Protein 5G5O (pdb70)

Radius of gyration: 40.33 Å; Cα contacts (8 Å, |Δi|>4): 7161; chains: 6; bounding box: 91×77×118 Å

B-factor: mean 22.21, std 8.03, range [7.34, 90.28]

Sequence (2049 aa):
GTLLPGQSPDEAFARNSVVFLVPGAEYNWKNVVIRKPVWIYGNGATVKTSGLGPIIHIMGDLDNPMDVRIQDLTFIGGDSPDRLVPFSAVLTNQMALWCIDPRITIRGCSFYNFGGAAIYLERSERDGQVMITDCRFRGCRIGIANGGSVEYGLASQNNFSDCQICFNVVGGNWTRSGNVASNCRCMYLHTQGMWYEGAAGNFNPAHGSFTSNTLNHCDYGGNLWPTEFQLPDRVINLAGFYFDNAAARLPNFSGNSQWYGDMKLINFLPDSTFVINGGALYGGPGDTGVIAVATALAAKVFVIGCQGNAGQQIVNVPAANIIPEVGTRKDDATQPAAGTLLPGQSPDEAFARNSVVFLVPGAEYNWKNVVIRKPVWIYGNGATVKTSGLGPIIHIMGDLDNPMDVRIQDLTFIGGDSPDRLVPFSAVLTNQMALWCIDPRITIRGCSFYNFGGAAIYLERSERDTGFRFGRGQVMITDCRFRGCRIGIANGGSVEYGLASQNNFSDCQICFNVVGGNWTRSGNVASNCRCMYLHTQGMWYEGAAGNFNPAHGSFTSNTLNHCDYGGNLWPTEFQLPDRVINLAGFYFDNAAARLPNFSGNSQWYGDMKLINFLPDSTFVINGGALYGGPGDTGVIAVATALAAKVFVIGCQGNAGQQIVNVPAANIIPEVGTRKDDATQPAASPPGTLLPGQSPDEAFARNSVVFLVPGAEYNWKNVVIRKPVWIYGNGATVKTSGLGPIIHIMGDLDNPMDVRIQDLTFIGGDSPDRLVPFSAVLTNQMALWCIDPRITIRGCSFYNFGGAAIYLERSERDRGQVMITDCRFRGCRIGIANGGSVEYGLASQNNFSDCQICFNVVGGNWTRSGNVASNCRCMYLHTQGMWYEGAAGNFNPAHGSFTSNTLNHCDYGGNLWPTEFQLPDRVINLAGFYFDNAAARLPNFSGNSQWYGDMKLINFLPDSTFVINGGALYGGPGDTGVIAVATALAAKVFVIGCQGNAGQQIVNVPAANIIPEVGTRKDDATQPAAGTLLPGQSPDEAFARNSVVFLVPGAEYNWKNVVIRKPVWIYGNGATVKTSGLGPIIHIMGDLDNPMDVRIQDLTFIGGDSPDRLVPFSAVLTNQMALWCIDPRITIRGCSFYNFGGAAIYLERSERDGQVMITDCRFRGCRIGIANGGSVEYGLASQNNFSDCQICFNVVGGNWTRSGNVASNCRCMYLHTQGMWYEGAAGNFNPAHGSFTSNTLNHCDYGGNLWPTEFQLPDRVINLAGFYFDNAAARLPNFSGNSQWYGDMKLINFLPDSTFVINGGALYGGPGDTGVIAVATALAAKVFVIGCQGNAGQQIVNVPAANIIPEVGTRKDDATQPAASPPGTLLPGQSPDEAFARNSVVFLVPGAEYNWKNVVIRKPVWIYGNGATVKTSGLGPIIHIMGDLDNPMDVRIQDLTFIGGDSPDRLVPFSAVLTNQMALWCIDPRITIRGCSFYNFGGAAIYLERSERDTGFRFGRGQVMITDCRFRGCRIGIANGGSVEYGLASQNNFSDCQICFNVVGGNWTRSGNVASNCRCMYLHTQGMWYEGAAGNFNPAHGSFTSNTLNHCDYGGNLWPTEEFQLPDRVINLAGFYFDNAAARLPNFSGNSQWYGDMKLINFLPDSTFVINGGALYGGPGDTGVIAVATALAAKVFVIGCQGNAGQQIVNVPAANIIPEVGTRKDDATQPAAGTLLPGQSPDEAFARNSVVFLVPGAEYNWKNVVIRKPVWIYGNGATVKTSGLGPIIHIMGDLDNPMDVRIQDLTFIGGDSPDRLVPFSAVLTNQMALWCIDPRITIRGCSFYNFGGAAIYLERSERDGQVMITDCRFRGCRIGIANGGSVEYGLASQNNFSDCQICFNVVGGNWTRSGNVASNCRCMYLHTQGMWYEGAAGNFNPAHGSFTSNTLNHCDYGGNLWPTEFQLPDRVINLAGFYFDNAAARLPNFSGNSQWYGDMKLINFLPDSTFVINGGALYGGPGDTGVIAVATALAAKVFVIGCQGNAGQQIVNVPAANIIPEVGTRKDDATQPAA

Solvent-accessible surface area: 57764 Å² total; per-residue (Å²): 64,84,0,85,57,85,84,57,17,58,86,7,7,64,186,41,42,6,0,53,3,46,53,27,18,99,2,104,6,97,74,1,46,2,181,99,20,0,10,1,33,0,19,10,0,37,0,74,28,68,28,93,13,8,0,0,35,2,75,25,70,51,132,45,68,46,6,8,7,0,16,16,2,19,0,35,29,9,51,50,18,35,20,53,16,78,4,35,63,84,42,24,42,43,7,0,0,66,0,29,24,5,8,1,10,0,22,2,1,6,0,29,25,4,26,0,0,0,0,16,0,16,30,55,116,126,144,38,16,5,6,0,4,2,0,8,0,59,2,0,7,0,0,4,0,2,0,0,6,6,39,33,0,1,0,4,11,0,4,0,22,30,0,0,0,0,2,1,0,0,0,0,8,3,1,6,14,5,0,0,1,4,10,0,15,0,0,0,0,0,0,92,30,8,32,17,37,25,73,3,18,43,75,65,14,2,18,7,1,1,2,5,1,4,0,2,20,1,46,101,9,12,23,35,8,28,43,108,4,61,1,61,129,90,86,2,51,1,0,0,0,0,0,30,6,50,69,5,45,6,1,6,1,6,4,0,2,0,29,39,0,14,0,33,2,24,53,1,49,81,60,9,26,0,3,0,2,0,0,1,0,4,3,3,130,50,110,25,1,17,2,3,1,20,89,98,18,7,73,64,0,27,0,1,1,1,2,4,19,67,29,0,22,0,0,8,1,41,70,85,14,15,46,12,144,5,21,68,80,78,100,40,96,107,47,17,62,52,60,88,1,82,57,90,88,55,16,53,86,18,3,62,176,40,41,6,0,53,2,48,52,26,21,110,2,110,10,102,65,2,38,3,180,99,17,0,12,1,31,0,18,8,0,33,0,76,32,73,47,96,9,10,0,0,38,4,81,23,71,9,50,48,68,56,11,9,3,0,20,18,1,22,0,29,25,32,151,82,28,97,55,144,60,100,5,40,64,103,44,23,49,46,8,0,0,64,0,30,20,4,16,1,0,0,7,8,1,5,0,17,28,5,24,0,0,0,0,16,0,15,11,56,84,120,36,90,24,37,66,39,9,47,0,6,1,0,0,0,14,0,3,0,47,4,0,10,0,0,3,0,2,0,0,3,1,18,4,0,0,0,1,7,0,4,0,16,26,0,0,0,0,2,0,0,0,1,0,10,2,0,5,14,6,0,1,1,16,51,1,13,0,1,0,0,0,0,93,28,7,30,19,37,26,73,2,17,45,56,62,13,2,17,8,2,0,2,5,0,6,0,3,48,1,44,97,55,28,28,121,12,39,55,118,2,60,1,56,132,88,79,1,54,1,0,0,0,0,0,28,6,46,72,2,43,5,1,5,3,5,3,1,2,0,25,36,0,14,0,34,0,25,51,0,54,77,66,7,26,0,3,0,2,0,1,1,0,5,2,10,97,51,111,18,0,18,1,4,0,21,87,97,18,5,76,62,0,26,0,2,1,0,2,4,17,67,28,0,22,0,0,11,0,42,68,85,15,14,46,11,142,6,23,69,83,73,100,41,93,113,50,18,62,53,125,88,128,12,36,2,79,63,86,64,51,16,55,87,14,4,61,177,27,46,6,0,62,2,54,55,29,19,112,3,104,7,93,60,2,45,2,179,107,18,0,9,1,32,0,17,8,0,32,0,73,36,64,51,92,14,7,0,0,42,3,72,26,74,18,112,48,63,54,9,9,9,0,16,9,2,24,0,30,28,33,151,84,27,95,56,146,62,98,4,34,65,84,39,24,48,40,8,0,0,64,0,26,22,8,8,1,11,0,19,4,1,9,0,15,30,5,23,0,0,0,0,16,0,15,18,53,119,136,125,134,11,6,3,5,0,4,10,0,4,0,57,2,0,7,0,0,4,0,2,0,0,7,6,45,34,0,0,0,3,10,0,6,0,30,28,0,0,0,0,2,1,0,0,1,0,9,3,1,7,14,6,0,0,1,17,49,0,12,0,0,0,0,0,1,91,40,8,32,18,36,25,73,3,17,44,68,66,14,2,16,7,1,0,2,5,0,5,0,2,47,1,43,94,49,32,28,119,10,36,45,109,4,66,1,58,144,88,83,0,49,1,0,0,0,0,0,28,6,48,70,3,44,6,1,5,2,5,2,0,2,0,27,37,1,13,1,32,0,27,53,1,52,78,64,9,26,0,3,0,2,0,1,1,0,5,2,12,96,57,106,19,1,18,0,2,0,22,81,97,19,5,74,64,0,24,0,2,1,0,2,4,18,69,27,1,22,0,0,9,0,41,67,89,17,15,44,11,143,6,25,68,82,76,101,44,91,110,46,20,64,52,53,91,6,80,61,85,84,52,16,44,106,16,4,59,203,43,40,5,0,52,2,44,55,29,20,100,2,98,8,104,68,1,29,2,161,107,23,0,9,1,32,0,19,10,0,30,0,68,31,64,29,94,11,13,1,0,38,4,75,25,75,53,133,48,58,52,7,10,5,0,16,17,1,23,0,32,30,9,53,50,17,34,21,56,16,78,5,35,66,85,42,23,48,48,12,0,0,66,0,26,18,6,14,1,8,0,18,2,1,6,0,26,28,5,28,0,0,0,0,19,0,21,27,61,112,133,121,40,15,2,3,0,4,2,0,6,0,62,2,0,7,0,0,5,0,2,0,0,6,6,40,33,0,0,0,4,7,0,4,0,22,28,0,0,0,0,2,1,0,0,1,0,10,3,1,7,14,5,0,1,2,4,11,2,14,0,0,1,0,0,0,86,32,8,32,16,36,22,76,3,16,45,76,65,14,2,17,8,1,1,1,5,0,5,0,4,24,1,48,99,11,11,26,33,6,34,55,120,3,62,1,78,112,79,76,1,50,1,0,0,0,0,0,28,4,48,69,4,44,4,2,4,1,5,2,0,3,0,26,39,0,15,1,33,0,26,53,2,52,80,65,8,25,0,2,0,2,0,1,1,0,5,3,5,122,54,113,27,1,20,1,3,0,20,86,101,15,7,77,61,0,26,0,1,1,0,2,3,18,66,28,1,22,0,0,8,0,41,70,87,15,16,44,10,145,5,28,63,84,83,100,38,94,111,50,20,61,52,89,90,128,8,33,1,76,60,87,67,46,15,52,122,2,4,64,155,16,44,5,0,62,3,52,56,27,20,103,2,103,8,115,74,1,44,2,183,107,16,0,14,1,33,0,17,8,0,32,0,74,36,60,48,96,11,9,0,0,40,4,72,24,67,11,55,47,70,56,9,9,3,0,20,19,2,21,0,27,26,37,152,85,27,96,53,143,61,100,3,34,67,87,42,25,47,48,9,0,0,70,0,27,20,4,15,1,0,0,6,9,2,6,0,16,31,4,24,0,0,0,0,17,0,15,14,59,88,120,36,89,22,37,67,40,8,47,0,6,1,0,0,0,16,0,4,0,75,4,0,9,0,0,4,0,2,0,0,1,2,18,4,0,0,0,2,10,0,4,0,25,25,0,1,0,0,2,2,0,0,1,0,10,1,0,6,14,6,0,0,0,16,50,0,11,0,0,1,0,0,0,90,34,9,34,17,35,24,72,1,17,44,56,61,13,2,17,5,2,1,2,5,0,6,0,2,50,0,45,99,54,30,28,120,10,33,42,111,4,63,1,55,135,89,88,1,53,1,0,0,0,0,0,30,5,48,69,4,41,6,0,5,2,5,3,1,1,1,26,38,1,13,0,35,0,28,53,1,52,79,63,8,27,0,2,0,2,0,0,0,0,3,2,8,104,52,104,19,0,20,0,3,0,20,88,96,18,6,75,62,0,26,0,1,1,1,2,3,17,64,29,1,22,0,0,10,0,41,66,88,17,13,46,12,144,5,23,71,87,72,95,40,93,114,42,18,62,51,55,88,1,83,61,84,86,55,15,54,89,16,3,61,180,50,48,6,0,50,1,45,52,26,21,107,2,109,10,112,70,2,41,1,178,110,18,0,9,1,32,0,19,7,0,32,0,67,24,82,46,95,10,11,0,0,37,4,73,28,72,48,139,49,61,52,7,9,8,0,18,12,1,22,0,28,22,30,133,85,28,99,52,145,66,100,4,37,65,86,44,25,47,41,8,0,0,66,1,28,22,8,10,2,13,0,19,2,2,6,0,13,35,5,28,0,0,0,0,16,0,15,29,51,120,131,119,41,14,2,4,0,5,7,0,2,0,71,2,0,12,0,0,4,0,2,0,0,7,6,42,34,0,0,0,3,9,0,4,0,27,30,0,1,0,0,2,1,0,0,0,0,10,3,1,6,13,6,0,1,0,16,50,0,13,0,0,1,0,0,1,90,37,8,30,18,37,23,72,2,17,44,67,62,15,2,19,6,1,0,2,4,0,6,0,1,49,1,43,100,55,33,27,120,9,31,52,121,3,63,1,59,143,92,83,1,60,0,0,0,0,0,0,30,5,49,69,4,43,6,1,6,2,5,3,0,2,1,27,37,1,12,0,34,1,24,51,1,53,78,63,7,27,0,3,0,2,0,1,1,0,4,4,8,104,54,108,19,0,17,2,4,0,19,84,99,16,5,76,63,0,26,0,1,1,1,1,5,16,68,29,1,24,0,0,10,0,43,66,86,15,14,47,10,141,6,23,71,82,77,99,39,90,112,51,20,63,54

Nearest PDB structures (foldseek):
  5g5o-assembly2_A  TM=1.002E+00  e=4.143E-56  Snake adenovirus 1
  5g5o-assembly2_C  TM=1.001E+00  e=8.813E-55  Snake adenovirus 1
  5g5o-assembly2_B  TM=1.001E+00  e=3.973E-54  Snake adenovirus 1
  5g5n-assembly1_C  TM=1.001E+00  e=7.877E-54  Snake adenovirus 1
  6qi5-assembly1_S  TM=9.792E-01  e=8.518E-36  Lizard adenovirus 2

Foldseek 3Di:
DEDEAPDQPLVVLVVAQEYEYDAQEEHEAFAREHEEHHEYHANQYEYEYDDFHDRYEYEDDLPDPHFREYENYEYELDDAEDFPPADDPSLQRQEDYEEEPHQYHYAHYEYHHGSHENEAYYYQEADYQAEHEHYEYAREQEDYEYAANHAAYEYEHYEYEQYAEDYNWQYEAYAYAHYEYALYQEDEDDEAQAPRNYNHGRPQTAQHHDAQYEQAHNPHDNRDHAQWHDGPPDIGGHFNAEDYYCDADHYAAENYEQALREYAAEHYHLPAAHENYHYEQEDDDPPGSEYEYALVCQQRYAYYNYEYDQNHEYENNDCVRYVPDYHHYYYDNPPPDD/DEDEAPDQPLVVLVVDQEYEYDAQEEHEAFAREHEEAHEYNANQYEYEYDDFHDRYEYEDDLVDQHFREYANYEYEQDDAEPQPPAQDPRLQRQEPYHYEQHLYHYAHYEYEQRSHEPEAYYYPAADPDPPPQRNQAEAEHYEYYRAQEYYEYAAPNEAHEHEHYEYEQYAEDYNWQYEAYHYAHYEYELYLEDEDDDAQAPRNHHHGRPQTYQYAHAQYEQAQNPHDHHPHAQWHDGHVDIGGTFHAEYYYCDYDHYAAENYEQHQREHAAEHYHQVAAHENYLYEQEADDPPTSEYEHALVCQCRYAYYNYEYDQNHEYENNDPVRYPPDYYHYDYDNPPDDD/DDAQEDEAPDQPQVNLVVYQEHEYDAQEEHEAFAREREDAHEYNANQYEYEYDDFHASYEYEDDLPDLHFREYANYEYEQDDAAPQPDAQDPSLQRQEPYEYEPHQYEYYHYEYYQGSHEPEAYYYLEADNSQYEAEHYEYEREQEHYEYAANNEAYEYEHYEYEQYAEDYNWQYEAYAYAHYEYELHQEDADDEAQAPRNHNHGRPQTYQYHHAQYEQEQNPHDHHDHAQWHDGPPDIDGTFHAEYYYCDADHYAAENYEQAQREYAAEHYDQPAAHENYQYEQEADDPCTREYEYQLVCLARYAYYNYEYDQHYEYENNDCVRYPPDYYHYYYDNPPDDD/DEDEAPDQVQVVLVVDQEYEYDAQEEHEAFAREHQDAHEYHANQYEYEYDDFDDRYEYEDDLPDPRFREYANYEYELDPAEDFPDADDPSLQRQEDYAAEPHQYEYANYEYYHTSHENEAYAYQAADHLYEAEHYEYEREQEHYEYAAPPEAYEHEHYEYEQYQEDYNWQYEAYHYAHYEYALHLEDEDDDAQAPRNHNHGRPQTAQYAHAQYEQAHNPHDNHDHALWHDGPVDTHGTFHAYDYYCDAAHYAAENYEQHLREYAAEHHHQPAAHENYHYEQEDDDPPGSEYEHALVCQQRYAYENYEYDQRHEYENNDPVRYPPDYHHYYYDNPPDDD/DPQQEDEAPDQPQVNLVVHQEHEYDAAEEHEAFAREHDEAHEYDANQYEYEYDDQDARYEYEDDLVDPHFREYANYEYEQDDAEPQPDAQDPSLQRQEDYHHEQHLYEYANYEYEQGSHENYAYYYPAADPDPPPQGNQYEAEHYEYERAQEHYEHAARNEQHEYEHYEYEQYQEDYNWQYEAYAYAHYEYEQHLADEDDEAQAPRNYHHGRPQTAQYADAQYEQAQNPHDHHDHAQWHDGPPDIDGTFNAEDYYCDYAHYAAENYEQAQREYAAEHYHQPAAHENYHYEQEDDDPPTSEYEYALVCLDRYAYYNYEYDQNHEYENNDCVRYPPDYYHYYYDNPPDDD/DEDEAPDQPQVVLVVDQEYEYDAQEEHEAFAREHEEAHEYHANQYEYEYDDFDDRYEYEDDLVDPHFREYENYEYELDDADPQPPAQDPSLQRQEDYHYEPHQYEYYLYEYEATSHEPYAYYYQEADHQAEAENYEYYREQEHYEYAARHEAYEYEHYEYEQYAEDYNWAHEAYAYAHYEYDLYQEDADDDAQAPRNHNHHRPQTAQHHDAQYEQAQNPHDHHDHAQWHDGPPDIGGHFNAYDYYQDADHYAAENYEQHQRAYAAEHYHLPAAHENYQYEQEDDDPCTSEYEYALVCLQRYAYENYEYDQNHEYENNDCVRYVPDYHHYYYDNPPDDD

Structure (mmCIF, N/CA/C/O backbone):
data_5G5O
#
_entry.id   5G5O
#
_cell.length_a   70.790
_cell.length_b   126.880
_cell.length_c   120.940
_cell.angle_alpha   90.00
_cell.angle_beta   106.15
_cell.angle_gamma   90.00
#
_symmetry.space_group_name_H-M   'P 1 21 1'
#
loop_
_entity.id
_entity.type
_entity.pdbx_description
1 polymer 'LH3 HEXON-INTERLACING CAPSID PROTEIN'
2 non-polymer 'ACETATE ION'
3 non-polymer GLYCEROL
4 non-polymer 'CHLORIDE ION'
5 water water
#
loop_
_atom_site.group_PDB
_atom_site.id
_atom_site.type_symbol
_atom_site.label_atom_id
_atom_site.label_alt_id
_atom_site.label_comp_id
_atom_site.label_asym_id
_atom_site.label_entity_id
_atom_site.label_seq_id
_atom_site.pdbx_PDB_ins_code
_atom_site.Cartn_x
_atom_site.Cartn_y
_atom_site.Cartn_z
_atom_site.occupancy
_atom_site.B_iso_or_equiv
_atom_site.auth_seq_id
_atom_site.auth_comp_id
_atom_site.auth_asym_id
_atom_site.auth_atom_id
_atom_site.pdbx_PDB_model_num
ATOM 1 N N . GLY A 1 29 ? 12.704 42.041 53.696 1.00 34.79 29 GLY A N 1
ATOM 2 C CA . GLY A 1 29 ? 13.785 41.628 52.738 1.00 35.45 29 GLY A CA 1
ATOM 3 C C . GLY A 1 29 ? 13.550 40.282 52.046 1.00 36.77 29 GLY A C 1
ATOM 4 O O . GLY A 1 29 ? 14.410 39.390 52.095 1.00 35.96 29 GLY A O 1
ATOM 5 N N . THR A 1 30 ? 12.386 40.133 51.406 1.00 36.89 30 THR A N 1
ATOM 6 C CA . THR A 1 30 ? 12.070 38.941 50.579 1.00 36.81 30 THR A CA 1
ATOM 7 C C . THR A 1 30 ? 12.533 39.163 49.130 1.00 36.35 30 THR A C 1
ATOM 8 O O . THR A 1 30 ? 12.451 40.291 48.609 1.00 37.59 30 THR A O 1
ATOM 12 N N . LEU A 1 31 ? 13.051 38.096 48.510 1.00 30.93 31 LEU A N 1
ATOM 13 C CA . LEU A 1 31 ? 13.471 38.104 47.121 1.00 28.48 31 LEU A CA 1
ATOM 14 C C . LEU A 1 31 ? 12.616 37.058 46.424 1.00 26.90 31 LEU A C 1
ATOM 15 O O . LEU A 1 31 ? 12.721 35.870 46.733 1.00 25.06 31 LEU A O 1
ATOM 20 N N . LEU A 1 32 ? 11.737 37.513 45.526 1.00 25.46 32 LEU A N 1
ATOM 21 C CA . LEU A 1 32 ? 10.819 36.635 44.787 1.00 24.02 32 LEU A CA 1
ATOM 22 C C . LEU A 1 32 ? 11.519 36.072 43.536 1.00 23.34 32 LEU A C 1
ATOM 23 O O . LEU A 1 32 ? 12.397 36.730 42.980 1.00 20.77 32 LEU A O 1
ATOM 28 N N . PRO A 1 33 ? 11.124 34.849 43.080 1.00 23.97 33 PRO A N 1
ATOM 29 C CA . PRO A 1 33 ? 11.702 34.295 41.852 1.00 23.92 33 PRO A CA 1
ATOM 30 C C . PRO A 1 33 ? 11.474 35.239 40.679 1.00 24.34 33 PRO A C 1
ATOM 31 O O . PRO A 1 33 ? 10.387 35.797 40.559 1.00 22.07 33 PRO A O 1
ATOM 35 N N . GLY A 1 34 ? 12.493 35.440 39.851 1.00 23.85 34 GLY A N 1
ATOM 36 C CA . GLY A 1 34 ? 12.370 36.336 38.713 1.00 26.82 34 GLY A CA 1
ATOM 37 C C . GLY A 1 34 ? 12.745 37.794 38.963 1.00 27.76 34 GLY A C 1
ATOM 38 O O . GLY A 1 34 ? 12.992 38.527 38.011 1.00 28.98 34 GLY A O 1
ATOM 39 N N . GLN A 1 35 ? 12.768 38.231 40.221 1.00 28.94 35 GLN A N 1
ATOM 40 C CA . GLN A 1 35 ? 13.360 39.536 40.579 1.00 28.36 35 GLN A CA 1
ATOM 41 C C . GLN A 1 35 ? 14.868 39.454 40.571 1.00 26.31 35 GLN A C 1
ATOM 42 O O . GLN A 1 35 ? 15.425 38.382 40.665 1.00 27.01 35 GLN A O 1
ATOM 48 N N . SER A 1 36 ? 15.525 40.597 40.519 1.00 25.57 36 SER A N 1
ATOM 49 C CA . SER A 1 36 ? 16.982 40.646 40.396 1.00 25.81 36 SER A CA 1
ATOM 50 C C . SER A 1 36 ? 17.634 40.272 41.711 1.00 27.10 36 SER A C 1
ATOM 51 O O . SER A 1 36 ? 17.450 40.992 42.691 1.00 25.69 36 SER A O 1
ATOM 54 N N . PRO A 1 37 ? 18.408 39.161 41.740 1.00 28.57 37 PRO A N 1
ATOM 55 C CA . PRO A 1 37 ? 19.110 38.841 42.983 1.00 28.41 37 PRO A CA 1
ATOM 56 C C . PRO A 1 37 ? 20.155 39.906 43.359 1.00 28.40 37 PRO A C 1
ATOM 57 O O . PRO A 1 37 ? 20.205 40.314 44.531 1.00 29.41 37 PRO A O 1
ATOM 61 N N . ASP A 1 38 ? 20.932 40.389 42.391 1.00 27.09 38 ASP A N 1
ATOM 62 C CA . ASP A 1 38 ? 21.952 41.422 42.667 1.00 28.06 38 ASP A CA 1
ATOM 63 C C . ASP A 1 38 ? 21.360 42.642 43.404 1.00 28.53 38 ASP A C 1
ATOM 64 O O . ASP A 1 38 ? 21.980 43.168 44.321 1.00 27.10 38 ASP A O 1
ATOM 69 N N . GLU A 1 39 ? 20.146 43.043 43.033 1.00 30.22 39 GLU A N 1
ATOM 70 C CA . GLU A 1 39 ? 19.473 44.205 43.631 1.00 32.30 39 GLU A CA 1
ATOM 71 C C . GLU A 1 39 ? 19.031 43.969 45.100 1.00 30.01 39 GLU A C 1
ATOM 72 O O . GLU A 1 39 ? 19.247 44.811 45.974 1.00 29.42 39 GLU A O 1
ATOM 78 N N . ALA A 1 40 ? 18.430 42.818 45.360 1.00 28.33 40 ALA A N 1
ATOM 79 C CA . ALA A 1 40 ? 17.999 42.456 46.697 1.00 26.70 40 ALA A CA 1
ATOM 80 C C . ALA A 1 40 ? 19.207 42.361 47.648 1.00 25.57 40 ALA A C 1
ATOM 81 O O . ALA A 1 40 ? 19.153 42.886 48.783 1.00 23.72 40 ALA A O 1
ATOM 83 N N . PHE A 1 41 ? 20.297 41.742 47.173 1.00 24.33 41 PHE A N 1
ATOM 84 C CA . PHE A 1 41 ? 21.531 41.618 47.974 1.00 24.54 41 PHE A CA 1
ATOM 85 C C . PHE A 1 41 ? 22.184 42.985 48.234 1.00 26.53 41 PHE A C 1
ATOM 86 O O . PHE A 1 41 ? 22.756 43.198 49.298 1.00 28.68 41 PHE A O 1
ATOM 94 N N . ALA A 1 42 ? 22.098 43.900 47.267 1.00 26.19 42 ALA A N 1
ATOM 95 C CA . ALA A 1 42 ? 22.600 45.276 47.430 1.00 25.71 42 ALA A CA 1
ATOM 96 C C . ALA A 1 42 ? 21.859 46.117 48.492 1.00 25.05 42 ALA A C 1
ATOM 97 O O . ALA A 1 42 ? 22.471 46.917 49.172 1.00 25.25 42 ALA A O 1
ATOM 99 N N . ARG A 1 43 ? 20.553 45.918 48.621 1.00 24.99 43 ARG A N 1
ATOM 100 C CA . ARG A 1 43 ? 19.692 46.656 49.549 1.00 24.84 43 ARG A CA 1
ATOM 101 C C . ARG A 1 43 ? 19.507 46.104 50.971 1.00 24.85 43 ARG A C 1
ATOM 102 O O . ARG A 1 43 ? 18.955 46.800 51.831 1.00 24.05 43 ARG A O 1
ATOM 110 N N . ASN A 1 44 ? 19.859 44.838 51.183 1.00 24.41 44 ASN A N 1
ATOM 111 C CA . ASN A 1 44 ? 19.608 44.141 52.433 1.00 23.40 44 ASN A CA 1
ATOM 112 C C . ASN A 1 44 ? 20.879 43.427 52.916 1.00 22.83 44 ASN A C 1
ATOM 113 O O . ASN A 1 44 ? 21.630 42.848 52.128 1.00 21.98 44 ASN A O 1
ATOM 118 N N . SER A 1 45 ? 21.111 43.459 54.220 1.00 22.69 45 SER A N 1
ATOM 119 C CA . SER A 1 45 ? 22.140 42.610 54.830 1.00 22.20 45 SER A CA 1
ATOM 120 C C . SER A 1 45 ? 21.628 41.173 54.997 1.00 21.50 45 SER A C 1
ATOM 121 O O . SER A 1 45 ? 22.440 40.245 55.028 1.00 21.00 45 SER A O 1
ATOM 124 N N . VAL A 1 46 ? 20.301 41.000 55.107 1.00 20.55 46 VAL A N 1
ATOM 125 C CA . VAL A 1 46 ? 19.678 39.692 55.197 1.00 21.42 46 VAL A CA 1
ATOM 126 C C . VAL A 1 46 ? 18.472 39.576 54.240 1.00 21.80 46 VAL A C 1
ATOM 127 O O . VAL A 1 46 ? 17.558 40.414 54.269 1.00 21.77 46 VAL A O 1
ATOM 131 N N . VAL A 1 47 ? 18.472 38.509 53.430 1.00 20.70 47 VAL A N 1
ATOM 132 C CA . VAL A 1 47 ? 17.444 38.221 52.433 1.00 20.84 47 VAL A CA 1
ATOM 133 C C . VAL A 1 47 ? 16.861 36.825 52.712 1.00 21.22 47 VAL A C 1
ATOM 134 O O . VAL A 1 47 ? 17.612 35.863 52.960 1.00 20.49 47 VAL A O 1
ATOM 138 N N . PHE A 1 48 ? 15.533 36.744 52.665 1.00 20.22 48 PHE A N 1
ATOM 139 C CA . PHE A 1 48 ? 14.764 35.511 52.847 1.00 20.62 48 PHE A CA 1
ATOM 140 C C . PHE A 1 48 ? 14.120 35.111 51.521 1.00 20.22 48 PHE A C 1
ATOM 141 O O . PHE A 1 48 ? 13.443 35.938 50.899 1.00 19.93 48 PHE A O 1
ATOM 149 N N . LEU A 1 49 ? 14.303 33.860 51.086 1.00 19.72 49 LEU A N 1
ATOM 150 C CA . LEU A 1 49 ? 13.709 33.411 49.816 1.00 17.82 49 LEU A CA 1
ATOM 151 C C . LEU A 1 49 ? 12.294 32.898 50.050 1.00 18.10 49 LEU A C 1
ATOM 152 O O . LEU A 1 49 ? 11.880 32.646 51.195 1.00 16.49 49 LEU A O 1
ATOM 157 N N . VAL A 1 50 ? 11.536 32.775 48.955 1.00 18.50 50 VAL A N 1
ATOM 158 C CA . VAL A 1 50 ? 10.179 32.213 49.032 1.00 18.32 50 VAL A CA 1
ATOM 159 C C . VAL A 1 50 ? 10.337 30.721 49.369 1.00 18.00 50 VAL A C 1
ATOM 160 O O . VAL A 1 50 ? 11.088 30.032 48.677 1.00 17.84 50 VAL A O 1
ATOM 164 N N . PRO A 1 51 ? 9.675 30.237 50.450 1.00 18.26 51 PRO A N 1
ATOM 165 C CA . PRO A 1 51 ? 9.897 28.842 50.865 1.00 18.89 51 PRO A CA 1
ATOM 166 C C . PRO A 1 51 ? 9.566 27.830 49.765 1.00 18.91 51 PRO A C 1
ATOM 167 O O . PRO A 1 51 ? 8.486 27.881 49.153 1.00 19.49 51 PRO A O 1
ATOM 171 N N . GLY A 1 52 ? 10.532 26.983 49.441 1.00 19.39 52 GLY A N 1
ATOM 172 C CA . GLY A 1 52 ? 10.329 25.947 48.419 1.00 20.45 52 GLY A CA 1
ATOM 173 C C . GLY A 1 52 ? 10.412 26.384 46.958 1.00 20.92 52 GLY A C 1
ATOM 174 O O . GLY A 1 52 ? 10.359 25.527 46.061 1.00 21.17 52 GLY A O 1
ATOM 175 N N . ALA A 1 53 ? 10.564 27.682 46.695 1.00 19.75 53 ALA A N 1
ATOM 176 C CA . ALA A 1 53 ? 10.459 28.182 45.319 1.00 20.06 53 ALA A CA 1
ATOM 177 C C . ALA A 1 53 ? 11.697 27.877 44.478 1.00 19.76 53 ALA A C 1
ATOM 178 O O . ALA A 1 53 ? 12.772 27.564 44.989 1.00 19.47 53 ALA A O 1
ATOM 180 N N . GLU A 1 54 ? 11.521 28.011 43.174 1.00 20.74 54 GLU A N 1
ATOM 181 C CA . GLU A 1 54 ? 12.545 27.727 42.193 1.00 21.36 54 GLU A CA 1
ATOM 182 C C . GLU A 1 54 ? 12.993 29.028 41.594 1.00 20.84 54 GLU A C 1
ATOM 183 O O . GLU A 1 54 ? 12.170 29.798 41.119 1.00 22.23 54 GLU A O 1
ATOM 189 N N . TYR A 1 55 ? 14.298 29.259 41.617 1.00 19.12 55 TYR A N 1
ATOM 190 C CA . TYR A 1 55 ? 14.918 30.456 41.123 1.00 18.81 55 TYR A CA 1
ATOM 191 C C . TYR A 1 55 ? 15.819 30.084 39.964 1.00 19.81 55 TYR A C 1
ATOM 192 O O . TYR A 1 55 ? 16.246 28.935 39.839 1.00 20.07 55 TYR A O 1
ATOM 201 N N . ASN A 1 56 ? 16.094 31.051 39.103 1.00 21.17 56 ASN A N 1
ATOM 202 C CA . ASN A 1 56 ? 17.078 30.893 38.035 1.00 23.17 56 ASN A CA 1
ATOM 203 C C . ASN A 1 56 ? 18.012 32.105 38.065 1.00 22.96 56 ASN A C 1
ATOM 204 O O . ASN A 1 56 ? 17.572 33.237 37.806 1.00 22.07 56 ASN A O 1
ATOM 209 N N . TRP A 1 57 ? 19.279 31.865 38.414 1.00 22.74 57 TRP A N 1
ATOM 210 C CA . TRP A 1 57 ? 20.271 32.917 38.637 1.00 22.39 57 TRP A CA 1
ATOM 211 C C . TRP A 1 57 ? 21.522 32.589 37.825 1.00 22.54 57 TRP A C 1
ATOM 212 O O . TRP A 1 57 ? 21.894 31.430 37.684 1.00 21.04 57 TRP A O 1
ATOM 223 N N . LYS A 1 58 ? 22.177 33.619 37.321 1.00 23.75 58 LYS A N 1
ATOM 224 C CA . LYS A 1 58 ? 23.392 33.448 36.551 1.00 26.53 58 LYS A CA 1
ATOM 225 C C . LYS A 1 58 ? 24.309 34.650 36.763 1.00 26.49 58 LYS A C 1
ATOM 226 O O . LYS A 1 58 ? 23.870 35.792 36.648 1.00 25.88 58 LYS A O 1
ATOM 232 N N . ASN A 1 59 ? 25.578 34.386 37.043 1.00 27.39 59 ASN A N 1
ATOM 233 C CA . ASN A 1 59 ? 26.592 35.435 37.217 1.00 29.26 59 ASN A CA 1
ATOM 234 C C . ASN A 1 59 ? 26.189 36.518 38.209 1.00 27.89 59 ASN A C 1
ATOM 235 O O . ASN A 1 59 ? 26.435 37.700 37.974 1.00 27.07 59 ASN A O 1
ATOM 240 N N . VAL A 1 60 ? 25.576 36.102 39.318 1.00 27.28 60 VAL A N 1
ATOM 241 C CA . VAL A 1 60 ? 25.180 37.020 40.396 1.00 27.11 60 VAL A CA 1
ATOM 242 C C . VAL A 1 60 ? 26.463 37.491 41.104 1.00 27.51 60 VAL A C 1
ATOM 243 O O . VAL A 1 60 ? 27.413 36.721 41.238 1.00 27.16 60 VAL A O 1
ATOM 247 N N . VAL A 1 61 ? 26.496 38.759 41.510 1.00 27.74 61 VAL A N 1
ATOM 248 C CA . VAL A 1 61 ? 27.692 39.350 42.078 1.00 30.07 61 VAL A CA 1
ATOM 249 C C . VAL A 1 61 ? 27.379 39.909 43.470 1.00 31.27 61 VAL A C 1
ATOM 250 O O . VAL A 1 61 ? 26.491 40.771 43.624 1.00 32.80 61 VAL A O 1
ATOM 254 N N . ILE A 1 62 ? 28.112 39.394 44.467 1.00 29.49 62 ILE A N 1
ATOM 255 C CA . ILE A 1 62 ? 27.978 39.807 45.862 1.00 28.96 62 ILE A CA 1
ATOM 256 C C . ILE A 1 62 ? 29.206 40.622 46.229 1.00 28.08 62 ILE A C 1
ATOM 257 O O . ILE A 1 62 ? 30.325 40.132 46.131 1.00 27.37 62 ILE A O 1
ATOM 262 N N . ARG A 1 63 ? 28.964 41.881 46.607 1.00 29.42 63 ARG A N 1
ATOM 263 C CA . ARG A 1 63 ? 30.025 42.876 46.869 1.00 31.11 63 ARG A CA 1
ATOM 264 C C . ARG A 1 63 ? 30.202 43.228 48.337 1.00 28.08 63 ARG A C 1
ATOM 265 O O . ARG A 1 63 ? 31.241 43.744 48.719 1.00 27.15 63 ARG A O 1
ATOM 273 N N . LYS A 1 64 ? 29.177 43.003 49.145 1.00 27.46 64 LYS A N 1
ATOM 274 C CA . LYS A 1 64 ? 29.306 43.207 50.569 1.00 26.07 64 LYS A CA 1
ATOM 275 C C . LYS A 1 64 ? 28.582 42.098 51.332 1.00 24.76 64 LYS A C 1
ATOM 276 O O . LYS A 1 64 ? 27.731 41.418 50.768 1.00 24.20 64 LYS A O 1
ATOM 282 N N . PRO A 1 65 ? 28.944 41.887 52.612 1.00 23.30 65 PRO A N 1
ATOM 283 C CA . PRO A 1 65 ? 28.331 40.791 53.357 1.00 22.33 65 PRO A CA 1
ATOM 284 C C . PRO A 1 65 ? 26.816 40.779 53.260 1.00 21.61 65 PRO A C 1
ATOM 285 O O . PRO A 1 65 ? 26.193 41.839 53.290 1.00 20.86 65 PRO A O 1
ATOM 289 N N . VAL A 1 66 ? 26.251 39.581 53.093 1.00 21.48 66 VAL A N 1
ATOM 290 C CA . VAL A 1 66 ? 24.790 39.359 53.086 1.00 20.75 66 VAL A CA 1
ATOM 291 C C . VAL A 1 66 ? 24.502 37.958 53.627 1.00 20.17 66 VAL A C 1
ATOM 292 O O . VAL A 1 66 ? 25.332 37.066 53.471 1.00 20.77 66 VAL A O 1
ATOM 296 N N . TRP A 1 67 ? 23.355 37.768 54.276 1.00 19.42 67 TRP A N 1
ATOM 297 C CA . TRP A 1 67 ? 22.922 36.443 54.687 1.00 19.39 67 TRP A CA 1
ATOM 298 C C . TRP A 1 67 ? 21.732 36.024 53.825 1.00 19.50 67 TRP A C 1
ATOM 299 O O . TRP A 1 67 ? 20.831 36.823 53.581 1.00 20.03 67 TRP A O 1
ATOM 310 N N . ILE A 1 68 ? 21.740 34.771 53.367 1.00 18.94 68 ILE A N 1
ATOM 311 C CA . ILE A 1 68 ? 20.625 34.205 52.617 1.00 18.95 68 ILE A CA 1
ATOM 312 C C . ILE A 1 68 ? 19.993 33.050 53.394 1.00 18.93 68 ILE A C 1
ATOM 313 O O . ILE A 1 68 ? 20.629 32.022 53.663 1.00 17.98 68 ILE A O 1
ATOM 318 N N . TYR A 1 69 ? 18.739 33.247 53.769 1.00 18.31 69 TYR A N 1
ATOM 319 C CA . TYR A 1 69 ? 17.923 32.189 54.332 1.00 18.53 69 TYR A CA 1
ATOM 320 C C . TYR A 1 69 ? 17.140 31.555 53.171 1.00 18.64 69 TYR A C 1
ATOM 321 O O . TYR A 1 69 ? 16.142 32.094 52.712 1.00 17.26 69 TYR A O 1
ATOM 330 N N . GLY A 1 70 ? 17.641 30.408 52.713 1.00 19.33 70 GLY A N 1
ATOM 331 C CA . GLY A 1 70 ? 17.123 29.697 51.552 1.00 18.12 70 GLY A CA 1
ATOM 332 C C . GLY A 1 70 ? 15.704 29.212 51.715 1.00 18.42 70 GLY A C 1
ATOM 333 O O . GLY A 1 70 ? 14.979 29.130 50.725 1.00 19.34 70 GLY A O 1
ATOM 334 N N . ASN A 1 71 ? 15.295 28.890 52.944 1.00 17.04 71 ASN A N 1
ATOM 335 C CA . ASN A 1 71 ? 13.967 28.339 53.197 1.00 16.98 71 ASN A CA 1
ATOM 336 C C . ASN A 1 71 ? 13.590 27.172 52.283 1.00 16.85 71 ASN A C 1
ATOM 337 O O . ASN A 1 71 ? 12.423 26.991 51.942 1.00 16.17 71 ASN A O 1
ATOM 342 N N . GLY A 1 72 ? 14.576 26.374 51.892 1.00 16.46 72 GLY A N 1
ATOM 343 C CA . GLY A 1 72 ? 14.310 25.185 51.082 1.00 17.51 72 GLY A CA 1
ATOM 344 C C . GLY A 1 72 ? 13.992 25.445 49.616 1.00 17.28 72 GLY A C 1
ATOM 345 O O . GLY A 1 72 ? 13.394 24.591 48.953 1.00 17.64 72 GLY A O 1
ATOM 346 N N . ALA A 1 73 ? 14.369 26.627 49.131 1.00 16.59 73 ALA A N 1
ATOM 347 C CA . ALA A 1 73 ? 14.300 26.961 47.718 1.00 16.62 73 ALA A CA 1
ATOM 348 C C . ALA A 1 73 ? 15.332 26.163 46.923 1.00 16.40 73 ALA A C 1
ATOM 349 O O . ALA A 1 73 ? 16.189 25.486 47.507 1.00 16.78 73 ALA A O 1
ATOM 351 N N . THR A 1 74 ? 15.237 26.259 45.598 1.00 16.46 74 THR A N 1
ATOM 352 C CA . THR A 1 74 ? 16.245 25.731 44.683 1.00 17.54 74 THR A CA 1
ATOM 353 C C . THR A 1 74 ? 16.605 26.787 43.677 1.00 16.85 74 THR A C 1
ATOM 354 O O . THR A 1 74 ? 15.762 27.590 43.292 1.00 17.09 74 THR A O 1
ATOM 358 N N . VAL A 1 75 ? 17.855 26.764 43.246 1.00 17.07 75 VAL A N 1
ATOM 359 C CA . VAL A 1 75 ? 18.379 27.742 42.321 1.00 17.86 75 VAL A CA 1
ATOM 360 C C . VAL A 1 75 ? 19.017 27.002 41.165 1.00 18.73 75 VAL A C 1
ATOM 361 O O . VAL A 1 75 ? 20.012 26.341 41.367 1.00 18.15 75 VAL A O 1
ATOM 365 N N . LYS A 1 76 ? 18.429 27.136 39.974 1.00 21.04 76 LYS A N 1
ATOM 366 C CA . LYS A 1 76 ? 18.996 26.667 38.699 1.00 22.45 76 LYS A CA 1
ATOM 367 C C . LYS A 1 76 ? 19.777 27.783 38.037 1.00 21.98 76 LYS A C 1
ATOM 368 O O . LYS A 1 76 ? 19.772 28.917 38.510 1.00 20.23 76 LYS A O 1
ATOM 374 N N . THR A 1 77 ? 20.459 27.445 36.947 1.00 21.99 77 THR A N 1
ATOM 375 C CA . THR A 1 77 ? 21.253 28.407 36.193 1.00 23.93 77 THR A CA 1
ATOM 376 C C . THR A 1 77 ? 21.302 28.005 34.709 1.00 25.44 77 THR A C 1
ATOM 377 O O . THR A 1 77 ? 20.677 27.035 34.325 1.00 27.58 77 THR A O 1
ATOM 381 N N . SER A 1 78 ? 22.047 28.762 33.903 1.00 27.75 78 SER A N 1
ATOM 382 C CA . SER A 1 78 ? 22.366 28.418 32.512 1.00 28.09 78 SER A CA 1
ATOM 383 C C . SER A 1 78 ? 23.674 29.110 32.103 1.00 29.01 78 SER A C 1
ATOM 384 O O . SER A 1 78 ? 24.116 30.013 32.787 1.00 30.54 78 SER A O 1
ATOM 387 N N . GLY A 1 79 ? 24.289 28.665 31.009 1.00 30.59 79 GLY A N 1
ATOM 388 C CA . GLY A 1 79 ? 25.508 29.294 30.448 1.00 32.01 79 GLY A CA 1
ATOM 389 C C . GLY A 1 79 ? 26.749 29.084 31.290 1.00 34.01 79 GLY A C 1
ATOM 390 O O . GLY A 1 79 ? 26.727 28.258 32.203 1.00 34.97 79 GLY A O 1
ATOM 391 N N . LEU A 1 80 ? 27.824 29.836 31.011 1.00 36.29 80 LEU A N 1
ATOM 392 C CA . LEU A 1 80 ? 29.034 29.793 31.861 1.00 37.27 80 LEU A CA 1
ATOM 393 C C . LEU A 1 80 ? 28.715 30.357 33.242 1.00 35.56 80 LEU A C 1
ATOM 394 O O . LEU A 1 80 ? 27.939 31.311 33.360 1.00 36.75 80 LEU A O 1
ATOM 399 N N . GLY A 1 81 ? 29.311 29.763 34.276 1.00 34.53 81 GLY A N 1
ATOM 400 C CA . GLY A 1 81 ? 29.046 30.127 35.681 1.00 32.77 81 GLY A CA 1
ATOM 401 C C . GLY A 1 81 ? 30.087 31.134 36.158 1.00 33.63 81 GLY A C 1
ATOM 402 O O . GLY A 1 81 ? 30.924 31.588 35.360 1.00 34.35 81 GLY A O 1
ATOM 403 N N . PRO A 1 82 ? 30.114 31.458 37.452 1.00 31.38 82 PRO A N 1
ATOM 404 C CA . PRO A 1 82 ? 29.410 30.752 38.510 1.00 29.21 82 PRO A CA 1
ATOM 405 C C . PRO A 1 82 ? 27.972 31.209 38.657 1.00 26.10 82 PRO A C 1
ATOM 406 O O . PRO A 1 82 ? 27.579 32.191 38.011 1.00 25.46 82 PRO A O 1
ATOM 410 N N . ILE A 1 83 ? 27.212 30.554 39.537 1.00 22.70 83 ILE A N 1
ATOM 411 C CA . ILE A 1 83 ? 25.898 31.078 39.901 1.00 21.35 83 ILE A CA 1
ATOM 412 C C . ILE A 1 83 ? 26.077 32.379 40.711 1.00 20.55 83 ILE A C 1
ATOM 413 O O . ILE A 1 83 ? 25.381 33.365 40.452 1.00 19.45 83 ILE A O 1
ATOM 418 N N . ILE A 1 84 ? 27.005 32.380 41.671 1.00 20.72 84 ILE A N 1
ATOM 419 C CA . ILE A 1 84 ? 27.263 33.561 42.501 1.00 21.50 84 ILE A CA 1
ATOM 420 C C . ILE A 1 84 ? 28.761 33.804 42.596 1.00 22.77 84 ILE A C 1
ATOM 421 O O . ILE A 1 84 ? 29.517 32.901 42.938 1.00 22.39 84 ILE A O 1
ATOM 426 N N . HIS A 1 85 ? 29.174 35.023 42.242 1.00 25.89 85 HIS A N 1
ATOM 427 C CA . HIS A 1 85 ? 30.533 35.527 42.464 1.00 28.26 85 HIS A CA 1
ATOM 428 C C . HIS A 1 85 ? 30.542 36.402 43.752 1.00 28.55 85 HIS A C 1
ATOM 429 O O . HIS A 1 85 ? 29.887 37.456 43.808 1.00 28.83 85 HIS A O 1
ATOM 436 N N . ILE A 1 86 ? 31.286 35.961 44.772 1.00 27.59 86 ILE A N 1
ATOM 437 C CA . ILE A 1 86 ? 31.319 36.626 46.082 1.00 26.71 86 ILE A CA 1
ATOM 438 C C . ILE A 1 86 ? 32.694 37.287 46.264 1.00 27.49 86 ILE A C 1
ATOM 439 O O . ILE A 1 86 ? 33.720 36.600 46.292 1.00 26.38 86 ILE A O 1
ATOM 444 N N . MET A 1 87 ? 32.700 38.621 46.340 1.00 30.13 87 MET A N 1
ATOM 445 C CA . MET A 1 87 ? 33.915 39.419 46.566 1.00 31.37 87 MET A CA 1
ATOM 446 C C . MET A 1 87 ? 33.976 39.666 48.060 1.00 29.89 87 MET A C 1
ATOM 447 O O . MET A 1 87 ? 33.183 40.445 48.588 1.00 29.56 87 MET A O 1
ATOM 452 N N . GLY A 1 88 ? 34.895 39.000 48.749 1.00 30.25 88 GLY A N 1
ATOM 453 C CA . GLY A 1 88 ? 34.904 39.009 50.211 1.00 31.90 88 GLY A CA 1
ATOM 454 C C . GLY A 1 88 ? 35.609 40.204 50.824 1.00 32.91 88 GLY A C 1
ATOM 455 O O . GLY A 1 88 ? 36.402 40.854 50.156 1.00 29.84 88 GLY A O 1
ATOM 456 N N . ASP A 1 89 ? 35.302 40.489 52.098 1.00 37.79 89 ASP A N 1
ATOM 457 C CA . ASP A 1 89 ? 36.038 41.510 52.914 1.00 41.13 89 ASP A CA 1
ATOM 458 C C . ASP A 1 89 ? 36.470 40.840 54.223 1.00 38.40 89 ASP A C 1
ATOM 459 O O . ASP A 1 89 ? 35.632 40.560 55.092 1.00 37.87 89 ASP A O 1
ATOM 464 N N . LEU A 1 90 ? 37.768 40.553 54.350 1.00 37.84 90 LEU A N 1
ATOM 465 C CA . LEU A 1 90 ? 38.301 39.884 55.553 1.00 37.29 90 LEU A CA 1
ATOM 466 C C . LEU A 1 90 ? 38.302 40.813 56.793 1.00 38.86 90 LEU A C 1
ATOM 467 O O . LEU A 1 90 ? 38.266 40.335 57.938 1.00 37.88 90 LEU A O 1
ATOM 472 N N . ASP A 1 91 ? 38.299 42.123 56.541 1.00 39.47 91 ASP A N 1
ATOM 473 C CA . ASP A 1 91 ? 38.226 43.134 57.585 1.00 42.89 91 ASP A CA 1
ATOM 474 C C . ASP A 1 91 ? 36.796 43.550 57.954 1.00 42.80 91 ASP A C 1
ATOM 475 O O . ASP A 1 91 ? 36.615 44.456 58.772 1.00 45.41 91 ASP A O 1
ATOM 480 N N . ASN A 1 92 ? 35.784 42.927 57.351 1.00 37.02 92 ASN A N 1
ATOM 481 C CA . ASN A 1 92 ? 34.426 43.114 57.805 1.00 33.00 92 ASN A CA 1
ATOM 482 C C . ASN A 1 92 ? 34.087 41.923 58.682 1.00 34.55 92 ASN A C 1
ATOM 483 O O . ASN A 1 92 ? 34.203 40.785 58.241 1.00 38.08 92 ASN A O 1
ATOM 488 N N . PRO A 1 93 ? 33.652 42.166 59.927 1.00 35.44 93 PRO A N 1
ATOM 489 C CA . PRO A 1 93 ? 33.285 41.038 60.800 1.00 35.11 93 PRO A CA 1
ATOM 490 C C . PRO A 1 93 ? 31.978 40.270 60.467 1.00 35.32 93 PRO A C 1
ATOM 491 O O . PRO A 1 93 ? 31.668 39.299 61.173 1.00 37.24 93 PRO A O 1
ATOM 495 N N . MET A 1 94 ? 31.186 40.713 59.484 1.00 31.45 94 MET A N 1
ATOM 496 C CA . MET A 1 94 ? 29.976 39.981 59.104 1.00 29.39 94 MET A CA 1
ATOM 497 C C . MET A 1 94 ? 30.388 39.026 57.991 1.00 27.28 94 MET A C 1
ATOM 498 O O . MET A 1 94 ? 31.042 39.436 57.031 1.00 26.26 94 MET A O 1
ATOM 503 N N . ASP A 1 95 ? 30.078 37.740 58.162 1.00 24.34 95 ASP A N 1
ATOM 504 C CA . ASP A 1 95 ? 30.309 36.750 57.116 1.00 22.88 95 ASP A CA 1
ATOM 505 C C . ASP A 1 95 ? 29.193 36.822 56.093 1.00 21.78 95 ASP A C 1
ATOM 506 O O . ASP A 1 95 ? 28.111 37.358 56.361 1.00 20.75 95 ASP A O 1
ATOM 511 N N . VAL A 1 96 ? 29.470 36.287 54.914 1.00 20.80 96 VAL A N 1
ATOM 512 C CA . VAL A 1 96 ? 28.422 35.927 53.990 1.00 20.10 96 VAL A CA 1
ATOM 513 C C . VAL A 1 96 ? 27.984 34.543 54.381 1.00 19.73 96 VAL A C 1
ATOM 514 O O . VAL A 1 96 ? 28.808 33.630 54.447 1.00 19.91 96 VAL A O 1
ATOM 518 N N . ARG A 1 97 ? 26.691 34.385 54.629 1.00 18.49 97 ARG A N 1
ATOM 519 C CA . ARG A 1 97 ? 26.166 33.137 55.131 1.00 18.20 97 ARG A CA 1
ATOM 520 C C . ARG A 1 97 ? 25.017 32.708 54.233 1.00 17.85 97 ARG A C 1
ATOM 521 O O . ARG A 1 97 ? 24.149 33.520 53.892 1.00 17.86 97 ARG A O 1
ATOM 529 N N . ILE A 1 98 ? 25.039 31.443 53.838 1.00 16.84 98 ILE A N 1
ATOM 530 C CA . ILE A 1 98 ? 23.994 30.878 53.015 1.00 17.12 98 ILE A CA 1
ATOM 531 C C . ILE A 1 98 ? 23.533 29.584 53.682 1.00 16.53 98 ILE A C 1
ATOM 532 O O . ILE A 1 98 ? 24.332 28.678 53.882 1.00 16.16 98 ILE A O 1
ATOM 537 N N . GLN A 1 99 ? 22.238 29.491 53.958 1.00 16.65 99 GLN A N 1
ATOM 538 C CA . GLN A 1 99 ? 21.653 28.344 54.655 1.00 17.59 99 GLN A CA 1
ATOM 539 C C . GLN A 1 99 ? 20.428 27.808 53.904 1.00 17.22 99 GLN A C 1
ATOM 540 O O . GLN A 1 99 ? 19.695 28.571 53.285 1.00 17.19 99 GLN A O 1
ATOM 546 N N . ASP A 1 100 ? 20.208 26.495 53.982 1.00 17.31 100 ASP A N 1
ATOM 547 C CA . ASP A 1 100 ? 18.953 25.871 53.557 1.00 17.25 100 ASP A CA 1
ATOM 548 C C . ASP A 1 100 ? 18.573 26.112 52.100 1.00 16.88 100 ASP A C 1
ATOM 549 O O . ASP A 1 100 ? 17.394 26.286 51.776 1.00 17.26 100 ASP A O 1
ATOM 554 N N . LEU A 1 101 ? 19.571 26.062 51.222 1.00 16.34 101 LEU A N 1
ATOM 555 C CA . LEU A 1 101 ? 19.413 26.385 49.811 1.00 16.89 101 LEU A CA 1
ATOM 556 C C . LEU A 1 101 ? 20.038 25.329 48.877 1.00 17.02 101 LEU A C 1
ATOM 557 O O . LEU A 1 101 ? 21.161 24.873 49.099 1.00 15.87 101 LEU A O 1
ATOM 562 N N . THR A 1 102 ? 19.325 24.981 47.810 1.00 17.41 102 THR A N 1
ATOM 563 C CA . THR A 1 102 ? 19.837 24.014 46.820 1.00 17.98 102 THR A CA 1
ATOM 564 C C . THR A 1 102 ? 20.296 24.706 45.544 1.00 17.79 102 THR A C 1
ATOM 565 O O . THR A 1 102 ? 19.596 25.562 45.023 1.00 19.12 102 THR A O 1
ATOM 569 N N . PHE A 1 103 ? 21.477 24.334 45.059 1.00 17.25 103 PHE A N 1
ATOM 570 C CA . PHE A 1 103 ? 22.021 24.835 43.804 1.00 17.65 103 PHE A CA 1
ATOM 571 C C . PHE A 1 103 ? 22.106 23.676 42.794 1.00 18.31 103 PHE A C 1
ATOM 572 O O . PHE A 1 103 ? 22.596 22.574 43.130 1.00 18.15 103 PHE A O 1
ATOM 580 N N . ILE A 1 104 ? 21.593 23.914 41.584 1.00 17.99 104 ILE A N 1
ATOM 581 C CA . ILE A 1 104 ? 21.491 22.893 40.540 1.00 18.38 104 ILE A CA 1
ATOM 582 C C . ILE A 1 104 ? 22.242 23.399 39.314 1.00 17.84 104 ILE A C 1
ATOM 583 O O . ILE A 1 104 ? 21.843 24.397 38.720 1.00 18.43 104 ILE A O 1
ATOM 588 N N . GLY A 1 105 ? 23.328 22.714 38.970 1.00 18.00 105 GLY A N 1
ATOM 589 C CA . GLY A 1 105 ? 24.157 23.018 37.809 1.00 19.09 105 GLY A CA 1
ATOM 590 C C . GLY A 1 105 ? 23.842 22.251 36.520 1.00 20.44 105 GLY A C 1
ATOM 591 O O . GLY A 1 105 ? 24.567 22.389 35.542 1.00 21.43 105 GLY A O 1
ATOM 592 N N . GLY A 1 106 ? 22.766 21.470 36.505 1.00 20.19 106 GLY A N 1
ATOM 593 C CA . GLY A 1 106 ? 22.458 20.597 35.378 1.00 20.34 106 GLY A CA 1
ATOM 594 C C . GLY A 1 106 ? 21.515 19.483 35.773 1.00 20.60 106 GLY A C 1
ATOM 595 O O . GLY A 1 106 ? 21.207 19.315 36.940 1.00 21.78 106 GLY A O 1
ATOM 596 N N . ASP A 1 107 ? 21.058 18.724 34.791 1.00 21.09 107 ASP A N 1
ATOM 597 C CA . ASP A 1 107 ? 20.113 17.638 35.006 1.00 21.58 107 ASP A CA 1
ATOM 598 C C . ASP A 1 107 ? 20.814 16.366 35.472 1.00 20.70 107 ASP A C 1
ATOM 599 O O . ASP A 1 107 ? 20.252 15.593 36.231 1.00 18.78 107 ASP A O 1
ATOM 604 N N . SER A 1 108 ? 22.023 16.149 34.978 1.00 19.40 108 SER A N 1
ATOM 605 C CA . SER A 1 108 ? 22.852 15.060 35.435 1.00 20.81 108 SER A CA 1
ATOM 606 C C . SER A 1 108 ? 24.234 15.347 34.896 1.00 19.96 108 SER A C 1
ATOM 607 O O . SER A 1 108 ? 24.365 16.129 33.970 1.00 20.23 108 SER A O 1
ATOM 610 N N . PRO A 1 109 ? 25.265 14.710 35.452 1.00 19.11 109 PRO A N 1
ATOM 611 C CA . PRO A 1 109 ? 26.622 15.082 35.034 1.00 18.06 109 PRO A CA 1
ATOM 612 C C . PRO A 1 109 ? 27.100 14.499 33.708 1.00 17.16 109 PRO A C 1
ATOM 613 O O . PRO A 1 109 ? 26.655 13.422 33.295 1.00 17.18 109 PRO A O 1
ATOM 617 N N . ASP A 1 110 ? 28.061 15.197 33.103 1.00 15.74 110 ASP A N 1
ATOM 618 C CA . ASP A 1 110 ? 28.780 14.753 31.925 1.00 15.51 110 ASP A CA 1
ATOM 619 C C . ASP A 1 110 ? 30.157 14.337 32.450 1.00 15.78 110 ASP A C 1
ATOM 620 O O . ASP A 1 110 ? 31.055 15.165 32.574 1.00 15.70 110 ASP A O 1
ATOM 625 N N . ARG A 1 111 ? 30.312 13.053 32.757 1.00 15.33 111 ARG A N 1
ATOM 626 C CA . ARG A 1 111 ? 31.455 12.576 33.508 1.00 16.06 111 ARG A CA 1
ATOM 627 C C . ARG A 1 111 ? 32.690 12.242 32.694 1.00 16.85 111 ARG A C 1
ATOM 628 O O . ARG A 1 111 ? 33.788 12.280 33.225 1.00 16.84 111 ARG A O 1
ATOM 636 N N . LEU A 1 112 ? 32.511 11.878 31.430 1.00 17.89 112 LEU A N 1
ATOM 637 C CA . LEU A 1 112 ? 33.607 11.358 30.634 1.00 18.91 112 LEU A CA 1
ATOM 638 C C . LEU A 1 112 ? 34.296 12.420 29.797 1.00 18.74 112 LEU A C 1
ATOM 639 O O . LEU A 1 112 ? 35.418 12.175 29.335 1.00 19.36 112 LEU A O 1
ATOM 644 N N . VAL A 1 113 ? 33.679 13.601 29.630 1.00 19.17 113 VAL A N 1
ATOM 645 C CA . VAL A 1 113 ? 34.366 14.712 28.948 1.00 19.64 113 VAL A CA 1
ATOM 646 C C . VAL A 1 113 ? 35.616 15.133 29.739 1.00 19.60 113 VAL A C 1
ATOM 647 O O . VAL A 1 113 ? 35.548 15.218 30.959 1.00 19.47 113 VAL A O 1
ATOM 651 N N . PRO A 1 114 ? 36.755 15.394 29.047 1.00 19.60 114 PRO A N 1
ATOM 652 C CA . PRO A 1 114 ? 37.946 15.832 29.775 1.00 19.14 114 PRO A CA 1
ATOM 653 C C . PRO A 1 114 ? 37.747 17.175 30.444 1.00 20.08 114 PRO A C 1
ATOM 654 O O . PRO A 1 114 ? 37.174 18.108 29.844 1.00 20.74 114 PRO A O 1
ATOM 658 N N . PHE A 1 115 ? 38.207 17.279 31.685 1.00 19.69 115 PHE A N 1
ATOM 659 C CA . PHE A 1 115 ? 38.074 18.518 32.427 1.00 19.15 115 PHE A CA 1
ATOM 660 C C . PHE A 1 115 ? 39.006 19.537 31.799 1.00 19.94 115 PHE A C 1
ATOM 661 O O . PHE A 1 115 ? 40.053 19.192 31.256 1.00 20.16 115 PHE A O 1
ATOM 669 N N . SER A 1 116 ? 38.620 20.797 31.878 1.00 20.70 116 SER A N 1
ATOM 670 C CA . SER A 1 116 ? 39.333 21.855 31.181 1.00 21.76 116 SER A CA 1
ATOM 671 C C . SER A 1 116 ? 39.105 23.182 31.881 1.00 22.28 116 SER A C 1
ATOM 672 O O . SER A 1 116 ? 38.167 23.330 32.719 1.00 20.72 116 SER A O 1
ATOM 675 N N . ALA A 1 117 ? 39.927 24.153 31.488 1.00 21.55 117 ALA A N 1
ATOM 676 C CA . ALA A 1 117 ? 39.802 25.516 31.973 1.00 21.85 117 ALA A CA 1
ATOM 677 C C . ALA A 1 117 ? 38.397 26.046 31.765 1.00 21.64 117 ALA A C 1
ATOM 678 O O . ALA A 1 117 ? 37.829 26.588 32.680 1.00 23.62 117 ALA A O 1
ATOM 680 N N . VAL A 1 118 ? 37.800 25.868 30.598 1.00 22.47 118 VAL A N 1
ATOM 681 C CA . VAL A 1 118 ? 36.423 26.370 30.415 1.00 23.06 118 VAL A CA 1
ATOM 682 C C . VAL A 1 118 ? 35.435 25.738 31.409 1.00 21.50 118 VAL A C 1
ATOM 683 O O . VAL A 1 118 ? 34.535 26.417 31.880 1.00 20.99 118 VAL A O 1
ATOM 687 N N . LEU A 1 119 ? 35.612 24.456 31.719 1.00 21.28 119 LEU A N 1
ATOM 688 C CA . LEU A 1 119 ? 34.749 23.765 32.691 1.00 21.21 119 LEU A CA 1
ATOM 689 C C . LEU A 1 119 ? 34.898 24.156 34.177 1.00 21.71 119 LEU A C 1
ATOM 690 O O . LEU A 1 119 ? 33.927 23.990 34.957 1.00 21.38 119 LEU A O 1
ATOM 695 N N . THR A 1 120 ? 36.068 24.701 34.560 1.00 21.14 120 THR A N 1
ATOM 696 C CA . THR A 1 120 ? 36.268 25.252 35.910 1.00 20.97 120 THR A CA 1
ATOM 697 C C . THR A 1 120 ? 35.298 26.382 36.261 1.00 21.30 120 THR A C 1
ATOM 698 O O . THR A 1 120 ? 35.016 26.605 37.429 1.00 20.90 120 THR A O 1
ATOM 702 N N . ASN A 1 121 ? 34.790 27.085 35.253 1.00 22.41 121 ASN A N 1
ATOM 703 C CA . ASN A 1 121 ? 33.768 28.117 35.448 1.00 22.53 121 ASN A CA 1
ATOM 704 C C . ASN A 1 121 ? 32.408 27.591 35.925 1.00 21.21 121 ASN A C 1
ATOM 705 O O . ASN A 1 121 ? 31.586 28.366 36.430 1.00 18.83 121 ASN A O 1
ATOM 710 N N . GLN A 1 122 ? 32.149 26.301 35.750 1.00 20.48 122 GLN A N 1
ATOM 711 C CA . GLN A 1 122 ? 30.821 25.753 36.083 1.00 21.03 122 GLN A CA 1
ATOM 712 C C . GLN A 1 122 ? 30.661 25.462 37.588 1.00 20.20 122 GLN A C 1
ATOM 713 O O . GLN A 1 122 ? 30.668 24.303 38.033 1.00 20.11 122 GLN A O 1
ATOM 719 N N . MET A 1 123 ? 30.480 26.548 38.337 1.00 19.32 123 MET A N 1
ATOM 720 C CA . MET A 1 123 ? 30.455 26.553 39.787 1.00 18.64 123 MET A CA 1
ATOM 721 C C . MET A 1 123 ? 29.142 27.100 40.312 1.00 17.90 123 MET A C 1
ATOM 722 O O . MET A 1 123 ? 28.484 27.877 39.633 1.00 16.22 123 MET A O 1
ATOM 727 N N . ALA A 1 124 ? 28.785 26.723 41.544 1.00 17.38 124 ALA A N 1
ATOM 728 C CA . ALA A 1 124 ? 27.688 27.366 42.261 1.00 17.91 124 ALA A CA 1
ATOM 729 C C . ALA A 1 124 ? 28.173 28.671 42.901 1.00 18.17 124 ALA A C 1
ATOM 730 O O . ALA A 1 124 ? 27.581 29.723 42.655 1.00 18.57 124 ALA A O 1
ATOM 732 N N . LEU A 1 125 ? 29.241 28.589 43.701 1.00 18.33 125 LEU A N 1
ATOM 733 C CA . LEU A 1 125 ? 29.722 29.720 44.526 1.00 19.68 125 LEU A CA 1
ATOM 734 C C . LEU A 1 125 ? 31.215 29.882 44.329 1.00 20.01 125 LEU A C 1
ATOM 735 O O . LEU A 1 125 ? 31.972 28.989 44.718 1.00 20.62 125 LEU A O 1
ATOM 740 N N . TRP A 1 126 ? 31.621 30.993 43.713 1.00 20.05 126 TRP A N 1
ATOM 741 C CA . TRP A 1 126 ? 33.040 31.396 43.576 1.00 22.09 126 TRP A CA 1
ATOM 742 C C . TRP A 1 126 ? 33.308 32.525 44.563 1.00 22.20 126 TRP A C 1
ATOM 743 O O . TRP A 1 126 ? 32.798 33.641 44.384 1.00 22.10 126 TRP A O 1
ATOM 754 N N . CYS A 1 127 ? 34.135 32.235 45.565 1.00 22.05 127 CYS A N 1
ATOM 755 C CA . CYS A 1 127 ? 34.373 33.120 46.697 1.00 22.14 127 CYS A CA 1
ATOM 756 C C . CYS A 1 127 ? 35.837 33.572 46.777 1.00 22.54 127 CYS A C 1
ATOM 757 O O . CYS A 1 127 ? 36.741 32.744 46.870 1.00 23.11 127 CYS A O 1
ATOM 760 N N . ILE A 1 128 ? 36.071 34.880 46.771 1.00 23.65 128 ILE A N 1
ATOM 761 C CA . ILE A 1 128 ? 37.426 35.405 46.915 1.00 25.50 128 ILE A CA 1
ATOM 762 C C . ILE A 1 128 ? 37.553 36.162 48.240 1.00 24.93 128 ILE A C 1
ATOM 763 O O . ILE A 1 128 ? 36.623 36.853 48.648 1.00 26.88 128 ILE A O 1
ATOM 768 N N . ASP A 1 129 ? 38.701 36.010 48.904 1.00 23.92 129 ASP A N 1
ATOM 769 C CA . ASP A 1 129 ? 38.951 36.543 50.265 1.00 22.93 129 ASP A CA 1
ATOM 770 C C . ASP A 1 129 ? 37.803 36.218 51.207 1.00 21.19 129 ASP A C 1
ATOM 771 O O . ASP A 1 129 ? 37.146 37.102 51.717 1.00 21.17 129 ASP A O 1
ATOM 776 N N . PRO A 1 130 ? 37.537 34.921 51.400 1.00 21.79 130 PRO A N 1
ATOM 777 C CA . PRO A 1 130 ? 36.249 34.519 51.962 1.00 21.55 130 PRO A CA 1
ATOM 778 C C . PRO A 1 130 ? 36.105 34.573 53.472 1.00 22.07 130 PRO A C 1
ATOM 779 O O . PRO A 1 130 ? 36.982 34.185 54.230 1.00 22.39 130 PRO A O 1
ATOM 783 N N . ARG A 1 131 ? 34.940 35.032 53.863 1.00 23.19 131 ARG A N 1
ATOM 784 C CA . ARG A 1 131 ? 34.476 35.008 55.193 1.00 24.98 131 ARG A CA 1
ATOM 785 C C . ARG A 1 131 ? 33.036 34.483 55.020 1.00 24.46 131 ARG A C 1
ATOM 786 O O . ARG A 1 131 ? 32.093 35.240 54.742 1.00 24.96 131 ARG A O 1
ATOM 794 N N . ILE A 1 132 ? 32.910 33.153 55.126 1.00 24.16 132 ILE A N 1
ATOM 795 C CA . ILE A 1 132 ? 31.814 32.384 54.535 1.00 22.81 132 ILE A CA 1
ATOM 796 C C . ILE A 1 132 ? 31.326 31.311 55.475 1.00 21.22 132 ILE A C 1
ATOM 797 O O . ILE A 1 132 ? 32.127 30.568 56.036 1.00 19.97 132 ILE A O 1
ATOM 802 N N . THR A 1 133 ? 30.004 31.202 55.562 1.00 20.47 133 THR A N 1
ATOM 803 C CA . THR A 1 133 ? 29.317 30.105 56.234 1.00 19.77 133 THR A CA 1
ATOM 804 C C . THR A 1 133 ? 28.247 29.503 55.313 1.00 19.01 133 THR A C 1
ATOM 805 O O . THR A 1 133 ? 27.355 30.199 54.834 1.00 18.10 133 THR A O 1
ATOM 809 N N . ILE A 1 134 ? 28.355 28.204 55.068 1.00 18.77 134 ILE A N 1
ATOM 810 C CA . ILE A 1 134 ? 27.408 27.473 54.239 1.00 18.55 134 ILE A CA 1
ATOM 811 C C . ILE A 1 134 ? 26.945 26.294 55.058 1.00 18.32 134 ILE A C 1
ATOM 812 O O . ILE A 1 134 ? 27.763 25.477 55.458 1.00 18.47 134 ILE A O 1
ATOM 817 N N . ARG A 1 135 ? 25.638 26.213 55.315 1.00 18.11 135 ARG A N 1
ATOM 818 C CA . ARG A 1 135 ? 25.083 25.196 56.188 1.00 18.31 135 ARG A CA 1
ATOM 819 C C . ARG A 1 135 ? 23.750 24.692 55.656 1.00 17.14 135 ARG A C 1
ATOM 820 O O . ARG A 1 135 ? 22.875 25.492 55.389 1.00 17.13 135 ARG A O 1
ATOM 828 N N . GLY A 1 136 ? 23.599 23.373 55.518 1.00 15.97 136 GLY A N 1
ATOM 829 C CA . GLY A 1 136 ? 22.326 22.778 55.142 1.00 16.37 136 GLY A CA 1
ATOM 830 C C . GLY A 1 136 ? 21.930 23.038 53.706 1.00 16.70 136 GLY A C 1
ATOM 831 O O . GLY A 1 136 ? 20.745 23.077 53.382 1.00 17.32 136 GLY A O 1
ATOM 832 N N . CYS A 1 137 ? 22.929 23.219 52.851 1.00 16.62 137 CYS A N 1
ATOM 833 C CA . CYS A 1 137 ? 22.729 23.494 51.447 1.00 16.12 137 CYS A CA 1
ATOM 834 C C . CYS A 1 137 ? 23.032 22.224 50.657 1.00 16.23 137 CYS A C 1
ATOM 835 O O . CYS A 1 137 ? 23.616 21.284 51.194 1.00 15.52 137 CYS A O 1
ATOM 838 N N . SER A 1 138 ? 22.629 22.212 49.384 1.00 16.47 138 SER A N 1
ATOM 839 C CA . SER A 1 138 ? 22.860 21.072 48.494 1.00 16.00 138 SER A CA 1
ATOM 840 C C . SER A 1 138 ? 23.343 21.575 47.151 1.00 16.05 138 SER A C 1
ATOM 841 O O . SER A 1 138 ? 23.005 22.679 46.737 1.00 16.69 138 SER A O 1
ATOM 844 N N . PHE A 1 139 ? 24.181 20.763 46.513 1.00 16.02 139 PHE A N 1
ATOM 845 C CA . PHE A 1 139 ? 24.852 21.102 45.285 1.00 15.26 139 PHE A CA 1
ATOM 846 C C . PHE A 1 139 ? 24.798 19.884 44.352 1.00 16.12 139 PHE A C 1
ATOM 847 O O . PHE A 1 139 ? 25.406 18.856 44.641 1.00 16.03 139 PHE A O 1
ATOM 855 N N . TYR A 1 140 ? 24.037 20.014 43.258 1.00 16.39 140 TYR A N 1
ATOM 856 C CA . TYR A 1 140 ? 23.847 18.953 42.261 1.00 16.74 140 TYR A CA 1
ATOM 857 C C . TYR A 1 140 ? 24.462 19.293 40.918 1.00 16.58 140 TYR A C 1
ATOM 858 O O . TYR A 1 140 ? 24.165 20.335 40.372 1.00 18.20 140 TYR A O 1
ATOM 867 N N . ASN A 1 141 ? 25.280 18.389 40.386 1.00 16.65 141 ASN A N 1
ATOM 868 C CA . ASN A 1 141 ? 25.593 18.314 38.948 1.00 16.61 141 ASN A CA 1
ATOM 869 C C . ASN A 1 141 ? 26.363 19.485 38.404 1.00 16.75 141 ASN A C 1
ATOM 870 O O . ASN A 1 141 ? 26.153 19.871 37.262 1.00 18.39 141 ASN A O 1
ATOM 875 N N . PHE A 1 142 ? 27.279 20.040 39.192 1.00 16.81 142 PHE A N 1
ATOM 876 C CA . PHE A 1 142 ? 28.160 21.065 38.682 1.00 16.63 142 PHE A CA 1
ATOM 877 C C . PHE A 1 142 ? 29.310 20.451 37.908 1.00 16.58 142 PHE A C 1
ATOM 878 O O . PHE A 1 142 ? 29.948 19.514 38.370 1.00 17.48 142 PHE A O 1
ATOM 886 N N . GLY A 1 143 ? 29.549 20.981 36.717 1.00 17.11 143 GLY A N 1
ATOM 887 C CA . GLY A 1 143 ? 30.653 20.555 35.865 1.00 17.60 143 GLY A CA 1
ATOM 888 C C . GLY A 1 143 ? 32.031 20.930 36.405 1.00 17.94 143 GLY A C 1
ATOM 889 O O . GLY A 1 143 ? 33.015 20.321 36.027 1.00 17.55 143 GLY A O 1
ATOM 890 N N . GLY A 1 144 ? 32.104 21.929 37.290 1.00 19.38 144 GLY A N 1
ATOM 891 C CA . GLY A 1 144 ? 33.366 22.270 37.983 1.00 19.76 144 GLY A CA 1
ATOM 892 C C . GLY A 1 144 ? 33.271 22.014 39.484 1.00 20.03 144 GLY A C 1
ATOM 893 O O . GLY A 1 144 ? 32.604 21.047 39.930 1.00 20.31 144 GLY A O 1
ATOM 894 N N . ALA A 1 145 ? 33.925 22.878 40.270 1.00 18.52 145 ALA A N 1
ATOM 895 C CA . ALA A 1 145 ? 33.758 22.858 41.718 1.00 17.51 145 ALA A CA 1
ATOM 896 C C . ALA A 1 145 ? 32.427 23.487 42.085 1.00 17.21 145 ALA A C 1
ATOM 897 O O . ALA A 1 145 ? 32.126 24.611 41.669 1.00 17.44 145 ALA A O 1
ATOM 899 N N . ALA A 1 146 ? 31.635 22.799 42.905 1.00 16.52 146 ALA A N 1
ATOM 900 C CA . ALA A 1 146 ? 30.406 23.397 43.414 1.00 16.11 146 ALA A CA 1
ATOM 901 C C . ALA A 1 146 ? 30.721 24.654 44.220 1.00 16.21 146 ALA A C 1
ATOM 902 O O . ALA A 1 146 ? 30.028 25.695 44.075 1.00 15.91 146 ALA A O 1
ATOM 904 N N . ILE A 1 147 ? 31.780 24.564 45.034 1.00 16.03 147 ILE A N 1
ATOM 905 C CA . ILE A 1 147 ? 32.248 25.674 45.858 1.00 16.06 147 ILE A CA 1
ATOM 906 C C . ILE A 1 147 ? 33.747 25.866 45.652 1.00 16.32 147 ILE A C 1
ATOM 907 O O . ILE A 1 147 ? 34.534 24.960 45.887 1.00 15.30 147 ILE A O 1
ATOM 912 N N . TYR A 1 148 ? 34.129 27.065 45.240 1.00 17.11 148 TYR A N 1
ATOM 913 C CA . TYR A 1 148 ? 35.521 27.374 45.019 1.00 19.22 148 TYR A CA 1
ATOM 914 C C . TYR A 1 148 ? 35.892 28.548 45.903 1.00 19.41 148 TYR A C 1
ATOM 915 O O . TYR A 1 148 ? 35.189 29.561 45.895 1.00 20.77 148 TYR A O 1
ATOM 924 N N . LEU A 1 149 ? 36.984 28.404 46.656 1.00 19.57 149 LEU A N 1
ATOM 925 C CA . LEU A 1 149 ? 37.448 29.461 47.564 1.00 21.02 149 LEU A CA 1
ATOM 926 C C . LEU A 1 149 ? 38.894 29.802 47.227 1.00 20.01 149 LEU A C 1
ATOM 927 O O . LEU A 1 149 ? 39.735 28.904 47.140 1.00 17.80 149 LEU A O 1
ATOM 932 N N . GLU A 1 150 ? 39.162 31.096 47.057 1.00 20.07 150 GLU A N 1
ATOM 933 C CA . GLU A 1 150 ? 40.498 31.567 46.739 1.00 20.78 150 GLU A CA 1
ATOM 934 C C . GLU A 1 150 ? 40.799 32.897 47.436 1.00 22.16 150 GLU A C 1
ATOM 935 O O . GLU A 1 150 ? 39.928 33.556 47.992 1.00 20.22 150 GLU A O 1
ATOM 941 N N . ARG A 1 151 ? 42.055 33.295 47.320 1.00 24.76 151 ARG A N 1
ATOM 942 C CA . ARG A 1 151 ? 42.595 34.429 48.018 1.00 27.94 151 ARG A CA 1
ATOM 943 C C . ARG A 1 151 ? 43.327 35.304 46.978 1.00 28.64 151 ARG A C 1
ATOM 944 O O . ARG A 1 151 ? 44.038 34.783 46.121 1.00 28.75 151 ARG A O 1
ATOM 952 N N . SER A 1 152 ? 43.115 36.615 47.022 1.00 30.30 152 SER A N 1
ATOM 953 C CA . SER A 1 152 ? 43.754 37.534 46.064 1.00 31.60 152 SER A CA 1
ATOM 954 C C . SER A 1 152 ? 45.270 37.711 46.289 1.00 34.93 152 SER A C 1
ATOM 955 O O . SER A 1 152 ? 45.985 38.130 45.383 1.00 38.52 152 SER A O 1
ATOM 958 N N . GLU A 1 153 ? 45.752 37.395 47.482 1.00 38.17 153 GLU A N 1
ATOM 959 C CA . GLU A 1 153 ? 47.186 37.392 47.770 1.00 41.83 153 GLU A CA 1
ATOM 960 C C . GLU A 1 153 ? 47.480 36.595 49.036 1.00 42.49 153 GLU A C 1
ATOM 961 O O . GLU A 1 153 ? 46.579 36.330 49.826 1.00 41.76 153 GLU A O 1
ATOM 967 N N . ARG A 1 154 ? 48.749 36.243 49.232 1.00 43.81 154 ARG A N 1
ATOM 968 C CA . ARG A 1 154 ? 49.184 35.484 50.415 1.00 44.25 154 ARG A CA 1
ATOM 969 C C . ARG A 1 154 ? 49.201 36.421 51.621 1.00 48.64 154 ARG A C 1
ATOM 970 O O . ARG A 1 154 ? 49.218 37.644 51.447 1.00 50.40 154 ARG A O 1
ATOM 978 N N . ASP A 1 155 ? 49.208 35.861 52.832 1.00 50.74 155 ASP A N 1
ATOM 979 C CA . ASP A 1 155 ? 49.052 36.674 54.054 1.00 53.59 155 ASP A CA 1
ATOM 980 C C . ASP A 1 155 ? 50.277 37.519 54.427 1.00 54.32 155 ASP A C 1
ATOM 981 O O . ASP A 1 155 ? 51.408 37.038 54.417 1.00 59.07 155 ASP A O 1
ATOM 986 N N . GLY A 1 163 ? 38.791 35.030 58.424 1.00 44.26 163 GLY A N 1
ATOM 987 C CA . GLY A 1 163 ? 38.358 34.087 57.398 1.00 43.69 163 GLY A CA 1
ATOM 988 C C . GLY A 1 163 ? 37.453 33.007 57.961 1.00 43.20 163 GLY A C 1
ATOM 989 O O . GLY A 1 163 ? 36.254 32.961 57.650 1.00 44.41 163 GLY A O 1
ATOM 990 N N . GLN A 1 164 ? 38.048 32.113 58.757 1.00 41.36 164 GLN A N 1
ATOM 991 C CA . GLN A 1 164 ? 37.305 31.110 59.511 1.00 40.67 164 GLN A CA 1
ATOM 992 C C . GLN A 1 164 ? 36.089 30.509 58.718 1.00 40.67 164 GLN A C 1
ATOM 993 O O . GLN A 1 164 ? 34.971 30.432 59.274 1.00 44.24 164 GLN A O 1
ATOM 999 N N . VAL A 1 165 ? 36.305 30.100 57.451 1.00 31.36 165 VAL A N 1
ATOM 1000 C CA . VAL A 1 165 ? 35.251 29.453 56.623 1.00 27.32 165 VAL A CA 1
ATOM 1001 C C . VAL A 1 165 ? 34.666 28.179 57.277 1.00 24.57 165 VAL A C 1
ATOM 1002 O O . VAL A 1 165 ? 35.406 27.340 57.785 1.00 23.58 165 VAL A O 1
ATOM 1006 N N . MET A 1 166 ? 33.338 28.038 57.252 1.00 21.10 166 MET A N 1
ATOM 1007 C CA . MET A 1 166 ? 32.674 26.830 57.756 1.00 19.24 166 MET A CA 1
ATOM 1008 C C . MET A 1 166 ? 31.678 26.323 56.718 1.00 18.21 166 MET A C 1
ATOM 1009 O O . MET A 1 166 ? 30.806 27.086 56.271 1.00 17.05 166 MET A O 1
ATOM 1014 N N . ILE A 1 167 ? 31.804 25.045 56.357 1.00 17.09 167 ILE A N 1
ATOM 1015 C CA . ILE A 1 167 ? 30.913 24.394 55.416 1.00 17.36 167 ILE A CA 1
ATOM 1016 C C . ILE A 1 167 ? 30.486 23.092 56.073 1.00 17.26 167 ILE A C 1
ATOM 1017 O O . ILE A 1 167 ? 31.266 22.161 56.130 1.00 17.22 167 ILE A O 1
ATOM 1022 N N . THR A 1 168 ? 29.263 23.042 56.608 1.00 17.01 168 THR A N 1
ATOM 1023 C CA . THR A 1 168 ? 28.788 21.860 57.315 1.00 16.87 168 THR A CA 1
ATOM 1024 C C . THR A 1 168 ? 27.368 21.476 56.891 1.00 17.08 168 THR A C 1
ATOM 1025 O O . THR A 1 168 ? 26.622 22.310 56.376 1.00 15.52 168 THR A O 1
ATOM 1029 N N . ASP A 1 169 ? 27.013 20.201 57.126 1.00 17.51 169 ASP A N 1
ATOM 1030 C CA . ASP A 1 169 ? 25.662 19.668 56.880 1.00 18.28 169 ASP A CA 1
ATOM 1031 C C . ASP A 1 169 ? 25.180 19.887 55.450 1.00 16.69 169 ASP A C 1
ATOM 1032 O O . ASP A 1 169 ? 23.984 20.045 55.221 1.00 15.82 169 ASP A O 1
ATOM 1037 N N . CYS A 1 170 ? 26.116 19.904 54.492 1.00 16.00 170 CYS A N 1
ATOM 1038 C CA . CYS A 1 170 ? 25.773 20.060 53.090 1.00 15.62 170 CYS A CA 1
ATOM 1039 C C . CYS A 1 170 ? 25.776 18.702 52.350 1.00 16.32 170 CYS A C 1
ATOM 1040 O O . CYS A 1 170 ? 26.374 17.698 52.802 1.00 14.90 170 CYS A O 1
ATOM 1043 N N . ARG A 1 171 ? 25.061 18.686 51.232 1.00 16.87 171 ARG A N 1
ATOM 1044 C CA . ARG A 1 171 ? 24.964 17.507 50.380 1.00 17.49 171 ARG A CA 1
ATOM 1045 C C . ARG A 1 171 ? 25.442 17.849 48.986 1.00 16.77 171 ARG A C 1
ATOM 1046 O O . ARG A 1 171 ? 25.148 18.935 48.428 1.00 16.13 171 ARG A O 1
ATOM 1054 N N . PHE A 1 172 ? 26.210 16.917 48.445 1.00 17.13 172 PHE A N 1
ATOM 1055 C CA . PHE A 1 172 ? 26.846 17.031 47.129 1.00 17.12 172 PHE A CA 1
ATOM 1056 C C . PHE A 1 172 ? 26.525 15.761 46.335 1.00 16.54 172 PHE A C 1
ATOM 1057 O O . PHE A 1 172 ? 26.918 14.667 46.765 1.00 16.32 172 PHE A O 1
ATOM 1065 N N . ARG A 1 173 ? 25.788 15.909 45.228 1.00 15.87 173 ARG A N 1
ATOM 1066 C CA . ARG A 1 173 ? 25.540 14.803 44.284 1.00 16.06 173 ARG A CA 1
ATOM 1067 C C . ARG A 1 173 ? 25.918 15.199 42.842 1.00 16.39 173 ARG A C 1
ATOM 1068 O O . ARG A 1 173 ? 25.500 16.240 42.364 1.00 15.39 173 ARG A O 1
ATOM 1076 N N . GLY A 1 174 ? 26.702 14.367 42.151 1.00 16.69 174 GLY A N 1
ATOM 1077 C CA . GLY A 1 174 ? 26.934 14.554 40.720 1.00 16.76 174 GLY A CA 1
ATOM 1078 C C . GLY A 1 174 ? 27.917 15.646 40.335 1.00 17.53 174 GLY A C 1
ATOM 1079 O O . GLY A 1 174 ? 27.992 16.022 39.153 1.00 18.01 174 GLY A O 1
ATOM 1080 N N . CYS A 1 175 ? 28.698 16.128 41.309 1.00 17.13 175 CYS A N 1
ATOM 1081 C CA . CYS A 1 175 ? 29.627 17.235 41.109 1.00 16.77 175 CYS A CA 1
ATOM 1082 C C . CYS A 1 175 ? 31.001 16.723 40.718 1.00 16.93 175 CYS A C 1
ATOM 1083 O O . CYS A 1 175 ? 31.448 15.720 41.207 1.00 17.98 175 CYS A O 1
ATOM 1086 N N . ARG A 1 176 ? 31.647 17.414 39.803 1.00 17.01 176 ARG A N 1
ATOM 1087 C CA . ARG A 1 176 ? 33.016 17.115 39.402 1.00 17.63 176 ARG A CA 1
ATOM 1088 C C . ARG A 1 176 ? 33.926 17.280 40.616 1.00 18.13 176 ARG A C 1
ATOM 1089 O O . ARG A 1 176 ? 34.665 16.360 40.985 1.00 17.45 176 ARG A O 1
ATOM 1097 N N . ILE A 1 177 ? 33.842 18.463 41.230 1.00 18.09 177 ILE A N 1
ATOM 1098 C CA . ILE A 1 177 ? 34.519 18.758 42.493 1.00 17.66 177 ILE A CA 1
ATOM 1099 C C . ILE A 1 177 ? 33.493 19.298 43.484 1.00 16.59 177 ILE A C 1
ATOM 1100 O O . ILE A 1 177 ? 32.673 20.121 43.109 1.00 16.42 177 ILE A O 1
ATOM 1105 N N . GLY A 1 178 ? 33.559 18.841 44.738 1.00 16.06 178 GLY A N 1
ATOM 1106 C CA . GLY A 1 178 ? 32.694 19.361 45.819 1.00 15.67 178 GLY A CA 1
ATOM 1107 C C . GLY A 1 178 ? 33.173 20.730 46.290 1.00 15.23 178 GLY A C 1
ATOM 1108 O O . GLY A 1 178 ? 32.503 21.740 46.077 1.00 14.34 178 GLY A O 1
ATOM 1109 N N . ILE A 1 179 ? 34.341 20.750 46.934 1.00 15.08 179 ILE A N 1
ATOM 1110 C CA . ILE A 1 179 ? 34.914 21.961 47.531 1.00 15.01 179 ILE A CA 1
ATOM 1111 C C . ILE A 1 179 ? 36.382 22.079 47.146 1.00 14.51 179 ILE A C 1
ATOM 1112 O O . ILE A 1 179 ? 37.148 21.153 47.382 1.00 14.47 179 ILE A O 1
ATOM 1117 N N . ALA A 1 180 ? 36.753 23.225 46.577 1.00 14.48 180 ALA A N 1
ATOM 1118 C CA . ALA A 1 180 ? 38.137 23.513 46.193 1.00 14.57 180 ALA A CA 1
ATOM 1119 C C . ALA A 1 180 ? 38.613 24.759 46.978 1.00 15.18 180 ALA A C 1
ATOM 1120 O O . ALA A 1 180 ? 38.058 25.872 46.837 1.00 15.11 180 ALA A O 1
ATOM 1122 N N . ASN A 1 181 ? 39.623 24.568 47.827 1.00 15.87 181 ASN A N 1
ATOM 1123 C CA . ASN A 1 181 ? 40.169 25.683 48.605 1.00 15.74 181 ASN A CA 1
ATOM 1124 C C . ASN A 1 181 ? 41.542 25.995 48.068 1.00 15.74 181 ASN A C 1
ATOM 1125 O O . ASN A 1 181 ? 42.413 25.155 48.103 1.00 15.77 181 ASN A O 1
ATOM 1130 N N . GLY A 1 182 ? 41.701 27.192 47.519 1.00 16.61 182 GLY A N 1
ATOM 1131 C CA . GLY A 1 182 ? 42.971 27.625 46.954 1.00 17.85 182 GLY A CA 1
ATOM 1132 C C . GLY A 1 182 ? 43.994 27.961 48.016 1.00 18.68 182 GLY A C 1
ATOM 1133 O O . GLY A 1 182 ? 43.672 27.974 49.205 1.00 20.07 182 GLY A O 1
ATOM 1134 N N . GLY A 1 183 ? 45.229 28.243 47.598 1.00 19.24 183 GLY A N 1
ATOM 1135 C CA . GLY A 1 183 ? 46.277 28.650 48.542 1.00 19.58 183 GLY A CA 1
ATOM 1136 C C . GLY A 1 183 ? 45.843 29.820 49.417 1.00 20.15 183 GLY A C 1
ATOM 1137 O O . GLY A 1 183 ? 45.076 30.685 48.965 1.00 21.52 183 GLY A O 1
ATOM 1138 N N . SER A 1 184 ? 46.301 29.820 50.672 1.00 19.97 184 SER A N 1
ATOM 1139 C CA . SER A 1 184 ? 46.007 30.878 51.650 1.00 20.07 184 SER A CA 1
ATOM 1140 C C . SER A 1 184 ? 44.540 31.023 52.058 1.00 19.73 184 SER A C 1
ATOM 1141 O O . SER A 1 184 ? 44.197 32.010 52.715 1.00 20.55 184 SER A O 1
ATOM 1144 N N . VAL A 1 185 ? 43.671 30.097 51.647 1.00 18.59 185 VAL A N 1
ATOM 1145 C CA . VAL A 1 185 ? 42.365 29.949 52.256 1.00 17.89 185 VAL A CA 1
ATOM 1146 C C . VAL A 1 185 ? 42.561 28.804 53.245 1.00 17.46 185 VAL A C 1
ATOM 1147 O O . VAL A 1 185 ? 42.542 27.633 52.863 1.00 16.05 185 VAL A O 1
ATOM 1151 N N . GLU A 1 186 ? 42.816 29.184 54.511 1.00 17.97 186 GLU A N 1
ATOM 1152 C CA . GLU A 1 186 ? 43.339 28.299 55.544 1.00 18.20 186 GLU A CA 1
ATOM 1153 C C . GLU A 1 186 ? 42.428 28.248 56.744 1.00 17.99 186 GLU A C 1
ATOM 1154 O O . GLU A 1 186 ? 41.667 29.152 56.963 1.00 18.82 186 GLU A O 1
ATOM 1160 N N . TYR A 1 187 ? 42.549 27.182 57.531 1.00 18.96 187 TYR A N 1
ATOM 1161 C CA . TYR A 1 187 ? 41.880 27.055 58.856 1.00 18.45 187 TYR A CA 1
ATOM 1162 C C . TYR A 1 187 ? 40.376 26.989 58.754 1.00 18.43 187 TYR A C 1
ATOM 1163 O O . TYR A 1 187 ? 39.649 27.312 59.687 1.00 17.44 187 TYR A O 1
ATOM 1172 N N . GLY A 1 188 ? 39.901 26.498 57.624 1.00 18.89 188 GLY A N 1
ATOM 1173 C CA . GLY A 1 188 ? 38.470 26.372 57.430 1.00 18.95 188 GLY A CA 1
ATOM 1174 C C . GLY A 1 188 ? 38.033 25.060 58.015 1.00 18.83 188 GLY A C 1
ATOM 1175 O O . GLY A 1 188 ? 38.844 24.238 58.403 1.00 20.29 188 GLY A O 1
ATOM 1176 N N . LEU A 1 189 ? 36.738 24.859 58.009 1.00 19.00 189 LEU A N 1
ATOM 1177 C CA . LEU A 1 189 ? 36.132 23.693 58.545 1.00 21.23 189 LEU A CA 1
ATOM 1178 C C . LEU A 1 189 ? 35.187 23.110 57.491 1.00 20.27 189 LEU A C 1
ATOM 1179 O O . LEU A 1 189 ? 34.363 23.850 56.946 1.00 20.31 189 LEU A O 1
ATOM 1184 N N . ALA A 1 190 ? 35.315 21.814 57.203 1.00 19.49 190 ALA A N 1
ATOM 1185 C CA . ALA A 1 190 ? 34.364 21.087 56.344 1.00 19.65 190 ALA A CA 1
ATOM 1186 C C . ALA A 1 190 ? 33.926 19.792 57.018 1.00 19.17 190 ALA A C 1
ATOM 1187 O O . ALA A 1 190 ? 34.624 18.780 56.942 1.00 19.71 190 ALA A O 1
ATOM 1189 N N . SER A 1 191 ? 32.750 19.821 57.641 1.00 18.80 191 SER A N 1
ATOM 1190 C CA . SER A 1 191 ? 32.290 18.730 58.503 1.00 18.31 191 SER A CA 1
ATOM 1191 C C . SER A 1 191 ? 30.835 18.339 58.334 1.00 17.42 191 SER A C 1
ATOM 1192 O O . SER A 1 191 ? 29.989 19.157 57.985 1.00 16.42 191 SER A O 1
ATOM 1195 N N . GLN A 1 192 ? 30.566 17.064 58.610 1.00 16.65 192 GLN A N 1
ATOM 1196 C CA . GLN A 1 192 ? 29.237 16.495 58.549 1.00 16.46 192 GLN A CA 1
ATOM 1197 C C . GLN A 1 192 ? 28.558 16.687 57.186 1.00 15.10 192 GLN A C 1
ATOM 1198 O O . GLN A 1 192 ? 27.345 16.852 57.098 1.00 15.14 192 GLN A O 1
ATOM 1204 N N . ASN A 1 193 ? 29.353 16.625 56.130 1.00 14.02 193 ASN A N 1
ATOM 1205 C CA . ASN A 1 193 ? 28.871 16.722 54.757 1.00 13.68 193 ASN A CA 1
ATOM 1206 C C . ASN A 1 193 ? 28.779 15.323 54.152 1.00 14.63 193 ASN A C 1
ATOM 1207 O O . ASN A 1 193 ? 29.431 14.412 54.653 1.00 15.83 193 ASN A O 1
ATOM 1212 N N . ASN A 1 194 ? 27.963 15.156 53.103 1.00 14.53 194 ASN A N 1
ATOM 1213 C CA . ASN A 1 194 ? 27.774 13.869 52.407 1.00 14.29 194 ASN A CA 1
ATOM 1214 C C . ASN A 1 194 ? 27.996 14.113 50.906 1.00 14.45 194 ASN A C 1
ATOM 1215 O O . ASN A 1 194 ? 27.326 14.988 50.302 1.00 13.26 194 ASN A O 1
ATOM 1220 N N . PHE A 1 195 ? 28.958 13.365 50.340 1.00 14.18 195 PHE A N 1
ATOM 1221 C CA . PHE A 1 195 ? 29.323 13.403 48.929 1.00 14.60 195 PHE A CA 1
ATOM 1222 C C . PHE A 1 195 ? 28.869 12.069 48.311 1.00 14.92 195 PHE A C 1
ATOM 1223 O O . PHE A 1 195 ? 29.239 11.005 48.799 1.00 14.48 195 PHE A O 1
ATOM 1231 N N . SER A 1 196 ? 28.030 12.124 47.276 1.00 14.89 196 SER A N 1
ATOM 1232 C CA . SER A 1 196 ? 27.709 10.937 46.450 1.00 14.58 196 SER A CA 1
ATOM 1233 C C . SER A 1 196 ? 27.990 11.286 45.015 1.00 14.24 196 SER A C 1
ATOM 1234 O O . SER A 1 196 ? 27.697 12.389 44.608 1.00 14.02 196 SER A O 1
ATOM 1237 N N . ASP A 1 197 ? 28.548 10.361 44.235 1.00 14.29 197 ASP A N 1
ATOM 1238 C CA . ASP A 1 197 ? 28.694 10.557 42.792 1.00 14.21 197 ASP A CA 1
ATOM 1239 C C . ASP A 1 197 ? 29.439 11.862 42.449 1.00 14.62 197 ASP A C 1
ATOM 1240 O O . ASP A 1 197 ? 28.968 12.627 41.596 1.00 15.45 197 ASP A O 1
ATOM 1245 N N . CYS A 1 198 ? 30.592 12.118 43.109 1.00 14.48 198 CYS A N 1
ATOM 1246 C CA . CYS A 1 198 ? 31.504 13.218 42.729 1.00 14.17 198 CYS A CA 1
ATOM 1247 C C . CYS A 1 198 ? 32.868 12.679 42.354 1.00 14.20 198 CYS A C 1
ATOM 1248 O O . CYS A 1 198 ? 33.261 11.668 42.885 1.00 15.77 198 CYS A O 1
ATOM 1251 N N . GLN A 1 199 ? 33.603 13.347 41.468 1.00 13.30 199 GLN A N 1
ATOM 1252 C CA . GLN A 1 199 ? 34.923 12.847 41.095 1.00 13.89 199 GLN A CA 1
ATOM 1253 C C . GLN A 1 199 ? 35.937 13.112 42.207 1.00 13.90 199 GLN A C 1
ATOM 1254 O O . GLN A 1 199 ? 36.698 12.230 42.558 1.00 13.85 199 GLN A O 1
ATOM 1260 N N . ILE A 1 200 ? 35.957 14.342 42.710 1.00 13.59 200 ILE A N 1
ATOM 1261 C CA . ILE A 1 200 ? 36.911 14.767 43.725 1.00 14.70 200 ILE A CA 1
ATOM 1262 C C . ILE A 1 200 ? 36.147 15.559 44.776 1.00 14.65 200 ILE A C 1
ATOM 1263 O O . ILE A 1 200 ? 35.743 16.678 44.503 1.00 14.72 200 ILE A O 1
ATOM 1268 N N . CYS A 1 201 ? 35.928 14.973 45.959 1.00 15.03 201 CYS A N 1
ATOM 1269 C CA . CYS A 1 201 ? 35.143 15.641 47.003 1.00 14.61 201 CYS A CA 1
ATOM 1270 C C . CYS A 1 201 ? 35.841 16.915 47.492 1.00 15.05 201 CYS A C 1
ATOM 1271 O O . CYS A 1 201 ? 35.245 18.009 47.450 1.00 14.35 201 CYS A O 1
ATOM 1274 N N . PHE A 1 202 ? 37.123 16.768 47.861 1.00 15.16 202 PHE A N 1
ATOM 1275 C CA . PHE A 1 202 ? 37.966 17.868 48.320 1.00 15.49 202 PHE A CA 1
ATOM 1276 C C . PHE A 1 202 ? 39.196 18.071 47.425 1.00 15.56 202 PHE A C 1
ATOM 1277 O O . PHE A 1 202 ? 40.113 17.253 47.427 1.00 14.91 202 PHE A O 1
ATOM 1285 N N . ASN A 1 203 ? 39.208 19.182 46.697 1.00 15.88 203 ASN A N 1
ATOM 1286 C CA . ASN A 1 203 ? 40.348 19.607 45.901 1.00 16.13 203 ASN A CA 1
ATOM 1287 C C . ASN A 1 203 ? 41.158 20.548 46.826 1.00 17.15 203 ASN A C 1
ATOM 1288 O O . ASN A 1 203 ? 40.884 21.755 46.940 1.00 16.18 203 ASN A O 1
ATOM 1293 N N . VAL A 1 204 ? 42.160 19.963 47.481 1.00 17.54 204 VAL A N 1
ATOM 1294 C CA . VAL A 1 204 ? 42.879 20.618 48.557 1.00 18.34 204 VAL A CA 1
ATOM 1295 C C . VAL A 1 204 ? 44.158 21.298 48.084 1.00 18.26 204 VAL A C 1
ATOM 1296 O O . VAL A 1 204 ? 45.083 20.604 47.626 1.00 18.10 204 VAL A O 1
ATOM 1300 N N . VAL A 1 205 ? 44.182 22.640 48.180 1.00 18.37 205 VAL A N 1
ATOM 1301 C CA . VAL A 1 205 ? 45.417 23.464 48.066 1.00 19.24 205 VAL A CA 1
ATOM 1302 C C . VAL A 1 205 ? 45.761 24.179 49.380 1.00 18.55 205 VAL A C 1
ATOM 1303 O O . VAL A 1 205 ? 46.803 23.935 49.952 1.00 18.62 205 VAL A O 1
ATOM 1307 N N . GLY A 1 206 ? 44.892 25.061 49.862 1.00 18.64 206 GLY A N 1
ATOM 1308 C CA . GLY A 1 206 ? 45.196 25.824 51.070 1.00 17.79 206 GLY A CA 1
ATOM 1309 C C . GLY A 1 206 ? 45.381 24.952 52.288 1.00 18.00 206 GLY A C 1
ATOM 1310 O O . GLY A 1 206 ? 44.680 23.936 52.447 1.00 19.43 206 GLY A O 1
ATOM 1311 N N . GLY A 1 207 ? 46.322 25.325 53.160 1.00 17.24 207 GLY A N 1
ATOM 1312 C CA . GLY A 1 207 ? 46.610 24.525 54.356 1.00 17.01 207 GLY A CA 1
ATOM 1313 C C . GLY A 1 207 ? 45.671 24.694 55.549 1.00 16.33 207 GLY A C 1
ATOM 1314 O O . GLY A 1 207 ? 44.850 25.610 55.595 1.00 16.06 207 GLY A O 1
ATOM 1315 N N . ASN A 1 208 ? 45.806 23.768 56.490 1.00 15.95 208 ASN A N 1
ATOM 1316 C CA . ASN A 1 208 ? 45.278 23.862 57.870 1.00 16.08 208 ASN A CA 1
ATOM 1317 C C . ASN A 1 208 ? 43.779 23.738 58.038 1.00 16.24 208 ASN A C 1
ATOM 1318 O O . ASN A 1 208 ? 43.242 24.169 59.071 1.00 17.29 208 ASN A O 1
ATOM 1323 N N . TRP A 1 209 ? 43.096 23.135 57.067 1.00 15.82 209 TRP A N 1
ATOM 1324 C CA . TRP A 1 209 ? 41.668 22.877 57.194 1.00 15.45 209 TRP A CA 1
ATOM 1325 C C . TRP A 1 209 ? 41.396 21.668 58.059 1.00 15.00 209 TRP A C 1
ATOM 1326 O O . TRP A 1 209 ? 42.109 20.688 57.998 1.00 15.48 209 TRP A O 1
ATOM 1337 N N . THR A 1 210 ? 40.304 21.736 58.797 1.00 14.70 210 THR A N 1
ATOM 1338 C CA . THR A 1 210 ? 39.738 20.568 59.457 1.00 14.46 210 THR A CA 1
ATOM 1339 C C . THR A 1 210 ? 38.588 19.988 58.616 1.00 14.02 210 THR A C 1
ATOM 1340 O O . THR A 1 210 ? 37.616 20.688 58.276 1.00 13.83 210 THR A O 1
ATOM 1344 N N . ARG A 1 211 ? 38.714 18.698 58.324 1.00 13.76 211 ARG A N 1
ATOM 1345 C CA . ARG A 1 211 ? 37.724 17.947 57.609 1.00 13.71 211 ARG A CA 1
ATOM 1346 C C . ARG A 1 211 ? 37.364 16.722 58.428 1.00 13.69 211 ARG A C 1
ATOM 1347 O O . ARG A 1 211 ? 38.091 15.725 58.455 1.00 12.90 211 ARG A O 1
ATOM 1355 N N . SER A 1 212 ? 36.213 16.794 59.099 1.00 14.70 212 SER A N 1
ATOM 1356 C CA . SER A 1 212 ? 35.827 15.762 60.050 1.00 14.38 212 SER A CA 1
ATOM 1357 C C . SER A 1 212 ? 34.389 15.250 59.861 1.00 14.51 212 SER A C 1
ATOM 1358 O O . SER A 1 212 ? 33.458 16.030 59.659 1.00 14.09 212 SER A O 1
ATOM 1361 N N . GLY A 1 213 ? 34.218 13.928 59.936 1.00 14.40 213 GLY A N 1
ATOM 1362 C CA . GLY A 1 213 ? 32.886 13.327 59.983 1.00 14.44 213 GLY A CA 1
ATOM 1363 C C . GLY A 1 213 ? 32.043 13.477 58.726 1.00 14.64 213 GLY A C 1
ATOM 1364 O O . GLY A 1 213 ? 30.809 13.564 58.826 1.00 14.11 213 GLY A O 1
ATOM 1365 N N . ASN A 1 214 ? 32.717 13.490 57.563 1.00 14.40 214 ASN A N 1
ATOM 1366 C CA . ASN A 1 214 ? 32.084 13.537 56.247 1.00 14.49 214 ASN A CA 1
ATOM 1367 C C . ASN A 1 214 ? 31.903 12.105 55.735 1.00 15.49 214 ASN A C 1
ATOM 1368 O O . ASN A 1 214 ? 32.704 11.226 56.063 1.00 14.71 214 ASN A O 1
ATOM 1373 N N . VAL A 1 215 ? 30.848 11.882 54.943 1.00 15.97 215 VAL A N 1
ATOM 1374 C CA . VAL A 1 215 ? 30.582 10.596 54.321 1.00 17.07 215 VAL A CA 1
ATOM 1375 C C . VAL A 1 215 ? 30.679 10.732 52.807 1.00 17.73 215 VAL A C 1
ATOM 1376 O O . VAL A 1 215 ? 29.995 11.566 52.212 1.00 17.46 215 VAL A O 1
ATOM 1380 N N . ALA A 1 216 ? 31.529 9.899 52.200 1.00 17.27 216 ALA A N 1
ATOM 1381 C CA . ALA A 1 216 ? 31.663 9.804 50.754 1.00 16.57 216 ALA A CA 1
ATOM 1382 C C . ALA A 1 216 ? 31.407 8.349 50.302 1.00 16.10 216 ALA A C 1
ATOM 1383 O O . ALA A 1 216 ? 31.999 7.406 50.840 1.00 15.42 216 ALA A O 1
ATOM 1385 N N . SER A 1 217 ? 30.489 8.182 49.347 1.00 15.80 217 SER A N 1
ATOM 1386 C CA . SER A 1 217 ? 30.321 6.923 48.622 1.00 15.93 217 SER A CA 1
ATOM 1387 C C . SER A 1 217 ? 30.208 7.166 47.104 1.00 16.03 217 SER A C 1
ATOM 1388 O O . SER A 1 217 ? 29.697 8.197 46.644 1.00 14.61 217 SER A O 1
ATOM 1391 N N . ASN A 1 218 ? 30.708 6.202 46.328 1.00 16.93 218 ASN A N 1
ATOM 1392 C CA . ASN A 1 218 ? 30.708 6.270 44.865 1.00 16.35 218 ASN A CA 1
ATOM 1393 C C . ASN A 1 218 ? 31.311 7.584 44.396 1.00 16.44 218 ASN A C 1
ATOM 1394 O O . ASN A 1 218 ? 30.778 8.197 43.473 1.00 16.24 218 ASN A O 1
ATOM 1399 N N . CYS A 1 219 ? 32.392 8.025 45.065 1.00 15.97 219 CYS A N 1
ATOM 1400 C CA . CYS A 1 219 ? 33.211 9.141 44.607 1.00 16.18 219 CYS A CA 1
ATOM 1401 C C . CYS A 1 219 ? 34.589 8.596 44.315 1.00 16.89 219 CYS A C 1
ATOM 1402 O O . CYS A 1 219 ? 35.144 7.877 45.149 1.00 17.82 219 CYS A O 1
ATOM 1405 N N . ARG A 1 220 ? 35.156 8.940 43.164 1.00 15.90 220 ARG A N 1
ATOM 1406 C CA . ARG A 1 220 ? 36.441 8.355 42.791 1.00 16.80 220 ARG A CA 1
ATOM 1407 C C . ARG A 1 220 ? 37.528 8.758 43.770 1.00 17.22 220 ARG A C 1
ATOM 1408 O O . ARG A 1 220 ? 38.354 7.932 44.170 1.00 18.13 220 ARG A O 1
ATOM 1416 N N . CYS A 1 221 ? 37.519 10.039 44.115 1.00 17.27 221 CYS A N 1
ATOM 1417 C CA . CYS A 1 221 ? 38.479 10.636 45.014 1.00 17.76 221 CYS A CA 1
ATOM 1418 C C . CYS A 1 221 ? 37.750 11.434 46.114 1.00 17.92 221 CYS A C 1
ATOM 1419 O O . CYS A 1 221 ? 36.853 12.238 45.840 1.00 19.08 221 CYS A O 1
ATOM 1422 N N . MET A 1 222 ? 38.115 11.190 47.364 1.00 17.83 222 MET A N 1
ATOM 1423 C CA . MET A 1 222 ? 37.621 12.007 48.447 1.00 17.29 222 MET A CA 1
ATOM 1424 C C . MET A 1 222 ? 38.603 13.126 48.724 1.00 16.08 222 MET A C 1
ATOM 1425 O O . MET A 1 222 ? 38.163 14.206 49.005 1.00 16.58 222 MET A O 1
ATOM 1430 N N . TYR A 1 223 ? 39.912 12.883 48.612 1.00 15.05 223 TYR A N 1
ATOM 1431 C CA . TYR A 1 223 ? 40.934 13.900 48.941 1.00 14.88 223 TYR A CA 1
ATOM 1432 C C . TYR A 1 223 ? 42.047 13.875 47.884 1.00 14.40 223 TYR A C 1
ATOM 1433 O O . TYR A 1 223 ? 42.686 12.836 47.673 1.00 12.91 223 TYR A O 1
ATOM 1442 N N . LEU A 1 224 ? 42.274 15.024 47.249 1.00 14.28 224 LEU A N 1
ATOM 1443 C CA . LEU A 1 224 ? 43.358 15.190 46.280 1.00 15.26 224 LEU A CA 1
ATOM 1444 C C . LEU A 1 224 ? 44.214 16.324 46.751 1.00 15.54 224 LEU A C 1
ATOM 1445 O O . LEU A 1 224 ? 43.700 17.438 46.989 1.00 15.82 224 LEU A O 1
ATOM 1450 N N . HIS A 1 225 ? 45.508 16.059 46.896 1.00 15.32 225 HIS A N 1
ATOM 1451 C CA . HIS A 1 225 ? 46.481 17.145 46.888 1.00 15.77 225 HIS A CA 1
ATOM 1452 C C . HIS A 1 225 ? 47.679 16.774 46.017 1.00 16.08 225 HIS A C 1
ATOM 1453 O O . HIS A 1 225 ? 48.220 15.681 46.151 1.00 16.52 225 HIS A O 1
ATOM 1460 N N . THR A 1 226 ? 48.090 17.706 45.160 1.00 17.00 226 THR A N 1
ATOM 1461 C CA . THR A 1 226 ? 49.329 17.567 44.400 1.00 18.48 226 THR A CA 1
ATOM 1462 C C . THR A 1 226 ? 49.809 18.927 43.894 1.00 19.89 226 THR A C 1
ATOM 1463 O O . THR A 1 226 ? 49.190 19.932 44.178 1.00 20.27 226 THR A O 1
ATOM 1467 N N . GLN A 1 227 ? 50.909 18.942 43.144 1.00 22.96 227 GLN A N 1
ATOM 1468 C CA . GLN A 1 227 ? 51.403 20.163 42.452 1.00 24.82 227 GLN A CA 1
ATOM 1469 C C . GLN A 1 227 ? 50.659 20.364 41.134 1.00 23.89 227 GLN A C 1
ATOM 1470 O O . GLN A 1 227 ? 50.273 19.401 40.492 1.00 23.24 227 GLN A O 1
ATOM 1476 N N . GLY A 1 228 ? 50.480 21.618 40.741 1.00 24.23 228 GLY A N 1
ATOM 1477 C CA . GLY A 1 228 ? 49.895 21.957 39.450 1.00 24.71 228 GLY A CA 1
ATOM 1478 C C . GLY A 1 228 ? 48.442 21.559 39.385 1.00 24.22 228 GLY A C 1
ATOM 1479 O O . GLY A 1 228 ? 48.030 20.782 38.514 1.00 23.56 228 GLY A O 1
ATOM 1480 N N . MET A 1 229 ? 47.675 22.077 40.336 1.00 23.69 229 MET A N 1
ATOM 1481 C CA . MET A 1 229 ? 46.255 21.764 40.454 1.00 22.89 229 MET A CA 1
ATOM 1482 C C . MET A 1 229 ? 45.361 22.821 39.800 1.00 22.16 229 MET A C 1
ATOM 1483 O O . MET A 1 229 ? 45.795 23.938 39.490 1.00 20.33 229 MET A O 1
ATOM 1488 N N . TRP A 1 230 ? 44.094 22.459 39.593 1.00 21.37 230 TRP A N 1
ATOM 1489 C CA . TRP A 1 230 ? 43.071 23.441 39.274 1.00 21.37 230 TRP A CA 1
ATOM 1490 C C . TRP A 1 230 ? 42.779 24.180 40.576 1.00 22.10 230 TRP A C 1
ATOM 1491 O O . TRP A 1 230 ? 43.080 23.686 41.661 1.00 23.05 230 TRP A O 1
ATOM 1502 N N . TYR A 1 231 ? 42.212 25.374 40.452 1.00 21.78 231 TYR A N 1
ATOM 1503 C CA . TYR A 1 231 ? 41.646 26.095 41.571 1.00 21.25 231 TYR A CA 1
ATOM 1504 C C . TYR A 1 231 ? 42.644 26.446 42.702 1.00 20.32 231 TYR A C 1
ATOM 1505 O O . TYR A 1 231 ? 42.297 26.460 43.885 1.00 17.83 231 TYR A O 1
ATOM 1514 N N . GLU A 1 232 ? 43.883 26.737 42.323 1.00 20.31 232 GLU A N 1
ATOM 1515 C CA . GLU A 1 232 ? 44.882 27.238 43.262 1.00 19.72 232 GLU A CA 1
ATOM 1516 C C . GLU A 1 232 ? 44.618 28.690 43.651 1.00 19.16 232 GLU A C 1
ATOM 1517 O O . GLU A 1 232 ? 44.923 29.079 44.776 1.00 19.30 232 GLU A O 1
ATOM 1523 N N . GLY A 1 233 ? 44.057 29.479 42.727 1.00 19.41 233 GLY A N 1
ATOM 1524 C CA . GLY A 1 233 ? 43.718 30.899 42.952 1.00 19.48 233 GLY A CA 1
ATOM 1525 C C . GLY A 1 233 ? 44.922 31.815 42.873 1.00 20.52 233 GLY A C 1
ATOM 1526 O O . GLY A 1 233 ? 46.003 31.368 42.543 1.00 21.31 233 GLY A O 1
ATOM 1527 N N . ALA A 1 234 ? 44.744 33.099 43.176 1.00 21.61 234 ALA A N 1
ATOM 1528 C CA . ALA A 1 234 ? 45.840 34.086 43.037 1.00 22.43 234 ALA A CA 1
ATOM 1529 C C . ALA A 1 234 ? 47.058 33.838 43.972 1.00 23.57 234 ALA A C 1
ATOM 1530 O O . ALA A 1 234 ? 48.193 34.081 43.591 1.00 25.86 234 ALA A O 1
ATOM 1532 N N . ALA A 1 235 ? 46.827 33.302 45.161 1.00 23.69 235 ALA A N 1
ATOM 1533 C CA . ALA A 1 235 ? 47.917 32.915 46.073 1.00 22.83 235 ALA A CA 1
ATOM 1534 C C . ALA A 1 235 ? 48.765 31.710 45.643 1.00 22.68 235 ALA A C 1
ATOM 1535 O O . ALA A 1 235 ? 49.850 31.515 46.194 1.00 22.10 235 ALA A O 1
ATOM 1537 N N . GLY A 1 236 ? 48.271 30.878 44.720 1.00 22.09 236 GLY A N 1
ATOM 1538 C CA . GLY A 1 236 ? 49.043 29.733 44.217 1.00 21.31 236 GLY A CA 1
ATOM 1539 C C . GLY A 1 236 ? 49.054 28.528 45.144 1.00 21.96 236 GLY A C 1
ATOM 1540 O O . GLY A 1 236 ? 48.249 28.443 46.076 1.00 20.64 236 GLY A O 1
ATOM 1541 N N . ASN A 1 237 ? 49.961 27.587 44.871 1.00 21.85 237 ASN A N 1
ATOM 1542 C CA . ASN A 1 237 ? 50.082 26.349 45.656 1.00 22.45 237 ASN A CA 1
ATOM 1543 C C . ASN A 1 237 ? 51.016 26.567 46.854 1.00 23.18 237 ASN A C 1
ATOM 1544 O O . ASN A 1 237 ? 52.124 26.035 46.907 1.00 22.64 237 ASN A O 1
ATOM 1549 N N . PHE A 1 238 ? 50.513 27.324 47.829 1.00 23.48 238 PHE A N 1
ATOM 1550 C CA . PHE A 1 238 ? 51.306 27.872 48.938 1.00 24.04 238 PHE A CA 1
ATOM 1551 C C . PHE A 1 238 ? 50.866 27.314 50.304 1.00 22.60 238 PHE A C 1
ATOM 1552 O O . PHE A 1 238 ? 49.669 27.206 50.586 1.00 21.59 238 PHE A O 1
ATOM 1560 N N . ASN A 1 239 ? 51.853 27.019 51.148 1.00 21.71 239 ASN A N 1
ATOM 1561 C CA . ASN A 1 239 ? 51.661 26.441 52.501 1.00 22.64 239 ASN A CA 1
ATOM 1562 C C . ASN A 1 239 ? 50.532 25.389 52.567 1.00 22.26 239 ASN A C 1
ATOM 1563 O O . ASN A 1 239 ? 49.608 25.492 53.386 1.00 21.31 239 ASN A O 1
ATOM 1568 N N . PRO A 1 240 ? 50.607 24.389 51.685 1.00 22.39 240 PRO A N 1
ATOM 1569 C CA . PRO A 1 240 ? 49.412 23.616 51.382 1.00 21.86 240 PRO A CA 1
ATOM 1570 C C . PRO A 1 240 ? 49.157 22.443 52.303 1.00 20.85 240 PRO A C 1
ATOM 1571 O O . PRO A 1 240 ? 50.083 21.956 52.946 1.00 22.19 240 PRO A O 1
ATOM 1575 N N . ALA A 1 241 ? 47.901 22.003 52.347 1.00 19.22 241 ALA A N 1
ATOM 1576 C CA . ALA A 1 241 ? 47.511 20.742 52.980 1.00 19.55 241 ALA A CA 1
ATOM 1577 C C . ALA A 1 241 ? 47.871 20.733 54.484 1.00 19.20 241 ALA A C 1
ATOM 1578 O O . ALA A 1 241 ? 47.594 21.716 55.149 1.00 19.19 241 ALA A O 1
ATOM 1580 N N . HIS A 1 242 ? 48.437 19.644 55.009 1.00 19.34 242 HIS A N 1
ATOM 1581 C CA . HIS A 1 242 ? 48.894 19.540 56.408 1.00 19.97 242 HIS A CA 1
ATOM 1582 C C . HIS A 1 242 ? 47.877 19.928 57.498 1.00 19.11 242 HIS A C 1
ATOM 1583 O O . HIS A 1 242 ? 48.263 20.342 58.595 1.00 18.40 242 HIS A O 1
ATOM 1590 N N . GLY A 1 243 ? 46.595 19.717 57.194 1.00 17.88 243 GLY A N 1
ATOM 1591 C CA . GLY A 1 243 ? 45.484 20.018 58.099 1.00 16.91 243 GLY A CA 1
ATOM 1592 C C . GLY A 1 243 ? 45.070 18.768 58.839 1.00 16.37 243 GLY A C 1
ATOM 1593 O O . GLY A 1 243 ? 45.943 17.995 59.240 1.00 16.57 243 GLY A O 1
ATOM 1594 N N . SER A 1 244 ? 43.757 18.581 59.033 1.00 15.44 244 SER A N 1
ATOM 1595 C CA . SER A 1 244 ? 43.186 17.455 59.795 1.00 15.36 244 SER A CA 1
ATOM 1596 C C . SER A 1 244 ? 42.087 16.690 58.993 1.00 15.54 244 SER A C 1
ATOM 1597 O O . SER A 1 244 ? 41.152 17.302 58.481 1.00 15.40 244 SER A O 1
ATOM 1600 N N . PHE A 1 245 ? 42.199 15.362 58.935 1.00 15.51 245 PHE A N 1
ATOM 1601 C CA . PHE A 1 245 ? 41.277 14.501 58.192 1.00 15.66 245 PHE A CA 1
ATOM 1602 C C . PHE A 1 245 ? 40.836 13.359 59.092 1.00 15.75 245 PHE A C 1
ATOM 1603 O O . PHE A 1 245 ? 41.508 12.327 59.162 1.00 16.20 245 PHE A O 1
ATOM 1611 N N . THR A 1 246 ? 39.731 13.555 59.812 1.00 15.62 246 THR A N 1
ATOM 1612 C CA . THR A 1 246 ? 39.348 12.642 60.891 1.00 14.98 246 THR A CA 1
ATOM 1613 C C . THR A 1 246 ? 37.923 12.158 60.715 1.00 15.81 246 THR A C 1
ATOM 1614 O O . THR A 1 246 ? 37.058 12.895 60.220 1.00 15.91 246 THR A O 1
ATOM 1618 N N . SER A 1 247 ? 37.672 10.918 61.142 1.00 15.83 247 SER A N 1
ATOM 1619 C CA . SER A 1 247 ? 36.308 10.412 61.283 1.00 15.84 247 SER A CA 1
ATOM 1620 C C . SER A 1 247 ? 35.510 10.401 59.970 1.00 15.15 247 SER A C 1
ATOM 1621 O O . SER A 1 247 ? 34.272 10.435 60.011 1.00 14.54 247 SER A O 1
ATOM 1624 N N . ASN A 1 248 ? 36.208 10.368 58.819 1.00 14.95 248 ASN A N 1
ATOM 1625 C CA . ASN A 1 248 ? 35.556 10.446 57.506 1.00 14.72 248 ASN A CA 1
ATOM 1626 C C . ASN A 1 248 ? 35.417 9.050 56.915 1.00 14.78 248 ASN A C 1
ATOM 1627 O O . ASN A 1 248 ? 36.225 8.186 57.213 1.00 13.97 248 ASN A O 1
ATOM 1632 N N . THR A 1 249 ? 34.391 8.844 56.082 1.00 15.02 249 THR A N 1
ATOM 1633 C CA . THR A 1 249 ? 34.176 7.579 55.369 1.00 14.66 249 THR A CA 1
ATOM 1634 C C . THR A 1 249 ? 34.433 7.828 53.872 1.00 15.17 249 THR A C 1
ATOM 1635 O O . THR A 1 249 ? 33.847 8.739 53.277 1.00 15.08 249 THR A O 1
ATOM 1639 N N . LEU A 1 250 ? 35.342 7.044 53.275 1.00 15.38 250 LEU A N 1
ATOM 1640 C CA . LEU A 1 250 ? 35.572 7.072 51.829 1.00 15.50 250 LEU A CA 1
ATOM 1641 C C . LEU A 1 250 ? 35.406 5.673 51.204 1.00 15.54 250 LEU A C 1
ATOM 1642 O O . LEU A 1 250 ? 36.382 4.986 50.908 1.00 15.17 250 LEU A O 1
ATOM 1647 N N . ASN A 1 251 ? 34.146 5.313 50.946 1.00 15.03 251 ASN A N 1
ATOM 1648 C CA . ASN A 1 251 ? 33.762 3.982 50.509 1.00 15.28 251 ASN A CA 1
ATOM 1649 C C . ASN A 1 251 ? 33.421 3.905 49.021 1.00 15.54 251 ASN A C 1
ATOM 1650 O O . ASN A 1 251 ? 32.935 4.858 48.441 1.00 15.63 251 ASN A O 1
ATOM 1655 N N . HIS A 1 252 ? 33.709 2.766 48.399 1.00 16.01 252 HIS A N 1
ATOM 1656 C CA . HIS A 1 252 ? 33.376 2.540 47.010 1.00 16.48 252 HIS A CA 1
ATOM 1657 C C . HIS A 1 252 ? 33.932 3.630 46.088 1.00 17.09 252 HIS A C 1
ATOM 1658 O O . HIS A 1 252 ? 33.233 4.223 45.268 1.00 17.47 252 HIS A O 1
ATOM 1665 N N . CYS A 1 253 ? 35.212 3.894 46.276 1.00 17.98 253 CYS A N 1
ATOM 1666 C CA . CYS A 1 253 ? 35.969 4.803 45.452 1.00 19.02 253 CYS A CA 1
ATOM 1667 C C . CYS A 1 253 ? 36.364 4.127 44.125 1.00 19.79 253 CYS A C 1
ATOM 1668 O O . CYS A 1 253 ? 36.089 4.656 43.039 1.00 18.65 253 CYS A O 1
ATOM 1671 N N . ASP A 1 254 ? 36.984 2.957 44.231 1.00 20.59 254 ASP A N 1
ATOM 1672 C CA . ASP A 1 254 ? 37.498 2.226 43.072 1.00 22.57 254 ASP A CA 1
ATOM 1673 C C . ASP A 1 254 ? 36.809 0.889 42.760 1.00 25.13 254 ASP A C 1
ATOM 1674 O O . ASP A 1 254 ? 37.208 0.223 41.808 1.00 30.59 254 ASP A O 1
ATOM 1679 N N . TYR A 1 255 ? 35.847 0.464 43.576 1.00 24.49 255 TYR A N 1
ATOM 1680 C CA . TYR A 1 255 ? 35.041 -0.730 43.317 1.00 25.07 255 TYR A CA 1
ATOM 1681 C C . TYR A 1 255 ? 33.649 -0.433 43.869 1.00 23.08 255 TYR A C 1
ATOM 1682 O O . TYR A 1 255 ? 33.507 -0.178 45.068 1.00 20.56 255 TYR A O 1
ATOM 1691 N N . GLY A 1 256 ? 32.644 -0.439 43.001 1.00 21.28 256 GLY A N 1
ATOM 1692 C CA . GLY A 1 256 ? 31.261 -0.154 43.388 1.00 21.42 256 GLY A CA 1
ATOM 1693 C C . GLY A 1 256 ? 30.548 0.584 42.272 1.00 21.25 256 GLY A C 1
ATOM 1694 O O . GLY A 1 256 ? 30.665 0.208 41.117 1.00 22.63 256 GLY A O 1
ATOM 1695 N N . GLY A 1 257 ? 29.835 1.653 42.614 1.00 21.34 257 GLY A N 1
ATOM 1696 C CA . GLY A 1 257 ? 29.011 2.388 41.662 1.00 20.11 257 GLY A CA 1
ATOM 1697 C C . GLY A 1 257 ? 29.598 3.673 41.109 1.00 19.34 257 GLY A C 1
ATOM 1698 O O . GLY A 1 257 ? 28.907 4.402 40.393 1.00 18.16 257 GLY A O 1
ATOM 1699 N N . ASN A 1 258 ? 30.853 3.970 41.431 1.00 18.47 258 ASN A N 1
ATOM 1700 C CA . ASN A 1 258 ? 31.469 5.174 40.896 1.00 18.54 258 ASN A CA 1
ATOM 1701 C C . ASN A 1 258 ? 31.548 5.141 39.357 1.00 18.79 258 ASN A C 1
ATOM 1702 O O . ASN A 1 258 ? 31.992 4.146 38.768 1.00 18.92 258 ASN A O 1
ATOM 1707 N N . LEU A 1 259 ? 31.111 6.234 38.742 1.00 18.55 259 LEU A N 1
ATOM 1708 C CA . LEU A 1 259 ? 31.066 6.387 37.293 1.00 19.45 259 LEU A CA 1
ATOM 1709 C C . LEU A 1 259 ? 32.142 7.305 36.749 1.00 18.31 259 LEU A C 1
ATOM 1710 O O . LEU A 1 259 ? 32.401 7.288 35.548 1.00 19.75 259 LEU A O 1
ATOM 1715 N N . TRP A 1 260 ? 32.753 8.122 37.614 1.00 17.87 260 TRP A N 1
ATOM 1716 C CA . TRP A 1 260 ? 33.721 9.118 37.179 1.00 17.75 260 TRP A CA 1
ATOM 1717 C C . TRP A 1 260 ? 35.040 8.429 36.834 1.00 17.85 260 TRP A C 1
ATOM 1718 O O . TRP A 1 260 ? 35.434 7.496 37.539 1.00 18.18 260 TRP A O 1
ATOM 1729 N N . PRO A 1 261 ? 35.714 8.867 35.753 1.00 17.68 261 PRO A N 1
ATOM 1730 C CA . PRO A 1 261 ? 36.976 8.246 35.384 1.00 18.49 261 PRO A CA 1
ATOM 1731 C C . PRO A 1 261 ? 38.086 8.406 36.426 1.00 19.01 261 PRO A C 1
ATOM 1732 O O . PRO A 1 261 ? 38.116 9.385 37.170 1.00 21.08 261 PRO A O 1
ATOM 1736 N N . THR A 1 262 ? 38.954 7.405 36.470 1.00 19.51 262 THR A N 1
ATOM 1737 C CA . THR A 1 262 ? 40.181 7.428 37.216 1.00 19.79 262 THR A CA 1
ATOM 1738 C C . THR A 1 262 ? 41.184 8.400 36.613 1.00 21.19 262 THR A C 1
ATOM 1739 O O . THR A 1 262 ? 41.897 9.077 37.349 1.00 24.14 262 THR A O 1
ATOM 1743 N N . GLU A 1 263 ? 41.229 8.490 35.290 1.00 21.58 263 GLU A N 1
ATOM 1744 C CA . GLU A 1 263 ? 42.172 9.364 34.593 1.00 23.18 263 GLU A CA 1
ATOM 1745 C C . GLU A 1 263 ? 41.606 10.789 34.671 1.00 22.44 263 GLU A C 1
ATOM 1746 O O . GLU A 1 263 ? 40.420 11.005 34.339 1.00 22.62 263 GLU A O 1
ATOM 1752 N N . PHE A 1 264 ? 42.421 11.756 35.129 1.00 21.14 264 PHE A N 1
ATOM 1753 C CA . PHE A 1 264 ? 41.953 13.141 35.394 1.00 20.12 264 PHE A CA 1
ATOM 1754 C C . PHE A 1 264 ? 42.930 14.152 34.824 1.00 21.14 264 PHE A C 1
ATOM 1755 O O . PHE A 1 264 ? 44.134 14.067 35.044 1.00 21.84 264 PHE A O 1
ATOM 1763 N N . GLN A 1 265 ? 42.411 15.116 34.085 1.00 21.12 265 GLN A N 1
ATOM 1764 C CA . GLN A 1 265 ? 43.256 16.108 33.442 1.00 21.75 265 GLN A CA 1
ATOM 1765 C C . GLN A 1 265 ? 43.508 17.272 34.394 1.00 21.70 265 GLN A C 1
ATOM 1766 O O . GLN A 1 265 ? 42.578 18.006 34.760 1.00 20.21 265 GLN A O 1
ATOM 1772 N N . LEU A 1 266 ? 44.772 17.426 34.795 1.00 21.71 266 LEU A N 1
ATOM 1773 C CA . LEU A 1 266 ? 45.248 18.661 35.421 1.00 23.24 266 LEU A CA 1
ATOM 1774 C C . LEU A 1 266 ? 45.652 19.651 34.317 1.00 24.36 266 LEU A C 1
ATOM 1775 O O . LEU A 1 266 ? 45.751 19.256 33.149 1.00 25.04 266 LEU A O 1
ATOM 1780 N N . PRO A 1 267 ? 45.892 20.935 34.674 1.00 26.69 267 PRO A N 1
ATOM 1781 C CA . PRO A 1 267 ? 46.303 21.926 33.676 1.00 27.82 267 PRO A CA 1
ATOM 1782 C C . PRO A 1 267 ? 47.409 21.499 32.714 1.00 28.86 267 PRO A C 1
ATOM 1783 O O . PRO A 1 267 ? 47.322 21.836 31.539 1.00 32.43 267 PRO A O 1
ATOM 1787 N N . ASP A 1 268 ? 48.408 20.771 33.202 1.00 29.76 268 ASP A N 1
ATOM 1788 C CA . ASP A 1 268 ? 49.577 20.365 32.402 1.00 31.04 268 ASP A CA 1
ATOM 1789 C C . ASP A 1 268 ? 49.850 18.868 32.344 1.00 28.00 268 ASP A C 1
ATOM 1790 O O . ASP A 1 268 ? 50.837 18.471 31.737 1.00 29.68 268 ASP A O 1
ATOM 1795 N N . ARG A 1 269 ? 49.032 18.028 32.965 1.00 26.11 269 ARG A N 1
ATOM 1796 C CA . ARG A 1 269 ? 49.273 16.568 32.914 1.00 25.57 269 ARG A CA 1
ATOM 1797 C C . ARG A 1 269 ? 48.056 15.790 33.363 1.00 23.50 269 ARG A C 1
ATOM 1798 O O . ARG A 1 269 ? 47.147 16.359 33.960 1.00 23.89 269 ARG A O 1
ATOM 1806 N N . VAL A 1 270 ? 48.071 14.491 33.082 1.00 21.72 270 VAL A N 1
ATOM 1807 C CA . VAL A 1 270 ? 47.011 13.576 33.452 1.00 21.85 270 VAL A CA 1
ATOM 1808 C C . VAL A 1 270 ? 47.506 12.731 34.624 1.00 21.51 270 VAL A C 1
ATOM 1809 O O . VAL A 1 270 ? 48.606 12.206 34.567 1.00 20.33 270 VAL A O 1
ATOM 1813 N N . ILE A 1 271 ? 46.666 12.606 35.668 1.00 21.75 271 ILE A N 1
ATOM 1814 C CA . ILE A 1 271 ? 46.909 11.726 36.825 1.00 21.28 271 ILE A CA 1
ATOM 1815 C C . ILE A 1 271 ? 45.827 10.659 36.931 1.00 21.23 271 ILE A C 1
ATOM 1816 O O . ILE A 1 271 ? 44.753 10.765 36.326 1.00 21.02 271 ILE A O 1
ATOM 1821 N N . ASN A 1 272 ? 46.149 9.619 37.686 1.00 21.07 272 ASN A N 1
ATOM 1822 C CA . ASN A 1 272 ? 45.235 8.544 38.006 1.00 21.53 272 ASN A CA 1
ATOM 1823 C C . ASN A 1 272 ? 44.782 8.617 39.469 1.00 20.60 272 ASN A C 1
ATOM 1824 O O . ASN A 1 272 ? 45.522 8.257 40.374 1.00 20.42 272 ASN A O 1
ATOM 1829 N N . LEU A 1 273 ? 43.544 9.068 39.663 1.00 19.22 273 LEU A N 1
ATOM 1830 C CA . LEU A 1 273 ? 43.005 9.369 40.979 1.00 18.70 273 LEU A CA 1
ATOM 1831 C C . LEU A 1 273 ? 42.884 8.114 41.833 1.00 18.31 273 LEU A C 1
ATOM 1832 O O . LEU A 1 273 ? 42.814 7.007 41.309 1.00 18.11 273 LEU A O 1
ATOM 1837 N N . ALA A 1 274 ? 42.899 8.307 43.153 1.00 17.74 274 ALA A N 1
ATOM 1838 C CA . ALA A 1 274 ? 42.455 7.293 44.117 1.00 17.19 274 ALA A CA 1
ATOM 1839 C C . ALA A 1 274 ? 41.594 8.009 45.141 1.00 16.28 274 ALA A C 1
ATOM 1840 O O . ALA A 1 274 ? 41.517 9.254 45.138 1.00 16.52 274 ALA A O 1
ATOM 1842 N N . GLY A 1 275 ? 40.948 7.213 45.989 1.00 15.07 275 GLY A N 1
ATOM 1843 C CA . GLY A 1 275 ? 40.202 7.695 47.157 1.00 15.51 275 GLY A CA 1
ATOM 1844 C C . GLY A 1 275 ? 40.983 8.748 47.926 1.00 15.63 275 GLY A C 1
ATOM 1845 O O . GLY A 1 275 ? 40.442 9.829 48.234 1.00 14.63 275 GLY A O 1
ATOM 1846 N N . PHE A 1 276 ? 42.251 8.438 48.206 1.00 16.18 276 PHE A N 1
ATOM 1847 C CA . PHE A 1 276 ? 43.173 9.399 48.828 1.00 18.27 276 PHE A CA 1
ATOM 1848 C C . PHE A 1 276 ? 44.444 9.480 47.986 1.00 18.73 276 PHE A C 1
ATOM 1849 O O . PHE A 1 276 ? 45.131 8.495 47.800 1.00 20.44 276 PHE A O 1
ATOM 1857 N N . TYR A 1 277 ? 44.753 10.664 47.493 1.00 18.78 277 TYR A N 1
ATOM 1858 C CA . TYR A 1 277 ? 45.830 10.839 46.556 1.00 19.05 277 TYR A CA 1
ATOM 1859 C C . TYR A 1 277 ? 46.650 12.032 47.031 1.00 18.46 277 TYR A C 1
ATOM 1860 O O . TYR A 1 277 ? 46.108 13.127 47.151 1.00 16.84 277 TYR A O 1
ATOM 1869 N N . PHE A 1 278 ? 47.952 11.809 47.234 1.00 18.29 278 PHE A N 1
ATOM 1870 C CA . PHE A 1 278 ? 48.856 12.850 47.704 1.00 18.64 278 PHE A CA 1
ATOM 1871 C C . PHE A 1 278 ? 50.188 12.717 46.993 1.00 18.63 278 PHE A C 1
ATOM 1872 O O . PHE A 1 278 ? 50.832 11.678 47.069 1.00 18.60 278 PHE A O 1
ATOM 1880 N N . ASP A 1 279 ? 50.589 13.784 46.315 1.00 19.00 279 ASP A N 1
ATOM 1881 C CA . ASP A 1 279 ? 51.843 13.813 45.585 1.00 19.74 279 ASP A CA 1
ATOM 1882 C C . ASP A 1 279 ? 52.390 15.231 45.547 1.00 19.55 279 ASP A C 1
ATOM 1883 O O . ASP A 1 279 ? 52.126 15.996 44.605 1.00 18.75 279 ASP A O 1
ATOM 1888 N N . ASN A 1 280 ? 53.142 15.572 46.592 1.00 18.92 280 ASN A N 1
ATOM 1889 C CA . ASN A 1 280 ? 53.846 16.839 46.639 1.00 19.65 280 ASN A CA 1
ATOM 1890 C C . ASN A 1 280 ? 55.043 16.722 47.587 1.00 21.13 280 ASN A C 1
ATOM 1891 O O . ASN A 1 280 ? 54.874 16.761 48.813 1.00 22.50 280 ASN A O 1
ATOM 1896 N N . ALA A 1 281 ? 56.238 16.582 47.010 1.00 21.46 281 ALA A N 1
ATOM 1897 C CA . ALA A 1 281 ? 57.510 16.525 47.768 1.00 21.83 281 ALA A CA 1
ATOM 1898 C C . ALA A 1 281 ? 57.778 17.739 48.642 1.00 20.82 281 ALA A C 1
ATOM 1899 O O . ALA A 1 281 ? 58.585 17.666 49.541 1.00 20.53 281 ALA A O 1
ATOM 1901 N N . ALA A 1 282 ? 57.108 18.850 48.361 1.00 21.19 282 ALA A N 1
ATOM 1902 C CA . ALA A 1 282 ? 57.282 20.084 49.105 1.00 21.14 282 ALA A CA 1
ATOM 1903 C C . ALA A 1 282 ? 56.144 20.374 50.113 1.00 21.23 282 ALA A C 1
ATOM 1904 O O . ALA A 1 282 ? 56.020 21.513 50.564 1.00 21.41 282 ALA A O 1
ATOM 1906 N N . ALA A 1 283 ? 55.318 19.370 50.453 1.00 21.03 283 ALA A N 1
ATOM 1907 C CA . ALA A 1 283 ? 54.226 19.550 51.433 1.00 20.55 283 ALA A CA 1
ATOM 1908 C C . ALA A 1 283 ? 53.974 18.350 52.333 1.00 19.81 283 ALA A C 1
ATOM 1909 O O . ALA A 1 283 ? 54.365 17.227 52.021 1.00 20.37 283 ALA A O 1
ATOM 1911 N N . ARG A 1 284 ? 53.293 18.606 53.448 1.00 18.94 284 ARG A N 1
ATOM 1912 C CA . ARG A 1 284 ? 52.995 17.550 54.416 1.00 19.21 284 ARG A CA 1
ATOM 1913 C C . ARG A 1 284 ? 51.530 17.139 54.370 1.00 18.15 284 ARG A C 1
ATOM 1914 O O . ARG A 1 284 ? 50.639 17.981 54.199 1.00 16.87 284 ARG A O 1
ATOM 1922 N N . LEU A 1 285 ? 51.328 15.829 54.511 1.00 17.57 285 LEU A N 1
ATOM 1923 C CA . LEU A 1 285 ? 50.019 15.199 54.630 1.00 17.94 285 LEU A CA 1
ATOM 1924 C C . LEU A 1 285 ? 49.326 15.713 55.873 1.00 18.82 285 LEU A C 1
ATOM 1925 O O . LEU A 1 285 ? 49.997 16.179 56.801 1.00 19.04 285 LEU A O 1
ATOM 1930 N N . PRO A 1 286 ? 47.981 15.628 55.915 1.00 18.46 286 PRO A N 1
ATOM 1931 C CA . PRO A 1 286 ? 47.276 16.018 57.125 1.00 17.81 286 PRO A CA 1
ATOM 1932 C C . PRO A 1 286 ? 47.340 14.897 58.130 1.00 18.20 286 PRO A C 1
ATOM 1933 O O . PRO A 1 286 ? 47.775 13.770 57.794 1.00 18.25 286 PRO A O 1
ATOM 1937 N N . ASN A 1 287 ? 46.897 15.192 59.349 1.00 17.75 287 ASN A N 1
ATOM 1938 C CA . ASN A 1 287 ? 46.709 14.166 60.355 1.00 17.92 287 ASN A CA 1
ATOM 1939 C C . ASN A 1 287 ? 45.520 13.294 59.956 1.00 18.73 287 ASN A C 1
ATOM 1940 O O . ASN A 1 287 ? 44.507 13.816 59.487 1.00 19.34 287 ASN A O 1
ATOM 1945 N N . PHE A 1 288 ? 45.624 11.984 60.189 1.00 17.96 288 PHE A N 1
ATOM 1946 C CA . PHE A 1 288 ? 44.740 11.019 59.566 1.00 16.90 288 PHE A CA 1
ATOM 1947 C C . PHE A 1 288 ? 44.371 9.933 60.581 1.00 16.42 288 PHE A C 1
ATOM 1948 O O . PHE A 1 288 ? 45.124 8.980 60.820 1.00 17.19 288 PHE A O 1
ATOM 1956 N N . SER A 1 289 ? 43.193 10.090 61.175 1.00 15.51 289 SER A N 1
ATOM 1957 C CA . SER A 1 289 ? 42.752 9.244 62.257 1.00 14.51 289 SER A CA 1
ATOM 1958 C C . SER A 1 289 ? 41.247 8.982 62.172 1.00 14.28 289 SER A C 1
ATOM 1959 O O . SER A 1 289 ? 40.448 9.879 61.864 1.00 14.34 289 SER A O 1
ATOM 1962 N N . GLY A 1 290 ? 40.853 7.740 62.439 1.00 14.70 290 GLY A N 1
ATOM 1963 C CA . GLY A 1 290 ? 39.435 7.390 62.583 1.00 14.67 290 GLY A CA 1
ATOM 1964 C C . GLY A 1 290 ? 38.637 7.343 61.303 1.00 14.19 290 GLY A C 1
ATOM 1965 O O . GLY A 1 290 ? 37.429 7.495 61.364 1.00 14.46 290 GLY A O 1
ATOM 1966 N N . ASN A 1 291 ? 39.314 7.121 60.160 1.00 14.67 291 ASN A N 1
ATOM 1967 C CA . ASN A 1 291 ? 38.701 7.150 58.814 1.00 14.57 291 ASN A CA 1
ATOM 1968 C C . ASN A 1 291 ? 38.364 5.719 58.340 1.00 15.41 291 ASN A C 1
ATOM 1969 O O . ASN A 1 291 ? 39.118 4.784 58.628 1.00 15.43 291 ASN A O 1
ATOM 1974 N N . SER A 1 292 ? 37.212 5.545 57.681 1.00 15.27 292 SER A N 1
ATOM 1975 C CA . SER A 1 292 ? 36.827 4.259 57.066 1.00 15.31 292 SER A CA 1
ATOM 1976 C C . SER A 1 292 ? 37.175 4.216 55.556 1.00 15.23 292 SER A C 1
ATOM 1977 O O . SER A 1 292 ? 36.912 5.181 54.815 1.00 14.77 292 SER A O 1
ATOM 1980 N N . GLN A 1 293 ? 37.742 3.089 55.125 1.00 14.70 293 GLN A N 1
ATOM 1981 C CA . GLN A 1 293 ? 38.243 2.876 53.756 1.00 14.91 293 GLN A CA 1
ATOM 1982 C C . GLN A 1 293 ? 37.812 1.484 53.304 1.00 14.86 293 GLN A C 1
ATOM 1983 O O . GLN A 1 293 ? 38.581 0.538 53.374 1.00 13.89 293 GLN A O 1
ATOM 1989 N N . TRP A 1 294 ? 36.546 1.366 52.908 1.00 15.01 294 TRP A N 1
ATOM 1990 C CA . TRP A 1 294 ? 36.026 0.138 52.310 1.00 15.16 294 TRP A CA 1
ATOM 1991 C C . TRP A 1 294 ? 36.055 0.409 50.836 1.00 15.75 294 TRP A C 1
ATOM 1992 O O . TRP A 1 294 ? 35.175 1.099 50.322 1.00 14.84 294 TRP A O 1
ATOM 2003 N N . TYR A 1 295 ? 37.084 -0.116 50.165 1.00 17.16 295 TYR A N 1
ATOM 2004 C CA . TYR A 1 295 ? 37.390 0.205 48.759 1.00 17.48 295 TYR A CA 1
ATOM 2005 C C . TYR A 1 295 ? 37.710 1.693 48.668 1.00 18.62 295 TYR A C 1
ATOM 2006 O O . TYR A 1 295 ? 37.193 2.428 47.804 1.00 19.03 295 TYR A O 1
ATOM 2015 N N . GLY A 1 296 ? 38.563 2.122 49.598 1.00 18.09 296 GLY A N 1
ATOM 2016 C CA . GLY A 1 296 ? 39.016 3.481 49.676 1.00 17.79 296 GLY A CA 1
ATOM 2017 C C . GLY A 1 296 ? 40.500 3.476 49.385 1.00 17.86 296 GLY A C 1
ATOM 2018 O O . GLY A 1 296 ? 41.334 3.674 50.281 1.00 16.41 296 GLY A O 1
ATOM 2019 N N . ASP A 1 297 ? 40.828 3.237 48.121 1.00 17.87 297 ASP A N 1
ATOM 2020 C CA . ASP A 1 297 ? 42.235 3.156 47.717 1.00 17.82 297 ASP A CA 1
ATOM 2021 C C . ASP A 1 297 ? 42.988 4.466 48.003 1.00 18.16 297 ASP A C 1
ATOM 2022 O O . ASP A 1 297 ? 42.392 5.558 48.021 1.00 16.62 297 ASP A O 1
ATOM 2027 N N . MET A 1 298 ? 44.297 4.330 48.235 1.00 18.64 298 MET A N 1
ATOM 2028 C CA . MET A 1 298 ? 45.144 5.428 48.730 1.00 19.07 298 MET A CA 1
ATOM 2029 C C . MET A 1 298 ? 46.513 5.324 48.113 1.00 19.55 298 MET A C 1
ATOM 2030 O O . MET A 1 298 ? 47.085 4.248 48.071 1.00 19.08 298 MET A O 1
ATOM 2035 N N . LYS A 1 299 ? 47.015 6.448 47.631 1.00 20.25 299 LYS A N 1
ATOM 2036 C CA . LYS A 1 299 ? 48.327 6.525 47.013 1.00 21.30 299 LYS A CA 1
ATOM 2037 C C . LYS A 1 299 ? 49.112 7.659 47.653 1.00 20.01 299 LYS A C 1
ATOM 2038 O O . LYS A 1 299 ? 48.814 8.834 47.430 1.00 18.74 299 LYS A O 1
ATOM 2044 N N . LEU A 1 300 ? 50.120 7.290 48.437 1.00 20.55 300 LEU A N 1
ATOM 2045 C CA . LEU A 1 300 ? 51.014 8.252 49.081 1.00 19.97 300 LEU A CA 1
ATOM 2046 C C . LEU A 1 300 ? 52.243 8.239 48.210 1.00 20.88 300 LEU A C 1
ATOM 2047 O O . LEU A 1 300 ? 53.108 7.385 48.361 1.00 22.99 300 LEU A O 1
ATOM 2052 N N . ILE A 1 301 ? 52.297 9.171 47.271 1.00 22.50 301 ILE A N 1
ATOM 2053 C CA . ILE A 1 301 ? 53.286 9.132 46.179 1.00 23.88 301 ILE A CA 1
ATOM 2054 C C . ILE A 1 301 ? 54.528 9.916 46.542 1.00 24.27 301 ILE A C 1
ATOM 2055 O O . ILE A 1 301 ? 55.645 9.439 46.330 1.00 24.81 301 ILE A O 1
ATOM 2060 N N . ASN A 1 302 ? 54.336 11.122 47.063 1.00 24.60 302 ASN A N 1
ATOM 2061 C CA . ASN A 1 302 ? 55.452 11.912 47.543 1.00 24.89 302 ASN A CA 1
ATOM 2062 C C . ASN A 1 302 ? 55.021 12.919 48.601 1.00 26.38 302 ASN A C 1
ATOM 2063 O O . ASN A 1 302 ? 53.925 13.492 48.510 1.00 28.53 302 ASN A O 1
ATOM 2068 N N . PHE A 1 303 ? 55.890 13.139 49.592 1.00 26.06 303 PHE A N 1
ATOM 2069 C CA . PHE A 1 303 ? 55.643 14.129 50.664 1.00 26.04 303 PHE A CA 1
ATOM 2070 C C . PHE A 1 303 ? 56.969 14.596 51.275 1.00 26.08 303 PHE A C 1
ATOM 2071 O O . PHE A 1 303 ? 57.988 13.921 51.099 1.00 28.64 303 PHE A O 1
ATOM 2079 N N . LEU A 1 304 ? 56.950 15.739 51.970 1.00 24.16 304 LEU A N 1
ATOM 2080 C CA . LEU A 1 304 ? 58.160 16.338 52.568 1.00 22.98 304 LEU A CA 1
ATOM 2081 C C . LEU A 1 304 ? 58.901 15.331 53.442 1.00 21.57 304 LEU A C 1
ATOM 2082 O O . LEU A 1 304 ? 58.288 14.710 54.306 1.00 19.01 304 LEU A O 1
ATOM 2087 N N . PRO A 1 305 ? 60.216 15.121 53.188 1.00 20.75 305 PRO A N 1
ATOM 2088 C CA . PRO A 1 305 ? 60.967 14.165 54.018 1.00 20.42 305 PRO A CA 1
ATOM 2089 C C . PRO A 1 305 ? 60.986 14.429 55.532 1.00 20.15 305 PRO A C 1
ATOM 2090 O O . PRO A 1 305 ? 61.083 13.473 56.298 1.00 21.21 305 PRO A O 1
ATOM 2094 N N . ASP A 1 306 ? 60.880 15.686 55.965 1.00 19.90 306 ASP A N 1
ATOM 2095 C CA . ASP A 1 306 ? 60.868 16.003 57.391 1.00 20.02 306 ASP A CA 1
ATOM 2096 C C . ASP A 1 306 ? 59.442 15.842 57.916 1.00 19.99 306 ASP A C 1
ATOM 2097 O O . ASP A 1 306 ? 58.774 16.828 58.305 1.00 17.84 306 ASP A O 1
ATOM 2102 N N . SER A 1 307 ? 58.997 14.583 57.901 1.00 18.87 307 SER A N 1
ATOM 2103 C CA . SER A 1 307 ? 57.701 14.194 58.436 1.00 19.15 307 SER A CA 1
ATOM 2104 C C . SER A 1 307 ? 57.612 12.685 58.600 1.00 19.71 307 SER A C 1
ATOM 2105 O O . SER A 1 307 ? 58.503 11.928 58.180 1.00 21.35 307 SER A O 1
ATOM 2108 N N . THR A 1 308 ? 56.543 12.266 59.251 1.00 19.07 308 THR A N 1
ATOM 2109 C CA . THR A 1 308 ? 56.070 10.895 59.197 1.00 19.04 308 THR A CA 1
ATOM 2110 C C . THR A 1 308 ? 54.567 10.985 58.917 1.00 18.60 308 THR A C 1
ATOM 2111 O O . THR A 1 308 ? 53.999 12.079 58.942 1.00 18.98 308 THR A O 1
ATOM 2115 N N . PHE A 1 309 ? 53.934 9.845 58.665 1.00 18.03 309 PHE A N 1
ATOM 2116 C CA . PHE A 1 309 ? 52.492 9.780 58.416 1.00 18.08 309 PHE A CA 1
ATOM 2117 C C . PHE A 1 309 ? 51.974 8.509 59.033 1.00 18.29 309 PHE A C 1
ATOM 2118 O O . PHE A 1 309 ? 52.642 7.475 58.996 1.00 19.18 309 PHE A O 1
ATOM 2126 N N . VAL A 1 310 ? 50.811 8.611 59.659 1.00 18.34 310 VAL A N 1
ATOM 2127 C CA . VAL A 1 310 ? 50.177 7.483 60.300 1.00 17.85 310 VAL A CA 1
ATOM 2128 C C . VAL A 1 310 ? 48.744 7.380 59.799 1.00 18.06 310 VAL A C 1
ATOM 2129 O O . VAL A 1 310 ? 47.970 8.336 59.879 1.00 18.08 310 VAL A O 1
ATOM 2133 N N . ILE A 1 311 ? 48.410 6.208 59.275 1.00 18.00 311 ILE A N 1
ATOM 2134 C CA . ILE A 1 311 ? 47.025 5.809 59.121 1.00 18.73 311 ILE A CA 1
ATOM 2135 C C . ILE A 1 311 ? 46.633 5.316 60.505 1.00 17.77 311 ILE A C 1
ATOM 2136 O O . ILE A 1 311 ? 46.963 4.194 60.872 1.00 17.53 311 ILE A O 1
ATOM 2141 N N . ASN A 1 312 ? 45.972 6.167 61.286 1.00 17.47 312 ASN A N 1
ATOM 2142 C CA . ASN A 1 312 ? 45.654 5.840 62.679 1.00 16.88 312 ASN A CA 1
ATOM 2143 C C . ASN A 1 312 ? 44.203 5.485 62.855 1.00 16.07 312 ASN A C 1
ATOM 2144 O O . ASN A 1 312 ? 43.369 6.170 62.330 1.00 16.07 312 ASN A O 1
ATOM 2149 N N . GLY A 1 313 ? 43.893 4.447 63.626 1.00 15.93 313 GLY A N 1
ATOM 2150 C CA . GLY A 1 313 ? 42.508 4.157 63.971 1.00 16.31 313 GLY A CA 1
ATOM 2151 C C . GLY A 1 313 ? 41.586 3.959 62.765 1.00 17.03 313 GLY A C 1
ATOM 2152 O O . GLY A 1 313 ? 40.415 4.368 62.790 1.00 16.51 313 GLY A O 1
ATOM 2153 N N . GLY A 1 314 ? 42.109 3.306 61.722 1.00 16.88 314 GLY A N 1
ATOM 2154 C CA . GLY A 1 314 ? 41.393 3.143 60.475 1.00 16.52 314 GLY A CA 1
ATOM 2155 C C . GLY A 1 314 ? 40.720 1.795 60.356 1.00 16.38 314 GLY A C 1
ATOM 2156 O O . GLY A 1 314 ? 41.117 0.830 61.022 1.00 16.07 314 GLY A O 1
ATOM 2157 N N . ALA A 1 315 ? 39.673 1.749 59.530 1.00 16.30 315 ALA A N 1
ATOM 2158 C CA . ALA A 1 315 ? 39.047 0.489 59.092 1.00 16.35 315 ALA A CA 1
ATOM 2159 C C . ALA A 1 315 ? 39.384 0.347 57.602 1.00 16.58 315 ALA A C 1
ATOM 2160 O O . ALA A 1 315 ? 38.966 1.199 56.801 1.00 16.67 315 ALA A O 1
ATOM 2162 N N . LEU A 1 316 ? 40.132 -0.705 57.250 1.00 15.89 316 LEU A N 1
ATOM 2163 C CA . LEU A 1 316 ? 40.760 -0.845 55.933 1.00 16.85 316 LEU A CA 1
ATOM 2164 C C . LEU A 1 316 ? 40.284 -2.173 55.325 1.00 17.71 316 LEU A C 1
ATOM 2165 O O . LEU A 1 316 ? 40.799 -3.233 55.673 1.00 17.80 316 LEU A O 1
ATOM 2170 N N . TYR A 1 317 ? 39.295 -2.093 54.432 1.00 17.69 317 TYR A N 1
ATOM 2171 C CA . TYR A 1 317 ? 38.605 -3.270 53.884 1.00 18.84 317 TYR A CA 1
ATOM 2172 C C . TYR A 1 317 ? 38.704 -3.282 52.360 1.00 19.47 317 TYR A C 1
ATOM 2173 O O . TYR A 1 317 ? 38.448 -2.278 51.698 1.00 20.22 317 TYR A O 1
ATOM 2182 N N . GLY A 1 318 ? 39.120 -4.414 51.811 1.00 20.09 318 GLY A N 1
ATOM 2183 C CA . GLY A 1 318 ? 39.384 -4.501 50.397 1.00 20.63 318 GLY A CA 1
ATOM 2184 C C . GLY A 1 318 ? 39.361 -5.894 49.852 1.00 21.47 318 GLY A C 1
ATOM 2185 O O . GLY A 1 318 ? 39.016 -6.839 50.544 1.00 22.16 318 GLY A O 1
ATOM 2186 N N . GLY A 1 319 ? 39.740 -6.000 48.582 1.00 23.98 319 GLY A N 1
ATOM 2187 C CA . GLY A 1 319 ? 39.662 -7.236 47.831 1.00 26.87 319 GLY A CA 1
ATOM 2188 C C . GLY A 1 319 ? 38.207 -7.626 47.593 1.00 30.50 319 GLY A C 1
ATOM 2189 O O . GLY A 1 319 ? 37.297 -6.946 48.085 1.00 31.89 319 GLY A O 1
ATOM 2190 N N . PRO A 1 320 ? 37.954 -8.704 46.846 1.00 34.87 320 PRO A N 1
ATOM 2191 C CA . PRO A 1 320 ? 38.976 -9.513 46.159 1.00 36.42 320 PRO A CA 1
ATOM 2192 C C . PRO A 1 320 ? 39.724 -8.757 45.076 1.00 36.76 320 PRO A C 1
ATOM 2193 O O . PRO A 1 320 ? 39.221 -7.764 44.546 1.00 37.22 320 PRO A O 1
ATOM 2197 N N . GLY A 1 321 ? 40.928 -9.225 44.775 1.00 38.50 321 GLY A N 1
ATOM 2198 C CA . GLY A 1 321 ? 41.780 -8.594 43.776 1.00 38.66 321 GLY A CA 1
ATOM 2199 C C . GLY A 1 321 ? 42.351 -7.279 44.254 1.00 39.85 321 GLY A C 1
ATOM 2200 O O . GLY A 1 321 ? 42.355 -6.986 45.465 1.00 42.62 321 GLY A O 1
ATOM 2201 N N . ASP A 1 322 ? 42.816 -6.473 43.304 1.00 37.92 322 ASP A N 1
ATOM 2202 C CA . ASP A 1 322 ? 43.440 -5.185 43.619 1.00 38.56 322 ASP A CA 1
ATOM 2203 C C . ASP A 1 322 ? 42.390 -4.087 43.781 1.00 35.24 322 ASP A C 1
ATOM 2204 O O . ASP A 1 322 ? 42.373 -3.113 43.018 1.00 37.65 322 ASP A O 1
ATOM 2209 N N . THR A 1 323 ? 41.517 -4.245 44.770 1.00 30.13 323 THR A N 1
ATOM 2210 C CA . THR A 1 323 ? 40.510 -3.256 45.050 1.00 27.67 323 THR A CA 1
ATOM 2211 C C . THR A 1 323 ? 40.768 -2.695 46.448 1.00 26.54 323 THR A C 1
ATOM 2212 O O . THR A 1 323 ? 40.950 -3.458 47.414 1.00 25.83 323 THR A O 1
ATOM 2216 N N . GLY A 1 324 ? 40.782 -1.365 46.546 1.00 25.24 324 GLY A N 1
ATOM 2217 C CA . GLY A 1 324 ? 40.912 -0.669 47.844 1.00 24.96 324 GLY A CA 1
ATOM 2218 C C . GLY A 1 324 ? 42.346 -0.586 48.350 1.00 23.68 324 GLY A C 1
ATOM 2219 O O . GLY A 1 324 ? 42.593 -0.255 49.511 1.00 24.30 324 GLY A O 1
ATOM 2220 N N . VAL A 1 325 ? 43.279 -0.827 47.440 1.00 21.98 325 VAL A N 1
ATOM 2221 C CA . VAL A 1 325 ? 44.704 -0.937 47.735 1.00 22.29 325 VAL A CA 1
ATOM 2222 C C . VAL A 1 325 ? 45.278 0.369 48.336 1.00 21.59 325 VAL A C 1
ATOM 2223 O O . VAL A 1 325 ? 44.951 1.473 47.896 1.00 19.96 325 VAL A O 1
ATOM 2227 N N . ILE A 1 326 ? 46.168 0.206 49.316 1.00 21.37 326 ILE A N 1
ATOM 2228 C CA . ILE A 1 326 ? 46.858 1.304 49.993 1.00 21.20 326 ILE A CA 1
ATOM 2229 C C . ILE A 1 326 ? 48.329 1.142 49.665 1.00 20.36 326 ILE A C 1
ATOM 2230 O O . ILE A 1 326 ? 48.887 0.122 49.968 1.00 20.28 326 ILE A O 1
ATOM 2235 N N . ALA A 1 327 ? 48.947 2.148 49.063 1.00 20.52 327 ALA A N 1
ATOM 2236 C CA . ALA A 1 327 ? 50.305 2.032 48.601 1.00 21.45 327 ALA A CA 1
ATOM 2237 C C . ALA A 1 327 ? 51.120 3.289 48.876 1.00 21.73 327 ALA A C 1
ATOM 2238 O O . ALA A 1 327 ? 50.658 4.418 48.637 1.00 21.77 327 ALA A O 1
ATOM 2240 N N . VAL A 1 328 ? 52.341 3.080 49.367 1.00 21.71 328 VAL A N 1
ATOM 2241 C CA . VAL A 1 328 ? 53.282 4.177 49.628 1.00 22.90 328 VAL A CA 1
ATOM 2242 C C . VAL A 1 328 ? 54.514 4.015 48.744 1.00 22.24 328 VAL A C 1
ATOM 2243 O O . VAL A 1 328 ? 54.934 2.892 48.473 1.00 21.79 328 VAL A O 1
ATOM 2247 N N . ALA A 1 329 ? 55.078 5.137 48.306 1.00 23.33 329 ALA A N 1
ATOM 2248 C CA . ALA A 1 329 ? 56.333 5.135 47.550 1.00 24.20 329 ALA A CA 1
ATOM 2249 C C . ALA A 1 329 ? 57.432 4.485 48.363 1.00 25.70 329 ALA A C 1
ATOM 2250 O O . ALA A 1 329 ? 57.622 4.826 49.529 1.00 26.95 329 ALA A O 1
ATOM 2252 N N . THR A 1 330 ? 58.137 3.540 47.749 1.00 26.78 330 THR A N 1
ATOM 2253 C CA . THR A 1 330 ? 59.213 2.790 48.410 1.00 27.34 330 THR A CA 1
ATOM 2254 C C . THR A 1 330 ? 60.227 3.673 49.143 1.00 25.87 330 THR A C 1
ATOM 2255 O O . THR A 1 330 ? 60.661 3.329 50.225 1.00 25.89 330 THR A O 1
ATOM 2259 N N . ALA A 1 331 ? 60.584 4.810 48.569 1.00 25.35 331 ALA A N 1
ATOM 2260 C CA . ALA A 1 331 ? 61.622 5.659 49.149 1.00 26.05 331 ALA A CA 1
ATOM 2261 C C . ALA A 1 331 ? 61.204 6.344 50.451 1.00 28.03 331 ALA A C 1
ATOM 2262 O O . ALA A 1 331 ? 62.071 6.785 51.226 1.00 28.43 331 ALA A O 1
ATOM 2264 N N . LEU A 1 332 ? 59.892 6.452 50.679 1.00 28.07 332 LEU A N 1
ATOM 2265 C CA . LEU A 1 332 ? 59.354 7.102 51.869 1.00 27.85 332 LEU A CA 1
ATOM 2266 C C . LEU A 1 332 ? 58.671 6.140 52.836 1.00 27.66 332 LEU A C 1
ATOM 2267 O O . LEU A 1 332 ? 58.170 6.564 53.883 1.00 26.86 332 LEU A O 1
ATOM 2272 N N . ALA A 1 333 ? 58.706 4.848 52.512 1.00 28.03 333 ALA A N 1
ATOM 2273 C CA . ALA A 1 333 ? 57.956 3.812 53.236 1.00 28.61 333 ALA A CA 1
ATOM 2274 C C . ALA A 1 333 ? 58.259 3.690 54.737 1.00 28.42 333 ALA A C 1
ATOM 2275 O O . ALA A 1 333 ? 57.368 3.387 55.546 1.00 27.26 333 ALA A O 1
ATOM 2277 N N . ALA A 1 334 ? 59.517 3.904 55.109 1.00 28.03 334 ALA A N 1
ATOM 2278 C CA . ALA A 1 334 ? 59.905 3.890 56.524 1.00 26.67 334 ALA A CA 1
ATOM 2279 C C . ALA A 1 334 ? 59.223 5.001 57.347 1.00 26.27 334 ALA A C 1
ATOM 2280 O O . ALA A 1 334 ? 59.003 4.843 58.543 1.00 27.12 334 ALA A O 1
ATOM 2282 N N . LYS A 1 335 ? 58.868 6.106 56.698 1.00 24.28 335 LYS A N 1
ATOM 2283 C CA . LYS A 1 335 ? 58.199 7.199 57.356 1.00 22.65 335 LYS A CA 1
ATOM 2284 C C . LYS A 1 335 ? 56.686 7.002 57.490 1.00 23.02 335 LYS A C 1
ATOM 2285 O O . LYS A 1 335 ? 55.996 7.879 58.051 1.00 21.80 335 LYS A O 1
ATOM 2291 N N . VAL A 1 336 ? 56.143 5.885 57.002 1.00 23.04 336 VAL A N 1
ATOM 2292 C CA . VAL A 1 336 ? 54.696 5.674 57.095 1.00 22.78 336 VAL A CA 1
ATOM 2293 C C . VAL A 1 336 ? 54.383 4.509 58.010 1.00 21.70 336 VAL A C 1
ATOM 2294 O O . VAL A 1 336 ? 54.978 3.457 57.886 1.00 21.81 336 VAL A O 1
ATOM 2298 N N . PHE A 1 337 ? 53.417 4.717 58.912 1.00 21.09 337 PHE A N 1
ATOM 2299 C CA . PHE A 1 337 ? 53.012 3.725 59.900 1.00 19.57 337 PHE A CA 1
ATOM 2300 C C . PHE A 1 337 ? 51.510 3.513 59.836 1.00 19.64 337 PHE A C 1
ATOM 2301 O O . PHE A 1 337 ? 50.746 4.433 59.479 1.00 19.68 337 PHE A O 1
ATOM 2309 N N . VAL A 1 338 ? 51.088 2.299 60.168 1.00 18.14 338 VAL A N 1
ATOM 2310 C CA . VAL A 1 338 ? 49.681 1.957 60.189 1.00 17.92 338 VAL A CA 1
ATOM 2311 C C . VAL A 1 338 ? 49.385 1.454 61.615 1.00 17.56 338 VAL A C 1
ATOM 2312 O O . VAL A 1 338 ? 49.705 0.317 61.970 1.00 17.17 338 VAL A O 1
ATOM 2316 N N . ILE A 1 339 ? 48.757 2.312 62.418 1.00 17.07 339 ILE A N 1
ATOM 2317 C CA . ILE A 1 339 ? 48.625 2.082 63.852 1.00 16.30 339 ILE A CA 1
ATOM 2318 C C . ILE A 1 339 ? 47.172 2.023 64.282 1.00 15.78 339 ILE A C 1
ATOM 2319 O O . ILE A 1 339 ? 46.370 2.932 63.978 1.00 15.23 339 ILE A O 1
ATOM 2324 N N . GLY A 1 340 ? 46.844 0.963 65.017 1.00 15.31 340 GLY A N 1
ATOM 2325 C CA . GLY A 1 340 ? 45.498 0.788 65.562 1.00 15.20 340 GLY A CA 1
ATOM 2326 C C . GLY A 1 340 ? 44.381 0.581 64.538 1.00 15.40 340 GLY A C 1
ATOM 2327 O O . GLY A 1 340 ? 43.216 0.945 64.812 1.00 14.34 340 GLY A O 1
ATOM 2328 N N . CYS A 1 341 ? 44.730 -0.019 63.385 1.00 15.85 341 CYS A N 1
ATOM 2329 C CA . CYS A 1 341 ? 43.763 -0.321 62.307 1.00 16.13 341 CYS A CA 1
ATOM 2330 C C . CYS A 1 341 ? 43.242 -1.760 62.274 1.00 15.82 341 CYS A C 1
ATOM 2331 O O . CYS A 1 341 ? 43.968 -2.730 62.555 1.00 14.44 341 CYS A O 1
ATOM 2334 N N . GLN A 1 342 ? 41.959 -1.855 61.916 1.00 16.81 342 GLN A N 1
ATOM 2335 C CA . GLN A 1 342 ? 41.256 -3.104 61.697 1.00 16.92 342 GLN A CA 1
ATOM 2336 C C . GLN A 1 342 ? 41.025 -3.292 60.203 1.00 17.87 342 GLN A C 1
ATOM 2337 O O . GLN A 1 342 ? 41.085 -2.322 59.442 1.00 17.55 342 GLN A O 1
ATOM 2343 N N . GLY A 1 343 ? 40.738 -4.530 59.791 1.00 18.58 343 GLY A N 1
ATOM 2344 C CA . GLY A 1 343 ? 40.627 -4.867 58.362 1.00 19.53 343 GLY A CA 1
ATOM 2345 C C . GLY A 1 343 ? 40.445 -6.355 58.074 1.00 20.50 343 GLY A C 1
ATOM 2346 O O . GLY A 1 343 ? 40.467 -7.194 58.980 1.00 20.61 343 GLY A O 1
ATOM 2347 N N . ASN A 1 344 ? 40.238 -6.664 56.795 1.00 22.55 344 ASN A N 1
ATOM 2348 C CA . ASN A 1 344 ? 40.097 -8.043 56.299 1.00 21.72 344 ASN A CA 1
ATOM 2349 C C . ASN A 1 344 ? 41.354 -8.471 55.578 1.00 21.77 344 ASN A C 1
ATOM 2350 O O . ASN A 1 344 ? 42.192 -7.641 55.245 1.00 19.71 344 ASN A O 1
ATOM 2355 N N . ALA A 1 345 ? 41.464 -9.770 55.313 1.00 22.02 345 ALA A N 1
ATOM 2356 C CA . ALA A 1 345 ? 42.640 -10.293 54.631 1.00 22.86 345 ALA A CA 1
ATOM 2357 C C . ALA A 1 345 ? 42.816 -9.688 53.227 1.00 22.53 345 ALA A C 1
ATOM 2358 O O . ALA A 1 345 ? 43.947 -9.474 52.786 1.00 23.31 345 ALA A O 1
ATOM 2360 N N . GLY A 1 346 ? 41.706 -9.389 52.548 1.00 22.11 346 GLY A N 1
ATOM 2361 C CA . GLY A 1 346 ? 41.750 -8.892 51.186 1.00 21.77 346 GLY A CA 1
ATOM 2362 C C . GLY A 1 346 ? 42.283 -7.488 51.025 1.00 22.73 346 GLY A C 1
ATOM 2363 O O . GLY A 1 346 ? 42.614 -7.079 49.902 1.00 22.04 346 GLY A O 1
ATOM 2364 N N . GLN A 1 347 ? 42.331 -6.724 52.126 1.00 23.44 347 GLN A N 1
ATOM 2365 C CA . GLN A 1 347 ? 42.942 -5.395 52.104 1.00 22.82 347 GLN A CA 1
ATOM 2366 C C . GLN A 1 347 ? 44.445 -5.508 51.915 1.00 23.03 347 GLN A C 1
ATOM 2367 O O . GLN A 1 347 ? 45.097 -6.184 52.682 1.00 22.82 347 GLN A O 1
ATOM 2373 N N . GLN A 1 348 ? 44.973 -4.833 50.900 1.00 23.97 348 GLN A N 1
ATOM 2374 C CA . GLN A 1 348 ? 46.400 -4.842 50.585 1.00 24.28 348 GLN A CA 1
ATOM 2375 C C . GLN A 1 348 ? 47.074 -3.565 51.061 1.00 23.38 348 GLN A C 1
ATOM 2376 O O . GLN A 1 348 ? 46.548 -2.472 50.849 1.00 21.11 348 GLN A O 1
ATOM 2382 N N . ILE A 1 349 ? 48.235 -3.730 51.694 1.00 23.22 349 ILE A N 1
ATOM 2383 C CA . ILE A 1 349 ? 49.063 -2.636 52.157 1.00 23.71 349 ILE A CA 1
ATOM 2384 C C . ILE A 1 349 ? 50.406 -2.855 51.500 1.00 23.21 349 ILE A C 1
ATOM 2385 O O . ILE A 1 349 ? 51.008 -3.898 51.696 1.00 21.97 349 ILE A O 1
ATOM 2390 N N . VAL A 1 350 ? 50.834 -1.881 50.701 1.00 22.38 350 VAL A N 1
ATOM 2391 C CA . VAL A 1 350 ? 51.909 -2.077 49.738 1.00 23.41 350 VAL A CA 1
ATOM 2392 C C . VAL A 1 350 ? 53.094 -1.172 50.067 1.00 23.94 350 VAL A C 1
ATOM 2393 O O . VAL A 1 350 ? 52.964 0.052 50.013 1.00 22.58 350 VAL A O 1
ATOM 2397 N N . ASN A 1 351 ? 54.232 -1.793 50.412 1.00 25.09 351 ASN A N 1
ATOM 2398 C CA . ASN A 1 351 ? 55.522 -1.115 50.684 1.00 25.59 351 ASN A CA 1
ATOM 2399 C C . ASN A 1 351 ? 55.784 -0.609 52.103 1.00 26.18 351 ASN A C 1
ATOM 2400 O O . ASN A 1 351 ? 56.945 -0.427 52.465 1.00 26.30 351 ASN A O 1
ATOM 2405 N N . VAL A 1 352 ? 54.733 -0.380 52.895 1.00 25.97 352 VAL A N 1
ATOM 2406 C CA . VAL A 1 352 ? 54.902 -0.020 54.308 1.00 25.29 352 VAL A CA 1
ATOM 2407 C C . VAL A 1 352 ? 55.605 -1.225 54.957 1.00 24.32 352 VAL A C 1
ATOM 2408 O O . VAL A 1 352 ? 55.166 -2.354 54.756 1.00 23.95 352 VAL A O 1
ATOM 2412 N N . PRO A 1 353 ? 56.709 -1.002 55.700 1.00 23.58 353 PRO A N 1
ATOM 2413 C CA . PRO A 1 353 ? 57.405 -2.141 56.319 1.00 23.93 353 PRO A CA 1
ATOM 2414 C C . PRO A 1 353 ? 56.553 -2.844 57.378 1.00 24.19 353 PRO A C 1
ATOM 2415 O O . PRO A 1 353 ? 55.745 -2.189 58.031 1.00 25.41 353 PRO A O 1
ATOM 2419 N N . ALA A 1 354 ? 56.712 -4.155 57.547 1.00 24.69 354 ALA A N 1
ATOM 2420 C CA . ALA A 1 354 ? 55.925 -4.887 58.548 1.00 25.20 354 ALA A CA 1
ATOM 2421 C C . ALA A 1 354 ? 56.107 -4.363 59.995 1.00 26.00 354 ALA A C 1
ATOM 2422 O O . ALA A 1 354 ? 55.170 -4.418 60.796 1.00 23.52 354 ALA A O 1
ATOM 2424 N N . ALA A 1 355 ? 57.305 -3.846 60.296 1.00 26.56 355 ALA A N 1
ATOM 2425 C CA . ALA A 1 355 ? 57.617 -3.192 61.577 1.00 27.44 355 ALA A CA 1
ATOM 2426 C C . ALA A 1 355 ? 56.750 -1.968 61.895 1.00 27.32 355 ALA A C 1
ATOM 2427 O O . ALA A 1 355 ? 56.529 -1.671 63.087 1.00 27.12 355 ALA A O 1
ATOM 2429 N N . ASN A 1 356 ? 56.273 -1.281 60.845 1.00 24.35 356 ASN A N 1
ATOM 2430 C CA . ASN A 1 356 ? 55.437 -0.087 60.962 1.00 22.95 356 ASN A CA 1
ATOM 2431 C C . ASN A 1 356 ? 53.941 -0.353 60.992 1.00 22.43 356 ASN A C 1
ATOM 2432 O O . ASN A 1 356 ? 53.147 0.599 61.000 1.00 21.73 356 ASN A O 1
ATOM 2437 N N . ILE A 1 357 ? 53.549 -1.621 61.050 1.00 22.38 357 ILE A N 1
ATOM 2438 C CA . ILE A 1 357 ? 52.140 -1.989 61.078 1.00 23.59 357 ILE A CA 1
ATOM 2439 C C . ILE A 1 357 ? 51.805 -2.655 62.402 1.00 23.87 357 ILE A C 1
ATOM 2440 O O . ILE A 1 357 ? 52.053 -3.845 62.604 1.00 25.88 357 ILE A O 1
ATOM 2445 N N . ILE A 1 358 ? 51.221 -1.878 63.312 1.00 23.04 358 ILE A N 1
ATOM 2446 C CA . ILE A 1 358 ? 50.936 -2.343 64.675 1.00 21.86 358 ILE A CA 1
ATOM 2447 C C . ILE A 1 358 ? 49.484 -1.994 65.009 1.00 21.23 358 ILE A C 1
ATOM 2448 O O . ILE A 1 358 ? 49.163 -0.800 65.064 1.00 21.02 358 ILE A O 1
ATOM 2453 N N . PRO A 1 359 ? 48.589 -2.981 65.175 1.00 20.87 359 PRO A N 1
ATOM 2454 C CA . PRO A 1 359 ? 48.817 -4.416 64.891 1.00 21.52 359 PRO A CA 1
ATOM 2455 C C . PRO A 1 359 ? 48.716 -4.759 63.390 1.00 23.42 359 PRO A C 1
ATOM 2456 O O . PRO A 1 359 ? 48.266 -3.934 62.569 1.00 22.76 359 PRO A O 1
ATOM 2460 N N . GLU A 1 360 ? 49.098 -5.993 63.067 1.00 24.72 360 GLU A N 1
ATOM 2461 C CA . GLU A 1 360 ? 48.954 -6.534 61.732 1.00 24.73 360 GLU A CA 1
ATOM 2462 C C . GLU A 1 360 ? 47.517 -6.301 61.236 1.00 22.63 360 GLU A C 1
ATOM 2463 O O . GLU A 1 360 ? 46.541 -6.490 61.969 1.00 20.79 360 GLU A O 1
ATOM 2469 N N . VAL A 1 361 ? 47.414 -5.824 60.000 1.00 21.96 361 VAL A N 1
ATOM 2470 C CA . VAL A 1 361 ? 46.125 -5.630 59.323 1.00 21.01 361 VAL A CA 1
ATOM 2471 C C . VAL A 1 361 ? 46.278 -5.942 57.816 1.00 20.76 361 VAL A C 1
ATOM 2472 O O . VAL A 1 361 ? 47.286 -5.588 57.182 1.00 18.38 361 VAL A O 1
ATOM 2476 N N . GLY A 1 362 ? 45.268 -6.599 57.258 1.00 20.75 362 GLY A N 1
ATOM 2477 C CA . GLY A 1 362 ? 45.243 -6.909 55.840 1.00 21.13 362 GLY A CA 1
ATOM 2478 C C . GLY A 1 362 ? 46.357 -7.832 55.408 1.00 21.51 362 GLY A C 1
ATOM 2479 O O . GLY A 1 362 ? 46.865 -8.605 56.217 1.00 21.88 362 GLY A O 1
ATOM 2480 N N . THR A 1 363 ? 46.752 -7.714 54.140 1.00 22.36 363 THR A N 1
ATOM 2481 C CA . THR A 1 363 ? 47.846 -8.479 53.582 1.00 24.25 363 THR A CA 1
ATOM 2482 C C . THR A 1 363 ? 48.866 -7.515 53.054 1.00 25.88 363 THR A C 1
ATOM 2483 O O . THR A 1 363 ? 48.542 -6.631 52.277 1.00 27.19 363 THR A O 1
ATOM 2487 N N . ARG A 1 364 ? 50.111 -7.750 53.430 1.00 26.87 364 ARG A N 1
ATOM 2488 C CA . ARG A 1 364 ? 51.180 -6.819 53.226 1.00 28.37 364 ARG A CA 1
ATOM 2489 C C . ARG A 1 364 ? 52.093 -7.343 52.149 1.00 29.25 364 ARG A C 1
ATOM 2490 O O . ARG A 1 364 ? 52.326 -8.553 52.090 1.00 28.48 364 ARG A O 1
ATOM 2498 N N . LYS A 1 365 ? 52.644 -6.442 51.328 1.00 30.18 365 LYS A N 1
ATOM 2499 C CA . LYS A 1 365 ? 53.592 -6.838 50.283 1.00 30.51 365 LYS A CA 1
ATOM 2500 C C . LYS A 1 365 ? 54.411 -5.677 49.767 1.00 29.22 365 LYS A C 1
ATOM 2501 O O . LYS A 1 365 ? 54.085 -4.514 49.994 1.00 28.22 365 LYS A O 1
ATOM 2507 N N . ASP A 1 366 ? 55.468 -6.018 49.045 1.00 28.87 366 ASP A N 1
ATOM 2508 C CA . ASP A 1 366 ? 56.317 -5.048 48.371 1.00 29.31 366 ASP A CA 1
ATOM 2509 C C . ASP A 1 366 ? 56.117 -5.106 46.859 1.00 29.97 366 ASP A C 1
ATOM 2510 O O . ASP A 1 366 ? 55.963 -6.187 46.289 1.00 31.24 366 ASP A O 1
ATOM 2515 N N . ASP A 1 367 ? 56.112 -3.929 46.236 1.00 29.92 367 ASP A N 1
ATOM 2516 C CA . ASP A 1 367 ? 55.822 -3.750 44.826 1.00 30.58 367 ASP A CA 1
ATOM 2517 C C . ASP A 1 367 ? 56.290 -2.357 44.404 1.00 32.35 367 ASP A C 1
ATOM 2518 O O . ASP A 1 367 ? 55.599 -1.339 44.630 1.00 31.40 367 ASP A O 1
ATOM 2523 N N . ALA A 1 368 ? 57.455 -2.325 43.765 1.00 33.53 368 ALA A N 1
ATOM 2524 C CA . ALA A 1 368 ? 58.079 -1.071 43.311 1.00 35.29 368 ALA A CA 1
ATOM 2525 C C . ALA A 1 368 ? 57.291 -0.290 42.259 1.00 33.87 368 ALA A C 1
ATOM 2526 O O . ALA A 1 368 ? 57.561 0.890 42.052 1.00 36.73 368 ALA A O 1
ATOM 2528 N N . THR A 1 369 ? 56.334 -0.926 41.592 1.00 35.37 369 THR A N 1
ATOM 2529 C CA . THR A 1 369 ? 55.514 -0.224 40.590 1.00 36.70 369 THR A CA 1
ATOM 2530 C C . THR A 1 369 ? 54.523 0.734 41.256 1.00 35.44 369 THR A C 1
ATOM 2531 O O . THR A 1 369 ? 54.247 1.815 40.736 1.00 41.54 369 THR A O 1
ATOM 2535 N N . GLN A 1 370 ? 54.024 0.355 42.426 1.00 32.21 370 GLN A N 1
ATOM 2536 C CA . GLN A 1 370 ? 53.042 1.153 43.130 1.00 30.21 370 GLN A CA 1
ATOM 2537 C C . GLN A 1 370 ? 53.660 2.128 44.133 1.00 30.18 370 GLN A C 1
ATOM 2538 O O . GLN A 1 370 ? 54.675 1.806 44.739 1.00 30.59 370 GLN A O 1
ATOM 2544 N N . PRO A 1 371 ? 53.052 3.301 44.344 1.00 28.93 371 PRO A N 1
ATOM 2545 C CA . PRO A 1 371 ? 51.874 3.762 43.624 1.00 28.18 371 PRO A CA 1
ATOM 2546 C C . PRO A 1 371 ? 52.291 4.535 42.367 1.00 28.67 371 PRO A C 1
ATOM 2547 O O . PRO A 1 371 ? 53.262 5.287 42.409 1.00 30.03 371 PRO A O 1
ATOM 2551 N N . ALA A 1 372 ? 51.573 4.340 41.265 1.00 28.21 372 ALA A N 1
ATOM 2552 C CA . ALA A 1 372 ? 51.758 5.146 40.059 1.00 27.21 372 ALA A CA 1
ATOM 2553 C C . ALA A 1 372 ? 50.956 6.419 40.177 1.00 26.43 372 ALA A C 1
ATOM 2554 O O . ALA A 1 372 ? 49.873 6.430 40.745 1.00 29.11 372 ALA A O 1
ATOM 2556 N N . ALA A 1 373 ? 51.474 7.490 39.615 1.00 24.48 373 ALA A N 1
ATOM 2557 C CA . ALA A 1 373 ? 50.827 8.782 39.715 1.00 25.78 373 ALA A CA 1
ATOM 2558 C C . ALA A 1 373 ? 49.540 8.854 38.879 1.00 27.86 373 ALA A C 1
ATOM 2559 O O . ALA A 1 373 ? 49.277 7.996 38.019 1.00 28.30 373 ALA A O 1
ATOM 2562 N N . GLY B 1 29 ? 2.032 29.088 54.115 1.00 35.13 29 GLY B N 1
ATOM 2563 C CA . GLY B 1 29 ? 2.486 27.806 54.762 1.00 33.35 29 GLY B CA 1
ATOM 2564 C C . GLY B 1 29 ? 2.651 27.804 56.290 1.00 31.46 29 GLY B C 1
ATOM 2565 O O . GLY B 1 29 ? 3.625 27.243 56.799 1.00 30.32 29 GLY B O 1
ATOM 2566 N N . THR B 1 30 ? 1.706 28.403 57.021 1.00 29.75 30 THR B N 1
ATOM 2567 C CA . THR B 1 30 ? 1.777 28.471 58.491 1.00 29.66 30 THR B CA 1
ATOM 2568 C C . THR B 1 30 ? 0.753 27.536 59.119 1.00 29.69 30 THR B C 1
ATOM 2569 O O . THR B 1 30 ? -0.437 27.745 58.957 1.00 35.39 30 THR B O 1
ATOM 2573 N N . LEU B 1 31 ? 1.224 26.518 59.842 1.00 26.76 31 LEU B N 1
ATOM 2574 C CA . LEU B 1 31 ? 0.350 25.512 60.452 1.00 23.66 31 LEU B CA 1
ATOM 2575 C C . LEU B 1 31 ? 0.061 25.818 61.937 1.00 22.94 31 LEU B C 1
ATOM 2576 O O . LEU B 1 31 ? 0.974 25.837 62.754 1.00 22.32 31 LEU B O 1
ATOM 2581 N N . LEU B 1 32 ? -1.209 26.062 62.269 1.00 22.00 32 LEU B N 1
ATOM 2582 C CA . LEU B 1 32 ? -1.625 26.426 63.627 1.00 22.14 32 LEU B CA 1
ATOM 2583 C C . LEU B 1 32 ? -1.995 25.173 64.429 1.00 21.45 32 LEU B C 1
ATOM 2584 O O . LEU B 1 32 ? -2.437 24.170 63.859 1.00 20.60 32 LEU B O 1
ATOM 2589 N N . PRO B 1 33 ? -1.818 25.228 65.759 1.00 20.74 33 PRO B N 1
ATOM 2590 C CA . PRO B 1 33 ? -2.361 24.157 66.596 1.00 21.02 33 PRO B CA 1
ATOM 2591 C C . PRO B 1 33 ? -3.885 24.009 66.371 1.00 21.77 33 PRO B C 1
ATOM 2592 O O . PRO B 1 33 ? -4.578 25.003 66.160 1.00 21.53 33 PRO B O 1
ATOM 2596 N N . GLY B 1 34 ? -4.375 22.775 66.377 1.00 22.36 34 GLY B N 1
ATOM 2597 C CA . GLY B 1 34 ? -5.768 22.493 66.099 1.00 23.91 34 GLY B CA 1
ATOM 2598 C C . GLY B 1 34 ? -6.127 22.426 64.620 1.00 25.87 34 GLY B C 1
ATOM 2599 O O . GLY B 1 34 ? -7.284 22.144 64.311 1.00 27.94 34 GLY B O 1
ATOM 2600 N N . GLN B 1 35 ? -5.187 22.703 63.701 1.00 26.43 35 GLN B N 1
ATOM 2601 C CA . GLN B 1 35 ? -5.415 22.486 62.251 1.00 25.48 35 GLN B CA 1
ATOM 2602 C C . GLN B 1 35 ? -4.906 21.109 61.837 1.00 26.16 35 GLN B C 1
ATOM 2603 O O . GLN B 1 35 ? -4.111 20.507 62.561 1.00 26.39 35 GLN B O 1
ATOM 2609 N N . SER B 1 36 ? -5.352 20.621 60.674 1.00 25.18 36 SER B N 1
ATOM 2610 C CA . SER B 1 36 ? -4.946 19.300 60.173 1.00 24.08 36 SER B CA 1
ATOM 2611 C C . SER B 1 36 ? -3.515 19.341 59.663 1.00 21.98 36 SER B C 1
ATOM 2612 O O . SER B 1 36 ? -3.261 20.014 58.670 1.00 20.99 36 SER B O 1
ATOM 2615 N N . PRO B 1 37 ? -2.596 18.604 60.310 1.00 21.07 37 PRO B N 1
ATOM 2616 C CA . PRO B 1 37 ? -1.222 18.624 59.827 1.00 21.81 37 PRO B CA 1
ATOM 2617 C C . PRO B 1 37 ? -1.075 17.956 58.470 1.00 21.32 37 PRO B C 1
ATOM 2618 O O . PRO B 1 37 ? -0.367 18.483 57.617 1.00 21.98 37 PRO B O 1
ATOM 2622 N N . ASP B 1 38 ? -1.754 16.829 58.280 1.00 22.53 38 ASP B N 1
ATOM 2623 C CA . ASP B 1 38 ? -1.806 16.135 56.982 1.00 23.59 38 ASP B CA 1
ATOM 2624 C C . ASP B 1 38 ? -2.160 17.077 55.819 1.00 23.25 38 ASP B C 1
ATOM 2625 O O . ASP B 1 38 ? -1.514 17.073 54.767 1.00 21.23 38 ASP B O 1
ATOM 2630 N N . GLU B 1 39 ? -3.185 17.894 56.028 1.00 23.82 39 GLU B N 1
ATOM 2631 C CA . GLU B 1 39 ? -3.643 18.826 55.004 1.00 25.49 39 GLU B CA 1
ATOM 2632 C C . GLU B 1 39 ? -2.547 19.864 54.719 1.00 25.17 39 GLU B C 1
ATOM 2633 O O . GLU B 1 39 ? -2.195 20.091 53.559 1.00 24.75 39 GLU B O 1
ATOM 2639 N N . ALA B 1 40 ? -1.981 20.468 55.770 1.00 25.01 40 ALA B N 1
ATOM 2640 C CA . ALA B 1 40 ? -0.903 21.449 55.594 1.00 24.40 40 ALA B CA 1
ATOM 2641 C C . ALA B 1 40 ? 0.317 20.849 54.885 1.00 23.61 40 ALA B C 1
ATOM 2642 O O . ALA B 1 40 ? 0.896 21.490 53.991 1.00 22.54 40 ALA B O 1
ATOM 2644 N N . PHE B 1 41 ? 0.681 19.616 55.235 1.00 22.76 41 PHE B N 1
ATOM 2645 C CA . PHE B 1 41 ? 1.850 18.963 54.590 1.00 23.99 41 PHE B CA 1
ATOM 2646 C C . PHE B 1 41 ? 1.578 18.569 53.124 1.00 23.89 41 PHE B C 1
ATOM 2647 O O . PHE B 1 41 ? 2.455 18.685 52.270 1.00 23.60 41 PHE B O 1
ATOM 2655 N N . ALA B 1 42 ? 0.357 18.134 52.844 1.00 24.17 42 ALA B N 1
ATOM 2656 C CA . ALA B 1 42 ? -0.068 17.828 51.484 1.00 24.60 42 ALA B CA 1
ATOM 2657 C C . ALA B 1 42 ? -0.054 19.030 50.558 1.00 25.70 42 ALA B C 1
ATOM 2658 O O . ALA B 1 42 ? 0.222 18.882 49.368 1.00 26.54 42 ALA B O 1
ATOM 2660 N N . ARG B 1 43 ? -0.361 20.208 51.093 1.00 27.65 43 ARG B N 1
ATOM 2661 C CA . ARG B 1 43 ? -0.520 21.416 50.290 1.00 31.28 43 ARG B CA 1
ATOM 2662 C C . ARG B 1 43 ? 0.729 22.290 50.214 1.00 29.85 43 ARG B C 1
ATOM 2663 O O . ARG B 1 43 ? 0.771 23.180 49.386 1.00 28.97 43 ARG B O 1
ATOM 2671 N N . ASN B 1 44 ? 1.749 22.030 51.032 1.00 27.13 44 ASN B N 1
ATOM 2672 C CA . ASN B 1 44 ? 2.951 22.868 51.033 1.00 26.39 44 ASN B CA 1
ATOM 2673 C C . ASN B 1 44 ? 4.247 22.101 50.893 1.00 23.91 44 ASN B C 1
ATOM 2674 O O . ASN B 1 44 ? 4.384 21.015 51.444 1.00 23.53 44 ASN B O 1
ATOM 2679 N N . SER B 1 45 ? 5.213 22.699 50.200 1.00 22.25 45 SER B N 1
ATOM 2680 C CA . SER B 1 45 ? 6.572 22.168 50.180 1.00 21.70 45 SER B CA 1
ATOM 2681 C C . SER B 1 45 ? 7.311 22.489 51.489 1.00 20.99 45 SER B C 1
ATOM 2682 O O . SER B 1 45 ? 8.236 21.767 51.848 1.00 19.92 45 SER B O 1
ATOM 2685 N N . VAL B 1 46 ? 6.932 23.584 52.164 1.00 19.67 46 VAL B N 1
ATOM 2686 C CA . VAL B 1 46 ? 7.595 24.032 53.401 1.00 19.63 46 VAL B CA 1
ATOM 2687 C C . VAL B 1 46 ? 6.555 24.636 54.370 1.00 20.17 46 VAL B C 1
ATOM 2688 O O . VAL B 1 46 ? 5.783 25.512 53.986 1.00 19.75 46 VAL B O 1
ATOM 2692 N N . VAL B 1 47 ? 6.549 24.153 55.613 1.00 20.17 47 VAL B N 1
ATOM 2693 C CA . VAL B 1 47 ? 5.600 24.577 56.636 1.00 20.69 47 VAL B CA 1
ATOM 2694 C C . VAL B 1 47 ? 6.357 25.181 57.819 1.00 21.69 47 VAL B C 1
ATOM 2695 O O . VAL B 1 47 ? 7.368 24.612 58.262 1.00 22.19 47 VAL B O 1
ATOM 2699 N N . PHE B 1 48 ? 5.849 26.312 58.330 1.00 21.32 48 PHE B N 1
ATOM 2700 C CA . PHE B 1 48 ? 6.334 26.958 59.563 1.00 20.11 48 PHE B CA 1
ATOM 2701 C C . PHE B 1 48 ? 5.307 26.792 60.677 1.00 20.19 48 PHE B C 1
ATOM 2702 O O . PHE B 1 48 ? 4.120 27.018 60.442 1.00 20.96 48 PHE B O 1
ATOM 2710 N N . LEU B 1 49 ? 5.751 26.405 61.877 1.00 18.22 49 LEU B N 1
ATOM 2711 C CA . LEU B 1 49 ? 4.866 26.306 63.033 1.00 18.92 49 LEU B CA 1
ATOM 2712 C C . LEU B 1 49 ? 4.804 27.637 63.794 1.00 18.68 49 LEU B C 1
ATOM 2713 O O . LEU B 1 49 ? 5.615 28.522 63.570 1.00 20.27 49 LEU B O 1
ATOM 2718 N N . VAL B 1 50 ? 3.824 27.771 64.675 1.00 18.82 50 VAL B N 1
ATOM 2719 C CA . VAL B 1 50 ? 3.704 28.960 65.522 1.00 18.53 50 VAL B CA 1
ATOM 2720 C C . VAL B 1 50 ? 4.815 28.846 66.569 1.00 18.30 50 VAL B C 1
ATOM 2721 O O . VAL B 1 50 ? 4.858 27.852 67.300 1.00 18.46 50 VAL B O 1
ATOM 2725 N N . PRO B 1 51 ? 5.715 29.848 66.644 1.00 17.82 51 PRO B N 1
ATOM 2726 C CA . PRO B 1 51 ? 6.878 29.747 67.543 1.00 17.65 51 PRO B CA 1
ATOM 2727 C C . PRO B 1 51 ? 6.515 29.453 68.987 1.00 17.60 51 PRO B C 1
ATOM 2728 O O . PRO B 1 51 ? 5.662 30.115 69.543 1.00 17.12 51 PRO B O 1
ATOM 2732 N N . GLY B 1 52 ? 7.099 28.400 69.548 1.00 17.94 52 GLY B N 1
ATOM 2733 C CA . GLY B 1 52 ? 6.862 28.042 70.931 1.00 18.48 52 GLY B CA 1
ATOM 2734 C C . GLY B 1 52 ? 5.491 27.495 71.295 1.00 18.74 52 GLY B C 1
ATOM 2735 O O . GLY B 1 52 ? 5.278 27.176 72.449 1.00 18.74 52 GLY B O 1
ATOM 2736 N N . ALA B 1 53 ? 4.584 27.333 70.328 1.00 20.75 53 ALA B N 1
ATOM 2737 C CA . ALA B 1 53 ? 3.234 26.795 70.596 1.00 20.78 53 ALA B CA 1
ATOM 2738 C C . ALA B 1 53 ? 3.230 25.297 70.826 1.00 21.05 53 ALA B C 1
ATOM 2739 O O . ALA B 1 53 ? 4.185 24.586 70.501 1.00 19.40 53 ALA B O 1
ATOM 2741 N N . GLU B 1 54 ? 2.125 24.835 71.392 1.00 22.99 54 GLU B N 1
ATOM 2742 C CA . GLU B 1 54 ? 1.916 23.431 71.737 1.00 24.62 54 GLU B CA 1
ATOM 2743 C C . GLU B 1 54 ? 0.927 22.796 70.751 1.00 23.10 54 GLU B C 1
ATOM 2744 O O . GLU B 1 54 ? -0.191 23.267 70.596 1.00 22.99 54 GLU B O 1
ATOM 2750 N N . TYR B 1 55 ? 1.366 21.738 70.085 1.00 22.01 55 TYR B N 1
ATOM 2751 C CA . TYR B 1 55 ? 0.550 20.984 69.154 1.00 21.01 55 TYR B CA 1
ATOM 2752 C C . TYR B 1 55 ? 0.293 19.617 69.760 1.00 21.50 55 TYR B C 1
ATOM 2753 O O . TYR B 1 55 ? 1.012 19.170 70.643 1.00 21.61 55 TYR B O 1
ATOM 2762 N N . ASN B 1 56 ? -0.728 18.944 69.265 1.00 23.28 56 ASN B N 1
ATOM 2763 C CA . ASN B 1 56 ? -1.063 17.600 69.703 1.00 24.15 56 ASN B CA 1
ATOM 2764 C C . ASN B 1 56 ? -1.432 16.786 68.447 1.00 23.56 56 ASN B C 1
ATOM 2765 O O . ASN B 1 56 ? -2.490 17.014 67.866 1.00 22.61 56 ASN B O 1
ATOM 2770 N N . TRP B 1 57 ? -0.519 15.906 68.002 1.00 22.09 57 TRP B N 1
ATOM 2771 C CA . TRP B 1 57 ? -0.631 15.196 66.717 1.00 21.95 57 TRP B CA 1
ATOM 2772 C C . TRP B 1 57 ? -0.627 13.685 66.933 1.00 23.65 57 TRP B C 1
ATOM 2773 O O . TRP B 1 57 ? 0.121 13.180 67.778 1.00 24.60 57 TRP B O 1
ATOM 2784 N N . LYS B 1 58 ? -1.411 12.972 66.122 1.00 24.55 58 LYS B N 1
ATOM 2785 C CA . LYS B 1 58 ? -1.488 11.506 66.166 1.00 27.11 58 LYS B CA 1
ATOM 2786 C C . LYS B 1 58 ? -1.615 10.936 64.756 1.00 26.25 58 LYS B C 1
ATOM 2787 O O . LYS B 1 58 ? -2.401 11.425 63.958 1.00 27.42 58 LYS B O 1
ATOM 2793 N N . ASN B 1 59 ? -0.813 9.929 64.443 1.00 26.41 59 ASN B N 1
ATOM 2794 C CA . ASN B 1 59 ? -0.867 9.231 63.131 1.00 27.87 59 ASN B CA 1
ATOM 2795 C C . ASN B 1 59 ? -0.892 10.146 61.884 1.00 25.83 59 ASN B C 1
ATOM 2796 O O . ASN B 1 59 ? -1.577 9.855 60.917 1.00 23.56 59 ASN B O 1
ATOM 2801 N N . VAL B 1 60 ? -0.143 11.245 61.924 1.00 25.66 60 VAL B N 1
ATOM 2802 C CA . VAL B 1 60 ? -0.012 12.155 60.779 1.00 26.35 60 VAL B CA 1
ATOM 2803 C C . VAL B 1 60 ? 0.737 11.417 59.667 1.00 26.76 60 VAL B C 1
ATOM 2804 O O . VAL B 1 60 ? 1.645 10.622 59.954 1.00 25.95 60 VAL B O 1
ATOM 2808 N N . VAL B 1 61 ? 0.333 11.654 58.414 1.00 25.68 61 VAL B N 1
ATOM 2809 C CA . VAL B 1 61 ? 0.938 10.995 57.260 1.00 26.07 61 VAL B CA 1
ATOM 2810 C C . VAL B 1 61 ? 1.493 12.024 56.276 1.00 25.70 61 VAL B C 1
ATOM 2811 O O . VAL B 1 61 ? 0.791 12.958 55.873 1.00 27.09 61 VAL B O 1
ATOM 2815 N N . ILE B 1 62 ? 2.768 11.850 55.932 1.00 24.07 62 ILE B N 1
ATOM 2816 C CA . ILE B 1 62 ? 3.461 12.649 54.933 1.00 23.63 62 ILE B CA 1
ATOM 2817 C C . ILE B 1 62 ? 3.701 11.728 53.737 1.00 23.61 62 ILE B C 1
ATOM 2818 O O . ILE B 1 62 ? 4.259 10.671 53.895 1.00 25.45 62 ILE B O 1
ATOM 2823 N N . ARG B 1 63 ? 3.208 12.098 52.563 1.00 24.87 63 ARG B N 1
ATOM 2824 C CA . ARG B 1 63 ? 3.327 11.281 51.337 1.00 25.68 63 ARG B CA 1
ATOM 2825 C C . ARG B 1 63 ? 4.258 11.871 50.295 1.00 25.54 63 ARG B C 1
ATOM 2826 O O . ARG B 1 63 ? 4.522 11.217 49.289 1.00 25.44 63 ARG B O 1
ATOM 2834 N N . LYS B 1 64 ? 4.705 13.109 50.499 1.00 24.75 64 LYS B N 1
ATOM 2835 C CA . LYS B 1 64 ? 5.694 13.738 49.618 1.00 25.27 64 LYS B CA 1
ATOM 2836 C C . LYS B 1 64 ? 6.620 14.643 50.436 1.00 21.45 64 LYS B C 1
ATOM 2837 O O . LYS B 1 64 ? 6.284 14.971 51.561 1.00 19.35 64 LYS B O 1
ATOM 2843 N N . PRO B 1 65 ? 7.798 15.012 49.881 1.00 19.73 65 PRO B N 1
ATOM 2844 C CA . PRO B 1 65 ? 8.743 15.778 50.694 1.00 19.72 65 PRO B CA 1
ATOM 2845 C C . PRO B 1 65 ? 8.182 17.117 51.196 1.00 19.69 65 PRO B C 1
ATOM 2846 O O . PRO B 1 65 ? 7.456 17.810 50.473 1.00 20.82 65 PRO B O 1
ATOM 2850 N N . VAL B 1 66 ? 8.501 17.428 52.447 1.00 19.10 66 VAL B N 1
ATOM 2851 C CA . VAL B 1 66 ? 8.110 18.674 53.105 1.00 18.27 66 VAL B CA 1
ATOM 2852 C C . VAL B 1 66 ? 9.168 19.080 54.118 1.00 17.02 66 VAL B C 1
ATOM 2853 O O . VAL B 1 66 ? 9.811 18.225 54.708 1.00 16.32 66 VAL B O 1
ATOM 2857 N N . TRP B 1 67 ? 9.340 20.380 54.312 1.00 15.93 67 TRP B N 1
ATOM 2858 C CA . TRP B 1 67 ? 10.212 20.892 55.373 1.00 15.96 67 TRP B CA 1
ATOM 2859 C C . TRP B 1 67 ? 9.352 21.449 56.503 1.00 15.61 67 TRP B C 1
ATOM 2860 O O . TRP B 1 67 ? 8.338 22.116 56.251 1.00 15.05 67 TRP B O 1
ATOM 2871 N N . ILE B 1 68 ? 9.733 21.152 57.737 1.00 15.80 68 ILE B N 1
ATOM 2872 C CA . ILE B 1 68 ? 9.044 21.704 58.919 1.00 16.21 68 ILE B CA 1
ATOM 2873 C C . ILE B 1 68 ? 10.028 22.574 59.728 1.00 15.73 68 ILE B C 1
ATOM 2874 O O . ILE B 1 68 ? 11.010 22.068 60.277 1.00 16.05 68 ILE B O 1
ATOM 2879 N N . TYR B 1 69 ? 9.779 23.886 59.748 1.00 14.89 69 TYR B N 1
ATOM 2880 C CA . TYR B 1 69 ? 10.510 24.820 60.610 1.00 14.41 69 TYR B CA 1
ATOM 2881 C C . TYR B 1 69 ? 9.715 24.848 61.905 1.00 14.80 69 TYR B C 1
ATOM 2882 O O . TYR B 1 69 ? 8.634 25.410 61.968 1.00 14.32 69 TYR B O 1
ATOM 2891 N N . GLY B 1 70 ? 10.240 24.186 62.929 1.00 16.18 70 GLY B N 1
ATOM 2892 C CA . GLY B 1 70 ? 9.488 23.953 64.152 1.00 17.20 70 GLY B CA 1
ATOM 2893 C C . GLY B 1 70 ? 9.393 25.168 65.037 1.00 17.79 70 GLY B C 1
ATOM 2894 O O . GLY B 1 70 ? 8.449 25.289 65.823 1.00 19.05 70 GLY B O 1
ATOM 2895 N N . ASN B 1 71 ? 10.350 26.081 64.912 1.00 18.46 71 ASN B N 1
ATOM 2896 C CA . ASN B 1 71 ? 10.279 27.372 65.643 1.00 19.16 71 ASN B CA 1
ATOM 2897 C C . ASN B 1 71 ? 10.128 27.192 67.167 1.00 19.04 71 ASN B C 1
ATOM 2898 O O . ASN B 1 71 ? 9.423 27.953 67.858 1.00 19.28 71 ASN B O 1
ATOM 2903 N N . GLY B 1 72 ? 10.805 26.185 67.702 1.00 18.76 72 GLY B N 1
ATOM 2904 C CA . GLY B 1 72 ? 10.769 25.954 69.142 1.00 18.88 72 GLY B CA 1
ATOM 2905 C C . GLY B 1 72 ? 9.428 25.484 69.695 1.00 18.25 72 GLY B C 1
ATOM 2906 O O . GLY B 1 72 ? 9.215 25.550 70.898 1.00 18.00 72 GLY B O 1
ATOM 2907 N N . ALA B 1 73 ? 8.546 24.981 68.831 1.00 17.94 73 ALA B N 1
ATOM 2908 C CA . ALA B 1 73 ? 7.279 24.385 69.265 1.00 18.25 73 ALA B CA 1
ATOM 2909 C C . ALA B 1 73 ? 7.499 22.999 69.845 1.00 18.17 73 ALA B C 1
ATOM 2910 O O . ALA B 1 73 ? 8.554 22.408 69.713 1.00 18.58 73 ALA B O 1
ATOM 2912 N N . THR B 1 74 ? 6.454 22.515 70.484 1.00 18.75 74 THR B N 1
ATOM 2913 C CA . THR B 1 74 ? 6.361 21.215 71.088 1.00 19.82 74 THR B CA 1
ATOM 2914 C C . THR B 1 74 ? 5.154 20.478 70.491 1.00 20.49 74 THR B C 1
ATOM 2915 O O . THR B 1 74 ? 4.053 21.052 70.352 1.00 20.52 74 THR B O 1
ATOM 2919 N N . VAL B 1 75 ? 5.360 19.198 70.175 1.00 20.62 75 VAL B N 1
ATOM 2920 C CA . VAL B 1 75 ? 4.302 18.321 69.710 1.00 20.42 75 VAL B CA 1
ATOM 2921 C C . VAL B 1 75 ? 4.104 17.217 70.746 1.00 21.36 75 VAL B C 1
ATOM 2922 O O . VAL B 1 75 ? 5.015 16.450 71.021 1.00 21.18 75 VAL B O 1
ATOM 2926 N N . LYS B 1 76 ? 2.917 17.171 71.339 1.00 22.61 76 LYS B N 1
ATOM 2927 C CA . LYS B 1 76 ? 2.512 16.069 72.192 1.00 24.51 76 LYS B CA 1
ATOM 2928 C C . LYS B 1 76 ? 1.639 15.101 71.399 1.00 23.12 76 LYS B C 1
ATOM 2929 O O . LYS B 1 76 ? 1.279 15.373 70.268 1.00 20.59 76 LYS B O 1
ATOM 2935 N N . THR B 1 77 ? 1.295 13.981 72.010 1.00 24.57 77 THR B N 1
ATOM 2936 C CA . THR B 1 77 ? 0.412 12.990 71.384 1.00 27.22 77 THR B CA 1
ATOM 2937 C C . THR B 1 77 ? -0.323 12.168 72.439 1.00 30.91 77 THR B C 1
ATOM 2938 O O . THR B 1 77 ? -0.017 12.281 73.618 1.00 32.55 77 THR B O 1
ATOM 2942 N N . SER B 1 78 ? -1.271 11.339 72.002 1.00 37.59 78 SER B N 1
ATOM 2943 C CA . SER B 1 78 ? -1.881 10.282 72.851 1.00 42.64 78 SER B CA 1
ATOM 2944 C C . SER B 1 78 ? -2.070 8.991 72.055 1.00 44.02 78 SER B C 1
ATOM 2945 O O . SER B 1 78 ? -1.970 8.984 70.819 1.00 47.76 78 SER B O 1
ATOM 2948 N N . GLY B 1 79 ? -2.348 7.903 72.769 1.00 45.40 79 GLY B N 1
ATOM 2949 C CA . GLY B 1 79 ? -2.657 6.611 72.140 1.00 44.08 79 GLY B CA 1
ATOM 2950 C C . GLY B 1 79 ? -1.532 6.041 71.300 1.00 40.26 79 GLY B C 1
ATOM 2951 O O . GLY B 1 79 ? -0.418 6.554 71.338 1.00 39.12 79 GLY B O 1
ATOM 2952 N N . LEU B 1 80 ? -1.830 4.982 70.546 1.00 39.45 80 LEU B N 1
ATOM 2953 C CA . LEU B 1 80 ? -0.834 4.322 69.679 1.00 38.68 80 LEU B CA 1
ATOM 2954 C C . LEU B 1 80 ? -0.242 5.310 68.684 1.00 34.55 80 LEU B C 1
ATOM 2955 O O . LEU B 1 80 ? -0.970 6.082 68.055 1.00 35.06 80 LEU B O 1
ATOM 2960 N N . GLY B 1 81 ? 1.077 5.290 68.561 1.00 32.27 81 GLY B N 1
ATOM 2961 C CA . GLY B 1 81 ? 1.792 6.170 67.643 1.00 30.32 81 GLY B CA 1
ATOM 2962 C C . GLY B 1 81 ? 1.921 5.451 66.320 1.00 30.89 81 GLY B C 1
ATOM 2963 O O . GLY B 1 81 ? 1.298 4.410 66.133 1.00 33.87 81 GLY B O 1
ATOM 2964 N N . PRO B 1 82 ? 2.751 5.940 65.402 1.00 29.79 82 PRO B N 1
ATOM 2965 C CA . PRO B 1 82 ? 3.660 7.080 65.618 1.00 27.01 82 PRO B CA 1
ATOM 2966 C C . PRO B 1 82 ? 2.947 8.426 65.582 1.00 24.66 82 PRO B C 1
ATOM 2967 O O . PRO B 1 82 ? 1.785 8.497 65.197 1.00 23.82 82 PRO B O 1
ATOM 2971 N N . ILE B 1 83 ? 3.660 9.481 65.965 1.00 22.67 83 ILE B N 1
ATOM 2972 C CA . ILE B 1 83 ? 3.166 10.837 65.808 1.00 21.26 83 ILE B CA 1
ATOM 2973 C C . ILE B 1 83 ? 3.119 11.138 64.310 1.00 21.33 83 ILE B C 1
ATOM 2974 O O . ILE B 1 83 ? 2.104 11.631 63.810 1.00 20.34 83 ILE B O 1
ATOM 2979 N N . ILE B 1 84 ? 4.207 10.835 63.593 1.00 21.18 84 ILE B N 1
ATOM 2980 C CA . ILE B 1 84 ? 4.277 11.079 62.143 1.00 20.55 84 ILE B CA 1
ATOM 2981 C C . ILE B 1 84 ? 4.854 9.872 61.385 1.00 20.69 84 ILE B C 1
ATOM 2982 O O . ILE B 1 84 ? 5.895 9.335 61.779 1.00 20.87 84 ILE B O 1
ATOM 2987 N N . HIS B 1 85 ? 4.154 9.468 60.319 1.00 20.70 85 HIS B N 1
ATOM 2988 C CA . HIS B 1 85 ? 4.511 8.352 59.428 1.00 22.55 85 HIS B CA 1
ATOM 2989 C C . HIS B 1 85 ? 4.880 8.928 58.067 1.00 21.77 85 HIS B C 1
ATOM 2990 O O . HIS B 1 85 ? 4.007 9.409 57.329 1.00 21.09 85 HIS B O 1
ATOM 2997 N N . ILE B 1 86 ? 6.167 8.876 57.740 1.00 21.18 86 ILE B N 1
ATOM 2998 C CA . ILE B 1 86 ? 6.710 9.525 56.543 1.00 21.64 86 ILE B CA 1
ATOM 2999 C C . ILE B 1 86 ? 6.933 8.458 55.484 1.00 22.13 86 ILE B C 1
ATOM 3000 O O . ILE B 1 86 ? 7.754 7.556 55.696 1.00 20.30 86 ILE B O 1
ATOM 3005 N N . MET B 1 87 ? 6.173 8.548 54.382 1.00 22.12 87 MET B N 1
ATOM 3006 C CA . MET B 1 87 ? 6.246 7.586 53.275 1.00 23.82 87 MET B CA 1
ATOM 3007 C C . MET B 1 87 ? 7.240 8.172 52.280 1.00 22.22 87 MET B C 1
ATOM 3008 O O . MET B 1 87 ? 6.877 9.035 51.492 1.00 22.17 87 MET B O 1
ATOM 3013 N N . GLY B 1 88 ? 8.486 7.718 52.316 1.00 20.28 88 GLY B N 1
ATOM 3014 C CA . GLY B 1 88 ? 9.548 8.353 51.549 1.00 20.30 88 GLY B CA 1
ATOM 3015 C C . GLY B 1 88 ? 9.596 7.941 50.084 1.00 20.00 88 GLY B C 1
ATOM 3016 O O . GLY B 1 88 ? 9.099 6.877 49.711 1.00 21.29 88 GLY B O 1
ATOM 3017 N N . ASP B 1 89 ? 10.167 8.805 49.254 1.00 19.54 89 ASP B N 1
ATOM 3018 C CA . ASP B 1 89 ? 10.440 8.507 47.850 1.00 19.92 89 ASP B CA 1
ATOM 3019 C C . ASP B 1 89 ? 11.866 8.929 47.530 1.00 18.75 89 ASP B C 1
ATOM 3020 O O . ASP B 1 89 ? 12.131 10.114 47.305 1.00 18.48 89 ASP B O 1
ATOM 3025 N N . LEU B 1 90 ? 12.764 7.955 47.478 1.00 17.81 90 LEU B N 1
ATOM 3026 C CA . LEU B 1 90 ? 14.184 8.211 47.271 1.00 18.26 90 LEU B CA 1
ATOM 3027 C C . LEU B 1 90 ? 14.513 8.709 45.865 1.00 19.25 90 LEU B C 1
ATOM 3028 O O . LEU B 1 90 ? 15.603 9.278 45.635 1.00 20.58 90 LEU B O 1
ATOM 3033 N N . ASP B 1 91 ? 13.589 8.508 44.917 1.00 18.90 91 ASP B N 1
ATOM 3034 C CA . ASP B 1 91 ? 13.752 9.042 43.573 1.00 18.98 91 ASP B CA 1
ATOM 3035 C C . ASP B 1 91 ? 13.576 10.562 43.552 1.00 19.10 91 ASP B C 1
ATOM 3036 O O . ASP B 1 91 ? 13.999 11.222 42.594 1.00 19.76 91 ASP B O 1
ATOM 3041 N N . ASN B 1 92 ? 12.956 11.111 44.594 1.00 18.43 92 ASN B N 1
ATOM 3042 C CA . ASN B 1 92 ? 12.765 12.542 44.710 1.00 19.15 92 ASN B CA 1
ATOM 3043 C C . ASN B 1 92 ? 13.947 13.170 45.462 1.00 19.18 92 ASN B C 1
ATOM 3044 O O . ASN B 1 92 ? 14.252 12.765 46.595 1.00 20.69 92 ASN B O 1
ATOM 3049 N N . PRO B 1 93 ? 14.626 14.155 44.844 1.00 19.24 93 PRO B N 1
ATOM 3050 C CA . PRO B 1 93 ? 15.873 14.636 45.463 1.00 19.33 93 PRO B CA 1
ATOM 3051 C C . PRO B 1 93 ? 15.633 15.562 46.664 1.00 19.53 93 PRO B C 1
ATOM 3052 O O . PRO B 1 93 ? 16.558 15.798 47.435 1.00 18.67 93 PRO B O 1
ATOM 3056 N N . MET B 1 94 ? 14.410 16.060 46.835 1.00 19.53 94 MET B N 1
ATOM 3057 C CA . MET B 1 94 ? 14.094 16.900 47.981 1.00 20.51 94 MET B CA 1
ATOM 3058 C C . MET B 1 94 ? 13.935 16.039 49.230 1.00 20.39 94 MET B C 1
ATOM 3059 O O . MET B 1 94 ? 13.109 15.101 49.264 1.00 19.39 94 MET B O 1
ATOM 3064 N N . ASP B 1 95 ? 14.710 16.383 50.263 1.00 19.17 95 ASP B N 1
ATOM 3065 C CA . ASP B 1 95 ? 14.603 15.734 51.559 1.00 18.90 95 ASP B CA 1
ATOM 3066 C C . ASP B 1 95 ? 13.380 16.207 52.336 1.00 17.56 95 ASP B C 1
ATOM 3067 O O . ASP B 1 95 ? 12.869 17.312 52.105 1.00 16.56 95 ASP B O 1
ATOM 3072 N N . VAL B 1 96 ? 12.893 15.341 53.219 1.00 16.50 96 VAL B N 1
ATOM 3073 C CA . VAL B 1 96 ? 12.025 15.765 54.315 1.00 17.35 96 VAL B CA 1
ATOM 3074 C C . VAL B 1 96 ? 12.997 16.337 55.358 1.00 17.41 96 VAL B C 1
ATOM 3075 O O . VAL B 1 96 ? 13.970 15.674 55.713 1.00 17.62 96 VAL B O 1
ATOM 3079 N N . ARG B 1 97 ? 12.77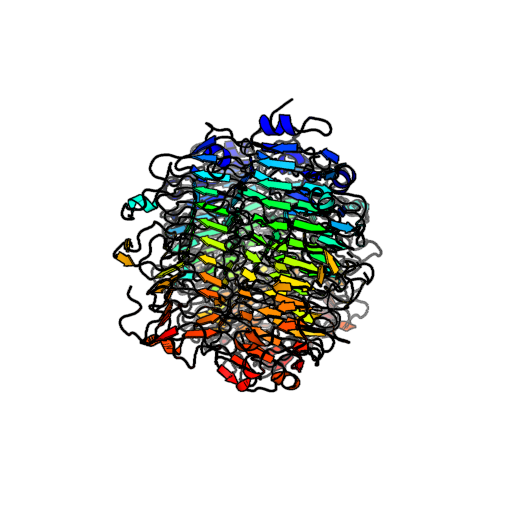4 17.575 55.782 1.00 17.17 97 ARG B N 1
ATOM 3080 C CA . ARG B 1 97 ? 13.633 18.233 56.765 1.00 18.01 97 ARG B CA 1
ATOM 3081 C C . ARG B 1 97 ? 12.784 18.690 57.958 1.00 17.81 97 ARG B C 1
ATOM 3082 O O . ARG B 1 97 ? 11.742 19.279 57.756 1.00 18.03 97 ARG B O 1
ATOM 3090 N N . ILE B 1 98 ? 13.214 18.367 59.177 1.00 17.20 98 ILE B N 1
ATOM 3091 C CA . ILE B 1 98 ? 12.537 18.776 60.389 1.00 17.63 98 ILE B CA 1
ATOM 3092 C C . ILE B 1 98 ? 13.573 19.419 61.327 1.00 17.53 98 ILE B C 1
ATOM 3093 O O . ILE B 1 98 ? 14.579 18.807 61.659 1.00 16.00 98 ILE B O 1
ATOM 3098 N N . GLN B 1 99 ? 13.296 20.650 61.752 1.00 17.77 99 GLN B N 1
ATOM 3099 C CA . GLN B 1 99 ? 14.253 21.449 62.511 1.00 18.14 99 GLN B CA 1
ATOM 3100 C C . GLN B 1 99 ? 13.591 22.108 63.701 1.00 17.68 99 GLN B C 1
ATOM 3101 O O . GLN B 1 99 ? 12.429 22.544 63.621 1.00 18.30 99 GLN B O 1
ATOM 3107 N N . ASP B 1 100 ? 14.345 22.227 64.791 1.00 16.90 100 ASP B N 1
ATOM 3108 C CA . ASP B 1 100 ? 13.943 23.079 65.907 1.00 17.24 100 ASP B CA 1
ATOM 3109 C C . ASP B 1 100 ? 12.584 22.709 66.478 1.00 16.67 100 ASP B C 1
ATOM 3110 O O . ASP B 1 100 ? 11.797 23.579 66.850 1.00 17.58 100 ASP B O 1
ATOM 3115 N N . LEU B 1 101 ? 12.332 21.408 66.580 1.00 16.90 101 LEU B N 1
ATOM 3116 C CA . LEU B 1 101 ? 11.036 20.908 67.044 1.00 17.11 101 LEU B CA 1
ATOM 3117 C C . LEU B 1 101 ? 11.176 19.882 68.148 1.00 17.68 101 LEU B C 1
ATOM 3118 O O . LEU B 1 101 ? 12.013 18.998 68.056 1.00 18.33 101 LEU B O 1
ATOM 3123 N N . THR B 1 102 ? 10.314 19.976 69.164 1.00 17.86 102 THR B N 1
ATOM 3124 C CA . THR B 1 102 ? 10.280 19.039 70.286 1.00 17.96 102 THR B CA 1
ATOM 3125 C C . THR B 1 102 ? 9.067 18.115 70.200 1.00 18.94 102 THR B C 1
ATOM 3126 O O . THR B 1 102 ? 7.954 18.557 69.925 1.00 19.46 102 THR B O 1
ATOM 3130 N N . PHE B 1 103 ? 9.315 16.826 70.412 1.00 18.85 103 PHE B N 1
ATOM 3131 C CA . PHE B 1 103 ? 8.296 15.798 70.400 1.00 18.58 103 PHE B CA 1
ATOM 3132 C C . PHE B 1 103 ? 8.253 15.162 71.791 1.00 19.59 103 PHE B C 1
ATOM 3133 O O . PHE B 1 103 ? 9.297 14.886 72.398 1.00 18.04 103 PHE B O 1
ATOM 3141 N N . ILE B 1 104 ? 7.043 14.955 72.307 1.00 20.76 104 ILE B N 1
ATOM 3142 C CA . ILE B 1 104 ? 6.864 14.389 73.634 1.00 22.19 104 ILE B CA 1
ATOM 3143 C C . ILE B 1 104 ? 5.922 13.187 73.550 1.00 22.24 104 ILE B C 1
ATOM 3144 O O . ILE B 1 104 ? 4.794 13.316 73.066 1.00 20.13 104 ILE B O 1
ATOM 3149 N N . GLY B 1 105 ? 6.390 12.039 74.040 1.00 23.50 105 GLY B N 1
ATOM 3150 C CA . GLY B 1 105 ? 5.637 10.784 73.968 1.00 25.90 105 GLY B CA 1
ATOM 3151 C C . GLY B 1 105 ? 4.960 10.360 75.260 1.00 27.68 105 GLY B C 1
ATOM 3152 O O . GLY B 1 105 ? 4.490 9.241 75.363 1.00 29.15 105 GLY B O 1
ATOM 3153 N N . GLY B 1 106 ? 4.893 11.238 76.247 1.00 29.17 106 GLY B N 1
ATOM 3154 C CA . GLY B 1 106 ? 4.484 10.836 77.602 1.00 31.66 106 GLY B CA 1
ATOM 3155 C C . GLY B 1 106 ? 5.093 11.700 78.693 1.00 32.65 106 GLY B C 1
ATOM 3156 O O . GLY B 1 106 ? 6.041 12.450 78.441 1.00 30.22 106 GLY B O 1
ATOM 3157 N N . ASP B 1 107 ? 4.536 11.579 79.900 1.00 36.58 107 ASP B N 1
ATOM 3158 C CA . ASP B 1 107 ? 4.925 12.406 81.058 1.00 39.92 107 ASP B CA 1
ATOM 3159 C C . ASP B 1 107 ? 6.267 12.038 81.650 1.00 40.75 107 ASP B C 1
ATOM 3160 O O . ASP B 1 107 ? 6.992 12.912 82.145 1.00 43.14 107 ASP B O 1
ATOM 3165 N N . SER B 1 108 ? 6.570 10.743 81.634 1.00 40.52 108 SER B N 1
ATOM 3166 C CA . SER B 1 108 ? 7.793 10.209 82.216 1.00 40.34 108 SER B CA 1
ATOM 3167 C C . SER B 1 108 ? 7.927 8.760 81.765 1.00 40.52 108 SER B C 1
ATOM 3168 O O . SER B 1 108 ? 6.958 8.211 81.238 1.00 42.96 108 SER B O 1
ATOM 3171 N N . PRO B 1 109 ? 9.111 8.134 81.942 1.00 38.74 109 PRO B N 1
ATOM 3172 C CA . PRO B 1 109 ? 9.241 6.741 81.491 1.00 38.86 109 PRO B CA 1
ATOM 3173 C C . PRO B 1 109 ? 8.889 5.717 82.560 1.00 40.05 109 PRO B C 1
ATOM 3174 O O . PRO B 1 109 ? 9.360 5.853 83.684 1.00 36.45 109 PRO B O 1
ATOM 3178 N N . ASP B 1 110 ? 8.069 4.713 82.216 1.00 42.71 110 ASP B N 1
ATOM 3179 C CA . ASP B 1 110 ? 7.985 3.490 83.024 1.00 45.55 110 ASP B CA 1
ATOM 3180 C C . ASP B 1 110 ? 9.053 2.559 82.477 1.00 42.23 110 ASP B C 1
ATOM 3181 O O . ASP B 1 110 ? 8.875 1.957 81.416 1.00 44.11 110 ASP B O 1
ATOM 3186 N N . ARG B 1 111 ? 10.168 2.477 83.194 1.00 35.59 111 ARG B N 1
ATOM 3187 C CA . ARG B 1 111 ? 11.361 1.792 82.714 1.00 33.73 111 ARG B CA 1
ATOM 3188 C C . ARG B 1 111 ? 11.341 0.296 82.974 1.00 32.89 111 ARG B C 1
ATOM 3189 O O . ARG B 1 111 ? 12.212 -0.426 82.488 1.00 31.35 111 ARG B O 1
ATOM 3197 N N . LEU B 1 112 ? 10.398 -0.149 83.794 1.00 33.97 112 LEU B N 1
ATOM 3198 C CA . LEU B 1 112 ? 10.357 -1.527 84.249 1.00 34.78 112 LEU B CA 1
ATOM 3199 C C . LEU B 1 112 ? 9.409 -2.368 83.423 1.00 33.64 112 LEU B C 1
ATOM 3200 O O . LEU B 1 112 ? 9.527 -3.587 83.450 1.00 35.54 112 LEU B O 1
ATOM 3205 N N . VAL B 1 113 ? 8.479 -1.738 82.697 1.00 33.35 113 VAL B N 1
ATOM 3206 C CA . VAL B 1 113 ? 7.563 -2.473 81.809 1.00 34.23 113 VAL B CA 1
ATOM 3207 C C . VAL B 1 113 ? 8.410 -3.245 80.792 1.00 32.22 113 VAL B C 1
ATOM 3208 O O . VAL B 1 113 ? 9.351 -2.684 80.231 1.00 30.82 113 VAL B O 1
ATOM 3212 N N . PRO B 1 114 ? 8.118 -4.542 80.585 1.00 31.42 114 PRO B N 1
ATOM 3213 C CA . PRO B 1 114 ? 8.881 -5.257 79.547 1.00 29.21 114 PRO B CA 1
ATOM 3214 C C . PRO B 1 114 ? 8.583 -4.658 78.187 1.00 27.93 114 PRO B C 1
ATOM 3215 O O . PRO B 1 114 ? 7.443 -4.247 77.944 1.00 26.09 114 PRO B O 1
ATOM 3219 N N . PHE B 1 115 ? 9.591 -4.581 77.317 1.00 27.78 115 PHE B N 1
ATOM 3220 C CA . PHE B 1 115 ? 9.376 -4.074 75.941 1.00 26.77 115 PHE B CA 1
ATOM 3221 C C . PHE B 1 115 ? 8.571 -5.096 75.124 1.00 25.98 115 PHE B C 1
ATOM 3222 O O . PHE B 1 115 ? 8.630 -6.294 75.399 1.00 23.95 115 PHE B O 1
ATOM 3230 N N . SER B 1 116 ? 7.809 -4.611 74.143 1.00 25.53 116 SER B N 1
ATOM 3231 C CA . SER B 1 116 ? 6.846 -5.445 73.428 1.00 26.06 116 SER B CA 1
ATOM 3232 C C . SER B 1 116 ? 6.520 -4.908 72.058 1.00 26.15 116 SER B C 1
ATOM 3233 O O . SER B 1 116 ? 6.747 -3.735 71.775 1.00 28.23 116 SER B O 1
ATOM 3236 N N . ALA B 1 117 ? 5.951 -5.774 71.220 1.00 26.75 117 ALA B N 1
ATOM 3237 C CA . ALA B 1 117 ? 5.519 -5.407 69.869 1.00 26.14 117 ALA B CA 1
ATOM 3238 C C . ALA B 1 117 ? 4.580 -4.225 69.890 1.00 25.32 117 ALA B C 1
ATOM 3239 O O . ALA B 1 117 ? 4.715 -3.330 69.083 1.00 25.66 117 ALA B O 1
ATOM 3241 N N . VAL B 1 118 ? 3.636 -4.217 70.825 1.00 26.25 118 VAL B N 1
ATOM 3242 C CA . VAL B 1 118 ? 2.717 -3.076 71.008 1.00 26.32 118 VAL B CA 1
ATOM 3243 C C . VAL B 1 118 ? 3.462 -1.769 71.318 1.00 24.36 118 VAL B C 1
ATOM 3244 O O . VAL B 1 118 ? 3.113 -0.717 70.795 1.00 22.93 118 VAL B O 1
ATOM 3248 N N . LEU B 1 119 ? 4.483 -1.839 72.166 1.00 23.19 119 LEU B N 1
ATOM 3249 C CA . LEU B 1 119 ? 5.208 -0.642 72.562 1.00 22.57 119 LEU B CA 1
ATOM 3250 C C . LEU B 1 119 ? 6.070 -0.073 71.444 1.00 22.11 119 LEU B C 1
ATOM 3251 O O . LEU B 1 119 ? 6.388 1.101 71.492 1.00 21.33 119 LEU B O 1
ATOM 3256 N N . THR B 1 120 ? 6.397 -0.876 70.423 1.00 21.76 120 THR B N 1
ATOM 3257 C CA . THR B 1 120 ? 7.237 -0.402 69.320 1.00 21.07 120 THR B CA 1
ATOM 3258 C C . THR B 1 120 ? 6.540 0.634 68.461 1.00 20.84 120 THR B C 1
ATOM 3259 O O . THR B 1 120 ? 7.200 1.348 67.728 1.00 21.08 120 THR B O 1
ATOM 3263 N N . ASN B 1 121 ? 5.207 0.671 68.517 1.00 21.76 121 ASN B N 1
ATOM 3264 C CA . ASN B 1 121 ? 4.398 1.731 67.892 1.00 22.09 121 ASN B CA 1
ATOM 3265 C C . ASN B 1 121 ? 4.601 3.144 68.471 1.00 21.36 121 ASN B C 1
ATOM 3266 O O . ASN B 1 121 ? 4.288 4.122 67.818 1.00 21.20 121 ASN B O 1
ATOM 3271 N N . GLN B 1 122 ? 5.091 3.265 69.694 1.00 21.42 122 GLN B N 1
ATOM 3272 C CA . GLN B 1 122 ? 5.134 4.563 70.358 1.00 22.20 122 GLN B CA 1
ATOM 3273 C C . GLN B 1 122 ? 6.387 5.316 69.907 1.00 21.46 122 GLN B C 1
ATOM 3274 O O . GLN B 1 122 ? 7.397 5.371 70.621 1.00 20.92 122 GLN B O 1
ATOM 3280 N N . MET B 1 123 ? 6.305 5.868 68.692 1.00 20.12 123 MET B N 1
ATOM 3281 C CA . MET B 1 123 ? 7.431 6.523 68.035 1.00 18.73 123 MET B CA 1
ATOM 3282 C C . MET B 1 123 ? 7.107 7.977 67.793 1.00 18.29 123 MET B C 1
ATOM 3283 O O . MET B 1 123 ? 5.949 8.330 67.691 1.00 17.74 123 MET B O 1
ATOM 3288 N N . ALA B 1 124 ? 8.124 8.821 67.661 1.00 18.36 124 ALA B N 1
ATOM 3289 C CA . ALA B 1 124 ? 7.910 10.177 67.130 1.00 18.49 124 ALA B CA 1
ATOM 3290 C C . ALA B 1 124 ? 7.811 10.105 65.597 1.00 18.02 124 ALA B C 1
ATOM 3291 O O . ALA B 1 124 ? 6.781 10.458 65.007 1.00 19.37 124 ALA B O 1
ATOM 3293 N N . LEU B 1 125 ? 8.867 9.598 64.969 1.00 17.11 125 LEU B N 1
ATOM 3294 C CA . LEU B 1 125 ? 8.991 9.590 63.505 1.00 16.58 125 LEU B CA 1
ATOM 3295 C C . LEU B 1 125 ? 9.240 8.184 62.999 1.00 17.35 125 LEU B C 1
ATOM 3296 O O . LEU B 1 125 ? 10.244 7.570 63.356 1.00 17.67 125 LEU B O 1
ATOM 3301 N N . TRP B 1 126 ? 8.306 7.686 62.187 1.00 18.42 126 TRP B N 1
ATOM 3302 C CA . TRP B 1 126 ? 8.438 6.409 61.503 1.00 18.97 126 TRP B CA 1
ATOM 3303 C C . TRP B 1 126 ? 8.601 6.709 60.021 1.00 18.48 126 TRP B C 1
ATOM 3304 O O . TRP B 1 126 ? 7.642 7.101 59.373 1.00 17.30 126 TRP B O 1
ATOM 3315 N N . CYS B 1 127 ? 9.818 6.491 59.502 1.00 18.07 127 CYS B N 1
ATOM 3316 C CA . CYS B 1 127 ? 10.210 6.901 58.146 1.00 18.51 127 CYS B CA 1
ATOM 3317 C C . CYS B 1 127 ? 10.579 5.682 57.315 1.00 18.39 127 CYS B C 1
ATOM 3318 O O . CYS B 1 127 ? 11.448 4.903 57.701 1.00 17.82 127 CYS B O 1
ATOM 3321 N N . ILE B 1 128 ? 9.902 5.497 56.192 1.00 18.24 128 ILE B N 1
ATOM 3322 C CA . ILE B 1 128 ? 10.244 4.431 55.260 1.00 19.18 128 ILE B CA 1
ATOM 3323 C C . ILE B 1 128 ? 10.882 5.044 54.013 1.00 18.47 128 ILE B C 1
ATOM 3324 O O . ILE B 1 128 ? 10.457 6.098 53.542 1.00 18.91 128 ILE B O 1
ATOM 3329 N N . ASP B 1 129 ? 11.920 4.393 53.509 1.00 17.25 129 ASP B N 1
ATOM 3330 C CA . ASP B 1 129 ? 12.688 4.891 52.366 1.00 17.53 129 ASP B CA 1
ATOM 3331 C C . ASP B 1 129 ? 13.059 6.354 52.574 1.00 17.97 129 ASP B C 1
ATOM 3332 O O . ASP B 1 129 ? 12.628 7.213 51.810 1.00 18.87 129 ASP B O 1
ATOM 3337 N N . PRO B 1 130 ? 13.846 6.638 53.629 1.00 18.22 130 PRO B N 1
ATOM 3338 C CA . PRO B 1 130 ? 14.059 8.016 54.042 1.00 18.33 130 PRO B CA 1
ATOM 3339 C C . PRO B 1 130 ? 15.139 8.760 53.263 1.00 18.29 130 PRO B C 1
ATOM 3340 O O . PRO B 1 130 ? 16.274 8.285 53.151 1.00 17.59 130 PRO B O 1
ATOM 3344 N N . ARG B 1 131 ? 14.751 9.910 52.714 1.00 18.23 131 ARG B N 1
ATOM 3345 C CA . ARG B 1 131 ? 15.677 10.990 52.401 1.00 18.15 131 ARG B CA 1
ATOM 3346 C C . ARG B 1 131 ? 15.331 12.082 53.417 1.00 18.97 131 ARG B C 1
ATOM 3347 O O . ARG B 1 131 ? 14.384 12.857 53.207 1.00 18.61 131 ARG B O 1
ATOM 3355 N N . ILE B 1 132 ? 16.083 12.134 54.522 1.00 18.48 132 ILE B N 1
ATOM 3356 C CA . ILE B 1 132 ? 15.649 12.925 55.662 1.00 18.92 132 ILE B CA 1
ATOM 3357 C C . ILE B 1 132 ? 16.783 13.658 56.399 1.00 18.53 132 ILE B C 1
ATOM 3358 O O . ILE B 1 132 ? 17.934 13.190 56.442 1.00 17.02 132 ILE B O 1
ATOM 3363 N N . THR B 1 133 ? 16.415 14.820 56.951 1.00 18.39 133 THR B N 1
ATOM 3364 C CA . THR B 1 133 ? 17.291 15.657 57.770 1.00 18.01 133 THR B CA 1
ATOM 3365 C C . THR B 1 133 ? 16.538 16.015 59.052 1.00 17.96 133 THR B C 1
ATOM 3366 O O . THR B 1 133 ? 15.434 16.558 58.999 1.00 18.25 133 THR B O 1
ATOM 3370 N N . ILE B 1 134 ? 17.131 15.694 60.193 1.00 16.67 134 ILE B N 1
ATOM 3371 C CA . ILE B 1 134 ? 16.542 15.991 61.473 1.00 16.97 134 ILE B CA 1
ATOM 3372 C C . ILE B 1 134 ? 17.647 16.694 62.265 1.00 17.10 134 ILE B C 1
ATOM 3373 O O . ILE B 1 134 ? 18.714 16.120 62.527 1.00 15.86 134 ILE B O 1
ATOM 3378 N N . ARG B 1 135 ? 17.379 17.948 62.625 1.00 17.39 135 ARG B N 1
ATOM 3379 C CA . ARG B 1 135 ? 18.374 18.809 63.230 1.00 17.49 135 ARG B CA 1
ATOM 3380 C C . ARG B 1 135 ? 17.780 19.714 64.272 1.00 16.12 135 ARG B C 1
ATOM 3381 O O . ARG B 1 135 ? 16.799 20.389 64.009 1.00 14.29 135 ARG B O 1
ATOM 3389 N N . GLY B 1 136 ? 18.436 19.784 65.433 1.00 15.97 136 GLY B N 1
ATOM 3390 C CA . GLY B 1 136 ? 18.024 20.700 66.497 1.00 15.72 136 GLY B CA 1
ATOM 3391 C C . GLY B 1 136 ? 16.735 20.317 67.186 1.00 15.37 136 GLY B C 1
ATOM 3392 O O . GLY B 1 136 ? 16.122 21.161 67.829 1.00 15.34 136 GLY B O 1
ATOM 3393 N N . CYS B 1 137 ? 16.335 19.052 67.073 1.00 15.43 137 CYS B N 1
ATOM 3394 C CA . CYS B 1 137 ? 15.088 18.567 67.666 1.00 15.60 137 CYS B CA 1
ATOM 3395 C C . CYS B 1 137 ? 15.304 17.902 69.026 1.00 15.59 137 CYS B C 1
ATOM 3396 O O . CYS B 1 137 ? 16.413 17.553 69.411 1.00 15.92 137 CYS B O 1
ATOM 3399 N N . SER B 1 138 ? 14.223 17.732 69.766 1.00 15.55 138 SER B N 1
ATOM 3400 C CA . SER B 1 138 ? 14.269 17.006 71.028 1.00 15.75 138 SER B CA 1
ATOM 3401 C C . SER B 1 138 ? 13.167 16.003 71.101 1.00 15.35 138 SER B C 1
ATOM 3402 O O . SER B 1 138 ? 12.078 16.227 70.591 1.00 15.77 138 SER B O 1
ATOM 3405 N N . PHE B 1 139 ? 13.468 14.880 71.735 1.00 15.61 139 PHE B N 1
ATOM 3406 C CA . PHE B 1 139 ? 12.539 13.761 71.856 1.00 15.81 139 PHE B CA 1
ATOM 3407 C C . PHE B 1 139 ? 12.491 13.275 73.299 1.00 15.46 139 PHE B C 1
ATOM 3408 O O . PHE B 1 139 ? 13.529 12.896 73.835 1.00 15.28 139 PHE B O 1
ATOM 3416 N N . TYR B 1 140 ? 11.295 13.275 73.903 1.00 16.00 140 TYR B N 1
ATOM 3417 C CA . TYR B 1 140 ? 11.114 12.923 75.327 1.00 17.53 140 TYR B CA 1
ATOM 3418 C C . TYR B 1 140 ? 10.144 11.781 75.594 1.00 17.09 140 TYR B C 1
ATOM 3419 O O . TYR B 1 140 ? 9.003 11.806 75.144 1.00 17.50 140 TYR B O 1
ATOM 3428 N N . ASN B 1 141 ? 10.600 10.796 76.351 1.00 17.28 141 ASN B N 1
ATOM 3429 C CA . ASN B 1 141 ? 9.723 9.758 76.929 1.00 18.18 141 ASN B CA 1
ATOM 3430 C C . ASN B 1 141 ? 8.912 8.914 75.912 1.00 17.67 141 ASN B C 1
ATOM 3431 O O . ASN B 1 141 ? 7.724 8.660 76.128 1.00 17.43 141 ASN B O 1
ATOM 3436 N N . PHE B 1 142 ? 9.549 8.500 74.814 1.00 16.79 142 PHE B N 1
ATOM 3437 C CA . PHE B 1 142 ? 8.903 7.570 73.858 1.00 16.64 142 PHE B CA 1
ATOM 3438 C C . PHE B 1 142 ? 8.990 6.137 74.372 1.00 16.32 142 PHE B C 1
ATOM 3439 O O . PHE B 1 142 ? 10.057 5.666 74.775 1.00 15.46 142 PHE B O 1
ATOM 3447 N N . GLY B 1 143 ? 7.841 5.463 74.388 1.00 16.72 143 GLY B N 1
ATOM 3448 C CA . GLY B 1 143 ? 7.752 4.052 74.726 1.00 17.29 143 GLY B CA 1
ATOM 3449 C C . GLY B 1 143 ? 8.515 3.106 73.794 1.00 18.79 143 GLY B C 1
ATOM 3450 O O . GLY B 1 143 ? 8.896 1.991 74.215 1.00 19.44 143 GLY B O 1
ATOM 3451 N N . GLY B 1 144 ? 8.736 3.526 72.542 1.00 18.50 144 GLY B N 1
ATOM 3452 C CA . GLY B 1 144 ? 9.565 2.770 71.583 1.00 18.31 144 GLY B CA 1
ATOM 3453 C C . GLY B 1 144 ? 10.701 3.660 71.090 1.00 18.70 144 GLY B C 1
ATOM 3454 O O . GLY B 1 144 ? 11.223 4.493 71.866 1.00 18.42 144 GLY B O 1
ATOM 3455 N N . ALA B 1 145 ? 11.068 3.495 69.814 1.00 17.16 145 ALA B N 1
ATOM 3456 C CA . ALA B 1 145 ? 12.055 4.364 69.168 1.00 17.49 145 ALA B CA 1
ATOM 3457 C C . ALA B 1 145 ? 11.531 5.773 68.862 1.00 17.10 145 ALA B C 1
ATOM 3458 O O . ALA B 1 145 ? 10.539 5.940 68.172 1.00 16.93 145 ALA B O 1
ATOM 3460 N N . ALA B 1 146 ? 12.231 6.790 69.339 1.00 16.78 146 ALA B N 1
ATOM 3461 C CA . ALA B 1 146 ? 11.909 8.162 68.968 1.00 16.60 146 ALA B CA 1
ATOM 3462 C C . ALA B 1 146 ? 11.891 8.314 67.446 1.00 16.24 146 ALA B C 1
ATOM 3463 O O . ALA B 1 146 ? 10.918 8.828 66.880 1.00 15.27 146 ALA B O 1
ATOM 3465 N N . ILE B 1 147 ? 12.977 7.855 66.812 1.00 15.87 147 ILE B N 1
ATOM 3466 C CA . ILE B 1 147 ? 13.127 7.881 65.354 1.00 15.26 147 ILE B CA 1
ATOM 3467 C C . ILE B 1 147 ? 13.365 6.452 64.848 1.00 14.72 147 ILE B C 1
ATOM 3468 O O . ILE B 1 147 ? 14.310 5.795 65.283 1.00 13.37 147 ILE B O 1
ATOM 3473 N N . TYR B 1 148 ? 12.505 6.001 63.936 1.00 14.82 148 TYR B N 1
ATOM 3474 C CA . TYR B 1 148 ? 12.642 4.693 63.274 1.00 15.71 148 TYR B CA 1
ATOM 3475 C C . TYR B 1 148 ? 12.703 4.855 61.749 1.00 16.03 148 TYR B C 1
ATOM 3476 O O . TYR B 1 148 ? 11.782 5.400 61.141 1.00 16.24 148 TYR B O 1
ATOM 3485 N N . LEU B 1 149 ? 13.801 4.391 61.159 1.00 16.12 149 LEU B N 1
ATOM 3486 C CA . LEU B 1 149 ? 14.028 4.438 59.719 1.00 16.64 149 LEU B CA 1
ATOM 3487 C C . LEU B 1 149 ? 14.034 3.007 59.185 1.00 16.50 149 LEU B C 1
ATOM 3488 O O . LEU B 1 149 ? 14.720 2.153 59.754 1.00 17.78 149 LEU B O 1
ATOM 3493 N N . GLU B 1 150 ? 13.270 2.729 58.135 1.00 16.41 150 GLU B N 1
ATOM 3494 C CA . GLU B 1 150 ? 13.341 1.425 57.421 1.00 16.86 150 GLU B CA 1
ATOM 3495 C C . GLU B 1 150 ? 13.312 1.598 55.907 1.00 17.24 150 GLU B C 1
ATOM 3496 O O . GLU B 1 150 ? 13.012 2.697 55.399 1.00 17.31 150 GLU B O 1
ATOM 3502 N N . ARG B 1 151 ? 13.638 0.514 55.202 1.00 17.54 151 ARG B N 1
ATOM 3503 C CA . ARG B 1 151 ? 13.461 0.419 53.767 1.00 18.10 151 ARG B CA 1
ATOM 3504 C C . ARG B 1 151 ? 12.279 -0.468 53.450 1.00 19.71 151 ARG B C 1
ATOM 3505 O O . ARG B 1 151 ? 11.924 -1.376 54.214 1.00 21.05 151 ARG B O 1
ATOM 3513 N N . SER B 1 152 ? 11.669 -0.188 52.304 1.00 21.15 152 SER B N 1
ATOM 3514 C CA . SER B 1 152 ? 10.549 -0.963 51.791 1.00 21.35 152 SER B CA 1
ATOM 3515 C C . SER B 1 152 ? 11.029 -2.242 51.087 1.00 22.54 152 SER B C 1
ATOM 3516 O O . SER B 1 152 ? 10.238 -3.173 50.872 1.00 21.13 152 SER B O 1
ATOM 3519 N N . GLU B 1 153 ? 12.313 -2.293 50.739 1.00 23.46 153 GLU B N 1
ATOM 3520 C CA . GLU B 1 153 ? 12.910 -3.511 50.216 1.00 25.78 153 GLU B CA 1
ATOM 3521 C C . GLU B 1 153 ? 14.401 -3.590 50.539 1.00 24.25 153 GLU B C 1
ATOM 3522 O O . GLU B 1 153 ? 15.037 -2.606 50.944 1.00 22.83 153 GLU B O 1
ATOM 3528 N N . ARG B 1 154 ? 14.947 -4.779 50.362 1.00 21.90 154 ARG B N 1
ATOM 3529 C CA . ARG B 1 154 ? 16.358 -4.994 50.500 1.00 21.30 154 ARG B CA 1
ATOM 3530 C C . ARG B 1 154 ? 17.115 -4.350 49.326 1.00 21.51 154 ARG B C 1
ATOM 3531 O O . ARG B 1 154 ? 16.770 -4.557 48.174 1.00 23.32 154 ARG B O 1
ATOM 3539 N N . ASP B 1 155 ? 18.151 -3.580 49.626 1.00 20.44 155 ASP B N 1
ATOM 3540 C CA . ASP B 1 155 ? 18.884 -2.832 48.620 1.00 20.20 155 ASP B CA 1
ATOM 3541 C C . ASP B 1 155 ? 20.165 -3.601 48.287 1.00 18.68 155 ASP B C 1
ATOM 3542 O O . ASP B 1 155 ? 21.106 -3.635 49.060 1.00 16.43 155 ASP B O 1
ATOM 3547 N N . THR B 1 156 ? 20.172 -4.251 47.135 1.00 18.31 156 THR B N 1
ATOM 3548 C CA . THR B 1 156 ? 21.360 -4.949 46.655 1.00 18.72 156 THR B CA 1
ATOM 3549 C C . THR B 1 156 ? 21.938 -4.203 45.443 1.00 18.99 156 THR B C 1
ATOM 3550 O O . THR B 1 156 ? 22.716 -4.756 44.688 1.00 19.64 156 THR B O 1
ATOM 3554 N N . GLY B 1 157 ? 21.575 -2.932 45.290 1.00 19.36 157 GLY B N 1
ATOM 3555 C CA . GLY B 1 157 ? 22.113 -2.096 44.249 1.00 19.40 157 GLY B CA 1
ATOM 3556 C C . GLY B 1 157 ? 23.512 -1.577 44.511 1.00 19.76 157 GLY B C 1
ATOM 3557 O O . GLY B 1 157 ? 24.081 -1.756 45.584 1.00 19.34 157 GLY B O 1
ATOM 3558 N N . PHE B 1 158 ? 24.069 -0.956 43.474 1.00 19.57 158 PHE B N 1
ATOM 3559 C CA . PHE B 1 158 ? 25.359 -0.282 43.550 1.00 19.99 158 PHE B CA 1
ATOM 3560 C C . PHE B 1 158 ? 25.216 1.246 43.649 1.00 18.95 158 PHE B C 1
ATOM 3561 O O . PHE B 1 158 ? 26.198 1.947 43.498 1.00 18.89 158 PHE B O 1
ATOM 3569 N N . ARG B 1 159 ? 24.018 1.757 43.923 1.00 18.82 159 ARG B N 1
ATOM 3570 C CA . ARG B 1 159 ? 23.847 3.182 44.273 1.00 19.93 159 ARG B CA 1
ATOM 3571 C C . ARG B 1 159 ? 23.772 3.235 45.778 1.00 18.01 159 ARG B C 1
ATOM 3572 O O . ARG B 1 159 ? 22.710 3.070 46.365 1.00 16.29 159 ARG B O 1
ATOM 3580 N N . PHE B 1 160 ? 24.944 3.403 46.379 1.00 17.47 160 PHE B N 1
ATOM 3581 C CA . PHE B 1 160 ? 25.128 3.260 47.810 1.00 17.72 160 PHE B CA 1
ATOM 3582 C C . PHE B 1 160 ? 24.609 4.458 48.596 1.00 17.63 160 PHE B C 1
ATOM 3583 O O . PHE B 1 160 ? 24.653 5.608 48.130 1.00 17.64 160 PHE B O 1
ATOM 3591 N N . GLY B 1 161 ? 24.092 4.178 49.787 1.00 17.81 161 GLY B N 1
ATOM 3592 C CA . GLY B 1 161 ? 23.729 5.238 50.727 1.00 17.65 161 GLY B CA 1
ATOM 3593 C C . GLY B 1 161 ? 22.602 6.122 50.272 1.00 17.46 161 GLY B C 1
ATOM 3594 O O . GLY B 1 161 ? 22.627 7.338 50.457 1.00 17.66 161 GLY B O 1
ATOM 3595 N N . ARG B 1 162 ? 21.591 5.509 49.686 1.00 17.94 162 ARG B N 1
ATOM 3596 C CA . ARG B 1 162 ? 20.445 6.266 49.232 1.00 18.57 162 ARG B CA 1
ATOM 3597 C C . ARG B 1 162 ? 19.778 6.986 50.427 1.00 17.45 162 ARG B C 1
ATOM 3598 O O . ARG B 1 162 ? 19.572 6.400 51.506 1.00 17.19 162 ARG B O 1
ATOM 3606 N N . GLY B 1 163 ? 19.516 8.275 50.227 1.00 16.46 163 GLY B N 1
ATOM 3607 C CA . GLY B 1 163 ? 18.850 9.101 51.221 1.00 16.33 163 GLY B CA 1
ATOM 3608 C C . GLY B 1 163 ? 19.742 10.153 51.851 1.00 15.88 163 GLY B C 1
ATOM 3609 O O . GLY B 1 163 ? 19.241 11.173 52.293 1.00 15.80 163 GLY B O 1
ATOM 3610 N N . GLN B 1 164 ? 21.052 9.900 51.889 1.00 16.40 164 GLN B N 1
ATOM 3611 C CA . GLN B 1 164 ? 22.028 10.741 52.590 1.00 16.41 164 GLN B CA 1
ATOM 3612 C C . GLN B 1 164 ? 21.480 11.254 53.920 1.00 16.32 164 GLN B C 1
ATOM 3613 O O . GLN B 1 164 ? 21.430 12.471 54.156 1.00 15.78 164 GLN B O 1
ATOM 3619 N N . VAL B 1 165 ? 21.047 10.336 54.782 1.00 15.88 165 VAL B N 1
ATOM 3620 C CA . VAL B 1 165 ? 20.319 10.724 55.998 1.00 15.80 165 VAL B CA 1
ATOM 3621 C C . VAL B 1 165 ? 21.225 11.490 56.962 1.00 15.87 165 VAL B C 1
ATOM 3622 O O . VAL B 1 165 ? 22.380 11.111 57.151 1.00 15.27 165 VAL B O 1
ATOM 3626 N N . MET B 1 166 ? 20.705 12.573 57.545 1.00 16.17 166 MET B N 1
ATOM 3627 C CA . MET B 1 166 ? 21.418 13.289 58.613 1.00 17.08 166 MET B CA 1
ATOM 3628 C C . MET B 1 166 ? 20.529 13.500 59.850 1.00 16.70 166 MET B C 1
ATOM 3629 O O . MET B 1 166 ? 19.389 13.962 59.727 1.00 14.86 166 MET B O 1
ATOM 3634 N N . ILE B 1 167 ? 21.062 13.137 61.016 1.00 15.56 167 ILE B N 1
ATOM 3635 C CA . ILE B 1 167 ? 20.415 13.396 62.288 1.00 16.13 167 ILE B CA 1
ATOM 3636 C C . ILE B 1 167 ? 21.474 13.984 63.193 1.00 15.55 167 ILE B C 1
ATOM 3637 O O . ILE B 1 167 ? 22.336 13.269 63.661 1.00 15.85 167 ILE B O 1
ATOM 3642 N N . THR B 1 168 ? 21.424 15.292 63.420 1.00 15.21 168 THR B N 1
ATOM 3643 C CA . THR B 1 168 ? 22.458 15.973 64.199 1.00 14.68 168 THR B CA 1
ATOM 3644 C C . THR B 1 168 ? 21.859 16.951 65.186 1.00 15.33 168 THR B C 1
ATOM 3645 O O . THR B 1 168 ? 20.700 17.330 65.061 1.00 15.11 168 THR B O 1
ATOM 3649 N N . ASP B 1 169 ? 22.658 17.344 66.169 1.00 16.42 169 ASP B N 1
ATOM 3650 C CA . ASP B 1 169 ? 22.267 18.351 67.193 1.00 17.57 169 ASP B CA 1
ATOM 3651 C C . ASP B 1 169 ? 20.911 18.102 67.880 1.00 16.78 169 ASP B C 1
ATOM 3652 O O . ASP B 1 169 ? 20.180 19.044 68.183 1.00 17.98 169 ASP B O 1
ATOM 3657 N N . CYS B 1 170 ? 20.591 16.848 68.142 1.00 16.05 170 CYS B N 1
ATOM 3658 C CA . CYS B 1 170 ? 19.343 16.494 68.814 1.00 16.66 170 CYS B CA 1
ATOM 3659 C C . CYS B 1 170 ? 19.549 15.999 70.247 1.00 17.84 170 CYS B C 1
ATOM 3660 O O . CYS B 1 170 ? 20.640 15.554 70.624 1.00 17.93 170 CYS B O 1
ATOM 3663 N N . ARG B 1 171 ? 18.488 16.106 71.051 1.00 18.08 171 ARG B N 1
ATOM 3664 C CA . ARG B 1 171 ? 18.502 15.653 72.431 1.00 17.90 171 ARG B CA 1
ATOM 3665 C C . ARG B 1 171 ? 17.467 14.575 72.588 1.00 16.76 171 ARG B C 1
ATOM 3666 O O . ARG B 1 171 ? 16.363 14.683 72.058 1.00 16.36 171 ARG B O 1
ATOM 3674 N N . PHE B 1 172 ? 17.832 13.530 73.318 1.00 16.23 172 PHE B N 1
ATOM 3675 C CA . PHE B 1 172 ? 16.944 12.425 73.620 1.00 15.91 172 PHE B CA 1
ATOM 3676 C C . PHE B 1 172 ? 16.997 12.207 75.117 1.00 16.68 172 PHE B C 1
ATOM 3677 O O . PHE B 1 172 ? 18.076 12.202 75.723 1.00 16.19 172 PHE B O 1
ATOM 3685 N N . ARG B 1 173 ? 15.837 11.957 75.690 1.00 18.63 173 ARG B N 1
ATOM 3686 C CA . ARG B 1 173 ? 15.670 11.956 77.118 1.00 21.20 173 ARG B CA 1
ATOM 3687 C C . ARG B 1 173 ? 14.511 11.049 77.484 1.00 18.97 173 ARG B C 1
ATOM 3688 O O . ARG B 1 173 ? 13.387 11.251 77.019 1.00 16.83 173 ARG B O 1
ATOM 3696 N N . GLY B 1 174 ? 14.796 10.027 78.291 1.00 18.77 174 GLY B N 1
ATOM 3697 C CA . GLY B 1 174 ? 13.754 9.112 78.763 1.00 18.17 174 GLY B CA 1
ATOM 3698 C C . GLY B 1 174 ? 13.159 8.192 77.722 1.00 18.09 174 GLY B C 1
ATOM 3699 O O . GLY B 1 174 ? 12.068 7.702 77.926 1.00 18.43 174 GLY B O 1
ATOM 3700 N N . CYS B 1 175 ? 13.862 7.934 76.616 1.00 17.99 175 CYS B N 1
ATOM 3701 C CA . CYS B 1 175 ? 13.286 7.150 75.509 1.00 18.17 175 CYS B CA 1
ATOM 3702 C C . CYS B 1 175 ? 13.690 5.698 75.612 1.00 17.86 175 CYS B C 1
ATOM 3703 O O . CYS B 1 175 ? 14.827 5.407 75.929 1.00 18.35 175 CYS B O 1
ATOM 3706 N N . ARG B 1 176 ? 12.774 4.772 75.330 1.00 18.30 176 ARG B N 1
ATOM 3707 C CA . ARG B 1 176 ? 13.154 3.349 75.220 1.00 17.42 176 ARG B CA 1
ATOM 3708 C C . ARG B 1 176 ? 14.314 3.181 74.226 1.00 16.66 176 ARG B C 1
ATOM 3709 O O . ARG B 1 176 ? 15.345 2.639 74.577 1.00 15.38 176 ARG B O 1
ATOM 3717 N N . ILE B 1 177 ? 14.115 3.661 72.999 1.00 16.45 177 ILE B N 1
ATOM 3718 C CA . ILE B 1 177 ? 15.153 3.661 71.935 1.00 16.48 177 ILE B CA 1
ATOM 3719 C C . ILE B 1 177 ? 15.277 5.068 71.359 1.00 16.27 177 ILE B C 1
ATOM 3720 O O . ILE B 1 177 ? 14.281 5.779 71.199 1.00 16.69 177 ILE B O 1
ATOM 3725 N N . GLY B 1 178 ? 16.502 5.486 71.070 1.00 16.04 178 GLY B N 1
ATOM 3726 C CA . GLY B 1 178 ? 16.716 6.779 70.428 1.00 15.82 178 GLY B CA 1
ATOM 3727 C C . GLY B 1 178 ? 16.455 6.715 68.934 1.00 15.43 178 GLY B C 1
ATOM 3728 O O . GLY B 1 178 ? 15.410 7.183 68.449 1.00 15.17 178 GLY B O 1
ATOM 3729 N N . ILE B 1 179 ? 17.418 6.145 68.214 1.00 14.77 179 ILE B N 1
ATOM 3730 C CA . ILE B 1 179 ? 17.363 6.056 66.772 1.00 14.78 179 ILE B CA 1
ATOM 3731 C C . ILE B 1 179 ? 17.518 4.598 66.360 1.00 15.01 179 ILE B C 1
ATOM 3732 O O . ILE B 1 179 ? 18.554 3.974 66.612 1.00 15.58 179 ILE B O 1
ATOM 3737 N N . ALA B 1 180 ? 16.472 4.078 65.719 1.00 14.80 180 ALA B N 1
ATOM 3738 C CA . ALA B 1 180 ? 16.425 2.733 65.170 1.00 14.15 180 ALA B CA 1
ATOM 3739 C C . ALA B 1 180 ? 16.588 2.815 63.661 1.00 14.21 180 ALA B C 1
ATOM 3740 O O . ALA B 1 180 ? 15.701 3.365 63.002 1.00 14.44 180 ALA B O 1
ATOM 3742 N N . ASN B 1 181 ? 17.707 2.333 63.112 1.00 13.48 181 ASN B N 1
ATOM 3743 C CA . ASN B 1 181 ? 17.863 2.269 61.650 1.00 13.92 181 ASN B CA 1
ATOM 3744 C C . ASN B 1 181 ? 17.819 0.848 61.137 1.00 13.18 181 ASN B C 1
ATOM 3745 O O . ASN B 1 181 ? 18.677 0.064 61.438 1.00 13.32 181 ASN B O 1
ATOM 3750 N N . GLY B 1 182 ? 16.793 0.546 60.352 1.00 13.21 182 GLY B N 1
ATOM 3751 C CA . GLY B 1 182 ? 16.552 -0.798 59.823 1.00 13.07 182 GLY B CA 1
ATOM 3752 C C . GLY B 1 182 ? 17.492 -1.195 58.702 1.00 13.04 182 GLY B C 1
ATOM 3753 O O . GLY B 1 182 ? 18.298 -0.389 58.227 1.00 12.45 182 GLY B O 1
ATOM 3754 N N . GLY B 1 183 ? 17.387 -2.456 58.275 1.00 13.03 183 GLY B N 1
ATOM 3755 C CA . GLY B 1 183 ? 18.212 -2.959 57.173 1.00 13.34 183 GLY B CA 1
ATOM 3756 C C . GLY B 1 183 ? 18.109 -2.122 55.914 1.00 13.42 183 GLY B C 1
ATOM 3757 O O . GLY B 1 183 ? 17.047 -1.595 55.593 1.00 12.48 183 GLY B O 1
ATOM 3758 N N . SER B 1 184 ? 19.230 -2.000 55.215 1.00 14.20 184 SER B N 1
ATOM 3759 C CA . SER B 1 184 ? 19.333 -1.213 53.977 1.00 15.09 184 SER B CA 1
ATOM 3760 C C . SER B 1 184 ? 19.096 0.311 54.102 1.00 15.34 184 SER B C 1
ATOM 3761 O O . SER B 1 184 ? 19.019 0.995 53.066 1.00 15.72 184 SER B O 1
ATOM 3764 N N . VAL B 1 185 ? 18.996 0.853 55.328 1.00 15.01 185 VAL B N 1
ATOM 3765 C CA . VAL B 1 185 ? 19.054 2.307 55.522 1.00 14.50 185 VAL B CA 1
ATOM 3766 C C . VAL B 1 185 ? 20.513 2.505 55.889 1.00 13.98 185 VAL B C 1
ATOM 3767 O O . VAL B 1 185 ? 20.912 2.234 57.021 1.00 14.43 185 VAL B O 1
ATOM 3771 N N . GLU B 1 186 ? 21.319 2.909 54.911 1.00 13.35 186 GLU B N 1
ATOM 3772 C CA . GLU B 1 186 ? 22.746 2.883 55.031 1.00 13.12 186 GLU B CA 1
ATOM 3773 C C . GLU B 1 186 ? 23.359 4.253 54.827 1.00 13.61 186 GLU B C 1
ATOM 3774 O O . GLU B 1 186 ? 22.752 5.126 54.214 1.00 13.35 186 GLU B O 1
ATOM 3780 N N . TYR B 1 187 ? 24.597 4.419 55.314 1.00 14.33 187 TYR B N 1
ATOM 3781 C CA . TYR B 1 187 ? 25.417 5.614 55.073 1.00 14.31 187 TYR B CA 1
ATOM 3782 C C . TYR B 1 187 ? 24.785 6.919 55.554 1.00 15.28 187 TYR B C 1
ATOM 3783 O O . TYR B 1 187 ? 25.026 8.003 54.986 1.00 14.96 187 TYR B O 1
ATOM 3792 N N . GLY B 1 188 ? 23.988 6.817 56.616 1.00 15.86 188 GLY B N 1
ATOM 3793 C CA . GLY B 1 188 ? 23.488 7.982 57.303 1.00 15.98 188 GLY B CA 1
ATOM 3794 C C . GLY B 1 188 ? 24.527 8.500 58.274 1.00 16.07 188 GLY B C 1
ATOM 3795 O O . GLY B 1 188 ? 25.523 7.837 58.538 1.00 15.10 188 GLY B O 1
ATOM 3796 N N . LEU B 1 189 ? 24.262 9.688 58.805 1.00 16.18 189 LEU B N 1
ATOM 3797 C CA . LEU B 1 189 ? 25.140 10.389 59.732 1.00 17.84 189 LEU B CA 1
ATOM 3798 C C . LEU B 1 189 ? 24.311 10.694 60.984 1.00 16.90 189 LEU B C 1
ATOM 3799 O O . LEU B 1 189 ? 23.212 11.232 60.876 1.00 15.62 189 LEU B O 1
ATOM 3804 N N . ALA B 1 190 ? 24.796 10.299 62.155 1.00 16.94 190 ALA B N 1
ATOM 3805 C CA . ALA B 1 190 ? 24.127 10.658 63.437 1.00 17.37 190 ALA B CA 1
ATOM 3806 C C . ALA B 1 190 ? 25.180 11.162 64.390 1.00 17.33 190 ALA B C 1
ATOM 3807 O O . ALA B 1 190 ? 25.880 10.365 64.975 1.00 17.70 190 ALA B O 1
ATOM 3809 N N . SER B 1 191 ? 25.281 12.484 64.526 1.00 17.39 191 SER B N 1
ATOM 3810 C CA . SER B 1 191 ? 26.416 13.132 65.171 1.00 17.04 191 SER B CA 1
ATOM 3811 C C . SER B 1 191 ? 26.005 14.359 66.004 1.00 16.56 191 SER B C 1
ATOM 3812 O O . SER B 1 191 ? 25.007 15.001 65.736 1.00 15.08 191 SER B O 1
ATOM 3815 N N . GLN B 1 192 ? 26.790 14.665 67.028 1.00 16.80 192 GLN B N 1
ATOM 3816 C CA . GLN B 1 192 ? 26.540 15.824 67.907 1.00 17.57 192 GLN B CA 1
ATOM 3817 C C . GLN B 1 192 ? 25.191 15.748 68.607 1.00 16.49 192 GLN B C 1
ATOM 3818 O O . GLN B 1 192 ? 24.550 16.763 68.823 1.00 16.10 192 GLN B O 1
ATOM 3824 N N . ASN B 1 193 ? 24.751 14.542 68.938 1.00 15.80 193 ASN B N 1
ATOM 3825 C CA . ASN B 1 193 ? 23.503 14.372 69.697 1.00 15.94 193 ASN B CA 1
ATOM 3826 C C . ASN B 1 193 ? 23.830 14.144 71.157 1.00 15.58 193 ASN B C 1
ATOM 3827 O O . ASN B 1 193 ? 24.963 13.804 71.516 1.00 15.00 193 ASN B O 1
ATOM 3832 N N . ASN B 1 194 ? 22.829 14.315 72.010 1.00 15.87 194 ASN B N 1
ATOM 3833 C CA . ASN B 1 194 ? 22.986 13.999 73.407 1.00 15.89 194 ASN B CA 1
ATOM 3834 C C . ASN B 1 194 ? 21.852 13.096 73.812 1.00 15.83 194 ASN B C 1
ATOM 3835 O O . ASN B 1 194 ? 20.682 13.412 73.569 1.00 15.93 194 ASN B O 1
ATOM 3840 N N . PHE B 1 195 ? 22.211 11.971 74.435 1.00 15.79 195 PHE B N 1
ATOM 3841 C CA . PHE B 1 195 ? 21.268 11.004 74.962 1.00 15.57 195 PHE B CA 1
ATOM 3842 C C . PHE B 1 195 ? 21.410 10.975 76.495 1.00 15.80 195 PHE B C 1
ATOM 3843 O O . PHE B 1 195 ? 22.531 10.870 77.035 1.00 14.94 195 PHE B O 1
ATOM 3851 N N . SER B 1 196 ? 20.278 11.041 77.188 1.00 15.96 196 SER B N 1
ATOM 3852 C CA . SER B 1 196 ? 20.243 10.936 78.657 1.00 16.38 196 SER B CA 1
ATOM 3853 C C . SER B 1 196 ? 19.057 10.097 79.088 1.00 15.76 196 SER B C 1
ATOM 3854 O O . SER B 1 196 ? 17.954 10.319 78.618 1.00 15.79 196 SER B O 1
ATOM 3857 N N . ASP B 1 197 ? 19.297 9.122 79.964 1.00 15.87 197 ASP B N 1
ATOM 3858 C CA . ASP B 1 197 ? 18.250 8.234 80.473 1.00 15.80 197 ASP B CA 1
ATOM 3859 C C . ASP B 1 197 ? 17.457 7.546 79.361 1.00 15.36 197 ASP B C 1
ATOM 3860 O O . ASP B 1 197 ? 16.247 7.542 79.361 1.00 14.99 197 ASP B O 1
ATOM 3865 N N . CYS B 1 198 ? 18.150 6.985 78.375 1.00 15.71 198 CYS B N 1
ATOM 3866 C CA . CYS B 1 198 ? 17.500 6.160 77.344 1.00 15.56 198 CYS B CA 1
ATOM 3867 C C . CYS B 1 198 ? 17.999 4.737 77.536 1.00 15.45 198 CYS B C 1
ATOM 3868 O O . CYS B 1 198 ? 19.115 4.554 77.957 1.00 15.05 198 CYS B O 1
ATOM 3871 N N . GLN B 1 199 ? 17.195 3.724 77.214 1.00 16.25 199 GLN B N 1
ATOM 3872 C CA . GLN B 1 199 ? 17.645 2.344 77.414 1.00 15.97 199 GLN B CA 1
ATOM 3873 C C . GLN B 1 199 ? 18.668 1.970 76.355 1.00 16.48 199 GLN B C 1
ATOM 3874 O O . GLN B 1 199 ? 19.729 1.428 76.694 1.00 17.03 199 GLN B O 1
ATOM 3880 N N . ILE B 1 200 ? 18.327 2.231 75.088 1.00 16.15 200 ILE B N 1
ATOM 3881 C CA . ILE B 1 200 ? 19.202 1.944 73.928 1.00 16.26 200 ILE B CA 1
ATOM 3882 C C . ILE B 1 200 ? 19.280 3.170 73.052 1.00 15.72 200 ILE B C 1
ATOM 3883 O O . ILE B 1 200 ? 18.272 3.588 72.506 1.00 15.62 200 ILE B O 1
ATOM 3888 N N . CYS B 1 201 ? 20.466 3.743 72.897 1.00 15.92 201 CYS B N 1
ATOM 3889 C CA . CYS B 1 201 ? 20.600 4.991 72.109 1.00 16.54 201 CYS B CA 1
ATOM 3890 C C . CYS B 1 201 ? 20.444 4.711 70.607 1.00 15.94 201 CYS B C 1
ATOM 3891 O O . CYS B 1 201 ? 19.547 5.264 69.974 1.00 15.20 201 CYS B O 1
ATOM 3894 N N . PHE B 1 202 ? 21.285 3.802 70.096 1.00 15.36 202 PHE B N 1
ATOM 3895 C CA . PHE B 1 202 ? 21.293 3.365 68.706 1.00 15.30 202 PHE B CA 1
ATOM 3896 C C . PHE B 1 202 ? 20.928 1.879 68.583 1.00 15.08 202 PHE B C 1
ATOM 3897 O O . PHE B 1 202 ? 21.697 1.006 68.965 1.00 15.04 202 PHE B O 1
ATOM 3905 N N . ASN B 1 203 ? 19.726 1.619 68.084 1.00 15.06 203 ASN B N 1
ATOM 3906 C CA . ASN B 1 203 ? 19.303 0.287 67.733 1.00 15.04 203 ASN B CA 1
ATOM 3907 C C . ASN B 1 203 ? 19.756 0.103 66.272 1.00 14.86 203 ASN B C 1
ATOM 3908 O O . ASN B 1 203 ? 19.089 0.547 65.350 1.00 14.74 203 ASN B O 1
ATOM 3913 N N . VAL B 1 204 ? 20.929 -0.508 66.090 1.00 15.06 204 VAL B N 1
ATOM 3914 C CA . VAL B 1 204 ? 21.655 -0.511 64.816 1.00 15.23 204 VAL B CA 1
ATOM 3915 C C . VAL B 1 204 ? 21.380 -1.821 64.031 1.00 15.29 204 VAL B C 1
ATOM 3916 O O . VAL B 1 204 ? 21.645 -2.914 64.525 1.00 14.88 204 VAL B O 1
ATOM 3920 N N . VAL B 1 205 ? 20.831 -1.687 62.825 1.00 14.97 205 VAL B N 1
ATOM 3921 C CA . VAL B 1 205 ? 20.702 -2.782 61.849 1.00 14.08 205 VAL B CA 1
ATOM 3922 C C . VAL B 1 205 ? 21.391 -2.342 60.576 1.00 13.95 205 VAL B C 1
ATOM 3923 O O . VAL B 1 205 ? 22.446 -2.839 60.272 1.00 14.46 205 VAL B O 1
ATOM 3927 N N . GLY B 1 206 ? 20.855 -1.345 59.887 1.00 14.48 206 GLY B N 1
ATOM 3928 C CA . GLY B 1 206 ? 21.386 -0.926 58.575 1.00 14.39 206 GLY B CA 1
ATOM 3929 C C . GLY B 1 206 ? 22.865 -0.589 58.623 1.00 14.32 206 GLY B C 1
ATOM 3930 O O . GLY B 1 206 ? 23.326 0.003 59.597 1.00 14.92 206 GLY B O 1
ATOM 3931 N N . GLY B 1 207 ? 23.613 -0.944 57.575 1.00 14.25 207 GLY B N 1
ATOM 3932 C CA . GLY B 1 207 ? 25.060 -0.721 57.571 1.00 13.56 207 GLY B CA 1
ATOM 3933 C C . GLY B 1 207 ? 25.590 0.676 57.254 1.00 13.43 207 GLY B C 1
ATOM 3934 O O . GLY B 1 207 ? 24.882 1.530 56.734 1.00 13.37 207 GLY B O 1
ATOM 3935 N N . ASN B 1 208 ? 26.872 0.884 57.552 1.00 13.26 208 ASN B N 1
ATOM 3936 C CA . ASN B 1 208 ? 27.666 1.994 57.003 1.00 13.10 208 ASN B CA 1
ATOM 3937 C C . ASN B 1 208 ? 27.405 3.377 57.562 1.00 12.78 208 ASN B C 1
ATOM 3938 O O . ASN B 1 208 ? 27.874 4.353 56.977 1.00 12.53 208 ASN B O 1
ATOM 3943 N N . TRP B 1 209 ? 26.695 3.497 58.686 1.00 13.24 209 TRP B N 1
ATOM 3944 C CA . TRP B 1 209 ? 26.460 4.823 59.281 1.00 13.26 209 TRP B CA 1
ATOM 3945 C C . TRP B 1 209 ? 27.717 5.377 59.951 1.00 13.97 209 TRP B C 1
ATOM 3946 O O . TRP B 1 209 ? 28.541 4.625 60.456 1.00 13.72 209 TRP B O 1
ATOM 3957 N N . THR B 1 210 ? 27.817 6.706 59.950 1.00 13.95 210 THR B N 1
ATOM 3958 C CA . THR B 1 210 ? 28.766 7.451 60.749 1.00 14.41 210 THR B CA 1
ATOM 3959 C C . THR B 1 210 ? 28.062 7.989 61.995 1.00 14.61 210 THR B C 1
ATOM 3960 O O . THR B 1 210 ? 27.008 8.647 61.893 1.00 14.91 210 THR B O 1
ATOM 3964 N N . ARG B 1 211 ? 28.618 7.665 63.167 1.00 14.13 211 ARG B N 1
ATOM 3965 C CA . ARG B 1 211 ? 28.076 8.141 64.449 1.00 14.16 211 ARG B CA 1
ATOM 3966 C C . ARG B 1 211 ? 29.236 8.736 65.243 1.00 14.06 211 ARG B C 1
ATOM 3967 O O . ARG B 1 211 ? 30.075 8.017 65.783 1.00 12.82 211 ARG B O 1
ATOM 3975 N N . SER B 1 212 ? 29.283 10.068 65.276 1.00 14.26 212 SER B N 1
ATOM 3976 C CA . SER B 1 212 ? 30.428 10.782 65.797 1.00 13.97 212 SER B CA 1
ATOM 3977 C C . SER B 1 212 ? 30.077 11.922 66.761 1.00 13.23 212 SER B C 1
ATOM 3978 O O . SER B 1 212 ? 29.154 12.688 66.503 1.00 12.56 212 SER B O 1
ATOM 3981 N N . GLY B 1 213 ? 30.871 12.067 67.829 1.00 13.06 213 GLY B N 1
ATOM 3982 C CA . GLY B 1 213 ? 30.744 13.198 68.759 1.00 12.99 213 GLY B CA 1
ATOM 3983 C C . GLY B 1 213 ? 29.431 13.241 69.513 1.00 13.15 213 GLY B C 1
ATOM 3984 O O . GLY B 1 213 ? 28.924 14.320 69.805 1.00 13.23 213 GLY B O 1
ATOM 3985 N N . ASN B 1 214 ? 28.868 12.081 69.806 1.00 13.18 214 ASN B N 1
ATOM 3986 C CA . ASN B 1 214 ? 27.616 11.996 70.557 1.00 14.05 214 ASN B CA 1
ATOM 3987 C C . ASN B 1 214 ? 27.976 11.800 72.024 1.00 14.80 214 ASN B C 1
ATOM 3988 O O . ASN B 1 214 ? 28.980 11.179 72.325 1.00 15.04 214 ASN B O 1
ATOM 3993 N N . VAL B 1 215 ? 27.161 12.326 72.926 1.00 16.50 215 VAL B N 1
ATOM 3994 C CA . VAL B 1 215 ? 27.338 12.130 74.367 1.00 17.28 215 VAL B CA 1
ATOM 3995 C C . VAL B 1 215 ? 26.162 11.322 74.875 1.00 18.16 215 VAL B C 1
ATOM 3996 O O . VAL B 1 215 ? 25.007 11.678 74.611 1.00 18.57 215 VAL B O 1
ATOM 4000 N N . ALA B 1 216 ? 26.462 10.237 75.593 1.00 18.22 216 ALA B N 1
ATOM 4001 C CA . ALA B 1 216 ? 25.451 9.439 76.276 1.00 17.67 216 ALA B CA 1
ATOM 4002 C C . ALA B 1 216 ? 25.825 9.307 77.754 1.00 17.45 216 ALA B C 1
ATOM 4003 O O . ALA B 1 216 ? 26.982 9.011 78.095 1.00 17.47 216 ALA B O 1
ATOM 4005 N N . SER B 1 217 ? 24.850 9.562 78.625 1.00 16.33 217 SER B N 1
ATOM 4006 C CA . SER B 1 217 ? 25.032 9.447 80.063 1.00 15.67 217 SER B CA 1
ATOM 4007 C C . SER B 1 217 ? 23.786 8.827 80.655 1.00 15.54 217 SER B C 1
ATOM 4008 O O . SER B 1 217 ? 22.656 9.161 80.259 1.00 14.81 217 SER B O 1
ATOM 4011 N N . ASN B 1 218 ? 24.003 7.898 81.577 1.00 16.13 218 ASN B N 1
ATOM 4012 C CA . ASN B 1 218 ? 22.922 7.156 82.226 1.00 17.15 218 ASN B CA 1
ATOM 4013 C C . ASN B 1 218 ? 22.006 6.462 81.255 1.00 16.30 218 ASN B C 1
ATOM 4014 O O . ASN B 1 218 ? 20.791 6.452 81.414 1.00 15.85 218 ASN B O 1
ATOM 4019 N N . CYS B 1 219 ? 22.602 5.871 80.239 1.00 16.64 219 CYS B N 1
ATOM 4020 C CA . CYS B 1 219 ? 21.850 5.067 79.286 1.00 16.67 219 CYS B CA 1
ATOM 4021 C C . CYS B 1 219 ? 22.403 3.641 79.403 1.00 16.38 219 CYS B C 1
ATOM 4022 O O . CYS B 1 219 ? 23.629 3.471 79.369 1.00 17.55 219 CYS B O 1
ATOM 4025 N N . ARG B 1 220 ? 21.534 2.632 79.505 1.00 16.20 220 ARG B N 1
ATOM 4026 C CA . ARG B 1 220 ? 22.024 1.246 79.675 1.00 16.83 220 ARG B CA 1
ATOM 4027 C C . ARG B 1 220 ? 22.903 0.826 78.489 1.00 17.18 220 ARG B C 1
ATOM 4028 O O . ARG B 1 220 ? 23.958 0.203 78.676 1.00 17.43 220 ARG B O 1
ATOM 4036 N N . CYS B 1 221 ? 22.438 1.175 77.285 1.00 17.19 221 CYS B N 1
ATOM 4037 C CA . CYS B 1 221 ? 23.088 0.825 76.045 1.00 16.92 221 CYS B CA 1
ATOM 4038 C C . CYS B 1 221 ? 23.182 2.026 75.087 1.00 16.41 221 CYS B C 1
ATOM 4039 O O . CYS B 1 221 ? 22.186 2.705 74.833 1.00 16.82 221 CYS B O 1
ATOM 4042 N N . MET B 1 222 ? 24.373 2.288 74.557 1.00 15.71 222 MET B N 1
ATOM 4043 C CA . MET B 1 222 ? 24.535 3.275 73.508 1.00 16.33 222 MET B CA 1
ATOM 4044 C C . MET B 1 222 ? 24.390 2.653 72.109 1.00 16.74 222 MET B C 1
ATOM 4045 O O . MET B 1 222 ? 23.793 3.251 71.225 1.00 16.83 222 MET B O 1
ATOM 4050 N N . TYR B 1 223 ? 24.945 1.457 71.924 1.00 17.12 223 TYR B N 1
ATOM 4051 C CA . TYR B 1 223 ? 24.998 0.769 70.635 1.00 16.50 223 TYR B CA 1
ATOM 4052 C C . TYR B 1 223 ? 24.583 -0.700 70.827 1.00 16.71 223 TYR B C 1
ATOM 4053 O O . TYR B 1 223 ? 25.264 -1.441 71.536 1.00 17.15 223 TYR B O 1
ATOM 4062 N N . LEU B 1 224 ? 23.465 -1.091 70.215 1.00 16.14 224 LEU B N 1
ATOM 4063 C CA . LEU B 1 224 ? 23.030 -2.478 70.146 1.00 16.41 224 LEU B CA 1
ATOM 4064 C C . LEU B 1 224 ? 23.081 -3.007 68.692 1.00 17.09 224 LEU B C 1
ATOM 4065 O O . LEU B 1 224 ? 22.441 -2.424 67.802 1.00 16.65 224 LEU B O 1
ATOM 4070 N N . HIS B 1 225 ? 23.829 -4.095 68.457 1.00 17.37 225 HIS B N 1
ATOM 4071 C CA . HIS B 1 225 ? 23.627 -4.928 67.266 1.00 16.90 225 HIS B CA 1
ATOM 4072 C C . HIS B 1 225 ? 23.686 -6.441 67.531 1.00 17.62 225 HIS B C 1
ATOM 4073 O O . HIS B 1 225 ? 24.629 -6.959 68.154 1.00 17.04 225 HIS B O 1
ATOM 4080 N N . THR B 1 226 ? 22.660 -7.133 67.023 1.00 18.50 226 THR B N 1
ATOM 4081 C CA . THR B 1 226 ? 22.550 -8.583 67.082 1.00 19.09 226 THR B CA 1
ATOM 4082 C C . THR B 1 226 ? 21.465 -9.095 66.095 1.00 20.71 226 THR B C 1
ATOM 4083 O O . THR B 1 226 ? 20.834 -8.301 65.355 1.00 18.48 226 THR B O 1
ATOM 4087 N N . GLN B 1 227 ? 21.259 -10.415 66.089 1.00 21.72 227 GLN B N 1
ATOM 4088 C CA . GLN B 1 227 ? 20.208 -11.036 65.283 1.00 23.20 227 GLN B CA 1
ATOM 4089 C C . GLN B 1 227 ? 18.888 -10.879 65.987 1.00 22.27 227 GLN B C 1
ATOM 4090 O O . GLN B 1 227 ? 18.858 -10.745 67.196 1.00 24.75 227 GLN B O 1
ATOM 4096 N N . GLY B 1 228 ? 17.798 -10.906 65.234 1.00 21.30 228 GLY B N 1
ATOM 4097 C CA . GLY B 1 228 ? 16.445 -10.900 65.815 1.00 20.89 228 GLY B CA 1
ATOM 4098 C C . GLY B 1 228 ? 16.113 -9.635 66.592 1.00 20.40 228 GLY B C 1
ATOM 4099 O O . GLY B 1 228 ? 15.569 -9.697 67.692 1.00 20.09 228 GLY B O 1
ATOM 4100 N N . MET B 1 229 ? 16.412 -8.485 66.001 1.00 19.71 229 MET B N 1
ATOM 4101 C CA . MET B 1 229 ? 16.152 -7.202 66.645 1.00 18.96 229 MET B CA 1
ATOM 4102 C C . MET B 1 229 ? 14.768 -6.676 66.367 1.00 19.40 229 MET B C 1
ATOM 4103 O O . MET B 1 229 ? 14.075 -7.132 65.460 1.00 19.62 229 MET B O 1
ATOM 4108 N N . TRP B 1 230 ? 14.346 -5.722 67.187 1.00 19.57 230 TRP B N 1
ATOM 4109 C CA . TRP B 1 230 ? 13.202 -4.890 66.835 1.00 18.89 230 TRP B CA 1
ATOM 4110 C C . TRP B 1 230 ? 13.671 -3.957 65.723 1.00 16.94 230 TRP B C 1
ATOM 4111 O O . TRP B 1 230 ? 14.854 -3.703 65.603 1.00 14.92 230 TRP B O 1
ATOM 4122 N N . TYR B 1 231 ? 12.744 -3.499 64.894 1.00 16.96 231 TYR B N 1
ATOM 4123 C CA . TYR B 1 231 ? 13.006 -2.425 63.932 1.00 17.77 231 TYR B CA 1
ATOM 4124 C C . TYR B 1 231 ? 13.960 -2.786 62.764 1.00 17.64 231 TYR B C 1
ATOM 4125 O O . TYR B 1 231 ? 14.714 -1.947 62.277 1.00 17.43 231 TYR B O 1
ATOM 4134 N N . GLU B 1 232 ? 13.922 -4.037 62.308 1.00 18.24 232 GLU B N 1
ATOM 4135 C CA . GLU B 1 232 ? 14.706 -4.447 61.121 1.00 17.99 232 GLU B CA 1
ATOM 4136 C C . GLU B 1 232 ? 14.088 -3.870 59.845 1.00 16.39 232 GLU B C 1
ATOM 4137 O O . GLU B 1 232 ? 14.799 -3.489 58.921 1.00 14.24 232 GLU B O 1
ATOM 4143 N N . GLY B 1 233 ? 12.757 -3.759 59.835 1.00 16.69 233 GLY B N 1
ATOM 4144 C CA . GLY B 1 233 ? 12.011 -3.258 58.665 1.00 17.65 233 GLY B CA 1
ATOM 4145 C C . GLY B 1 233 ? 11.944 -4.288 57.541 1.00 18.53 233 GLY B C 1
ATOM 4146 O O . GLY B 1 233 ? 12.392 -5.427 57.704 1.00 18.07 233 GLY B O 1
ATOM 4147 N N . ALA B 1 234 ? 11.407 -3.889 56.392 1.00 18.69 234 ALA B N 1
ATOM 4148 C CA . ALA B 1 234 ? 11.134 -4.852 55.319 1.00 18.56 234 ALA B CA 1
ATOM 4149 C C . ALA B 1 234 ? 12.379 -5.482 54.708 1.00 18.06 234 ALA B C 1
ATOM 4150 O O . ALA B 1 234 ? 12.322 -6.612 54.259 1.00 19.49 234 ALA B O 1
ATOM 4152 N N . ALA B 1 235 ? 13.509 -4.789 54.722 1.00 17.54 235 ALA B N 1
ATOM 4153 C CA . ALA B 1 235 ? 14.778 -5.384 54.247 1.00 16.72 235 ALA B CA 1
ATOM 4154 C C . ALA B 1 235 ? 15.375 -6.478 55.147 1.00 16.20 235 ALA B C 1
ATOM 4155 O O . ALA B 1 235 ? 16.255 -7.214 54.699 1.00 15.89 235 ALA B O 1
ATOM 4157 N N . GLY B 1 236 ? 14.944 -6.543 56.416 1.00 16.28 236 GLY B N 1
ATOM 4158 C CA . GLY B 1 236 ? 15.489 -7.487 57.406 1.00 15.73 236 GLY B CA 1
ATOM 4159 C C . GLY B 1 236 ? 16.887 -7.133 57.920 1.00 15.62 236 GLY B C 1
ATOM 4160 O O . GLY B 1 236 ? 17.382 -6.003 57.772 1.00 14.42 236 GLY B O 1
ATOM 4161 N N . ASN B 1 237 ? 17.536 -8.129 58.501 1.00 15.17 237 ASN B N 1
ATOM 4162 C CA . ASN B 1 237 ? 18.825 -7.932 59.130 1.00 15.72 237 ASN B CA 1
ATOM 4163 C C . ASN B 1 237 ? 19.862 -8.175 58.070 1.00 15.77 237 ASN B C 1
ATOM 4164 O O . ASN B 1 237 ? 20.355 -9.278 57.963 1.00 15.61 237 ASN B O 1
ATOM 4169 N N . PHE B 1 238 ? 20.168 -7.143 57.287 1.00 16.35 238 PHE B N 1
ATOM 4170 C CA . PHE B 1 238 ? 20.956 -7.299 56.061 1.00 16.83 238 PHE B CA 1
ATOM 4171 C C . PHE B 1 238 ? 22.111 -6.324 55.968 1.00 16.86 238 PHE B C 1
ATOM 4172 O O . PHE B 1 238 ? 21.977 -5.132 56.277 1.00 17.05 238 PHE B O 1
ATOM 4180 N N . ASN B 1 239 ? 23.251 -6.838 55.515 1.00 16.98 239 ASN B N 1
ATOM 4181 C CA . ASN B 1 239 ? 24.496 -6.071 55.419 1.00 16.97 239 ASN B CA 1
ATOM 4182 C C . ASN B 1 239 ? 24.703 -5.132 56.632 1.00 17.32 239 ASN B C 1
ATOM 4183 O O . ASN B 1 239 ? 24.934 -3.933 56.467 1.00 17.71 239 ASN B O 1
ATOM 4188 N N . PRO B 1 240 ? 24.632 -5.690 57.873 1.00 17.37 240 PRO B N 1
ATOM 4189 C CA . PRO B 1 240 ? 24.493 -4.822 59.051 1.00 16.36 240 PRO B CA 1
ATOM 4190 C C . PRO B 1 240 ? 25.749 -4.120 59.563 1.00 15.62 240 PRO B C 1
ATOM 4191 O O . PRO B 1 240 ? 26.892 -4.550 59.304 1.00 14.68 240 PRO B O 1
ATOM 4195 N N . ALA B 1 241 ? 25.500 -3.048 60.314 1.00 15.34 241 ALA B N 1
ATOM 4196 C CA . ALA B 1 241 ? 26.531 -2.342 61.098 1.00 15.08 241 ALA B CA 1
ATOM 4197 C C . ALA B 1 241 ? 27.773 -2.011 60.257 1.00 14.87 241 ALA B C 1
ATOM 4198 O O . ALA B 1 241 ? 27.619 -1.369 59.244 1.00 14.92 241 ALA B O 1
ATOM 4200 N N . HIS B 1 242 ? 28.974 -2.443 60.654 1.00 15.65 242 HIS B N 1
ATOM 4201 C CA . HIS B 1 242 ? 30.257 -2.125 59.981 1.00 15.88 242 HIS B CA 1
ATOM 4202 C C . HIS B 1 242 ? 30.482 -0.677 59.532 1.00 16.67 242 HIS B C 1
ATOM 4203 O O . HIS B 1 242 ? 31.181 -0.420 58.532 1.00 16.56 242 HIS B O 1
ATOM 4210 N N . GLY B 1 243 ? 29.955 0.263 60.313 1.00 15.76 243 GLY B N 1
ATOM 4211 C CA . GLY B 1 243 ? 30.137 1.676 60.018 1.00 16.47 243 GLY B CA 1
ATOM 4212 C C . GLY B 1 243 ? 31.284 2.303 60.788 1.00 16.45 243 GLY B C 1
ATOM 4213 O O . GLY B 1 243 ? 32.377 1.745 60.861 1.00 15.11 243 GLY B O 1
ATOM 4214 N N . SER B 1 244 ? 31.009 3.473 61.370 1.00 16.44 244 SER B N 1
ATOM 4215 C CA . SER B 1 244 ? 32.004 4.256 62.092 1.00 17.16 244 SER B CA 1
ATOM 4216 C C . SER B 1 244 ? 31.378 4.795 63.390 1.00 16.46 244 SER B C 1
ATOM 4217 O O . SER B 1 244 ? 30.242 5.285 63.395 1.00 16.32 244 SER B O 1
ATOM 4220 N N . PHE B 1 245 ? 32.104 4.619 64.487 1.00 15.42 245 PHE B N 1
ATOM 4221 C CA . PHE B 1 245 ? 31.661 5.015 65.825 1.00 14.64 245 PHE B CA 1
ATOM 4222 C C . PHE B 1 245 ? 32.863 5.694 66.449 1.00 14.54 245 PHE B C 1
ATOM 4223 O O . PHE B 1 245 ? 33.773 5.020 66.944 1.00 14.10 245 PHE B O 1
ATOM 4231 N N . THR B 1 246 ? 32.904 7.017 66.345 1.00 13.83 246 THR B N 1
ATOM 4232 C CA . THR B 1 246 ? 34.074 7.774 66.750 1.00 13.68 246 THR B CA 1
ATOM 4233 C C . THR B 1 246 ? 33.734 8.959 67.637 1.00 13.69 246 THR B C 1
ATOM 4234 O O . THR B 1 246 ? 32.680 9.546 67.492 1.00 13.31 246 THR B O 1
ATOM 4238 N N . SER B 1 247 ? 34.650 9.284 68.560 1.00 13.67 247 SER B N 1
ATOM 4239 C CA . SER B 1 247 ? 34.601 10.493 69.392 1.00 13.43 247 SER B CA 1
ATOM 4240 C C . SER B 1 247 ? 33.354 10.567 70.293 1.00 13.17 247 SER B C 1
ATOM 4241 O O . SER B 1 247 ? 32.935 11.648 70.653 1.00 11.86 247 SER B O 1
ATOM 4244 N N . ASN B 1 248 ? 32.753 9.420 70.599 1.00 13.59 248 ASN B N 1
ATOM 4245 C CA . ASN B 1 248 ? 31.536 9.359 71.440 1.00 14.12 248 ASN B CA 1
ATOM 4246 C C . ASN B 1 248 ? 31.865 9.076 72.902 1.00 14.22 248 ASN B C 1
ATOM 4247 O O . ASN B 1 248 ? 32.958 8.619 73.216 1.00 13.87 248 ASN B O 1
ATOM 4252 N N . THR B 1 249 ? 30.889 9.316 73.782 1.00 14.71 249 THR B N 1
ATOM 4253 C CA . THR B 1 249 ? 31.007 9.041 75.216 1.00 15.43 249 THR B CA 1
ATOM 4254 C C . THR B 1 249 ? 29.781 8.232 75.653 1.00 15.77 249 THR B C 1
ATOM 4255 O O . THR B 1 249 ? 28.627 8.620 75.361 1.00 16.52 249 THR B O 1
ATOM 4259 N N . LEU B 1 250 ? 30.038 7.113 76.341 1.00 15.53 250 LEU B N 1
ATOM 4260 C CA . LEU B 1 250 ? 28.993 6.259 76.907 1.00 15.68 250 LEU B CA 1
ATOM 4261 C C . LEU B 1 250 ? 29.325 6.034 78.382 1.00 16.27 250 LEU B C 1
ATOM 4262 O O . LEU B 1 250 ? 30.092 5.124 78.727 1.00 16.68 250 LEU B O 1
ATOM 4267 N N . ASN B 1 251 ? 28.774 6.888 79.238 1.00 16.70 251 ASN B N 1
ATOM 4268 C CA . ASN B 1 251 ? 29.168 6.955 80.649 1.00 17.36 251 ASN B CA 1
ATOM 4269 C C . ASN B 1 251 ? 28.035 6.531 81.539 1.00 17.92 251 ASN B C 1
ATOM 4270 O O . ASN B 1 251 ? 26.888 6.862 81.261 1.00 17.58 251 ASN B O 1
ATOM 4275 N N . HIS B 1 252 ? 28.367 5.789 82.590 1.00 19.31 252 HIS B N 1
ATOM 4276 C CA . HIS B 1 252 ? 27.402 5.304 83.597 1.00 21.01 252 HIS B CA 1
ATOM 4277 C C . HIS B 1 252 ? 26.321 4.447 83.005 1.00 20.87 252 HIS B C 1
ATOM 4278 O O . HIS B 1 252 ? 25.135 4.638 83.280 1.00 20.31 252 HIS B O 1
ATOM 4285 N N . CYS B 1 253 ? 26.762 3.500 82.177 1.00 20.77 253 CYS B N 1
ATOM 4286 C CA . CYS B 1 253 ? 25.866 2.582 81.507 1.00 21.42 253 CYS B CA 1
ATOM 4287 C C . CYS B 1 253 ? 25.381 1.517 82.479 1.00 21.59 253 CYS B C 1
ATOM 4288 O O . CYS B 1 253 ? 24.190 1.220 82.532 1.00 21.61 253 CYS B O 1
ATOM 4291 N N . ASP B 1 254 ? 26.301 0.950 83.253 1.00 22.95 254 ASP B N 1
ATOM 4292 C CA . ASP B 1 254 ? 25.962 -0.186 84.108 1.00 25.15 254 ASP B CA 1
ATOM 4293 C C . ASP B 1 254 ? 26.083 0.089 85.601 1.00 26.60 254 ASP B C 1
ATOM 4294 O O . ASP B 1 254 ? 25.792 -0.792 86.398 1.00 26.92 254 ASP B O 1
ATOM 4299 N N . TYR B 1 255 ? 26.448 1.321 85.961 1.00 28.38 255 TYR B N 1
ATOM 4300 C CA . TYR B 1 255 ? 26.843 1.661 87.323 1.00 29.22 255 TYR B CA 1
ATOM 4301 C C . TYR B 1 255 ? 26.757 3.175 87.490 1.00 29.36 255 TYR B C 1
ATOM 4302 O O . TYR B 1 255 ? 27.148 3.920 86.597 1.00 31.25 255 TYR B O 1
ATOM 4311 N N . GLY B 1 256 ? 26.234 3.625 88.623 1.00 29.45 256 GLY B N 1
ATOM 4312 C CA . GLY B 1 256 ? 26.294 5.038 88.999 1.00 27.57 256 GLY B CA 1
ATOM 4313 C C . GLY B 1 256 ? 25.401 6.008 88.240 1.00 27.54 256 GLY B C 1
ATOM 4314 O O . GLY B 1 256 ? 25.698 7.187 88.202 1.00 26.79 256 GLY B O 1
ATOM 4315 N N . GLY B 1 257 ? 24.295 5.548 87.654 1.00 26.85 257 GLY B N 1
ATOM 4316 C CA . GLY B 1 257 ? 23.362 6.500 87.039 1.00 24.85 257 GLY B CA 1
ATOM 4317 C C . GLY B 1 257 ? 22.197 5.912 86.271 1.00 23.49 257 GLY B C 1
ATOM 4318 O O . GLY B 1 257 ? 21.048 6.267 86.513 1.00 24.05 257 GLY B O 1
ATOM 4319 N N . ASN B 1 258 ? 22.488 5.013 85.339 1.00 22.52 258 ASN B N 1
ATOM 4320 C CA . ASN B 1 258 ? 21.442 4.422 84.522 1.00 21.48 258 ASN B CA 1
ATOM 4321 C C . ASN B 1 258 ? 20.426 3.761 85.438 1.00 21.02 258 ASN B C 1
ATOM 4322 O O . ASN B 1 258 ? 20.824 3.014 86.337 1.00 20.19 258 ASN B O 1
ATOM 4327 N N . LEU B 1 259 ? 19.144 4.032 85.186 1.00 19.96 259 LEU B N 1
ATOM 4328 C CA . LEU B 1 259 ? 18.021 3.390 85.873 1.00 20.98 259 LEU B CA 1
ATOM 4329 C C . LEU B 1 259 ? 17.276 2.302 85.048 1.00 21.09 259 LEU B C 1
ATOM 4330 O O . LEU B 1 259 ? 16.374 1.668 85.551 1.00 21.43 259 LEU B O 1
ATOM 4335 N N . TRP B 1 260 ? 17.610 2.119 83.771 1.00 22.50 260 TRP B N 1
ATOM 4336 C CA . TRP B 1 260 ? 16.909 1.125 82.932 1.00 20.89 260 TRP B CA 1
ATOM 4337 C C . TRP B 1 260 ? 17.416 -0.274 83.239 1.00 19.47 260 TRP B C 1
ATOM 4338 O O . TRP B 1 260 ? 18.593 -0.451 83.570 1.00 18.57 260 TRP B O 1
ATOM 4349 N N . PRO B 1 261 ? 16.528 -1.270 83.137 1.00 19.36 261 PRO B N 1
ATOM 4350 C CA . PRO B 1 261 ? 16.953 -2.649 83.401 1.00 19.86 261 PRO B CA 1
ATOM 4351 C C . PRO B 1 261 ? 17.985 -3.162 82.401 1.00 20.59 261 PRO B C 1
ATOM 4352 O O . PRO B 1 261 ? 18.035 -2.694 81.268 1.00 21.25 261 PRO B O 1
ATOM 4356 N N . THR B 1 262 ? 18.798 -4.115 82.836 1.00 21.65 262 THR B N 1
ATOM 4357 C CA . THR B 1 262 ? 19.778 -4.765 81.971 1.00 23.06 262 THR B CA 1
ATOM 4358 C C . THR B 1 262 ? 19.080 -5.750 81.019 1.00 25.01 262 THR B C 1
ATOM 4359 O O . THR B 1 262 ? 19.395 -5.785 79.820 1.00 25.28 262 THR B O 1
ATOM 4363 N N . GLU B 1 263 ? 18.125 -6.519 81.550 1.00 26.13 263 GLU B N 1
ATOM 4364 C CA . GLU B 1 263 ? 17.357 -7.475 80.760 1.00 27.58 263 GLU B CA 1
ATOM 4365 C C . GLU B 1 263 ? 16.474 -6.741 79.781 1.00 26.80 263 GLU B C 1
ATOM 4366 O O . GLU B 1 263 ? 15.630 -5.965 80.194 1.00 28.10 263 GLU B O 1
ATOM 4372 N N . PHE B 1 264 ? 16.660 -6.999 78.489 1.00 25.72 264 PHE B N 1
ATOM 4373 C CA . PHE B 1 264 ? 15.855 -6.400 77.440 1.00 24.10 264 PHE B CA 1
ATOM 4374 C C . PHE B 1 264 ? 15.205 -7.504 76.611 1.00 23.94 264 PHE B C 1
ATOM 4375 O O . PHE B 1 264 ? 15.882 -8.452 76.204 1.00 24.75 264 PHE B O 1
ATOM 4383 N N . GLN B 1 265 ? 13.906 -7.352 76.349 1.00 23.02 265 GLN B N 1
ATOM 4384 C CA . GLN B 1 265 ? 13.114 -8.320 75.591 1.00 23.03 265 GLN B CA 1
ATOM 4385 C C . GLN B 1 265 ? 13.192 -8.027 74.092 1.00 22.85 265 GLN B C 1
ATOM 4386 O O . GLN B 1 265 ? 12.628 -7.027 73.619 1.00 23.81 265 GLN B O 1
ATOM 4392 N N . LEU B 1 266 ? 13.870 -8.898 73.352 1.00 22.50 266 LEU B N 1
ATOM 4393 C CA . LEU B 1 266 ? 13.826 -8.906 71.864 1.00 22.55 266 LEU B CA 1
ATOM 4394 C C . LEU B 1 266 ? 12.532 -9.589 71.409 1.00 22.66 266 LEU B C 1
ATOM 4395 O O . LEU B 1 266 ? 11.803 -10.116 72.251 1.00 23.00 266 LEU B O 1
ATOM 4400 N N . PRO B 1 267 ? 12.208 -9.550 70.097 1.00 23.33 267 PRO B N 1
ATOM 4401 C CA . PRO B 1 267 ? 10.955 -10.181 69.660 1.00 23.96 267 PRO B CA 1
ATOM 4402 C C . PRO B 1 267 ? 10.755 -11.638 70.120 1.00 24.14 267 PRO B C 1
ATOM 4403 O O . PRO B 1 267 ? 9.617 -12.021 70.406 1.00 24.58 267 PRO B O 1
ATOM 4407 N N . ASP B 1 268 ? 11.842 -12.410 70.176 1.00 22.93 268 ASP B N 1
ATOM 4408 C CA . ASP B 1 268 ? 11.788 -13.856 70.426 1.00 24.55 268 ASP B CA 1
ATOM 4409 C C . ASP B 1 268 ? 12.634 -14.329 71.618 1.00 24.57 268 ASP B C 1
ATOM 4410 O O . ASP B 1 268 ? 12.551 -15.506 71.989 1.00 24.29 268 ASP B O 1
ATOM 4415 N N . ARG B 1 269 ? 13.462 -13.448 72.194 1.00 23.72 269 ARG B N 1
ATOM 4416 C CA . ARG B 1 269 ? 14.333 -13.809 73.325 1.00 23.25 269 ARG B CA 1
ATOM 4417 C C . ARG B 1 269 ? 14.678 -12.603 74.200 1.00 22.07 269 ARG B C 1
ATOM 4418 O O . ARG B 1 269 ? 14.396 -11.462 73.836 1.00 21.99 269 ARG B O 1
ATOM 4426 N N . VAL B 1 270 ? 15.286 -12.874 75.349 1.00 20.89 270 VAL B N 1
ATOM 4427 C CA . VAL B 1 270 ? 15.702 -11.850 76.299 1.00 21.12 270 VAL B CA 1
ATOM 4428 C C . VAL B 1 270 ? 17.226 -11.763 76.214 1.00 21.47 270 VAL B C 1
ATOM 4429 O O . VAL B 1 270 ? 17.887 -12.803 76.105 1.00 20.93 270 VAL B O 1
ATOM 4433 N N . ILE B 1 271 ? 17.785 -10.543 76.246 1.00 20.72 271 ILE B N 1
ATOM 4434 C CA . ILE B 1 271 ? 19.260 -10.370 76.346 1.00 20.11 271 ILE B CA 1
ATOM 4435 C C . ILE B 1 271 ? 19.614 -9.458 77.517 1.00 20.62 271 ILE B C 1
ATOM 4436 O O . ILE B 1 271 ? 18.754 -8.755 78.038 1.00 19.73 271 ILE B O 1
ATOM 4441 N N . ASN B 1 272 ? 20.889 -9.461 77.898 1.00 20.56 272 ASN B N 1
ATOM 4442 C CA . ASN B 1 272 ? 21.394 -8.605 78.961 1.00 21.28 272 ASN B CA 1
ATOM 4443 C C . ASN B 1 272 ? 22.250 -7.514 78.363 1.00 20.66 272 ASN B C 1
ATOM 4444 O O . ASN B 1 272 ? 23.397 -7.733 77.996 1.00 19.99 272 ASN B O 1
ATOM 4449 N N . LEU B 1 273 ? 21.675 -6.325 78.278 1.00 20.46 273 LEU B N 1
ATOM 4450 C CA . LEU B 1 273 ? 22.315 -5.217 77.580 1.00 20.41 273 LEU B CA 1
ATOM 4451 C C . LEU B 1 273 ? 23.653 -4.800 78.177 1.00 19.57 273 LEU B C 1
ATOM 4452 O O . LEU B 1 273 ? 23.873 -4.938 79.367 1.00 21.02 273 LEU B O 1
ATOM 4457 N N . ALA B 1 274 ? 24.546 -4.304 77.333 1.00 18.83 274 ALA B N 1
ATOM 4458 C CA . ALA B 1 274 ? 25.742 -3.606 77.772 1.00 18.08 274 ALA B CA 1
ATOM 4459 C C . ALA B 1 274 ? 25.792 -2.236 77.046 1.00 17.84 274 ALA B C 1
ATOM 4460 O O . ALA B 1 274 ? 25.019 -2.008 76.138 1.00 16.87 274 ALA B O 1
ATOM 4462 N N . GLY B 1 275 ? 26.685 -1.342 77.472 1.00 17.01 275 GLY B N 1
ATOM 4463 C CA . GLY B 1 275 ? 26.855 -0.036 76.839 1.00 17.33 275 GLY B CA 1
ATOM 4464 C C . GLY B 1 275 ? 27.149 -0.127 75.333 1.00 16.84 275 GLY B C 1
ATOM 4465 O O . GLY B 1 275 ? 26.680 0.709 74.534 1.00 15.13 275 GLY B O 1
ATOM 4466 N N . PHE B 1 276 ? 27.942 -1.142 74.989 1.00 16.52 276 PHE B N 1
ATOM 4467 C CA . PHE B 1 276 ? 28.239 -1.525 73.626 1.00 17.16 276 PHE B CA 1
ATOM 4468 C C . PHE B 1 276 ? 28.077 -3.055 73.522 1.00 16.66 276 PHE B C 1
ATOM 4469 O O . PHE B 1 276 ? 28.892 -3.797 74.052 1.00 15.87 276 PHE B O 1
ATOM 4477 N N . TYR B 1 277 ? 27.011 -3.488 72.849 1.00 17.04 277 TYR B N 1
ATOM 4478 C CA . TYR B 1 277 ? 26.626 -4.901 72.721 1.00 17.91 277 TYR B CA 1
ATOM 4479 C C . TYR B 1 277 ? 26.638 -5.330 71.243 1.00 18.20 277 TYR B C 1
ATOM 4480 O O . TYR B 1 277 ? 25.901 -4.773 70.417 1.00 17.47 277 TYR B O 1
ATOM 4489 N N . PHE B 1 278 ? 27.439 -6.340 70.922 1.00 18.22 278 PHE B N 1
ATOM 4490 C CA . PHE B 1 278 ? 27.507 -6.858 69.561 1.00 18.46 278 PHE B CA 1
ATOM 4491 C C . PHE B 1 278 ? 27.496 -8.389 69.549 1.00 18.36 278 PHE B C 1
ATOM 4492 O O . PHE B 1 278 ? 28.432 -9.008 70.052 1.00 18.86 278 PHE B O 1
ATOM 4500 N N . ASP B 1 279 ? 26.435 -8.984 68.985 1.00 18.45 279 ASP B N 1
ATOM 4501 C CA . ASP B 1 279 ? 26.318 -10.454 68.827 1.00 18.32 279 ASP B CA 1
ATOM 4502 C C . ASP B 1 279 ? 25.707 -10.859 67.482 1.00 18.51 279 ASP B C 1
ATOM 4503 O O . ASP B 1 279 ? 24.477 -11.099 67.365 1.00 17.08 279 ASP B O 1
ATOM 4508 N N . ASN B 1 280 ? 26.572 -10.919 66.464 1.00 17.68 280 ASN B N 1
ATOM 4509 C CA . ASN B 1 280 ? 26.164 -11.405 65.145 1.00 17.67 280 ASN B CA 1
ATOM 4510 C C . ASN B 1 280 ? 27.339 -11.985 64.373 1.00 18.36 280 ASN B C 1
ATOM 4511 O O . ASN B 1 280 ? 28.127 -11.247 63.804 1.00 18.57 280 ASN B O 1
ATOM 4516 N N . ALA B 1 281 ? 27.418 -13.321 64.327 1.00 19.02 281 ALA B N 1
ATOM 4517 C CA . ALA B 1 281 ? 28.433 -14.043 63.530 1.00 18.72 281 ALA B CA 1
ATOM 4518 C C . ALA B 1 281 ? 28.519 -13.670 62.039 1.00 18.33 281 ALA B C 1
ATOM 4519 O O . ALA B 1 281 ? 29.565 -13.883 61.428 1.00 17.49 281 ALA B O 1
ATOM 4521 N N . ALA B 1 282 ? 27.444 -13.133 61.464 1.00 17.98 282 ALA B N 1
ATOM 4522 C CA . ALA B 1 282 ? 27.434 -12.696 60.060 1.00 18.94 282 ALA B CA 1
ATOM 4523 C C . ALA B 1 282 ? 27.609 -11.186 59.836 1.00 19.79 282 ALA B C 1
ATOM 4524 O O . ALA B 1 282 ? 27.363 -10.733 58.721 1.00 21.53 282 ALA B O 1
ATOM 4526 N N . ALA B 1 283 ? 27.983 -10.415 60.862 1.00 19.88 283 ALA B N 1
ATOM 4527 C CA . ALA B 1 283 ? 28.179 -8.963 60.732 1.00 18.96 283 ALA B CA 1
ATOM 4528 C C . ALA B 1 283 ? 29.554 -8.562 61.232 1.00 18.94 283 ALA B C 1
ATOM 4529 O O . ALA B 1 283 ? 30.100 -9.220 62.104 1.00 19.54 283 ALA B O 1
ATOM 4531 N N . ARG B 1 284 ? 30.116 -7.494 60.663 1.00 18.62 284 ARG B N 1
ATOM 4532 C CA . ARG B 1 284 ? 31.349 -6.914 61.151 1.00 18.28 284 ARG B CA 1
ATOM 4533 C C . ARG B 1 284 ? 31.040 -5.662 62.000 1.00 18.04 284 ARG B C 1
ATOM 4534 O O . ARG B 1 284 ? 30.067 -4.917 61.736 1.00 17.85 284 ARG B O 1
ATOM 4542 N N . LEU B 1 285 ? 31.883 -5.456 63.006 1.00 16.78 285 LEU B N 1
ATOM 4543 C CA . LEU B 1 285 ? 31.802 -4.319 63.920 1.00 16.39 285 LEU B CA 1
ATOM 4544 C C . LEU B 1 285 ? 32.183 -3.022 63.216 1.00 16.35 285 LEU B C 1
ATOM 4545 O O . LEU B 1 285 ? 32.917 -3.051 62.207 1.00 16.87 285 LEU B O 1
ATOM 4550 N N . PRO B 1 286 ? 31.745 -1.876 63.777 1.00 15.27 286 PRO B N 1
ATOM 4551 C CA . PRO B 1 286 ? 32.176 -0.611 63.223 1.00 14.49 286 PRO B CA 1
ATOM 4552 C C . PRO B 1 286 ? 33.631 -0.349 63.522 1.00 13.96 286 PRO B C 1
ATOM 4553 O O . PRO B 1 286 ? 34.221 -1.001 64.377 1.00 13.91 286 PRO B O 1
ATOM 4557 N N . ASN B 1 287 ? 34.203 0.600 62.800 1.00 13.73 287 ASN B N 1
ATOM 4558 C CA . ASN B 1 287 ? 35.466 1.210 63.225 1.00 14.22 287 ASN B CA 1
ATOM 4559 C C . ASN B 1 287 ? 35.168 1.936 64.539 1.00 14.76 287 ASN B C 1
ATOM 4560 O O . ASN B 1 287 ? 34.101 2.523 64.676 1.00 15.69 287 ASN B O 1
ATOM 4565 N N . PHE B 1 288 ? 36.074 1.836 65.517 1.00 14.73 288 PHE B N 1
ATOM 4566 C CA . PHE B 1 288 ? 35.802 2.258 66.898 1.00 14.08 288 PHE B CA 1
ATOM 4567 C C . PHE B 1 288 ? 37.048 2.989 67.407 1.00 14.10 288 PHE B C 1
ATOM 4568 O O . PHE B 1 288 ? 38.033 2.366 67.772 1.00 14.13 288 PHE B O 1
ATOM 4576 N N . SER B 1 289 ? 37.006 4.320 67.375 1.00 14.94 289 SER B N 1
ATOM 4577 C CA . SER B 1 289 ? 38.158 5.159 67.693 1.00 15.08 289 SER B CA 1
ATOM 4578 C C . SER B 1 289 ? 37.799 6.473 68.407 1.00 15.72 289 SER B C 1
ATOM 4579 O O . SER B 1 289 ? 36.843 7.175 68.043 1.00 14.72 289 SER B O 1
ATOM 4582 N N . GLY B 1 290 ? 38.602 6.806 69.418 1.00 16.54 290 GLY B N 1
ATOM 4583 C CA . GLY B 1 290 ? 38.434 8.040 70.170 1.00 16.55 290 GLY B CA 1
ATOM 4584 C C . GLY B 1 290 ? 37.244 8.143 71.090 1.00 15.93 290 GLY B C 1
ATOM 4585 O O . GLY B 1 290 ? 36.811 9.260 71.373 1.00 16.17 290 GLY B O 1
ATOM 4586 N N . ASN B 1 291 ? 36.726 7.013 71.560 1.00 15.57 291 ASN B N 1
ATOM 4587 C CA . ASN B 1 291 ? 35.572 7.009 72.469 1.00 16.09 291 ASN B CA 1
ATOM 4588 C C . ASN B 1 291 ? 35.922 6.864 73.953 1.00 16.10 291 ASN B C 1
ATOM 4589 O O . ASN B 1 291 ? 36.925 6.231 74.313 1.00 15.36 291 ASN B O 1
ATOM 4594 N N . SER B 1 292 ? 35.026 7.376 74.802 1.00 15.56 292 SER B N 1
ATOM 4595 C CA . SER B 1 292 ? 35.163 7.325 76.250 1.00 15.74 292 SER B CA 1
ATOM 4596 C C . SER B 1 292 ? 34.141 6.376 76.863 1.00 15.83 292 SER B C 1
ATOM 4597 O O . SER B 1 292 ? 32.937 6.458 76.549 1.00 14.83 292 SER B O 1
ATOM 4600 N N . GLN B 1 293 ? 34.632 5.500 77.738 1.00 15.60 293 GLN B N 1
ATOM 4601 C CA . GLN B 1 293 ? 33.805 4.534 78.448 1.00 16.88 293 GLN B CA 1
ATOM 4602 C C . GLN B 1 293 ? 34.071 4.597 79.979 1.00 17.05 293 GLN B C 1
ATOM 4603 O O . GLN B 1 293 ? 34.940 3.879 80.494 1.00 17.94 293 GLN B O 1
ATOM 4609 N N . TRP B 1 294 ? 33.366 5.483 80.686 1.00 17.00 294 TRP B N 1
ATOM 4610 C CA . TRP B 1 294 ? 33.421 5.544 82.174 1.00 16.79 294 TRP B CA 1
ATOM 4611 C C . TRP B 1 294 ? 32.214 4.744 82.628 1.00 16.94 294 TRP B C 1
ATOM 4612 O O . TRP B 1 294 ? 31.106 5.232 82.561 1.00 16.39 294 TRP B O 1
ATOM 4623 N N . TYR B 1 295 ? 32.429 3.503 83.060 1.00 18.38 295 TYR B N 1
ATOM 4624 C CA . TYR B 1 295 ? 31.347 2.502 83.181 1.00 19.55 295 TYR B CA 1
ATOM 4625 C C . TYR B 1 295 ? 30.567 2.323 81.873 1.00 18.25 295 TYR B C 1
ATOM 4626 O O . TYR B 1 295 ? 29.336 2.365 81.852 1.00 18.10 295 TYR B O 1
ATOM 4635 N N . GLY B 1 296 ? 31.324 2.100 80.796 1.00 17.46 296 GLY B N 1
ATOM 4636 C CA . GLY B 1 296 ? 30.793 1.820 79.476 1.00 16.92 296 GLY B CA 1
ATOM 4637 C C . GLY B 1 296 ? 31.159 0.398 79.149 1.00 16.67 296 GLY B C 1
ATOM 4638 O O . GLY B 1 296 ? 32.129 0.162 78.398 1.00 16.00 296 GLY B O 1
ATOM 4639 N N . ASP B 1 297 ? 30.417 -0.539 79.758 1.00 16.54 297 ASP B N 1
ATOM 4640 C CA . ASP B 1 297 ? 30.648 -1.979 79.532 1.00 16.70 297 ASP B CA 1
ATOM 4641 C C . ASP B 1 297 ? 30.366 -2.375 78.081 1.00 17.29 297 ASP B C 1
ATOM 4642 O O . ASP B 1 297 ? 29.464 -1.832 77.408 1.00 16.59 297 ASP B O 1
ATOM 4647 N N . MET B 1 298 ? 31.201 -3.284 77.601 1.00 17.60 298 MET B N 1
ATOM 4648 C CA . MET B 1 298 ? 31.227 -3.704 76.226 1.00 18.50 298 MET B CA 1
ATOM 4649 C C . MET B 1 298 ? 31.228 -5.237 76.192 1.00 19.54 298 MET B C 1
ATOM 4650 O O . MET B 1 298 ? 32.038 -5.846 76.882 1.00 19.88 298 MET B O 1
ATOM 4655 N N . LYS B 1 299 ? 30.330 -5.836 75.406 1.00 19.06 299 LYS B N 1
ATOM 4656 C CA . LYS B 1 299 ? 30.302 -7.281 75.160 1.00 19.22 299 LYS B CA 1
ATOM 4657 C C . LYS B 1 299 ? 30.452 -7.578 73.660 1.00 18.59 299 LYS B C 1
ATOM 4658 O O . LYS B 1 299 ? 29.511 -7.373 72.888 1.00 17.97 299 LYS B O 1
ATOM 4664 N N . LEU B 1 300 ? 31.623 -8.061 73.260 1.00 18.13 300 LEU B N 1
ATOM 4665 C CA . LEU B 1 300 ? 31.861 -8.523 71.897 1.00 18.53 300 LEU B CA 1
ATOM 4666 C C . LEU B 1 300 ? 31.662 -10.048 71.904 1.00 19.33 300 LEU B C 1
ATOM 4667 O O . LEU B 1 300 ? 32.580 -10.820 72.160 1.00 19.17 300 LEU B O 1
ATOM 4672 N N . ILE B 1 301 ? 30.423 -10.454 71.644 1.00 19.59 301 ILE B N 1
ATOM 4673 C CA . ILE B 1 301 ? 29.983 -11.827 71.785 1.00 19.95 301 ILE B CA 1
ATOM 4674 C C . ILE B 1 301 ? 30.215 -12.643 70.518 1.00 20.74 301 ILE B C 1
ATOM 4675 O O . ILE B 1 301 ? 30.446 -13.847 70.604 1.00 20.55 301 ILE B O 1
ATOM 4680 N N . ASN B 1 302 ? 30.063 -12.018 69.350 1.00 21.48 302 ASN B N 1
ATOM 4681 C CA . ASN B 1 302 ? 30.234 -12.719 68.062 1.00 21.74 302 ASN B CA 1
ATOM 4682 C C . ASN B 1 302 ? 30.263 -11.742 66.898 1.00 21.33 302 ASN B C 1
ATOM 4683 O O . ASN B 1 302 ? 29.499 -10.776 66.872 1.00 20.92 302 ASN B O 1
ATOM 4688 N N . PHE B 1 303 ? 31.153 -12.013 65.952 1.00 20.81 303 PHE B N 1
ATOM 4689 C CA . PHE B 1 303 ? 31.271 -11.236 64.727 1.00 20.84 303 PHE B CA 1
ATOM 4690 C C . PHE B 1 303 ? 31.977 -12.040 63.621 1.00 21.77 303 PHE B C 1
ATOM 4691 O O . PHE B 1 303 ? 32.494 -13.141 63.859 1.00 22.04 303 PHE B O 1
ATOM 4699 N N . LEU B 1 304 ? 31.993 -11.483 62.419 1.00 22.38 304 LEU B N 1
ATOM 4700 C CA . LEU B 1 304 ? 32.438 -12.209 61.237 1.00 23.39 304 LEU B CA 1
ATOM 4701 C C . LEU B 1 304 ? 33.937 -12.468 61.368 1.00 23.13 304 LEU B C 1
ATOM 4702 O O . LEU B 1 304 ? 34.696 -11.533 61.651 1.00 21.15 304 LEU B O 1
ATOM 4707 N N . PRO B 1 305 ? 34.359 -13.745 61.216 1.00 23.64 305 PRO B N 1
ATOM 4708 C CA . PRO B 1 305 ? 35.765 -14.116 61.361 1.00 22.57 305 PRO B CA 1
ATOM 4709 C C . PRO B 1 305 ? 36.758 -13.415 60.449 1.00 23.21 305 PRO B C 1
ATOM 4710 O O . PRO B 1 305 ? 37.895 -13.193 60.880 1.00 22.33 305 PRO B O 1
ATOM 4714 N N . ASP B 1 306 ? 36.380 -13.074 59.214 1.00 23.43 306 ASP B N 1
ATOM 4715 C CA . ASP B 1 306 ? 37.313 -12.360 58.327 1.00 24.31 306 ASP B CA 1
ATOM 4716 C C . ASP B 1 306 ? 37.254 -10.868 58.664 1.00 25.73 306 ASP B C 1
ATOM 4717 O O . ASP B 1 306 ? 36.781 -10.042 57.872 1.00 28.62 306 ASP B O 1
ATOM 4722 N N . SER B 1 307 ? 37.734 -10.538 59.858 1.00 25.59 307 SER B N 1
ATOM 4723 C CA . SER B 1 307 ? 37.785 -9.163 60.351 1.00 25.84 307 SER B CA 1
ATOM 4724 C C . SER B 1 307 ? 38.686 -9.111 61.578 1.00 25.36 307 SER B C 1
ATOM 4725 O O . SER B 1 307 ? 38.875 -10.132 62.270 1.00 25.81 307 SER B O 1
ATOM 4728 N N . THR B 1 308 ? 39.252 -7.936 61.826 1.00 23.44 308 THR B N 1
ATOM 4729 C CA . THR B 1 308 ? 39.750 -7.585 63.164 1.00 22.86 308 THR B CA 1
ATOM 4730 C C . THR B 1 308 ? 38.911 -6.461 63.746 1.00 22.77 308 THR B C 1
ATOM 4731 O O . THR B 1 308 ? 38.106 -5.826 63.044 1.00 24.95 308 THR B O 1
ATOM 4735 N N . PHE B 1 309 ? 39.071 -6.244 65.044 1.00 22.46 309 PHE B N 1
ATOM 4736 C CA . PHE B 1 309 ? 38.418 -5.131 65.730 1.00 21.35 309 PHE B CA 1
ATOM 4737 C C . PHE B 1 309 ? 39.449 -4.463 66.649 1.00 21.18 309 PHE B C 1
ATOM 4738 O O . PHE B 1 309 ? 40.255 -5.152 67.274 1.00 21.02 309 PHE B O 1
ATOM 4746 N N . VAL B 1 310 ? 39.427 -3.130 66.719 1.00 19.92 310 VAL B N 1
ATOM 4747 C CA . VAL B 1 310 ? 40.349 -2.382 67.567 1.00 19.57 310 VAL B CA 1
ATOM 4748 C C . VAL B 1 310 ? 39.566 -1.435 68.470 1.00 19.47 310 VAL B C 1
ATOM 4749 O O . VAL B 1 310 ? 38.746 -0.674 67.989 1.00 19.05 310 VAL B O 1
ATOM 4753 N N . ILE B 1 311 ? 39.809 -1.493 69.779 1.00 19.09 311 ILE B N 1
ATOM 4754 C CA . ILE B 1 311 ? 39.410 -0.384 70.650 1.00 19.00 311 ILE B CA 1
ATOM 4755 C C . ILE B 1 311 ? 40.599 0.562 70.535 1.00 18.19 311 ILE B C 1
ATOM 4756 O O . ILE B 1 311 ? 41.679 0.274 71.080 1.00 17.30 311 ILE B O 1
ATOM 4761 N N . ASN B 1 312 ? 40.414 1.646 69.768 1.00 16.91 312 ASN B N 1
ATOM 4762 C CA . ASN B 1 312 ? 41.505 2.562 69.437 1.00 16.19 312 ASN B CA 1
ATOM 4763 C C . ASN B 1 312 ? 41.335 3.953 70.062 1.00 16.36 312 ASN B C 1
ATOM 4764 O O . ASN B 1 312 ? 40.258 4.547 69.980 1.00 15.58 312 ASN B O 1
ATOM 4769 N N . GLY B 1 313 ? 42.408 4.469 70.674 1.00 15.56 313 GLY B N 1
ATOM 4770 C CA . GLY B 1 313 ? 42.403 5.823 71.242 1.00 15.28 313 GLY B CA 1
ATOM 4771 C C . GLY B 1 313 ? 41.272 6.047 72.226 1.00 15.27 313 GLY B C 1
ATOM 4772 O O . GLY B 1 313 ? 40.636 7.091 72.202 1.00 15.42 313 GLY B O 1
ATOM 4773 N N . GLY B 1 314 ? 41.018 5.061 73.076 1.00 15.39 314 GLY B N 1
ATOM 4774 C CA . GLY B 1 314 ? 39.907 5.106 74.026 1.00 15.16 314 GLY B CA 1
ATOM 4775 C C . GLY B 1 314 ? 40.321 5.507 75.426 1.00 15.34 314 GLY B C 1
ATOM 4776 O O . GLY B 1 314 ? 41.502 5.511 75.783 1.00 14.28 314 GLY B O 1
ATOM 4777 N N . ALA B 1 315 ? 39.326 5.883 76.209 1.00 15.86 315 ALA B N 1
ATOM 4778 C CA . ALA B 1 315 ? 39.486 6.107 77.637 1.00 16.46 315 ALA B CA 1
ATOM 4779 C C . ALA B 1 315 ? 38.539 5.127 78.326 1.00 17.21 315 ALA B C 1
ATOM 4780 O O . ALA B 1 315 ? 37.311 5.181 78.119 1.00 17.22 315 ALA B O 1
ATOM 4782 N N . LEU B 1 316 ? 39.134 4.200 79.076 1.00 17.38 316 LEU B N 1
ATOM 4783 C CA . LEU B 1 316 ? 38.444 3.046 79.633 1.00 18.01 316 LEU B CA 1
ATOM 4784 C C . LEU B 1 316 ? 38.575 3.065 81.160 1.00 17.81 316 LEU B C 1
ATOM 4785 O O . LEU B 1 316 ? 39.614 2.677 81.702 1.00 17.88 316 LEU B O 1
ATOM 4790 N N . TYR B 1 317 ? 37.517 3.503 81.843 1.00 17.57 317 TYR B N 1
ATOM 4791 C CA . TYR B 1 317 ? 37.517 3.602 83.304 1.00 17.80 317 TYR B CA 1
ATOM 4792 C C . TYR B 1 317 ? 36.405 2.803 83.891 1.00 18.32 317 TYR B C 1
ATOM 4793 O O . TYR B 1 317 ? 35.258 2.902 83.439 1.00 18.25 317 TYR B O 1
ATOM 4802 N N . GLY B 1 318 ? 36.741 1.989 84.891 1.00 19.88 318 GLY B N 1
ATOM 4803 C CA . GLY B 1 318 ? 35.758 1.094 85.548 1.00 21.28 318 GLY B CA 1
ATOM 4804 C C . GLY B 1 318 ? 36.186 0.727 86.958 1.00 22.23 318 GLY B C 1
ATOM 4805 O O . GLY B 1 318 ? 37.124 1.312 87.489 1.00 22.81 318 GLY B O 1
ATOM 4806 N N . GLY B 1 319 ? 35.495 -0.234 87.561 1.00 24.69 319 GLY B N 1
ATOM 4807 C CA . GLY B 1 319 ? 35.701 -0.593 88.967 1.00 26.29 319 GLY B CA 1
ATOM 4808 C C . GLY B 1 319 ? 35.016 0.436 89.862 1.00 29.47 319 GLY B C 1
ATOM 4809 O O . GLY B 1 319 ? 34.806 1.566 89.422 1.00 29.47 319 GLY B O 1
ATOM 4810 N N . PRO B 1 320 ? 34.658 0.098 91.105 1.00 32.70 320 PRO B N 1
ATOM 4811 C CA . PRO B 1 320 ? 34.989 -1.167 91.762 1.00 34.04 320 PRO B CA 1
ATOM 4812 C C . PRO B 1 320 ? 34.168 -2.387 91.290 1.00 34.32 320 PRO B C 1
ATOM 4813 O O . PRO B 1 320 ? 32.987 -2.267 90.908 1.00 34.16 320 PRO B O 1
ATOM 4817 N N . GLY B 1 321 ? 34.819 -3.546 91.313 1.00 33.80 321 GLY B N 1
ATOM 4818 C CA . GLY B 1 321 ? 34.191 -4.804 90.942 1.00 34.63 321 GLY B CA 1
ATOM 4819 C C . GLY B 1 321 ? 33.982 -4.968 89.445 1.00 34.56 321 GLY B C 1
ATOM 4820 O O . GLY B 1 321 ? 34.744 -4.435 88.626 1.00 32.85 321 GLY B O 1
ATOM 4821 N N . ASP B 1 322 ? 32.928 -5.706 89.106 1.00 33.07 322 ASP B N 1
ATOM 4822 C CA . ASP B 1 322 ? 32.534 -5.954 87.722 1.00 32.02 322 ASP B CA 1
ATOM 4823 C C . ASP B 1 322 ? 31.632 -4.821 87.236 1.00 29.06 322 ASP B C 1
ATOM 4824 O O . ASP B 1 322 ? 30.435 -5.008 87.047 1.00 30.68 322 ASP B O 1
ATOM 4829 N N . THR B 1 323 ? 32.227 -3.636 87.075 1.00 25.82 323 THR B N 1
ATOM 4830 C CA . THR B 1 323 ? 31.546 -2.441 86.586 1.00 23.25 323 THR B CA 1
ATOM 4831 C C . THR B 1 323 ? 32.376 -1.848 85.414 1.00 21.59 323 THR B C 1
ATOM 4832 O O . THR B 1 323 ? 33.577 -1.651 85.544 1.00 19.91 323 THR B O 1
ATOM 4836 N N . GLY B 1 324 ? 31.733 -1.640 84.258 1.00 19.85 324 GLY B N 1
ATOM 4837 C CA . GLY B 1 324 ? 32.401 -1.100 83.073 1.00 19.56 324 GLY B CA 1
ATOM 4838 C C . GLY B 1 324 ? 33.213 -2.129 82.319 1.00 18.61 324 GLY B C 1
ATOM 4839 O O . GLY B 1 324 ? 34.067 -1.771 81.548 1.00 17.68 324 GLY B O 1
ATOM 4840 N N . VAL B 1 325 ? 32.940 -3.418 82.544 1.00 19.34 325 VAL B N 1
ATOM 4841 C CA . VAL B 1 325 ? 33.830 -4.499 82.073 1.00 18.60 325 VAL B CA 1
ATOM 4842 C C . VAL B 1 325 ? 33.787 -4.624 80.551 1.00 17.75 325 VAL B C 1
ATOM 4843 O O . VAL B 1 325 ? 32.708 -4.615 79.977 1.00 17.68 325 VAL B O 1
ATOM 4847 N N . ILE B 1 326 ? 34.962 -4.741 79.929 1.00 17.49 326 ILE B N 1
ATOM 4848 C CA . ILE B 1 326 ? 35.114 -5.069 78.506 1.00 17.72 326 ILE B CA 1
ATOM 4849 C C . ILE B 1 326 ? 35.465 -6.568 78.356 1.00 18.24 326 ILE B C 1
ATOM 4850 O O . ILE B 1 326 ? 36.535 -7.035 78.803 1.00 17.26 326 ILE B O 1
ATOM 4855 N N . ALA B 1 327 ? 34.544 -7.316 77.753 1.00 17.50 327 ALA B N 1
ATOM 4856 C CA . ALA B 1 327 ? 34.723 -8.740 77.493 1.00 19.02 327 ALA B CA 1
ATOM 4857 C C . ALA B 1 327 ? 34.556 -9.086 75.995 1.00 19.06 327 ALA B C 1
ATOM 4858 O O . ALA B 1 327 ? 33.653 -8.586 75.349 1.00 19.79 327 ALA B O 1
ATOM 4860 N N . VAL B 1 328 ? 35.409 -9.961 75.483 1.00 19.67 328 VAL B N 1
ATOM 4861 C CA . VAL B 1 328 ? 35.298 -10.514 74.125 1.00 21.30 328 VAL B CA 1
ATOM 4862 C C . VAL B 1 328 ? 35.259 -12.055 74.198 1.00 22.29 328 VAL B C 1
ATOM 4863 O O . VAL B 1 328 ? 35.895 -12.648 75.062 1.00 23.73 328 VAL B O 1
ATOM 4867 N N . ALA B 1 329 ? 34.525 -12.692 73.285 1.00 21.86 329 ALA B N 1
ATOM 4868 C CA . ALA B 1 329 ? 34.432 -14.141 73.244 1.00 21.53 329 ALA B CA 1
ATOM 4869 C C . ALA B 1 329 ? 35.819 -14.746 73.021 1.00 21.11 329 ALA B C 1
ATOM 4870 O O . ALA B 1 329 ? 36.611 -14.247 72.219 1.00 18.86 329 ALA B O 1
ATOM 4872 N N . THR B 1 330 ? 36.114 -15.808 73.766 1.00 22.42 330 THR B N 1
ATOM 4873 C CA . THR B 1 330 ? 37.434 -16.443 73.742 1.00 23.34 330 THR B CA 1
ATOM 4874 C C . THR B 1 330 ? 37.816 -16.867 72.333 1.00 23.03 330 THR B C 1
ATOM 4875 O O . THR B 1 330 ? 38.945 -16.645 71.881 1.00 22.32 330 THR B O 1
ATOM 4879 N N . ALA B 1 331 ? 36.838 -17.438 71.644 1.00 22.91 331 ALA B N 1
ATOM 4880 C CA . ALA B 1 331 ? 37.016 -17.936 70.292 1.00 24.27 331 ALA B CA 1
ATOM 4881 C C . ALA B 1 331 ? 37.495 -16.852 69.332 1.00 23.84 331 ALA B C 1
ATOM 4882 O O . ALA B 1 331 ? 38.216 -17.158 68.397 1.00 25.76 331 ALA B O 1
ATOM 4884 N N . LEU B 1 332 ? 37.105 -15.597 69.567 1.00 23.37 332 LEU B N 1
ATOM 4885 C CA . LEU B 1 332 ? 37.470 -14.475 68.675 1.00 22.95 332 LEU B CA 1
ATOM 4886 C C . LEU B 1 332 ? 38.512 -13.523 69.232 1.00 22.66 332 LEU B C 1
ATOM 4887 O O . LEU B 1 332 ? 38.880 -12.575 68.549 1.00 22.81 332 LEU B O 1
ATOM 4892 N N . ALA B 1 333 ? 39.034 -13.792 70.431 1.00 23.06 333 ALA B N 1
ATOM 4893 C CA . ALA B 1 333 ? 39.800 -12.776 71.169 1.00 23.35 333 ALA B CA 1
ATOM 4894 C C . ALA B 1 333 ? 41.118 -12.399 70.521 1.00 21.71 333 ALA B C 1
ATOM 4895 O O . ALA B 1 333 ? 41.518 -11.246 70.603 1.00 23.07 333 ALA B O 1
ATOM 4897 N N . ALA B 1 334 ? 41.774 -13.330 69.846 1.00 20.50 334 ALA B N 1
ATOM 4898 C CA . ALA B 1 334 ? 42.968 -12.985 69.051 1.00 20.36 334 ALA B CA 1
ATOM 4899 C C . ALA B 1 334 ? 42.699 -11.921 67.967 1.00 20.67 334 ALA B C 1
ATOM 4900 O O . ALA B 1 334 ? 43.632 -11.297 67.478 1.00 20.96 334 ALA B O 1
ATOM 4902 N N . LYS B 1 335 ? 41.437 -11.728 67.587 1.00 21.05 335 LYS B N 1
ATOM 4903 C CA . LYS B 1 335 ? 41.079 -10.727 66.584 1.00 22.74 335 LYS B CA 1
ATOM 4904 C C . LYS B 1 335 ? 40.837 -9.331 67.155 1.00 23.12 335 LYS B C 1
ATOM 4905 O O . LYS B 1 335 ? 40.645 -8.404 66.373 1.00 24.69 335 LYS B O 1
ATOM 4911 N N . VAL B 1 336 ? 40.805 -9.189 68.486 1.00 23.23 336 VAL B N 1
ATOM 4912 C CA . VAL B 1 336 ? 40.549 -7.906 69.158 1.00 22.75 336 VAL B CA 1
ATOM 4913 C C . VAL B 1 336 ? 41.830 -7.321 69.741 1.00 21.25 336 VAL B C 1
ATOM 4914 O O . VAL B 1 336 ? 42.601 -8.008 70.399 1.00 19.64 336 VAL B O 1
ATOM 4918 N N . PHE B 1 337 ? 42.033 -6.035 69.470 1.00 20.49 337 PHE B N 1
ATOM 4919 C CA . PHE B 1 337 ? 43.188 -5.290 69.940 1.00 19.61 337 PHE B CA 1
ATOM 4920 C C . PHE B 1 337 ? 42.691 -4.100 70.727 1.00 18.48 337 PHE B C 1
ATOM 4921 O O . PHE B 1 337 ? 41.540 -3.678 70.561 1.00 17.89 337 PHE B O 1
ATOM 4929 N N . VAL B 1 338 ? 43.536 -3.617 71.637 1.00 17.70 338 VAL B N 1
ATOM 4930 C CA . VAL B 1 338 ? 43.231 -2.454 72.459 1.00 16.42 338 VAL B CA 1
ATOM 4931 C C . VAL B 1 338 ? 44.445 -1.551 72.360 1.00 16.27 338 VAL B C 1
ATOM 4932 O O . VAL B 1 338 ? 45.481 -1.843 72.977 1.00 16.33 338 VAL B O 1
ATOM 4936 N N . ILE B 1 339 ? 44.303 -0.456 71.595 1.00 14.84 339 ILE B N 1
ATOM 4937 C CA . ILE B 1 339 ? 45.446 0.304 71.091 1.00 14.13 339 ILE B CA 1
ATOM 4938 C C . ILE B 1 339 ? 45.344 1.795 71.415 1.00 14.56 339 ILE B C 1
ATOM 4939 O O . ILE B 1 339 ? 44.368 2.468 71.063 1.00 14.99 339 ILE B O 1
ATOM 4944 N N . GLY B 1 340 ? 46.396 2.315 72.037 1.00 14.44 340 GLY B N 1
ATOM 4945 C CA . GLY B 1 340 ? 46.450 3.712 72.412 1.00 14.42 340 GLY B CA 1
ATOM 4946 C C . GLY B 1 340 ? 45.385 4.105 73.410 1.00 14.46 340 GLY B C 1
ATOM 4947 O O . GLY B 1 340 ? 44.910 5.235 73.378 1.00 13.92 340 GLY B O 1
ATOM 4948 N N . CYS B 1 341 ? 44.979 3.172 74.269 1.00 14.92 341 CYS B N 1
ATOM 4949 C CA . CYS B 1 341 ? 43.954 3.486 75.250 1.00 15.84 341 CYS B CA 1
ATOM 4950 C C . CYS B 1 341 ? 44.596 3.905 76.579 1.00 16.37 341 CYS B C 1
ATOM 4951 O O . CYS B 1 341 ? 45.723 3.493 76.894 1.00 16.90 341 CYS B O 1
ATOM 4954 N N . GLN B 1 342 ? 43.878 4.766 77.303 1.00 16.15 342 GLN B N 1
ATOM 4955 C CA . GLN B 1 342 ? 44.182 5.155 78.680 1.00 16.17 342 GLN B CA 1
ATOM 4956 C C . GLN B 1 342 ? 43.088 4.591 79.574 1.00 15.90 342 GLN B C 1
ATOM 4957 O O . GLN B 1 342 ? 42.003 4.261 79.094 1.00 14.59 342 GLN B O 1
ATOM 4963 N N . GLY B 1 343 ? 43.360 4.561 80.882 1.00 16.31 343 GLY B N 1
ATOM 4964 C CA . GLY B 1 343 ? 42.428 4.028 81.876 1.00 16.68 343 GLY B CA 1
ATOM 4965 C C . GLY B 1 343 ? 43.028 3.846 83.254 1.00 17.71 343 GLY B C 1
ATOM 4966 O O . GLY B 1 343 ? 44.221 4.145 83.491 1.00 18.55 343 GLY B O 1
ATOM 4967 N N . ASN B 1 344 ? 42.203 3.318 84.150 1.00 18.14 344 ASN B N 1
ATOM 4968 C CA . ASN B 1 344 ? 42.582 3.036 85.534 1.00 18.76 344 ASN B CA 1
ATOM 4969 C C . ASN B 1 344 ? 42.727 1.533 85.791 1.00 20.12 344 ASN B C 1
ATOM 4970 O O . ASN B 1 344 ? 42.310 0.705 84.990 1.00 19.68 344 ASN B O 1
ATOM 4975 N N . ALA B 1 345 ? 43.316 1.217 86.938 1.00 21.68 345 ALA B N 1
ATOM 4976 C CA . ALA B 1 345 ? 43.532 -0.160 87.384 1.00 22.34 345 ALA B CA 1
ATOM 4977 C C . ALA B 1 345 ? 42.241 -0.972 87.464 1.00 22.67 345 ALA B C 1
ATOM 4978 O O . ALA B 1 345 ? 42.238 -2.168 87.174 1.00 23.13 345 ALA B O 1
ATOM 4980 N N . GLY B 1 346 ? 41.149 -0.322 87.862 1.00 22.17 346 GLY B N 1
ATOM 4981 C CA . GLY B 1 346 ? 39.861 -0.992 88.008 1.00 21.75 346 GLY B CA 1
ATOM 4982 C C . GLY B 1 346 ? 39.134 -1.383 86.732 1.00 21.44 346 GLY B C 1
ATOM 4983 O O . GLY B 1 346 ? 38.118 -2.078 86.813 1.00 20.39 346 GLY B O 1
ATOM 4984 N N . GLN B 1 347 ? 39.616 -0.919 85.568 1.00 21.02 347 GLN B N 1
ATOM 4985 C CA . GLN B 1 347 ? 39.023 -1.300 84.287 1.00 21.08 347 GLN B CA 1
ATOM 4986 C C . GLN B 1 347 ? 39.447 -2.747 83.979 1.00 21.25 347 GLN B C 1
ATOM 4987 O O . GLN B 1 347 ? 40.638 -3.045 83.814 1.00 20.14 347 GLN B O 1
ATOM 4993 N N . GLN B 1 348 ? 38.461 -3.630 83.908 1.00 22.30 348 GLN B N 1
ATOM 4994 C CA . GLN B 1 348 ? 38.704 -5.020 83.549 1.00 23.09 348 GLN B CA 1
ATOM 4995 C C . GLN B 1 348 ? 38.589 -5.194 82.040 1.00 22.85 348 GLN B C 1
ATOM 4996 O O . GLN B 1 348 ? 37.627 -4.711 81.417 1.00 22.99 348 GLN B O 1
ATOM 5002 N N . ILE B 1 349 ? 39.587 -5.858 81.462 1.00 22.66 349 ILE B N 1
ATOM 5003 C CA . ILE B 1 349 ? 39.566 -6.288 80.062 1.00 22.79 349 ILE B CA 1
ATOM 5004 C C . ILE B 1 349 ? 39.685 -7.834 80.068 1.00 21.63 349 ILE B C 1
ATOM 5005 O O . ILE B 1 349 ? 40.712 -8.379 80.474 1.00 21.10 349 ILE B O 1
ATOM 5010 N N . VAL B 1 350 ? 38.626 -8.515 79.632 1.00 20.24 350 VAL B N 1
ATOM 5011 C CA . VAL B 1 350 ? 38.488 -9.971 79.753 1.00 20.38 350 VAL B CA 1
ATOM 5012 C C . VAL B 1 350 ? 38.696 -10.705 78.409 1.00 20.30 350 VAL B C 1
ATOM 5013 O O . VAL B 1 350 ? 37.982 -10.428 77.453 1.00 19.58 350 VAL B O 1
ATOM 5017 N N . ASN B 1 351 ? 39.679 -11.618 78.359 1.00 20.97 351 ASN B N 1
ATOM 5018 C CA . ASN B 1 351 ? 39.948 -12.556 77.227 1.00 21.24 351 ASN B CA 1
ATOM 5019 C C . ASN B 1 351 ? 40.815 -12.010 76.096 1.00 22.28 351 ASN B C 1
ATOM 5020 O O . ASN B 1 351 ? 41.415 -12.785 75.377 1.00 24.07 351 ASN B O 1
ATOM 5025 N N . VAL B 1 352 ? 40.922 -10.693 75.962 1.00 23.07 352 VAL B N 1
ATOM 5026 C CA . VAL B 1 352 ? 41.841 -10.098 75.002 1.00 23.69 352 VAL B CA 1
ATOM 5027 C C . VAL B 1 352 ? 43.284 -10.430 75.408 1.00 25.16 352 VAL B C 1
ATOM 5028 O O . VAL B 1 352 ? 43.696 -10.070 76.507 1.00 28.23 352 VAL B O 1
ATOM 5032 N N . PRO B 1 353 ? 44.070 -11.092 74.531 1.00 24.80 353 PRO B N 1
ATOM 5033 C CA . PRO B 1 353 ? 45.468 -11.394 74.923 1.00 24.06 353 PRO B CA 1
ATOM 5034 C C . PRO B 1 353 ? 46.280 -10.152 75.290 1.00 23.13 353 PRO B C 1
ATOM 5035 O O . PRO B 1 353 ? 46.085 -9.090 74.683 1.00 23.00 353 PRO B O 1
ATOM 5039 N N . ALA B 1 354 ? 47.189 -10.295 76.256 1.00 22.45 354 ALA B N 1
ATOM 5040 C CA . ALA B 1 354 ? 48.134 -9.231 76.637 1.00 21.54 354 ALA B CA 1
ATOM 5041 C C . ALA B 1 354 ? 48.932 -8.717 75.472 1.00 20.92 354 ALA B C 1
ATOM 5042 O O . ALA B 1 354 ? 49.216 -7.518 75.413 1.00 19.02 354 ALA B O 1
ATOM 5044 N N . ALA B 1 355 ? 49.318 -9.617 74.558 1.00 20.90 355 ALA B N 1
ATOM 5045 C CA . ALA B 1 355 ? 50.080 -9.198 73.372 1.00 20.94 355 ALA B CA 1
ATOM 5046 C C . ALA B 1 355 ? 49.310 -8.189 72.530 1.00 20.45 355 ALA B C 1
ATOM 5047 O O . ALA B 1 355 ? 49.918 -7.364 71.858 1.00 20.79 355 ALA B O 1
ATOM 5049 N N . ASN B 1 356 ? 47.978 -8.263 72.572 1.00 19.99 356 ASN B N 1
ATOM 5050 C CA . ASN B 1 356 ? 47.102 -7.357 71.824 1.00 20.59 356 ASN B CA 1
ATOM 5051 C C . ASN B 1 356 ? 46.702 -6.037 72.509 1.00 20.47 356 ASN B C 1
ATOM 5052 O O . ASN B 1 356 ? 45.816 -5.345 71.991 1.00 19.97 356 ASN B O 1
ATOM 5057 N N . ILE B 1 357 ? 47.316 -5.695 73.644 1.00 20.49 357 ILE B N 1
ATOM 5058 C CA . ILE B 1 357 ? 46.976 -4.473 74.407 1.00 20.00 357 ILE B CA 1
ATOM 5059 C C . ILE B 1 357 ? 48.213 -3.591 74.463 1.00 20.85 357 ILE B C 1
ATOM 5060 O O . ILE B 1 357 ? 49.157 -3.910 75.160 1.00 21.60 357 ILE B O 1
ATOM 5065 N N . ILE B 1 358 ? 48.235 -2.507 73.696 1.00 21.62 358 ILE B N 1
ATOM 5066 C CA . ILE B 1 358 ? 49.429 -1.655 73.590 1.00 21.82 358 ILE B CA 1
ATOM 5067 C C . ILE B 1 358 ? 49.016 -0.163 73.620 1.00 22.58 358 ILE B C 1
ATOM 5068 O O . ILE B 1 358 ? 48.361 0.312 72.698 1.00 22.05 358 ILE B O 1
ATOM 5073 N N . PRO B 1 359 ? 49.359 0.596 74.656 1.00 24.65 359 PRO B N 1
ATOM 5074 C CA . PRO B 1 359 ? 50.077 0.153 75.837 1.00 24.73 359 PRO B CA 1
ATOM 5075 C C . PRO B 1 359 ? 49.149 -0.559 76.803 1.00 23.94 359 PRO B C 1
ATOM 5076 O O . PRO B 1 359 ? 47.936 -0.631 76.591 1.00 22.87 359 PRO B O 1
ATOM 5080 N N . GLU B 1 360 ? 49.748 -1.081 77.863 1.00 24.26 360 GLU B N 1
ATOM 5081 C CA . GLU B 1 360 ? 49.018 -1.708 78.958 1.00 23.71 360 GLU B CA 1
ATOM 5082 C C . GLU B 1 360 ? 47.976 -0.728 79.496 1.00 21.63 360 GLU B C 1
ATOM 5083 O O . GLU B 1 360 ? 48.244 0.461 79.667 1.00 20.47 360 GLU B O 1
ATOM 5089 N N . VAL B 1 361 ? 46.780 -1.227 79.728 1.00 20.32 361 VAL B N 1
ATOM 5090 C CA . VAL B 1 361 ? 45.734 -0.408 80.306 1.00 19.84 361 VAL B CA 1
ATOM 5091 C C . VAL B 1 361 ? 44.821 -1.345 81.090 1.00 19.32 361 VAL B C 1
ATOM 5092 O O . VAL B 1 361 ? 44.569 -2.475 80.652 1.00 17.55 361 VAL B O 1
ATOM 5096 N N . GLY B 1 362 ? 44.374 -0.883 82.259 1.00 19.62 362 GLY B N 1
ATOM 5097 C CA . GLY B 1 362 ? 43.458 -1.644 83.092 1.00 20.68 362 GLY B CA 1
ATOM 5098 C C . GLY B 1 362 ? 44.054 -2.907 83.671 1.00 21.21 362 GLY B C 1
ATOM 5099 O O . GLY B 1 362 ? 45.283 -3.042 83.775 1.00 22.05 362 GLY B O 1
ATOM 5100 N N . THR B 1 363 ? 43.173 -3.833 84.032 1.00 20.37 363 THR B N 1
ATOM 5101 C CA . THR B 1 363 ? 43.559 -5.106 84.614 1.00 20.93 363 THR B CA 1
ATOM 5102 C C . THR B 1 363 ? 42.989 -6.212 83.742 1.00 22.01 363 THR B C 1
ATOM 5103 O O . THR B 1 363 ? 41.773 -6.352 83.592 1.00 21.37 363 THR B O 1
ATOM 5107 N N . ARG B 1 364 ? 43.896 -7.006 83.197 1.00 24.07 364 ARG B N 1
ATOM 5108 C CA . ARG B 1 364 ? 43.610 -8.030 82.215 1.00 26.42 364 ARG B CA 1
ATOM 5109 C C . ARG B 1 364 ? 43.367 -9.375 82.893 1.00 27.20 364 ARG B C 1
ATOM 5110 O O . ARG B 1 364 ? 44.068 -9.718 83.823 1.00 27.42 364 ARG B O 1
ATOM 5118 N N . LYS B 1 365 ? 42.386 -10.142 82.426 1.00 27.58 365 LYS B N 1
ATOM 5119 C CA . LYS B 1 365 ? 42.217 -11.501 82.906 1.00 27.30 365 LYS B CA 1
ATOM 5120 C C . LYS B 1 365 ? 41.526 -12.326 81.865 1.00 27.86 365 LYS B C 1
ATOM 5121 O O . LYS B 1 365 ? 41.016 -11.780 80.894 1.00 27.38 365 LYS B O 1
ATOM 5127 N N . ASP B 1 366 ? 41.519 -13.642 82.081 1.00 26.37 366 ASP B N 1
ATOM 5128 C CA . ASP B 1 366 ? 40.827 -14.585 81.223 1.00 25.99 366 ASP B CA 1
ATOM 5129 C C . ASP B 1 366 ? 39.615 -15.151 81.955 1.00 26.13 366 ASP B C 1
ATOM 5130 O O . ASP B 1 366 ? 39.693 -15.485 83.152 1.00 27.58 366 ASP B O 1
ATOM 5135 N N . ASP B 1 367 ? 38.492 -15.237 81.251 1.00 24.44 367 ASP B N 1
ATOM 5136 C CA . ASP B 1 367 ? 37.290 -15.826 81.804 1.00 25.06 367 ASP B CA 1
ATOM 5137 C C . ASP B 1 367 ? 36.348 -16.276 80.685 1.00 27.08 367 ASP B C 1
ATOM 5138 O O . ASP B 1 367 ? 35.627 -15.472 80.077 1.00 27.50 367 ASP B O 1
ATOM 5143 N N . ALA B 1 368 ? 36.344 -17.588 80.461 1.00 27.75 368 ALA B N 1
ATOM 5144 C CA . ALA B 1 368 ? 35.553 -18.216 79.403 1.00 28.10 368 ALA B CA 1
ATOM 5145 C C . ALA B 1 368 ? 34.044 -18.159 79.631 1.00 27.80 368 ALA B C 1
ATOM 5146 O O . ALA B 1 368 ? 33.288 -18.484 78.724 1.00 30.10 368 ALA B O 1
ATOM 5148 N N . THR B 1 369 ? 33.588 -17.772 80.818 1.00 26.76 369 THR B N 1
ATOM 5149 C CA . THR B 1 369 ? 32.162 -17.556 81.027 1.00 25.78 369 THR B CA 1
ATOM 5150 C C . THR B 1 369 ? 31.684 -16.220 80.445 1.00 24.57 369 THR B C 1
ATOM 5151 O O . THR B 1 369 ? 30.472 -15.998 80.357 1.00 23.70 369 THR B O 1
ATOM 5155 N N . GLN B 1 370 ? 32.624 -15.344 80.060 1.00 23.45 370 GLN B N 1
ATOM 5156 C CA . GLN B 1 370 ? 32.314 -13.988 79.588 1.00 23.73 370 GLN B CA 1
ATOM 5157 C C . GLN B 1 370 ? 32.754 -13.774 78.145 1.00 23.11 370 GLN B C 1
ATOM 5158 O O . GLN B 1 370 ? 33.820 -14.256 77.770 1.00 22.82 370 GLN B O 1
ATOM 5164 N N . PRO B 1 371 ? 31.991 -13.017 77.347 1.00 22.60 371 PRO B N 1
ATOM 5165 C CA . PRO B 1 371 ? 30.748 -12.359 77.753 1.00 22.21 371 PRO B CA 1
ATOM 5166 C C . PRO B 1 371 ? 29.571 -13.265 77.500 1.00 23.15 371 PRO B C 1
ATOM 5167 O O . PRO B 1 371 ? 29.590 -14.017 76.528 1.00 23.45 371 PRO B O 1
ATOM 5171 N N . ALA B 1 372 ? 28.561 -13.182 78.353 1.00 23.81 372 ALA B N 1
ATOM 5172 C CA . ALA B 1 372 ? 27.284 -13.855 78.124 1.00 24.53 372 ALA B CA 1
ATOM 5173 C C . ALA B 1 372 ? 26.310 -12.957 77.360 1.00 25.00 372 ALA B C 1
ATOM 5174 O O . ALA B 1 372 ? 26.381 -11.719 77.423 1.00 26.72 372 ALA B O 1
ATOM 5176 N N . ALA B 1 373 ? 25.368 -13.579 76.674 1.00 24.37 373 ALA B N 1
ATOM 5177 C CA . ALA B 1 373 ? 24.345 -12.854 75.921 1.00 23.72 373 ALA B CA 1
ATOM 5178 C C . ALA B 1 373 ? 23.426 -12.057 76.848 1.00 23.80 373 ALA B C 1
ATOM 5179 O O . ALA B 1 373 ? 22.781 -11.069 76.446 1.00 21.38 373 ALA B O 1
ATOM 5182 N N . SER C 1 26 ? 3.186 45.756 71.618 1.00 71.76 26 SER C N 1
ATOM 5183 C CA . SER C 1 26 ? 3.916 45.303 70.393 1.00 70.57 26 SER C CA 1
ATOM 5184 C C . SER C 1 26 ? 3.783 43.775 70.217 1.00 68.13 26 SER C C 1
ATOM 5185 O O . SER C 1 26 ? 3.735 43.048 71.215 1.00 62.97 26 SER C O 1
ATOM 5188 N N . PRO C 1 27 ? 3.749 43.288 68.951 1.00 67.89 27 PRO C N 1
ATOM 5189 C CA . PRO C 1 27 ? 3.263 41.921 68.666 1.00 66.40 27 PRO C CA 1
ATOM 5190 C C . PRO C 1 27 ? 4.169 40.763 69.144 1.00 62.09 27 PRO C C 1
ATOM 5191 O O . PRO C 1 27 ? 5.339 40.994 69.458 1.00 61.12 27 PRO C O 1
ATOM 5195 N N . PRO C 1 28 ? 3.624 39.526 69.206 1.00 59.26 28 PRO C N 1
ATOM 5196 C CA . PRO C 1 28 ? 4.433 38.356 69.591 1.00 57.12 28 PRO C CA 1
ATOM 5197 C C . PRO C 1 28 ? 5.745 38.187 68.793 1.00 52.02 28 PRO C C 1
ATOM 5198 O O . PRO C 1 28 ? 5.772 38.425 67.583 1.00 52.47 28 PRO C O 1
ATOM 5202 N N . GLY C 1 29 ? 6.819 37.824 69.492 1.00 45.22 29 GLY C N 1
ATOM 5203 C CA . GLY C 1 29 ? 8.112 37.544 68.880 1.00 41.50 29 GLY C CA 1
ATOM 5204 C C . GLY C 1 29 ? 8.954 38.709 68.415 1.00 36.31 29 GLY C C 1
ATOM 5205 O O . GLY C 1 29 ? 10.015 38.504 67.882 1.00 37.84 29 GLY C O 1
ATOM 5206 N N . THR C 1 30 ? 8.498 39.927 68.645 1.00 36.33 30 THR C N 1
ATOM 5207 C CA . THR C 1 30 ? 9.119 41.151 68.127 1.00 35.15 30 THR C CA 1
ATOM 5208 C C . THR C 1 30 ? 10.072 41.697 69.158 1.00 31.87 30 THR C C 1
ATOM 5209 O O . THR C 1 30 ? 9.681 41.833 70.309 1.00 33.48 30 THR C O 1
ATOM 5213 N N . LEU C 1 31 ? 11.301 42.016 68.777 1.00 27.86 31 LEU C N 1
ATOM 5214 C CA . LEU C 1 31 ? 12.151 42.851 69.648 1.00 26.09 31 LEU C CA 1
ATOM 5215 C C . LEU C 1 31 ? 12.993 43.782 68.789 1.00 25.41 31 LEU C C 1
ATOM 5216 O O . LEU C 1 31 ? 13.917 43.346 68.104 1.00 23.81 31 LEU C O 1
ATOM 5221 N N . LEU C 1 32 ? 12.642 45.062 68.832 1.00 25.78 32 LEU C N 1
ATOM 5222 C CA . LEU C 1 32 ? 13.277 46.078 68.015 1.00 26.79 32 LEU C CA 1
ATOM 5223 C C . LEU C 1 32 ? 14.436 46.676 68.802 1.00 25.30 32 LEU C C 1
ATOM 5224 O O . LEU C 1 32 ? 14.402 46.653 70.042 1.00 24.71 32 LEU C O 1
ATOM 5229 N N . PRO C 1 33 ? 15.446 47.232 68.099 1.00 23.14 33 PRO C N 1
ATOM 5230 C CA . PRO C 1 33 ? 16.502 47.973 68.803 1.00 23.51 33 PRO C CA 1
ATOM 5231 C C . PRO C 1 33 ? 15.876 49.040 69.702 1.00 23.88 33 PRO C C 1
ATOM 5232 O O . PRO C 1 33 ? 14.842 49.614 69.343 1.00 23.32 33 PRO C O 1
ATOM 5236 N N . GLY C 1 34 ? 16.431 49.229 70.894 1.00 23.83 34 GLY C N 1
ATOM 5237 C CA . GLY C 1 34 ? 15.900 50.215 71.837 1.00 24.34 34 GLY C CA 1
ATOM 5238 C C . GLY C 1 34 ? 14.670 49.825 72.644 1.00 24.90 34 GLY C C 1
ATOM 5239 O O . GLY C 1 34 ? 14.278 50.573 73.523 1.00 25.23 34 GLY C O 1
ATOM 5240 N N . GLN C 1 35 ? 14.047 48.678 72.384 1.00 24.00 35 GLN C N 1
ATOM 5241 C CA . GLN C 1 35 ? 13.046 48.162 73.326 1.00 24.15 35 GLN C CA 1
ATOM 5242 C C . GLN C 1 35 ? 13.748 47.375 74.427 1.00 22.97 35 GLN C C 1
ATOM 5243 O O . GLN C 1 35 ? 14.874 46.916 74.257 1.00 22.02 35 GLN C O 1
ATOM 5249 N N . SER C 1 36 ? 13.075 47.249 75.564 1.00 22.20 36 SER C N 1
ATOM 5250 C CA . SER C 1 36 ? 13.571 46.494 76.695 1.00 21.53 36 SER C CA 1
ATOM 5251 C C . SER C 1 36 ? 13.663 44.970 76.407 1.00 22.68 36 SER C C 1
ATOM 5252 O O . SER C 1 36 ? 12.629 44.304 76.333 1.00 22.20 36 SER C O 1
ATOM 5255 N N . PRO C 1 37 ? 14.896 44.413 76.293 1.00 23.11 37 PRO C N 1
ATOM 5256 C CA . PRO C 1 37 ? 15.001 42.959 76.134 1.00 22.60 37 PRO C CA 1
ATOM 5257 C C . PRO C 1 37 ? 14.395 42.218 77.316 1.00 21.88 37 PRO C C 1
ATOM 5258 O O . PRO C 1 37 ? 13.743 41.199 77.105 1.00 21.71 37 PRO C O 1
ATOM 5262 N N . ASP C 1 38 ? 14.600 42.716 78.541 1.00 20.93 38 ASP C N 1
ATOM 5263 C CA . ASP C 1 38 ? 14.116 42.005 79.731 1.00 20.85 38 ASP C CA 1
ATOM 5264 C C . ASP C 1 38 ? 12.602 41.730 79.600 1.00 20.50 38 ASP C C 1
ATOM 5265 O O . ASP C 1 38 ? 12.156 40.586 79.713 1.00 18.15 38 ASP C O 1
ATOM 5270 N N . GLU C 1 39 ? 11.833 42.780 79.299 1.00 20.95 39 GLU C N 1
ATOM 5271 C CA . GLU C 1 39 ? 10.371 42.653 79.143 1.00 22.15 39 GLU C CA 1
ATOM 5272 C C . GLU C 1 39 ? 9.967 41.712 77.987 1.00 22.52 39 GLU C C 1
ATOM 5273 O O . GLU C 1 39 ? 9.097 40.861 78.180 1.00 24.29 39 GLU C O 1
ATOM 5279 N N . ALA C 1 40 ? 10.608 41.863 76.818 1.00 22.34 40 ALA C N 1
ATOM 5280 C CA . ALA C 1 40 ? 10.381 40.987 75.654 1.00 21.47 40 ALA C CA 1
ATOM 5281 C C . ALA C 1 40 ? 10.555 39.507 76.011 1.00 20.68 40 ALA C C 1
ATOM 5282 O O . ALA C 1 40 ? 9.684 38.695 75.754 1.00 19.69 40 ALA C O 1
ATOM 5284 N N . PHE C 1 41 ? 11.661 39.198 76.671 1.00 20.20 41 PHE C N 1
ATOM 5285 C CA . PHE C 1 41 ? 11.991 37.841 77.046 1.00 20.28 41 PHE C CA 1
ATOM 5286 C C . PHE C 1 41 ? 11.056 37.275 78.100 1.00 20.66 41 PHE C C 1
ATOM 5287 O O . PHE C 1 41 ? 10.721 36.083 78.046 1.00 21.62 41 PHE C O 1
ATOM 5295 N N . ALA C 1 42 ? 10.620 38.102 79.039 1.00 20.67 42 ALA C N 1
ATOM 5296 C CA . ALA C 1 42 ? 9.622 37.665 80.009 1.00 22.54 42 ALA C CA 1
ATOM 5297 C C . ALA C 1 42 ? 8.236 37.406 79.404 1.00 23.32 42 ALA C C 1
ATOM 5298 O O . ALA C 1 42 ? 7.468 36.632 79.989 1.00 23.61 42 ALA C O 1
ATOM 5300 N N . ARG C 1 43 ? 7.906 38.065 78.284 1.00 25.06 43 ARG C N 1
ATOM 5301 C CA . ARG C 1 43 ? 6.567 37.942 77.642 1.00 26.35 43 ARG C CA 1
ATOM 5302 C C . ARG C 1 43 ? 6.496 37.015 76.407 1.00 25.46 43 ARG C C 1
ATOM 5303 O O . ARG C 1 43 ? 5.420 36.878 75.823 1.00 24.95 43 ARG C O 1
ATOM 5311 N N . ASN C 1 44 ? 7.611 36.386 76.020 1.00 23.85 44 ASN C N 1
ATOM 5312 C CA . ASN C 1 44 ? 7.657 35.511 74.846 1.00 24.21 44 ASN C CA 1
ATOM 5313 C C . ASN C 1 44 ? 8.430 34.238 75.088 1.00 23.04 44 ASN C C 1
ATOM 5314 O O . ASN C 1 44 ? 9.491 34.287 75.677 1.00 24.78 44 ASN C O 1
ATOM 5319 N N . SER C 1 45 ? 7.948 33.119 74.553 1.00 21.97 45 SER C N 1
ATOM 5320 C CA . SER C 1 45 ? 8.753 31.884 74.501 1.00 21.81 45 SER C CA 1
ATOM 5321 C C . SER C 1 45 ? 9.823 31.918 73.403 1.00 20.84 45 SER C C 1
ATOM 5322 O O . SER C 1 45 ? 10.880 31.266 73.547 1.00 18.51 45 SER C O 1
ATOM 5325 N N . VAL C 1 46 ? 9.540 32.643 72.305 1.00 19.08 46 VAL C N 1
ATOM 5326 C CA . VAL C 1 46 ? 10.484 32.789 71.197 1.00 18.92 46 VAL C CA 1
ATOM 5327 C C . VAL C 1 46 ? 10.433 34.212 70.654 1.00 19.13 46 VAL C C 1
ATOM 5328 O O . VAL C 1 46 ? 9.343 34.759 70.433 1.00 19.55 46 VAL C O 1
ATOM 5332 N N . VAL C 1 47 ? 11.614 34.786 70.439 1.00 18.24 47 VAL C N 1
ATOM 5333 C CA . VAL C 1 47 ? 11.787 36.139 69.938 1.00 19.05 47 VAL C CA 1
ATOM 5334 C C . VAL C 1 47 ? 12.669 36.058 68.708 1.00 19.82 47 VAL C C 1
ATOM 5335 O O . VAL C 1 47 ? 13.670 35.330 68.718 1.00 21.45 47 VAL C O 1
ATOM 5339 N N . PHE C 1 48 ? 12.305 36.826 67.677 1.00 19.84 48 PHE C N 1
ATOM 5340 C CA . PHE C 1 48 ? 13.039 36.941 66.417 1.00 19.81 48 PHE C CA 1
ATOM 5341 C C . PHE C 1 48 ? 13.528 38.375 66.314 1.00 20.35 48 PHE C C 1
ATOM 5342 O O . PHE C 1 48 ? 12.713 39.291 66.398 1.00 22.13 48 PHE C O 1
ATOM 5350 N N . LEU C 1 49 ? 14.832 38.597 66.147 1.00 20.02 49 LEU C N 1
ATOM 5351 C CA . LEU C 1 49 ? 15.350 39.976 66.072 1.00 19.39 49 LEU C CA 1
ATOM 5352 C C . LEU C 1 49 ? 15.171 40.510 64.672 1.00 19.35 49 LEU C C 1
ATOM 5353 O O . LEU C 1 49 ? 14.983 39.734 63.732 1.00 19.79 49 LEU C O 1
ATOM 5358 N N . VAL C 1 50 ? 15.282 41.831 64.541 1.00 18.61 50 VAL C N 1
ATOM 5359 C CA . VAL C 1 50 ? 15.244 42.496 63.261 1.00 18.13 50 VAL C CA 1
ATOM 5360 C C . VAL C 1 50 ? 16.478 42.079 62.470 1.00 18.54 50 VAL C C 1
ATOM 5361 O O . VAL C 1 50 ? 17.612 42.325 62.924 1.00 18.28 50 VAL C O 1
ATOM 5365 N N . PRO C 1 51 ? 16.270 41.443 61.289 1.00 18.83 51 PRO C N 1
ATOM 5366 C CA . PRO C 1 51 ? 17.401 40.940 60.495 1.00 18.67 51 PRO C CA 1
ATOM 5367 C C . PRO C 1 51 ? 18.495 41.962 60.270 1.00 18.91 51 PRO C C 1
ATOM 5368 O O . PRO C 1 51 ? 18.224 43.051 59.763 1.00 18.14 51 PRO C O 1
ATOM 5372 N N . GLY C 1 52 ? 19.719 41.637 60.685 1.00 19.19 52 GLY C N 1
ATOM 5373 C CA . GLY C 1 52 ? 20.852 42.517 60.404 1.00 18.97 52 GLY C CA 1
ATOM 5374 C C . GLY C 1 52 ? 20.990 43.775 61.264 1.00 18.50 52 GLY C C 1
ATOM 5375 O O . GLY C 1 52 ? 21.940 44.517 61.097 1.00 16.94 52 GLY C O 1
ATOM 5376 N N . ALA C 1 53 ? 20.082 43.990 62.212 1.00 19.38 53 ALA C N 1
ATOM 5377 C CA . ALA C 1 53 ? 20.067 45.219 63.008 1.00 19.74 53 ALA C CA 1
ATOM 5378 C C . ALA C 1 53 ? 21.165 45.250 64.101 1.00 21.30 53 ALA C C 1
ATOM 5379 O O . ALA C 1 53 ? 21.706 44.207 64.494 1.00 20.09 53 ALA C O 1
ATOM 5381 N N . GLU C 1 54 ? 21.487 46.466 64.554 1.00 22.67 54 GLU C N 1
ATOM 5382 C CA . GLU C 1 54 ? 22.377 46.690 65.689 1.00 23.70 54 GLU C CA 1
ATOM 5383 C C . GLU C 1 54 ? 21.570 46.906 66.976 1.00 22.02 54 GLU C C 1
ATOM 5384 O O . GLU C 1 54 ? 20.690 47.738 67.016 1.00 21.57 54 GLU C O 1
ATOM 5390 N N . TYR C 1 55 ? 21.857 46.103 68.000 1.00 20.48 55 TYR C N 1
ATOM 5391 C CA . TYR C 1 55 ? 21.236 46.228 69.318 1.00 19.51 55 TYR C CA 1
ATOM 5392 C C . TYR C 1 55 ? 22.309 46.684 70.300 1.00 19.08 55 TYR C C 1
ATOM 5393 O O . TYR C 1 55 ? 23.507 46.513 70.030 1.00 18.61 55 TYR C O 1
ATOM 5402 N N . ASN C 1 56 ? 21.890 47.267 71.426 1.00 20.43 56 ASN C N 1
ATOM 5403 C CA . ASN C 1 56 ? 22.806 47.595 72.543 1.00 20.66 56 ASN C CA 1
ATOM 5404 C C . ASN C 1 56 ? 22.161 47.100 73.821 1.00 19.61 56 ASN C C 1
ATOM 5405 O O . ASN C 1 56 ? 21.164 47.642 74.245 1.00 17.48 56 ASN C O 1
ATOM 5410 N N . TRP C 1 57 ? 22.722 46.049 74.419 1.00 19.05 57 TRP C N 1
ATOM 5411 C CA . TRP C 1 57 ? 22.128 45.426 75.596 1.00 19.14 57 TRP C CA 1
ATOM 5412 C C . TRP C 1 57 ? 23.153 45.392 76.743 1.00 19.54 57 TRP C C 1
ATOM 5413 O O . TRP C 1 57 ? 24.360 45.234 76.495 1.00 19.30 57 TRP C O 1
ATOM 5424 N N . LYS C 1 58 ? 22.680 45.519 77.987 1.00 19.51 58 LYS C N 1
ATOM 5425 C CA . LYS C 1 58 ? 23.561 45.461 79.159 1.00 19.96 58 LYS C CA 1
ATOM 5426 C C . LYS C 1 58 ? 22.871 44.801 80.366 1.00 19.10 58 LYS C C 1
ATOM 5427 O O . LYS C 1 58 ? 21.812 45.255 80.801 1.00 17.30 58 LYS C O 1
ATOM 5433 N N . ASN C 1 59 ? 23.457 43.715 80.883 1.00 18.63 59 ASN C N 1
ATOM 5434 C CA . ASN C 1 59 ? 22.957 43.040 82.102 1.00 18.64 59 ASN C CA 1
ATOM 5435 C C . ASN C 1 59 ? 21.492 42.583 81.975 1.00 18.97 59 ASN C C 1
ATOM 5436 O O . ASN C 1 59 ? 20.715 42.664 82.923 1.00 17.78 59 ASN C O 1
ATOM 5441 N N . VAL C 1 60 ? 21.130 42.090 80.801 1.00 19.26 60 VAL C N 1
ATOM 5442 C CA . VAL C 1 60 ? 19.792 41.607 80.559 1.00 19.32 60 VAL C CA 1
ATOM 5443 C C . VAL C 1 60 ? 19.543 40.346 81.381 1.00 19.14 60 VAL C C 1
ATOM 5444 O O . VAL C 1 60 ? 20.381 39.460 81.389 1.00 18.53 60 VAL C O 1
ATOM 5448 N N . VAL C 1 61 ? 18.401 40.276 82.055 1.00 19.14 61 VAL C N 1
ATOM 5449 C CA . VAL C 1 61 ? 18.021 39.098 82.838 1.00 20.71 61 VAL C CA 1
ATOM 5450 C C . VAL C 1 61 ? 17.040 38.196 82.062 1.00 21.36 61 VAL C C 1
ATOM 5451 O O . VAL C 1 61 ? 15.980 38.640 81.630 1.00 23.68 61 VAL C O 1
ATOM 5455 N N . ILE C 1 62 ? 17.406 36.934 81.887 1.00 21.54 62 ILE C N 1
ATOM 5456 C CA . ILE C 1 62 ? 16.491 35.889 81.432 1.00 22.17 62 ILE C CA 1
ATOM 5457 C C . ILE C 1 62 ? 16.206 35.003 82.650 1.00 23.15 62 ILE C C 1
ATOM 5458 O O . ILE C 1 62 ? 17.136 34.449 83.238 1.00 20.06 62 ILE C O 1
ATOM 5463 N N . ARG C 1 63 ? 14.935 34.925 83.048 1.00 25.82 63 ARG C N 1
ATOM 5464 C CA . ARG C 1 63 ? 14.500 34.101 84.200 1.00 30.14 63 ARG C CA 1
ATOM 5465 C C . ARG C 1 63 ? 13.749 32.826 83.832 1.00 29.91 63 ARG C C 1
ATOM 5466 O O . ARG C 1 63 ? 13.434 32.024 84.710 1.00 28.46 63 ARG C O 1
ATOM 5474 N N . LYS C 1 64 ? 13.421 32.671 82.558 1.00 29.40 64 LYS C N 1
ATOM 5475 C CA . LYS C 1 64 ? 12.504 31.634 82.090 1.00 29.17 64 LYS C CA 1
ATOM 5476 C C . LYS C 1 64 ? 13.046 31.218 80.727 1.00 25.72 64 LYS C C 1
ATOM 5477 O O . LYS C 1 64 ? 13.684 32.043 80.058 1.00 24.19 64 LYS C O 1
ATOM 5483 N N . PRO C 1 65 ? 12.820 29.956 80.306 1.00 22.98 65 PRO C N 1
ATOM 5484 C CA . PRO C 1 65 ? 13.326 29.601 78.973 1.00 22.24 65 PRO C CA 1
ATOM 5485 C C . PRO C 1 65 ? 12.796 30.489 77.841 1.00 20.19 65 PRO C C 1
ATOM 5486 O O . PRO C 1 65 ? 11.622 30.879 77.848 1.00 20.16 65 PRO C O 1
ATOM 5490 N N . VAL C 1 66 ? 13.682 30.804 76.900 1.00 17.91 66 VAL C N 1
ATOM 5491 C CA . VAL C 1 66 ? 13.357 31.593 75.741 1.00 17.25 66 VAL C CA 1
ATOM 5492 C C . VAL C 1 66 ? 14.323 31.229 74.616 1.00 16.98 66 VAL C C 1
ATOM 5493 O O . VAL C 1 66 ? 15.457 30.847 74.861 1.00 17.44 66 VAL C O 1
ATOM 5497 N N . TRP C 1 67 ? 13.860 31.333 73.382 1.00 17.10 67 TRP C N 1
ATOM 5498 C CA . TRP C 1 67 ? 14.715 31.180 72.215 1.00 16.35 67 TRP C CA 1
ATOM 5499 C C . TRP C 1 67 ? 14.852 32.524 71.536 1.00 16.40 67 TRP C C 1
ATOM 5500 O O . TRP C 1 67 ? 13.900 33.287 71.479 1.00 16.81 67 TRP C O 1
ATOM 5511 N N . ILE C 1 68 ? 16.046 32.804 71.028 1.00 15.43 68 ILE C N 1
ATOM 5512 C CA . ILE C 1 68 ? 16.319 33.992 70.292 1.00 15.31 68 ILE C CA 1
ATOM 5513 C C . ILE C 1 68 ? 16.767 33.558 68.886 1.00 15.34 68 ILE C C 1
ATOM 5514 O O . ILE C 1 68 ? 17.792 32.897 68.736 1.00 13.95 68 ILE C O 1
ATOM 5519 N N . TYR C 1 69 ? 16.000 33.943 67.864 1.00 15.50 69 TYR C N 1
ATOM 5520 C CA . TYR C 1 69 ? 16.472 33.839 66.481 1.00 15.49 69 TYR C CA 1
ATOM 5521 C C . TYR C 1 69 ? 17.106 35.168 66.102 1.00 15.47 69 TYR C C 1
ATOM 5522 O O . TYR C 1 69 ? 16.418 36.126 65.785 1.00 15.67 69 TYR C O 1
ATOM 5531 N N . GLY C 1 70 ? 18.432 35.235 66.180 1.00 16.28 70 GLY C N 1
ATOM 5532 C CA . GLY C 1 70 ? 19.173 36.478 66.001 1.00 16.13 70 GLY C CA 1
ATOM 5533 C C . GLY C 1 70 ? 19.123 37.107 64.622 1.00 17.23 70 GLY C C 1
ATOM 5534 O O . GLY C 1 70 ? 19.345 38.322 64.493 1.00 15.66 70 GLY C O 1
ATOM 5535 N N . ASN C 1 71 ? 18.852 36.283 63.597 1.00 17.81 71 ASN C N 1
ATOM 5536 C CA . ASN C 1 71 ? 18.708 36.722 62.215 1.00 18.36 71 ASN C CA 1
ATOM 5537 C C . ASN C 1 71 ? 19.852 37.580 61.723 1.00 18.54 71 ASN C C 1
ATOM 5538 O O . ASN C 1 71 ? 19.631 38.527 60.975 1.00 19.68 71 ASN C O 1
ATOM 5543 N N . GLY C 1 72 ? 21.081 37.249 62.113 1.00 17.88 72 GLY C N 1
ATOM 5544 C CA . GLY C 1 72 ? 22.249 38.017 61.671 1.00 17.33 72 GLY C CA 1
ATOM 5545 C C . GLY C 1 72 ? 22.364 39.407 62.282 1.00 17.80 72 GLY C C 1
ATOM 5546 O O . GLY C 1 72 ? 23.096 40.248 61.760 1.00 17.82 72 GLY C O 1
ATOM 5547 N N . ALA C 1 73 ? 21.655 39.660 63.387 1.00 18.20 73 ALA C N 1
ATOM 5548 C CA . ALA C 1 73 ? 21.802 40.915 64.146 1.00 18.89 73 ALA C CA 1
ATOM 5549 C C . ALA C 1 73 ? 23.126 40.951 64.911 1.00 19.91 73 ALA C C 1
ATOM 5550 O O . ALA C 1 73 ? 23.835 39.927 65.016 1.00 18.89 73 ALA C O 1
ATOM 5552 N N . THR C 1 74 ? 23.446 42.138 65.433 1.00 21.07 74 THR C N 1
ATOM 5553 C CA . THR C 1 74 ? 24.655 42.364 66.248 1.00 22.27 74 THR C CA 1
ATOM 5554 C C . THR C 1 74 ? 24.235 42.982 67.582 1.00 22.01 74 THR C C 1
ATOM 5555 O O . THR C 1 74 ? 23.363 43.850 67.615 1.00 24.12 74 THR C O 1
ATOM 5559 N N . VAL C 1 75 ? 24.849 42.515 68.666 1.00 20.82 75 VAL C N 1
ATOM 5560 C CA . VAL C 1 75 ? 24.615 43.063 69.985 1.00 20.54 75 VAL C CA 1
ATOM 5561 C C . VAL C 1 75 ? 25.899 43.680 70.526 1.00 19.93 75 VAL C C 1
ATOM 5562 O O . VAL C 1 75 ? 26.891 42.985 70.729 1.00 19.63 75 VAL C O 1
ATOM 5566 N N . LYS C 1 76 ? 25.861 44.989 70.744 1.00 19.88 76 LYS C N 1
ATOM 5567 C CA . LYS C 1 76 ? 26.929 45.710 71.434 1.00 20.20 76 LYS C CA 1
ATOM 5568 C C . LYS C 1 76 ? 26.486 46.004 72.855 1.00 18.52 76 LYS C C 1
ATOM 5569 O O . LYS C 1 76 ? 25.315 45.815 73.203 1.00 16.41 76 LYS C O 1
ATOM 5575 N N . THR C 1 77 ? 27.432 46.482 73.669 1.00 17.52 77 THR C N 1
ATOM 5576 C CA . THR C 1 77 ? 27.193 46.684 75.103 1.00 17.39 77 THR C CA 1
ATOM 5577 C C . THR C 1 77 ? 28.092 47.811 75.645 1.00 17.91 77 THR C C 1
ATOM 5578 O O . THR C 1 77 ? 28.762 48.495 74.891 1.00 17.46 77 THR C O 1
ATOM 5582 N N . SER C 1 78 ? 28.063 48.003 76.952 1.00 19.46 78 SER C N 1
ATOM 5583 C CA . SER C 1 78 ? 28.898 48.974 77.633 1.00 20.66 78 SER C CA 1
ATOM 5584 C C . SER C 1 78 ? 29.005 48.558 79.106 1.00 21.19 78 SER C C 1
ATOM 5585 O O . SER C 1 78 ? 28.226 47.716 79.584 1.00 21.84 78 SER C O 1
ATOM 5588 N N . GLY C 1 79 ? 29.996 49.126 79.791 1.00 20.62 79 GLY C N 1
ATOM 5589 C CA . GLY C 1 79 ? 30.172 48.949 81.212 1.00 20.17 79 GLY C CA 1
ATOM 5590 C C . GLY C 1 79 ? 30.651 47.563 81.605 1.00 20.41 79 GLY C C 1
ATOM 5591 O O . GLY C 1 79 ? 31.268 46.861 80.816 1.00 19.58 79 GLY C O 1
ATOM 5592 N N . LEU C 1 80 ? 30.355 47.180 82.839 1.00 20.74 80 LEU C N 1
ATOM 5593 C CA . LEU C 1 80 ? 30.710 45.862 83.339 1.00 21.85 80 LEU C CA 1
ATOM 5594 C C . LEU C 1 80 ? 29.588 44.888 83.007 1.00 21.71 80 LEU C C 1
ATOM 5595 O O . LEU C 1 80 ? 28.415 45.205 83.183 1.00 22.78 80 LEU C O 1
ATOM 5600 N N . GLY C 1 81 ? 29.945 43.706 82.508 1.00 21.78 81 GLY C N 1
ATOM 5601 C CA . GLY C 1 81 ? 28.959 42.800 81.893 1.00 20.21 81 GLY C CA 1
ATOM 5602 C C . GLY C 1 81 ? 28.313 41.986 82.989 1.00 19.95 81 GLY C C 1
ATOM 5603 O O . GLY C 1 81 ? 28.434 42.357 84.153 1.00 18.29 81 GLY C O 1
ATOM 5604 N N . PRO C 1 82 ? 27.670 40.862 82.658 1.00 18.86 82 PRO C N 1
ATOM 5605 C CA . PRO C 1 82 ? 27.570 40.309 81.299 1.00 18.66 82 PRO C CA 1
ATOM 5606 C C . PRO C 1 82 ? 26.588 41.082 80.395 1.00 18.61 82 PRO C C 1
ATOM 5607 O O . PRO C 1 82 ? 25.808 41.888 80.910 1.00 17.86 82 PRO C O 1
ATOM 5611 N N . ILE C 1 83 ? 26.590 40.802 79.086 1.00 17.78 83 ILE C N 1
ATOM 5612 C CA . ILE C 1 83 ? 25.518 41.296 78.201 1.00 18.06 83 ILE C CA 1
ATOM 5613 C C . ILE C 1 83 ? 24.176 40.674 78.615 1.00 17.71 83 ILE C C 1
ATOM 5614 O O . ILE C 1 83 ? 23.191 41.415 78.773 1.00 18.76 83 ILE C O 1
ATOM 5619 N N . ILE C 1 84 ? 24.159 39.345 78.818 1.00 17.14 84 ILE C N 1
ATOM 5620 C CA . ILE C 1 84 ? 22.984 38.614 79.317 1.00 17.81 84 ILE C CA 1
ATOM 5621 C C . ILE C 1 84 ? 23.314 37.697 80.508 1.00 18.57 84 ILE C C 1
ATOM 5622 O O . ILE C 1 84 ? 24.285 36.958 80.474 1.00 19.46 84 ILE C O 1
ATOM 5627 N N . HIS C 1 85 ? 22.459 37.741 81.524 1.00 19.86 85 HIS C N 1
ATOM 5628 C CA . HIS C 1 85 ? 22.555 36.932 82.722 1.00 21.42 85 HIS C CA 1
ATOM 5629 C C . HIS C 1 85 ? 21.336 36.034 82.706 1.00 21.42 85 HIS C C 1
ATOM 5630 O O . HIS C 1 85 ? 20.201 36.537 82.715 1.00 20.67 85 HIS C O 1
ATOM 5637 N N . ILE C 1 86 ? 21.566 34.719 82.667 1.00 20.72 86 ILE C N 1
ATOM 5638 C CA . ILE C 1 86 ? 20.523 33.729 82.396 1.00 21.02 86 ILE C CA 1
ATOM 5639 C C . ILE C 1 86 ? 20.349 32.816 83.625 1.00 22.10 86 ILE C C 1
ATOM 5640 O O . ILE C 1 86 ? 21.246 32.039 83.946 1.00 20.77 86 ILE C O 1
ATOM 5645 N N . MET C 1 87 ? 19.205 32.927 84.301 1.00 22.98 87 MET C N 1
ATOM 5646 C CA . MET C 1 87 ? 18.894 32.108 85.455 1.00 25.14 87 MET C CA 1
ATOM 5647 C C . MET C 1 87 ? 18.177 30.873 84.911 1.00 25.71 87 MET C C 1
ATOM 5648 O O . MET C 1 87 ? 16.990 30.942 84.552 1.00 24.86 87 MET C O 1
ATOM 5653 N N . GLY C 1 88 ? 18.906 29.756 84.817 1.00 26.45 88 GLY C N 1
ATOM 5654 C CA . GLY C 1 88 ? 18.367 28.511 84.279 1.00 27.63 88 GLY C CA 1
ATOM 5655 C C . GLY C 1 88 ? 17.422 27.767 85.210 1.00 29.16 88 GLY C C 1
ATOM 5656 O O . GLY C 1 88 ? 17.346 28.077 86.380 1.00 28.48 88 GLY C O 1
ATOM 5657 N N . ASP C 1 89 ? 16.684 26.797 84.661 1.00 33.65 89 ASP C N 1
ATOM 5658 C CA . ASP C 1 89 ? 15.875 25.827 85.451 1.00 35.21 89 ASP C CA 1
ATOM 5659 C C . ASP C 1 89 ? 16.033 24.409 84.865 1.00 34.11 89 ASP C C 1
ATOM 5660 O O . ASP C 1 89 ? 15.424 24.083 83.852 1.00 32.46 89 ASP C O 1
ATOM 5665 N N . LEU C 1 90 ? 16.837 23.575 85.525 1.00 34.74 90 LEU C N 1
ATOM 5666 C CA . LEU C 1 90 ? 17.191 22.248 85.005 1.00 36.88 90 LEU C CA 1
ATOM 5667 C C . LEU C 1 90 ? 16.024 21.238 84.987 1.00 39.45 90 LEU C C 1
ATOM 5668 O O . LEU C 1 90 ? 16.107 20.213 84.289 1.00 41.39 90 LEU C O 1
ATOM 5673 N N . ASP C 1 91 ? 14.982 21.519 85.780 1.00 41.72 91 ASP C N 1
ATOM 5674 C CA . ASP C 1 91 ? 13.706 20.791 85.739 1.00 43.82 91 ASP C CA 1
ATOM 5675 C C . ASP C 1 91 ? 12.830 21.139 84.535 1.00 43.77 91 ASP C C 1
ATOM 5676 O O . ASP C 1 91 ? 11.965 20.338 84.173 1.00 48.29 91 ASP C O 1
ATOM 5681 N N . ASN C 1 92 ? 12.998 22.333 83.953 1.00 40.98 92 ASN C N 1
ATOM 5682 C CA . ASN C 1 92 ? 12.219 22.725 82.775 1.00 38.68 92 ASN C CA 1
ATOM 5683 C C . ASN C 1 92 ? 12.814 22.083 81.523 1.00 38.26 92 ASN C C 1
ATOM 5684 O O . ASN C 1 92 ? 13.993 22.300 81.228 1.00 41.95 92 ASN C O 1
ATOM 5689 N N . PRO C 1 93 ? 12.002 21.306 80.774 1.00 36.75 93 PRO C N 1
ATOM 5690 C CA . PRO C 1 93 ? 12.547 20.641 79.589 1.00 37.21 93 PRO C CA 1
ATOM 5691 C C . PRO C 1 93 ? 13.006 21.590 78.456 1.00 36.27 93 PRO C C 1
ATOM 5692 O O . PRO C 1 93 ? 13.900 21.221 77.685 1.00 34.56 93 PRO C O 1
ATOM 5696 N N . MET C 1 94 ? 12.418 22.786 78.363 1.00 34.69 94 MET C N 1
ATOM 5697 C CA . MET C 1 94 ? 12.752 23.717 77.276 1.00 32.63 94 MET C CA 1
ATOM 5698 C C . MET C 1 94 ? 14.110 24.390 77.545 1.00 28.48 94 MET C C 1
ATOM 5699 O O . MET C 1 94 ? 14.361 24.872 78.648 1.00 26.74 94 MET C O 1
ATOM 5704 N N . ASP C 1 95 ? 14.992 24.377 76.539 1.00 25.10 95 ASP C N 1
ATOM 5705 C CA . ASP C 1 95 ? 16.286 25.056 76.641 1.00 23.84 95 ASP C CA 1
ATOM 5706 C C . ASP C 1 95 ? 16.140 26.548 76.306 1.00 22.72 95 ASP C C 1
ATOM 5707 O O . ASP C 1 95 ? 15.161 26.992 75.690 1.00 22.41 95 ASP C O 1
ATOM 5712 N N . VAL C 1 96 ? 17.104 27.318 76.774 1.00 20.51 96 VAL C N 1
ATOM 5713 C CA . VAL C 1 96 ? 17.333 28.637 76.247 1.00 20.32 96 VAL C CA 1
ATOM 5714 C C . VAL C 1 96 ? 18.161 28.360 75.002 1.00 20.12 96 VAL C C 1
ATOM 5715 O O . VAL C 1 96 ? 19.152 27.637 75.075 1.00 19.44 96 VAL C O 1
ATOM 5719 N N . ARG C 1 97 ? 17.742 28.913 73.871 1.00 18.40 97 ARG C N 1
ATOM 5720 C CA . ARG C 1 97 ? 18.450 28.725 72.617 1.00 17.54 97 ARG C CA 1
ATOM 5721 C C . ARG C 1 97 ? 18.751 30.082 72.008 1.00 16.82 97 ARG C C 1
ATOM 5722 O O . ARG C 1 97 ? 17.869 30.930 71.922 1.00 16.41 97 ARG C O 1
ATOM 5730 N N . ILE C 1 98 ? 19.989 30.275 71.562 1.00 15.90 98 ILE C N 1
ATOM 5731 C CA . ILE C 1 98 ? 20.374 31.497 70.870 1.00 15.83 98 ILE C CA 1
ATOM 5732 C C . ILE C 1 98 ? 21.101 31.119 69.584 1.00 15.49 98 ILE C C 1
ATOM 5733 O O . ILE C 1 98 ? 22.118 30.447 69.652 1.00 14.70 98 ILE C O 1
ATOM 5738 N N . GLN C 1 99 ? 20.585 31.558 68.426 1.00 16.07 99 GLN C N 1
ATOM 5739 C CA . GLN C 1 99 ? 21.177 31.210 67.110 1.00 16.77 99 GLN C CA 1
ATOM 5740 C C . GLN C 1 99 ? 21.478 32.455 66.308 1.00 16.51 99 GLN C C 1
ATOM 5741 O O . GLN C 1 99 ? 20.759 33.461 66.403 1.00 17.63 99 GLN C O 1
ATOM 5747 N N . ASP C 1 100 ? 22.528 32.390 65.500 1.00 16.25 100 ASP C N 1
ATOM 5748 C CA . ASP C 1 100 ? 22.715 33.354 64.436 1.00 16.38 100 ASP C CA 1
ATOM 5749 C C . ASP C 1 100 ? 22.864 34.820 64.959 1.00 17.10 100 ASP C C 1
ATOM 5750 O O . ASP C 1 100 ? 22.391 35.750 64.323 1.00 18.50 100 ASP C O 1
ATOM 5755 N N . LEU C 1 101 ? 23.540 35.015 66.091 1.00 15.83 101 LEU C N 1
ATOM 5756 C CA . LEU C 1 101 ? 23.658 36.332 66.715 1.00 15.96 101 LEU C CA 1
ATOM 5757 C C . LEU C 1 101 ? 25.147 36.660 66.982 1.00 16.28 101 LEU C C 1
ATOM 5758 O O . LEU C 1 101 ? 25.919 35.792 67.407 1.00 16.12 101 LEU C O 1
ATOM 5763 N N . THR C 1 102 ? 25.549 37.895 66.704 1.00 16.19 102 THR C N 1
ATOM 5764 C CA . THR C 1 102 ? 26.915 38.372 67.006 1.00 17.24 102 THR C CA 1
ATOM 5765 C C . THR C 1 102 ? 26.904 39.198 68.315 1.00 18.00 102 THR C C 1
ATOM 5766 O O . THR C 1 102 ? 25.991 40.016 68.520 1.00 19.65 102 THR C O 1
ATOM 5770 N N . PHE C 1 103 ? 27.853 38.924 69.213 1.00 18.33 103 PHE C N 1
ATOM 5771 C CA . PHE C 1 103 ? 28.043 39.703 70.445 1.00 18.21 103 PHE C CA 1
ATOM 5772 C C . PHE C 1 103 ? 29.391 40.372 70.360 1.00 19.54 103 PHE C C 1
ATOM 5773 O O . PHE C 1 103 ? 30.363 39.729 69.988 1.00 18.63 103 PHE C O 1
ATOM 5781 N N . ILE C 1 104 ? 29.439 41.662 70.710 1.00 21.78 104 ILE C N 1
ATOM 5782 C CA . ILE C 1 104 ? 30.647 42.487 70.604 1.00 23.36 104 ILE C CA 1
ATOM 5783 C C . ILE C 1 104 ? 30.952 43.109 71.982 1.00 24.26 104 ILE C C 1
ATOM 5784 O O . ILE C 1 104 ? 30.124 43.820 72.552 1.00 22.77 104 ILE C O 1
ATOM 5789 N N . GLY C 1 105 ? 32.144 42.822 72.511 1.00 26.10 105 GLY C N 1
ATOM 5790 C CA . GLY C 1 105 ? 32.561 43.286 73.839 1.00 27.41 105 GLY C CA 1
ATOM 5791 C C . GLY C 1 105 ? 33.489 44.489 73.857 1.00 29.29 105 GLY C C 1
ATOM 5792 O O . GLY C 1 105 ? 33.925 44.898 74.925 1.00 30.74 105 GLY C O 1
ATOM 5793 N N . GLY C 1 106 ? 33.798 45.069 72.700 1.00 30.46 106 GLY C N 1
ATOM 5794 C CA . GLY C 1 106 ? 34.739 46.182 72.650 1.00 31.97 106 GLY C CA 1
ATOM 5795 C C . GLY C 1 106 ? 35.371 46.317 71.300 1.00 33.12 106 GLY C C 1
ATOM 5796 O O . GLY C 1 106 ? 35.165 45.472 70.441 1.00 30.87 106 GLY C O 1
ATOM 5797 N N . ASP C 1 107 ? 36.169 47.370 71.140 1.00 39.26 107 ASP C N 1
ATOM 5798 C CA . ASP C 1 107 ? 36.780 47.733 69.839 1.00 45.77 107 ASP C CA 1
ATOM 5799 C C . ASP C 1 107 ? 37.936 46.828 69.404 1.00 46.37 107 ASP C C 1
ATOM 5800 O O . ASP C 1 107 ? 38.082 46.546 68.204 1.00 49.25 107 ASP C O 1
ATOM 5805 N N . SER C 1 108 ? 38.759 46.414 70.369 1.00 43.54 108 SER C N 1
ATOM 5806 C CA . SER C 1 108 ? 39.945 45.603 70.110 1.00 42.46 108 SER C CA 1
ATOM 5807 C C . SER C 1 108 ? 40.529 45.131 71.441 1.00 41.92 108 SER C C 1
ATOM 5808 O O . SER C 1 108 ? 40.362 45.809 72.453 1.00 42.63 108 SER C O 1
ATOM 5811 N N . PRO C 1 109 ? 41.235 43.986 71.458 1.00 40.27 109 PRO C N 1
ATOM 5812 C CA . PRO C 1 109 ? 41.708 43.528 72.771 1.00 39.22 109 PRO C CA 1
ATOM 5813 C C . PRO C 1 109 ? 42.990 44.226 73.267 1.00 39.83 109 PRO C C 1
ATOM 5814 O O . PRO C 1 109 ? 43.924 44.410 72.486 1.00 37.74 109 PRO C O 1
ATOM 5818 N N . ASP C 1 110 ? 43.007 44.622 74.550 1.00 40.90 110 ASP C N 1
ATOM 5819 C CA . ASP C 1 110 ? 44.236 45.031 75.247 1.00 41.26 110 ASP C CA 1
ATOM 5820 C C . ASP C 1 110 ? 44.790 43.770 75.893 1.00 36.59 110 ASP C C 1
ATOM 5821 O O . ASP C 1 110 ? 44.342 43.364 76.961 1.00 35.23 110 ASP C O 1
ATOM 5826 N N . ARG C 1 111 ? 45.768 43.165 75.229 1.00 32.28 111 ARG C N 1
ATOM 5827 C CA . ARG C 1 111 ? 46.272 41.853 75.612 1.00 29.88 111 ARG C CA 1
ATOM 5828 C C . ARG C 1 111 ? 47.266 41.877 76.766 1.00 28.71 111 ARG C C 1
ATOM 5829 O O . ARG C 1 111 ? 47.488 40.849 77.385 1.00 28.49 111 ARG C O 1
ATOM 5837 N N . LEU C 1 112 ? 47.862 43.032 77.053 1.00 30.39 112 LEU C N 1
ATOM 5838 C CA . LEU C 1 112 ? 48.904 43.132 78.085 1.00 30.73 112 LEU C CA 1
ATOM 5839 C C . LEU C 1 112 ? 48.383 43.388 79.503 1.00 27.65 112 LEU C C 1
ATOM 5840 O O . LEU C 1 112 ? 49.087 43.100 80.453 1.00 28.11 112 LEU C O 1
ATOM 5845 N N . VAL C 1 113 ? 47.184 43.941 79.643 1.00 25.19 113 VAL C N 1
ATOM 5846 C CA . VAL C 1 113 ? 46.608 44.209 80.968 1.00 25.84 113 VAL C CA 1
ATOM 5847 C C . VAL C 1 113 ? 46.548 42.879 81.724 1.00 23.76 113 VAL C C 1
ATOM 5848 O O . VAL C 1 113 ? 46.180 41.875 81.137 1.00 23.10 113 VAL C O 1
ATOM 5852 N N . PRO C 1 114 ? 46.914 42.865 83.016 1.00 23.27 114 PRO C N 1
ATOM 5853 C CA . PRO C 1 114 ? 46.736 41.636 83.793 1.00 22.68 114 PRO C CA 1
ATOM 5854 C C . PRO C 1 114 ? 45.277 41.264 83.950 1.00 21.19 114 PRO C C 1
ATOM 5855 O O . PRO C 1 114 ? 44.452 42.144 84.087 1.00 21.83 114 PRO C O 1
ATOM 5859 N N . PHE C 1 115 ? 44.952 39.976 83.921 1.00 20.35 115 PHE C N 1
ATOM 5860 C CA . PHE C 1 115 ? 43.570 39.562 84.137 1.00 18.98 115 PHE C CA 1
ATOM 5861 C C . PHE C 1 115 ? 43.266 39.773 85.603 1.00 19.47 115 PHE C C 1
ATOM 5862 O O . PHE C 1 115 ? 44.188 39.763 86.427 1.00 19.84 115 PHE C O 1
ATOM 5870 N N . SER C 1 116 ? 41.988 39.961 85.925 1.00 19.17 116 SER C N 1
ATOM 5871 C CA . SER C 1 116 ? 41.593 40.333 87.268 1.00 19.59 116 SER C CA 1
ATOM 5872 C C . SER C 1 116 ? 40.113 40.097 87.480 1.00 20.03 116 SER C C 1
ATOM 5873 O O . SER C 1 116 ? 39.365 39.859 86.519 1.00 20.26 116 SER C O 1
ATOM 5876 N N . ALA C 1 117 ? 39.687 40.231 88.729 1.00 20.15 117 ALA C N 1
ATOM 5877 C CA . ALA C 1 117 ? 38.283 40.052 89.059 1.00 20.97 117 ALA C CA 1
ATOM 5878 C C . ALA C 1 117 ? 37.408 41.117 88.408 1.00 21.53 117 ALA C C 1
ATOM 5879 O O . ALA C 1 117 ? 36.264 40.823 88.087 1.00 24.15 117 ALA C O 1
ATOM 5881 N N . VAL C 1 118 ? 37.927 42.325 88.159 1.00 22.22 118 VAL C N 1
ATOM 5882 C CA . VAL C 1 118 ? 37.130 43.310 87.421 1.00 22.00 118 VAL C CA 1
ATOM 5883 C C . VAL C 1 118 ? 36.822 42.788 86.016 1.00 20.65 118 VAL C C 1
ATOM 5884 O O . VAL C 1 118 ? 35.665 42.819 85.606 1.00 18.95 118 VAL C O 1
ATOM 5888 N N . LEU C 1 119 ? 37.835 42.258 85.321 1.00 19.58 119 LEU C N 1
ATOM 5889 C CA . LEU C 1 119 ? 37.663 41.765 83.965 1.00 18.33 119 LEU C CA 1
ATOM 5890 C C . LEU C 1 119 ? 36.799 40.491 83.836 1.00 18.04 119 LEU C C 1
ATOM 5891 O O . LEU C 1 119 ? 36.290 40.210 82.731 1.00 17.65 119 LEU C O 1
ATOM 5896 N N . THR C 1 120 ? 36.604 39.736 84.929 1.00 16.73 120 THR C N 1
ATOM 5897 C CA . THR C 1 120 ? 35.774 38.543 84.863 1.00 16.78 120 THR C CA 1
ATOM 5898 C C . THR C 1 120 ? 34.319 38.876 84.580 1.00 16.01 120 THR C C 1
ATOM 5899 O O . THR C 1 120 ? 33.555 38.000 84.160 1.00 16.28 120 THR C O 1
ATOM 5903 N N . ASN C 1 121 ? 33.947 40.125 84.822 1.00 14.85 121 ASN C N 1
ATOM 5904 C CA . ASN C 1 121 ? 32.628 40.637 84.476 1.00 15.38 121 ASN C CA 1
ATOM 5905 C C . ASN C 1 121 ? 32.367 40.799 82.965 1.00 15.61 121 ASN C C 1
ATOM 5906 O O . ASN C 1 121 ? 31.205 40.845 82.548 1.00 15.11 121 ASN C O 1
ATOM 5911 N N . GLN C 1 122 ? 33.425 40.878 82.147 1.00 15.56 122 GLN C N 1
ATOM 5912 C CA . GLN C 1 122 ? 33.294 41.246 80.739 1.00 15.49 122 GLN C CA 1
ATOM 5913 C C . GLN C 1 122 ? 32.970 40.050 79.859 1.00 15.46 122 GLN C C 1
ATOM 5914 O O . GLN C 1 122 ? 33.817 39.573 79.068 1.00 14.35 122 GLN C O 1
ATOM 5920 N N . MET C 1 123 ? 31.716 39.601 80.018 1.00 15.21 123 MET C N 1
ATOM 5921 C CA . MET C 1 123 ? 31.186 38.413 79.391 1.00 15.89 123 MET C CA 1
ATOM 5922 C C . MET C 1 123 ? 30.081 38.782 78.420 1.00 15.81 123 MET C C 1
ATOM 5923 O O . MET C 1 123 ? 29.474 39.828 78.534 1.00 16.30 123 MET C O 1
ATOM 5928 N N . ALA C 1 124 ? 29.786 37.887 77.493 1.00 15.55 124 ALA C N 1
ATOM 5929 C CA . ALA C 1 124 ? 28.606 38.017 76.664 1.00 15.45 124 ALA C CA 1
ATOM 5930 C C . ALA C 1 124 ? 27.493 37.342 77.404 1.00 15.61 124 ALA C C 1
ATOM 5931 O O . ALA C 1 124 ? 26.521 37.992 77.740 1.00 15.86 124 ALA C O 1
ATOM 5933 N N . LEU C 1 125 ? 27.666 36.048 77.689 1.00 15.99 125 LEU C N 1
ATOM 5934 C CA . LEU C 1 125 ? 26.640 35.217 78.313 1.00 16.80 125 LEU C CA 1
ATOM 5935 C C . LEU C 1 125 ? 27.116 34.628 79.645 1.00 17.00 125 LEU C C 1
ATOM 5936 O O . LEU C 1 125 ? 28.176 34.024 79.711 1.00 16.77 125 LEU C O 1
ATOM 5941 N N . TRP C 1 126 ? 26.328 34.824 80.701 1.00 17.79 126 TRP C N 1
ATOM 5942 C CA . TRP C 1 126 ? 26.592 34.258 82.018 1.00 18.32 126 TRP C CA 1
ATOM 5943 C C . TRP C 1 126 ? 25.369 33.434 82.370 1.00 19.64 126 TRP C C 1
ATOM 5944 O O . TRP C 1 126 ? 24.321 33.991 82.674 1.00 19.15 126 TRP C O 1
ATOM 5955 N N . CYS C 1 127 ? 25.534 32.108 82.340 1.00 20.24 127 CYS C N 1
ATOM 5956 C CA . CYS C 1 127 ? 24.430 31.160 82.417 1.00 20.54 127 CYS C CA 1
ATOM 5957 C C . CYS C 1 127 ? 24.610 30.352 83.666 1.00 20.03 127 CYS C C 1
ATOM 5958 O O . CYS C 1 127 ? 25.633 29.722 83.825 1.00 19.55 127 CYS C O 1
ATOM 5961 N N . ILE C 1 128 ? 23.622 30.365 84.547 1.00 20.06 128 ILE C N 1
ATOM 5962 C CA . ILE C 1 128 ? 23.669 29.549 85.764 1.00 21.36 128 ILE C CA 1
ATOM 5963 C C . ILE C 1 128 ? 22.607 28.429 85.680 1.00 20.71 128 ILE C C 1
ATOM 5964 O O . ILE C 1 128 ? 21.493 28.651 85.169 1.00 21.63 128 ILE C O 1
ATOM 5969 N N . ASP C 1 129 ? 22.985 27.222 86.122 1.00 19.60 129 ASP C N 1
ATOM 5970 C CA . ASP C 1 129 ? 22.149 26.022 86.003 1.00 19.13 129 ASP C CA 1
ATOM 5971 C C . ASP C 1 129 ? 21.666 25.831 84.568 1.00 18.35 129 ASP C C 1
ATOM 5972 O O . ASP C 1 129 ? 20.464 25.757 84.312 1.00 16.83 129 ASP C O 1
ATOM 5977 N N . PRO C 1 130 ? 22.624 25.751 83.625 1.00 18.18 130 PRO C N 1
ATOM 5978 C CA . PRO C 1 130 ? 22.275 25.924 82.237 1.00 19.08 130 PRO C CA 1
ATOM 5979 C C . PRO C 1 130 ? 21.697 24.692 81.561 1.00 20.65 130 PRO C C 1
ATOM 5980 O O . PRO C 1 130 ? 22.285 23.608 81.613 1.00 20.34 130 PRO C O 1
ATOM 5984 N N . ARG C 1 131 ? 20.550 24.905 80.926 1.00 22.70 131 ARG C N 1
ATOM 5985 C CA . ARG C 1 131 ? 20.049 24.055 79.855 1.00 25.38 131 ARG C CA 1
ATOM 5986 C C . ARG C 1 131 ? 20.040 24.969 78.599 1.00 23.32 131 ARG C C 1
ATOM 5987 O O . ARG C 1 131 ? 19.119 25.765 78.401 1.00 21.28 131 ARG C O 1
ATOM 5995 N N . ILE C 1 132 ? 21.092 24.886 77.784 1.00 21.96 132 ILE C N 1
ATOM 5996 C CA . ILE C 1 132 ? 21.344 25.919 76.794 1.00 22.71 132 ILE C CA 1
ATOM 5997 C C . ILE C 1 132 ? 21.908 25.413 75.469 1.00 21.57 132 ILE C C 1
ATOM 5998 O O . ILE C 1 132 ? 22.679 24.465 75.445 1.00 22.01 132 ILE C O 1
ATOM 6003 N N . THR C 1 133 ? 21.518 26.073 74.381 1.00 19.73 133 THR C N 1
ATOM 6004 C CA . THR C 1 133 ? 22.013 25.776 73.034 1.00 19.66 133 THR C CA 1
ATOM 6005 C C . THR C 1 133 ? 22.458 27.066 72.402 1.00 18.52 133 THR C C 1
ATOM 6006 O O . THR C 1 133 ? 21.657 27.972 72.269 1.00 18.71 133 THR C O 1
ATOM 6010 N N . ILE C 1 134 ? 23.723 27.134 72.016 1.00 18.90 134 ILE C N 1
ATOM 6011 C CA . ILE C 1 134 ? 24.299 28.318 71.377 1.00 20.37 134 ILE C CA 1
ATOM 6012 C C . ILE C 1 134 ? 24.918 27.877 70.055 1.00 20.50 134 ILE C C 1
ATOM 6013 O O . ILE C 1 134 ? 25.854 27.080 70.046 1.00 20.40 134 ILE C O 1
ATOM 6018 N N . ARG C 1 135 ? 24.392 28.391 68.949 1.00 20.74 135 ARG C N 1
ATOM 6019 C CA . ARG C 1 135 ? 24.686 27.851 67.623 1.00 22.31 135 ARG C CA 1
ATOM 6020 C C . ARG C 1 135 ? 24.825 28.979 66.609 1.00 19.69 135 ARG C C 1
ATOM 6021 O O . ARG C 1 135 ? 24.001 29.866 66.583 1.00 19.72 135 ARG C O 1
ATOM 6029 N N . GLY C 1 136 ? 25.849 28.952 65.768 1.00 18.08 136 GLY C N 1
ATOM 6030 C CA . GLY C 1 136 ? 25.976 29.964 64.708 1.00 17.84 136 GLY C CA 1
ATOM 6031 C C . GLY C 1 136 ? 26.210 31.403 65.168 1.00 17.81 136 GLY C C 1
ATOM 6032 O O . GLY C 1 136 ? 26.002 32.330 64.402 1.00 18.84 136 GLY C O 1
ATOM 6033 N N . CYS C 1 137 ? 26.668 31.579 66.404 1.00 17.17 137 CYS C N 1
ATOM 6034 C CA . CYS C 1 137 ? 26.921 32.879 67.013 1.00 16.58 137 CYS C CA 1
ATOM 6035 C C . CYS C 1 137 ? 28.391 33.268 66.948 1.00 16.55 137 CYS C C 1
ATOM 6036 O O . CYS C 1 137 ? 29.244 32.419 66.803 1.00 15.55 137 CYS C O 1
ATOM 6039 N N . SER C 1 138 ? 28.664 34.567 67.034 1.00 17.04 138 SER C N 1
ATOM 6040 C CA . SER C 1 138 ? 30.038 35.085 66.990 1.00 17.72 138 SER C CA 1
ATOM 6041 C C . SER C 1 138 ? 30.276 36.000 68.185 1.00 17.07 138 SER C C 1
ATOM 6042 O O . SER C 1 138 ? 29.358 36.685 68.631 1.00 17.63 138 SER C O 1
ATOM 6045 N N . PHE C 1 139 ? 31.500 35.975 68.704 1.00 16.49 139 PHE C N 1
ATOM 6046 C CA . PHE C 1 139 ? 31.879 36.646 69.936 1.00 16.25 139 PHE C CA 1
ATOM 6047 C C . PHE C 1 139 ? 33.190 37.370 69.715 1.00 17.83 139 PHE C C 1
ATOM 6048 O O . PHE C 1 139 ? 34.207 36.718 69.397 1.00 17.28 139 PHE C O 1
ATOM 6056 N N . TYR C 1 140 ? 33.171 38.701 69.886 1.00 19.30 140 TYR C N 1
ATOM 6057 C CA . TYR C 1 140 ? 34.335 39.556 69.601 1.00 21.14 140 TYR C CA 1
ATOM 6058 C C . TYR C 1 140 ? 34.799 40.342 70.815 1.00 19.48 140 TYR C C 1
ATOM 6059 O O . TYR C 1 140 ? 33.991 40.981 71.461 1.00 18.96 140 TYR C O 1
ATOM 6068 N N . ASN C 1 141 ? 36.089 40.275 71.135 1.00 17.87 141 ASN C N 1
ATOM 6069 C CA . ASN C 1 141 ? 36.704 41.222 72.066 1.00 17.70 141 ASN C CA 1
ATOM 6070 C C . ASN C 1 141 ? 36.096 41.298 73.477 1.00 17.36 141 ASN C C 1
ATOM 6071 O O . ASN C 1 141 ? 35.926 42.374 74.037 1.00 17.53 141 ASN C O 1
ATOM 6076 N N . PHE C 1 142 ? 35.781 40.143 74.046 1.00 16.23 142 PHE C N 1
ATOM 6077 C CA . PHE C 1 142 ? 35.371 40.077 75.428 1.00 16.26 142 PHE C CA 1
ATOM 6078 C C . PHE C 1 142 ? 36.599 40.096 76.359 1.00 16.12 142 PHE C C 1
ATOM 6079 O O . PHE C 1 142 ? 37.602 39.449 76.093 1.00 15.65 142 PHE C O 1
ATOM 6087 N N . GLY C 1 143 ? 36.529 40.943 77.393 1.00 15.80 143 GLY C N 1
ATOM 6088 C CA . GLY C 1 143 ? 37.613 41.130 78.362 1.00 15.42 143 GLY C CA 1
ATOM 6089 C C . GLY C 1 143 ? 37.688 39.964 79.318 1.00 15.04 143 GLY C C 1
ATOM 6090 O O . GLY C 1 143 ? 38.704 39.774 79.965 1.00 15.69 143 GLY C O 1
ATOM 6091 N N . GLY C 1 144 ? 36.600 39.206 79.408 1.00 14.55 144 GLY C N 1
ATOM 6092 C CA . GLY C 1 144 ? 36.533 37.989 80.209 1.00 14.74 144 GLY C CA 1
ATOM 6093 C C . GLY C 1 144 ? 36.180 36.791 79.353 1.00 14.19 144 GLY C C 1
ATOM 6094 O O . GLY C 1 144 ? 36.621 36.691 78.227 1.00 14.70 144 GLY C O 1
ATOM 6095 N N . ALA C 1 145 ? 35.391 35.885 79.914 1.00 14.43 145 ALA C N 1
ATOM 6096 C CA . ALA C 1 145 ? 34.861 34.730 79.192 1.00 14.48 145 ALA C CA 1
ATOM 6097 C C . ALA C 1 145 ? 33.689 35.163 78.336 1.00 14.33 145 ALA C C 1
ATOM 6098 O O . ALA C 1 145 ? 32.736 35.770 78.842 1.00 13.85 145 ALA C O 1
ATOM 6100 N N . ALA C 1 146 ? 33.727 34.836 77.058 1.00 14.12 146 ALA C N 1
ATOM 6101 C CA . ALA C 1 146 ? 32.619 35.186 76.196 1.00 14.38 146 ALA C CA 1
ATOM 6102 C C . ALA C 1 146 ? 31.372 34.489 76.705 1.00 14.25 146 ALA C C 1
ATOM 6103 O O . ALA C 1 146 ? 30.312 35.137 76.871 1.00 14.53 146 ALA C O 1
ATOM 6105 N N . ILE C 1 147 ? 31.513 33.194 76.990 1.00 14.08 147 ILE C N 1
ATOM 6106 C CA . ILE C 1 147 ? 30.459 32.374 77.594 1.00 14.83 147 ILE C CA 1
ATOM 6107 C C . ILE C 1 147 ? 30.937 31.775 78.926 1.00 15.22 147 ILE C C 1
ATOM 6108 O O . ILE C 1 147 ? 31.932 31.070 78.963 1.00 15.86 147 ILE C O 1
ATOM 6113 N N . TYR C 1 148 ? 30.200 32.030 80.001 1.00 15.42 148 TYR C N 1
ATOM 6114 C CA . TYR C 1 148 ? 30.478 31.462 81.314 1.00 16.06 148 TYR C CA 1
ATOM 6115 C C . TYR C 1 148 ? 29.251 30.705 81.716 1.00 17.06 148 TYR C C 1
ATOM 6116 O O . TYR C 1 148 ? 28.160 31.277 81.662 1.00 16.35 148 TYR C O 1
ATOM 6125 N N . LEU C 1 149 ? 29.455 29.446 82.146 1.00 17.63 149 LEU C N 1
ATOM 6126 C CA . LEU C 1 149 ? 28.404 28.573 82.645 1.00 18.69 149 LEU C CA 1
ATOM 6127 C C . LEU C 1 149 ? 28.766 28.074 84.054 1.00 18.08 149 LEU C C 1
ATOM 6128 O O . LEU C 1 149 ? 29.867 27.605 84.274 1.00 16.79 149 LEU C O 1
ATOM 6133 N N . GLU C 1 150 ? 27.832 28.164 84.994 1.00 18.36 150 GLU C N 1
ATOM 6134 C CA . GLU C 1 150 ? 28.071 27.715 86.341 1.00 19.95 150 GLU C CA 1
ATOM 6135 C C . GLU C 1 150 ? 26.842 27.030 86.909 1.00 20.14 150 GLU C C 1
ATOM 6136 O O . GLU C 1 150 ? 25.740 27.105 86.360 1.00 19.46 150 GLU C O 1
ATOM 6142 N N . ARG C 1 151 ? 27.059 26.400 88.048 1.00 21.60 151 ARG C N 1
ATOM 6143 C CA . ARG C 1 151 ? 26.034 25.670 88.760 1.00 23.40 151 ARG C CA 1
ATOM 6144 C C . ARG C 1 151 ? 25.836 26.282 90.170 1.00 23.51 151 ARG C C 1
ATOM 6145 O O . ARG C 1 151 ? 26.800 26.498 90.905 1.00 21.62 151 ARG C O 1
ATOM 6153 N N . SER C 1 152 ? 24.587 26.567 90.532 1.00 24.90 152 SER C N 1
ATOM 6154 C CA . SER C 1 152 ? 24.244 27.159 91.837 1.00 27.50 152 SER C CA 1
ATOM 6155 C C . SER C 1 152 ? 24.519 26.207 93.003 1.00 30.41 152 SER C C 1
ATOM 6156 O O . SER C 1 152 ? 24.704 26.643 94.124 1.00 30.27 152 SER C O 1
ATOM 6159 N N . GLU C 1 153 ? 24.504 24.910 92.744 1.00 35.51 153 GLU C N 1
ATOM 6160 C CA . GLU C 1 153 ? 24.968 23.946 93.726 1.00 39.69 153 GLU C CA 1
ATOM 6161 C C . GLU C 1 153 ? 25.386 22.626 93.100 1.00 40.71 153 GLU C C 1
ATOM 6162 O O . GLU C 1 153 ? 24.874 22.214 92.060 1.00 39.06 153 GLU C O 1
ATOM 6168 N N . ARG C 1 154 ? 26.293 21.963 93.801 1.00 41.77 154 ARG C N 1
ATOM 6169 C CA . ARG C 1 154 ? 26.899 20.704 93.392 1.00 44.59 154 ARG C CA 1
ATOM 6170 C C . ARG C 1 154 ? 25.885 19.560 93.170 1.00 48.73 154 ARG C C 1
ATOM 6171 O O . ARG C 1 154 ? 24.863 19.477 93.865 1.00 45.00 154 ARG C O 1
ATOM 6179 N N . ASP C 1 155 ? 26.160 18.694 92.193 1.00 54.03 155 ASP C N 1
ATOM 6180 C CA . ASP C 1 155 ? 25.351 17.482 91.979 1.00 56.24 155 ASP C CA 1
ATOM 6181 C C . ASP C 1 155 ? 26.067 16.288 92.603 1.00 58.38 155 ASP C C 1
ATOM 6182 O O . ASP C 1 155 ? 25.433 15.453 93.245 1.00 63.19 155 ASP C O 1
ATOM 6187 N N . ARG C 1 162 ? 21.313 16.575 82.896 1.00 48.36 162 ARG C N 1
ATOM 6188 C CA . ARG C 1 162 ? 20.046 17.283 82.646 1.00 47.67 162 ARG C CA 1
ATOM 6189 C C . ARG C 1 162 ? 20.219 18.483 81.702 1.00 46.19 162 ARG C C 1
ATOM 6190 O O . ARG C 1 162 ? 19.297 18.794 80.942 1.00 49.49 162 ARG C O 1
ATOM 6198 N N . GLY C 1 163 ? 21.380 19.156 81.777 1.00 42.02 163 GLY C N 1
ATOM 6199 C CA . GLY C 1 163 ? 21.687 20.358 80.973 1.00 37.96 163 GLY C CA 1
ATOM 6200 C C . GLY C 1 163 ? 21.880 20.129 79.481 1.00 34.64 163 GLY C C 1
ATOM 6201 O O . GLY C 1 163 ? 21.507 20.986 78.672 1.00 36.79 163 GLY C O 1
ATOM 6202 N N . GLN C 1 164 ? 22.480 18.989 79.115 1.00 32.31 164 GLN C N 1
ATOM 6203 C CA . GLN C 1 164 ? 22.732 18.614 77.700 1.00 30.41 164 GLN C CA 1
ATOM 6204 C C . GLN C 1 164 ? 23.147 19.820 76.809 1.00 27.92 164 GLN C C 1
ATOM 6205 O O . GLN C 1 164 ? 22.644 19.968 75.673 1.00 27.98 164 GLN C O 1
ATOM 6211 N N . VAL C 1 165 ? 24.059 20.653 77.352 1.00 24.15 165 VAL C N 1
ATOM 6212 C CA . VAL C 1 165 ? 24.459 21.939 76.780 1.00 21.18 165 VAL C CA 1
ATOM 6213 C C . VAL C 1 165 ? 25.223 21.719 75.471 1.00 19.91 165 VAL C C 1
ATOM 6214 O O . VAL C 1 165 ? 26.036 20.816 75.379 1.00 17.70 165 VAL C O 1
ATOM 6218 N N . MET C 1 166 ? 24.938 22.554 74.468 1.00 18.90 166 MET C N 1
ATOM 6219 C CA . MET C 1 166 ? 25.577 22.445 73.137 1.00 18.50 166 MET C CA 1
ATOM 6220 C C . MET C 1 166 ? 26.076 23.808 72.707 1.00 16.75 166 MET C C 1
ATOM 6221 O O . MET C 1 166 ? 25.301 24.757 72.616 1.00 15.28 166 MET C O 1
ATOM 6226 N N . ILE C 1 167 ? 27.374 23.923 72.479 1.00 15.69 167 ILE C N 1
ATOM 6227 C CA . ILE C 1 167 ? 27.909 25.126 71.875 1.00 15.43 167 ILE C CA 1
ATOM 6228 C C . ILE C 1 167 ? 28.587 24.707 70.609 1.00 15.77 167 ILE C C 1
ATOM 6229 O O . ILE C 1 167 ? 29.683 24.201 70.664 1.00 16.43 167 ILE C O 1
ATOM 6234 N N . THR C 1 168 ? 27.954 24.933 69.461 1.00 17.29 168 THR C N 1
ATOM 6235 C CA . THR C 1 168 ? 28.502 24.505 68.162 1.00 17.52 168 THR C CA 1
ATOM 6236 C C . THR C 1 168 ? 28.535 25.638 67.131 1.00 19.09 168 THR C C 1
ATOM 6237 O O . THR C 1 168 ? 27.781 26.598 67.256 1.00 20.08 168 THR C O 1
ATOM 6241 N N . ASP C 1 169 ? 29.399 25.502 66.113 1.00 21.01 169 ASP C N 1
ATOM 6242 C CA . ASP C 1 169 ? 29.462 26.391 64.915 1.00 22.59 169 ASP C CA 1
ATOM 6243 C C . ASP C 1 169 ? 29.533 27.862 65.272 1.00 20.81 169 ASP C C 1
ATOM 6244 O O . ASP C 1 169 ? 28.913 28.705 64.605 1.00 19.45 169 ASP C O 1
ATOM 6249 N N . CYS C 1 170 ? 30.270 28.163 66.333 1.00 19.70 170 CYS C N 1
ATOM 6250 C CA . CYS C 1 170 ? 30.473 29.528 66.774 1.00 18.37 170 CYS C CA 1
ATOM 6251 C C . CYS C 1 170 ? 31.903 29.993 66.485 1.00 17.82 170 CYS C C 1
ATOM 6252 O O . CYS C 1 170 ? 32.825 29.169 66.374 1.00 16.14 170 CYS C O 1
ATOM 6255 N N . ARG C 1 171 ? 32.057 31.319 66.370 1.00 16.62 171 ARG C N 1
ATOM 6256 C CA . ARG C 1 171 ? 33.339 31.952 66.145 1.00 17.21 171 ARG C CA 1
ATOM 6257 C C . ARG C 1 171 ? 33.687 32.828 67.332 1.00 17.05 171 ARG C C 1
ATOM 6258 O O . ARG C 1 171 ? 32.821 33.499 67.894 1.00 17.49 171 ARG C O 1
ATOM 6266 N N . PHE C 1 172 ? 34.963 32.806 67.704 1.00 16.46 172 PHE C N 1
ATOM 6267 C CA . PHE C 1 172 ? 35.496 33.573 68.807 1.00 16.17 172 PHE C CA 1
ATOM 6268 C C . PHE C 1 172 ? 36.748 34.271 68.300 1.00 17.13 172 PHE C C 1
ATOM 6269 O O . PHE C 1 172 ? 37.649 33.609 67.783 1.00 16.54 172 PHE C O 1
ATOM 6277 N N . ARG C 1 173 ? 36.781 35.594 68.442 1.00 18.33 173 ARG C N 1
ATOM 6278 C CA . ARG C 1 173 ? 37.926 36.415 68.070 1.00 20.28 173 ARG C CA 1
ATOM 6279 C C . ARG C 1 173 ? 38.180 37.452 69.163 1.00 19.23 173 ARG C C 1
ATOM 6280 O O . ARG C 1 173 ? 37.245 38.081 69.659 1.00 19.09 173 ARG C O 1
ATOM 6288 N N . GLY C 1 174 ? 39.434 37.558 69.586 1.00 18.20 174 GLY C N 1
ATOM 6289 C CA . GLY C 1 174 ? 39.858 38.628 70.447 1.00 17.76 174 GLY C CA 1
ATOM 6290 C C . GLY C 1 174 ? 39.390 38.514 71.873 1.00 17.55 174 GLY C C 1
ATOM 6291 O O . GLY C 1 174 ? 39.392 39.500 72.555 1.00 17.98 174 GLY C O 1
ATOM 6292 N N . CYS C 1 175 ? 38.991 37.324 72.328 1.00 17.31 175 CYS C N 1
ATOM 6293 C CA . CYS C 1 175 ? 38.452 37.154 73.672 1.00 16.99 175 CYS C CA 1
ATOM 6294 C C . CYS C 1 175 ? 39.540 36.653 74.624 1.00 16.82 175 CYS C C 1
ATOM 6295 O O . CYS C 1 175 ? 40.400 35.871 74.244 1.00 15.35 175 CYS C O 1
ATOM 6298 N N . ARG C 1 176 ? 39.478 37.105 75.871 1.00 16.35 176 ARG C N 1
ATOM 6299 C CA . ARG C 1 176 ? 40.375 36.620 76.910 1.00 15.66 176 ARG C CA 1
ATOM 6300 C C . ARG C 1 176 ? 40.170 35.126 77.103 1.00 14.79 176 ARG C C 1
ATOM 6301 O O . ARG C 1 176 ? 41.120 34.346 77.079 1.00 14.07 176 ARG C O 1
ATOM 6309 N N . ILE C 1 177 ? 38.914 34.759 77.303 1.00 14.99 177 ILE C N 1
ATOM 6310 C CA . ILE C 1 177 ? 38.490 33.369 77.439 1.00 14.64 177 ILE C CA 1
ATOM 6311 C C . ILE C 1 177 ? 37.299 33.149 76.490 1.00 14.32 177 ILE C C 1
ATOM 6312 O O . ILE C 1 177 ? 36.410 34.016 76.353 1.00 12.68 177 ILE C O 1
ATOM 6317 N N . GLY C 1 178 ? 37.293 31.977 75.843 1.00 13.31 178 GLY C N 1
ATOM 6318 C CA . GLY C 1 178 ? 36.207 31.607 74.979 1.00 13.03 178 GLY C CA 1
ATOM 6319 C C . GLY C 1 178 ? 35.018 31.116 75.769 1.00 13.22 178 GLY C C 1
ATOM 6320 O O . GLY C 1 178 ? 34.012 31.825 75.896 1.00 13.29 178 GLY C O 1
ATOM 6321 N N . ILE C 1 179 ? 35.136 29.881 76.260 1.00 13.13 179 ILE C N 1
ATOM 6322 C CA . ILE C 1 179 ? 34.094 29.222 77.027 1.00 13.24 179 ILE C CA 1
ATOM 6323 C C . ILE C 1 179 ? 34.650 28.780 78.373 1.00 13.77 179 ILE C C 1
ATOM 6324 O O . ILE C 1 179 ? 35.702 28.138 78.447 1.00 13.51 179 ILE C O 1
ATOM 6329 N N . ALA C 1 180 ? 33.921 29.113 79.442 1.00 13.69 180 ALA C N 1
ATOM 6330 C CA . ALA C 1 180 ? 34.336 28.756 80.768 1.00 13.86 180 ALA C CA 1
ATOM 6331 C C . ALA C 1 180 ? 33.196 27.990 81.389 1.00 14.35 180 ALA C C 1
ATOM 6332 O O . ALA C 1 180 ? 32.133 28.554 81.576 1.00 14.52 180 ALA C O 1
ATOM 6334 N N . ASN C 1 181 ? 33.424 26.702 81.673 1.00 14.43 181 ASN C N 1
ATOM 6335 C CA . ASN C 1 181 ? 32.441 25.865 82.298 1.00 15.48 181 ASN C CA 1
ATOM 6336 C C . ASN C 1 181 ? 32.843 25.589 83.748 1.00 15.94 181 ASN C C 1
ATOM 6337 O O . ASN C 1 181 ? 33.931 25.098 84.015 1.00 16.18 181 ASN C O 1
ATOM 6342 N N . GLY C 1 182 ? 31.980 25.967 84.687 1.00 15.74 182 GLY C N 1
ATOM 6343 C CA . GLY C 1 182 ? 32.277 25.808 86.107 1.00 15.89 182 GLY C CA 1
ATOM 6344 C C . GLY C 1 182 ? 32.047 24.395 86.597 1.00 15.78 182 GLY C C 1
ATOM 6345 O O . GLY C 1 182 ? 31.551 23.546 85.861 1.00 16.14 182 GLY C O 1
ATOM 6346 N N . GLY C 1 183 ? 32.373 24.143 87.859 1.00 15.78 183 GLY C N 1
ATOM 6347 C CA . GLY C 1 183 ? 32.094 22.840 88.480 1.00 16.34 183 GLY C CA 1
ATOM 6348 C C . GLY C 1 183 ? 30.631 22.444 88.375 1.00 17.45 183 GLY C C 1
ATOM 6349 O O . GLY C 1 183 ? 29.754 23.317 88.332 1.00 16.16 183 GLY C O 1
ATOM 6350 N N . SER C 1 184 ? 30.384 21.125 88.294 1.00 18.63 184 SER C N 1
ATOM 6351 C CA . SER C 1 184 ? 29.030 20.534 88.117 1.00 19.48 184 SER C CA 1
ATOM 6352 C C . SER C 1 184 ? 28.249 20.947 86.851 1.00 19.06 184 SER C C 1
ATOM 6353 O O . SER C 1 184 ? 27.063 20.628 86.732 1.00 20.30 184 SER C O 1
ATOM 6356 N N . VAL C 1 185 ? 28.894 21.660 85.917 1.00 19.56 185 VAL C N 1
ATOM 6357 C CA . VAL C 1 185 ? 28.362 21.889 84.562 1.00 18.92 185 VAL C CA 1
ATOM 6358 C C . VAL C 1 185 ? 29.023 20.820 83.700 1.00 17.77 185 VAL C C 1
ATOM 6359 O O . VAL C 1 185 ? 30.160 20.990 83.242 1.00 16.94 185 VAL C O 1
ATOM 6363 N N . GLU C 1 186 ? 28.313 19.715 83.524 1.00 17.14 186 GLU C N 1
ATOM 6364 C CA . GLU C 1 186 ? 28.894 18.486 82.987 1.00 16.93 186 GLU C CA 1
ATOM 6365 C C . GLU C 1 186 ? 28.183 18.027 81.733 1.00 17.30 186 GLU C C 1
ATOM 6366 O O . GLU C 1 186 ? 27.017 18.357 81.521 1.00 18.50 186 GLU C O 1
ATOM 6372 N N . TYR C 1 187 ? 28.893 17.256 80.909 1.00 17.26 187 TYR C N 1
ATOM 6373 C CA . TYR C 1 187 ? 28.293 16.568 79.749 1.00 17.44 187 TYR C CA 1
ATOM 6374 C C . TYR C 1 187 ? 27.792 17.536 78.671 1.00 17.21 187 TYR C C 1
ATOM 6375 O O . TYR C 1 187 ? 26.826 17.261 77.954 1.00 17.43 187 TYR C O 1
ATOM 6384 N N . GLY C 1 188 ? 28.482 18.666 78.557 1.00 16.44 188 GLY C N 1
ATOM 6385 C CA . GLY C 1 188 ? 28.249 19.589 77.486 1.00 16.36 188 GLY C CA 1
ATOM 6386 C C . GLY C 1 188 ? 29.001 19.110 76.259 1.00 16.37 188 GLY C C 1
ATOM 6387 O O . GLY C 1 188 ? 29.760 18.140 76.285 1.00 16.17 188 GLY C O 1
ATOM 6388 N N . LEU C 1 189 ? 28.740 19.795 75.177 1.00 16.40 189 LEU C N 1
ATOM 6389 C CA . LEU C 1 189 ? 29.304 19.486 73.903 1.00 17.31 189 LEU C CA 1
ATOM 6390 C C . LEU C 1 189 ? 29.724 20.836 73.375 1.00 15.95 189 LEU C C 1
ATOM 6391 O O . LEU C 1 189 ? 28.896 21.715 73.272 1.00 15.45 189 LEU C O 1
ATOM 6396 N N . ALA C 1 190 ? 31.004 21.026 73.107 1.00 15.20 190 ALA C N 1
ATOM 6397 C CA . ALA C 1 190 ? 31.473 22.221 72.421 1.00 15.09 190 ALA C CA 1
ATOM 6398 C C . ALA C 1 190 ? 32.259 21.782 71.209 1.00 15.62 190 ALA C C 1
ATOM 6399 O O . ALA C 1 190 ? 33.439 21.425 71.319 1.00 15.53 190 ALA C O 1
ATOM 6401 N N . SER C 1 191 ? 31.624 21.813 70.046 1.00 16.47 191 SER C N 1
ATOM 6402 C CA . SER C 1 191 ? 32.237 21.262 68.825 1.00 16.93 191 SER C CA 1
ATOM 6403 C C . SER C 1 191 ? 32.045 22.133 67.594 1.00 16.49 191 SER C C 1
ATOM 6404 O O . SER C 1 191 ? 31.137 22.929 67.547 1.00 15.91 191 SER C O 1
ATOM 6407 N N . GLN C 1 192 ? 32.923 21.975 66.607 1.00 17.20 192 GLN C N 1
ATOM 6408 C CA . GLN C 1 192 ? 32.871 22.727 65.347 1.00 18.51 192 GLN C CA 1
ATOM 6409 C C . GLN C 1 192 ? 32.969 24.254 65.537 1.00 16.86 192 GLN C C 1
ATOM 6410 O O . GLN C 1 192 ? 32.364 24.998 64.789 1.00 17.19 192 GLN C O 1
ATOM 6416 N N . ASN C 1 193 ? 33.732 24.721 66.515 1.00 15.88 193 ASN C N 1
ATOM 6417 C CA . ASN C 1 193 ? 33.911 26.162 66.724 1.00 14.94 193 ASN C CA 1
ATOM 6418 C C . ASN C 1 193 ? 35.277 26.534 66.247 1.00 14.44 193 ASN C C 1
ATOM 6419 O O . ASN C 1 193 ? 36.119 25.680 66.087 1.00 13.14 193 ASN C O 1
ATOM 6424 N N . ASN C 1 194 ? 35.475 27.829 66.025 1.00 14.95 194 ASN C N 1
ATOM 6425 C CA . ASN C 1 194 ? 36.743 28.370 65.557 1.00 15.23 194 ASN C CA 1
ATOM 6426 C C . ASN C 1 194 ? 37.136 29.492 66.513 1.00 15.09 194 ASN C C 1
ATOM 6427 O O . ASN C 1 194 ? 36.312 30.335 66.831 1.00 15.11 194 ASN C O 1
ATOM 6432 N N . PHE C 1 195 ? 38.380 29.457 66.977 1.00 14.70 195 PHE C N 1
ATOM 6433 C CA . PHE C 1 195 ? 38.925 30.428 67.905 1.00 14.85 195 PHE C CA 1
ATOM 6434 C C . PHE C 1 195 ? 40.113 31.056 67.219 1.00 15.04 195 PHE C C 1
ATOM 6435 O O . PHE C 1 195 ? 40.963 30.349 66.689 1.00 14.19 195 PHE C O 1
ATOM 6443 N N . SER C 1 196 ? 40.155 32.382 67.227 1.00 15.67 196 SER C N 1
ATOM 6444 C CA . SER C 1 196 ? 41.297 33.123 66.711 1.00 16.28 196 SER C CA 1
ATOM 6445 C C . SER C 1 196 ? 41.646 34.214 67.716 1.00 15.86 196 SER C C 1
ATOM 6446 O O . SER C 1 196 ? 40.756 34.913 68.195 1.00 15.30 196 SER C O 1
ATOM 6449 N N . ASP C 1 197 ? 42.934 34.342 68.052 1.00 16.05 197 ASP C N 1
ATOM 6450 C CA . ASP C 1 197 ? 43.398 35.446 68.887 1.00 15.95 197 ASP C CA 1
ATOM 6451 C C . ASP C 1 197 ? 42.617 35.509 70.199 1.00 15.26 197 ASP C C 1
ATOM 6452 O O . ASP C 1 197 ? 42.092 36.553 70.558 1.00 14.33 197 ASP C O 1
ATOM 6457 N N . CYS C 1 198 ? 42.496 34.368 70.882 1.00 15.25 198 CYS C N 1
ATOM 6458 C CA . CYS C 1 198 ? 41.977 34.335 72.259 1.00 15.25 198 CYS C CA 1
ATOM 6459 C C . CYS C 1 198 ? 43.097 33.834 73.146 1.00 15.47 198 CYS C C 1
ATOM 6460 O O . CYS C 1 198 ? 43.987 33.133 72.669 1.00 14.43 198 CYS C O 1
ATOM 6463 N N . GLN C 1 199 ? 43.078 34.198 74.431 1.00 15.74 199 GLN C N 1
ATOM 6464 C CA . GLN C 1 199 ? 44.162 33.761 75.336 1.00 14.80 199 GLN C CA 1
ATOM 6465 C C . GLN C 1 199 ? 43.963 32.326 75.752 1.00 15.00 199 GLN C C 1
ATOM 6466 O O . GLN C 1 199 ? 44.907 31.537 75.721 1.00 14.55 199 GLN C O 1
ATOM 6472 N N . ILE C 1 200 ? 42.738 32.018 76.173 1.00 14.79 200 ILE C N 1
ATOM 6473 C CA . ILE C 1 200 ? 42.374 30.686 76.658 1.00 15.27 200 ILE C CA 1
ATOM 6474 C C . ILE C 1 200 ? 41.038 30.350 75.995 1.00 15.14 200 ILE C C 1
ATOM 6475 O O . ILE C 1 200 ? 40.010 30.978 76.327 1.00 14.24 200 ILE C O 1
ATOM 6480 N N . CYS C 1 201 ? 41.032 29.379 75.080 1.00 15.03 201 CYS C N 1
ATOM 6481 C CA . CYS C 1 201 ? 39.776 29.014 74.401 1.00 15.16 201 CYS C CA 1
ATOM 6482 C C . CYS C 1 201 ? 38.818 28.338 75.364 1.00 15.08 201 CYS C C 1
ATOM 6483 O O . CYS C 1 201 ? 37.642 28.715 75.428 1.00 15.16 201 CYS C O 1
ATOM 6486 N N . PHE C 1 202 ? 39.316 27.340 76.103 1.00 15.16 202 PHE C N 1
ATOM 6487 C CA . PHE C 1 202 ? 38.489 26.532 77.029 1.00 14.92 202 PHE C CA 1
ATOM 6488 C C . PHE C 1 202 ? 39.036 26.639 78.459 1.00 15.30 202 PHE C C 1
ATOM 6489 O O . PHE C 1 202 ? 40.085 26.084 78.779 1.00 14.64 202 PHE C O 1
ATOM 6497 N N . ASN C 1 203 ? 38.342 27.404 79.304 1.00 15.61 203 ASN C N 1
ATOM 6498 C CA . ASN C 1 203 ? 38.659 27.492 80.731 1.00 14.58 203 ASN C CA 1
ATOM 6499 C C . ASN C 1 203 ? 37.846 26.360 81.354 1.00 14.04 203 ASN C C 1
ATOM 6500 O O . ASN C 1 203 ? 36.629 26.473 81.548 1.00 13.95 203 ASN C O 1
ATOM 6505 N N . VAL C 1 204 ? 38.511 25.239 81.598 1.00 14.00 204 VAL C N 1
ATOM 6506 C CA . VAL C 1 204 ? 37.840 23.988 81.981 1.00 13.80 204 VAL C CA 1
ATOM 6507 C C . VAL C 1 204 ? 37.815 23.741 83.477 1.00 13.95 204 VAL C C 1
ATOM 6508 O O . VAL C 1 204 ? 38.876 23.617 84.117 1.00 13.79 204 VAL C O 1
ATOM 6512 N N . VAL C 1 205 ? 36.612 23.647 84.038 1.00 14.32 205 VAL C N 1
ATOM 6513 C CA . VAL C 1 205 ? 36.461 23.159 85.400 1.00 14.83 205 VAL C CA 1
ATOM 6514 C C . VAL C 1 205 ? 35.538 21.947 85.406 1.00 14.94 205 VAL C C 1
ATOM 6515 O O . VAL C 1 205 ? 35.995 20.852 85.627 1.00 15.19 205 VAL C O 1
ATOM 6519 N N . GLY C 1 206 ? 34.249 22.131 85.130 1.00 15.29 206 GLY C N 1
ATOM 6520 C CA . GLY C 1 206 ? 33.300 21.004 85.145 1.00 14.79 206 GLY C CA 1
ATOM 6521 C C . GLY C 1 206 ? 33.712 19.813 84.305 1.00 14.85 206 GLY C C 1
ATOM 6522 O O . GLY C 1 206 ? 34.348 19.964 83.249 1.00 14.86 206 GLY C O 1
ATOM 6523 N N . GLY C 1 207 ? 33.335 18.619 84.753 1.00 14.72 207 GLY C N 1
ATOM 6524 C CA . GLY C 1 207 ? 33.810 17.392 84.107 1.00 15.03 207 GLY C CA 1
ATOM 6525 C C . GLY C 1 207 ? 32.946 16.903 82.957 1.00 15.14 207 GLY C C 1
ATOM 6526 O O . GLY C 1 207 ? 31.821 17.369 82.762 1.00 14.27 207 GLY C O 1
ATOM 6527 N N . ASN C 1 208 ? 33.502 15.977 82.181 1.00 15.48 208 ASN C N 1
ATOM 6528 C CA . ASN C 1 208 ? 32.748 15.183 81.190 1.00 15.91 208 ASN C CA 1
ATOM 6529 C C . ASN C 1 208 ? 32.227 15.923 79.934 1.00 15.14 208 ASN C C 1
ATOM 6530 O O . ASN C 1 208 ? 31.259 15.493 79.343 1.00 16.17 208 ASN C O 1
ATOM 6535 N N . TRP C 1 209 ? 32.838 17.024 79.525 1.00 14.44 209 TRP C N 1
ATOM 6536 C CA . TRP C 1 209 ? 32.487 17.627 78.240 1.00 14.36 209 TRP C CA 1
ATOM 6537 C C . TRP C 1 209 ? 33.132 16.907 77.063 1.00 14.30 209 TRP C C 1
ATOM 6538 O O . TRP C 1 209 ? 34.268 16.440 77.136 1.00 14.26 209 TRP C O 1
ATOM 6549 N N . THR C 1 210 ? 32.405 16.898 75.950 1.00 14.29 210 THR C N 1
ATOM 6550 C CA . THR C 1 210 ? 32.944 16.499 74.664 1.00 14.10 210 THR C CA 1
ATOM 6551 C C . THR C 1 210 ? 33.331 17.770 73.927 1.00 14.34 210 THR C C 1
ATOM 6552 O O . THR C 1 210 ? 32.482 18.642 73.704 1.00 14.50 210 THR C O 1
ATOM 6556 N N . ARG C 1 211 ? 34.606 17.856 73.552 1.00 13.89 211 ARG C N 1
ATOM 6557 C CA . ARG C 1 211 ? 35.116 18.963 72.771 1.00 14.74 211 ARG C CA 1
ATOM 6558 C C . ARG C 1 211 ? 35.770 18.419 71.513 1.00 14.55 211 ARG C C 1
ATOM 6559 O O . ARG C 1 211 ? 36.910 17.935 71.557 1.00 14.15 211 ARG C O 1
ATOM 6567 N N . SER C 1 212 ? 35.049 18.513 70.397 1.00 15.04 212 SER C N 1
ATOM 6568 C CA . SER C 1 212 ? 35.442 17.843 69.152 1.00 16.18 212 SER C CA 1
ATOM 6569 C C . SER C 1 212 ? 35.442 18.714 67.900 1.00 15.77 212 SER C C 1
ATOM 6570 O O . SER C 1 212 ? 34.527 19.484 67.677 1.00 16.47 212 SER C O 1
ATOM 6573 N N . GLY C 1 213 ? 36.472 18.585 67.090 1.00 15.51 213 GLY C N 1
ATOM 6574 C CA . GLY C 1 213 ? 36.512 19.260 65.804 1.00 16.18 213 GLY C CA 1
ATOM 6575 C C . GLY C 1 213 ? 36.512 20.777 65.865 1.00 16.13 213 GLY C C 1
ATOM 6576 O O . GLY C 1 213 ? 35.971 21.437 64.979 1.00 16.32 213 GLY C O 1
ATOM 6577 N N . ASN C 1 214 ? 37.120 21.327 66.904 1.00 15.95 214 ASN C N 1
ATOM 6578 C CA . ASN C 1 214 ? 37.261 22.764 67.039 1.00 16.12 214 ASN C CA 1
ATOM 6579 C C . ASN C 1 214 ? 38.610 23.173 66.467 1.00 16.15 214 ASN C C 1
ATOM 6580 O O . ASN C 1 214 ? 39.583 22.415 66.538 1.00 16.36 214 ASN C O 1
ATOM 6585 N N . VAL C 1 215 ? 38.685 24.391 65.945 1.00 16.68 215 VAL C N 1
ATOM 6586 C CA . VAL C 1 215 ? 39.937 24.894 65.358 1.00 17.57 215 VAL C CA 1
ATOM 6587 C C . VAL C 1 215 ? 40.362 26.125 66.146 1.00 17.49 215 VAL C C 1
ATOM 6588 O O . VAL C 1 215 ? 39.544 27.039 66.362 1.00 17.78 215 VAL C O 1
ATOM 6592 N N . ALA C 1 216 ? 41.614 26.128 66.601 1.00 16.46 216 ALA C N 1
ATOM 6593 C CA . ALA C 1 216 ? 42.209 27.285 67.282 1.00 16.16 216 ALA C CA 1
ATOM 6594 C C . ALA C 1 216 ? 43.500 27.687 66.559 1.00 15.96 216 ALA C C 1
ATOM 6595 O O . ALA C 1 216 ? 44.359 26.842 66.276 1.00 14.72 216 ALA C O 1
ATOM 6597 N N . SER C 1 217 ? 43.653 28.967 66.273 1.00 15.82 217 SER C N 1
ATOM 6598 C CA . SER C 1 217 ? 44.936 29.455 65.760 1.00 16.32 217 SER C CA 1
ATOM 6599 C C . SER C 1 217 ? 45.241 30.793 66.403 1.00 16.97 217 SER C C 1
ATOM 6600 O O . SER C 1 217 ? 44.306 31.537 66.748 1.00 16.20 217 SER C O 1
ATOM 6603 N N . ASN C 1 218 ? 46.538 31.072 66.595 1.00 17.09 218 ASN C N 1
ATOM 6604 C CA . ASN C 1 218 ? 47.026 32.245 67.350 1.00 18.12 218 ASN C CA 1
ATOM 6605 C C . ASN C 1 218 ? 46.321 32.501 68.703 1.00 17.37 218 ASN C C 1
ATOM 6606 O O . ASN C 1 218 ? 46.055 33.641 69.099 1.00 16.54 218 ASN C O 1
ATOM 6611 N N . CYS C 1 219 ? 46.031 31.405 69.397 1.00 17.29 219 CYS C N 1
ATOM 6612 C CA . CYS C 1 219 ? 45.573 31.434 70.766 1.00 16.89 219 CYS C CA 1
ATOM 6613 C C . CYS C 1 219 ? 46.655 30.784 71.618 1.00 16.89 219 CYS C C 1
ATOM 6614 O O . CYS C 1 219 ? 47.120 29.682 71.287 1.00 16.65 219 CYS C O 1
ATOM 6617 N N . ARG C 1 220 ? 47.057 31.460 72.696 1.00 17.00 220 ARG C N 1
ATOM 6618 C CA . ARG C 1 220 ? 48.110 30.948 73.596 1.00 16.86 220 ARG C CA 1
ATOM 6619 C C . ARG C 1 220 ? 47.756 29.610 74.188 1.00 16.63 220 ARG C C 1
ATOM 6620 O O . ARG C 1 220 ? 48.616 28.741 74.298 1.00 17.18 220 ARG C O 1
ATOM 6628 N N . CYS C 1 221 ? 46.493 29.470 74.581 1.00 16.12 221 CYS C N 1
ATOM 6629 C CA . CYS C 1 221 ? 46.015 28.285 75.260 1.00 16.12 221 CYS C CA 1
ATOM 6630 C C . CYS C 1 221 ? 44.667 27.861 74.681 1.00 15.52 221 CYS C C 1
ATOM 6631 O O . CYS C 1 221 ? 43.753 28.672 74.592 1.00 16.48 221 CYS C O 1
ATOM 6634 N N . MET C 1 222 ? 44.534 26.603 74.293 1.00 14.92 222 MET C N 1
ATOM 6635 C CA . MET C 1 222 ? 43.224 26.055 73.913 1.00 15.41 222 MET C CA 1
ATOM 6636 C C . MET C 1 222 ? 42.494 25.391 75.077 1.00 14.94 222 MET C C 1
ATOM 6637 O O . MET C 1 222 ? 41.283 25.521 75.188 1.00 14.86 222 MET C O 1
ATOM 6642 N N . TYR C 1 223 ? 43.243 24.671 75.916 1.00 14.80 223 TYR C N 1
ATOM 6643 C CA . TYR C 1 223 ? 42.719 23.957 77.057 1.00 14.76 223 TYR C CA 1
ATOM 6644 C C . TYR C 1 223 ? 43.525 24.300 78.322 1.00 14.95 223 TYR C C 1
ATOM 6645 O O . TYR C 1 223 ? 44.751 24.123 78.368 1.00 14.20 223 TYR C O 1
ATOM 6654 N N . LEU C 1 224 ? 42.820 24.751 79.354 1.00 15.15 224 LEU C N 1
ATOM 6655 C CA . LEU C 1 224 ? 43.415 25.008 80.670 1.00 15.56 224 LEU C CA 1
ATOM 6656 C C . LEU C 1 224 ? 42.597 24.328 81.749 1.00 15.73 224 LEU C C 1
ATOM 6657 O O . LEU C 1 224 ? 41.394 24.599 81.886 1.00 15.83 224 LEU C O 1
ATOM 6662 N N . HIS C 1 225 ? 43.263 23.462 82.512 1.00 15.69 225 HIS C N 1
ATOM 6663 C CA . HIS C 1 225 ? 42.743 23.013 83.792 1.00 16.45 225 HIS C CA 1
ATOM 6664 C C . HIS C 1 225 ? 43.791 22.982 84.890 1.00 16.02 225 HIS C C 1
ATOM 6665 O O . HIS C 1 225 ? 44.851 22.402 84.731 1.00 16.05 225 HIS C O 1
ATOM 6672 N N . THR C 1 226 ? 43.454 23.583 86.023 1.00 16.41 226 THR C N 1
ATOM 6673 C CA . THR C 1 226 ? 44.271 23.502 87.223 1.00 17.00 226 THR C CA 1
ATOM 6674 C C . THR C 1 226 ? 43.437 23.833 88.449 1.00 17.34 226 THR C C 1
ATOM 6675 O O . THR C 1 226 ? 42.197 24.002 88.343 1.00 16.86 226 THR C O 1
ATOM 6679 N N . GLN C 1 227 ? 44.087 23.886 89.608 1.00 18.15 227 GLN C N 1
ATOM 6680 C CA . GLN C 1 227 ? 43.396 24.276 90.863 1.00 19.85 227 GLN C CA 1
ATOM 6681 C C . GLN C 1 227 ? 43.393 25.776 90.962 1.00 18.86 227 GLN C C 1
ATOM 6682 O O . GLN C 1 227 ? 44.217 26.437 90.331 1.00 16.36 227 GLN C O 1
ATOM 6688 N N . GLY C 1 228 ? 42.444 26.303 91.741 1.00 18.87 228 GLY C N 1
ATOM 6689 C CA . GLY C 1 228 ? 42.369 27.732 92.000 1.00 18.34 228 GLY C CA 1
ATOM 6690 C C . GLY C 1 228 ? 42.245 28.495 90.700 1.00 17.83 228 GLY C C 1
ATOM 6691 O O . GLY C 1 228 ? 43.048 29.350 90.409 1.00 17.06 228 GLY C O 1
ATOM 6692 N N . MET C 1 229 ? 41.233 28.149 89.919 1.00 18.43 229 MET C N 1
ATOM 6693 C CA . MET C 1 229 ? 40.952 28.821 88.644 1.00 18.25 229 MET C CA 1
ATOM 6694 C C . MET C 1 229 ? 39.933 29.928 88.811 1.00 17.13 229 MET C C 1
ATOM 6695 O O . MET C 1 229 ? 39.201 29.973 89.819 1.00 16.30 229 MET C O 1
ATOM 6700 N N . TRP C 1 230 ? 39.849 30.774 87.777 1.00 16.39 230 TRP C N 1
ATOM 6701 C CA . TRP C 1 230 ? 38.715 31.691 87.580 1.00 15.41 230 TRP C CA 1
ATOM 6702 C C . TRP C 1 230 ? 37.502 30.893 87.127 1.00 15.66 230 TRP C C 1
ATOM 6703 O O . TRP C 1 230 ? 37.652 29.826 86.556 1.00 15.92 230 TRP C O 1
ATOM 6714 N N . TYR C 1 231 ? 36.302 31.387 87.412 1.00 15.71 231 TYR C N 1
ATOM 6715 C CA . TYR C 1 231 ? 35.077 30.837 86.828 1.00 16.12 231 TYR C CA 1
ATOM 6716 C C . TYR C 1 231 ? 34.763 29.395 87.270 1.00 16.44 231 TYR C C 1
ATOM 6717 O O . TYR C 1 231 ? 34.312 28.572 86.459 1.00 15.82 231 TYR C O 1
ATOM 6726 N N . GLU C 1 232 ? 34.989 29.111 88.557 1.00 17.09 232 GLU C N 1
ATOM 6727 C CA . GLU C 1 232 ? 34.681 27.807 89.154 1.00 17.03 232 GLU C CA 1
ATOM 6728 C C . GLU C 1 232 ? 33.196 27.736 89.502 1.00 17.18 232 GLU C C 1
ATOM 6729 O O . GLU C 1 232 ? 32.561 26.668 89.374 1.00 16.58 232 GLU C O 1
ATOM 6735 N N . GLY C 1 233 ? 32.649 28.875 89.921 1.00 16.95 233 GLY C N 1
ATOM 6736 C CA . GLY C 1 233 ? 31.223 28.997 90.204 1.00 16.54 233 GLY C CA 1
ATOM 6737 C C . GLY C 1 233 ? 30.888 28.510 91.593 1.00 16.65 233 GLY C C 1
ATOM 6738 O O . GLY C 1 233 ? 31.762 28.097 92.335 1.00 16.88 233 GLY C O 1
ATOM 6739 N N . ALA C 1 234 ? 29.607 28.552 91.935 1.00 16.02 234 ALA C N 1
ATOM 6740 C CA . ALA C 1 234 ? 29.163 28.147 93.254 1.00 16.30 234 ALA C CA 1
ATOM 6741 C C . ALA C 1 234 ? 29.548 26.700 93.574 1.00 16.60 234 ALA C C 1
ATOM 6742 O O . ALA C 1 234 ? 29.867 26.390 94.705 1.00 18.14 234 ALA C O 1
ATOM 6744 N N . ALA C 1 235 ? 29.544 25.830 92.583 1.00 16.12 235 ALA C N 1
ATOM 6745 C CA . ALA C 1 235 ? 29.889 24.430 92.793 1.00 17.17 235 ALA C CA 1
ATOM 6746 C C . ALA C 1 235 ? 31.401 24.143 92.977 1.00 17.26 235 ALA C C 1
ATOM 6747 O O . ALA C 1 235 ? 31.768 23.023 93.355 1.00 18.52 235 ALA C O 1
ATOM 6749 N N . GLY C 1 236 ? 32.261 25.120 92.714 1.00 16.53 236 GLY C N 1
ATOM 6750 C CA . GLY C 1 236 ? 33.705 24.977 92.962 1.00 16.40 236 GLY C CA 1
ATOM 6751 C C . GLY C 1 236 ? 34.433 24.029 92.002 1.00 16.35 236 GLY C C 1
ATOM 6752 O O . GLY C 1 236 ? 33.877 23.599 91.018 1.00 15.25 236 GLY C O 1
ATOM 6753 N N . ASN C 1 237 ? 35.690 23.713 92.307 1.00 17.11 237 ASN C N 1
ATOM 6754 C CA . ASN C 1 237 ? 36.535 22.915 91.420 1.00 17.67 237 ASN C CA 1
ATOM 6755 C C . ASN C 1 237 ? 36.281 21.425 91.684 1.00 18.38 237 ASN C C 1
ATOM 6756 O O . ASN C 1 237 ? 37.116 20.764 92.266 1.00 19.24 237 ASN C O 1
ATOM 6761 N N . PHE C 1 238 ? 35.136 20.934 91.200 1.00 19.20 238 PHE C N 1
ATOM 6762 C CA . PHE C 1 238 ? 34.553 19.651 91.561 1.00 20.48 238 PHE C CA 1
ATOM 6763 C C . PHE C 1 238 ? 34.388 18.690 90.365 1.00 20.15 238 PHE C C 1
ATOM 6764 O O . PHE C 1 238 ? 34.016 19.111 89.280 1.00 20.21 238 PHE C O 1
ATOM 6772 N N . ASN C 1 239 ? 34.657 17.403 90.604 1.00 19.58 239 ASN C N 1
ATOM 6773 C CA . ASN C 1 239 ? 34.651 16.315 89.585 1.00 19.36 239 ASN C CA 1
ATOM 6774 C C . ASN C 1 239 ? 35.161 16.776 88.208 1.00 18.67 239 ASN C C 1
ATOM 6775 O O . ASN C 1 239 ? 34.456 16.646 87.208 1.00 18.38 239 ASN C O 1
ATOM 6780 N N . PRO C 1 240 ? 36.370 17.362 88.170 1.00 18.41 240 PRO C N 1
ATOM 6781 C CA . PRO C 1 240 ? 36.710 18.177 87.019 1.00 18.39 240 PRO C CA 1
ATOM 6782 C C . PRO C 1 240 ? 37.287 17.433 85.834 1.00 17.61 240 PRO C C 1
ATOM 6783 O O . PRO C 1 240 ? 37.779 16.312 85.990 1.00 18.19 240 PRO C O 1
ATOM 6787 N N . ALA C 1 241 ? 37.234 18.095 84.675 1.00 16.39 241 ALA C N 1
ATOM 6788 C CA . ALA C 1 241 ? 37.856 17.646 83.417 1.00 16.05 241 ALA C CA 1
ATOM 6789 C C . ALA C 1 241 ? 37.510 16.181 83.053 1.00 15.99 241 ALA C C 1
ATOM 6790 O O . ALA C 1 241 ? 36.322 15.815 83.053 1.00 17.16 241 ALA C O 1
ATOM 6792 N N . HIS C 1 242 ? 38.492 15.338 82.750 1.00 15.95 242 HIS C N 1
ATOM 6793 C CA . HIS C 1 242 ? 38.256 13.915 82.404 1.00 15.58 242 HIS C CA 1
ATOM 6794 C C . HIS C 1 242 ? 37.171 13.642 81.326 1.00 16.11 242 HIS C C 1
ATOM 6795 O O . HIS C 1 242 ? 36.559 12.564 81.286 1.00 15.30 242 HIS C O 1
ATOM 6802 N N . GLY C 1 243 ? 37.040 14.592 80.395 1.00 16.90 243 GLY C N 1
ATOM 6803 C CA . GLY C 1 243 ? 36.084 14.513 79.288 1.00 17.64 243 GLY C CA 1
ATOM 6804 C C . GLY C 1 243 ? 36.699 13.904 78.033 1.00 17.23 243 GLY C C 1
ATOM 6805 O O . GLY C 1 243 ? 37.480 12.968 78.133 1.00 18.00 243 GLY C O 1
ATOM 6806 N N . SER C 1 244 ? 36.327 14.446 76.873 1.00 17.02 244 SER C N 1
ATOM 6807 C CA . SER C 1 244 ? 36.792 13.994 75.537 1.00 16.25 244 SER C CA 1
ATOM 6808 C C . SER C 1 244 ? 37.337 15.194 74.749 1.00 16.00 244 SER C C 1
ATOM 6809 O O . SER C 1 244 ? 36.651 16.194 74.579 1.00 15.08 244 SER C O 1
ATOM 6812 N N . PHE C 1 245 ? 38.578 15.106 74.290 1.00 15.97 245 PHE C N 1
ATOM 6813 C CA . PHE C 1 245 ? 39.174 16.176 73.504 1.00 16.17 245 PHE C CA 1
ATOM 6814 C C . PHE C 1 245 ? 39.746 15.571 72.228 1.00 16.04 245 PHE C C 1
ATOM 6815 O O . PHE C 1 245 ? 40.899 15.123 72.209 1.00 15.99 245 PHE C O 1
ATOM 6823 N N . THR C 1 246 ? 38.918 15.554 71.177 1.00 15.91 246 THR C N 1
ATOM 6824 C CA . THR C 1 246 ? 39.233 14.864 69.923 1.00 16.73 246 THR C CA 1
ATOM 6825 C C . THR C 1 246 ? 39.176 15.756 68.695 1.00 16.58 246 THR C C 1
ATOM 6826 O O . THR C 1 246 ? 38.380 16.682 68.616 1.00 18.45 246 THR C O 1
ATOM 6830 N N . SER C 1 247 ? 40.014 15.458 67.711 1.00 16.39 247 SER C N 1
ATOM 6831 C CA . SER C 1 247 ? 39.906 16.066 66.361 1.00 15.36 247 SER C CA 1
ATOM 6832 C C . SER C 1 247 ? 40.025 17.602 66.339 1.00 14.77 247 SER C C 1
ATOM 6833 O O . SER C 1 247 ? 39.544 18.256 65.413 1.00 14.31 247 SER C O 1
ATOM 6836 N N . ASN C 1 248 ? 40.690 18.166 67.348 1.00 14.62 248 ASN C N 1
ATOM 6837 C CA . ASN C 1 248 ? 40.857 19.605 67.482 1.00 14.36 248 ASN C CA 1
ATOM 6838 C C . ASN C 1 248 ? 42.218 19.977 66.947 1.00 14.14 248 ASN C C 1
ATOM 6839 O O . ASN C 1 248 ? 43.098 19.155 66.880 1.00 14.89 248 ASN C O 1
ATOM 6844 N N . THR C 1 249 ? 42.384 21.240 66.595 1.00 14.68 249 THR C N 1
ATOM 6845 C CA . THR C 1 249 ? 43.660 21.783 66.134 1.00 14.79 249 THR C CA 1
ATOM 6846 C C . THR C 1 249 ? 43.981 23.001 67.035 1.00 15.29 249 THR C C 1
ATOM 6847 O O . THR C 1 249 ? 43.130 23.889 67.225 1.00 15.62 249 THR C O 1
ATOM 6851 N N . LEU C 1 250 ? 45.184 23.017 67.595 1.00 15.82 250 LEU C N 1
ATOM 6852 C CA . LEU C 1 250 ? 45.683 24.134 68.397 1.00 16.49 250 LEU C CA 1
ATOM 6853 C C . LEU C 1 250 ? 47.044 24.554 67.826 1.00 17.05 250 LEU C C 1
ATOM 6854 O O . LEU C 1 250 ? 48.085 23.980 68.179 1.00 16.45 250 LEU C O 1
ATOM 6859 N N . ASN C 1 251 ? 47.020 25.538 66.927 1.00 17.09 251 ASN C N 1
ATOM 6860 C CA . ASN C 1 251 ? 48.210 25.950 66.163 1.00 17.12 251 ASN C CA 1
ATOM 6861 C C . ASN C 1 251 ? 48.665 27.361 66.471 1.00 17.47 251 ASN C C 1
ATOM 6862 O O . ASN C 1 251 ? 47.857 28.247 66.716 1.00 17.29 251 ASN C O 1
ATOM 6867 N N . HIS C 1 252 ? 49.978 27.555 66.426 1.00 18.19 252 HIS C N 1
ATOM 6868 C CA . HIS C 1 252 ? 50.587 28.844 66.704 1.00 19.67 252 HIS C CA 1
ATOM 6869 C C . HIS C 1 252 ? 50.242 29.387 68.093 1.00 19.50 252 HIS C C 1
ATOM 6870 O O . HIS C 1 252 ? 49.964 30.567 68.284 1.00 19.83 252 HIS C O 1
ATOM 6877 N N . CYS C 1 253 ? 50.281 28.491 69.067 1.00 20.03 253 CYS C N 1
ATOM 6878 C CA . CYS C 1 253 ? 50.033 28.846 70.449 1.00 19.66 253 CYS C CA 1
ATOM 6879 C C . CYS C 1 253 ? 51.214 29.619 71.061 1.00 20.35 253 CYS C C 1
ATOM 6880 O O . CYS C 1 253 ? 51.040 30.711 71.556 1.00 20.23 253 CYS C O 1
ATOM 6883 N N . ASP C 1 254 ? 52.414 29.065 71.011 1.00 22.84 254 ASP C N 1
ATOM 6884 C CA . ASP C 1 254 ? 53.588 29.715 71.634 1.00 24.03 254 ASP C CA 1
ATOM 6885 C C . ASP C 1 254 ? 54.575 30.377 70.658 1.00 26.43 254 ASP C C 1
ATOM 6886 O O . ASP C 1 254 ? 55.595 30.926 71.089 1.00 27.15 254 ASP C O 1
ATOM 6891 N N . TYR C 1 255 ? 54.293 30.303 69.361 1.00 27.71 255 TYR C N 1
ATOM 6892 C CA . TYR C 1 255 ? 55.210 30.808 68.342 1.00 29.02 255 TYR C CA 1
ATOM 6893 C C . TYR C 1 255 ? 54.471 30.974 67.022 1.00 28.02 255 TYR C C 1
ATOM 6894 O O . TYR C 1 255 ? 53.574 30.188 66.699 1.00 27.24 255 TYR C O 1
ATOM 6903 N N . GLY C 1 256 ? 54.826 32.033 66.306 1.00 27.49 256 GLY C N 1
ATOM 6904 C CA . GLY C 1 256 ? 54.388 32.263 64.944 1.00 27.53 256 GLY C CA 1
ATOM 6905 C C . GLY C 1 256 ? 52.991 32.807 64.738 1.00 27.63 256 GLY C C 1
ATOM 6906 O O . GLY C 1 256 ? 52.382 32.560 63.672 1.00 27.72 256 GLY C O 1
ATOM 6907 N N . GLY C 1 257 ? 52.484 33.563 65.713 1.00 26.08 257 GLY C N 1
ATOM 6908 C CA . GLY C 1 257 ? 51.217 34.249 65.532 1.00 26.03 257 GLY C CA 1
ATOM 6909 C C . GLY C 1 257 ? 50.516 34.763 66.774 1.00 25.05 257 GLY C C 1
ATOM 6910 O O . GLY C 1 257 ? 50.054 35.912 66.786 1.00 26.30 257 GLY C O 1
ATOM 6911 N N . ASN C 1 258 ? 50.416 33.936 67.813 1.00 24.23 258 ASN C N 1
ATOM 6912 C CA . ASN C 1 258 ? 49.716 34.346 69.040 1.00 24.07 258 ASN C CA 1
ATOM 6913 C C . ASN C 1 258 ? 50.314 35.633 69.584 1.00 24.15 258 ASN C C 1
ATOM 6914 O O . ASN C 1 258 ? 51.533 35.805 69.591 1.00 25.70 258 ASN C O 1
ATOM 6919 N N . LEU C 1 259 ? 49.460 36.543 70.029 1.00 24.01 259 LEU C N 1
ATOM 6920 C CA . LEU C 1 259 ? 49.924 37.795 70.636 1.00 23.04 259 LEU C CA 1
ATOM 6921 C C . LEU C 1 259 ? 49.630 37.948 72.126 1.00 22.18 259 LEU C C 1
ATOM 6922 O O . LEU C 1 259 ? 50.110 38.896 72.726 1.00 21.70 259 LEU C O 1
ATOM 6927 N N . TRP C 1 260 ? 48.853 37.035 72.722 1.00 21.80 260 TRP C N 1
ATOM 6928 C CA . TRP C 1 260 ? 48.539 37.121 74.143 1.00 21.86 260 TRP C CA 1
ATOM 6929 C C . TRP C 1 260 ? 49.736 36.635 74.966 1.00 21.51 260 TRP C C 1
ATOM 6930 O O . TRP C 1 260 ? 50.394 35.685 74.559 1.00 21.20 260 TRP C O 1
ATOM 6941 N N . PRO C 1 261 ? 50.017 37.281 76.121 1.00 21.00 261 PRO C N 1
ATOM 6942 C CA . PRO C 1 261 ? 51.180 36.857 76.915 1.00 20.33 261 PRO C CA 1
ATOM 6943 C C . PRO C 1 261 ? 51.048 35.456 77.506 1.00 20.17 261 PRO C C 1
ATOM 6944 O O . PRO C 1 261 ? 49.940 34.931 77.691 1.00 19.57 261 PRO C O 1
ATOM 6948 N N . THR C 1 262 ? 52.195 34.849 77.763 1.00 19.91 262 THR C N 1
ATOM 6949 C CA . THR C 1 262 ? 52.269 33.544 78.399 1.00 20.17 262 THR C CA 1
ATOM 6950 C C . THR C 1 262 ? 51.876 33.617 79.901 1.00 21.22 262 THR C C 1
ATOM 6951 O O . THR C 1 262 ? 51.128 32.771 80.409 1.00 21.69 262 THR C O 1
ATOM 6955 N N . GLU C 1 263 ? 52.342 34.660 80.588 1.00 22.49 263 GLU C N 1
ATOM 6956 C CA . GLU C 1 263 ? 52.097 34.835 82.024 1.00 23.56 263 GLU C CA 1
ATOM 6957 C C . GLU C 1 263 ? 50.626 35.185 82.248 1.00 20.25 263 GLU C C 1
ATOM 6958 O O . GLU C 1 263 ? 50.125 36.085 81.609 1.00 17.49 263 GLU C O 1
ATOM 6964 N N . PHE C 1 264 ? 49.956 34.470 83.146 1.00 18.29 264 PHE C N 1
ATOM 6965 C CA . PHE C 1 264 ? 48.529 34.628 83.352 1.00 18.00 264 PHE C CA 1
ATOM 6966 C C . PHE C 1 264 ? 48.194 34.635 84.841 1.00 18.00 264 PHE C C 1
ATOM 6967 O O . PHE C 1 264 ? 48.539 33.709 85.586 1.00 17.22 264 PHE C O 1
ATOM 6975 N N . GLN C 1 265 ? 47.483 35.671 85.260 1.00 18.15 265 GLN C N 1
ATOM 6976 C CA . GLN C 1 265 ? 47.167 35.865 86.666 1.00 18.12 265 GLN C CA 1
ATOM 6977 C C . GLN C 1 265 ? 45.914 35.038 86.980 1.00 18.23 265 GLN C C 1
ATOM 6978 O O . GLN C 1 265 ? 44.829 35.321 86.478 1.00 16.84 265 GLN C O 1
ATOM 6984 N N . LEU C 1 266 ? 46.094 33.995 87.788 1.00 19.08 266 LEU C N 1
ATOM 6985 C CA . LEU C 1 266 ? 44.985 33.312 88.459 1.00 19.31 266 LEU C CA 1
ATOM 6986 C C . LEU C 1 266 ? 44.600 34.115 89.718 1.00 20.15 266 LEU C C 1
ATOM 6987 O O . LEU C 1 266 ? 45.255 35.106 90.022 1.00 19.51 266 LEU C O 1
ATOM 6992 N N . PRO C 1 267 ? 43.534 33.713 90.440 1.00 20.64 267 PRO C N 1
ATOM 6993 C CA . PRO C 1 267 ? 43.177 34.512 91.622 1.00 21.90 267 PRO C CA 1
ATOM 6994 C C . PRO C 1 267 ? 44.277 34.630 92.686 1.00 23.14 267 PRO C C 1
ATOM 6995 O O . PRO C 1 267 ? 44.394 35.681 93.298 1.00 22.66 267 PRO C O 1
ATOM 6999 N N . ASP C 1 268 ? 45.096 33.590 92.868 1.00 24.66 268 ASP C N 1
ATOM 7000 C CA . ASP C 1 268 ? 46.106 33.572 93.942 1.00 25.52 268 ASP C CA 1
ATOM 7001 C C . ASP C 1 268 ? 47.530 33.237 93.521 1.00 23.85 268 ASP C C 1
ATOM 7002 O O . ASP C 1 268 ? 48.388 33.087 94.379 1.00 23.90 268 ASP C O 1
ATOM 7007 N N . ARG C 1 269 ? 47.793 33.129 92.221 1.00 22.31 269 ARG C N 1
ATOM 7008 C CA . ARG C 1 269 ? 49.161 32.905 91.708 1.00 21.36 269 ARG C CA 1
ATOM 7009 C C . ARG C 1 269 ? 49.222 33.196 90.230 1.00 20.76 269 ARG C C 1
ATOM 7010 O O . ARG C 1 269 ? 48.194 33.396 89.575 1.00 20.14 269 ARG C O 1
ATOM 7018 N N . VAL C 1 270 ? 50.438 33.229 89.707 1.00 21.92 270 VAL C N 1
ATOM 7019 C CA . VAL C 1 270 ? 50.675 33.425 88.285 1.00 22.64 270 VAL C CA 1
ATOM 7020 C C . VAL C 1 270 ? 51.147 32.099 87.697 1.00 22.60 270 VAL C C 1
ATOM 7021 O O . VAL C 1 270 ? 51.981 31.411 88.296 1.00 22.34 270 VAL C O 1
ATOM 7025 N N . ILE C 1 271 ? 50.621 31.754 86.521 1.00 21.91 271 ILE C N 1
ATOM 7026 C CA . ILE C 1 271 ? 51.093 30.573 85.764 1.00 21.37 271 ILE C CA 1
ATOM 7027 C C . ILE C 1 271 ? 51.652 30.978 84.404 1.00 20.44 271 ILE C C 1
ATOM 7028 O O . ILE C 1 271 ? 51.504 32.112 83.983 1.00 21.24 271 ILE C O 1
ATOM 7033 N N . ASN C 1 272 ? 52.295 30.036 83.738 1.00 19.99 272 ASN C N 1
ATOM 7034 C CA . ASN C 1 272 ? 52.790 30.215 82.377 1.00 20.46 272 ASN C CA 1
ATOM 7035 C C . ASN C 1 272 ? 52.037 29.250 81.471 1.00 19.30 272 ASN C C 1
ATOM 7036 O O . ASN C 1 272 ? 52.228 28.019 81.533 1.00 17.92 272 ASN C O 1
ATOM 7041 N N . LEU C 1 273 ? 51.148 29.833 80.672 1.00 18.26 273 LEU C N 1
ATOM 7042 C CA . LEU C 1 273 ? 50.231 29.079 79.822 1.00 17.70 273 LEU C CA 1
ATOM 7043 C C . LEU C 1 273 ? 50.966 28.299 78.754 1.00 16.99 273 LEU C C 1
ATOM 7044 O O . LEU C 1 273 ? 52.080 28.661 78.364 1.00 16.23 273 LEU C O 1
ATOM 7049 N N . ALA C 1 274 ? 50.303 27.244 78.293 1.00 16.41 274 ALA C N 1
ATOM 7050 C CA . ALA C 1 274 ? 50.710 26.440 77.162 1.00 16.13 274 ALA C CA 1
ATOM 7051 C C . ALA C 1 274 ? 49.437 26.088 76.392 1.00 16.01 274 ALA C C 1
ATOM 7052 O O . ALA C 1 274 ? 48.317 26.249 76.925 1.00 15.41 274 ALA C O 1
ATOM 7054 N N . GLY C 1 275 ? 49.600 25.633 75.151 1.00 14.97 275 GLY C N 1
ATOM 7055 C CA . GLY C 1 275 ? 48.458 25.289 74.296 1.00 15.02 275 GLY C CA 1
ATOM 7056 C C . GLY C 1 275 ? 47.474 24.360 74.973 1.00 14.67 275 GLY C C 1
ATOM 7057 O O . GLY C 1 275 ? 46.236 24.516 74.863 1.00 14.00 275 GLY C O 1
ATOM 7058 N N . PHE C 1 276 ? 48.047 23.378 75.663 1.00 15.05 276 PHE C N 1
ATOM 7059 C CA . PHE C 1 276 ? 47.335 22.475 76.537 1.00 15.13 276 PHE C CA 1
ATOM 7060 C C . PHE C 1 276 ? 48.089 22.462 77.873 1.00 16.09 276 PHE C C 1
ATOM 7061 O O . PHE C 1 276 ? 49.253 22.031 77.928 1.00 15.48 276 PHE C O 1
ATOM 7069 N N . TYR C 1 277 ? 47.417 22.910 78.939 1.00 16.18 277 TYR C N 1
ATOM 7070 C CA . TYR C 1 277 ? 47.998 23.051 80.284 1.00 16.79 277 TYR C CA 1
ATOM 7071 C C . TYR C 1 277 ? 47.105 22.301 81.299 1.00 16.65 277 TYR C C 1
ATOM 7072 O O . TYR C 1 277 ? 45.893 22.596 81.402 1.00 15.18 277 TYR C O 1
ATOM 7081 N N . PHE C 1 278 ? 47.689 21.325 82.006 1.00 15.93 278 PHE C N 1
ATOM 7082 C CA . PHE C 1 278 ? 46.963 20.563 83.018 1.00 16.47 278 PHE C CA 1
ATOM 7083 C C . PHE C 1 278 ? 47.810 20.445 84.302 1.00 17.08 278 PHE C C 1
ATOM 7084 O O . PHE C 1 278 ? 48.980 20.088 84.244 1.00 16.42 278 PHE C O 1
ATOM 7092 N N . ASP C 1 279 ? 47.212 20.775 85.451 1.00 17.98 279 ASP C N 1
ATOM 7093 C CA . ASP C 1 279 ? 47.904 20.737 86.739 1.00 18.23 279 ASP C CA 1
ATOM 7094 C C . ASP C 1 279 ? 46.936 20.605 87.888 1.00 18.05 279 ASP C C 1
ATOM 7095 O O . ASP C 1 279 ? 46.587 21.597 88.548 1.00 17.28 279 ASP C O 1
ATOM 7100 N N . ASN C 1 280 ? 46.519 19.375 88.141 1.00 18.70 280 ASN C N 1
ATOM 7101 C CA . ASN C 1 280 ? 45.626 19.068 89.270 1.00 19.26 280 ASN C CA 1
ATOM 7102 C C . ASN C 1 280 ? 45.809 17.618 89.653 1.00 20.51 280 ASN C C 1
ATOM 7103 O O . ASN C 1 280 ? 45.223 16.715 89.029 1.00 21.69 280 ASN C O 1
ATOM 7108 N N . ALA C 1 281 ? 46.627 17.411 90.688 1.00 20.21 281 ALA C N 1
ATOM 7109 C CA . ALA C 1 281 ? 46.841 16.094 91.294 1.00 19.36 281 ALA C CA 1
ATOM 7110 C C . ALA C 1 281 ? 45.545 15.373 91.643 1.00 17.95 281 ALA C C 1
ATOM 7111 O O . ALA C 1 281 ? 45.539 14.158 91.745 1.00 19.71 281 ALA C O 1
ATOM 7113 N N . ALA C 1 282 ? 44.459 16.100 91.835 1.00 17.33 282 ALA C N 1
ATOM 7114 C CA . ALA C 1 282 ? 43.184 15.485 92.186 1.00 18.28 282 ALA C CA 1
ATOM 7115 C C . ALA C 1 282 ? 42.251 15.241 90.998 1.00 18.28 282 ALA C C 1
ATOM 7116 O O . ALA C 1 282 ? 41.090 14.897 91.202 1.00 19.70 282 ALA C O 1
ATOM 7118 N N . ALA C 1 283 ? 42.755 15.383 89.780 1.00 17.48 283 ALA C N 1
ATOM 7119 C CA . ALA C 1 283 ? 41.931 15.304 88.589 1.00 17.56 283 ALA C CA 1
ATOM 7120 C C . ALA C 1 283 ? 42.573 14.464 87.486 1.00 17.13 283 ALA C C 1
ATOM 7121 O O . ALA C 1 283 ? 43.811 14.403 87.372 1.00 15.97 283 ALA C O 1
ATOM 7123 N N . ARG C 1 284 ? 41.708 13.882 86.645 1.00 17.79 284 ARG C N 1
ATOM 7124 C CA . ARG C 1 284 ? 42.142 13.135 85.458 1.00 17.79 284 ARG C CA 1
ATOM 7125 C C . ARG C 1 284 ? 41.988 13.936 84.171 1.00 17.28 284 ARG C C 1
ATOM 7126 O O . ARG C 1 284 ? 41.019 14.687 83.974 1.00 17.07 284 ARG C O 1
ATOM 7134 N N . LEU C 1 285 ? 42.976 13.749 83.295 1.00 17.21 285 LEU C N 1
ATOM 7135 C CA . LEU C 1 285 ? 42.986 14.297 81.952 1.00 16.86 285 LEU C CA 1
ATOM 7136 C C . LEU C 1 285 ? 41.851 13.739 81.095 1.00 16.04 285 LEU C C 1
ATOM 7137 O O . LEU C 1 285 ? 41.366 12.618 81.345 1.00 15.65 285 LEU C O 1
ATOM 7142 N N . PRO C 1 286 ? 41.434 14.510 80.061 1.00 15.25 286 PRO C N 1
ATOM 7143 C CA . PRO C 1 286 ? 40.439 13.980 79.145 1.00 14.94 286 PRO C CA 1
ATOM 7144 C C . PRO C 1 286 ? 41.068 12.920 78.246 1.00 14.60 286 PRO C C 1
ATOM 7145 O O . PRO C 1 286 ? 42.310 12.756 78.219 1.00 14.70 286 PRO C O 1
ATOM 7149 N N . ASN C 1 287 ? 40.224 12.227 77.500 1.00 14.46 287 ASN C N 1
ATOM 7150 C CA . ASN C 1 287 ? 40.705 11.395 76.387 1.00 14.83 287 ASN C CA 1
ATOM 7151 C C . ASN C 1 287 ? 41.250 12.332 75.302 1.00 14.74 287 ASN C C 1
ATOM 7152 O O . ASN C 1 287 ? 40.672 13.383 75.048 1.00 14.30 287 ASN C O 1
ATOM 7157 N N . PHE C 1 288 ? 42.358 11.965 74.681 1.00 14.76 288 PHE C N 1
ATOM 7158 C CA . PHE C 1 288 ? 43.053 12.880 73.796 1.00 15.07 288 PHE C CA 1
ATOM 7159 C C . PHE C 1 288 ? 43.470 12.128 72.547 1.00 16.20 288 PHE C C 1
ATOM 7160 O O . PHE C 1 288 ? 44.512 11.456 72.545 1.00 17.15 288 PHE C O 1
ATOM 7168 N N . SER C 1 289 ? 42.668 12.275 71.481 1.00 17.28 289 SER C N 1
ATOM 7169 C CA . SER C 1 289 ? 42.886 11.563 70.209 1.00 17.64 289 SER C CA 1
ATOM 7170 C C . SER C 1 289 ? 42.600 12.417 68.957 1.00 17.16 289 SER C C 1
ATOM 7171 O O . SER C 1 289 ? 41.578 13.076 68.875 1.00 17.53 289 SER C O 1
ATOM 7174 N N . GLY C 1 290 ? 43.484 12.367 67.968 1.00 16.63 290 GLY C N 1
ATOM 7175 C CA . GLY C 1 290 ? 43.187 12.959 66.658 1.00 16.99 290 GLY C CA 1
ATOM 7176 C C . GLY C 1 290 ? 43.421 14.453 66.567 1.00 16.83 290 GLY C C 1
ATOM 7177 O O . GLY C 1 290 ? 42.907 15.106 65.643 1.00 17.18 290 GLY C O 1
ATOM 7178 N N . ASN C 1 291 ? 44.226 14.988 67.487 1.00 16.14 291 ASN C N 1
ATOM 7179 C CA . ASN C 1 291 ? 44.469 16.428 67.581 1.00 15.72 291 ASN C CA 1
ATOM 7180 C C . ASN C 1 291 ? 45.748 16.829 66.848 1.00 16.09 291 ASN C C 1
ATOM 7181 O O . ASN C 1 291 ? 46.716 16.069 66.814 1.00 16.24 291 ASN C O 1
ATOM 7186 N N . SER C 1 292 ? 45.755 18.030 66.278 1.00 16.46 292 SER C N 1
ATOM 7187 C CA . SER C 1 292 ? 46.938 18.547 65.605 1.00 16.46 292 SER C CA 1
ATOM 7188 C C . SER C 1 292 ? 47.561 19.657 66.446 1.00 16.51 292 SER C C 1
ATOM 7189 O O . SER C 1 292 ? 46.851 20.562 66.890 1.00 15.93 292 SER C O 1
ATOM 7192 N N . GLN C 1 293 ? 48.883 19.578 66.637 1.00 16.38 293 GLN C N 1
ATOM 7193 C CA . GLN C 1 293 ? 49.649 20.566 67.395 1.00 17.01 293 GLN C CA 1
ATOM 7194 C C . GLN C 1 293 ? 50.857 21.052 66.567 1.00 17.04 293 GLN C C 1
ATOM 7195 O O . GLN C 1 293 ? 51.888 20.395 66.506 1.00 17.00 293 GLN C O 1
ATOM 7201 N N . TRP C 1 294 ? 50.698 22.192 65.915 1.00 17.67 294 TRP C N 1
ATOM 7202 C CA . TRP C 1 294 ? 51.768 22.842 65.153 1.00 17.46 294 TRP C CA 1
ATOM 7203 C C . TRP C 1 294 ? 52.031 24.066 65.960 1.00 16.41 294 TRP C C 1
ATOM 7204 O O . TRP C 1 294 ? 51.240 24.984 65.942 1.00 15.78 294 TRP C O 1
ATOM 7215 N N . TYR C 1 295 ? 53.140 24.066 66.689 1.00 16.85 295 TYR C N 1
ATOM 7216 C CA . TYR C 1 295 ? 53.342 24.979 67.818 1.00 17.58 295 TYR C CA 1
ATOM 7217 C C . TYR C 1 295 ? 52.164 24.934 68.847 1.00 16.93 295 TYR C C 1
ATOM 7218 O O . TYR C 1 295 ? 51.651 25.964 69.292 1.00 16.51 295 TYR C O 1
ATOM 7227 N N . GLY C 1 296 ? 51.743 23.724 69.178 1.00 16.49 296 GLY C N 1
ATOM 7228 C CA . GLY C 1 296 ? 50.838 23.489 70.290 1.00 16.99 296 GLY C CA 1
ATOM 7229 C C . GLY C 1 296 ? 51.594 22.923 71.477 1.00 17.07 296 GLY C C 1
ATOM 7230 O O . GLY C 1 296 ? 51.557 21.712 71.711 1.00 16.51 296 GLY C O 1
ATOM 7231 N N . ASP C 1 297 ? 52.288 23.786 72.220 1.00 17.40 297 ASP C N 1
ATOM 7232 C CA . ASP C 1 297 ? 53.005 23.331 73.427 1.00 17.95 297 ASP C CA 1
ATOM 7233 C C . ASP C 1 297 ? 52.038 22.760 74.497 1.00 17.98 297 ASP C C 1
ATOM 7234 O O . ASP C 1 297 ? 50.847 23.134 74.587 1.00 17.30 297 ASP C O 1
ATOM 7239 N N . MET C 1 298 ? 52.548 21.800 75.253 1.00 17.65 298 MET C N 1
ATOM 7240 C CA . MET C 1 298 ? 51.749 21.056 76.217 1.00 18.60 298 MET C CA 1
ATOM 7241 C C . MET C 1 298 ? 52.589 20.831 77.478 1.00 19.58 298 MET C C 1
ATOM 7242 O O . MET C 1 298 ? 53.780 20.528 77.382 1.00 19.18 298 MET C O 1
ATOM 7247 N N . LYS C 1 299 ? 51.944 20.989 78.642 1.00 19.71 299 LYS C N 1
ATOM 7248 C CA . LYS C 1 299 ? 52.569 20.812 79.944 1.00 19.40 299 LYS C CA 1
ATOM 7249 C C . LYS C 1 299 ? 51.650 19.965 80.789 1.00 19.06 299 LYS C C 1
ATOM 7250 O O . LYS C 1 299 ? 50.601 20.444 81.225 1.00 18.66 299 LYS C O 1
ATOM 7256 N N . LEU C 1 300 ? 52.017 18.707 81.000 1.00 18.68 300 LEU C N 1
ATOM 7257 C CA . LEU C 1 300 ? 51.246 17.836 81.872 1.00 19.03 300 LEU C CA 1
ATOM 7258 C C . LEU C 1 300 ? 51.969 17.836 83.223 1.00 19.81 300 LEU C C 1
ATOM 7259 O O . LEU C 1 300 ? 52.896 17.046 83.474 1.00 19.24 300 LEU C O 1
ATOM 7264 N N . ILE C 1 301 ? 51.550 18.770 84.076 1.00 20.44 301 ILE C N 1
ATOM 7265 C CA . ILE C 1 301 ? 52.292 19.099 85.276 1.00 20.20 301 ILE C CA 1
ATOM 7266 C C . ILE C 1 301 ? 51.953 18.152 86.407 1.00 20.10 301 ILE C C 1
ATOM 7267 O O . ILE C 1 301 ? 52.841 17.741 87.137 1.00 20.29 301 ILE C O 1
ATOM 7272 N N . ASN C 1 302 ? 50.679 17.811 86.564 1.00 19.64 302 ASN C N 1
ATOM 7273 C CA . ASN C 1 302 ? 50.273 16.928 87.629 1.00 19.23 302 ASN C CA 1
ATOM 7274 C C . ASN C 1 302 ? 48.850 16.404 87.414 1.00 18.53 302 ASN C C 1
ATOM 7275 O O . ASN C 1 302 ? 47.983 17.133 86.932 1.00 17.50 302 ASN C O 1
ATOM 7280 N N . PHE C 1 303 ? 48.622 15.135 87.749 1.00 17.74 303 PHE C N 1
ATOM 7281 C CA . PHE C 1 303 ? 47.314 14.537 87.582 1.00 18.26 303 PHE C CA 1
ATOM 7282 C C . PHE C 1 303 ? 47.154 13.327 88.489 1.00 18.92 303 PHE C C 1
ATOM 7283 O O . PHE C 1 303 ? 48.128 12.874 89.077 1.00 18.74 303 PHE C O 1
ATOM 7291 N N . LEU C 1 304 ? 45.931 12.817 88.595 1.00 19.41 304 LEU C N 1
ATOM 7292 C CA . LEU C 1 304 ? 45.602 11.744 89.530 1.00 21.16 304 LEU C CA 1
ATOM 7293 C C . LEU C 1 304 ? 46.381 10.447 89.183 1.00 22.11 304 LEU C C 1
ATOM 7294 O O . LEU C 1 304 ? 46.293 9.976 88.048 1.00 20.46 304 LEU C O 1
ATOM 7299 N N . PRO C 1 305 ? 47.181 9.901 90.151 1.00 23.76 305 PRO C N 1
ATOM 7300 C CA . PRO C 1 305 ? 48.057 8.730 89.909 1.00 22.34 305 PRO C CA 1
ATOM 7301 C C . PRO C 1 305 ? 47.347 7.513 89.342 1.00 21.59 305 PRO C C 1
ATOM 7302 O O . PRO C 1 305 ? 47.937 6.804 88.534 1.00 20.31 305 PRO C O 1
ATOM 7306 N N . ASP C 1 306 ? 46.092 7.278 89.733 1.00 21.37 306 ASP C N 1
ATOM 7307 C CA . ASP C 1 306 ? 45.330 6.137 89.200 1.00 21.53 306 ASP C CA 1
ATOM 7308 C C . ASP C 1 306 ? 44.776 6.443 87.792 1.00 20.33 306 ASP C C 1
ATOM 7309 O O . ASP C 1 306 ? 43.564 6.543 87.588 1.00 20.13 306 ASP C O 1
ATOM 7314 N N . SER C 1 307 ? 45.683 6.594 86.831 1.00 19.61 307 SER C N 1
ATOM 7315 C CA . SER C 1 307 ? 45.327 6.839 85.449 1.00 19.08 307 SER C CA 1
ATOM 7316 C C . SER C 1 307 ? 46.551 6.695 84.563 1.00 19.10 307 SER C C 1
ATOM 7317 O O . SER C 1 307 ? 47.695 6.629 85.042 1.00 19.17 307 SER C O 1
ATOM 7320 N N . THR C 1 308 ? 46.294 6.589 83.266 1.00 18.28 308 THR C N 1
ATOM 7321 C CA . THR C 1 308 ? 47.315 6.789 82.253 1.00 17.82 308 THR C CA 1
ATOM 7322 C C . THR C 1 308 ? 46.779 7.871 81.371 1.00 17.81 308 THR C C 1
ATOM 7323 O O . THR C 1 308 ? 45.631 8.262 81.523 1.00 17.09 308 THR C O 1
ATOM 7327 N N . PHE C 1 309 ? 47.625 8.363 80.475 1.00 17.52 309 PHE C N 1
ATOM 7328 C CA . PHE C 1 309 ? 47.251 9.388 79.517 1.00 17.95 309 PHE C CA 1
ATOM 7329 C C . PHE C 1 309 ? 47.933 9.030 78.223 1.00 18.17 309 PHE C C 1
ATOM 7330 O O . PHE C 1 309 ? 49.122 8.689 78.227 1.00 18.71 309 PHE C O 1
ATOM 7338 N N . VAL C 1 310 ? 47.189 9.094 77.118 1.00 17.46 310 VAL C N 1
ATOM 7339 C CA . VAL C 1 310 ? 47.783 8.896 75.805 1.00 16.44 310 VAL C CA 1
ATOM 7340 C C . VAL C 1 310 ? 47.567 10.109 74.922 1.00 15.91 310 VAL C C 1
ATOM 7341 O O . VAL C 1 310 ? 46.440 10.599 74.804 1.00 16.05 310 VAL C O 1
ATOM 7345 N N . ILE C 1 311 ? 48.645 10.584 74.301 1.00 16.04 311 ILE C N 1
ATOM 7346 C CA . ILE C 1 311 ? 48.535 11.417 73.115 1.00 16.66 311 ILE C CA 1
ATOM 7347 C C . ILE C 1 311 ? 48.338 10.453 71.937 1.00 17.20 311 ILE C C 1
ATOM 7348 O O . ILE C 1 311 ? 49.308 9.879 71.414 1.00 16.12 311 ILE C O 1
ATOM 7353 N N . ASN C 1 312 ? 47.075 10.265 71.538 1.00 17.48 312 ASN C N 1
ATOM 7354 C CA . ASN C 1 312 ? 46.745 9.299 70.497 1.00 17.02 312 ASN C CA 1
ATOM 7355 C C . ASN C 1 312 ? 46.477 9.919 69.145 1.00 17.36 312 ASN C C 1
ATOM 7356 O O . ASN C 1 312 ? 45.715 10.884 69.019 1.00 16.72 312 ASN C O 1
ATOM 7361 N N . GLY C 1 313 ? 47.102 9.343 68.119 1.00 17.87 313 GLY C N 1
ATOM 7362 C CA . GLY C 1 313 ? 46.788 9.685 66.744 1.00 16.95 313 GLY C CA 1
ATOM 7363 C C . GLY C 1 313 ? 46.862 11.172 66.474 1.00 16.71 313 GLY C C 1
ATOM 7364 O O . GLY C 1 313 ? 45.940 11.742 65.893 1.00 15.23 313 GLY C O 1
ATOM 7365 N N . GLY C 1 314 ? 47.960 11.788 66.912 1.00 15.63 314 GLY C N 1
ATOM 7366 C CA . GLY C 1 314 ? 48.115 13.228 66.842 1.00 15.41 314 GLY C CA 1
ATOM 7367 C C . GLY C 1 314 ? 49.103 13.619 65.776 1.00 15.19 314 GLY C C 1
ATOM 7368 O O . GLY C 1 314 ? 49.825 12.773 65.277 1.00 14.07 314 GLY C O 1
ATOM 7369 N N . ALA C 1 315 ? 49.099 14.896 65.402 1.00 15.49 315 ALA C N 1
ATOM 7370 C CA . ALA C 1 315 ? 50.216 15.451 64.626 1.00 16.55 315 ALA C CA 1
ATOM 7371 C C . ALA C 1 315 ? 50.909 16.495 65.482 1.00 16.72 315 ALA C C 1
ATOM 7372 O O . ALA C 1 315 ? 50.252 17.417 65.991 1.00 18.36 315 ALA C O 1
ATOM 7374 N N . LEU C 1 316 ? 52.230 16.363 65.605 1.00 16.24 316 LEU C N 1
ATOM 7375 C CA . LEU C 1 316 ? 53.038 17.123 66.561 1.00 16.17 316 LEU C CA 1
ATOM 7376 C C . LEU C 1 316 ? 54.206 17.735 65.829 1.00 16.50 316 LEU C C 1
ATOM 7377 O O . LEU C 1 316 ? 55.168 17.040 65.510 1.00 16.69 316 LEU C O 1
ATOM 7382 N N . TYR C 1 317 ? 54.115 19.026 65.548 1.00 17.36 317 TYR C N 1
ATOM 7383 C CA . TYR C 1 317 ? 55.117 19.710 64.742 1.00 18.82 317 TYR C CA 1
ATOM 7384 C C . TYR C 1 317 ? 55.585 20.921 65.502 1.00 19.01 317 TYR C C 1
ATOM 7385 O O . TYR C 1 317 ? 54.765 21.676 65.997 1.00 19.71 317 TYR C O 1
ATOM 7394 N N . GLY C 1 318 ? 56.909 21.066 65.610 1.00 19.55 318 GLY C N 1
ATOM 7395 C CA . GLY C 1 318 ? 57.548 22.103 66.421 1.00 19.94 318 GLY C CA 1
ATOM 7396 C C . GLY C 1 318 ? 58.903 22.501 65.877 1.00 20.90 318 GLY C C 1
ATOM 7397 O O . GLY C 1 318 ? 59.365 21.906 64.894 1.00 21.64 318 GLY C O 1
ATOM 7398 N N . GLY C 1 319 ? 59.526 23.515 66.492 1.00 20.74 319 GLY C N 1
ATOM 7399 C CA . GLY C 1 319 ? 60.813 24.031 66.036 1.00 21.01 319 GLY C CA 1
ATOM 7400 C C . GLY C 1 319 ? 60.656 25.035 64.897 1.00 21.81 319 GLY C C 1
ATOM 7401 O O . GLY C 1 319 ? 59.641 25.007 64.211 1.00 21.15 319 GLY C O 1
ATOM 7402 N N . PRO C 1 320 ? 61.638 25.913 64.652 1.00 22.81 320 PRO C N 1
ATOM 7403 C CA . PRO C 1 320 ? 62.947 25.937 65.328 1.00 23.64 320 PRO C CA 1
ATOM 7404 C C . PRO C 1 320 ? 62.907 26.424 66.781 1.00 24.84 320 PRO C C 1
ATOM 7405 O O . PRO C 1 320 ? 61.899 26.974 67.238 1.00 26.48 320 PRO C O 1
ATOM 7409 N N . GLY C 1 321 ? 63.982 26.172 67.519 1.00 25.78 321 GLY C N 1
ATOM 7410 C CA . GLY C 1 321 ? 64.033 26.539 68.929 1.00 26.02 321 GLY C CA 1
ATOM 7411 C C . GLY C 1 321 ? 63.131 25.682 69.792 1.00 27.03 321 GLY C C 1
ATOM 7412 O O . GLY C 1 321 ? 62.594 24.668 69.323 1.00 27.65 321 GLY C O 1
ATOM 7413 N N . ASP C 1 322 ? 62.965 26.087 71.054 1.00 27.22 322 ASP C N 1
ATOM 7414 C CA . ASP C 1 322 ? 62.109 25.380 72.001 1.00 28.87 322 ASP C CA 1
ATOM 7415 C C . ASP C 1 322 ? 60.673 25.837 71.813 1.00 28.74 322 ASP C C 1
ATOM 7416 O O . ASP C 1 322 ? 60.085 26.442 72.711 1.00 30.07 322 ASP C O 1
ATOM 7421 N N . THR C 1 323 ? 60.104 25.505 70.654 1.00 26.42 323 THR C N 1
ATOM 7422 C CA . THR C 1 323 ? 58.785 25.976 70.250 1.00 25.88 323 THR C CA 1
ATOM 7423 C C . THR C 1 323 ? 57.889 24.768 70.013 1.00 24.38 323 THR C C 1
ATOM 7424 O O . THR C 1 323 ? 58.269 23.839 69.317 1.00 24.65 323 THR C O 1
ATOM 7428 N N . GLY C 1 324 ? 56.724 24.764 70.650 1.00 23.52 324 GLY C N 1
ATOM 7429 C CA . GLY C 1 324 ? 55.752 23.671 70.557 1.00 22.26 324 GLY C CA 1
ATOM 7430 C C . GLY C 1 324 ? 56.060 22.454 71.408 1.00 20.95 324 GLY C C 1
ATOM 7431 O O . GLY C 1 324 ? 55.667 21.327 71.066 1.00 19.04 324 GLY C O 1
ATOM 7432 N N . VAL C 1 325 ? 56.727 22.674 72.544 1.00 21.38 325 VAL C N 1
ATOM 7433 C CA . VAL C 1 325 ? 57.285 21.568 73.327 1.00 20.62 325 VAL C CA 1
ATOM 7434 C C . VAL C 1 325 ? 56.185 20.818 74.080 1.00 20.31 325 VAL C C 1
ATOM 7435 O O . VAL C 1 325 ? 55.283 21.431 74.630 1.00 21.59 325 VAL C O 1
ATOM 7439 N N . ILE C 1 326 ? 56.271 19.494 74.083 1.00 19.92 326 ILE C N 1
ATOM 7440 C CA . ILE C 1 326 ? 55.405 18.642 74.889 1.00 20.21 326 ILE C CA 1
ATOM 7441 C C . ILE C 1 326 ? 56.276 18.147 76.044 1.00 20.08 326 ILE C C 1
ATOM 7442 O O . ILE C 1 326 ? 57.390 17.634 75.809 1.00 18.37 326 ILE C O 1
ATOM 7447 N N . ALA C 1 327 ? 55.783 18.321 77.279 1.00 20.22 327 ALA C N 1
ATOM 7448 C CA . ALA C 1 327 ? 56.533 17.969 78.484 1.00 20.67 327 ALA C CA 1
ATOM 7449 C C . ALA C 1 327 ? 55.634 17.470 79.611 1.00 21.70 327 ALA C C 1
ATOM 7450 O O . ALA C 1 327 ? 54.537 17.982 79.840 1.00 20.84 327 ALA C O 1
ATOM 7452 N N . VAL C 1 328 ? 56.122 16.441 80.295 1.00 22.98 328 VAL C N 1
ATOM 7453 C CA . VAL C 1 328 ? 55.414 15.770 81.369 1.00 24.22 328 VAL C CA 1
ATOM 7454 C C . VAL C 1 328 ? 56.309 15.790 82.613 1.00 24.30 328 VAL C C 1
ATOM 7455 O O . VAL C 1 328 ? 57.536 15.655 82.498 1.00 23.53 328 VAL C O 1
ATOM 7459 N N . ALA C 1 329 ? 55.694 15.944 83.790 1.00 23.30 329 ALA C N 1
ATOM 7460 C CA . ALA C 1 329 ? 56.417 15.844 85.052 1.00 22.76 329 ALA C CA 1
ATOM 7461 C C . ALA C 1 329 ? 57.110 14.492 85.095 1.00 24.05 329 ALA C C 1
ATOM 7462 O O . ALA C 1 329 ? 56.480 13.453 84.813 1.00 24.12 329 ALA C O 1
ATOM 7464 N N . THR C 1 330 ? 58.402 14.513 85.430 1.00 23.43 330 THR C N 1
ATOM 7465 C CA . THR C 1 330 ? 59.215 13.311 85.526 1.00 23.45 330 THR C CA 1
ATOM 7466 C C . THR C 1 330 ? 58.554 12.227 86.347 1.00 23.43 330 THR C C 1
ATOM 7467 O O . THR C 1 330 ? 58.566 11.059 85.948 1.00 23.71 330 THR C O 1
ATOM 7471 N N . ALA C 1 331 ? 57.951 12.613 87.469 1.00 23.29 331 ALA C N 1
ATOM 7472 C CA . ALA C 1 331 ? 57.371 11.652 88.399 1.00 23.43 331 ALA C CA 1
ATOM 7473 C C . ALA C 1 331 ? 56.190 10.869 87.812 1.00 24.89 331 ALA C C 1
ATOM 7474 O O . ALA C 1 331 ? 55.900 9.769 88.287 1.00 25.90 331 ALA C O 1
ATOM 7476 N N . LEU C 1 332 ? 55.497 11.433 86.816 1.00 24.31 332 LEU C N 1
ATOM 7477 C CA . LEU C 1 332 ? 54.350 10.768 86.194 1.00 24.70 332 LEU C CA 1
ATOM 7478 C C . LEU C 1 332 ? 54.635 10.273 84.770 1.00 23.71 332 LEU C C 1
ATOM 7479 O O . LEU C 1 332 ? 53.743 9.692 84.145 1.00 23.83 332 LEU C O 1
ATOM 7484 N N . ALA C 1 333 ? 55.867 10.455 84.287 1.00 21.82 333 ALA C N 1
ATOM 7485 C CA . ALA C 1 333 ? 56.197 10.232 82.875 1.00 22.66 333 ALA C CA 1
ATOM 7486 C C . ALA C 1 333 ? 55.965 8.819 82.394 1.00 23.37 333 ALA C C 1
ATOM 7487 O O . ALA C 1 333 ? 55.643 8.618 81.224 1.00 25.10 333 ALA C O 1
ATOM 7489 N N . ALA C 1 334 ? 56.109 7.853 83.295 1.00 22.84 334 ALA C N 1
ATOM 7490 C CA . ALA C 1 334 ? 55.860 6.457 82.978 1.00 22.72 334 ALA C CA 1
ATOM 7491 C C . ALA C 1 334 ? 54.372 6.140 82.755 1.00 23.30 334 ALA C C 1
ATOM 7492 O O . ALA C 1 334 ? 54.057 5.107 82.165 1.00 24.07 334 ALA C O 1
ATOM 7494 N N . LYS C 1 335 ? 53.472 7.006 83.224 1.00 23.15 335 LYS C N 1
ATOM 7495 C CA . LYS C 1 335 ? 52.035 6.837 82.990 1.00 23.11 335 LYS C CA 1
ATOM 7496 C C . LYS C 1 335 ? 51.537 7.522 81.702 1.00 21.31 335 LYS C C 1
ATOM 7497 O O . LYS C 1 335 ? 50.343 7.502 81.423 1.00 22.14 335 LYS C O 1
ATOM 7503 N N . VAL C 1 336 ? 52.430 8.115 80.918 1.00 20.71 336 VAL C N 1
ATOM 7504 C CA . VAL C 1 336 ? 52.053 8.831 79.690 1.00 20.33 336 VAL C CA 1
ATOM 7505 C C . VAL C 1 336 ? 52.649 8.165 78.443 1.00 20.45 336 VAL C C 1
ATOM 7506 O O . VAL C 1 336 ? 53.821 7.806 78.422 1.00 19.05 336 VAL C O 1
ATOM 7510 N N . PHE C 1 337 ? 51.814 8.016 77.413 1.00 20.97 337 PHE C N 1
ATOM 7511 C CA . PHE C 1 337 ? 52.201 7.352 76.162 1.00 21.95 337 PHE C CA 1
ATOM 7512 C C . PHE C 1 337 ? 51.916 8.271 74.989 1.00 21.72 337 PHE C C 1
ATOM 7513 O O . PHE C 1 337 ? 50.962 9.053 75.036 1.00 22.82 337 PHE C O 1
ATOM 7521 N N . VAL C 1 338 ? 52.742 8.177 73.948 1.00 21.58 338 VAL C N 1
ATOM 7522 C CA . VAL C 1 338 ? 52.500 8.861 72.674 1.00 20.67 338 VAL C CA 1
ATOM 7523 C C . VAL C 1 338 ? 52.312 7.779 71.606 1.00 20.56 338 VAL C C 1
ATOM 7524 O O . VAL C 1 338 ? 53.264 7.137 71.215 1.00 19.12 338 VAL C O 1
ATOM 7528 N N . ILE C 1 339 ? 51.075 7.583 71.150 1.00 20.79 339 ILE C N 1
ATOM 7529 C CA . ILE C 1 339 ? 50.708 6.415 70.345 1.00 20.93 339 ILE C CA 1
ATOM 7530 C C . ILE C 1 339 ? 50.098 6.862 69.007 1.00 20.58 339 ILE C C 1
ATOM 7531 O O . ILE C 1 339 ? 49.135 7.637 68.977 1.00 18.99 339 ILE C O 1
ATOM 7536 N N . GLY C 1 340 ? 50.680 6.361 67.917 1.00 20.18 340 GLY C N 1
ATOM 7537 C CA . GLY C 1 340 ? 50.166 6.578 66.558 1.00 19.26 340 GLY C CA 1
ATOM 7538 C C . GLY C 1 340 ? 50.297 8.001 66.064 1.00 18.99 340 GLY C C 1
ATOM 7539 O O . GLY C 1 340 ? 49.456 8.445 65.292 1.00 18.97 340 GLY C O 1
ATOM 7540 N N . CYS C 1 341 ? 51.353 8.710 66.495 1.00 17.79 341 CYS C N 1
ATOM 7541 C CA . CYS C 1 341 ? 51.512 10.122 66.218 1.00 17.01 341 CYS C CA 1
ATOM 7542 C C . CYS C 1 341 ? 52.510 10.314 65.106 1.00 17.57 341 CYS C C 1
ATOM 7543 O O . CYS C 1 341 ? 53.399 9.492 64.946 1.00 17.44 341 CYS C O 1
ATOM 7546 N N . GLN C 1 342 ? 52.314 11.396 64.344 1.00 17.35 342 GLN C N 1
ATOM 7547 C CA . GLN C 1 342 ? 53.216 11.862 63.302 1.00 17.44 342 GLN C CA 1
ATOM 7548 C C . GLN C 1 342 ? 53.780 13.195 63.731 1.00 17.72 342 GLN C C 1
ATOM 7549 O O . GLN C 1 342 ? 53.223 13.871 64.615 1.00 17.44 342 GLN C O 1
ATOM 7555 N N . GLY C 1 343 ? 54.901 13.564 63.129 1.00 17.52 343 GLY C N 1
ATOM 7556 C CA . GLY C 1 343 ? 55.579 14.799 63.492 1.00 18.32 343 GLY C CA 1
ATOM 7557 C C . GLY C 1 343 ? 56.904 15.000 62.804 1.00 19.28 343 GLY C C 1
ATOM 7558 O O . GLY C 1 343 ? 57.347 14.128 62.029 1.00 19.78 343 GLY C O 1
ATOM 7559 N N . ASN C 1 344 ? 57.539 16.144 63.092 1.00 19.12 344 ASN C N 1
ATOM 7560 C CA . ASN C 1 344 ? 58.837 16.475 62.495 1.00 19.55 344 ASN C CA 1
ATOM 7561 C C . ASN C 1 344 ? 60.018 16.326 63.464 1.00 20.75 344 ASN C C 1
ATOM 7562 O O . ASN C 1 344 ? 59.828 16.009 64.626 1.00 21.84 344 ASN C O 1
ATOM 7567 N N . ALA C 1 345 ? 61.224 16.536 62.946 1.00 21.15 345 ALA C N 1
ATOM 7568 C CA . ALA C 1 345 ? 62.460 16.587 63.734 1.00 23.34 345 ALA C CA 1
ATOM 7569 C C . ALA C 1 345 ? 62.395 17.599 64.872 1.00 23.74 345 ALA C C 1
ATOM 7570 O O . ALA C 1 345 ? 62.836 17.324 65.977 1.00 25.66 345 ALA C O 1
ATOM 7572 N N . GLY C 1 346 ? 61.826 18.763 64.578 1.00 24.71 346 GLY C N 1
ATOM 7573 C CA . GLY C 1 346 ? 61.778 19.877 65.502 1.00 24.46 346 GLY C CA 1
ATOM 7574 C C . GLY C 1 346 ? 60.888 19.744 66.713 1.00 23.94 346 GLY C C 1
ATOM 7575 O O . GLY C 1 346 ? 61.048 20.512 67.679 1.00 24.07 346 GLY C O 1
ATOM 7576 N N . GLN C 1 347 ? 59.955 18.794 66.668 1.00 22.72 347 GLN C N 1
ATOM 7577 C CA . GLN C 1 347 ? 59.039 18.547 67.777 1.00 23.51 347 GLN C CA 1
ATOM 7578 C C . GLN C 1 347 ? 59.780 17.874 68.931 1.00 24.15 347 GLN C C 1
ATOM 7579 O O . GLN C 1 347 ? 60.340 16.779 68.744 1.00 25.16 347 GLN C O 1
ATOM 7585 N N . GLN C 1 348 ? 59.765 18.509 70.110 1.00 23.54 348 GLN C N 1
ATOM 7586 C CA . GLN C 1 348 ? 60.399 17.939 71.324 1.00 22.80 348 GLN C CA 1
ATOM 7587 C C . GLN C 1 348 ? 59.383 17.287 72.219 1.00 21.38 348 GLN C C 1
ATOM 7588 O O . GLN C 1 348 ? 58.328 17.848 72.437 1.00 21.36 348 GLN C O 1
ATOM 7594 N N . ILE C 1 349 ? 59.713 16.109 72.739 1.00 20.85 349 ILE C N 1
ATOM 7595 C CA . ILE C 1 349 ? 58.871 15.410 73.705 1.00 21.76 349 ILE C CA 1
ATOM 7596 C C . ILE C 1 349 ? 59.734 15.167 74.947 1.00 22.49 349 ILE C C 1
ATOM 7597 O O . ILE C 1 349 ? 60.697 14.415 74.878 1.00 23.09 349 ILE C O 1
ATOM 7602 N N . VAL C 1 350 ? 59.406 15.833 76.061 1.00 22.15 350 VAL C N 1
ATOM 7603 C CA . VAL C 1 350 ? 60.278 15.843 77.226 1.00 22.49 350 VAL C CA 1
ATOM 7604 C C . VAL C 1 350 ? 59.762 14.929 78.337 1.00 22.14 350 VAL C C 1
ATOM 7605 O O . VAL C 1 350 ? 58.628 15.034 78.750 1.00 22.02 350 VAL C O 1
ATOM 7609 N N . ASN C 1 351 ? 60.629 14.006 78.768 1.00 23.29 351 ASN C N 1
ATOM 7610 C CA . ASN C 1 351 ? 60.460 13.109 79.932 1.00 22.44 351 ASN C CA 1
ATOM 7611 C C . ASN C 1 351 ? 59.625 11.868 79.715 1.00 22.18 351 ASN C C 1
ATOM 7612 O O . ASN C 1 351 ? 59.804 10.915 80.481 1.00 23.17 351 ASN C O 1
ATOM 7617 N N . VAL C 1 352 ? 58.733 11.841 78.711 1.00 20.68 352 VAL C N 1
ATOM 7618 C CA . VAL C 1 352 ? 58.047 10.590 78.328 1.00 20.14 352 VAL C CA 1
ATOM 7619 C C . VAL C 1 352 ? 59.092 9.532 77.966 1.00 19.98 352 VAL C C 1
ATOM 7620 O O . VAL C 1 352 ? 59.971 9.825 77.172 1.00 20.26 352 VAL C O 1
ATOM 7624 N N . PRO C 1 353 ? 59.017 8.306 78.533 1.00 20.79 353 PRO C N 1
ATOM 7625 C CA . PRO C 1 353 ? 60.064 7.334 78.173 1.00 21.04 353 PRO C CA 1
ATOM 7626 C C . PRO C 1 353 ? 59.979 6.870 76.713 1.00 20.97 353 PRO C C 1
ATOM 7627 O O . PRO C 1 353 ? 58.892 6.833 76.139 1.00 20.47 353 PRO C O 1
ATOM 7631 N N . ALA C 1 354 ? 61.121 6.561 76.107 1.00 21.56 354 ALA C N 1
ATOM 7632 C CA . ALA C 1 354 ? 61.156 6.141 74.691 1.00 23.00 354 ALA C CA 1
ATOM 7633 C C . ALA C 1 354 ? 60.265 4.915 74.398 1.00 23.27 354 ALA C C 1
ATOM 7634 O O . ALA C 1 354 ? 59.634 4.855 73.346 1.00 22.24 354 ALA C O 1
ATOM 7636 N N . ALA C 1 355 ? 60.162 3.997 75.363 1.00 22.57 355 ALA C N 1
ATOM 7637 C CA . ALA C 1 355 ? 59.343 2.804 75.219 1.00 21.65 355 ALA C CA 1
ATOM 7638 C C . ALA C 1 355 ? 57.825 3.070 75.211 1.00 22.56 355 ALA C C 1
ATOM 7639 O O . ALA C 1 355 ? 57.041 2.195 74.802 1.00 21.15 355 ALA C O 1
ATOM 7641 N N . ASN C 1 356 ? 57.420 4.247 75.708 1.00 22.19 356 ASN C N 1
ATOM 7642 C CA . ASN C 1 356 ? 56.019 4.691 75.689 1.00 21.67 356 ASN C CA 1
ATOM 7643 C C . ASN C 1 356 ? 55.638 5.434 74.403 1.00 20.54 356 ASN C C 1
ATOM 7644 O O . ASN C 1 356 ? 54.480 5.846 74.251 1.00 20.13 356 ASN C O 1
ATOM 7649 N N . ILE C 1 357 ? 56.599 5.618 73.493 1.00 20.84 357 ILE C N 1
ATOM 7650 C CA . ILE C 1 357 ? 56.386 6.364 72.240 1.00 20.76 357 ILE C CA 1
ATOM 7651 C C . ILE C 1 357 ? 56.433 5.419 71.021 1.00 21.36 357 ILE C C 1
ATOM 7652 O O . ILE C 1 357 ? 57.505 5.014 70.572 1.00 21.33 357 ILE C O 1
ATOM 7657 N N . ILE C 1 358 ? 55.253 5.097 70.488 1.00 21.39 358 ILE C N 1
ATOM 7658 C CA . ILE C 1 358 ? 55.083 4.060 69.451 1.00 21.09 358 ILE C CA 1
ATOM 7659 C C . ILE C 1 358 ? 54.140 4.602 68.369 1.00 21.08 358 ILE C C 1
ATOM 7660 O O . ILE C 1 358 ? 52.958 4.804 68.647 1.00 20.76 358 ILE C O 1
ATOM 7665 N N . PRO C 1 359 ? 54.623 4.891 67.165 1.00 22.26 359 PRO C N 1
ATOM 7666 C CA . PRO C 1 359 ? 56.036 4.858 66.769 1.00 22.24 359 PRO C CA 1
ATOM 7667 C C . PRO C 1 359 ? 56.804 6.078 67.198 1.00 22.61 359 PRO C C 1
ATOM 7668 O O . PRO C 1 359 ? 56.230 7.085 67.632 1.00 20.67 359 PRO C O 1
ATOM 7672 N N . GLU C 1 360 ? 58.108 6.010 66.981 1.00 23.27 360 GLU C N 1
ATOM 7673 C CA . GLU C 1 360 ? 58.998 7.104 67.308 1.00 23.92 360 GLU C CA 1
ATOM 7674 C C . GLU C 1 360 ? 58.516 8.345 66.599 1.00 22.14 360 GLU C C 1
ATOM 7675 O O . GLU C 1 360 ? 58.153 8.280 65.438 1.00 22.78 360 GLU C O 1
ATOM 7681 N N . VAL C 1 361 ? 58.506 9.470 67.299 1.00 21.17 361 VAL C N 1
ATOM 7682 C CA . VAL C 1 361 ? 58.108 10.743 66.713 1.00 20.22 361 VAL C CA 1
ATOM 7683 C C . VAL C 1 361 ? 58.855 11.896 67.340 1.00 19.59 361 VAL C C 1
ATOM 7684 O O . VAL C 1 361 ? 58.929 11.997 68.544 1.00 20.40 361 VAL C O 1
ATOM 7688 N N . GLY C 1 362 ? 59.373 12.778 66.500 1.00 19.91 362 GLY C N 1
ATOM 7689 C CA . GLY C 1 362 ? 60.055 13.953 66.973 1.00 21.17 362 GLY C CA 1
ATOM 7690 C C . GLY C 1 362 ? 61.403 13.640 67.585 1.00 21.09 362 GLY C C 1
ATOM 7691 O O . GLY C 1 362 ? 62.072 12.712 67.146 1.00 20.59 362 GLY C O 1
ATOM 7692 N N . THR C 1 363 ? 61.777 14.448 68.579 1.00 21.43 363 THR C N 1
ATOM 7693 C CA . THR C 1 363 ? 63.043 14.348 69.305 1.00 21.93 363 THR C CA 1
ATOM 7694 C C . THR C 1 363 ? 62.735 14.296 70.802 1.00 23.08 363 THR C C 1
ATOM 7695 O O . THR C 1 363 ? 62.147 15.215 71.386 1.00 21.61 363 THR C O 1
ATOM 7699 N N . ARG C 1 364 ? 63.140 13.190 71.399 1.00 24.96 364 ARG C N 1
ATOM 7700 C CA . ARG C 1 364 ? 62.879 12.883 72.772 1.00 27.35 364 ARG C CA 1
ATOM 7701 C C . ARG C 1 364 ? 64.057 13.357 73.623 1.00 30.18 364 ARG C C 1
ATOM 7702 O O . ARG C 1 364 ? 65.218 13.286 73.188 1.00 31.83 364 ARG C O 1
ATOM 7710 N N . LYS C 1 365 ? 63.754 13.863 74.818 1.00 31.33 365 LYS C N 1
ATOM 7711 C CA . LYS C 1 365 ? 64.775 14.142 75.820 1.00 30.40 365 LYS C CA 1
ATOM 7712 C C . LYS C 1 365 ? 64.242 14.166 77.250 1.00 30.75 365 LYS C C 1
ATOM 7713 O O . LYS C 1 365 ? 63.014 14.198 77.490 1.00 27.89 365 LYS C O 1
ATOM 7719 N N . ASP C 1 366 ? 65.196 14.137 78.186 1.00 28.90 366 ASP C N 1
ATOM 7720 C CA . ASP C 1 366 ? 64.921 14.210 79.609 1.00 28.50 366 ASP C CA 1
ATOM 7721 C C . ASP C 1 366 ? 65.408 15.531 80.180 1.00 27.50 366 ASP C C 1
ATOM 7722 O O . ASP C 1 366 ? 66.530 15.955 79.921 1.00 29.47 366 ASP C O 1
ATOM 7727 N N . ASP C 1 367 ? 64.548 16.179 80.952 1.00 26.63 367 ASP C N 1
ATOM 7728 C CA . ASP C 1 367 ? 64.868 17.438 81.596 1.00 25.29 367 ASP C CA 1
ATOM 7729 C C . ASP C 1 367 ? 63.873 17.565 82.738 1.00 26.82 367 ASP C C 1
ATOM 7730 O O . ASP C 1 367 ? 62.688 17.870 82.521 1.00 25.93 367 ASP C O 1
ATOM 7735 N N . ALA C 1 368 ? 64.382 17.327 83.951 1.00 26.52 368 ALA C N 1
ATOM 7736 C CA . ALA C 1 368 ? 63.595 17.384 85.175 1.00 25.75 368 ALA C CA 1
ATOM 7737 C C . ALA C 1 368 ? 63.204 18.806 85.566 1.00 24.14 368 ALA C C 1
ATOM 7738 O O . ALA C 1 368 ? 62.398 18.975 86.467 1.00 22.35 368 ALA C O 1
ATOM 7740 N N . THR C 1 369 ? 63.729 19.831 84.894 1.00 23.69 369 THR C N 1
ATOM 7741 C CA . THR C 1 369 ? 63.188 21.189 85.103 1.00 23.37 369 THR C CA 1
ATOM 7742 C C . THR C 1 369 ? 61.904 21.445 84.289 1.00 22.65 369 THR C C 1
ATOM 7743 O O . THR C 1 369 ? 61.311 22.507 84.416 1.00 23.78 369 THR C O 1
ATOM 7747 N N . GLN C 1 370 ? 61.476 20.503 83.451 1.00 21.64 370 GLN C N 1
ATOM 7748 C CA . GLN C 1 370 ? 60.268 20.692 82.652 1.00 20.77 370 GLN C CA 1
ATOM 7749 C C . GLN C 1 370 ? 59.219 19.680 83.046 1.00 20.42 370 GLN C C 1
ATOM 7750 O O . GLN C 1 370 ? 59.548 18.526 83.308 1.00 20.06 370 GLN C O 1
ATOM 7756 N N . PRO C 1 371 ? 57.952 20.072 83.084 1.00 20.50 371 PRO C N 1
ATOM 7757 C CA . PRO C 1 371 ? 57.461 21.415 82.780 1.00 20.56 371 PRO C CA 1
ATOM 7758 C C . PRO C 1 371 ? 57.378 22.295 84.020 1.00 20.04 371 PRO C C 1
ATOM 7759 O O . PRO C 1 371 ? 57.069 21.797 85.109 1.00 19.89 371 PRO C O 1
ATOM 7763 N N . ALA C 1 372 ? 57.631 23.586 83.853 1.00 20.65 372 ALA C N 1
ATOM 7764 C CA . ALA C 1 372 ? 57.365 24.571 84.922 1.00 21.15 372 ALA C CA 1
ATOM 7765 C C . ALA C 1 372 ? 55.915 24.990 84.867 1.00 21.41 372 ALA C C 1
ATOM 7766 O O . ALA C 1 372 ? 55.309 25.014 83.797 1.00 21.79 372 ALA C O 1
ATOM 7768 N N . ALA C 1 373 ? 55.388 25.385 86.019 1.00 20.60 373 ALA C N 1
ATOM 7769 C CA . ALA C 1 373 ? 54.010 25.799 86.134 1.00 20.68 373 ALA C CA 1
ATOM 7770 C C . ALA C 1 373 ? 53.859 27.168 85.493 1.00 20.34 373 ALA C C 1
ATOM 7771 O O . ALA C 1 373 ? 54.860 27.867 85.312 1.00 20.48 373 ALA C O 1
ATOM 7774 N N . GLY D 1 29 ? -13.942 6.235 29.284 1.00 51.53 29 GLY D N 1
ATOM 7775 C CA . GLY D 1 29 ? -12.873 6.149 30.316 1.00 51.00 29 GLY D CA 1
ATOM 7776 C C . GLY D 1 29 ? -11.923 7.339 30.295 1.00 51.80 29 GLY D C 1
ATOM 7777 O O . GLY D 1 29 ? -11.115 7.472 29.356 1.00 47.87 29 GLY D O 1
ATOM 7778 N N . THR D 1 30 ? -12.067 8.228 31.294 1.00 50.81 30 THR D N 1
ATOM 7779 C CA . THR D 1 30 ? -11.014 9.204 31.656 1.00 50.45 30 THR D CA 1
ATOM 7780 C C . THR D 1 30 ? -10.465 8.824 33.025 1.00 46.45 30 THR D C 1
ATOM 7781 O O . THR D 1 30 ? -11.100 9.066 34.053 1.00 46.65 30 THR D O 1
ATOM 7785 N N . LEU D 1 31 ? -9.276 8.229 33.010 1.00 41.31 31 LEU D N 1
ATOM 7786 C CA . LEU D 1 31 ? -8.649 7.696 34.206 1.00 36.98 31 LEU D CA 1
ATOM 7787 C C . LEU D 1 31 ? -7.833 8.801 34.876 1.00 32.64 31 LEU D C 1
ATOM 7788 O O . LEU D 1 31 ? -6.977 9.421 34.239 1.00 29.31 31 LEU D O 1
ATOM 7793 N N . LEU D 1 32 ? -8.126 9.055 36.153 1.00 30.77 32 LEU D N 1
ATOM 7794 C CA . LEU D 1 32 ? -7.430 10.073 36.943 1.00 28.79 32 LEU D CA 1
ATOM 7795 C C . LEU D 1 32 ? -6.293 9.449 37.724 1.00 27.96 32 LEU D C 1
ATOM 7796 O O . LEU D 1 32 ? -6.348 8.252 38.026 1.00 29.20 32 LEU D O 1
ATOM 7801 N N . PRO D 1 33 ? -5.273 10.252 38.094 1.00 26.89 33 PRO D N 1
ATOM 7802 C CA . PRO D 1 33 ? -4.276 9.743 39.048 1.00 27.11 33 PRO D CA 1
ATOM 7803 C C . PRO D 1 33 ? -4.935 9.225 40.329 1.00 27.71 33 PRO D C 1
ATOM 7804 O O . PRO D 1 33 ? -5.905 9.811 40.793 1.00 28.60 33 PRO D O 1
ATOM 7808 N N . GLY D 1 34 ? -4.446 8.112 40.856 1.00 28.94 34 GLY D N 1
ATOM 7809 C CA . GLY D 1 34 ? -5.014 7.510 42.054 1.00 31.05 34 GLY D CA 1
ATOM 7810 C C . GLY D 1 34 ? -6.121 6.490 41.827 1.00 32.27 34 GLY D C 1
ATOM 7811 O O . GLY D 1 34 ? -6.337 5.626 42.677 1.00 34.70 34 GLY D O 1
ATOM 7812 N N . GLN D 1 35 ? -6.843 6.575 40.715 1.00 32.03 35 GLN D N 1
ATOM 7813 C CA . GLN D 1 35 ? -7.847 5.563 40.401 1.00 32.76 35 GLN D CA 1
ATOM 7814 C C . GLN D 1 35 ? -7.181 4.225 39.973 1.00 33.65 35 GLN D C 1
ATOM 7815 O O . GLN D 1 35 ? -5.990 4.181 39.617 1.00 32.77 35 GLN D O 1
ATOM 7821 N N . SER D 1 36 ? -7.959 3.144 40.033 1.00 31.97 36 SER D N 1
ATOM 7822 C CA . SER D 1 36 ? -7.465 1.813 39.726 1.00 31.26 36 SER D CA 1
ATOM 7823 C C . SER D 1 36 ? -7.326 1.689 38.225 1.00 30.59 36 SER D C 1
ATOM 7824 O O . SER D 1 36 ? -8.349 1.705 37.529 1.00 30.66 36 SER D O 1
ATOM 7827 N N . PRO D 1 37 ? -6.080 1.556 37.714 1.00 28.91 37 PRO D N 1
ATOM 7828 C CA . PRO D 1 37 ? -5.945 1.371 36.262 1.00 28.31 37 PRO D CA 1
ATOM 7829 C C . PRO D 1 37 ? -6.599 0.084 35.788 1.00 26.32 37 PRO D C 1
ATOM 7830 O O . PRO D 1 37 ? -7.285 0.090 34.773 1.00 25.04 37 PRO D O 1
ATOM 7834 N N . ASP D 1 38 ? -6.425 -0.986 36.557 1.00 26.03 38 ASP D N 1
ATOM 7835 C CA . ASP D 1 38 ? -6.872 -2.313 36.161 1.00 26.12 38 ASP D CA 1
ATOM 7836 C C . ASP D 1 38 ? -8.361 -2.323 35.871 1.00 26.73 38 ASP D C 1
ATOM 7837 O O . ASP D 1 38 ? -8.795 -2.845 34.846 1.00 26.21 38 ASP D O 1
ATOM 7842 N N . GLU D 1 39 ? -9.141 -1.737 36.772 1.00 29.66 39 GLU D N 1
ATOM 7843 C CA . GLU D 1 39 ? -10.601 -1.696 36.605 1.00 31.42 39 GLU D CA 1
ATOM 7844 C C . GLU D 1 39 ? -11.001 -0.857 35.391 1.00 29.63 39 GLU D C 1
ATOM 7845 O O . GLU D 1 39 ? -11.939 -1.199 34.694 1.00 30.22 39 GLU D O 1
ATOM 7851 N N . ALA D 1 40 ? -10.271 0.232 35.137 1.00 29.92 40 ALA D N 1
ATOM 7852 C CA . ALA D 1 40 ? -10.528 1.109 33.984 1.00 28.73 40 ALA D CA 1
ATOM 7853 C C . ALA D 1 40 ? -10.322 0.378 32.657 1.00 28.59 40 ALA D C 1
ATOM 7854 O O . ALA D 1 40 ? -11.143 0.462 31.749 1.00 29.93 40 ALA D O 1
ATOM 7856 N N . PHE D 1 41 ? -9.232 -0.367 32.568 1.00 27.52 41 PHE D N 1
ATOM 7857 C CA . PHE D 1 41 ? -8.913 -1.101 31.355 1.00 27.10 41 PHE D CA 1
ATOM 7858 C C . PHE D 1 41 ? -9.901 -2.232 31.111 1.00 28.00 41 PHE D C 1
ATOM 7859 O O . PHE D 1 41 ? -10.228 -2.500 29.964 1.00 30.85 41 PHE D O 1
ATOM 7867 N N . ALA D 1 42 ? -10.401 -2.864 32.171 1.00 27.04 42 ALA D N 1
ATOM 7868 C CA . ALA D 1 42 ? -11.379 -3.943 32.030 1.00 28.30 42 ALA D CA 1
ATOM 7869 C C . ALA D 1 42 ? -12.771 -3.473 31.576 1.00 29.73 42 ALA D C 1
ATOM 7870 O O . ALA D 1 42 ? -13.500 -4.242 30.943 1.00 28.40 42 ALA D O 1
ATOM 7872 N N . ARG D 1 43 ? -13.122 -2.225 31.884 1.00 31.71 43 ARG D N 1
ATOM 7873 C CA . ARG D 1 43 ? -14.457 -1.676 31.574 1.00 34.32 43 ARG D CA 1
ATOM 7874 C C . ARG D 1 43 ? -14.559 -0.819 30.315 1.00 31.87 43 ARG D C 1
ATOM 7875 O O . ARG D 1 43 ? -15.662 -0.500 29.911 1.00 32.34 43 ARG D O 1
ATOM 7883 N N . ASN D 1 44 ? -13.430 -0.443 29.710 1.00 30.09 44 ASN D N 1
ATOM 7884 C CA . ASN D 1 44 ? -13.412 0.349 28.480 1.00 28.83 44 ASN D CA 1
ATOM 7885 C C . ASN D 1 44 ? -12.442 -0.231 27.464 1.00 27.11 44 ASN D C 1
ATOM 7886 O O . ASN D 1 44 ? -11.383 -0.735 27.825 1.00 28.06 44 ASN D O 1
ATOM 7891 N N . SER D 1 45 ? -12.790 -0.130 26.189 1.00 25.29 45 SER D N 1
ATOM 7892 C CA . SER D 1 45 ? -11.880 -0.493 25.095 1.00 24.60 45 SER D CA 1
ATOM 7893 C C . SER D 1 45 ? -10.833 0.607 24.834 1.00 23.65 45 SER D C 1
ATOM 7894 O O . SER D 1 45 ? -9.745 0.325 24.335 1.00 24.76 45 SER D O 1
ATOM 7897 N N . VAL D 1 46 ? -11.172 1.856 25.155 1.00 22.67 46 VAL D N 1
ATOM 7898 C CA . VAL D 1 46 ? -10.271 2.986 25.030 1.00 21.44 46 VAL D CA 1
ATOM 7899 C C . VAL D 1 46 ? -10.315 3.830 26.298 1.00 21.41 46 VAL D C 1
ATOM 7900 O O . VAL D 1 46 ? -11.390 4.098 26.858 1.00 21.75 46 VAL D O 1
ATOM 7904 N N . VAL D 1 47 ? -9.133 4.256 26.728 1.00 20.88 47 VAL D N 1
ATOM 7905 C CA . VAL D 1 47 ? -8.944 5.076 27.940 1.00 21.56 47 VAL D CA 1
ATOM 7906 C C . VAL D 1 47 ? -8.054 6.263 27.575 1.00 21.23 47 VAL D C 1
ATOM 7907 O O . VAL D 1 47 ? -7.017 6.099 26.890 1.00 20.13 47 VAL D O 1
ATOM 7911 N N . PHE D 1 48 ? -8.473 7.435 28.055 1.00 21.64 48 PHE D N 1
ATOM 7912 C CA . PHE D 1 48 ? -7.755 8.703 27.924 1.00 20.99 48 PHE D CA 1
ATOM 7913 C C . PHE D 1 48 ? -7.212 9.159 29.284 1.00 20.63 48 PHE D C 1
ATOM 7914 O O . PHE D 1 48 ? -7.959 9.217 30.276 1.00 20.42 48 PHE D O 1
ATOM 7922 N N . LEU D 1 49 ? -5.926 9.497 29.339 1.00 18.00 49 LEU D N 1
ATOM 7923 C CA . LEU D 1 49 ? -5.354 9.981 30.573 1.00 17.18 49 LEU D CA 1
ATOM 7924 C C . LEU D 1 49 ? -5.528 11.494 30.711 1.00 17.37 49 LEU D C 1
ATOM 7925 O O . LEU D 1 49 ? -5.773 12.191 29.729 1.00 16.69 49 LEU D O 1
ATOM 7930 N N . VAL D 1 50 ? -5.384 11.990 31.939 1.00 17.40 50 VAL D N 1
ATOM 7931 C CA . VAL D 1 50 ? -5.420 13.440 32.200 1.00 18.37 50 VAL D CA 1
ATOM 7932 C C . VAL D 1 50 ? -4.172 14.067 31.570 1.00 18.06 50 VAL D C 1
ATOM 7933 O O . VAL D 1 50 ? -3.057 13.658 31.878 1.00 17.27 50 VAL D O 1
ATOM 7937 N N . PRO D 1 51 ? -4.359 15.053 30.672 1.00 18.56 51 PRO D N 1
ATOM 7938 C CA . PRO D 1 51 ? -3.183 15.553 29.963 1.00 18.86 51 PRO D CA 1
ATOM 7939 C C . PRO D 1 51 ? -2.111 16.092 30.892 1.00 20.21 51 PRO D C 1
ATOM 7940 O O . PRO D 1 51 ? -2.417 16.830 31.814 1.00 20.94 51 PRO D O 1
ATOM 7944 N N . GLY D 1 52 ? -0.862 15.683 30.670 1.00 21.57 52 GLY D N 1
ATOM 7945 C CA . GLY D 1 52 ? 0.272 16.157 31.470 1.00 21.03 52 GLY D CA 1
ATOM 7946 C C . GLY D 1 52 ? 0.418 15.630 32.887 1.00 21.51 52 GLY D C 1
ATOM 7947 O O . GLY D 1 52 ? 1.412 15.935 33.532 1.00 19.70 52 GLY D O 1
ATOM 7948 N N . ALA D 1 53 ? -0.537 14.822 33.370 1.00 23.21 53 ALA D N 1
ATOM 7949 C CA . ALA D 1 53 ? -0.584 14.415 34.784 1.00 24.26 53 ALA D CA 1
ATOM 7950 C C . ALA D 1 53 ? 0.390 13.283 35.134 1.00 24.83 53 ALA D C 1
ATOM 7951 O O . ALA D 1 53 ? 0.745 12.481 34.282 1.00 25.54 53 ALA D O 1
ATOM 7953 N N . GLU D 1 54 ? 0.812 13.229 36.401 1.00 26.67 54 GLU D N 1
ATOM 7954 C CA . GLU D 1 54 ? 1.700 12.170 36.902 1.00 26.12 54 GLU D CA 1
ATOM 7955 C C . GLU D 1 54 ? 0.859 11.057 37.475 1.00 23.78 54 GLU D C 1
ATOM 7956 O O . GLU D 1 54 ? -0.048 11.331 38.233 1.00 23.33 54 GLU D O 1
ATOM 7962 N N . TYR D 1 55 ? 1.166 9.812 37.110 1.00 22.25 55 TYR D N 1
ATOM 7963 C CA . TYR D 1 55 ? 0.484 8.618 37.636 1.00 22.30 55 TYR D CA 1
ATOM 7964 C C . TYR D 1 55 ? 1.493 7.759 38.392 1.00 22.53 55 TYR D C 1
ATOM 7965 O O . TYR D 1 55 ? 2.687 7.898 38.198 1.00 21.63 55 TYR D O 1
ATOM 7974 N N . ASN D 1 56 ? 1.015 6.890 39.276 1.00 24.39 56 ASN D N 1
ATOM 7975 C CA . ASN D 1 56 ? 1.888 5.898 39.911 1.00 25.50 56 ASN D CA 1
ATOM 7976 C C . ASN D 1 56 ? 1.238 4.531 39.879 1.00 24.49 56 ASN D C 1
ATOM 7977 O O . ASN D 1 56 ? 0.347 4.232 40.680 1.00 26.19 56 ASN D O 1
ATOM 7982 N N . TRP D 1 57 ? 1.696 3.699 38.948 1.00 24.22 57 TRP D N 1
ATOM 7983 C CA . TRP D 1 57 ? 1.126 2.381 38.709 1.00 24.08 57 TRP D CA 1
ATOM 7984 C C . TRP D 1 57 ? 2.139 1.284 39.032 1.00 24.08 57 TRP D C 1
ATOM 7985 O O . TRP D 1 57 ? 3.330 1.466 38.831 1.00 22.25 57 TRP D O 1
ATOM 7996 N N . LYS D 1 58 ? 1.642 0.140 39.502 1.00 25.95 58 LYS D N 1
ATOM 7997 C CA . LYS D 1 58 ? 2.479 -1.030 39.829 1.00 28.79 58 LYS D CA 1
ATOM 7998 C C . LYS D 1 58 ? 1.739 -2.340 39.528 1.00 26.37 58 LYS D C 1
ATOM 7999 O O . LYS D 1 58 ? 0.629 -2.531 39.986 1.00 25.94 58 LYS D O 1
ATOM 8005 N N . ASN D 1 59 ? 2.366 -3.230 38.763 1.00 26.59 59 ASN D N 1
ATOM 8006 C CA . ASN D 1 59 ? 1.777 -4.523 38.370 1.00 28.00 59 ASN D CA 1
ATOM 8007 C C . ASN D 1 59 ? 0.307 -4.442 37.911 1.00 25.68 59 ASN D C 1
ATOM 8008 O O . ASN D 1 59 ? -0.567 -5.169 38.381 1.00 25.24 59 ASN D O 1
ATOM 8013 N N . VAL D 1 60 ? 0.064 -3.543 36.978 1.00 24.02 60 VAL D N 1
ATOM 8014 C CA . VAL D 1 60 ? -1.239 -3.380 36.353 1.00 21.98 60 VAL D CA 1
ATOM 8015 C C . VAL D 1 60 ? -1.429 -4.528 35.381 1.00 20.91 60 VAL D C 1
ATOM 8016 O O . VAL D 1 60 ? -0.482 -4.960 34.752 1.00 19.95 60 VAL D O 1
ATOM 8020 N N . VAL D 1 61 ? -2.650 -5.021 35.252 1.00 20.44 61 VAL D N 1
ATOM 8021 C CA . VAL D 1 61 ? -2.917 -6.163 34.367 1.00 20.61 61 VAL D CA 1
ATOM 8022 C C . VAL D 1 61 ? -3.951 -5.800 33.304 1.00 20.92 61 VAL D C 1
ATOM 8023 O O . VAL D 1 61 ? -5.042 -5.288 33.618 1.00 18.95 61 VAL D O 1
ATOM 8027 N N . ILE D 1 62 ? -3.584 -6.085 32.052 1.00 20.32 62 ILE D N 1
ATOM 8028 C CA . ILE D 1 62 ? -4.455 -5.929 30.903 1.00 21.45 62 ILE D CA 1
ATOM 8029 C C . ILE D 1 62 ? -4.764 -7.328 30.410 1.00 21.88 62 ILE D C 1
ATOM 8030 O O . ILE D 1 62 ? -3.853 -8.052 30.037 1.00 22.11 62 ILE D O 1
ATOM 8035 N N . ARG D 1 63 ? -6.047 -7.699 30.437 1.00 22.69 63 ARG D N 1
ATOM 8036 C CA . ARG D 1 63 ? -6.513 -9.035 30.016 1.00 24.09 63 ARG D CA 1
ATOM 8037 C C . ARG D 1 63 ? -7.248 -9.078 28.676 1.00 23.95 63 ARG D C 1
ATOM 8038 O O . ARG D 1 63 ? -7.449 -10.161 28.157 1.00 23.25 63 ARG D O 1
ATOM 8046 N N . LYS D 1 64 ? -7.709 -7.922 28.178 1.00 24.45 64 LYS D N 1
ATOM 8047 C CA . LYS D 1 64 ? -8.483 -7.791 26.923 1.00 24.74 64 LYS D CA 1
ATOM 8048 C C . LYS D 1 64 ? -7.872 -6.611 26.212 1.00 22.12 64 LYS D C 1
ATOM 8049 O O . LYS D 1 64 ? -7.395 -5.721 26.890 1.00 19.81 64 LYS D O 1
ATOM 8055 N N . PRO D 1 65 ? -7.977 -6.541 24.872 1.00 20.69 65 PRO D N 1
ATOM 8056 C CA . PRO D 1 65 ? -7.336 -5.420 24.197 1.00 21.14 65 PRO D CA 1
ATOM 8057 C C . PRO D 1 65 ? -7.854 -4.061 24.664 1.00 20.60 65 PRO D C 1
ATOM 8058 O O . PRO D 1 65 ? -9.009 -3.932 25.040 1.00 21.84 65 PRO D O 1
ATOM 8062 N N . VAL D 1 66 ? -6.971 -3.071 24.689 1.00 20.79 66 VAL D N 1
ATOM 8063 C CA . VAL D 1 66 ? -7.332 -1.728 25.138 1.00 19.20 66 VAL D CA 1
ATOM 8064 C C . VAL D 1 66 ? -6.384 -0.751 24.521 1.00 17.94 66 VAL D C 1
ATOM 8065 O O . VAL D 1 66 ? -5.235 -1.109 24.259 1.00 16.69 66 VAL D O 1
ATOM 8069 N N . TRP D 1 67 ? -6.887 0.466 24.268 1.00 17.30 67 TRP D N 1
ATOM 8070 C CA . TRP D 1 67 ? -6.062 1.599 23.807 1.00 17.08 67 TRP D CA 1
ATOM 8071 C C . TRP D 1 67 ? -5.913 2.628 24.922 1.00 16.89 67 TRP D C 1
ATOM 8072 O O . TRP D 1 67 ? -6.880 2.959 25.632 1.00 17.79 67 TRP D O 1
ATOM 8083 N N . ILE D 1 68 ? -4.687 3.109 25.091 1.00 16.50 68 ILE D N 1
ATOM 8084 C CA . ILE D 1 68 ? -4.379 4.175 26.034 1.00 15.96 68 ILE D CA 1
ATOM 8085 C C . ILE D 1 68 ? -3.906 5.408 25.277 1.00 16.02 68 ILE D C 1
ATOM 8086 O O . ILE D 1 68 ? -2.886 5.373 24.572 1.00 16.29 68 ILE D O 1
ATOM 8091 N N . TYR D 1 69 ? -4.671 6.481 25.415 1.00 16.41 69 TYR D N 1
ATOM 8092 C CA . TYR D 1 69 ? -4.292 7.803 24.917 1.00 16.80 69 TYR D CA 1
ATOM 8093 C C . TYR D 1 69 ? -3.649 8.587 26.066 1.00 16.99 69 TYR D C 1
ATOM 8094 O O . TYR D 1 69 ? -4.320 9.079 26.973 1.00 15.83 69 TYR D O 1
ATOM 8103 N N . GLY D 1 70 ? -2.325 8.649 26.026 1.00 16.94 70 GLY D N 1
ATOM 8104 C CA . GLY D 1 70 ? -1.529 9.125 27.131 1.00 17.44 70 GLY D CA 1
ATOM 8105 C C . GLY D 1 70 ? -1.560 10.611 27.362 1.00 17.98 70 GLY D C 1
ATOM 8106 O O . GLY D 1 70 ? -1.362 11.051 28.502 1.00 19.00 70 GLY D O 1
ATOM 8107 N N . ASN D 1 71 ? -1.781 11.384 26.297 1.00 17.95 71 ASN D N 1
ATOM 8108 C CA . ASN D 1 71 ? -1.950 12.830 26.387 1.00 17.83 71 ASN D CA 1
ATOM 8109 C C . ASN D 1 71 ? -0.800 13.578 27.086 1.00 17.72 71 ASN D C 1
ATOM 8110 O O . ASN D 1 71 ? -1.032 14.575 27.761 1.00 17.21 71 ASN D O 1
ATOM 8115 N N . GLY D 1 72 ? 0.431 13.119 26.867 1.00 17.55 72 GLY D N 1
ATOM 8116 C CA . GLY D 1 72 ? 1.624 13.657 27.534 1.00 18.46 72 GLY D CA 1
ATOM 8117 C C . GLY D 1 72 ? 1.737 13.413 29.033 1.00 19.67 72 GLY D C 1
ATOM 8118 O O . GLY D 1 72 ? 2.533 14.068 29.710 1.00 20.69 72 GLY D O 1
ATOM 8119 N N . ALA D 1 73 ? 0.981 12.447 29.558 1.00 20.68 73 ALA D N 1
ATOM 8120 C CA . ALA D 1 73 ? 1.087 12.060 30.957 1.00 20.34 73 ALA D CA 1
ATOM 8121 C C . ALA D 1 73 ? 2.397 11.282 31.201 1.00 20.39 73 ALA D C 1
ATOM 8122 O O . ALA D 1 73 ? 3.151 10.954 30.269 1.00 20.85 73 ALA D O 1
ATOM 8124 N N . THR D 1 74 ? 2.653 11.029 32.473 1.00 20.77 74 THR D N 1
ATOM 8125 C CA . THR D 1 74 ? 3.840 10.335 32.942 1.00 20.83 74 THR D CA 1
ATOM 8126 C C . THR D 1 74 ? 3.386 9.317 33.956 1.00 20.20 74 THR D C 1
ATOM 8127 O O . THR D 1 74 ? 2.523 9.610 34.773 1.00 20.61 74 THR D O 1
ATOM 8131 N N . VAL D 1 75 ? 3.967 8.126 33.891 1.00 21.00 75 VAL D N 1
ATOM 8132 C CA . VAL D 1 75 ? 3.658 7.011 34.795 1.00 21.32 75 VAL D CA 1
ATOM 8133 C C . VAL D 1 75 ? 4.958 6.619 35.514 1.00 22.41 75 VAL D C 1
ATOM 8134 O O . VAL D 1 75 ? 5.912 6.141 34.894 1.00 21.42 75 VAL D O 1
ATOM 8138 N N . LYS D 1 76 ? 4.972 6.842 36.826 1.00 24.59 76 LYS D N 1
ATOM 8139 C CA . LYS D 1 76 ? 6.020 6.360 37.728 1.00 25.09 76 LYS D CA 1
ATOM 8140 C C . LYS D 1 76 ? 5.563 5.053 38.341 1.00 24.25 76 LYS D C 1
ATOM 8141 O O . LYS D 1 76 ? 4.423 4.602 38.106 1.00 22.12 76 LYS D O 1
ATOM 8147 N N . THR D 1 77 ? 6.452 4.440 39.113 1.00 23.59 77 THR D N 1
ATOM 8148 C CA . THR D 1 77 ? 6.179 3.137 39.720 1.00 23.96 77 THR D CA 1
ATOM 8149 C C . THR D 1 77 ? 7.007 2.899 40.992 1.00 25.08 77 THR D C 1
ATOM 8150 O O . THR D 1 77 ? 7.840 3.730 41.348 1.00 23.75 77 THR D O 1
ATOM 8154 N N . SER D 1 78 ? 6.825 1.738 41.624 1.00 27.25 78 SER D N 1
ATOM 8155 C CA . SER D 1 78 ? 7.682 1.312 42.755 1.00 29.32 78 SER D CA 1
ATOM 8156 C C . SER D 1 78 ? 7.723 -0.217 42.862 1.00 30.26 78 SER D C 1
ATOM 8157 O O . SER D 1 78 ? 6.887 -0.886 42.272 1.00 29.23 78 SER D O 1
ATOM 8160 N N . GLY D 1 79 ? 8.702 -0.748 43.602 1.00 30.67 79 GLY D N 1
ATOM 8161 C CA . GLY D 1 79 ? 8.829 -2.207 43.860 1.00 31.56 79 GLY D CA 1
ATOM 8162 C C . GLY D 1 79 ? 9.208 -3.049 42.648 1.00 31.45 79 GLY D C 1
ATOM 8163 O O . GLY D 1 79 ? 9.747 -2.540 41.685 1.00 31.18 79 GLY D O 1
ATOM 8164 N N . LEU D 1 80 ? 8.958 -4.351 42.705 1.00 35.02 80 LEU D N 1
ATOM 8165 C CA . LEU D 1 80 ? 9.225 -5.224 41.554 1.00 37.54 80 LEU D CA 1
ATOM 8166 C C . LEU D 1 80 ? 8.192 -4.963 40.459 1.00 35.69 80 LEU D C 1
ATOM 8167 O O . LEU D 1 80 ? 6.990 -4.875 40.735 1.00 36.64 80 LEU D O 1
ATOM 8172 N N . GLY D 1 81 ? 8.677 -4.842 39.223 1.00 32.91 81 GLY D N 1
ATOM 8173 C CA . GLY D 1 81 ? 7.848 -4.525 38.061 1.00 29.42 81 GLY D CA 1
ATOM 8174 C C . GLY D 1 81 ? 7.350 -5.835 37.500 1.00 30.33 81 GLY D C 1
ATOM 8175 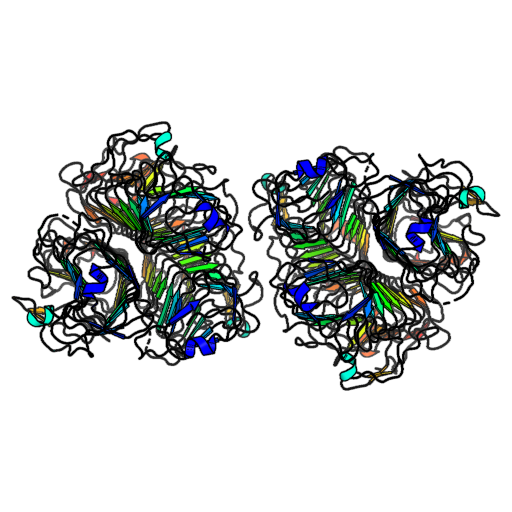O O . GLY D 1 81 ? 7.560 -6.891 38.108 1.00 33.60 81 GLY D O 1
ATOM 8176 N N . PRO D 1 82 ? 6.740 -5.830 36.328 1.00 25.98 82 PRO D N 1
ATOM 8177 C CA . PRO D 1 82 ? 6.619 -4.683 35.432 1.00 23.48 82 PRO D CA 1
ATOM 8178 C C . PRO D 1 82 ? 5.517 -3.711 35.842 1.00 20.53 82 PRO D C 1
ATOM 8179 O O . PRO D 1 82 ? 4.667 -4.054 36.668 1.00 18.08 82 PRO D O 1
ATOM 8183 N N . ILE D 1 83 ? 5.515 -2.538 35.222 1.00 17.73 83 ILE D N 1
ATOM 8184 C CA . ILE D 1 83 ? 4.461 -1.553 35.450 1.00 17.11 83 ILE D CA 1
ATOM 8185 C C . ILE D 1 83 ? 3.100 -2.054 34.911 1.00 17.35 83 ILE D C 1
ATOM 8186 O O . ILE D 1 83 ? 2.069 -1.929 35.591 1.00 15.91 83 ILE D O 1
ATOM 8191 N N . ILE D 1 84 ? 3.102 -2.576 33.678 1.00 17.23 84 ILE D N 1
ATOM 8192 C CA . ILE D 1 84 ? 1.908 -3.195 33.088 1.00 16.61 84 ILE D CA 1
ATOM 8193 C C . ILE D 1 84 ? 2.252 -4.597 32.562 1.00 16.44 84 ILE D C 1
ATOM 8194 O O . ILE D 1 84 ? 3.251 -4.805 31.835 1.00 15.68 84 ILE D O 1
ATOM 8199 N N . HIS D 1 85 ? 1.410 -5.548 32.943 1.00 16.76 85 HIS D N 1
ATOM 8200 C CA . HIS D 1 85 ? 1.464 -6.943 32.493 1.00 17.46 85 HIS D CA 1
ATOM 8201 C C . HIS D 1 85 ? 0.319 -7.093 31.483 1.00 17.07 85 HIS D C 1
ATOM 8202 O O . HIS D 1 85 ? -0.854 -6.992 31.857 1.00 15.44 85 HIS D O 1
ATOM 8209 N N . ILE D 1 86 ? 0.661 -7.344 30.215 1.00 16.73 86 ILE D N 1
ATOM 8210 C CA . ILE D 1 86 ? -0.340 -7.373 29.147 1.00 17.28 86 ILE D CA 1
ATOM 8211 C C . ILE D 1 86 ? -0.526 -8.784 28.615 1.00 18.24 86 ILE D C 1
ATOM 8212 O O . ILE D 1 86 ? 0.375 -9.321 27.971 1.00 17.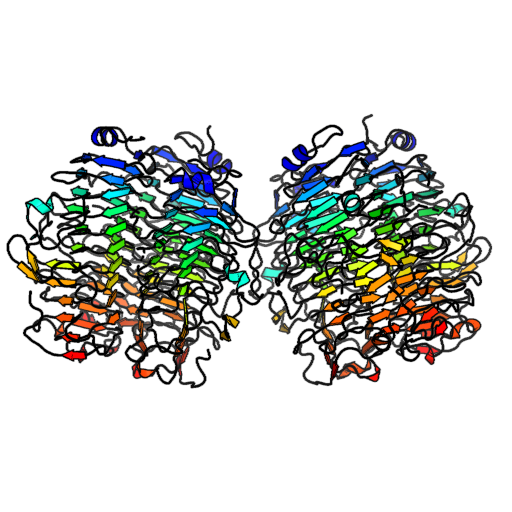33 86 ILE D O 1
ATOM 8217 N N . MET D 1 87 ? -1.701 -9.369 28.882 1.00 19.72 87 MET D N 1
ATOM 8218 C CA . MET D 1 87 ? -2.035 -10.743 28.423 1.00 21.73 87 MET D CA 1
ATOM 8219 C C . MET D 1 87 ? -2.645 -10.704 27.017 1.00 21.28 87 MET D C 1
ATOM 8220 O O . MET D 1 87 ? -3.804 -10.353 26.861 1.00 22.36 87 MET D O 1
ATOM 8225 N N . GLY D 1 88 ? -1.863 -11.065 26.007 1.00 21.74 88 GLY D N 1
ATOM 8226 C CA . GLY D 1 88 ? -2.290 -10.956 24.609 1.00 22.44 88 GLY D CA 1
ATOM 8227 C C . GLY D 1 88 ? -3.189 -12.087 24.115 1.00 24.58 88 GLY D C 1
ATOM 8228 O O . GLY D 1 88 ? -3.133 -13.216 24.602 1.00 21.72 88 GLY D O 1
ATOM 8229 N N . ASP D 1 89 ? -4.028 -11.753 23.134 1.00 30.29 89 ASP D N 1
ATOM 8230 C CA . ASP D 1 89 ? -4.875 -12.709 22.392 1.00 32.27 89 ASP D CA 1
ATOM 8231 C C . ASP D 1 89 ? -4.599 -12.457 20.902 1.00 32.74 89 ASP D C 1
ATOM 8232 O O . ASP D 1 89 ? -5.046 -11.453 20.328 1.00 32.84 89 ASP D O 1
ATOM 8237 N N . LEU D 1 90 ? -3.846 -13.364 20.279 1.00 34.33 90 LEU D N 1
ATOM 8238 C CA . LEU D 1 90 ? -3.445 -13.208 18.875 1.00 33.89 90 LEU D CA 1
ATOM 8239 C C . LEU D 1 90 ? -4.629 -13.391 17.897 1.00 35.24 90 LEU D C 1
ATOM 8240 O O . LEU D 1 90 ? -4.542 -12.976 16.731 1.00 32.22 90 LEU D O 1
ATOM 8245 N N . ASP D 1 91 ? -5.713 -14.007 18.378 1.00 34.77 91 ASP D N 1
ATOM 8246 C CA . ASP D 1 91 ? -6.922 -14.205 17.580 1.00 38.35 91 ASP D CA 1
ATOM 8247 C C . ASP D 1 91 ? -7.841 -12.996 17.560 1.00 38.89 91 ASP D C 1
ATOM 8248 O O . ASP D 1 91 ? -8.626 -12.853 16.632 1.00 39.76 91 ASP D O 1
ATOM 8253 N N . ASN D 1 92 ? -7.725 -12.112 18.551 1.00 37.56 92 ASN D N 1
ATOM 8254 C CA . ASN D 1 92 ? -8.491 -10.874 18.570 1.00 35.06 92 ASN D CA 1
ATOM 8255 C C . ASN D 1 92 ? -7.791 -9.870 17.662 1.00 35.09 92 ASN D C 1
ATOM 8256 O O . ASN D 1 92 ? -6.586 -9.649 17.800 1.00 37.67 92 ASN D O 1
ATOM 8261 N N . PRO D 1 93 ? -8.535 -9.269 16.719 1.00 35.04 93 PRO D N 1
ATOM 8262 C CA . PRO D 1 93 ? -7.916 -8.304 15.806 1.00 34.42 93 PRO D CA 1
ATOM 8263 C C . PRO D 1 93 ? -7.691 -6.900 16.376 1.00 31.39 93 PRO D C 1
ATOM 8264 O O . PRO D 1 93 ? -6.912 -6.156 15.787 1.00 32.50 93 PRO D O 1
ATOM 8268 N N . MET D 1 94 ? -8.372 -6.511 17.460 1.00 28.28 94 MET D N 1
ATOM 8269 C CA . MET D 1 94 ? -8.069 -5.224 18.108 1.00 26.97 94 MET D CA 1
ATOM 8270 C C . MET D 1 94 ? -6.724 -5.320 18.831 1.00 24.96 94 MET D C 1
ATOM 8271 O O . MET D 1 94 ? -6.564 -6.147 19.718 1.00 22.79 94 MET D O 1
ATOM 8276 N N . ASP D 1 95 ? -5.761 -4.495 18.413 1.00 23.76 95 ASP D N 1
ATOM 8277 C CA . ASP D 1 95 ? -4.451 -4.414 19.076 1.00 22.45 95 ASP D CA 1
ATOM 8278 C C . ASP D 1 95 ? -4.581 -3.693 20.413 1.00 21.62 95 ASP D C 1
ATOM 8279 O O . ASP D 1 95 ? -5.577 -2.982 20.663 1.00 21.91 95 ASP D O 1
ATOM 8284 N N . VAL D 1 96 ? -3.611 -3.934 21.295 1.00 21.11 96 VAL D N 1
ATOM 8285 C CA . VAL D 1 96 ? -3.382 -3.063 22.438 1.00 19.47 96 VAL D CA 1
ATOM 8286 C C . VAL D 1 96 ? -2.516 -1.912 21.924 1.00 18.73 96 VAL D C 1
ATOM 8287 O O . VAL D 1 96 ? -1.484 -2.146 21.265 1.00 17.92 96 VAL D O 1
ATOM 8291 N N . ARG D 1 97 ? -2.930 -0.685 22.225 1.00 16.64 97 ARG D N 1
ATOM 8292 C CA . ARG D 1 97 ? -2.279 0.494 21.701 1.00 15.49 97 ARG D CA 1
ATOM 8293 C C . ARG D 1 97 ? -1.993 1.491 22.817 1.00 14.49 97 ARG D C 1
ATOM 8294 O O . ARG D 1 97 ? -2.882 1.822 23.622 1.00 13.32 97 ARG D O 1
ATOM 8302 N N . ILE D 1 98 ? -0.750 1.951 22.878 1.00 13.71 98 ILE D N 1
ATOM 8303 C CA . ILE D 1 98 ? -0.344 2.944 23.880 1.00 14.49 98 ILE D CA 1
ATOM 8304 C C . ILE D 1 98 ? 0.330 4.083 23.155 1.00 14.38 98 ILE D C 1
ATOM 8305 O O . ILE D 1 98 ? 1.333 3.861 22.465 1.00 14.08 98 ILE D O 1
ATOM 8310 N N . GLN D 1 99 ? -0.225 5.285 23.306 1.00 14.72 99 GLN D N 1
ATOM 8311 C CA . GLN D 1 99 ? 0.291 6.465 22.605 1.00 16.41 99 GLN D CA 1
ATOM 8312 C C . GLN D 1 99 ? 0.604 7.620 23.537 1.00 15.95 99 GLN D C 1
ATOM 8313 O O . GLN D 1 99 ? -0.164 7.893 24.479 1.00 14.83 99 GLN D O 1
ATOM 8319 N N . ASP D 1 100 ? 1.726 8.294 23.268 1.00 15.60 100 ASP D N 1
ATOM 8320 C CA . ASP D 1 100 ? 1.990 9.596 23.885 1.00 16.75 100 ASP D CA 1
ATOM 8321 C C . ASP D 1 100 ? 2.026 9.551 25.440 1.00 16.79 100 ASP D C 1
ATOM 8322 O O . ASP D 1 100 ? 1.500 10.448 26.130 1.00 16.98 100 ASP D O 1
ATOM 8327 N N . LEU D 1 101 ? 2.633 8.483 25.966 1.00 15.73 101 LEU D N 1
ATOM 8328 C CA . LEU D 1 101 ? 2.754 8.270 27.385 1.00 14.93 101 LEU D CA 1
ATOM 8329 C C . LEU D 1 101 ? 4.234 8.086 27.748 1.00 15.21 101 LEU D C 1
ATOM 8330 O O . LEU D 1 101 ? 4.964 7.405 27.013 1.00 14.50 101 LEU D O 1
ATOM 8335 N N . THR D 1 102 ? 4.670 8.690 28.864 1.00 15.13 102 THR D N 1
ATOM 8336 C CA . THR D 1 102 ? 6.041 8.482 29.398 1.00 15.10 102 THR D CA 1
ATOM 8337 C C . THR D 1 102 ? 6.039 7.452 30.546 1.00 15.63 102 THR D C 1
ATOM 8338 O O . THR D 1 102 ? 5.186 7.493 31.443 1.00 15.75 102 THR D O 1
ATOM 8342 N N . PHE D 1 103 ? 6.999 6.534 30.530 1.00 16.03 103 PHE D N 1
ATOM 8343 C CA . PHE D 1 103 ? 7.131 5.539 31.616 1.00 16.64 103 PHE D CA 1
ATOM 8344 C C . PHE D 1 103 ? 8.458 5.778 32.335 1.00 16.83 103 PHE D C 1
ATOM 8345 O O . PHE D 1 103 ? 9.512 5.841 31.680 1.00 16.34 103 PHE D O 1
ATOM 8353 N N . ILE D 1 104 ? 8.403 5.907 33.668 1.00 16.66 104 ILE D N 1
ATOM 8354 C CA . ILE D 1 104 ? 9.599 6.208 34.475 1.00 18.01 104 ILE D CA 1
ATOM 8355 C C . ILE D 1 104 ? 9.883 5.094 35.463 1.00 17.79 104 ILE D C 1
ATOM 8356 O O . ILE D 1 104 ? 9.067 4.826 36.329 1.00 17.70 104 ILE D O 1
ATOM 8361 N N . GLY D 1 105 ? 11.034 4.445 35.301 1.00 17.90 105 GLY D N 1
ATOM 8362 C CA . GLY D 1 105 ? 11.456 3.365 36.178 1.00 19.17 105 GLY D CA 1
ATOM 8363 C C . GLY D 1 105 ? 12.338 3.775 37.345 1.00 20.72 105 GLY D C 1
ATOM 8364 O O . GLY D 1 105 ? 12.672 2.949 38.180 1.00 22.74 105 GLY D O 1
ATOM 8365 N N . GLY D 1 106 ? 12.719 5.043 37.418 1.00 20.95 106 GLY D N 1
ATOM 8366 C CA . GLY D 1 106 ? 13.564 5.527 38.495 1.00 21.18 106 GLY D CA 1
ATOM 8367 C C . GLY D 1 106 ? 14.071 6.910 38.163 1.00 21.44 106 GLY D C 1
ATOM 8368 O O . GLY D 1 106 ? 13.797 7.414 37.072 1.00 21.27 106 GLY D O 1
ATOM 8369 N N . ASP D 1 107 ? 14.814 7.503 39.093 1.00 21.09 107 ASP D N 1
ATOM 8370 C CA . ASP D 1 107 ? 15.374 8.845 38.916 1.00 22.40 107 ASP D CA 1
ATOM 8371 C C . ASP D 1 107 ? 16.606 8.794 38.025 1.00 21.74 107 ASP D C 1
ATOM 8372 O O . ASP D 1 107 ? 16.883 9.762 37.328 1.00 21.23 107 ASP D O 1
ATOM 8377 N N . SER D 1 108 ? 17.339 7.675 38.076 1.00 21.21 108 SER D N 1
ATOM 8378 C CA . SER D 1 108 ? 18.521 7.441 37.225 1.00 20.29 108 SER D CA 1
ATOM 8379 C C . SER D 1 108 ? 18.972 5.984 37.289 1.00 20.57 108 SER D C 1
ATOM 8380 O O . SER D 1 108 ? 18.605 5.240 38.207 1.00 20.34 108 SER D O 1
ATOM 8383 N N . PRO D 1 109 ? 19.779 5.554 36.312 1.00 20.03 109 PRO D N 1
ATOM 8384 C CA . PRO D 1 109 ? 20.008 4.123 36.294 1.00 19.34 109 PRO D CA 1
ATOM 8385 C C . PRO D 1 109 ? 21.113 3.685 37.227 1.00 18.15 109 PRO D C 1
ATOM 8386 O O . PRO D 1 109 ? 22.013 4.464 37.505 1.00 17.44 109 PRO D O 1
ATOM 8390 N N . ASP D 1 110 ? 21.003 2.444 37.711 1.00 16.92 110 ASP D N 1
ATOM 8391 C CA . ASP D 1 110 ? 22.092 1.748 38.405 1.00 16.66 110 ASP D CA 1
ATOM 8392 C C . ASP D 1 110 ? 22.880 0.896 37.398 1.00 16.07 110 ASP D C 1
ATOM 8393 O O . ASP D 1 110 ? 22.542 -0.261 37.136 1.00 15.73 110 ASP D O 1
ATOM 8398 N N . ARG D 1 111 ? 23.947 1.453 36.857 1.00 15.19 111 ARG D N 1
ATOM 8399 C CA . ARG D 1 111 ? 24.600 0.826 35.699 1.00 15.88 111 ARG D CA 1
ATOM 8400 C C . ARG D 1 111 ? 25.620 -0.294 35.976 1.00 16.30 111 ARG D C 1
ATOM 8401 O O . ARG D 1 111 ? 25.800 -1.173 35.132 1.00 17.16 111 ARG D O 1
ATOM 8409 N N . LEU D 1 112 ? 26.310 -0.257 37.111 1.00 16.85 112 LEU D N 1
ATOM 8410 C CA . LEU D 1 112 ? 27.406 -1.216 37.384 1.00 17.42 112 LEU D CA 1
ATOM 8411 C C . LEU D 1 112 ? 26.981 -2.437 38.177 1.00 17.26 112 LEU D C 1
ATOM 8412 O O . LEU D 1 112 ? 27.716 -3.408 38.225 1.00 16.76 112 LEU D O 1
ATOM 8417 N N . VAL D 1 113 ? 25.802 -2.424 38.801 1.00 17.33 113 VAL D N 1
ATOM 8418 C CA . VAL D 1 113 ? 25.321 -3.644 39.455 1.00 17.24 113 VAL D CA 1
ATOM 8419 C C . VAL D 1 113 ? 25.264 -4.752 38.366 1.00 17.56 113 VAL D C 1
ATOM 8420 O O . VAL D 1 113 ? 24.852 -4.477 37.239 1.00 16.32 113 VAL D O 1
ATOM 8424 N N . PRO D 1 114 ? 25.723 -5.982 38.676 1.00 17.97 114 PRO D N 1
ATOM 8425 C CA . PRO D 1 114 ? 25.539 -7.093 37.732 1.00 17.69 114 PRO D CA 1
ATOM 8426 C C . PRO D 1 114 ? 24.070 -7.350 37.408 1.00 18.13 114 PRO D C 1
ATOM 8427 O O . PRO D 1 114 ? 23.210 -7.352 38.312 1.00 17.42 114 PRO D O 1
ATOM 8431 N N . PHE D 1 115 ? 23.782 -7.535 36.122 1.00 17.83 115 PHE D N 1
ATOM 8432 C CA . PHE D 1 115 ? 22.442 -7.886 35.717 1.00 18.09 115 PHE D CA 1
ATOM 8433 C C . PHE D 1 115 ? 22.093 -9.255 36.291 1.00 18.54 115 PHE D C 1
ATOM 8434 O O . PHE D 1 115 ? 22.967 -10.097 36.495 1.00 17.74 115 PHE D O 1
ATOM 8442 N N . SER D 1 116 ? 20.809 -9.446 36.592 1.00 19.47 116 SER D N 1
ATOM 8443 C CA . SER D 1 116 ? 20.359 -10.642 37.273 1.00 20.36 116 SER D CA 1
ATOM 8444 C C . SER D 1 116 ? 18.923 -10.960 36.934 1.00 20.21 116 SER D C 1
ATOM 8445 O O . SER D 1 116 ? 18.192 -10.114 36.395 1.00 19.15 116 SER D O 1
ATOM 8448 N N . ALA D 1 117 ? 18.535 -12.183 37.284 1.00 19.70 117 ALA D N 1
ATOM 8449 C CA . ALA D 1 117 ? 17.160 -12.662 37.072 1.00 21.08 117 ALA D CA 1
ATOM 8450 C C . ALA D 1 117 ? 16.110 -11.780 37.736 1.00 21.02 117 ALA D C 1
ATOM 8451 O O . ALA D 1 117 ? 15.069 -11.534 37.152 1.00 22.07 117 ALA D O 1
ATOM 8453 N N . VAL D 1 118 ? 16.393 -11.283 38.932 1.00 21.43 118 VAL D N 1
ATOM 8454 C CA . VAL D 1 118 ? 15.435 -10.424 39.673 1.00 22.07 118 VAL D CA 1
ATOM 8455 C C . VAL D 1 118 ? 15.297 -9.069 38.990 1.00 21.05 118 VAL D C 1
ATOM 8456 O O . VAL D 1 118 ? 14.196 -8.541 38.874 1.00 20.74 118 VAL D O 1
ATOM 8460 N N . LEU D 1 119 ? 16.416 -8.532 38.518 1.00 20.57 119 LEU D N 1
ATOM 8461 C CA . LEU D 1 119 ? 16.433 -7.251 37.784 1.00 19.67 119 LEU D CA 1
ATOM 8462 C C . LEU D 1 119 ? 15.738 -7.282 36.407 1.00 18.13 119 LEU D C 1
ATOM 8463 O O . LEU D 1 119 ? 15.409 -6.214 35.866 1.00 17.10 119 LEU D O 1
ATOM 8468 N N . THR D 1 120 ? 15.553 -8.478 35.825 1.00 16.84 120 THR D N 1
ATOM 8469 C CA . THR D 1 120 ? 14.805 -8.609 34.580 1.00 16.29 120 THR D CA 1
ATOM 8470 C C . THR D 1 120 ? 13.371 -8.178 34.739 1.00 15.89 120 THR D C 1
ATOM 8471 O O . THR D 1 120 ? 12.715 -7.888 33.738 1.00 15.39 120 THR D O 1
ATOM 8475 N N . ASN D 1 121 ? 12.880 -8.182 35.982 1.00 16.44 121 ASN D N 1
ATOM 8476 C CA . ASN D 1 121 ? 11.540 -7.717 36.294 1.00 17.39 121 ASN D CA 1
ATOM 8477 C C . ASN D 1 121 ? 11.312 -6.229 36.129 1.00 17.35 121 ASN D C 1
ATOM 8478 O O . ASN D 1 121 ? 10.161 -5.802 36.101 1.00 16.73 121 ASN D O 1
ATOM 8483 N N . GLN D 1 122 ? 12.378 -5.437 36.072 1.00 17.81 122 GLN D N 1
ATOM 8484 C CA . GLN D 1 122 ? 12.236 -3.978 36.090 1.00 18.27 122 GLN D CA 1
ATOM 8485 C C . GLN D 1 122 ? 11.972 -3.434 34.681 1.00 17.51 122 GLN D C 1
ATOM 8486 O O . GLN D 1 122 ? 12.848 -2.870 34.000 1.00 16.79 122 GLN D O 1
ATOM 8492 N N . MET D 1 123 ? 10.713 -3.627 34.281 1.00 16.52 123 MET D N 1
ATOM 8493 C CA . MET D 1 123 ? 10.212 -3.324 32.961 1.00 16.34 123 MET D CA 1
ATOM 8494 C C . MET D 1 123 ? 9.058 -2.334 33.019 1.00 15.78 123 MET D C 1
ATOM 8495 O O . MET D 1 123 ? 8.359 -2.235 34.018 1.00 16.24 123 MET D O 1
ATOM 8500 N N . ALA D 1 124 ? 8.842 -1.609 31.925 1.00 15.89 124 ALA D N 1
ATOM 8501 C CA . ALA D 1 124 ? 7.626 -0.823 31.771 1.00 15.39 124 ALA D CA 1
ATOM 8502 C C . ALA D 1 124 ? 6.490 -1.726 31.257 1.00 15.17 124 ALA D C 1
ATOM 8503 O O . ALA D 1 124 ? 5.460 -1.853 31.893 1.00 13.68 124 ALA D O 1
ATOM 8505 N N . LEU D 1 125 ? 6.719 -2.388 30.133 1.00 15.54 125 LEU D N 1
ATOM 8506 C CA . LEU D 1 125 ? 5.680 -3.181 29.476 1.00 16.38 125 LEU D CA 1
ATOM 8507 C C . LEU D 1 125 ? 6.116 -4.638 29.290 1.00 16.65 125 LEU D C 1
ATOM 8508 O O . LEU D 1 125 ? 7.125 -4.924 28.624 1.00 17.69 125 LEU D O 1
ATOM 8513 N N . TRP D 1 126 ? 5.365 -5.562 29.885 1.00 16.86 126 TRP D N 1
ATOM 8514 C CA . TRP D 1 126 ? 5.610 -7.004 29.709 1.00 16.75 126 TRP D CA 1
ATOM 8515 C C . TRP D 1 126 ? 4.427 -7.553 28.937 1.00 17.25 126 TRP D C 1
ATOM 8516 O O . TRP D 1 126 ? 3.312 -7.600 29.473 1.00 17.14 126 TRP D O 1
ATOM 8527 N N . CYS D 1 127 ? 4.680 -7.980 27.700 1.00 17.45 127 CYS D N 1
ATOM 8528 C CA . CYS D 1 127 ? 3.636 -8.306 26.743 1.00 18.40 127 CYS D CA 1
ATOM 8529 C C . CYS D 1 127 ? 3.729 -9.767 26.327 1.00 19.34 127 CYS D C 1
ATOM 8530 O O . CYS D 1 127 ? 4.699 -10.171 25.666 1.00 19.97 127 CYS D O 1
ATOM 8533 N N . ILE D 1 128 ? 2.733 -10.559 26.730 1.00 18.50 128 ILE D N 1
ATOM 8534 C CA . ILE D 1 128 ? 2.668 -11.961 26.383 1.00 18.47 128 ILE D CA 1
ATOM 8535 C C . ILE D 1 128 ? 1.762 -12.074 25.149 1.00 18.09 128 ILE D C 1
ATOM 8536 O O . ILE D 1 128 ? 0.667 -11.493 25.136 1.00 16.61 128 ILE D O 1
ATOM 8541 N N . ASP D 1 129 ? 2.219 -12.847 24.154 1.00 17.23 129 ASP D N 1
ATOM 8542 C CA . ASP D 1 129 ? 1.511 -13.089 22.882 1.00 17.55 129 ASP D CA 1
ATOM 8543 C C . ASP D 1 129 ? 0.992 -11.779 22.262 1.00 17.29 129 ASP D C 1
ATOM 8544 O O . ASP D 1 129 ? -0.207 -11.581 22.111 1.00 16.51 129 ASP D O 1
ATOM 8549 N N . PRO D 1 130 ? 1.918 -10.884 21.932 1.00 17.41 130 PRO D N 1
ATOM 8550 C CA . PRO D 1 130 ? 1.579 -9.509 21.690 1.00 18.68 130 PRO D CA 1
ATOM 8551 C C . PRO D 1 130 ? 0.957 -9.204 20.314 1.00 19.71 130 PRO D C 1
ATOM 8552 O O . PRO D 1 130 ? 1.439 -9.648 19.264 1.00 18.85 130 PRO D O 1
ATOM 8556 N N . ARG D 1 131 ? -0.116 -8.433 20.363 1.00 21.48 131 ARG D N 1
ATOM 8557 C CA . ARG D 1 131 ? -0.599 -7.673 19.232 1.00 22.59 131 ARG D CA 1
ATOM 8558 C C . ARG D 1 131 ? -0.626 -6.257 19.778 1.00 20.50 131 ARG D C 1
ATOM 8559 O O . ARG D 1 131 ? -1.538 -5.868 20.520 1.00 19.42 131 ARG D O 1
ATOM 8567 N N . ILE D 1 132 ? 0.423 -5.505 19.459 1.00 19.62 132 ILE D N 1
ATOM 8568 C CA . ILE D 1 132 ? 0.698 -4.275 20.170 1.00 18.64 132 ILE D CA 1
ATOM 8569 C C . ILE D 1 132 ? 1.255 -3.170 19.301 1.00 16.73 132 ILE D C 1
ATOM 8570 O O . ILE D 1 132 ? 2.045 -3.404 18.392 1.00 14.32 132 ILE D O 1
ATOM 8575 N N . THR D 1 133 ? 0.807 -1.958 19.613 1.00 16.21 133 THR D N 1
ATOM 8576 C CA . THR D 1 133 ? 1.280 -0.746 18.964 1.00 16.13 133 THR D CA 1
ATOM 8577 C C . THR D 1 133 ? 1.711 0.245 20.022 1.00 16.03 133 THR D C 1
ATOM 8578 O O . THR D 1 133 ? 0.920 0.627 20.888 1.00 16.12 133 THR D O 1
ATOM 8582 N N . ILE D 1 134 ? 2.964 0.668 19.946 1.00 16.92 134 ILE D N 1
ATOM 8583 C CA . ILE D 1 134 ? 3.528 1.631 20.905 1.00 16.90 134 ILE D CA 1
ATOM 8584 C C . ILE D 1 134 ? 4.109 2.760 20.073 1.00 17.30 134 ILE D C 1
ATOM 8585 O O . ILE D 1 134 ? 5.009 2.544 19.271 1.00 17.36 134 ILE D O 1
ATOM 8590 N N . ARG D 1 135 ? 3.550 3.955 20.219 1.00 18.25 135 ARG D N 1
ATOM 8591 C CA . ARG D 1 135 ? 3.948 5.113 19.397 1.00 19.38 135 ARG D CA 1
ATOM 8592 C C . ARG D 1 135 ? 4.027 6.368 20.233 1.00 17.72 135 ARG D C 1
ATOM 8593 O O . ARG D 1 135 ? 3.095 6.656 21.004 1.00 16.10 135 ARG D O 1
ATOM 8601 N N . GLY D 1 136 ? 5.118 7.125 20.053 1.00 16.53 136 GLY D N 1
ATOM 8602 C CA . GLY D 1 136 ? 5.279 8.422 20.699 1.00 15.82 136 GLY D CA 1
ATOM 8603 C C . GLY D 1 136 ? 5.406 8.359 22.202 1.00 15.35 136 GLY D C 1
ATOM 8604 O O . GLY D 1 136 ? 5.098 9.329 22.880 1.00 15.57 136 GLY D O 1
ATOM 8605 N N . CYS D 1 137 ? 5.888 7.236 22.713 1.00 14.38 137 CYS D N 1
ATOM 8606 C CA . CYS D 1 137 ? 6.060 7.038 24.120 1.00 14.84 137 CYS D CA 1
ATOM 8607 C C . CYS D 1 137 ? 7.520 7.262 24.477 1.00 14.86 137 CYS D C 1
ATOM 8608 O O . CYS D 1 137 ? 8.410 7.271 23.616 1.00 14.28 137 CYS D O 1
ATOM 8611 N N . SER D 1 138 ? 7.763 7.436 25.765 1.00 14.63 138 SER D N 1
ATOM 8612 C CA . SER D 1 138 ? 9.127 7.623 26.256 1.00 14.70 138 SER D CA 1
ATOM 8613 C C . SER D 1 138 ? 9.385 6.689 27.412 1.00 14.18 138 SER D C 1
ATOM 8614 O O . SER D 1 138 ? 8.466 6.398 28.166 1.00 14.44 138 SER D O 1
ATOM 8617 N N . PHE D 1 139 ? 10.618 6.205 27.528 1.00 13.78 139 PHE D N 1
ATOM 8618 C CA . PHE D 1 139 ? 10.973 5.175 28.509 1.00 14.22 139 PHE D CA 1
ATOM 8619 C C . PHE D 1 139 ? 12.269 5.531 29.222 1.00 14.73 139 PHE D C 1
ATOM 8620 O O . PHE D 1 139 ? 13.334 5.581 28.582 1.00 14.26 139 PHE D O 1
ATOM 8628 N N . TYR D 1 140 ? 12.177 5.768 30.536 1.00 15.38 140 TYR D N 1
ATOM 8629 C CA . TYR D 1 140 ? 13.316 6.261 31.335 1.00 16.20 140 TYR D CA 1
ATOM 8630 C C . TYR D 1 140 ? 13.732 5.369 32.494 1.00 16.10 140 TYR D C 1
ATOM 8631 O O . TYR D 1 140 ? 12.921 5.012 33.358 1.00 15.69 140 TYR D O 1
ATOM 8640 N N . ASN D 1 141 ? 15.028 5.050 32.505 1.00 15.98 141 ASN D N 1
ATOM 8641 C CA . ASN D 1 141 ? 15.724 4.507 33.657 1.00 16.22 141 ASN D CA 1
ATOM 8642 C C . ASN D 1 141 ? 15.176 3.170 34.148 1.00 16.68 141 ASN D C 1
ATOM 8643 O O . ASN D 1 141 ? 15.000 2.978 35.341 1.00 17.86 141 ASN D O 1
ATOM 8648 N N . PHE D 1 142 ? 14.898 2.251 33.223 1.00 16.17 142 PHE D N 1
ATOM 8649 C CA . PHE D 1 142 ? 14.448 0.902 33.596 1.00 16.14 142 PHE D CA 1
ATOM 8650 C C . PHE D 1 142 ? 15.630 0.004 33.819 1.00 16.10 142 PHE D C 1
ATOM 8651 O O . PHE D 1 142 ? 16.531 -0.036 32.986 1.00 15.65 142 PHE D O 1
ATOM 8659 N N . GLY D 1 143 ? 15.621 -0.686 34.954 1.00 16.48 143 GLY D N 1
ATOM 8660 C CA . GLY D 1 143 ? 16.669 -1.649 35.324 1.00 16.39 143 GLY D CA 1
ATOM 8661 C C . GLY D 1 143 ? 16.713 -2.931 34.505 1.00 15.97 143 GLY D C 1
ATOM 8662 O O . GLY D 1 143 ? 17.747 -3.575 34.445 1.00 15.49 143 GLY D O 1
ATOM 8663 N N . GLY D 1 144 ? 15.604 -3.310 33.879 1.00 15.92 144 GLY D N 1
ATOM 8664 C CA . GLY D 1 144 ? 15.617 -4.406 32.873 1.00 15.82 144 GLY D CA 1
ATOM 8665 C C . GLY D 1 144 ? 15.268 -3.874 31.472 1.00 16.03 144 GLY D C 1
ATOM 8666 O O . GLY D 1 144 ? 15.669 -2.759 31.104 1.00 15.77 144 GLY D O 1
ATOM 8667 N N . ALA D 1 145 ? 14.511 -4.667 30.701 1.00 14.53 145 ALA D N 1
ATOM 8668 C CA . ALA D 1 145 ? 13.946 -4.204 29.439 1.00 14.03 145 ALA D CA 1
ATOM 8669 C C . ALA D 1 145 ? 12.758 -3.267 29.683 1.00 13.57 145 ALA D C 1
ATOM 8670 O O . ALA D 1 145 ? 11.814 -3.643 30.365 1.00 12.88 145 ALA D O 1
ATOM 8672 N N . ALA D 1 146 ? 12.803 -2.057 29.121 1.00 13.03 146 ALA D N 1
ATOM 8673 C CA . ALA D 1 146 ? 11.634 -1.173 29.093 1.00 12.61 146 ALA D CA 1
ATOM 8674 C C . ALA D 1 146 ? 10.395 -1.893 28.523 1.00 12.31 146 ALA D C 1
ATOM 8675 O O . ALA D 1 146 ? 9.314 -1.879 29.136 1.00 11.70 146 ALA D O 1
ATOM 8677 N N . ILE D 1 147 ? 10.579 -2.509 27.360 1.00 11.98 147 ILE D N 1
ATOM 8678 C CA . ILE D 1 147 ? 9.541 -3.266 26.644 1.00 12.23 147 ILE D CA 1
ATOM 8679 C C . ILE D 1 147 ? 10.050 -4.703 26.466 1.00 12.20 147 ILE D C 1
ATOM 8680 O O . ILE D 1 147 ? 11.102 -4.898 25.852 1.00 12.19 147 ILE D O 1
ATOM 8685 N N . TYR D 1 148 ? 9.299 -5.675 26.992 1.00 12.05 148 TYR D N 1
ATOM 8686 C CA . TYR D 1 148 ? 9.589 -7.104 26.825 1.00 12.81 148 TYR D CA 1
ATOM 8687 C C . TYR D 1 148 ? 8.413 -7.801 26.169 1.00 13.77 148 TYR D C 1
ATOM 8688 O O . TYR D 1 148 ? 7.298 -7.784 26.699 1.00 12.94 148 TYR D O 1
ATOM 8697 N N . LEU D 1 149 ? 8.672 -8.416 25.012 1.00 15.07 149 LEU D N 1
ATOM 8698 C CA . LEU D 1 149 ? 7.644 -9.112 24.244 1.00 15.76 149 LEU D CA 1
ATOM 8699 C C . LEU D 1 149 ? 7.985 -10.603 24.229 1.00 16.14 149 LEU D C 1
ATOM 8700 O O . LEU D 1 149 ? 9.125 -10.994 23.868 1.00 14.61 149 LEU D O 1
ATOM 8705 N N . GLU D 1 150 ? 7.029 -11.436 24.631 1.00 16.76 150 GLU D N 1
ATOM 8706 C CA . GLU D 1 150 ? 7.237 -12.896 24.588 1.00 17.69 150 GLU D CA 1
ATOM 8707 C C . GLU D 1 150 ? 6.033 -13.689 24.130 1.00 17.66 150 GLU D C 1
ATOM 8708 O O . GLU D 1 150 ? 4.907 -13.212 24.085 1.00 17.94 150 GLU D O 1
ATOM 8714 N N . ARG D 1 151 ? 6.312 -14.944 23.855 1.00 19.28 151 ARG D N 1
ATOM 8715 C CA . ARG D 1 151 ? 5.387 -15.858 23.268 1.00 20.23 151 ARG D CA 1
ATOM 8716 C C . ARG D 1 151 ? 5.203 -17.049 24.240 1.00 20.12 151 ARG D C 1
ATOM 8717 O O . ARG D 1 151 ? 6.178 -17.635 24.702 1.00 18.74 151 ARG D O 1
ATOM 8725 N N . SER D 1 152 ? 3.955 -17.368 24.578 1.00 19.83 152 SER D N 1
ATOM 8726 C CA . SER D 1 152 ? 3.644 -18.394 25.585 1.00 19.64 152 SER D CA 1
ATOM 8727 C C . SER D 1 152 ? 3.855 -19.822 25.067 1.00 20.82 152 SER D C 1
ATOM 8728 O O . SER D 1 152 ? 3.895 -20.770 25.844 1.00 19.52 152 SER D O 1
ATOM 8731 N N . GLU D 1 153 ? 3.962 -19.968 23.753 1.00 23.43 153 GLU D N 1
ATOM 8732 C CA . GLU D 1 153 ? 4.273 -21.247 23.116 1.00 26.04 153 GLU D CA 1
ATOM 8733 C C . GLU D 1 153 ? 4.921 -20.995 21.758 1.00 28.53 153 GLU D C 1
ATOM 8734 O O . GLU D 1 153 ? 4.627 -19.993 21.090 1.00 28.34 153 GLU D O 1
ATOM 8740 N N . ARG D 1 154 ? 5.782 -21.921 21.359 1.00 30.30 154 ARG D N 1
ATOM 8741 C CA . ARG D 1 154 ? 6.447 -21.872 20.055 1.00 32.62 154 ARG D CA 1
ATOM 8742 C C . ARG D 1 154 ? 5.386 -22.008 18.979 1.00 35.27 154 ARG D C 1
ATOM 8743 O O . ARG D 1 154 ? 4.430 -22.742 19.172 1.00 35.12 154 ARG D O 1
ATOM 8751 N N . ASP D 1 155 ? 5.515 -21.274 17.874 1.00 40.31 155 ASP D N 1
ATOM 8752 C CA . ASP D 1 155 ? 4.402 -21.141 16.901 1.00 43.33 155 ASP D CA 1
ATOM 8753 C C . ASP D 1 155 ? 4.022 -22.446 16.179 1.00 43.28 155 ASP D C 1
ATOM 8754 O O . ASP D 1 155 ? 4.796 -22.961 15.376 1.00 40.75 155 ASP D O 1
ATOM 8759 N N . GLY D 1 163 ? 0.985 -11.133 15.369 1.00 31.17 163 GLY D N 1
ATOM 8760 C CA . GLY D 1 163 ? 1.197 -9.951 16.185 1.00 29.98 163 GLY D CA 1
ATOM 8761 C C . GLY D 1 163 ? 1.308 -8.650 15.419 1.00 30.87 163 GLY D C 1
ATOM 8762 O O . GLY D 1 163 ? 0.853 -7.609 15.917 1.00 32.79 163 GLY D O 1
ATOM 8763 N N . GLN D 1 164 ? 1.947 -8.683 14.235 1.00 30.42 164 GLN D N 1
ATOM 8764 C CA . GLN D 1 164 ? 2.154 -7.478 13.432 1.00 28.57 164 GLN D CA 1
ATOM 8765 C C . GLN D 1 164 ? 2.563 -6.268 14.344 1.00 28.80 164 GLN D C 1
ATOM 8766 O O . GLN D 1 164 ? 2.163 -5.114 14.050 1.00 30.36 164 GLN D O 1
ATOM 8772 N N . VAL D 1 165 ? 3.345 -6.541 15.414 1.00 24.32 165 VAL D N 1
ATOM 8773 C CA . VAL D 1 165 ? 3.765 -5.541 16.437 1.00 22.62 165 VAL D CA 1
ATOM 8774 C C . VAL D 1 165 ? 4.463 -4.318 15.813 1.00 20.56 165 VAL D C 1
ATOM 8775 O O . VAL D 1 165 ? 5.294 -4.493 14.923 1.00 18.97 165 VAL D O 1
ATOM 8779 N N . MET D 1 166 ? 4.171 -3.114 16.322 1.00 18.75 166 MET D N 1
ATOM 8780 C CA . MET D 1 166 ? 4.817 -1.873 15.842 1.00 18.94 166 MET D CA 1
ATOM 8781 C C . MET D 1 166 ? 5.286 -0.986 16.996 1.00 17.23 166 MET D C 1
ATOM 8782 O O . MET D 1 166 ? 4.467 -0.561 17.828 1.00 16.31 166 MET D O 1
ATOM 8787 N N . ILE D 1 167 ? 6.586 -0.703 17.046 1.00 15.47 167 ILE D N 1
ATOM 8788 C CA . ILE D 1 167 ? 7.107 0.258 18.016 1.00 15.53 167 ILE D CA 1
ATOM 8789 C C . ILE D 1 167 ? 7.841 1.363 17.259 1.00 15.59 167 ILE D C 1
ATOM 8790 O O . ILE D 1 167 ? 8.923 1.114 16.732 1.00 14.68 167 ILE D O 1
ATOM 8795 N N . THR D 1 168 ? 7.255 2.570 17.227 1.00 15.19 168 THR D N 1
ATOM 8796 C CA . THR D 1 168 ? 7.766 3.669 16.431 1.00 15.97 168 THR D CA 1
ATOM 8797 C C . THR D 1 168 ? 7.771 5.007 17.181 1.00 16.01 168 THR D C 1
ATOM 8798 O O . THR D 1 168 ? 6.927 5.249 18.041 1.00 15.82 168 THR D O 1
ATOM 8802 N N . ASP D 1 169 ? 8.698 5.887 16.815 1.00 16.92 169 ASP D N 1
ATOM 8803 C CA . ASP D 1 169 ? 8.720 7.265 17.339 1.00 18.37 169 ASP D CA 1
ATOM 8804 C C . ASP D 1 169 ? 8.781 7.313 18.856 1.00 17.12 169 ASP D C 1
ATOM 8805 O O . ASP D 1 169 ? 8.127 8.150 19.474 1.00 17.10 169 ASP D O 1
ATOM 8810 N N . CYS D 1 170 ? 9.544 6.406 19.465 1.00 15.95 170 CYS D N 1
ATOM 8811 C CA . CYS D 1 170 ? 9.659 6.356 20.938 1.00 15.50 170 CYS D CA 1
ATOM 8812 C C . CYS D 1 170 ? 11.053 6.770 21.355 1.00 15.17 170 CYS D C 1
ATOM 8813 O O . CYS D 1 170 ? 12.008 6.652 20.565 1.00 14.82 170 CYS D O 1
ATOM 8816 N N . ARG D 1 171 ? 11.177 7.241 22.598 1.00 15.15 171 ARG D N 1
ATOM 8817 C CA . ARG D 1 171 ? 12.459 7.629 23.146 1.00 14.87 171 ARG D CA 1
ATOM 8818 C C . ARG D 1 171 ? 12.820 6.742 24.308 1.00 14.45 171 ARG D C 1
ATOM 8819 O O . ARG D 1 171 ? 11.997 6.496 25.179 1.00 14.21 171 ARG D O 1
ATOM 8827 N N . PHE D 1 172 ? 14.062 6.267 24.308 1.00 13.63 172 PHE D N 1
ATOM 8828 C CA . PHE D 1 172 ? 14.598 5.477 25.398 1.00 13.97 172 PHE D CA 1
ATOM 8829 C C . PHE D 1 172 ? 15.814 6.213 25.950 1.00 14.46 172 PHE D C 1
ATOM 8830 O O . PHE D 1 172 ? 16.745 6.535 25.204 1.00 14.92 172 PHE D O 1
ATOM 8838 N N . ARG D 1 173 ? 15.773 6.514 27.242 1.00 15.32 173 ARG D N 1
ATOM 8839 C CA . ARG D 1 173 ? 16.916 7.075 27.970 1.00 15.74 173 ARG D CA 1
ATOM 8840 C C . ARG D 1 173 ? 17.226 6.273 29.235 1.00 15.29 173 ARG D C 1
ATOM 8841 O O . ARG D 1 173 ? 16.361 6.037 30.059 1.00 14.52 173 ARG D O 1
ATOM 8849 N N . GLY D 1 174 ? 18.477 5.890 29.400 1.00 15.02 174 GLY D N 1
ATOM 8850 C CA . GLY D 1 174 ? 18.920 5.325 30.660 1.00 15.75 174 GLY D CA 1
ATOM 8851 C C . GLY D 1 174 ? 18.506 3.901 30.951 1.00 15.38 174 GLY D C 1
ATOM 8852 O O . GLY D 1 174 ? 18.632 3.486 32.096 1.00 15.38 174 GLY D O 1
ATOM 8853 N N . CYS D 1 175 ? 18.014 3.148 29.964 1.00 14.95 175 CYS D N 1
ATOM 8854 C CA . CYS D 1 175 ? 17.491 1.796 30.222 1.00 14.63 175 CYS D CA 1
ATOM 8855 C C . CYS D 1 175 ? 18.545 0.718 29.998 1.00 13.99 175 CYS D C 1
ATOM 8856 O O . CYS D 1 175 ? 19.329 0.774 29.079 1.00 13.02 175 CYS D O 1
ATOM 8859 N N . ARG D 1 176 ? 18.563 -0.278 30.861 1.00 13.85 176 ARG D N 1
ATOM 8860 C CA . ARG D 1 176 ? 19.428 -1.441 30.669 1.00 14.75 176 ARG D CA 1
ATOM 8861 C C . ARG D 1 176 ? 19.205 -2.005 29.241 1.00 14.21 176 ARG D C 1
ATOM 8862 O O . ARG D 1 176 ? 20.128 -2.087 28.418 1.00 12.96 176 ARG D O 1
ATOM 8870 N N . ILE D 1 177 ? 17.943 -2.312 28.957 1.00 13.53 177 ILE D N 1
ATOM 8871 C CA . ILE D 1 177 ? 17.519 -2.784 27.653 1.00 13.39 177 ILE D CA 1
ATOM 8872 C C . ILE D 1 177 ? 16.301 -1.979 27.170 1.00 12.99 177 ILE D C 1
ATOM 8873 O O . ILE D 1 177 ? 15.383 -1.651 27.951 1.00 12.58 177 ILE D O 1
ATOM 8878 N N . GLY D 1 178 ? 16.321 -1.647 25.884 1.00 12.92 178 GLY D N 1
ATOM 8879 C CA . GLY D 1 178 ? 15.223 -0.917 25.230 1.00 12.91 178 GLY D CA 1
ATOM 8880 C C . GLY D 1 178 ? 14.089 -1.877 24.905 1.00 12.97 178 GLY D C 1
ATOM 8881 O O . GLY D 1 178 ? 13.054 -1.892 25.603 1.00 14.16 178 GLY D O 1
ATOM 8882 N N . ILE D 1 179 ? 14.284 -2.691 23.870 1.00 12.41 179 ILE D N 1
ATOM 8883 C CA . ILE D 1 179 ? 13.253 -3.625 23.407 1.00 12.60 179 ILE D CA 1
ATOM 8884 C C . ILE D 1 179 ? 13.849 -5.013 23.383 1.00 11.89 179 ILE D C 1
ATOM 8885 O O . ILE D 1 179 ? 14.886 -5.247 22.762 1.00 11.96 179 ILE D O 1
ATOM 8890 N N . ALA D 1 180 ? 13.193 -5.912 24.103 1.00 11.42 180 ALA D N 1
ATOM 8891 C CA . ALA D 1 180 ? 13.515 -7.347 24.117 1.00 11.19 180 ALA D CA 1
ATOM 8892 C C . ALA D 1 180 ? 12.398 -8.134 23.444 1.00 11.00 180 ALA D C 1
ATOM 8893 O O . ALA D 1 180 ? 11.275 -8.180 23.969 1.00 10.33 180 ALA D O 1
ATOM 8895 N N . ASN D 1 181 ? 12.678 -8.741 22.289 1.00 11.51 181 ASN D N 1
ATOM 8896 C CA . ASN D 1 181 ? 11.667 -9.612 21.632 1.00 12.02 181 ASN D CA 1
ATOM 8897 C C . ASN D 1 181 ? 12.036 -11.061 21.806 1.00 11.91 181 ASN D C 1
ATOM 8898 O O . ASN D 1 181 ? 13.119 -11.496 21.414 1.00 11.92 181 ASN D O 1
ATOM 8903 N N . GLY D 1 182 ? 11.136 -11.812 22.419 1.00 12.66 182 GLY D N 1
ATOM 8904 C CA . GLY D 1 182 ? 11.355 -13.256 22.637 1.00 13.26 182 GLY D CA 1
ATOM 8905 C C . GLY D 1 182 ? 11.257 -14.100 21.368 1.00 13.62 182 GLY D C 1
ATOM 8906 O O . GLY D 1 182 ? 10.878 -13.610 20.305 1.00 13.39 182 GLY D O 1
ATOM 8907 N N . GLY D 1 183 ? 11.612 -15.378 21.476 1.00 14.48 183 GLY D N 1
ATOM 8908 C CA . GLY D 1 183 ? 11.431 -16.322 20.383 1.00 14.29 183 GLY D CA 1
ATOM 8909 C C . GLY D 1 183 ? 9.959 -16.428 20.007 1.00 14.81 183 GLY D C 1
ATOM 8910 O O . GLY D 1 183 ? 9.046 -16.286 20.854 1.00 13.08 183 GLY D O 1
ATOM 8911 N N . SER D 1 184 ? 9.741 -16.634 18.711 1.00 15.33 184 SER D N 1
ATOM 8912 C CA . SER D 1 184 ? 8.406 -16.610 18.092 1.00 16.42 184 SER D CA 1
ATOM 8913 C C . SER D 1 184 ? 7.605 -15.297 18.211 1.00 15.17 184 SER D C 1
ATOM 8914 O O . SER D 1 184 ? 6.407 -15.299 17.907 1.00 14.93 184 SER D O 1
ATOM 8917 N N . VAL D 1 185 ? 8.245 -14.201 18.641 1.00 13.97 185 VAL D N 1
ATOM 8918 C CA . VAL D 1 185 ? 7.678 -12.876 18.470 1.00 13.77 185 VAL D CA 1
ATOM 8919 C C . VAL D 1 185 ? 8.363 -12.325 17.190 1.00 13.11 185 VAL D C 1
ATOM 8920 O O . VAL D 1 185 ? 9.507 -11.884 17.220 1.00 12.59 185 VAL D O 1
ATOM 8924 N N . GLU D 1 186 ? 7.669 -12.402 16.069 1.00 12.40 186 GLU D N 1
ATOM 8925 C CA . GLU D 1 186 ? 8.299 -12.206 14.776 1.00 12.64 186 GLU D CA 1
ATOM 8926 C C . GLU D 1 186 ? 7.561 -11.168 13.963 1.00 12.76 186 GLU D C 1
ATOM 8927 O O . GLU D 1 186 ? 6.373 -10.856 14.232 1.00 12.15 186 GLU D O 1
ATOM 8933 N N . TYR D 1 187 ? 8.258 -10.671 12.931 1.00 12.78 187 TYR D N 1
ATOM 8934 C CA . TYR D 1 187 ? 7.664 -9.774 11.930 1.00 13.42 187 TYR D CA 1
ATOM 8935 C C . TYR D 1 187 ? 7.159 -8.469 12.542 1.00 13.81 187 TYR D C 1
ATOM 8936 O O . TYR D 1 187 ? 6.214 -7.835 12.037 1.00 14.41 187 TYR D O 1
ATOM 8945 N N . GLY D 1 188 ? 7.846 -8.051 13.603 1.00 13.72 188 GLY D N 1
ATOM 8946 C CA . GLY D 1 188 ? 7.640 -6.748 14.172 1.00 13.43 188 GLY D CA 1
ATOM 8947 C C . GLY D 1 188 ? 8.405 -5.685 13.431 1.00 13.87 188 GLY D C 1
ATOM 8948 O O . GLY D 1 188 ? 9.247 -5.940 12.585 1.00 11.83 188 GLY D O 1
ATOM 8949 N N . LEU D 1 189 ? 8.116 -4.463 13.830 1.00 15.74 189 LEU D N 1
ATOM 8950 C CA . LEU D 1 189 ? 8.687 -3.292 13.244 1.00 17.54 189 LEU D CA 1
ATOM 8951 C C . LEU D 1 189 ? 9.063 -2.358 14.400 1.00 16.83 189 LEU D C 1
ATOM 8952 O O . LEU D 1 189 ? 8.209 -2.020 15.247 1.00 15.98 189 LEU D O 1
ATOM 8957 N N . ALA D 1 190 ? 10.332 -1.977 14.456 1.00 15.63 190 ALA D N 1
ATOM 8958 C CA . ALA D 1 190 ? 10.797 -0.975 15.412 1.00 16.55 190 ALA D CA 1
ATOM 8959 C C . ALA D 1 190 ? 11.536 0.098 14.652 1.00 16.74 190 ALA D C 1
ATOM 8960 O O . ALA D 1 190 ? 12.656 -0.123 14.210 1.00 16.97 190 ALA D O 1
ATOM 8962 N N . SER D 1 191 ? 10.904 1.250 14.460 1.00 17.53 191 SER D N 1
ATOM 8963 C CA . SER D 1 191 ? 11.478 2.275 13.591 1.00 19.07 191 SER D CA 1
ATOM 8964 C C . SER D 1 191 ? 11.298 3.706 14.079 1.00 17.72 191 SER D C 1
ATOM 8965 O O . SER D 1 191 ? 10.368 4.025 14.803 1.00 16.34 191 SER D O 1
ATOM 8968 N N . GLN D 1 192 ? 12.233 4.555 13.666 1.00 18.15 192 GLN D N 1
ATOM 8969 C CA . GLN D 1 192 ? 12.283 5.969 14.065 1.00 18.36 192 GLN D CA 1
ATOM 8970 C C . GLN D 1 192 ? 12.263 6.160 15.600 1.00 16.67 192 GLN D C 1
ATOM 8971 O O . GLN D 1 192 ? 11.579 7.044 16.119 1.00 16.35 192 GLN D O 1
ATOM 8977 N N . ASN D 1 193 ? 12.983 5.286 16.314 1.00 14.76 193 ASN D N 1
ATOM 8978 C CA . ASN D 1 193 ? 13.171 5.406 17.752 1.00 14.21 193 ASN D CA 1
ATOM 8979 C C . ASN D 1 193 ? 14.545 5.987 17.992 1.00 13.89 193 ASN D C 1
ATOM 8980 O O . ASN D 1 193 ? 15.422 5.981 17.098 1.00 13.80 193 ASN D O 1
ATOM 8985 N N . ASN D 1 194 ? 14.724 6.530 19.186 1.00 13.46 194 ASN D N 1
ATOM 8986 C CA . ASN D 1 194 ? 16.003 7.147 19.563 1.00 13.32 194 ASN D CA 1
ATOM 8987 C C . ASN D 1 194 ? 16.378 6.558 20.890 1.00 12.68 194 ASN D C 1
ATOM 8988 O O . ASN D 1 194 ? 15.546 6.501 21.811 1.00 12.56 194 ASN D O 1
ATOM 8993 N N . PHE D 1 195 ? 17.622 6.122 20.993 1.00 12.25 195 PHE D N 1
ATOM 8994 C CA . PHE D 1 195 ? 18.130 5.503 22.207 1.00 12.08 195 PHE D CA 1
ATOM 8995 C C . PHE D 1 195 ? 19.342 6.319 22.677 1.00 12.15 195 PHE D C 1
ATOM 8996 O O . PHE D 1 195 ? 20.253 6.606 21.895 1.00 11.68 195 PHE D O 1
ATOM 9004 N N . SER D 1 196 ? 19.329 6.711 23.946 1.00 12.46 196 SER D N 1
ATOM 9005 C CA . SER D 1 196 ? 20.451 7.392 24.580 1.00 12.95 196 SER D CA 1
ATOM 9006 C C . SER D 1 196 ? 20.738 6.686 25.886 1.00 13.22 196 SER D C 1
ATOM 9007 O O . SER D 1 196 ? 19.809 6.393 26.660 1.00 13.00 196 SER D O 1
ATOM 9010 N N . ASP D 1 197 ? 22.008 6.417 26.152 1.00 13.45 197 ASP D N 1
ATOM 9011 C CA . ASP D 1 197 ? 22.408 5.899 27.469 1.00 14.53 197 ASP D CA 1
ATOM 9012 C C . ASP D 1 197 ? 21.617 4.630 27.853 1.00 14.56 197 ASP D C 1
ATOM 9013 O O . ASP D 1 197 ? 21.020 4.543 28.938 1.00 14.75 197 ASP D O 1
ATOM 9018 N N . CYS D 1 198 ? 21.626 3.654 26.944 1.00 13.98 198 CYS D N 1
ATOM 9019 C CA . CYS D 1 198 ? 21.075 2.308 27.205 1.00 14.02 198 CYS D CA 1
ATOM 9020 C C . CYS D 1 198 ? 22.210 1.303 27.058 1.00 13.36 198 CYS D C 1
ATOM 9021 O O . CYS D 1 198 ? 23.113 1.532 26.246 1.00 13.68 198 CYS D O 1
ATOM 9024 N N . GLN D 1 199 ? 22.225 0.225 27.845 1.00 12.90 199 GLN D N 1
ATOM 9025 C CA . GLN D 1 199 ? 23.264 -0.821 27.645 1.00 12.77 199 GLN D CA 1
ATOM 9026 C C . GLN D 1 199 ? 23.084 -1.575 26.315 1.00 11.87 199 GLN D C 1
ATOM 9027 O O . GLN D 1 199 ? 24.032 -1.723 25.552 1.00 10.83 199 GLN D O 1
ATOM 9033 N N . ILE D 1 200 ? 21.864 -2.069 26.085 1.00 11.55 200 ILE D N 1
ATOM 9034 C CA . ILE D 1 200 ? 21.524 -2.887 24.916 1.00 11.46 200 ILE D CA 1
ATOM 9035 C C . ILE D 1 200 ? 20.213 -2.368 24.348 1.00 11.59 200 ILE D C 1
ATOM 9036 O O . ILE D 1 200 ? 19.166 -2.515 24.976 1.00 11.17 200 ILE D O 1
ATOM 9041 N N . CYS D 1 201 ? 20.251 -1.763 23.169 1.00 11.64 201 CYS D N 1
ATOM 9042 C CA . CYS D 1 201 ? 19.044 -1.160 22.607 1.00 11.88 201 CYS D CA 1
ATOM 9043 C C . CYS D 1 201 ? 18.027 -2.224 22.206 1.00 12.03 201 CYS D C 1
ATOM 9044 O O . CYS D 1 201 ? 16.845 -2.248 22.678 1.00 12.34 201 CYS D O 1
ATOM 9047 N N . PHE D 1 202 ? 18.494 -3.136 21.372 1.00 11.94 202 PHE D N 1
ATOM 9048 C CA . PHE D 1 202 ? 17.694 -4.279 20.932 1.00 12.06 202 PHE D CA 1
ATOM 9049 C C . PHE D 1 202 ? 18.257 -5.610 21.421 1.00 12.00 202 PHE D C 1
ATOM 9050 O O . PHE D 1 202 ? 19.320 -6.030 20.943 1.00 12.00 202 PHE D O 1
ATOM 9058 N N . ASN D 1 203 ? 17.571 -6.247 22.382 1.00 11.62 203 ASN D N 1
ATOM 9059 C CA . ASN D 1 203 ? 17.866 -7.622 22.827 1.00 11.63 203 ASN D CA 1
ATOM 9060 C C . ASN D 1 203 ? 17.100 -8.560 21.892 1.00 11.71 203 ASN D C 1
ATOM 9061 O O . ASN D 1 203 ? 15.908 -8.830 22.076 1.00 11.90 203 ASN D O 1
ATOM 9066 N N . VAL D 1 204 ? 17.775 -9.066 20.877 1.00 11.81 204 VAL D N 1
ATOM 9067 C CA . VAL D 1 204 ? 17.101 -9.748 19.776 1.00 11.92 204 VAL D CA 1
ATOM 9068 C C . VAL D 1 204 ? 17.119 -11.257 19.970 1.00 12.21 204 VAL D C 1
ATOM 9069 O O . VAL D 1 204 ? 18.186 -11.850 20.040 1.00 11.95 204 VAL D O 1
ATOM 9073 N N . VAL D 1 205 ? 15.934 -11.866 20.061 1.00 12.47 205 VAL D N 1
ATOM 9074 C CA . VAL D 1 205 ? 15.820 -13.304 19.972 1.00 13.03 205 VAL D CA 1
ATOM 9075 C C . VAL D 1 205 ? 14.912 -13.618 18.781 1.00 13.47 205 VAL D C 1
ATOM 9076 O O . VAL D 1 205 ? 15.396 -14.123 17.771 1.00 13.10 205 VAL D O 1
ATOM 9080 N N . GLY D 1 206 ? 13.617 -13.314 18.884 1.00 13.35 206 GLY D N 1
ATOM 9081 C CA . GLY D 1 206 ? 12.663 -13.655 17.821 1.00 13.98 206 GLY D CA 1
ATOM 9082 C C . GLY D 1 206 ? 13.024 -13.144 16.421 1.00 14.60 206 GLY D C 1
ATOM 9083 O O . GLY D 1 206 ? 13.509 -12.006 16.257 1.00 15.75 206 GLY D O 1
ATOM 9084 N N . GLY D 1 207 ? 12.774 -13.973 15.412 1.00 13.48 207 GLY D N 1
ATOM 9085 C CA . GLY D 1 207 ? 13.189 -13.669 14.059 1.00 12.68 207 GLY D CA 1
ATOM 9086 C C . GLY D 1 207 ? 12.334 -12.687 13.289 1.00 12.63 207 GLY D C 1
ATOM 9087 O O . GLY D 1 207 ? 11.213 -12.322 13.703 1.00 12.31 207 GLY D O 1
ATOM 9088 N N . ASN D 1 208 ? 12.898 -12.235 12.173 1.00 12.17 208 ASN D N 1
ATOM 9089 C CA . ASN D 1 208 ? 12.167 -11.511 11.138 1.00 12.55 208 ASN D CA 1
ATOM 9090 C C . ASN D 1 208 ? 11.661 -10.109 11.481 1.00 11.91 208 ASN D C 1
ATOM 9091 O O . ASN D 1 208 ? 10.673 -9.678 10.899 1.00 13.05 208 ASN D O 1
ATOM 9096 N N . TRP D 1 209 ? 12.323 -9.388 12.371 1.00 11.24 209 TRP D N 1
ATOM 9097 C CA . TRP D 1 209 ? 11.940 -8.001 12.660 1.00 11.05 209 TRP D CA 1
ATOM 9098 C C . TRP D 1 209 ? 12.569 -7.047 11.652 1.00 10.99 209 TRP D C 1
ATOM 9099 O O . TRP D 1 209 ? 13.662 -7.306 11.132 1.00 10.79 209 TRP D O 1
ATOM 9110 N N . THR D 1 210 ? 11.848 -5.959 11.377 1.00 11.28 210 THR D N 1
ATOM 9111 C CA . THR D 1 210 ? 12.370 -4.816 10.621 1.00 11.24 210 THR D CA 1
ATOM 9112 C C . THR D 1 210 ? 12.670 -3.728 11.624 1.00 11.74 210 THR D C 1
ATOM 9113 O O . THR D 1 210 ? 11.783 -3.269 12.380 1.00 11.34 210 THR D O 1
ATOM 9117 N N . ARG D 1 211 ? 13.954 -3.363 11.665 1.00 12.29 211 ARG D N 1
ATOM 9118 C CA . ARG D 1 211 ? 14.446 -2.279 12.516 1.00 12.56 211 ARG D CA 1
ATOM 9119 C C . ARG D 1 211 ? 15.126 -1.261 11.602 1.00 12.77 211 ARG D C 1
ATOM 9120 O O . ARG D 1 211 ? 16.229 -1.495 11.117 1.00 13.26 211 ARG D O 1
ATOM 9128 N N . SER D 1 212 ? 14.457 -0.138 11.373 1.00 13.35 212 SER D N 1
ATOM 9129 C CA . SER D 1 212 ? 14.901 0.850 10.375 1.00 14.13 212 SER D CA 1
ATOM 9130 C C . SER D 1 212 ? 14.798 2.294 10.865 1.00 13.72 212 SER D C 1
ATOM 9131 O O . SER D 1 212 ? 13.797 2.688 11.460 1.00 13.40 212 SER D O 1
ATOM 9134 N N . GLY D 1 213 ? 15.809 3.093 10.546 1.00 13.80 213 GLY D N 1
ATOM 9135 C CA . GLY D 1 213 ? 15.776 4.556 10.788 1.00 13.67 213 GLY D CA 1
ATOM 9136 C C . GLY D 1 213 ? 15.852 4.951 12.268 1.00 13.30 213 GLY D C 1
ATOM 9137 O O . GLY D 1 213 ? 15.405 6.033 12.640 1.00 12.31 213 GLY D O 1
ATOM 9138 N N . ASN D 1 214 ? 16.437 4.080 13.096 1.00 12.65 214 ASN D N 1
ATOM 9139 C CA . ASN D 1 214 ? 16.581 4.334 14.537 1.00 13.02 214 ASN D CA 1
ATOM 9140 C C . ASN D 1 214 ? 17.925 4.993 14.801 1.00 12.35 214 ASN D C 1
ATOM 9141 O O . ASN D 1 214 ? 18.892 4.703 14.099 1.00 12.52 214 ASN D O 1
ATOM 9146 N N . VAL D 1 215 ? 17.977 5.873 15.793 1.00 12.29 215 VAL D N 1
ATOM 9147 C CA . VAL D 1 215 ? 19.213 6.575 16.176 1.00 12.44 215 VAL D CA 1
ATOM 9148 C C . VAL D 1 215 ? 19.653 6.122 17.576 1.00 12.36 215 VAL D C 1
ATOM 9149 O O . VAL D 1 215 ? 18.826 6.063 18.511 1.00 12.88 215 VAL D O 1
ATOM 9153 N N . ALA D 1 216 ? 20.938 5.803 17.725 1.00 12.01 216 ALA D N 1
ATOM 9154 C CA . ALA D 1 216 ? 21.507 5.441 19.020 1.00 12.30 216 ALA D CA 1
ATOM 9155 C C . ALA D 1 216 ? 22.835 6.122 19.233 1.00 12.16 216 ALA D C 1
ATOM 9156 O O . ALA D 1 216 ? 23.713 6.055 18.367 1.00 11.23 216 ALA D O 1
ATOM 9158 N N . SER D 1 217 ? 22.960 6.797 20.388 1.00 12.75 217 SER D N 1
ATOM 9159 C CA . SER D 1 217 ? 24.209 7.419 20.831 1.00 12.89 217 SER D CA 1
ATOM 9160 C C . SER D 1 217 ? 24.465 7.076 22.288 1.00 13.06 217 SER D C 1
ATOM 9161 O O . SER D 1 217 ? 23.529 6.981 23.106 1.00 12.25 217 SER D O 1
ATOM 9164 N N . ASN D 1 218 ? 25.743 6.864 22.622 1.00 13.67 218 ASN D N 1
ATOM 9165 C CA . ASN D 1 218 ? 26.155 6.549 24.007 1.00 13.55 218 ASN D CA 1
ATOM 9166 C C . ASN D 1 218 ? 25.466 5.300 24.590 1.00 14.14 218 ASN D C 1
ATOM 9167 O O . ASN D 1 218 ? 25.103 5.257 25.772 1.00 15.05 218 ASN D O 1
ATOM 9172 N N . CYS D 1 219 ? 25.281 4.300 23.752 1.00 14.09 219 CYS D N 1
ATOM 9173 C CA . CYS D 1 219 ? 24.715 3.038 24.158 1.00 14.31 219 CYS D CA 1
ATOM 9174 C C . CYS D 1 219 ? 25.776 2.015 23.820 1.00 14.59 219 CYS D C 1
ATOM 9175 O O . CYS D 1 219 ? 26.236 1.942 22.672 1.00 14.83 219 CYS D O 1
ATOM 9178 N N . ARG D 1 220 ? 26.174 1.216 24.803 1.00 14.49 220 ARG D N 1
ATOM 9179 C CA . ARG D 1 220 ? 27.237 0.273 24.580 1.00 14.34 220 ARG D CA 1
ATOM 9180 C C . ARG D 1 220 ? 26.930 -0.652 23.400 1.00 13.88 220 ARG D C 1
ATOM 9181 O O . ARG D 1 220 ? 27.828 -0.995 22.626 1.00 13.33 220 ARG D O 1
ATOM 9189 N N . CYS D 1 221 ? 25.671 -1.056 23.274 1.00 13.31 221 CYS D N 1
ATOM 9190 C CA . CYS D 1 221 ? 25.288 -2.058 22.283 1.00 13.07 221 CYS D CA 1
ATOM 9191 C C . CYS D 1 221 ? 23.958 -1.705 21.653 1.00 12.63 221 CYS D C 1
ATOM 9192 O O . CYS D 1 221 ? 22.978 -1.483 22.372 1.00 11.89 221 CYS D O 1
ATOM 9195 N N . MET D 1 222 ? 23.906 -1.639 20.329 1.00 12.90 222 MET D N 1
ATOM 9196 C CA . MET D 1 222 ? 22.604 -1.413 19.658 1.00 13.68 222 MET D CA 1
ATOM 9197 C C . MET D 1 222 ? 21.851 -2.737 19.346 1.00 13.88 222 MET D C 1
ATOM 9198 O O . MET D 1 222 ? 20.628 -2.836 19.548 1.00 15.02 222 MET D O 1
ATOM 9203 N N . TYR D 1 223 ? 22.583 -3.751 18.893 1.00 13.39 223 TYR D N 1
ATOM 9204 C CA . TYR D 1 223 ? 22.011 -5.021 18.538 1.00 13.03 223 TYR D CA 1
ATOM 9205 C C . TYR D 1 223 ? 22.816 -6.120 19.231 1.00 13.48 223 TYR D C 1
ATOM 9206 O O . TYR D 1 223 ? 24.048 -6.244 19.029 1.00 12.80 223 TYR D O 1
ATOM 9215 N N . LEU D 1 224 ? 22.099 -6.929 20.018 1.00 14.07 224 LEU D N 1
ATOM 9216 C CA . LEU D 1 224 ? 22.637 -8.140 20.636 1.00 14.13 224 LEU D CA 1
ATOM 9217 C C . LEU D 1 224 ? 21.907 -9.384 20.170 1.00 14.19 224 LEU D C 1
ATOM 9218 O O . LEU D 1 224 ? 20.683 -9.499 20.292 1.00 13.86 224 LEU D O 1
ATOM 9223 N N . HIS D 1 225 ? 22.652 -10.354 19.664 1.00 14.79 225 HIS D N 1
ATOM 9224 C CA . HIS D 1 225 ? 22.091 -11.703 19.583 1.00 14.95 225 HIS D CA 1
ATOM 9225 C C . HIS D 1 225 ? 23.103 -12.784 19.804 1.00 15.27 225 HIS D C 1
ATOM 9226 O O . HIS D 1 225 ? 24.106 -12.859 19.078 1.00 14.72 225 HIS D O 1
ATOM 9233 N N . THR D 1 226 ? 22.783 -13.646 20.777 1.00 15.44 226 THR D N 1
ATOM 9234 C CA . THR D 1 226 ? 23.545 -14.881 21.028 1.00 16.32 226 THR D CA 1
ATOM 9235 C C . THR D 1 226 ? 22.678 -16.014 21.614 1.00 15.92 226 THR D C 1
ATOM 9236 O O . THR D 1 226 ? 21.466 -15.857 21.779 1.00 15.45 226 THR D O 1
ATOM 9240 N N . GLN D 1 227 ? 23.297 -17.161 21.878 1.00 17.11 227 GLN D N 1
ATOM 9241 C CA . GLN D 1 227 ? 22.646 -18.242 22.654 1.00 18.12 227 GLN D CA 1
ATOM 9242 C C . GLN D 1 227 ? 22.679 -18.009 24.172 1.00 17.66 227 GLN D C 1
ATOM 9243 O O . GLN D 1 227 ? 23.639 -17.450 24.686 1.00 16.50 227 GLN D O 1
ATOM 9249 N N . GLY D 1 228 ? 21.639 -18.462 24.880 1.00 17.10 228 GLY D N 1
ATOM 9250 C CA . GLY D 1 228 ? 21.527 -18.255 26.308 1.00 17.11 228 GLY D CA 1
ATOM 9251 C C . GLY D 1 228 ? 21.412 -16.784 26.689 1.00 18.04 228 GLY D C 1
ATOM 9252 O O . GLY D 1 228 ? 22.218 -16.248 27.478 1.00 16.98 228 GLY D O 1
ATOM 9253 N N . MET D 1 229 ? 20.405 -16.123 26.117 1.00 17.77 229 MET D N 1
ATOM 9254 C CA . MET D 1 229 ? 20.150 -14.717 26.385 1.00 17.25 229 MET D CA 1
ATOM 9255 C C . MET D 1 229 ? 19.129 -14.589 27.469 1.00 15.96 229 MET D C 1
ATOM 9256 O O . MET D 1 229 ? 18.366 -15.528 27.723 1.00 14.91 229 MET D O 1
ATOM 9261 N N . TRP D 1 230 ? 19.075 -13.405 28.075 1.00 14.98 230 TRP D N 1
ATOM 9262 C CA . TRP D 1 230 ? 17.901 -13.018 28.880 1.00 14.98 230 TRP D CA 1
ATOM 9263 C C . TRP D 1 230 ? 16.723 -12.813 27.915 1.00 14.13 230 TRP D C 1
ATOM 9264 O O . TRP D 1 230 ? 16.918 -12.618 26.723 1.00 14.10 230 TRP D O 1
ATOM 9275 N N . TYR D 1 231 ? 15.509 -12.885 28.438 1.00 13.71 231 TYR D N 1
ATOM 9276 C CA . TYR D 1 231 ? 14.300 -12.555 27.685 1.00 13.70 231 TYR D CA 1
ATOM 9277 C C . TYR D 1 231 ? 14.079 -13.377 26.403 1.00 13.66 231 TYR D C 1
ATOM 9278 O O . TYR D 1 231 ? 13.584 -12.839 25.408 1.00 13.98 231 TYR D O 1
ATOM 9287 N N . GLU D 1 232 ? 14.440 -14.660 26.420 1.00 13.23 232 GLU D N 1
ATOM 9288 C CA . GLU D 1 232 ? 14.090 -15.575 25.331 1.00 13.13 232 GLU D CA 1
ATOM 9289 C C . GLU D 1 232 ? 12.588 -15.887 25.361 1.00 12.63 232 GLU D C 1
ATOM 9290 O O . GLU D 1 232 ? 11.947 -15.993 24.322 1.00 12.39 232 GLU D O 1
ATOM 9296 N N . GLY D 1 233 ? 12.032 -16.010 26.558 1.00 12.82 233 GLY D N 1
ATOM 9297 C CA . GLY D 1 233 ? 10.601 -16.212 26.757 1.00 13.02 233 GLY D CA 1
ATOM 9298 C C . GLY D 1 233 ? 10.263 -17.683 26.643 1.00 13.65 233 GLY D C 1
ATOM 9299 O O . GLY D 1 233 ? 11.125 -18.484 26.300 1.00 13.18 233 GLY D O 1
ATOM 9300 N N . ALA D 1 234 ? 9.007 -18.039 26.896 1.00 13.74 234 ALA D N 1
ATOM 9301 C CA . ALA D 1 234 ? 8.595 -19.447 26.926 1.00 14.23 234 ALA D CA 1
ATOM 9302 C C . ALA D 1 234 ? 8.890 -20.217 25.627 1.00 14.68 234 ALA D C 1
ATOM 9303 O O . ALA D 1 234 ? 9.120 -21.417 25.675 1.00 15.54 234 ALA D O 1
ATOM 9305 N N . ALA D 1 235 ? 8.895 -19.538 24.480 1.00 14.63 235 ALA D N 1
ATOM 9306 C CA . ALA D 1 235 ? 9.214 -20.171 23.198 1.00 14.65 235 ALA D CA 1
ATOM 9307 C C . ALA D 1 235 ? 10.700 -20.394 23.003 1.00 14.82 235 ALA D C 1
ATOM 9308 O O . ALA D 1 235 ? 11.079 -21.125 22.106 1.00 16.28 235 ALA D O 1
ATOM 9310 N N . GLY D 1 236 ? 11.540 -19.747 23.797 1.00 14.52 236 GLY D N 1
ATOM 9311 C CA . GLY D 1 236 ? 12.967 -20.026 23.789 1.00 14.57 236 GLY D CA 1
ATOM 9312 C C . GLY D 1 236 ? 13.705 -19.396 22.641 1.00 14.83 236 GLY D C 1
ATOM 9313 O O . GLY D 1 236 ? 13.173 -18.561 21.913 1.00 14.62 236 GLY D O 1
ATOM 9314 N N . ASN D 1 237 ? 14.942 -19.811 22.470 1.00 16.23 237 ASN D N 1
ATOM 9315 C CA . ASN D 1 237 ? 15.775 -19.275 21.405 1.00 17.33 237 ASN D CA 1
ATOM 9316 C C . ASN D 1 237 ? 15.487 -19.951 20.067 1.00 18.16 237 ASN D C 1
ATOM 9317 O O . ASN D 1 237 ? 16.286 -20.760 19.599 1.00 17.95 237 ASN D O 1
ATOM 9322 N N . PHE D 1 238 ? 14.369 -19.576 19.436 1.00 18.63 238 PHE D N 1
ATOM 9323 C CA . PHE D 1 238 ? 13.829 -20.294 18.279 1.00 18.67 238 PHE D CA 1
ATOM 9324 C C . PHE D 1 238 ? 13.786 -19.420 17.023 1.00 17.94 238 PHE D C 1
ATOM 9325 O O . PHE D 1 238 ? 13.396 -18.259 17.080 1.00 16.86 238 PHE D O 1
ATOM 9333 N N . ASN D 1 239 ? 14.202 -20.001 15.896 1.00 17.06 239 ASN D N 1
ATOM 9334 C CA . ASN D 1 239 ? 14.164 -19.350 14.585 1.00 16.36 239 ASN D CA 1
ATOM 9335 C C . ASN D 1 239 ? 14.613 -17.872 14.685 1.00 16.24 239 ASN D C 1
ATOM 9336 O O . ASN D 1 239 ? 13.889 -16.946 14.260 1.00 15.97 239 ASN D O 1
ATOM 9341 N N . PRO D 1 240 ? 15.803 -17.641 15.268 1.00 15.61 240 PRO D N 1
ATOM 9342 C CA . PRO D 1 240 ? 16.100 -16.280 15.702 1.00 15.17 240 PRO D CA 1
ATOM 9343 C C . PRO D 1 240 ? 16.637 -15.328 14.653 1.00 14.96 240 PRO D C 1
ATOM 9344 O O . PRO D 1 240 ? 17.097 -15.753 13.592 1.00 16.19 240 PRO D O 1
ATOM 9348 N N . ALA D 1 241 ? 16.602 -14.043 14.982 1.00 14.84 241 ALA D N 1
ATOM 9349 C CA . ALA D 1 241 ? 17.286 -12.986 14.225 1.00 14.81 241 ALA D CA 1
ATOM 9350 C C . ALA D 1 241 ? 16.892 -12.983 12.734 1.00 14.67 241 ALA D C 1
ATOM 9351 O O . ALA D 1 241 ? 15.704 -12.943 12.434 1.00 14.02 241 ALA D O 1
ATOM 9353 N N . HIS D 1 242 ? 17.874 -13.028 11.819 1.00 14.50 242 HIS D N 1
ATOM 9354 C CA . HIS D 1 242 ? 17.668 -12.994 10.351 1.00 13.74 242 HIS D CA 1
ATOM 9355 C C . HIS D 1 242 ? 16.605 -12.003 9.774 1.00 12.97 242 HIS D C 1
ATOM 9356 O O . HIS D 1 242 ? 16.022 -12.235 8.711 1.00 11.58 242 HIS D O 1
ATOM 9363 N N . GLY D 1 243 ? 16.425 -10.879 10.470 1.00 12.20 243 GLY D N 1
ATOM 9364 C CA . GLY D 1 243 ? 15.515 -9.834 10.055 1.00 12.29 243 GLY D CA 1
ATOM 9365 C C . GLY D 1 243 ? 16.179 -8.799 9.175 1.00 12.32 243 GLY D C 1
ATOM 9366 O O . GLY D 1 243 ? 16.960 -9.126 8.266 1.00 12.86 243 GLY D O 1
ATOM 9367 N N . SER D 1 244 ? 15.868 -7.536 9.429 1.00 12.21 244 SER D N 1
ATOM 9368 C CA . SER D 1 244 ? 16.344 -6.450 8.573 1.00 12.06 244 SER D CA 1
ATOM 9369 C C . SER D 1 244 ? 16.787 -5.319 9.466 1.00 12.61 244 SER D C 1
ATOM 9370 O O . SER D 1 244 ? 16.017 -4.849 10.345 1.00 12.89 244 SER D O 1
ATOM 9373 N N . PHE D 1 245 ? 18.021 -4.877 9.253 1.00 12.52 245 PHE D N 1
ATOM 9374 C CA . PHE D 1 245 ? 18.607 -3.798 10.041 1.00 12.78 245 PHE D CA 1
ATOM 9375 C C . PHE D 1 245 ? 19.124 -2.748 9.060 1.00 12.49 245 PHE D C 1
ATOM 9376 O O . PHE D 1 245 ? 20.250 -2.863 8.545 1.00 12.34 245 PHE D O 1
ATOM 9384 N N . THR D 1 246 ? 18.290 -1.743 8.791 1.00 12.50 246 THR D N 1
ATOM 9385 C CA . THR D 1 246 ? 18.604 -0.709 7.776 1.00 12.31 246 THR D CA 1
ATOM 9386 C C . THR D 1 246 ? 18.542 0.700 8.292 1.00 12.52 246 THR D C 1
ATOM 9387 O O . THR D 1 246 ? 17.717 1.009 9.157 1.00 12.80 246 THR D O 1
ATOM 9391 N N . SER D 1 247 ? 19.380 1.562 7.718 1.00 12.87 247 SER D N 1
ATOM 9392 C CA . SER D 1 247 ? 19.297 3.019 7.912 1.00 13.51 247 SER D CA 1
ATOM 9393 C C . SER D 1 247 ? 19.385 3.517 9.390 1.00 13.87 247 SER D C 1
ATOM 9394 O O . SER D 1 247 ? 18.861 4.588 9.752 1.00 15.09 247 SER D O 1
ATOM 9397 N N . ASN D 1 248 ? 20.108 2.766 10.213 1.00 13.37 248 ASN D N 1
ATOM 9398 C CA . ASN D 1 248 ? 20.240 3.049 11.630 1.00 13.23 248 ASN D CA 1
ATOM 9399 C C . ASN D 1 248 ? 21.581 3.676 11.935 1.00 13.11 248 ASN D C 1
ATOM 9400 O O . ASN D 1 248 ? 22.546 3.518 11.174 1.00 12.13 248 ASN D O 1
ATOM 9405 N N . THR D 1 249 ? 21.624 4.388 13.057 1.00 13.17 249 THR D N 1
ATOM 9406 C CA . THR D 1 249 ? 22.869 4.964 13.584 1.00 13.29 249 THR D CA 1
ATOM 9407 C C . THR D 1 249 ? 23.200 4.354 14.946 1.00 13.01 249 THR D C 1
ATOM 9408 O O . THR D 1 249 ? 22.347 4.314 15.860 1.00 12.46 249 THR D O 1
ATOM 9412 N N . LEU D 1 250 ? 24.419 3.827 15.052 1.00 12.89 250 LEU D N 1
ATOM 9413 C CA . LEU D 1 250 ? 24.943 3.296 16.308 1.00 13.02 250 LEU D CA 1
ATOM 9414 C C . LEU D 1 250 ? 26.301 3.937 16.576 1.00 12.98 250 LEU D C 1
ATOM 9415 O O . LEU D 1 250 ? 27.358 3.376 16.282 1.00 14.01 250 LEU D O 1
ATOM 9420 N N . ASN D 1 251 ? 26.254 5.146 17.112 1.00 13.12 251 ASN D N 1
ATOM 9421 C CA . ASN D 1 251 ? 27.441 5.983 17.298 1.00 13.54 251 ASN D CA 1
ATOM 9422 C C . ASN D 1 251 ? 27.840 6.084 18.780 1.00 13.87 251 ASN D C 1
ATOM 9423 O O . ASN D 1 251 ? 26.985 6.143 19.681 1.00 12.53 251 ASN D O 1
ATOM 9428 N N . HIS D 1 252 ? 29.143 6.175 19.025 1.00 14.58 252 HIS D N 1
ATOM 9429 C CA . HIS D 1 252 ? 29.680 6.327 20.388 1.00 14.22 252 HIS D CA 1
ATOM 9430 C C . HIS D 1 252 ? 29.261 5.160 21.279 1.00 14.14 252 HIS D C 1
ATOM 9431 O O . HIS D 1 252 ? 28.737 5.336 22.380 1.00 13.50 252 HIS D O 1
ATOM 9438 N N . CYS D 1 253 ? 29.474 3.955 20.754 1.00 13.89 253 CYS D N 1
ATOM 9439 C CA . CYS D 1 253 ? 29.240 2.747 21.492 1.00 14.98 253 CYS D CA 1
ATOM 9440 C C . CYS D 1 253 ? 30.425 2.412 22.434 1.00 15.78 253 CYS D C 1
ATOM 9441 O O . CYS D 1 253 ? 30.207 2.119 23.595 1.00 14.05 253 CYS D O 1
ATOM 9444 N N . ASP D 1 254 ? 31.654 2.428 21.916 1.00 17.81 254 ASP D N 1
ATOM 9445 C CA . ASP D 1 254 ? 32.861 2.100 22.722 1.00 19.62 254 ASP D CA 1
ATOM 9446 C C . ASP D 1 254 ? 33.795 3.277 23.037 1.00 22.36 254 ASP D C 1
ATOM 9447 O O . ASP D 1 254 ? 34.768 3.094 23.775 1.00 25.44 254 ASP D O 1
ATOM 9452 N N . TYR D 1 255 ? 33.531 4.447 22.455 1.00 23.27 255 TYR D N 1
ATOM 9453 C CA . TYR D 1 255 ? 34.280 5.665 22.703 1.00 23.79 255 TYR D CA 1
ATOM 9454 C C . TYR D 1 255 ? 33.327 6.876 22.689 1.00 22.01 255 TYR D C 1
ATOM 9455 O O . TYR D 1 255 ? 32.588 7.088 21.723 1.00 20.21 255 TYR D O 1
ATOM 9464 N N . GLY D 1 256 ? 33.331 7.658 23.761 1.00 20.21 256 GLY D N 1
ATOM 9465 C CA . GLY D 1 256 ? 32.398 8.769 23.920 1.00 19.61 256 GLY D CA 1
ATOM 9466 C C . GLY D 1 256 ? 31.887 8.826 25.339 1.00 19.52 256 GLY D C 1
ATOM 9467 O O . GLY D 1 256 ? 32.649 8.659 26.274 1.00 20.42 256 GLY D O 1
ATOM 9468 N N . GLY D 1 257 ? 30.588 9.046 25.500 1.00 19.22 257 GLY D N 1
ATOM 9469 C CA . GLY D 1 257 ? 29.976 9.212 26.811 1.00 18.81 257 GLY D CA 1
ATOM 9470 C C . GLY D 1 257 ? 29.334 7.984 27.437 1.00 18.75 257 GLY D C 1
ATOM 9471 O O . GLY D 1 257 ? 28.701 8.106 28.496 1.00 19.23 257 GLY D O 1
ATOM 9472 N N . ASN D 1 258 ? 29.457 6.808 26.815 1.00 18.79 258 ASN D N 1
ATOM 9473 C CA . ASN D 1 258 ? 28.777 5.624 27.360 1.00 18.45 258 ASN D CA 1
ATOM 9474 C C . ASN D 1 258 ? 29.289 5.215 28.753 1.00 18.06 258 ASN D C 1
ATOM 9475 O O . ASN D 1 258 ? 30.503 5.061 28.963 1.00 18.37 258 ASN D O 1
ATOM 9480 N N . LEU D 1 259 ? 28.340 5.024 29.664 1.00 17.47 259 LEU D N 1
ATOM 9481 C CA . LEU D 1 259 ? 28.601 4.674 31.057 1.00 17.72 259 LEU D CA 1
ATOM 9482 C C . LEU D 1 259 ? 28.382 3.200 31.387 1.00 17.44 259 LEU D C 1
ATOM 9483 O O . LEU D 1 259 ? 28.827 2.739 32.440 1.00 18.46 259 LEU D O 1
ATOM 9488 N N . TRP D 1 260 ? 27.660 2.474 30.541 1.00 16.24 260 TRP D N 1
ATOM 9489 C CA . TRP D 1 260 ? 27.353 1.087 30.827 1.00 16.21 260 TRP D CA 1
ATOM 9490 C C . TRP D 1 260 ? 28.529 0.159 30.582 1.00 16.41 260 TRP D C 1
ATOM 9491 O O . TRP D 1 260 ? 29.191 0.256 29.554 1.00 16.66 260 TRP D O 1
ATOM 9502 N N . PRO D 1 261 ? 28.783 -0.771 31.511 1.00 17.06 261 PRO D N 1
ATOM 9503 C CA . PRO D 1 261 ? 29.906 -1.693 31.317 1.00 16.89 261 PRO D CA 1
ATOM 9504 C C . PRO D 1 261 ? 29.864 -2.442 30.006 1.00 16.74 261 PRO D C 1
ATOM 9505 O O . PRO D 1 261 ? 28.782 -2.796 29.530 1.00 17.08 261 PRO D O 1
ATOM 9509 N N . THR D 1 262 ? 31.045 -2.662 29.433 1.00 16.91 262 THR D N 1
ATOM 9510 C CA . THR D 1 262 ? 31.240 -3.650 28.376 1.00 17.73 262 THR D CA 1
ATOM 9511 C C . THR D 1 262 ? 30.941 -5.112 28.833 1.00 18.61 262 THR D C 1
ATOM 9512 O O . THR D 1 262 ? 30.370 -5.903 28.060 1.00 19.35 262 THR D O 1
ATOM 9516 N N . GLU D 1 263 ? 31.327 -5.445 30.064 1.00 18.34 263 GLU D N 1
ATOM 9517 C CA . GLU D 1 263 ? 31.021 -6.747 30.665 1.00 19.94 263 GLU D CA 1
ATOM 9518 C C . GLU D 1 263 ? 29.548 -6.880 31.007 1.00 17.94 263 GLU D C 1
ATOM 9519 O O . GLU D 1 263 ? 29.006 -6.060 31.744 1.00 18.15 263 GLU D O 1
ATOM 9525 N N . PHE D 1 264 ? 28.909 -7.926 30.496 1.00 16.20 264 PHE D N 1
ATOM 9526 C CA . PHE D 1 264 ? 27.470 -8.126 30.686 1.00 15.08 264 PHE D CA 1
ATOM 9527 C C . PHE D 1 264 ? 27.222 -9.562 31.110 1.00 14.88 264 PHE D C 1
ATOM 9528 O O . PHE D 1 264 ? 27.667 -10.504 30.420 1.00 13.96 264 PHE D O 1
ATOM 9536 N N . GLN D 1 265 ? 26.476 -9.711 32.213 1.00 14.88 265 GLN D N 1
ATOM 9537 C CA . GLN D 1 265 ? 26.182 -11.023 32.791 1.00 15.32 265 GLN D CA 1
ATOM 9538 C C . GLN D 1 265 ? 24.969 -11.646 32.090 1.00 15.11 265 GLN D C 1
ATOM 9539 O O . GLN D 1 265 ? 23.855 -11.170 32.254 1.00 14.80 265 GLN D O 1
ATOM 9545 N N . LEU D 1 266 ? 25.200 -12.709 31.333 1.00 15.25 266 LEU D N 1
ATOM 9546 C CA . LEU D 1 266 ? 24.134 -13.581 30.851 1.00 15.53 266 LEU D CA 1
ATOM 9547 C C . LEU D 1 266 ? 23.799 -14.596 31.944 1.00 16.20 266 LEU D C 1
ATOM 9548 O O . LEU D 1 266 ? 24.529 -14.681 32.943 1.00 15.16 266 LEU D O 1
ATOM 9553 N N . PRO D 1 267 ? 22.703 -15.375 31.772 1.00 17.08 267 PRO D N 1
ATOM 9554 C CA . PRO D 1 267 ? 22.443 -16.390 32.796 1.00 17.79 267 PRO D CA 1
ATOM 9555 C C . PRO D 1 267 ? 23.639 -17.319 33.104 1.00 17.88 267 PRO D C 1
ATOM 9556 O O . PRO D 1 267 ? 23.883 -17.594 34.272 1.00 19.66 267 PRO D O 1
ATOM 9560 N N . ASP D 1 268 ? 24.377 -17.761 32.097 1.00 18.46 268 ASP D N 1
ATOM 9561 C CA . ASP D 1 268 ? 25.392 -18.788 32.290 1.00 20.02 268 ASP D CA 1
ATOM 9562 C C . ASP D 1 268 ? 26.811 -18.304 32.077 1.00 19.86 268 ASP D C 1
ATOM 9563 O O . ASP D 1 268 ? 27.743 -19.109 32.217 1.00 20.38 268 ASP D O 1
ATOM 9568 N N . ARG D 1 269 ? 27.000 -17.023 31.750 1.00 18.93 269 ARG D N 1
ATOM 9569 C CA . ARG D 1 269 ? 28.346 -16.512 31.463 1.00 18.68 269 ARG D CA 1
ATOM 9570 C C . ARG D 1 269 ? 28.359 -15.009 31.335 1.00 18.82 269 ARG D C 1
ATOM 9571 O O . ARG D 1 269 ? 27.301 -14.377 31.239 1.00 18.74 269 ARG D O 1
ATOM 9579 N N . VAL D 1 270 ? 29.573 -14.451 31.307 1.00 18.41 270 VAL D N 1
ATOM 9580 C CA . VAL D 1 270 ? 29.800 -13.034 31.071 1.00 17.19 270 VAL D CA 1
ATOM 9581 C C . VAL D 1 270 ? 30.323 -12.850 29.636 1.00 17.05 270 VAL D C 1
ATOM 9582 O O . VAL D 1 270 ? 31.205 -13.576 29.186 1.00 16.89 270 VAL D O 1
ATOM 9586 N N . ILE D 1 271 ? 29.728 -11.908 28.905 1.00 16.53 271 ILE D N 1
ATOM 9587 C CA . ILE D 1 271 ? 30.190 -11.542 27.560 1.00 15.55 271 ILE D CA 1
ATOM 9588 C C . ILE D 1 271 ? 30.668 -10.115 27.568 1.00 15.48 271 ILE D C 1
ATOM 9589 O O . ILE D 1 271 ? 30.385 -9.340 28.498 1.00 14.88 271 ILE D O 1
ATOM 9594 N N . ASN D 1 272 ? 31.383 -9.779 26.499 1.00 16.21 272 ASN D N 1
ATOM 9595 C CA . ASN D 1 272 ? 31.907 -8.442 26.283 1.00 15.84 272 ASN D CA 1
ATOM 9596 C C . ASN D 1 272 ? 31.201 -7.827 25.094 1.00 14.78 272 ASN D C 1
ATOM 9597 O O . ASN D 1 272 ? 31.459 -8.181 23.955 1.00 14.65 272 ASN D O 1
ATOM 9602 N N . LEU D 1 273 ? 30.295 -6.908 25.397 1.00 14.22 273 LEU D N 1
ATOM 9603 C CA . LEU D 1 273 ? 29.422 -6.283 24.395 1.00 13.58 273 LEU D CA 1
ATOM 9604 C C . LEU D 1 273 ? 30.192 -5.436 23.384 1.00 13.71 273 LEU D C 1
ATOM 9605 O O . LEU D 1 273 ? 31.273 -4.960 23.677 1.00 14.39 273 LEU D O 1
ATOM 9610 N N . ALA D 1 274 ? 29.620 -5.311 22.192 1.00 13.52 274 ALA D N 1
ATOM 9611 C CA . ALA D 1 274 ? 29.989 -4.336 21.178 1.00 13.98 274 ALA D CA 1
ATOM 9612 C C . ALA D 1 274 ? 28.698 -3.670 20.695 1.00 14.24 274 ALA D C 1
ATOM 9613 O O . ALA D 1 274 ? 27.577 -4.105 21.058 1.00 14.71 274 ALA D O 1
ATOM 9615 N N . GLY D 1 275 ? 28.859 -2.637 19.865 1.00 13.93 275 GLY D N 1
ATOM 9616 C CA . GLY D 1 275 ? 27.744 -1.978 19.166 1.00 13.59 275 GLY D CA 1
ATOM 9617 C C . GLY D 1 275 ? 26.854 -2.960 18.435 1.00 13.40 275 GLY D C 1
ATOM 9618 O O . GLY D 1 275 ? 25.626 -2.923 18.577 1.00 12.82 275 GLY D O 1
ATOM 9619 N N . PHE D 1 276 ? 27.467 -3.846 17.657 1.00 13.36 276 PHE D N 1
ATOM 9620 C CA . PHE D 1 276 ? 26.716 -4.924 17.046 1.00 13.82 276 PHE D CA 1
ATOM 9621 C C . PHE D 1 276 ? 27.377 -6.258 17.440 1.00 13.67 276 PHE D C 1
ATOM 9622 O O . PHE D 1 276 ? 28.534 -6.507 17.107 1.00 12.69 276 PHE D O 1
ATOM 9630 N N . TYR D 1 277 ? 26.630 -7.083 18.174 1.00 13.40 277 TYR D N 1
ATOM 9631 C CA . TYR D 1 277 ? 27.145 -8.335 18.730 1.00 14.13 277 TYR D CA 1
ATOM 9632 C C . TYR D 1 277 ? 26.322 -9.518 18.231 1.00 14.06 277 TYR D C 1
ATOM 9633 O O . TYR D 1 277 ? 25.109 -9.600 18.500 1.00 13.65 277 TYR D O 1
ATOM 9642 N N . PHE D 1 278 ? 26.992 -10.455 17.554 1.00 14.25 278 PHE D N 1
ATOM 9643 C CA . PHE D 1 278 ? 26.316 -11.668 17.033 1.00 14.75 278 PHE D CA 1
ATOM 9644 C C . PHE D 1 278 ? 27.154 -12.918 17.294 1.00 15.16 278 PHE D C 1
ATOM 9645 O O . PHE D 1 278 ? 28.270 -13.027 16.812 1.00 15.51 278 PHE D O 1
ATOM 9653 N N . ASP D 1 279 ? 26.603 -13.866 18.046 1.00 16.20 279 ASP D N 1
ATOM 9654 C CA . ASP D 1 279 ? 27.303 -15.124 18.321 1.00 17.15 279 ASP D CA 1
ATOM 9655 C C . ASP D 1 279 ? 26.335 -16.287 18.506 1.00 16.70 279 ASP D C 1
ATOM 9656 O O . ASP D 1 279 ? 25.952 -16.627 19.611 1.00 16.96 279 ASP D O 1
ATOM 9661 N N . ASN D 1 280 ? 25.960 -16.886 17.385 1.00 17.28 280 ASN D N 1
ATOM 9662 C CA . ASN D 1 280 ? 25.097 -18.065 17.361 1.00 17.38 280 ASN D CA 1
ATOM 9663 C C . ASN D 1 280 ? 25.340 -18.891 16.088 1.00 17.65 280 ASN D C 1
ATOM 9664 O O . ASN D 1 280 ? 24.846 -18.543 15.020 1.00 17.62 280 ASN D O 1
ATOM 9669 N N . ALA D 1 281 ? 26.082 -19.990 16.225 1.00 17.41 281 ALA D N 1
ATOM 9670 C CA . ALA D 1 281 ? 26.344 -20.936 15.125 1.00 17.34 281 ALA D CA 1
ATOM 9671 C C . ALA D 1 281 ? 25.083 -21.464 14.400 1.00 16.83 281 ALA D C 1
ATOM 9672 O O . ALA D 1 281 ? 25.196 -21.933 13.273 1.00 17.13 281 ALA D O 1
ATOM 9674 N N . ALA D 1 282 ? 23.921 -21.397 15.054 1.00 16.22 282 ALA D N 1
ATOM 9675 C CA . ALA D 1 282 ? 22.662 -21.919 14.550 1.00 16.42 282 ALA D CA 1
ATOM 9676 C C . ALA D 1 282 ? 21.698 -20.843 14.008 1.00 16.76 282 ALA D C 1
ATOM 9677 O O . ALA D 1 282 ? 20.563 -21.174 13.667 1.00 17.29 282 ALA D O 1
ATOM 9679 N N . ALA D 1 283 ? 22.113 -19.574 13.946 1.00 15.76 283 ALA D N 1
ATOM 9680 C CA . ALA D 1 283 ? 21.234 -18.498 13.456 1.00 15.05 283 ALA D CA 1
ATOM 9681 C C . ALA D 1 283 ? 21.922 -17.701 12.357 1.00 14.96 283 ALA D C 1
ATOM 9682 O O . ALA D 1 283 ? 23.170 -17.690 12.272 1.00 14.24 283 ALA D O 1
ATOM 9684 N N . ARG D 1 284 ? 21.106 -17.018 11.545 1.00 14.86 284 ARG D N 1
ATOM 9685 C CA . ARG D 1 284 ? 21.633 -16.105 10.515 1.00 15.00 284 ARG D CA 1
ATOM 9686 C C . ARG D 1 284 ? 21.440 -14.643 10.905 1.00 14.45 284 ARG D C 1
ATOM 9687 O O . ARG D 1 284 ? 20.421 -14.260 11.511 1.00 13.26 284 ARG D O 1
ATOM 9695 N N . LEU D 1 285 ? 22.433 -13.837 10.518 1.00 14.13 285 LEU D N 1
ATOM 9696 C CA . LEU D 1 285 ? 22.438 -12.378 10.709 1.00 13.77 285 LEU D CA 1
ATOM 9697 C C . LEU D 1 285 ? 21.311 -11.741 9.915 1.00 13.60 285 LEU D C 1
ATOM 9698 O O . LEU D 1 285 ? 20.868 -12.341 8.943 1.00 13.54 285 LEU D O 1
ATOM 9703 N N . PRO D 1 286 ? 20.847 -10.517 10.307 1.00 13.20 286 PRO D N 1
ATOM 9704 C CA . PRO D 1 286 ? 19.867 -9.790 9.489 1.00 12.69 286 PRO D CA 1
ATOM 9705 C C . PRO D 1 286 ? 20.527 -9.183 8.255 1.00 12.96 286 PRO D C 1
ATOM 9706 O O . PRO D 1 286 ? 21.776 -9.203 8.117 1.00 13.06 286 PRO D O 1
ATOM 9710 N N . ASN D 1 287 ? 19.705 -8.680 7.349 1.00 12.86 287 ASN D N 1
ATOM 9711 C CA . ASN D 1 287 ? 20.217 -7.863 6.259 1.00 13.41 287 ASN D CA 1
ATOM 9712 C C . ASN D 1 287 ? 20.655 -6.555 6.896 1.00 13.99 287 ASN D C 1
ATOM 9713 O O . ASN D 1 287 ? 19.966 -6.034 7.790 1.00 13.79 287 ASN D O 1
ATOM 9718 N N . PHE D 1 288 ? 21.815 -6.063 6.447 1.00 14.15 288 PHE D N 1
ATOM 9719 C CA . PHE D 1 288 ? 22.516 -4.938 7.058 1.00 14.22 288 PHE D CA 1
ATOM 9720 C C . PHE D 1 288 ? 22.908 -3.892 5.967 1.00 13.85 288 PHE D C 1
ATOM 9721 O O . PHE D 1 288 ? 23.923 -4.036 5.250 1.00 13.42 288 PHE D O 1
ATOM 9729 N N . SER D 1 289 ? 22.084 -2.856 5.840 1.00 13.22 289 SER D N 1
ATOM 9730 C CA . SER D 1 289 ? 22.255 -1.848 4.799 1.00 13.59 289 SER D CA 1
ATOM 9731 C C . SER D 1 289 ? 21.916 -0.458 5.278 1.00 14.06 289 SER D C 1
ATOM 9732 O O . SER D 1 289 ? 20.883 -0.234 5.904 1.00 14.57 289 SER D O 1
ATOM 9735 N N . GLY D 1 290 ? 22.785 0.491 4.953 1.00 14.82 290 GLY D N 1
ATOM 9736 C CA . GLY D 1 290 ? 22.515 1.915 5.167 1.00 14.47 290 GLY D CA 1
ATOM 9737 C C . GLY D 1 290 ? 22.827 2.410 6.555 1.00 14.54 290 GLY D C 1
ATOM 9738 O O . GLY D 1 290 ? 22.309 3.456 6.946 1.00 13.98 290 GLY D O 1
ATOM 9739 N N . ASN D 1 291 ? 23.702 1.712 7.290 1.00 14.61 291 ASN D N 1
ATOM 9740 C CA . ASN D 1 291 ? 23.910 2.006 8.739 1.00 14.13 291 ASN D CA 1
ATOM 9741 C C . ASN D 1 291 ? 25.172 2.827 8.980 1.00 14.00 291 ASN D C 1
ATOM 9742 O O . ASN D 1 291 ? 26.181 2.659 8.271 1.00 13.24 291 ASN D O 1
ATOM 9747 N N . SER D 1 292 ? 25.099 3.789 9.910 1.00 14.36 292 SER D N 1
ATOM 9748 C CA . SER D 1 292 ? 26.294 4.559 10.326 1.00 14.63 292 SER D CA 1
ATOM 9749 C C . SER D 1 292 ? 26.886 3.959 11.581 1.00 14.55 292 SER D C 1
ATOM 9750 O O . SER D 1 292 ? 26.153 3.584 12.506 1.00 14.47 292 SER D O 1
ATOM 9753 N N . GLN D 1 293 ? 28.208 3.835 11.584 1.00 14.92 293 GLN D N 1
ATOM 9754 C CA . GLN D 1 293 ? 28.955 3.265 12.694 1.00 15.41 293 GLN D CA 1
ATOM 9755 C C . GLN D 1 293 ? 30.140 4.205 12.963 1.00 15.92 293 GLN D C 1
ATOM 9756 O O . GLN D 1 293 ? 31.197 4.074 12.348 1.00 15.68 293 GLN D O 1
ATOM 9762 N N . TRP D 1 294 ? 29.920 5.201 13.826 1.00 16.15 294 TRP D N 1
ATOM 9763 C CA . TRP D 1 294 ? 30.984 6.084 14.287 1.00 16.74 294 TRP D CA 1
ATOM 9764 C C . TRP D 1 294 ? 31.300 5.660 15.726 1.00 16.65 294 TRP D C 1
ATOM 9765 O O . TRP D 1 294 ? 30.528 5.940 16.661 1.00 15.62 294 TRP D O 1
ATOM 9776 N N . TYR D 1 295 ? 32.420 4.951 15.883 1.00 16.92 295 TYR D N 1
ATOM 9777 C CA . TYR D 1 295 ? 32.693 4.173 17.095 1.00 17.19 295 TYR D CA 1
ATOM 9778 C C . TYR D 1 295 ? 31.521 3.199 17.360 1.00 16.36 295 TYR D C 1
ATOM 9779 O O . TYR D 1 295 ? 31.006 3.093 18.479 1.00 14.86 295 TYR D O 1
ATOM 9788 N N . GLY D 1 296 ? 31.077 2.530 16.300 1.00 15.76 296 GLY D N 1
ATOM 9789 C CA . GLY D 1 296 ? 30.089 1.479 16.392 1.00 15.58 296 GLY D CA 1
ATOM 9790 C C . GLY D 1 296 ? 30.810 0.166 16.212 1.00 15.24 296 GLY D C 1
ATOM 9791 O O . GLY D 1 296 ? 30.767 -0.415 15.144 1.00 14.89 296 GLY D O 1
ATOM 9792 N N . ASP D 1 297 ? 31.517 -0.290 17.240 1.00 15.90 297 ASP D N 1
ATOM 9793 C CA . ASP D 1 297 ? 32.200 -1.589 17.146 1.00 16.05 297 ASP D CA 1
ATOM 9794 C C . ASP D 1 297 ? 31.232 -2.769 16.910 1.00 15.77 297 ASP D C 1
ATOM 9795 O O . ASP D 1 297 ? 30.037 -2.738 17.291 1.00 14.96 297 ASP D O 1
ATOM 9800 N N . MET D 1 298 ? 31.769 -3.781 16.231 1.00 15.78 298 MET D N 1
ATOM 9801 C CA . MET D 1 298 ? 31.002 -4.921 15.746 1.00 16.14 298 MET D CA 1
ATOM 9802 C C . MET D 1 298 ? 31.815 -6.189 15.893 1.00 16.31 298 MET D C 1
ATOM 9803 O O . MET D 1 298 ? 32.985 -6.223 15.508 1.00 15.83 298 MET D O 1
ATOM 9808 N N . LYS D 1 299 ? 31.161 -7.225 16.420 1.00 16.83 299 LYS D N 1
ATOM 9809 C CA . LYS D 1 299 ? 31.747 -8.550 16.612 1.00 17.85 299 LYS D CA 1
ATOM 9810 C C . LYS D 1 299 ? 30.833 -9.582 15.954 1.00 17.71 299 LYS D C 1
ATOM 9811 O O . LYS D 1 299 ? 29.707 -9.810 16.398 1.00 17.22 299 LYS D O 1
ATOM 9817 N N . LEU D 1 300 ? 31.323 -10.175 14.875 1.00 17.83 300 LEU D N 1
ATOM 9818 C CA . LEU D 1 300 ? 30.658 -11.259 14.200 1.00 17.38 300 LEU D CA 1
ATOM 9819 C C . LEU D 1 300 ? 31.438 -12.528 14.561 1.00 17.85 300 LEU D C 1
ATOM 9820 O O . LEU D 1 300 ? 32.414 -12.904 13.891 1.00 17.72 300 LEU D O 1
ATOM 9825 N N . ILE D 1 301 ? 30.983 -13.178 15.634 1.00 17.82 301 ILE D N 1
ATOM 9826 C CA . ILE D 1 301 ? 31.736 -14.259 16.308 1.00 18.06 301 ILE D CA 1
ATOM 9827 C C . ILE D 1 301 ? 31.366 -15.621 15.755 1.00 17.49 301 ILE D C 1
ATOM 9828 O O . ILE D 1 301 ? 32.233 -16.485 15.593 1.00 18.07 301 ILE D O 1
ATOM 9833 N N . ASN D 1 302 ? 30.081 -15.823 15.455 1.00 17.07 302 ASN D N 1
ATOM 9834 C CA . ASN D 1 302 ? 29.623 -17.074 14.854 1.00 16.69 302 ASN D CA 1
ATOM 9835 C C . ASN D 1 302 ? 28.214 -16.916 14.278 1.00 16.62 302 ASN D C 1
ATOM 9836 O O . ASN D 1 302 ? 27.390 -16.248 14.873 1.00 14.40 302 ASN D O 1
ATOM 9841 N N . PHE D 1 303 ? 27.957 -17.566 13.137 1.00 16.94 303 PHE D N 1
ATOM 9842 C CA . PHE D 1 303 ? 26.647 -17.563 12.486 1.00 17.44 303 PHE D CA 1
ATOM 9843 C C . PHE D 1 303 ? 26.541 -18.833 11.617 1.00 18.11 303 PHE D C 1
ATOM 9844 O O . PHE D 1 303 ? 27.536 -19.483 11.377 1.00 17.14 303 PHE D O 1
ATOM 9852 N N . LEU D 1 304 ? 25.337 -19.185 11.178 1.00 19.21 304 LEU D N 1
ATOM 9853 C CA . LEU D 1 304 ? 25.090 -20.405 10.386 1.00 19.97 304 LEU D CA 1
ATOM 9854 C C . LEU D 1 304 ? 25.990 -20.461 9.163 1.00 20.30 304 LEU D C 1
ATOM 9855 O O . LEU D 1 304 ? 26.094 -19.477 8.448 1.00 22.04 304 LEU D O 1
ATOM 9860 N N . PRO D 1 305 ? 26.627 -21.604 8.894 1.00 21.11 305 PRO D N 1
ATOM 9861 C CA . PRO D 1 305 ? 27.506 -21.635 7.707 1.00 21.08 305 PRO D CA 1
ATOM 9862 C C . PRO D 1 305 ? 26.832 -21.457 6.351 1.00 20.31 305 PRO D C 1
ATOM 9863 O O . PRO D 1 305 ? 27.447 -20.878 5.448 1.00 18.52 305 PRO D O 1
ATOM 9867 N N . ASP D 1 306 ? 25.596 -21.928 6.192 1.00 20.29 306 ASP D N 1
ATOM 9868 C CA . ASP D 1 306 ? 24.861 -21.742 4.923 1.00 20.68 306 ASP D CA 1
ATOM 9869 C C . ASP D 1 306 ? 24.297 -20.322 4.813 1.00 20.75 306 ASP D C 1
ATOM 9870 O O . ASP D 1 306 ? 23.062 -20.105 4.790 1.00 22.09 306 ASP D O 1
ATOM 9875 N N . SER D 1 307 ? 25.206 -19.357 4.718 1.00 20.62 307 SER D N 1
ATOM 9876 C CA . SER D 1 307 ? 24.835 -17.956 4.641 1.00 20.14 307 SER D CA 1
ATOM 9877 C C . SER D 1 307 ? 26.042 -17.130 4.269 1.00 19.67 307 SER D C 1
ATOM 9878 O O . SER D 1 307 ? 27.162 -17.607 4.361 1.00 19.88 307 SER D O 1
ATOM 9881 N N . THR D 1 308 ? 25.793 -15.895 3.835 1.00 18.75 308 THR D N 1
ATOM 9882 C CA . THR D 1 308 ? 26.806 -14.854 3.747 1.00 17.98 308 THR D CA 1
ATOM 9883 C C . THR D 1 308 ? 26.271 -13.651 4.511 1.00 18.20 308 THR D C 1
ATOM 9884 O O . THR D 1 308 ? 25.107 -13.634 4.930 1.00 18.66 308 THR D O 1
ATOM 9888 N N . PHE D 1 309 ? 27.125 -12.661 4.706 1.00 17.57 309 PHE D N 1
ATOM 9889 C CA . PHE D 1 309 ? 26.731 -11.419 5.363 1.00 18.29 309 PHE D CA 1
ATOM 9890 C C . PHE D 1 309 ? 27.432 -10.264 4.694 1.00 17.27 309 PHE D C 1
ATOM 9891 O O . PHE D 1 309 ? 28.629 -10.348 4.391 1.00 17.65 309 PHE D O 1
ATOM 9899 N N . VAL D 1 310 ? 26.689 -9.182 4.493 1.00 16.80 310 VAL D N 1
ATOM 9900 C CA . VAL D 1 310 ? 27.241 -7.985 3.904 1.00 16.82 310 VAL D CA 1
ATOM 9901 C C . VAL D 1 310 ? 27.007 -6.791 4.814 1.00 16.77 310 VAL D C 1
ATOM 9902 O O . VAL D 1 310 ? 25.893 -6.535 5.266 1.00 17.13 310 VAL D O 1
ATOM 9906 N N . ILE D 1 311 ? 28.083 -6.072 5.095 1.00 16.28 311 ILE D N 1
ATOM 9907 C CA . ILE D 1 311 ? 27.974 -4.704 5.602 1.00 16.64 311 ILE D CA 1
ATOM 9908 C C . ILE D 1 311 ? 27.814 -3.872 4.349 1.00 16.27 311 ILE D C 1
ATOM 9909 O O . ILE D 1 311 ? 28.804 -3.543 3.692 1.00 15.39 311 ILE D O 1
ATOM 9914 N N . ASN D 1 312 ? 26.557 -3.596 3.996 1.00 16.63 312 ASN D N 1
ATOM 9915 C CA . ASN D 1 312 ? 26.229 -2.847 2.777 1.00 16.73 312 ASN D CA 1
ATOM 9916 C C . ASN D 1 312 ? 25.892 -1.372 3.019 1.00 16.56 312 ASN D C 1
ATOM 9917 O O . ASN D 1 312 ? 25.160 -1.038 3.927 1.00 15.25 312 ASN D O 1
ATOM 9922 N N . GLY D 1 313 ? 26.414 -0.494 2.175 1.00 17.00 313 GLY D N 1
ATOM 9923 C CA . GLY D 1 313 ? 25.996 0.901 2.179 1.00 17.41 313 GLY D CA 1
ATOM 9924 C C . GLY D 1 313 ? 26.227 1.593 3.492 1.00 17.93 313 GLY D C 1
ATOM 9925 O O . GLY D 1 313 ? 25.390 2.371 3.945 1.00 18.24 313 GLY D O 1
ATOM 9926 N N . GLY D 1 314 ? 27.378 1.317 4.097 1.00 17.86 314 GLY D N 1
ATOM 9927 C CA . GLY D 1 314 ? 27.663 1.777 5.454 1.00 18.02 314 GLY D CA 1
ATOM 9928 C C . GLY D 1 314 ? 28.630 2.937 5.554 1.00 17.07 314 GLY D C 1
ATOM 9929 O O . GLY D 1 314 ? 29.413 3.176 4.644 1.00 15.73 314 GLY D O 1
ATOM 9930 N N . ALA D 1 315 ? 28.562 3.652 6.680 1.00 16.86 315 ALA D N 1
ATOM 9931 C CA . ALA D 1 315 ? 29.557 4.659 7.047 1.00 16.24 315 ALA D CA 1
ATOM 9932 C C . ALA D 1 315 ? 30.287 4.127 8.276 1.00 16.67 315 ALA D C 1
ATOM 9933 O O . ALA D 1 315 ? 29.667 3.848 9.313 1.00 16.10 315 ALA D O 1
ATOM 9935 N N . LEU D 1 316 ? 31.595 3.935 8.133 1.00 16.54 316 LEU D N 1
ATOM 9936 C CA . LEU D 1 316 ? 32.391 3.199 9.114 1.00 16.56 316 LEU D CA 1
ATOM 9937 C C . LEU D 1 316 ? 33.573 4.078 9.527 1.00 17.16 316 LEU D C 1
ATOM 9938 O O . LEU D 1 316 ? 34.589 4.173 8.800 1.00 16.72 316 LEU D O 1
ATOM 9943 N N . TYR D 1 317 ? 33.424 4.735 10.676 1.00 16.56 317 TYR D N 1
ATOM 9944 C CA . TYR D 1 317 ? 34.399 5.698 11.172 1.00 17.17 317 TYR D CA 1
ATOM 9945 C C . TYR D 1 317 ? 34.851 5.292 12.558 1.00 17.62 317 TYR D C 1
ATOM 9946 O O . TYR D 1 317 ? 34.026 5.028 13.458 1.00 16.65 317 TYR D O 1
ATOM 9955 N N . GLY D 1 318 ? 36.171 5.259 12.724 1.00 17.30 318 GLY D N 1
ATOM 9956 C CA . GLY D 1 318 ? 36.768 4.907 14.000 1.00 18.15 318 GLY D CA 1
ATOM 9957 C C . GLY D 1 318 ? 38.176 5.430 14.169 1.00 18.67 318 GLY D C 1
ATOM 9958 O O . GLY D 1 318 ? 38.662 6.237 13.361 1.00 18.29 318 GLY D O 1
ATOM 9959 N N . GLY D 1 319 ? 38.814 4.976 15.244 1.00 18.74 319 GLY D N 1
ATOM 9960 C CA . GLY D 1 319 ? 40.135 5.447 15.632 1.00 20.08 319 GLY D CA 1
ATOM 9961 C C . GLY D 1 319 ? 40.079 6.817 16.286 1.00 20.79 319 GLY D C 1
ATOM 9962 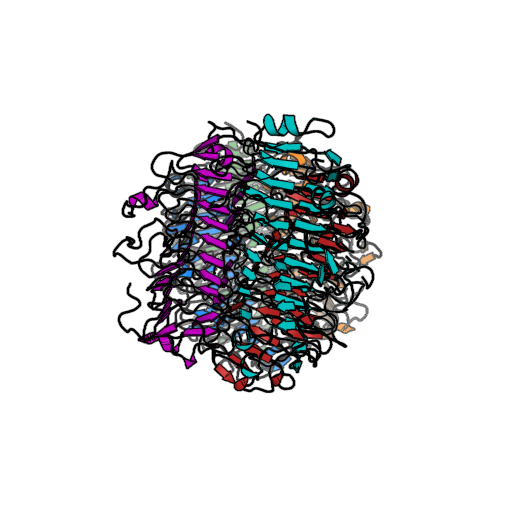O O . GLY D 1 319 ? 39.029 7.455 16.251 1.00 21.00 319 GLY D O 1
ATOM 9963 N N . PRO D 1 320 ? 41.183 7.302 16.865 1.00 21.44 320 PRO D N 1
ATOM 9964 C CA . PRO D 1 320 ? 42.488 6.621 16.903 1.00 21.84 320 PRO D CA 1
ATOM 9965 C C . PRO D 1 320 ? 42.507 5.448 17.866 1.00 21.78 320 PRO D C 1
ATOM 9966 O O . PRO D 1 320 ? 41.603 5.290 18.696 1.00 21.84 320 PRO D O 1
ATOM 9970 N N . GLY D 1 321 ? 43.517 4.605 17.741 1.00 22.06 321 GLY D N 1
ATOM 9971 C CA . GLY D 1 321 ? 43.593 3.401 18.571 1.00 22.90 321 GLY D CA 1
ATOM 9972 C C . GLY D 1 321 ? 42.507 2.395 18.244 1.00 23.42 321 GLY D C 1
ATOM 9973 O O . GLY D 1 321 ? 41.901 2.451 17.177 1.00 25.14 321 GLY D O 1
ATOM 9974 N N . ASP D 1 322 ? 42.261 1.465 19.151 1.00 22.80 322 ASP D N 1
ATOM 9975 C CA . ASP D 1 322 ? 41.312 0.403 18.899 1.00 23.47 322 ASP D CA 1
ATOM 9976 C C . ASP D 1 322 ? 39.916 0.840 19.323 1.00 23.68 322 ASP D C 1
ATOM 9977 O O . ASP D 1 322 ? 39.376 0.348 20.324 1.00 24.68 322 ASP D O 1
ATOM 9982 N N . THR D 1 323 ? 39.338 1.766 18.552 1.00 21.74 323 THR D N 1
ATOM 9983 C CA . THR D 1 323 ? 37.971 2.237 18.788 1.00 20.91 323 THR D CA 1
ATOM 9984 C C . THR D 1 323 ? 37.110 2.027 17.538 1.00 19.16 323 THR D C 1
ATOM 9985 O O . THR D 1 323 ? 37.543 2.301 16.412 1.00 16.86 323 THR D O 1
ATOM 9989 N N . GLY D 1 324 ? 35.920 1.476 17.749 1.00 18.17 324 GLY D N 1
ATOM 9990 C CA . GLY D 1 324 ? 34.958 1.251 16.674 1.00 18.29 324 GLY D CA 1
ATOM 9991 C C . GLY D 1 324 ? 35.300 0.102 15.756 1.00 18.11 324 GLY D C 1
ATOM 9992 O O . GLY D 1 324 ? 34.781 0.020 14.625 1.00 17.20 324 GLY D O 1
ATOM 9993 N N . VAL D 1 325 ? 36.138 -0.800 16.263 1.00 18.39 325 VAL D N 1
ATOM 9994 C CA . VAL D 1 325 ? 36.700 -1.924 15.499 1.00 19.11 325 VAL D CA 1
ATOM 9995 C C . VAL D 1 325 ? 35.583 -2.872 15.054 1.00 18.77 325 VAL D C 1
ATOM 9996 O O . VAL D 1 325 ? 34.666 -3.158 15.830 1.00 19.52 325 VAL D O 1
ATOM 10000 N N . ILE D 1 326 ? 35.660 -3.323 13.806 1.00 19.02 326 ILE D N 1
ATOM 10001 C CA . ILE D 1 326 ? 34.782 -4.343 13.251 1.00 19.19 326 ILE D CA 1
ATOM 10002 C C . ILE D 1 326 ? 35.601 -5.587 13.023 1.00 20.02 326 ILE D C 1
ATOM 10003 O O . ILE D 1 326 ? 36.574 -5.546 12.271 1.00 20.17 326 ILE D O 1
ATOM 10008 N N . ALA D 1 327 ? 35.204 -6.706 13.627 1.00 20.88 327 ALA D N 1
ATOM 10009 C CA . ALA D 1 327 ? 35.956 -7.966 13.473 1.00 20.50 327 ALA D CA 1
ATOM 10010 C C . ALA D 1 327 ? 35.038 -9.154 13.290 1.00 20.53 327 ALA D C 1
ATOM 10011 O O . ALA D 1 327 ? 34.020 -9.263 13.968 1.00 19.35 327 ALA D O 1
ATOM 10013 N N . VAL D 1 328 ? 35.460 -10.062 12.406 1.00 21.43 328 VAL D N 1
ATOM 10014 C CA . VAL D 1 328 ? 34.749 -11.307 12.082 1.00 20.26 328 VAL D CA 1
ATOM 10015 C C . VAL D 1 328 ? 35.663 -12.475 12.439 1.00 19.09 328 VAL D C 1
ATOM 10016 O O . VAL D 1 328 ? 36.886 -12.388 12.320 1.00 18.66 328 VAL D O 1
ATOM 10020 N N . ALA D 1 329 ? 35.070 -13.564 12.893 1.00 19.11 329 ALA D N 1
ATOM 10021 C CA . ALA D 1 329 ? 35.811 -14.795 13.164 1.00 19.16 329 ALA D CA 1
ATOM 10022 C C . ALA D 1 329 ? 36.527 -15.293 11.920 1.00 19.70 329 ALA D C 1
ATOM 10023 O O . ALA D 1 329 ? 35.911 -15.410 10.854 1.00 20.99 329 ALA D O 1
ATOM 10025 N N . THR D 1 330 ? 37.818 -15.583 12.050 1.00 19.55 330 THR D N 1
ATOM 10026 C CA . THR D 1 330 ? 38.620 -16.128 10.935 1.00 20.44 330 THR D CA 1
ATOM 10027 C C . THR D 1 330 ? 37.960 -17.296 10.180 1.00 19.63 330 THR D C 1
ATOM 10028 O O . THR D 1 330 ? 37.983 -17.310 8.961 1.00 19.79 330 THR D O 1
ATOM 10032 N N . ALA D 1 331 ? 37.384 -18.266 10.887 1.00 20.11 331 ALA D N 1
ATOM 10033 C CA . ALA D 1 331 ? 36.718 -19.414 10.217 1.00 20.24 331 ALA D CA 1
ATOM 10034 C C . ALA D 1 331 ? 35.497 -19.013 9.338 1.00 21.52 331 ALA D C 1
ATOM 10035 O O . ALA D 1 331 ? 35.108 -19.783 8.482 1.00 20.63 331 ALA D O 1
ATOM 10037 N N . LEU D 1 332 ? 34.904 -17.827 9.552 1.00 22.69 332 LEU D N 1
ATOM 10038 C CA . LEU D 1 332 ? 33.729 -17.389 8.777 1.00 23.83 332 LEU D CA 1
ATOM 10039 C C . LEU D 1 332 ? 34.002 -16.169 7.918 1.00 23.71 332 LEU D C 1
ATOM 10040 O O . LEU D 1 332 ? 33.085 -15.609 7.324 1.00 22.08 332 LEU D O 1
ATOM 10045 N N . ALA D 1 333 ? 35.268 -15.765 7.851 1.00 24.46 333 ALA D N 1
ATOM 10046 C CA . ALA D 1 333 ? 35.642 -14.506 7.224 1.00 24.30 333 ALA D CA 1
ATOM 10047 C C . ALA D 1 333 ? 35.313 -14.464 5.727 1.00 23.56 333 ALA D C 1
ATOM 10048 O O . ALA D 1 333 ? 34.855 -13.444 5.206 1.00 23.28 333 ALA D O 1
ATOM 10050 N N . ALA D 1 334 ? 35.552 -15.575 5.047 1.00 22.86 334 ALA D N 1
ATOM 10051 C CA . ALA D 1 334 ? 35.265 -15.687 3.619 1.00 23.14 334 ALA D CA 1
ATOM 10052 C C . ALA D 1 334 ? 33.772 -15.487 3.261 1.00 23.16 334 ALA D C 1
ATOM 10053 O O . ALA D 1 334 ? 33.471 -15.146 2.118 1.00 23.70 334 ALA D O 1
ATOM 10055 N N . LYS D 1 335 ? 32.864 -15.693 4.222 1.00 22.41 335 LYS D N 1
ATOM 10056 C CA . LYS D 1 335 ? 31.432 -15.414 4.037 1.00 22.70 335 LYS D CA 1
ATOM 10057 C C . LYS D 1 335 ? 30.991 -13.956 4.322 1.00 21.67 335 LYS D C 1
ATOM 10058 O O . LYS D 1 335 ? 29.814 -13.640 4.188 1.00 18.85 335 LYS D O 1
ATOM 10064 N N . VAL D 1 336 ? 31.921 -13.084 4.718 1.00 20.37 336 VAL D N 1
ATOM 10065 C CA . VAL D 1 336 ? 31.580 -11.714 5.072 1.00 19.89 336 VAL D CA 1
ATOM 10066 C C . VAL D 1 336 ? 32.136 -10.740 4.030 1.00 19.88 336 VAL D C 1
ATOM 10067 O O . VAL D 1 336 ? 33.292 -10.835 3.627 1.00 19.94 336 VAL D O 1
ATOM 10071 N N . PHE D 1 337 ? 31.288 -9.809 3.595 1.00 19.93 337 PHE D N 1
ATOM 10072 C CA . PHE D 1 337 ? 31.686 -8.782 2.615 1.00 18.71 337 PHE D CA 1
ATOM 10073 C C . PHE D 1 337 ? 31.380 -7.401 3.145 1.00 17.75 337 PHE D C 1
ATOM 10074 O O . PHE D 1 337 ? 30.513 -7.230 4.010 1.00 17.34 337 PHE D O 1
ATOM 10082 N N . VAL D 1 338 ? 32.112 -6.429 2.609 1.00 16.72 338 VAL D N 1
ATOM 10083 C CA . VAL D 1 338 ? 31.958 -5.024 2.921 1.00 16.73 338 VAL D CA 1
ATOM 10084 C C . VAL D 1 338 ? 31.850 -4.254 1.593 1.00 16.39 338 VAL D C 1
ATOM 10085 O O . VAL D 1 338 ? 32.865 -3.966 0.943 1.00 15.21 338 VAL D O 1
ATOM 10089 N N . ILE D 1 339 ? 30.602 -3.906 1.241 1.00 16.79 339 ILE D N 1
ATOM 10090 C CA . ILE D 1 339 ? 30.201 -3.456 -0.097 1.00 16.91 339 ILE D CA 1
ATOM 10091 C C . ILE D 1 339 ? 29.587 -2.048 -0.052 1.00 17.97 339 ILE D C 1
ATOM 10092 O O . ILE D 1 339 ? 28.619 -1.787 0.681 1.00 17.90 339 ILE D O 1
ATOM 10097 N N . GLY D 1 340 ? 30.173 -1.134 -0.816 1.00 17.92 340 GLY D N 1
ATOM 10098 C CA . GLY D 1 340 ? 29.656 0.225 -0.928 1.00 18.37 340 GLY D CA 1
ATOM 10099 C C . GLY D 1 340 ? 29.768 1.078 0.315 1.00 18.98 340 GLY D C 1
ATOM 10100 O O . GLY D 1 340 ? 28.917 1.931 0.560 1.00 20.38 340 GLY D O 1
ATOM 10101 N N . CYS D 1 341 ? 30.813 0.862 1.103 1.00 19.13 341 CYS D N 1
ATOM 10102 C CA . CYS D 1 341 ? 30.962 1.545 2.391 1.00 18.69 341 CYS D CA 1
ATOM 10103 C C . CYS D 1 341 ? 31.987 2.662 2.273 1.00 17.86 341 CYS D C 1
ATOM 10104 O O . CYS D 1 341 ? 32.961 2.551 1.515 1.00 17.30 341 CYS D O 1
ATOM 10107 N N . GLN D 1 342 ? 31.763 3.710 3.054 1.00 16.76 342 GLN D N 1
ATOM 10108 C CA . GLN D 1 342 ? 32.691 4.812 3.190 1.00 17.07 342 GLN D CA 1
ATOM 10109 C C . GLN D 1 342 ? 33.297 4.820 4.595 1.00 17.22 342 GLN D C 1
ATOM 10110 O O . GLN D 1 342 ? 32.679 4.358 5.549 1.00 17.03 342 GLN D O 1
ATOM 10116 N N . GLY D 1 343 ? 34.517 5.333 4.715 1.00 17.56 343 GLY D N 1
ATOM 10117 C CA . GLY D 1 343 ? 35.185 5.458 6.008 1.00 17.49 343 GLY D CA 1
ATOM 10118 C C . GLY D 1 343 ? 36.457 6.316 6.010 1.00 18.20 343 GLY D C 1
ATOM 10119 O O . GLY D 1 343 ? 36.842 6.918 4.989 1.00 18.02 343 GLY D O 1
ATOM 10120 N N . ASN D 1 344 ? 37.088 6.354 7.184 1.00 17.30 344 ASN D N 1
ATOM 10121 C CA . ASN D 1 344 ? 38.351 7.037 7.428 1.00 16.50 344 ASN D CA 1
ATOM 10122 C C . ASN D 1 344 ? 39.447 6.000 7.622 1.00 16.71 344 ASN D C 1
ATOM 10123 O O . ASN D 1 344 ? 39.177 4.802 7.664 1.00 16.33 344 ASN D O 1
ATOM 10128 N N . ALA D 1 345 ? 40.685 6.464 7.716 1.00 17.40 345 ALA D N 1
ATOM 10129 C CA . ALA D 1 345 ? 41.818 5.571 7.848 1.00 18.15 345 ALA D CA 1
ATOM 10130 C C . ALA D 1 345 ? 41.789 4.794 9.151 1.00 18.34 345 ALA D C 1
ATOM 10131 O O . ALA D 1 345 ? 42.155 3.634 9.183 1.00 19.47 345 ALA D O 1
ATOM 10133 N N . GLY D 1 346 ? 41.345 5.438 10.228 1.00 18.70 346 GLY D N 1
ATOM 10134 C CA . GLY D 1 346 ? 41.335 4.831 11.539 1.00 18.20 346 GLY D CA 1
ATOM 10135 C C . GLY D 1 346 ? 40.303 3.758 11.802 1.00 18.65 346 GLY D C 1
ATOM 10136 O O . GLY D 1 346 ? 40.321 3.158 12.884 1.00 18.06 346 GLY D O 1
ATOM 10137 N N . GLN D 1 347 ? 39.387 3.520 10.855 1.00 17.48 347 GLN D N 1
ATOM 10138 C CA . GLN D 1 347 ? 38.426 2.422 10.984 1.00 17.03 347 GLN D CA 1
ATOM 10139 C C . GLN D 1 347 ? 39.143 1.123 10.736 1.00 16.30 347 GLN D C 1
ATOM 10140 O O . GLN D 1 347 ? 39.686 0.925 9.672 1.00 16.16 347 GLN D O 1
ATOM 10146 N N . GLN D 1 348 ? 39.132 0.221 11.703 1.00 17.89 348 GLN D N 1
ATOM 10147 C CA . GLN D 1 348 ? 39.746 -1.090 11.515 1.00 18.53 348 GLN D CA 1
ATOM 10148 C C . GLN D 1 348 ? 38.719 -2.160 11.132 1.00 18.38 348 GLN D C 1
ATOM 10149 O O . GLN D 1 348 ? 37.678 -2.308 11.786 1.00 18.17 348 GLN D O 1
ATOM 10155 N N . ILE D 1 349 ? 39.050 -2.911 10.081 1.00 18.13 349 ILE D N 1
ATOM 10156 C CA . ILE D 1 349 ? 38.309 -4.101 9.663 1.00 18.57 349 ILE D CA 1
ATOM 10157 C C . ILE D 1 349 ? 39.225 -5.322 9.783 1.00 18.01 349 ILE D C 1
ATOM 10158 O O . ILE D 1 349 ? 40.288 -5.387 9.156 1.00 16.84 349 ILE D O 1
ATOM 10163 N N . VAL D 1 350 ? 38.786 -6.290 10.575 1.00 17.68 350 VAL D N 1
ATOM 10164 C CA . VAL D 1 350 ? 39.648 -7.379 11.019 1.00 18.70 350 VAL D CA 1
ATOM 10165 C C . VAL D 1 350 ? 39.153 -8.720 10.516 1.00 18.86 350 VAL D C 1
ATOM 10166 O O . VAL D 1 350 ? 37.973 -9.072 10.685 1.00 17.04 350 VAL D O 1
ATOM 10170 N N . ASN D 1 351 ? 40.092 -9.434 9.888 1.00 19.84 351 ASN D N 1
ATOM 10171 C CA . ASN D 1 351 ? 39.920 -10.748 9.278 1.00 19.88 351 ASN D CA 1
ATOM 10172 C C . ASN D 1 351 ? 39.072 -10.826 7.997 1.00 20.29 351 ASN D C 1
ATOM 10173 O O . ASN D 1 351 ? 39.168 -11.822 7.297 1.00 22.07 351 ASN D O 1
ATOM 10178 N N . VAL D 1 352 ? 38.277 -9.811 7.657 1.00 20.32 352 VAL D N 1
ATOM 10179 C CA . VAL D 1 352 ? 37.535 -9.838 6.396 1.00 21.71 352 VAL D CA 1
ATOM 10180 C C . VAL D 1 352 ? 38.605 -9.832 5.281 1.00 21.55 352 VAL D C 1
ATOM 10181 O O . VAL D 1 352 ? 39.499 -8.978 5.301 1.00 22.34 352 VAL D O 1
ATOM 10185 N N . PRO D 1 353 ? 38.558 -10.796 4.337 1.00 21.56 353 PRO D N 1
ATOM 10186 C CA . PRO D 1 353 ? 39.602 -10.772 3.299 1.00 21.15 353 PRO D CA 1
ATOM 10187 C C . PRO D 1 353 ? 39.547 -9.506 2.433 1.00 21.64 353 PRO D C 1
ATOM 10188 O O . PRO D 1 353 ? 38.462 -8.942 2.242 1.00 20.29 353 PRO D O 1
ATOM 10192 N N . ALA D 1 354 ? 40.699 -9.070 1.926 1.00 21.65 354 ALA D N 1
ATOM 10193 C CA . ALA D 1 354 ? 40.765 -7.901 1.033 1.00 22.99 354 ALA D CA 1
ATOM 10194 C C . ALA D 1 354 ? 39.865 -8.012 -0.206 1.00 23.56 354 ALA D C 1
ATOM 10195 O O . ALA D 1 354 ? 39.238 -7.018 -0.611 1.00 26.03 354 ALA D O 1
ATOM 10197 N N . ALA D 1 355 ? 39.783 -9.206 -0.791 1.00 22.96 355 ALA D N 1
ATOM 10198 C CA . ALA D 1 355 ? 38.928 -9.429 -1.970 1.00 23.43 355 ALA D CA 1
ATOM 10199 C C . ALA D 1 355 ? 37.425 -9.192 -1.713 1.00 23.19 355 ALA D C 1
ATOM 10200 O O . ALA D 1 355 ? 36.689 -8.963 -2.658 1.00 21.67 355 ALA D O 1
ATOM 10202 N N . ASN D 1 356 ? 36.992 -9.249 -0.448 1.00 23.23 356 ASN D N 1
ATOM 10203 C CA . ASN D 1 356 ? 35.579 -9.024 -0.055 1.00 22.68 356 ASN D CA 1
ATOM 10204 C C . ASN D 1 356 ? 35.182 -7.594 0.298 1.00 21.38 356 ASN D C 1
ATOM 10205 O O . ASN D 1 356 ? 34.058 -7.365 0.710 1.00 20.55 356 ASN D O 1
ATOM 10210 N N . ILE D 1 357 ? 36.089 -6.642 0.133 1.00 21.29 357 ILE D N 1
ATOM 10211 C CA . ILE D 1 357 ? 35.833 -5.251 0.497 1.00 21.09 357 ILE D CA 1
ATOM 10212 C C . ILE D 1 357 ? 35.904 -4.347 -0.761 1.00 21.62 357 ILE D C 1
ATOM 10213 O O . ILE D 1 357 ? 36.990 -4.035 -1.257 1.00 19.73 357 ILE D O 1
ATOM 10218 N N . ILE D 1 358 ? 34.730 -3.927 -1.242 1.00 21.68 358 ILE D N 1
ATOM 10219 C CA . ILE D 1 358 ? 34.554 -3.239 -2.520 1.00 21.58 358 ILE D CA 1
ATOM 10220 C C . ILE D 1 358 ? 33.582 -2.078 -2.312 1.00 21.29 358 ILE D C 1
ATOM 10221 O O . ILE D 1 358 ? 32.389 -2.327 -2.096 1.00 20.18 358 ILE D O 1
ATOM 10226 N N . PRO D 1 359 ? 34.043 -0.825 -2.360 1.00 21.24 359 PRO D N 1
ATOM 10227 C CA . PRO D 1 359 ? 35.441 -0.450 -2.530 1.00 21.44 359 PRO D CA 1
ATOM 10228 C C . PRO D 1 359 ? 36.229 -0.584 -1.227 1.00 22.41 359 PRO D C 1
ATOM 10229 O O . PRO D 1 359 ? 35.691 -0.946 -0.185 1.00 20.54 359 PRO D O 1
ATOM 10233 N N . GLU D 1 360 ? 37.504 -0.260 -1.313 1.00 23.18 360 GLU D N 1
ATOM 10234 C CA . GLU D 1 360 ? 38.417 -0.315 -0.182 1.00 25.21 360 GLU D CA 1
ATOM 10235 C C . GLU D 1 360 ? 38.033 0.792 0.785 1.00 23.31 360 GLU D C 1
ATOM 10236 O O . GLU D 1 360 ? 37.763 1.928 0.382 1.00 22.39 360 GLU D O 1
ATOM 10242 N N . VAL D 1 361 ? 37.957 0.432 2.060 1.00 22.39 361 VAL D N 1
ATOM 10243 C CA . VAL D 1 361 ? 37.513 1.344 3.110 1.00 21.28 361 VAL D CA 1
ATOM 10244 C C . VAL D 1 361 ? 38.301 1.088 4.395 1.00 20.80 361 VAL D C 1
ATOM 10245 O O . VAL D 1 361 ? 38.477 -0.057 4.807 1.00 20.18 361 VAL D O 1
ATOM 10249 N N . GLY D 1 362 ? 38.770 2.168 5.013 1.00 20.21 362 GLY D N 1
ATOM 10250 C CA . GLY D 1 362 ? 39.501 2.093 6.268 1.00 20.92 362 GLY D CA 1
ATOM 10251 C C . GLY D 1 362 ? 40.784 1.302 6.195 1.00 21.84 362 GLY D C 1
ATOM 10252 O O . GLY D 1 362 ? 41.458 1.307 5.169 1.00 21.39 362 GLY D O 1
ATOM 10253 N N . THR D 1 363 ? 41.103 0.602 7.286 1.00 22.19 363 THR D N 1
ATOM 10254 C CA . THR D 1 363 ? 42.368 -0.107 7.418 1.00 22.06 363 THR D CA 1
ATOM 10255 C C . THR D 1 363 ? 42.072 -1.536 7.791 1.00 21.98 363 THR D C 1
ATOM 10256 O O . THR D 1 363 ? 41.392 -1.825 8.768 1.00 21.70 363 THR D O 1
ATOM 10260 N N . ARG D 1 364 ? 42.633 -2.430 7.015 1.00 24.07 364 ARG D N 1
ATOM 10261 C CA . ARG D 1 364 ? 42.285 -3.807 7.069 1.00 25.92 364 ARG D CA 1
ATOM 10262 C C . ARG D 1 364 ? 43.450 -4.592 7.619 1.00 27.52 364 ARG D C 1
ATOM 10263 O O . ARG D 1 364 ? 44.599 -4.311 7.274 1.00 27.80 364 ARG D O 1
ATOM 10271 N N . LYS D 1 365 ? 43.151 -5.600 8.439 1.00 28.93 365 LYS D N 1
ATOM 10272 C CA . LYS D 1 365 ? 44.192 -6.450 9.004 1.00 30.41 365 LYS D CA 1
ATOM 10273 C C . LYS D 1 365 ? 43.693 -7.791 9.501 1.00 29.29 365 LYS D C 1
ATOM 10274 O O . LYS D 1 365 ? 42.496 -7.995 9.696 1.00 26.99 365 LYS D O 1
ATOM 10280 N N . ASP D 1 366 ? 44.643 -8.707 9.679 1.00 28.70 366 ASP D N 1
ATOM 10281 C CA . ASP D 1 366 ? 44.371 -10.031 10.228 1.00 28.17 366 ASP D CA 1
ATOM 10282 C C . ASP D 1 366 ? 44.815 -10.136 11.696 1.00 27.54 366 ASP D C 1
ATOM 10283 O O . ASP D 1 366 ? 45.895 -9.676 12.074 1.00 25.29 366 ASP D O 1
ATOM 10288 N N . ASP D 1 367 ? 43.942 -10.713 12.516 1.00 27.29 367 ASP D N 1
ATOM 10289 C CA . ASP D 1 367 ? 44.215 -10.947 13.935 1.00 26.23 367 ASP D CA 1
ATOM 10290 C C . ASP D 1 367 ? 43.271 -12.047 14.395 1.00 26.61 367 ASP D C 1
ATOM 10291 O O . ASP D 1 367 ? 42.090 -11.803 14.672 1.00 24.37 367 ASP D O 1
ATOM 10296 N N . ALA D 1 368 ? 43.840 -13.249 14.471 1.00 26.59 368 ALA D N 1
ATOM 10297 C CA . ALA D 1 368 ? 43.166 -14.443 14.929 1.00 26.44 368 ALA D CA 1
ATOM 10298 C C . ALA D 1 368 ? 42.610 -14.371 16.356 1.00 26.67 368 ALA D C 1
ATOM 10299 O O . ALA D 1 368 ? 41.731 -15.161 16.687 1.00 28.33 368 ALA D O 1
ATOM 10301 N N . THR D 1 369 ? 43.100 -13.452 17.193 1.00 25.40 369 THR D N 1
ATOM 10302 C CA . THR D 1 369 ? 42.556 -13.290 18.555 1.00 24.30 369 THR D CA 1
ATOM 10303 C C . THR D 1 369 ? 41.214 -12.538 18.612 1.00 24.42 369 THR D C 1
ATOM 10304 O O . THR D 1 369 ? 40.572 -12.557 19.661 1.00 25.34 369 THR D O 1
ATOM 10308 N N . GLN D 1 370 ? 40.795 -11.885 17.519 1.00 23.03 370 GLN D N 1
ATOM 10309 C CA . GLN D 1 370 ? 39.526 -11.142 17.492 1.00 21.71 370 GLN D CA 1
ATOM 10310 C C . GLN D 1 370 ? 38.516 -11.803 16.559 1.00 20.96 370 GLN D C 1
ATOM 10311 O O . GLN D 1 370 ? 38.906 -12.309 15.512 1.00 20.77 370 GLN D O 1
ATOM 10317 N N . PRO D 1 371 ? 37.220 -11.746 16.857 1.00 19.23 371 PRO D N 1
ATOM 10318 C CA . PRO D 1 371 ? 36.662 -11.087 18.019 1.00 19.41 371 PRO D CA 1
ATOM 10319 C C . PRO D 1 371 ? 36.641 -12.045 19.187 1.00 19.08 371 PRO D C 1
ATOM 10320 O O . PRO D 1 371 ? 36.422 -13.247 18.986 1.00 19.81 371 PRO D O 1
ATOM 10324 N N . ALA D 1 372 ? 36.834 -11.516 20.388 1.00 18.92 372 ALA D N 1
ATOM 10325 C CA . ALA D 1 372 ? 36.645 -12.286 21.610 1.00 18.92 372 ALA D CA 1
ATOM 10326 C C . ALA D 1 372 ? 35.171 -12.175 21.940 1.00 19.44 372 ALA D C 1
ATOM 10327 O O . ALA D 1 372 ? 34.548 -11.147 21.630 1.00 19.05 372 ALA D O 1
ATOM 10329 N N . ALA D 1 373 ? 34.616 -13.206 22.576 1.00 19.14 373 ALA D N 1
ATOM 10330 C CA . ALA D 1 373 ? 33.238 -13.161 23.018 1.00 18.56 373 ALA D CA 1
ATOM 10331 C C . ALA D 1 373 ? 33.065 -12.205 24.189 1.00 18.11 373 ALA D C 1
ATOM 10332 O O . ALA D 1 373 ? 33.990 -11.904 24.940 1.00 17.24 373 ALA D O 1
ATOM 10335 N N . SER E 1 26 ? -10.652 30.435 31.333 1.00 90.28 26 SER E N 1
ATOM 10336 C CA . SER E 1 26 ? -10.991 29.372 30.340 1.00 88.87 26 SER E CA 1
ATOM 10337 C C . SER E 1 26 ? -10.809 27.971 30.937 1.00 88.75 26 SER E C 1
ATOM 10338 O O . SER E 1 26 ? -10.179 27.828 31.995 1.00 88.80 26 SER E O 1
ATOM 10341 N N . PRO E 1 27 ? -11.370 26.934 30.273 1.00 85.68 27 PRO E N 1
ATOM 10342 C CA . PRO E 1 27 ? -11.026 25.542 30.618 1.00 82.07 27 PRO E CA 1
ATOM 10343 C C . PRO E 1 27 ? -9.505 25.261 30.484 1.00 77.31 27 PRO E C 1
ATOM 10344 O O . PRO E 1 27 ? -8.880 25.759 29.536 1.00 73.40 27 PRO E O 1
ATOM 10348 N N . PRO E 1 28 ? -8.907 24.498 31.436 1.00 71.20 28 PRO E N 1
ATOM 10349 C CA . PRO E 1 28 ? -7.503 24.064 31.285 1.00 65.74 28 PRO E CA 1
ATOM 10350 C C . PRO E 1 28 ? -7.250 23.255 30.001 1.00 58.19 28 PRO E C 1
ATOM 10351 O O . PRO E 1 28 ? -8.005 22.344 29.674 1.00 56.24 28 PRO E O 1
ATOM 10355 N N . GLY E 1 29 ? -6.207 23.623 29.270 1.00 50.70 29 GLY E N 1
ATOM 10356 C CA . GLY E 1 29 ? -5.847 22.954 28.030 1.00 47.02 29 GLY E CA 1
ATOM 10357 C C . GLY E 1 29 ? -6.591 23.438 26.801 1.00 44.06 29 GLY E C 1
ATOM 10358 O O . GLY E 1 29 ? -6.360 22.927 25.716 1.00 37.41 29 GLY E O 1
ATOM 10359 N N . THR E 1 30 ? -7.472 24.424 26.955 1.00 45.01 30 THR E N 1
ATOM 10360 C CA . THR E 1 30 ? -8.210 24.978 25.822 1.00 45.59 30 THR E CA 1
ATOM 10361 C C . THR E 1 30 ? -7.559 26.299 25.381 1.00 41.19 30 THR E C 1
ATOM 10362 O O . THR E 1 30 ? -7.062 27.077 26.218 1.00 42.35 30 THR E O 1
ATOM 10366 N N . LEU E 1 31 ? -7.531 26.517 24.071 1.00 33.77 31 LEU E N 1
ATOM 10367 C CA . LEU E 1 31 ? -7.027 27.756 23.493 1.00 32.15 31 LEU E CA 1
ATOM 10368 C C . LEU E 1 31 ? -7.857 28.077 22.251 1.00 31.53 31 LEU E C 1
ATOM 10369 O O . LEU E 1 31 ? -7.722 27.406 21.230 1.00 31.28 31 LEU E O 1
ATOM 10374 N N . LEU E 1 32 ? -8.709 29.101 22.358 1.00 30.25 32 LEU E N 1
ATOM 10375 C CA . LEU E 1 32 ? -9.590 29.529 21.267 1.00 29.87 32 LEU E CA 1
ATOM 10376 C C . LEU E 1 32 ? -8.895 30.591 20.434 1.00 27.50 32 LEU E C 1
ATOM 10377 O O . LEU E 1 32 ? -7.986 31.252 20.930 1.00 26.28 32 LEU E O 1
ATOM 10382 N N . PRO E 1 33 ? -9.326 30.774 19.171 1.00 27.69 33 PRO E N 1
ATOM 10383 C CA . PRO E 1 33 ? -8.795 31.893 18.382 1.00 27.39 33 PRO E CA 1
ATOM 10384 C C . PRO E 1 33 ? -9.112 33.226 19.043 1.00 28.47 33 PRO E C 1
ATOM 10385 O O . PRO E 1 33 ? -10.156 33.346 19.708 1.00 28.07 33 PRO E O 1
ATOM 10389 N N . GLY E 1 34 ? -8.190 34.190 18.918 1.00 28.97 34 GLY E N 1
ATOM 10390 C CA . GLY E 1 34 ? -8.295 35.474 19.626 1.00 28.38 34 GLY E CA 1
ATOM 10391 C C . GLY E 1 34 ? -7.724 35.518 21.048 1.00 30.17 34 GLY E C 1
ATOM 10392 O O . GLY E 1 34 ? -7.283 36.576 21.487 1.00 32.30 34 GLY E O 1
ATOM 10393 N N . GLN E 1 35 ? -7.716 34.402 21.782 1.00 29.19 35 GLN E N 1
ATOM 10394 C CA . GLN E 1 35 ? -7.052 34.367 23.094 1.00 29.41 35 GLN E CA 1
ATOM 10395 C C . GLN E 1 35 ? -5.530 34.407 22.951 1.00 29.60 35 GLN E C 1
ATOM 10396 O O . GLN E 1 35 ? -4.990 34.157 21.865 1.00 30.02 35 GLN E O 1
ATOM 10402 N N . SER E 1 36 ? -4.844 34.710 24.056 1.00 30.06 36 SER E N 1
ATOM 10403 C CA . SER E 1 36 ? -3.378 34.784 24.075 1.00 29.34 36 SER E CA 1
ATOM 10404 C C . SER E 1 36 ? -2.740 33.394 24.031 1.00 27.75 36 SER E C 1
ATOM 10405 O O . SER E 1 36 ? -2.903 32.610 24.968 1.00 28.21 36 SER E O 1
ATOM 10408 N N . PRO E 1 37 ? -2.002 33.083 22.956 1.00 27.08 37 PRO E N 1
ATOM 10409 C CA . PRO E 1 37 ? -1.256 31.830 22.989 1.00 27.65 37 PRO E CA 1
ATOM 10410 C C . PRO E 1 37 ? -0.149 31.784 24.065 1.00 27.34 37 PRO E C 1
ATOM 10411 O O . PRO E 1 37 ? 0.072 30.728 24.679 1.00 27.65 37 PRO E O 1
ATOM 10415 N N . ASP E 1 38 ? 0.515 32.911 24.300 1.00 26.58 38 ASP E N 1
ATOM 10416 C CA . ASP E 1 38 ? 1.610 32.973 25.281 1.00 27.48 38 ASP E CA 1
ATOM 10417 C C . ASP E 1 38 ? 1.117 32.626 26.675 1.00 27.47 38 ASP E C 1
ATOM 10418 O O . ASP E 1 38 ? 1.773 31.865 27.401 1.00 25.85 38 ASP E O 1
ATOM 10423 N N . GLU E 1 39 ? -0.052 33.164 27.032 1.00 27.83 39 GLU E N 1
ATOM 10424 C CA . GLU E 1 39 ? -0.613 32.937 28.366 1.00 30.19 39 GLU E CA 1
ATOM 10425 C C . GLU E 1 39 ? -1.077 31.502 28.537 1.00 28.42 39 GLU E C 1
ATOM 10426 O O . GLU E 1 39 ? -0.832 30.902 29.577 1.00 28.98 39 GLU E O 1
ATOM 10432 N N . ALA E 1 40 ? -1.714 30.939 27.516 1.00 28.54 40 ALA E N 1
ATOM 10433 C CA . ALA E 1 40 ? -2.202 29.556 27.590 1.00 27.59 40 ALA E CA 1
ATOM 10434 C C . ALA E 1 40 ? -1.049 28.561 27.741 1.00 27.72 40 ALA E C 1
ATOM 10435 O O . ALA E 1 40 ? -1.105 27.677 28.604 1.00 27.59 40 ALA E O 1
ATOM 10437 N N . PHE E 1 41 ? 0.009 28.734 26.947 1.00 26.15 41 PHE E N 1
ATOM 10438 C CA . PHE E 1 41 ? 1.191 27.872 27.052 1.00 25.19 41 PHE E CA 1
ATOM 10439 C C . PHE E 1 41 ? 1.892 28.011 28.410 1.00 24.84 41 PHE E C 1
ATOM 10440 O O . PHE E 1 41 ? 2.396 27.031 28.955 1.00 22.56 41 PHE E O 1
ATOM 10448 N N . ALA E 1 42 ? 1.915 29.221 28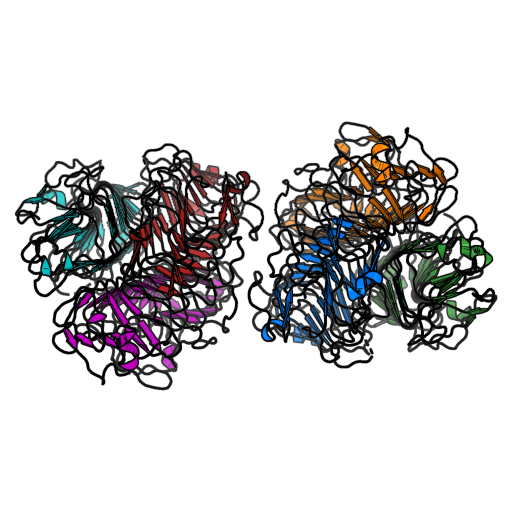.958 1.00 26.24 42 ALA E N 1
ATOM 10449 C CA . ALA E 1 42 ? 2.496 29.447 30.287 1.00 26.02 42 ALA E CA 1
ATOM 10450 C C . ALA E 1 42 ? 1.715 28.746 31.404 1.00 26.23 42 ALA E C 1
ATOM 10451 O O . ALA E 1 42 ? 2.317 28.282 32.366 1.00 26.17 42 ALA E O 1
ATOM 10453 N N . ARG E 1 43 ? 0.403 28.637 31.269 1.00 27.32 43 ARG E N 1
ATOM 10454 C CA . ARG E 1 43 ? -0.424 28.057 32.333 1.00 31.60 43 ARG E CA 1
ATOM 10455 C C . ARG E 1 43 ? -0.725 26.550 32.130 1.00 30.07 43 ARG E C 1
ATOM 10456 O O . ARG E 1 43 ? -1.370 25.943 32.980 1.00 29.04 43 ARG E O 1
ATOM 10464 N N . ASN E 1 44 ? -0.245 25.934 31.044 1.00 28.19 44 ASN E N 1
ATOM 10465 C CA . ASN E 1 44 ? -0.610 24.532 30.732 1.00 28.31 44 ASN E CA 1
ATOM 10466 C C . ASN E 1 44 ? 0.543 23.716 30.197 1.00 26.09 44 ASN E C 1
ATOM 10467 O O . ASN E 1 44 ? 1.319 24.204 29.396 1.00 26.88 44 ASN E O 1
ATOM 10472 N N . SER E 1 45 ? 0.613 22.454 30.606 1.00 24.30 45 SER E N 1
ATOM 10473 C CA . SER E 1 45 ? 1.562 21.516 30.038 1.00 23.78 45 SER E CA 1
ATOM 10474 C C . SER E 1 45 ? 1.048 20.956 28.696 1.00 22.53 45 SER E C 1
ATOM 10475 O O . SER E 1 45 ? 1.844 20.609 27.825 1.00 23.56 45 SER E O 1
ATOM 10478 N N . VAL E 1 46 ? -0.266 20.862 28.522 1.00 21.23 46 VAL E N 1
ATOM 10479 C CA . VAL E 1 46 ? -0.856 20.365 27.271 1.00 21.02 46 VAL E CA 1
ATOM 10480 C C . VAL E 1 46 ? -2.023 21.255 26.823 1.00 20.89 46 VAL E C 1
ATOM 10481 O O . VAL E 1 46 ? -2.922 21.568 27.594 1.00 19.74 46 VAL E O 1
ATOM 10485 N N . VAL E 1 47 ? -2.008 21.636 25.561 1.00 20.70 47 VAL E N 1
ATOM 10486 C CA . VAL E 1 47 ? -3.007 22.532 25.007 1.00 21.05 47 VAL E CA 1
ATOM 10487 C C . VAL E 1 47 ? -3.653 21.850 23.808 1.00 20.90 47 VAL E C 1
ATOM 10488 O O . VAL E 1 47 ? -2.967 21.268 22.975 1.00 20.64 47 VAL E O 1
ATOM 10492 N N . PHE E 1 48 ? -4.982 21.907 23.755 1.00 21.04 48 PHE E N 1
ATOM 10493 C CA . PHE E 1 48 ? -5.781 21.379 22.655 1.00 21.59 48 PHE E CA 1
ATOM 10494 C C . PHE E 1 48 ? -6.407 22.519 21.883 1.00 21.23 48 PHE E C 1
ATOM 10495 O O . PHE E 1 48 ? -7.124 23.315 22.479 1.00 23.98 48 PHE E O 1
ATOM 10503 N N . LEU E 1 49 ? -6.144 22.612 20.578 1.00 20.58 49 LEU E N 1
ATOM 10504 C CA . LEU E 1 49 ? -6.773 23.642 19.738 1.00 20.11 49 LEU E CA 1
ATOM 10505 C C . LEU E 1 49 ? -8.196 23.277 19.285 1.00 20.22 49 LEU E C 1
ATOM 10506 O O . LEU E 1 49 ? -8.616 22.097 19.301 1.00 19.99 49 LEU E O 1
ATOM 10511 N N . VAL E 1 50 ? -8.951 24.299 18.889 1.00 19.26 50 VAL E N 1
ATOM 10512 C CA . VAL E 1 50 ? -10.302 24.070 18.394 1.00 19.65 50 VAL E CA 1
ATOM 10513 C C . VAL E 1 50 ? -10.165 23.297 17.074 1.00 19.67 50 VAL E C 1
ATOM 10514 O O . VAL E 1 50 ? -9.495 23.786 16.143 1.00 20.63 50 VAL E O 1
ATOM 10518 N N . PRO E 1 51 ? -10.773 22.082 16.986 1.00 19.61 51 PRO E N 1
ATOM 10519 C CA . PRO E 1 51 ? -10.605 21.306 15.758 1.00 19.95 51 PRO E CA 1
ATOM 10520 C C . PRO E 1 51 ? -10.981 22.107 14.522 1.00 19.81 51 PRO E C 1
ATOM 10521 O O . PRO E 1 51 ? -12.060 22.685 14.482 1.00 20.24 51 PRO E O 1
ATOM 10525 N N . GLY E 1 52 ? -10.054 22.175 13.570 1.00 19.96 52 GLY E N 1
ATOM 10526 C CA . GLY E 1 52 ? -10.259 22.828 12.288 1.00 21.26 52 GLY E CA 1
ATOM 10527 C C . GLY E 1 52 ? -10.260 24.348 12.262 1.00 22.48 52 GLY E C 1
ATOM 10528 O O . GLY E 1 52 ? -10.416 24.932 11.197 1.00 23.16 52 GLY E O 1
ATOM 10529 N N . ALA E 1 53 ? -10.072 24.998 13.409 1.00 22.84 53 ALA E N 1
ATOM 10530 C CA . ALA E 1 53 ? -10.236 26.449 13.477 1.00 22.99 53 ALA E CA 1
ATOM 10531 C C . ALA E 1 53 ? -9.031 27.175 12.866 1.00 23.04 53 ALA E C 1
ATOM 10532 O O . ALA E 1 53 ? -7.958 26.586 12.672 1.00 20.81 53 ALA E O 1
ATOM 10534 N N . GLU E 1 54 ? -9.228 28.458 12.578 1.00 24.06 54 GLU E N 1
ATOM 10535 C CA . GLU E 1 54 ? -8.180 29.291 12.008 1.00 26.11 54 GLU E CA 1
ATOM 10536 C C . GLU E 1 54 ? -7.681 30.199 13.109 1.00 25.98 54 GLU E C 1
ATOM 10537 O O . GLU E 1 54 ? -8.480 30.851 13.785 1.00 27.47 54 GLU E O 1
ATOM 10543 N N . TYR E 1 55 ? -6.363 30.210 13.308 1.00 26.13 55 TYR E N 1
ATOM 10544 C CA . TYR E 1 55 ? -5.696 31.068 14.293 1.00 24.68 55 TYR E CA 1
ATOM 10545 C C . TYR E 1 55 ? -4.802 32.062 13.577 1.00 24.73 55 TYR E C 1
ATOM 10546 O O . TYR E 1 55 ? -4.392 31.833 12.424 1.00 21.84 55 TYR E O 1
ATOM 10555 N N . ASN E 1 56 ? -4.513 33.163 14.273 1.00 25.57 56 ASN E N 1
ATOM 10556 C CA . ASN E 1 56 ? -3.671 34.227 13.744 1.00 26.86 56 ASN E CA 1
ATOM 10557 C C . ASN E 1 56 ? -2.677 34.624 14.834 1.00 25.24 56 ASN E C 1
ATOM 10558 O O . ASN E 1 56 ? -3.036 35.302 15.785 1.00 24.35 56 ASN E O 1
ATOM 10563 N N . TRP E 1 57 ? -1.438 34.154 14.707 1.00 24.03 57 TRP E N 1
ATOM 10564 C CA . TRP E 1 57 ? -0.436 34.279 15.753 1.00 23.32 57 TRP E CA 1
ATOM 10565 C C . TRP E 1 57 ? 0.828 34.928 15.210 1.00 25.42 57 TRP E C 1
ATOM 10566 O O . TRP E 1 57 ? 1.194 34.729 14.038 1.00 22.80 57 TRP E O 1
ATOM 10577 N N . LYS E 1 58 ? 1.528 35.626 16.110 1.00 29.12 58 LYS E N 1
ATOM 10578 C CA . LYS E 1 58 ? 2.674 36.470 15.776 1.00 32.53 58 LYS E CA 1
ATOM 10579 C C . LYS E 1 58 ? 3.616 36.608 16.993 1.00 30.60 58 LYS E C 1
ATOM 10580 O O . LYS E 1 58 ? 3.168 36.977 18.080 1.00 27.52 58 LYS E O 1
ATOM 10586 N N . ASN E 1 59 ? 4.899 36.284 16.801 1.00 30.46 59 ASN E N 1
ATOM 10587 C CA . ASN E 1 59 ? 5.944 36.349 17.857 1.00 32.85 59 ASN E CA 1
ATOM 10588 C C . ASN E 1 59 ? 5.514 35.768 19.236 1.00 32.07 59 ASN E C 1
ATOM 10589 O O . ASN E 1 59 ? 5.624 36.414 20.270 1.00 29.89 59 ASN E O 1
ATOM 10594 N N . VAL E 1 60 ? 5.018 34.533 19.212 1.00 30.32 60 VAL E N 1
ATOM 10595 C CA . VAL E 1 60 ? 4.565 33.834 20.414 1.00 29.18 60 VAL E CA 1
ATOM 10596 C C . VAL E 1 60 ? 5.809 33.281 21.078 1.00 27.83 60 VAL E C 1
ATOM 10597 O O . VAL E 1 60 ? 6.732 32.840 20.379 1.00 27.86 60 VAL E O 1
ATOM 10601 N N . VAL E 1 61 ? 5.855 33.328 22.409 1.00 25.42 61 VAL E N 1
ATOM 10602 C CA . VAL E 1 61 ? 7.050 32.882 23.144 1.00 24.88 61 VAL E CA 1
ATOM 10603 C C . VAL E 1 61 ? 6.690 31.677 23.980 1.00 23.98 61 VAL E C 1
ATOM 10604 O O . VAL E 1 61 ? 5.703 31.702 24.721 1.00 24.34 61 VAL E O 1
ATOM 10608 N N . ILE E 1 62 ? 7.448 30.599 23.791 1.00 23.80 62 ILE E N 1
ATOM 10609 C CA . ILE E 1 62 ? 7.346 29.407 24.655 1.00 23.60 62 ILE E CA 1
ATOM 10610 C C . ILE E 1 62 ? 8.623 29.347 25.502 1.00 23.12 62 ILE E C 1
ATOM 10611 O O . ILE E 1 62 ? 9.741 29.334 24.977 1.00 21.40 62 ILE E O 1
ATOM 10616 N N . ARG E 1 63 ? 8.426 29.386 26.815 1.00 24.88 63 ARG E N 1
ATOM 10617 C CA . ARG E 1 63 ? 9.521 29.440 27.785 1.00 27.17 63 ARG E CA 1
ATOM 10618 C C . ARG E 1 63 ? 9.617 28.193 28.627 1.00 26.03 63 ARG E C 1
ATOM 10619 O O . ARG E 1 63 ? 10.599 28.052 29.348 1.00 24.88 63 ARG E O 1
ATOM 10627 N N . LYS E 1 64 ? 8.619 27.307 28.557 1.00 25.45 64 LYS E N 1
ATOM 10628 C CA . LYS E 1 64 ? 8.728 25.983 29.169 1.00 26.61 64 LYS E CA 1
ATOM 10629 C C . LYS E 1 64 ? 8.034 24.903 28.300 1.00 23.67 64 LYS E C 1
ATOM 10630 O O . LYS E 1 64 ? 7.250 25.232 27.420 1.00 21.69 64 LYS E O 1
ATOM 10636 N N . PRO E 1 65 ? 8.342 23.609 28.534 1.00 21.64 65 PRO E N 1
ATOM 10637 C CA . PRO E 1 65 ? 7.793 22.616 27.613 1.00 20.80 65 PRO E CA 1
ATOM 10638 C C . PRO E 1 65 ? 6.273 22.535 27.673 1.00 19.63 65 PRO E C 1
ATOM 10639 O O . PRO E 1 65 ? 5.668 22.627 28.754 1.00 19.18 65 PRO E O 1
ATOM 10643 N N . VAL E 1 66 ? 5.684 22.378 26.498 1.00 18.83 66 VAL E N 1
ATOM 10644 C CA . VAL E 1 66 ? 4.235 22.287 26.334 1.00 18.41 66 VAL E CA 1
ATOM 10645 C C . VAL E 1 66 ? 3.981 21.377 25.137 1.00 17.80 66 VAL E C 1
ATOM 10646 O O . VAL E 1 66 ? 4.774 21.341 24.183 1.00 17.07 66 VAL E O 1
ATOM 10650 N N . TRP E 1 67 ? 2.872 20.657 25.187 1.00 17.74 67 TRP E N 1
ATOM 10651 C CA . TRP E 1 67 ? 2.382 19.923 24.028 1.00 17.85 67 TRP E CA 1
ATOM 10652 C C . TRP E 1 67 ? 1.165 20.629 23.439 1.00 18.24 67 TRP E C 1
ATOM 10653 O O . TRP E 1 67 ? 0.234 21.041 24.179 1.00 17.01 67 TRP E O 1
ATOM 10664 N N . ILE E 1 68 ? 1.169 20.725 22.111 1.00 16.84 68 ILE E N 1
ATOM 10665 C CA . ILE E 1 68 ? 0.057 21.276 21.348 1.00 17.18 68 ILE E CA 1
ATOM 10666 C C . ILE E 1 68 ? -0.523 20.205 20.430 1.00 16.28 68 ILE E C 1
ATOM 10667 O O . ILE E 1 68 ? 0.161 19.691 19.535 1.00 15.19 68 ILE E O 1
ATOM 10672 N N . TYR E 1 69 ? -1.785 19.878 20.675 1.00 16.32 69 TYR E N 1
ATOM 10673 C CA . TYR E 1 69 ? -2.579 19.039 19.800 1.00 17.17 69 TYR E CA 1
ATOM 10674 C C . TYR E 1 69 ? -3.349 19.957 18.870 1.00 17.83 69 TYR E C 1
ATOM 10675 O O . TYR E 1 69 ? -4.361 20.569 19.280 1.00 18.41 69 TYR E O 1
ATOM 10684 N N . GLY E 1 70 ? -2.870 20.043 17.618 1.00 18.20 70 GLY E N 1
ATOM 10685 C CA . GLY E 1 70 ? -3.407 20.981 16.612 1.00 18.10 70 GLY E CA 1
ATOM 10686 C C . GLY E 1 70 ? -4.852 20.682 16.187 1.00 18.84 70 GLY E C 1
ATOM 10687 O O . GLY E 1 70 ? -5.606 21.597 15.840 1.00 18.04 70 GLY E O 1
ATOM 10688 N N . ASN E 1 71 ? -5.244 19.407 16.194 1.00 18.68 71 ASN E N 1
ATOM 10689 C CA . ASN E 1 71 ? -6.614 19.006 15.823 1.00 19.43 71 ASN E CA 1
ATOM 10690 C C . ASN E 1 71 ? -7.034 19.499 14.420 1.00 19.54 71 ASN E C 1
ATOM 10691 O O . ASN E 1 71 ? -8.212 19.720 14.141 1.00 17.97 71 ASN E O 1
ATOM 10696 N N . GLY E 1 72 ? -6.055 19.630 13.526 1.00 19.86 72 GLY E N 1
ATOM 10697 C CA . GLY E 1 72 ? -6.309 20.052 12.162 1.00 19.71 72 GLY E CA 1
ATOM 10698 C C . GLY E 1 72 ? -6.515 21.532 12.002 1.00 19.82 72 GLY E C 1
ATOM 10699 O O . GLY E 1 72 ? -7.125 21.958 11.032 1.00 19.04 72 GLY E O 1
ATOM 10700 N N . ALA E 1 73 ? -5.978 22.323 12.925 1.00 20.49 73 ALA E N 1
ATOM 10701 C CA . ALA E 1 73 ? -6.145 23.766 12.871 1.00 20.95 73 ALA E CA 1
ATOM 10702 C C . ALA E 1 73 ? -5.137 24.362 11.908 1.00 21.16 73 ALA E C 1
ATOM 10703 O O . ALA E 1 73 ? -4.238 23.678 11.410 1.00 20.32 73 ALA E O 1
ATOM 10705 N N . THR E 1 74 ? -5.335 25.641 11.618 1.00 22.54 74 THR E N 1
ATOM 10706 C CA . THR E 1 74 ? -4.443 26.406 10.751 1.00 23.56 74 THR E CA 1
ATOM 10707 C C . THR E 1 74 ? -4.015 27.635 11.556 1.00 22.64 74 THR E C 1
ATOM 10708 O O . THR E 1 74 ? -4.815 28.188 12.309 1.00 20.08 74 THR E O 1
ATOM 10712 N N . VAL E 1 75 ? -2.754 28.027 11.410 1.00 22.76 75 VAL E N 1
ATOM 10713 C CA . VAL E 1 75 ? -2.223 29.230 12.054 1.00 23.78 75 VAL E CA 1
ATOM 10714 C C . VAL E 1 75 ? -1.642 30.121 10.942 1.00 24.64 75 VAL E C 1
ATOM 10715 O O . VAL E 1 75 ? -0.686 29.737 10.257 1.00 25.41 75 VAL E O 1
ATOM 10719 N N . LYS E 1 76 ? -2.248 31.293 10.757 1.00 25.77 76 LYS E N 1
ATOM 10720 C CA . LYS E 1 76 ? -1.717 32.337 9.888 1.00 27.67 76 LYS E CA 1
ATOM 10721 C C . LYS E 1 76 ? -0.957 33.359 10.728 1.00 26.86 76 LYS E C 1
ATOM 10722 O O . LYS E 1 76 ? -1.022 33.351 11.950 1.00 26.28 76 LYS E O 1
ATOM 10728 N N . THR E 1 77 ? -0.235 34.234 10.050 1.00 27.84 77 THR E N 1
ATOM 10729 C CA . THR E 1 77 ? 0.568 35.236 10.727 1.00 29.89 77 THR E CA 1
ATOM 10730 C C . THR E 1 77 ? 0.663 36.524 9.930 1.00 30.52 77 THR E C 1
ATOM 10731 O O . THR E 1 77 ? 0.158 36.613 8.834 1.00 31.18 77 THR E O 1
ATOM 10735 N N . SER E 1 78 ? 1.322 37.512 10.515 1.00 33.76 78 SER E N 1
ATOM 10736 C CA . SER E 1 78 ? 1.635 38.778 9.840 1.00 36.35 78 SER E CA 1
ATOM 10737 C C . SER E 1 78 ? 2.968 39.342 10.359 1.00 38.23 78 SER E C 1
ATOM 10738 O O . SER E 1 78 ? 3.407 39.012 11.470 1.00 42.06 78 SER E O 1
ATOM 10741 N N . GLY E 1 79 ? 3.607 40.168 9.536 1.00 39.29 79 GLY E N 1
ATOM 10742 C CA . GLY E 1 79 ? 4.786 40.932 9.947 1.00 41.63 79 GLY E CA 1
ATOM 10743 C C . GLY E 1 79 ? 6.027 40.081 9.926 1.00 41.04 79 GLY E C 1
ATOM 10744 O O . GLY E 1 79 ? 6.014 38.984 9.376 1.00 41.37 79 GLY E O 1
ATOM 10745 N N . LEU E 1 80 ? 7.106 40.601 10.506 1.00 43.17 80 LEU E N 1
ATOM 10746 C CA . LEU E 1 80 ? 8.314 39.803 10.717 1.00 43.29 80 LEU E CA 1
ATOM 10747 C C . LEU E 1 80 ? 8.008 38.659 11.704 1.00 41.52 80 LEU E C 1
ATOM 10748 O O . LEU E 1 80 ? 7.414 38.875 12.776 1.00 46.25 80 LEU E O 1
ATOM 10753 N N . GLY E 1 81 ? 8.380 37.441 11.324 1.00 37.60 81 GLY E N 1
ATOM 10754 C CA . GLY E 1 81 ? 8.095 36.244 12.129 1.00 34.30 81 GLY E CA 1
ATOM 10755 C C . GLY E 1 81 ? 9.197 36.154 13.150 1.00 34.61 81 GLY E C 1
ATOM 10756 O O . GLY E 1 81 ? 9.966 37.105 13.278 1.00 37.41 81 GLY E O 1
ATOM 10757 N N . PRO E 1 82 ? 9.346 35.035 13.855 1.00 29.52 82 PRO E N 1
ATOM 10758 C CA . PRO E 1 82 ? 8.633 33.812 13.611 1.00 27.56 82 PRO E CA 1
ATOM 10759 C C . PRO E 1 82 ? 7.237 33.813 14.233 1.00 26.08 82 PRO E C 1
ATOM 10760 O O . PRO E 1 82 ? 6.882 34.735 14.984 1.00 25.59 82 PRO E O 1
ATOM 10764 N N . ILE E 1 83 ? 6.479 32.761 13.956 1.00 24.26 83 ILE E N 1
ATOM 10765 C CA . ILE E 1 83 ? 5.144 32.611 14.544 1.00 24.08 83 ILE E CA 1
ATOM 10766 C C . ILE E 1 83 ? 5.309 32.193 16.011 1.00 23.31 83 ILE E C 1
ATOM 10767 O O . ILE E 1 83 ? 4.668 32.769 16.885 1.00 22.33 83 ILE E O 1
ATOM 10772 N N . ILE E 1 84 ? 6.167 31.196 16.263 1.00 23.39 84 ILE E N 1
ATOM 10773 C CA . ILE E 1 84 ? 6.537 30.774 17.628 1.00 22.50 84 ILE E CA 1
ATOM 10774 C C . ILE E 1 84 ? 8.071 30.778 17.824 1.00 22.44 84 ILE E C 1
ATOM 10775 O O . ILE E 1 84 ? 8.811 30.226 17.010 1.00 22.52 84 ILE E O 1
ATOM 10780 N N . HIS E 1 85 ? 8.512 31.441 18.892 1.00 23.40 85 HIS E N 1
ATOM 10781 C CA . HIS E 1 85 ? 9.895 31.422 19.379 1.00 25.19 85 HIS E CA 1
ATOM 10782 C C . HIS E 1 85 ? 9.944 30.491 20.588 1.00 24.29 85 HIS E C 1
ATOM 10783 O O . HIS E 1 85 ? 9.262 30.725 21.595 1.00 23.33 85 HIS E O 1
ATOM 10790 N N . ILE E 1 86 ? 10.706 29.410 20.477 1.00 23.72 86 ILE E N 1
ATOM 10791 C CA . ILE E 1 86 ? 10.711 28.379 21.510 1.00 23.44 86 ILE E CA 1
ATOM 10792 C C . ILE E 1 86 ? 12.063 28.424 22.231 1.00 24.03 86 ILE E C 1
ATOM 10793 O O . ILE E 1 86 ? 13.097 28.069 21.642 1.00 23.29 86 ILE E O 1
ATOM 10798 N N . MET E 1 87 ? 12.033 28.889 23.489 1.00 24.08 87 MET E N 1
ATOM 10799 C CA . MET E 1 87 ? 13.218 28.964 24.352 1.00 24.49 87 MET E CA 1
ATOM 10800 C C . MET E 1 87 ? 13.373 27.623 25.069 1.00 22.01 87 MET E C 1
ATOM 10801 O O . MET E 1 87 ? 12.750 27.393 26.102 1.00 19.19 87 MET E O 1
ATOM 10806 N N . GLY E 1 88 ? 14.206 26.744 24.528 1.00 21.05 88 GLY E N 1
ATOM 10807 C CA . GLY E 1 88 ? 14.297 25.374 25.035 1.00 20.78 88 GLY E CA 1
ATOM 10808 C C . GLY E 1 88 ? 15.137 25.225 26.290 1.00 19.98 88 GLY E C 1
ATOM 10809 O O . GLY E 1 88 ? 15.981 26.076 26.576 1.00 19.49 88 GLY E O 1
ATOM 10810 N N . ASP E 1 89 ? 14.863 24.148 27.037 1.00 19.46 89 ASP E N 1
ATOM 10811 C CA . ASP E 1 89 ? 15.629 23.744 28.224 1.00 18.71 89 ASP E CA 1
ATOM 10812 C C . ASP E 1 89 ? 15.912 22.250 28.160 1.00 17.38 89 ASP E C 1
ATOM 10813 O O . ASP E 1 89 ? 15.044 21.437 28.473 1.00 16.34 89 ASP E O 1
ATOM 10818 N N . LEU E 1 90 ? 17.148 21.919 27.785 1.00 16.42 90 LEU E N 1
ATOM 10819 C CA . LEU E 1 90 ? 17.573 20.550 27.587 1.00 17.19 90 LEU E CA 1
ATOM 10820 C C . LEU E 1 90 ? 17.683 19.756 28.894 1.00 17.41 90 LEU E C 1
ATOM 10821 O O . LEU E 1 90 ? 17.621 18.526 28.865 1.00 16.88 90 LEU E O 1
ATOM 10826 N N . ASP E 1 91 ? 17.803 20.464 30.025 1.00 17.97 91 ASP E N 1
ATOM 10827 C CA . ASP E 1 91 ? 17.804 19.855 31.354 1.00 18.28 91 ASP E CA 1
ATOM 10828 C C . ASP E 1 91 ? 16.414 19.386 31.763 1.00 17.90 91 ASP E C 1
ATOM 10829 O O . ASP E 1 91 ? 16.289 18.526 32.638 1.00 17.45 91 ASP E O 1
ATOM 10834 N N . ASN E 1 92 ? 15.379 19.961 31.149 1.00 18.00 92 ASN E N 1
ATOM 10835 C CA . ASN E 1 92 ? 14.000 19.468 31.316 1.00 18.21 92 ASN E CA 1
ATOM 10836 C C . ASN E 1 92 ? 13.784 18.272 30.359 1.00 17.89 92 ASN E C 1
ATOM 10837 O O . ASN E 1 92 ? 13.983 18.415 29.150 1.00 18.09 92 ASN E O 1
ATOM 10842 N N . PRO E 1 93 ? 13.408 17.091 30.900 1.00 18.27 93 PRO E N 1
ATOM 10843 C CA . PRO E 1 93 ? 13.165 15.917 30.044 1.00 18.02 93 PRO E CA 1
ATOM 10844 C C . PRO E 1 93 ? 11.859 15.923 29.231 1.00 18.75 93 PRO E C 1
ATOM 10845 O O . PRO E 1 93 ? 11.748 15.120 28.309 1.00 19.31 93 PRO E O 1
ATOM 10849 N N . MET E 1 94 ? 10.881 16.774 29.563 1.00 19.48 94 MET E N 1
ATOM 10850 C CA . MET E 1 94 ? 9.669 16.915 28.727 1.00 20.27 94 MET E CA 1
ATOM 10851 C C . MET E 1 94 ? 9.956 17.666 27.403 1.00 19.15 94 MET E C 1
ATOM 10852 O O . MET E 1 94 ? 10.434 18.808 27.402 1.00 18.56 94 MET E O 1
ATOM 10857 N N . ASP E 1 95 ? 9.670 17.024 26.278 1.00 18.32 95 ASP E N 1
ATOM 10858 C CA . ASP E 1 95 ? 9.740 17.698 24.965 1.00 18.05 95 ASP E CA 1
ATOM 10859 C C . ASP E 1 95 ? 8.597 18.718 24.720 1.00 17.29 95 ASP E C 1
ATOM 10860 O O . ASP E 1 95 ? 7.504 18.629 25.288 1.00 16.75 95 ASP E O 1
ATOM 10865 N N . VAL E 1 96 ? 8.885 19.720 23.905 1.00 17.28 96 VAL E N 1
ATOM 10866 C CA . VAL E 1 96 ? 7.832 20.520 23.298 1.00 17.55 96 VAL E CA 1
ATOM 10867 C C . VAL E 1 96 ? 7.366 19.647 22.142 1.00 17.87 96 VAL E C 1
ATOM 10868 O O . VAL E 1 96 ? 8.191 19.233 21.323 1.00 16.75 96 VAL E O 1
ATOM 10872 N N . ARG E 1 97 ? 6.068 19.342 22.102 1.00 17.36 97 ARG E N 1
ATOM 10873 C CA . ARG E 1 97 ? 5.497 18.483 21.079 1.00 17.46 97 ARG E CA 1
ATOM 10874 C C . ARG E 1 97 ? 4.388 19.253 20.347 1.00 17.89 97 ARG E C 1
ATOM 10875 O O . ARG E 1 97 ? 3.485 19.821 20.973 1.00 19.02 97 ARG E O 1
ATOM 10883 N N . ILE E 1 98 ? 4.469 19.295 19.019 1.00 17.26 98 ILE E N 1
ATOM 10884 C CA . ILE E 1 98 ? 3.442 19.951 18.208 1.00 16.95 98 ILE E CA 1
ATOM 10885 C C . ILE E 1 98 ? 2.974 18.940 17.194 1.00 16.52 98 ILE E C 1
ATOM 10886 O O . ILE E 1 98 ? 3.792 18.450 16.438 1.00 15.76 98 ILE E O 1
ATOM 10891 N N . GLN E 1 99 ? 1.673 18.635 17.181 1.00 16.53 99 GLN E N 1
ATOM 10892 C CA . GLN E 1 99 ? 1.099 17.627 16.276 1.00 17.43 99 GLN E CA 1
ATOM 10893 C C . GLN E 1 99 ? -0.112 18.136 15.484 1.00 17.13 99 GLN E C 1
ATOM 10894 O O . GLN E 1 99 ? -0.913 18.886 16.030 1.00 16.77 99 GLN E O 1
ATOM 10900 N N . ASP E 1 100 ? -0.263 17.702 14.225 1.00 17.65 100 ASP E N 1
ATOM 10901 C CA . ASP E 1 100 ? -1.539 17.861 13.479 1.00 17.58 100 ASP E CA 1
ATOM 10902 C C . ASP E 1 100 ? -1.932 19.351 13.302 1.00 17.93 100 ASP E C 1
ATOM 10903 O O . ASP E 1 100 ? -3.115 19.722 13.442 1.00 17.09 100 ASP E O 1
ATOM 10908 N N . LEU E 1 101 ? -0.940 20.199 13.001 1.00 17.99 101 LEU E N 1
ATOM 10909 C CA . LEU E 1 101 ? -1.143 21.656 12.911 1.00 17.97 101 LEU E CA 1
ATOM 10910 C C . LEU E 1 101 ? -0.511 22.218 11.628 1.00 18.12 101 LEU E C 1
ATOM 10911 O O . LEU E 1 101 ? 0.608 21.844 11.261 1.00 16.57 101 LEU E O 1
ATOM 10916 N N . THR E 1 102 ? -1.249 23.115 10.957 1.00 18.07 102 THR E N 1
ATOM 10917 C CA . THR E 1 102 ? -0.803 23.772 9.738 1.00 18.51 102 THR E CA 1
ATOM 10918 C C . THR E 1 102 ? -0.355 25.214 10.034 1.00 19.10 102 THR E C 1
ATOM 10919 O O . THR E 1 102 ? -1.026 25.935 10.778 1.00 19.11 102 THR E O 1
ATOM 10923 N N . PHE E 1 103 ? 0.791 25.596 9.469 1.00 17.93 103 PHE E N 1
ATOM 10924 C CA . PHE E 1 103 ? 1.347 26.922 9.576 1.00 18.87 103 PHE E CA 1
ATOM 10925 C C . PHE E 1 103 ? 1.462 27.535 8.174 1.00 19.30 103 PHE E C 1
ATOM 10926 O O . PHE E 1 103 ? 1.951 26.899 7.236 1.00 18.34 103 PHE E O 1
ATOM 10934 N N . ILE E 1 104 ? 1.029 28.786 8.049 1.00 20.60 104 ILE E N 1
ATOM 10935 C CA . ILE E 1 104 ? 0.958 29.469 6.757 1.00 21.58 104 ILE E CA 1
ATOM 10936 C C . ILE E 1 104 ? 1.648 30.811 6.930 1.00 21.47 104 ILE E C 1
ATOM 10937 O O . ILE E 1 104 ? 1.273 31.593 7.813 1.00 20.60 104 ILE E O 1
ATOM 10942 N N . GLY E 1 105 ? 2.681 31.043 6.127 1.00 22.80 105 GLY E N 1
ATOM 10943 C CA . GLY E 1 105 ? 3.475 32.252 6.217 1.00 24.98 105 GLY E CA 1
ATOM 10944 C C . GLY E 1 105 ? 3.228 33.248 5.095 1.00 27.34 105 GLY E C 1
ATOM 10945 O O . GLY E 1 105 ? 4.028 34.145 4.907 1.00 28.04 105 GLY E O 1
ATOM 10946 N N . GLY E 1 106 ? 2.134 33.105 4.346 1.00 30.48 106 GLY E N 1
ATOM 10947 C CA . GLY E 1 106 ? 1.865 33.982 3.183 1.00 33.76 106 GLY E CA 1
ATOM 10948 C C . GLY E 1 106 ? 1.011 33.343 2.098 1.00 34.78 106 GLY E C 1
ATOM 10949 O O . GLY E 1 106 ? 0.636 32.181 2.203 1.00 34.77 106 GLY E O 1
ATOM 10950 N N . ASP E 1 107 ? 0.723 34.101 1.046 1.00 37.26 107 ASP E N 1
ATOM 10951 C CA . ASP E 1 107 ? -0.209 33.649 -0.006 1.00 42.67 107 ASP E CA 1
ATOM 10952 C C . ASP E 1 107 ? 0.414 32.665 -0.996 1.00 42.76 107 ASP E C 1
ATOM 10953 O O . ASP E 1 107 ? -0.222 31.667 -1.359 1.00 47.81 107 ASP E O 1
ATOM 10958 N N . SER E 1 108 ? 1.628 32.973 -1.445 1.00 38.59 108 SER E N 1
ATOM 10959 C CA . SER E 1 108 ? 2.342 32.168 -2.418 1.00 38.33 108 SER E CA 1
ATOM 10960 C C . SER E 1 108 ? 3.712 32.801 -2.606 1.00 36.89 108 SER E C 1
ATOM 10961 O O . SER E 1 108 ? 3.850 34.010 -2.489 1.00 39.16 108 SER E O 1
ATOM 10964 N N . PRO E 1 109 ? 4.726 32.002 -2.935 1.00 34.63 109 PRO E N 1
ATOM 10965 C CA . PRO E 1 109 ? 6.063 32.568 -2.819 1.00 33.78 109 PRO E CA 1
ATOM 10966 C C . PRO E 1 109 ? 6.484 33.408 -4.002 1.00 34.22 109 PRO E C 1
ATOM 10967 O O . PRO E 1 109 ? 6.242 33.006 -5.143 1.00 31.94 109 PRO E O 1
ATOM 10971 N N . ASP E 1 110 ? 7.115 34.554 -3.726 1.00 36.01 110 ASP E N 1
ATOM 10972 C CA . ASP E 1 110 ? 7.941 35.236 -4.728 1.00 39.28 110 ASP E CA 1
ATOM 10973 C C . ASP E 1 110 ? 9.275 34.508 -4.737 1.00 35.48 110 ASP E C 1
ATOM 10974 O O . ASP E 1 110 ? 10.004 34.549 -3.762 1.00 37.05 110 ASP E O 1
ATOM 10979 N N . ARG E 1 111 ? 9.571 33.814 -5.826 1.00 32.10 111 ARG E N 1
ATOM 10980 C CA . ARG E 1 111 ? 10.759 32.972 -5.906 1.00 29.73 111 ARG E CA 1
ATOM 10981 C C . ARG E 1 111 ? 11.942 33.730 -6.454 1.00 28.29 111 ARG E C 1
ATOM 10982 O O . ARG E 1 111 ? 13.065 33.272 -6.309 1.00 26.99 111 ARG E O 1
ATOM 10990 N N . LEU E 1 112 ? 11.702 34.887 -7.071 1.00 28.91 112 LEU E N 1
ATOM 10991 C CA . LEU E 1 112 ? 12.783 35.678 -7.671 1.00 30.15 112 LEU E CA 1
ATOM 10992 C C . LEU E 1 112 ? 13.478 36.653 -6.713 1.00 27.92 112 LEU E C 1
ATOM 10993 O O . LEU E 1 112 ? 14.596 37.073 -7.000 1.00 26.35 112 LEU E O 1
ATOM 10998 N N . VAL E 1 113 ? 12.854 36.995 -5.584 1.00 26.87 113 VAL E N 1
ATOM 10999 C CA . VAL E 1 113 ? 13.506 37.904 -4.611 1.00 26.99 113 VAL E CA 1
ATOM 11000 C C . VAL E 1 113 ? 14.830 37.282 -4.130 1.00 26.44 113 VAL E C 1
ATOM 11001 O O . VAL E 1 113 ? 14.842 36.105 -3.748 1.00 26.95 113 VAL E O 1
ATOM 11005 N N . PRO E 1 114 ? 15.936 38.055 -4.131 1.00 24.20 114 PRO E N 1
ATOM 11006 C CA . PRO E 1 114 ? 17.127 37.486 -3.518 1.00 24.34 114 PRO E CA 1
ATOM 11007 C C . PRO E 1 114 ? 16.867 37.252 -2.018 1.00 23.73 114 PRO E C 1
ATOM 11008 O O . PRO E 1 114 ? 16.179 38.050 -1.387 1.00 24.42 114 PRO E O 1
ATOM 11012 N N . PHE E 1 115 ? 17.377 36.150 -1.468 1.00 23.54 115 PHE E N 1
ATOM 11013 C CA . PHE E 1 115 ? 17.243 35.872 -0.030 1.00 22.41 115 PHE E CA 1
ATOM 11014 C C . PHE E 1 115 ? 18.171 36.830 0.720 1.00 22.16 115 PHE E C 1
ATOM 11015 O O . PHE E 1 115 ? 19.192 37.236 0.177 1.00 22.14 115 PHE E O 1
ATOM 11023 N N . SER E 1 116 ? 17.815 37.154 1.964 1.00 22.48 116 SER E N 1
ATOM 11024 C CA . SER E 1 116 ? 18.415 38.268 2.714 1.00 22.65 116 SER E CA 1
ATOM 11025 C C . SER E 1 116 ? 18.307 38.078 4.225 1.00 22.85 116 SER E C 1
ATOM 11026 O O . SER E 1 116 ? 17.458 37.303 4.708 1.00 25.50 116 SER E O 1
ATOM 11029 N N . ALA E 1 117 ? 19.117 38.819 4.977 1.00 21.77 117 ALA E N 1
ATOM 11030 C CA . ALA E 1 117 ? 19.014 38.807 6.446 1.00 22.35 117 ALA E CA 1
ATOM 11031 C C . ALA E 1 117 ? 17.574 39.010 6.944 1.00 22.23 117 ALA E C 1
ATOM 11032 O O . ALA E 1 117 ? 17.104 38.243 7.776 1.00 24.11 117 ALA E O 1
ATOM 11034 N N . VAL E 1 118 ? 16.874 40.016 6.434 1.00 21.95 118 VAL E N 1
ATOM 11035 C CA . VAL E 1 118 ? 15.475 40.279 6.871 1.00 22.58 118 VAL E CA 1
ATOM 11036 C C . VAL E 1 118 ? 14.487 39.119 6.595 1.00 21.10 118 VAL E C 1
ATOM 11037 O O . VAL E 1 118 ? 13.599 38.849 7.402 1.00 20.64 118 VAL E O 1
ATOM 11041 N N . LEU E 1 119 ? 14.672 38.416 5.481 1.00 20.66 119 LEU E N 1
ATOM 11042 C CA . LEU E 1 119 ? 13.819 37.260 5.141 1.00 20.27 119 LEU E CA 1
ATOM 11043 C C . LEU E 1 119 ? 14.054 36.047 6.047 1.00 19.84 119 LEU E C 1
ATOM 11044 O O . LEU E 1 119 ? 13.149 35.222 6.200 1.00 19.56 119 LEU E O 1
ATOM 11049 N N . THR E 1 120 ? 15.230 35.952 6.679 1.00 19.49 120 THR E N 1
ATOM 11050 C CA . THR E 1 120 ? 15.491 34.871 7.643 1.00 19.22 120 THR E CA 1
ATOM 11051 C C . THR E 1 120 ? 14.540 34.886 8.847 1.00 20.17 120 THR E C 1
ATOM 11052 O O . THR E 1 120 ? 14.399 33.872 9.530 1.00 20.24 120 THR E O 1
ATOM 11056 N N . ASN E 1 121 ? 13.913 36.038 9.102 1.00 19.71 121 ASN E N 1
ATOM 11057 C CA . ASN E 1 121 ? 12.901 36.186 10.136 1.00 20.89 121 ASN E CA 1
ATOM 11058 C C . ASN E 1 121 ? 11.618 35.462 9.853 1.00 21.19 121 ASN E C 1
ATOM 11059 O O . ASN E 1 121 ? 10.853 35.221 10.791 1.00 21.24 121 ASN E O 1
ATOM 11064 N N . GLN E 1 122 ? 11.362 35.140 8.579 1.00 21.99 122 GLN E N 1
ATOM 11065 C CA . GLN E 1 122 ? 10.041 34.621 8.135 1.00 21.84 122 GLN E CA 1
ATOM 11066 C C . GLN E 1 122 ? 9.949 33.089 8.295 1.00 21.05 122 GLN E C 1
ATOM 11067 O O . GLN E 1 122 ? 10.024 32.325 7.313 1.00 18.97 122 GLN E O 1
ATOM 11073 N N . MET E 1 123 ? 9.809 32.686 9.565 1.00 20.04 123 MET E N 1
ATOM 11074 C CA . MET E 1 123 ? 9.882 31.308 10.015 1.00 19.22 123 MET E CA 1
ATOM 11075 C C . MET E 1 123 ? 8.577 30.963 10.664 1.00 18.89 123 MET E C 1
ATOM 11076 O O . MET E 1 123 ? 7.911 31.853 11.182 1.00 19.50 123 MET E O 1
ATOM 11081 N N . ALA E 1 124 ? 8.228 29.676 10.712 1.00 18.65 124 ALA E N 1
ATOM 11082 C CA . ALA E 1 124 ? 7.104 29.227 11.576 1.00 18.37 124 ALA E CA 1
ATOM 11083 C C . ALA E 1 124 ? 7.582 29.016 13.019 1.00 18.36 124 ALA E C 1
ATOM 11084 O O . ALA E 1 124 ? 7.025 29.587 13.969 1.00 18.42 124 ALA E O 1
ATOM 11086 N N . LEU E 1 125 ? 8.636 28.215 13.157 1.00 18.76 125 LEU E N 1
ATOM 11087 C CA . LEU E 1 125 ? 9.183 27.786 14.455 1.00 19.26 125 LEU E CA 1
ATOM 11088 C C . LEU E 1 125 ? 10.670 28.092 14.539 1.00 19.34 125 LEU E C 1
ATOM 11089 O O . LEU E 1 125 ? 11.473 27.524 13.781 1.00 19.74 125 LEU E O 1
ATOM 11094 N N . TRP E 1 126 ? 11.021 28.995 15.461 1.00 19.50 126 TRP E N 1
ATOM 11095 C CA . TRP E 1 126 ? 12.397 29.270 15.842 1.00 20.00 126 TRP E CA 1
ATOM 11096 C C . TRP E 1 126 ? 12.643 28.627 17.219 1.00 19.76 126 TRP E C 1
ATOM 11097 O O . TRP E 1 126 ? 12.085 29.075 18.237 1.00 19.85 126 TRP E O 1
ATOM 11108 N N . CYS E 1 127 ? 13.506 27.615 17.242 1.00 18.87 127 CYS E N 1
ATOM 11109 C CA . CYS E 1 127 ? 13.691 26.762 18.414 1.00 19.28 127 CYS E CA 1
ATOM 11110 C C . CYS E 1 127 ? 15.127 26.808 18.847 1.00 18.83 127 CYS E C 1
ATOM 11111 O O . CYS E 1 127 ? 16.027 26.483 18.064 1.00 18.56 127 CYS E O 1
ATOM 11114 N N . ILE E 1 128 ? 15.349 27.182 20.094 1.00 19.11 128 ILE E N 1
ATOM 11115 C CA . ILE E 1 128 ? 16.720 27.240 20.636 1.00 19.99 128 ILE E CA 1
ATOM 11116 C C . ILE E 1 128 ? 16.861 26.204 21.770 1.00 19.03 128 ILE E C 1
ATOM 11117 O O . ILE E 1 128 ? 15.969 26.049 22.590 1.00 17.63 128 ILE E O 1
ATOM 11122 N N . ASP E 1 129 ? 17.972 25.477 21.746 1.00 18.59 129 ASP E N 1
ATOM 11123 C CA . ASP E 1 129 ? 18.206 24.316 22.623 1.00 18.83 129 ASP E CA 1
ATOM 11124 C C . ASP E 1 129 ? 17.021 23.336 22.607 1.00 17.45 129 ASP E C 1
ATOM 11125 O O . ASP E 1 129 ? 16.412 23.051 23.652 1.00 17.21 129 ASP E O 1
ATOM 11130 N N . PRO E 1 130 ? 16.688 22.827 21.403 1.00 16.16 130 PRO E N 1
ATOM 11131 C CA . PRO E 1 130 ? 15.452 22.089 21.221 1.00 16.21 130 PRO E CA 1
ATOM 11132 C C . PRO E 1 130 ? 15.444 20.650 21.732 1.00 16.16 130 PRO E C 1
ATOM 11133 O O . PRO E 1 130 ? 16.269 19.828 21.300 1.00 16.57 130 PRO E O 1
ATOM 11137 N N . ARG E 1 131 ? 14.523 20.381 22.653 1.00 15.81 131 ARG E N 1
ATOM 11138 C CA . ARG E 1 131 ? 13.996 19.057 22.887 1.00 16.70 131 ARG E CA 1
ATOM 11139 C C . ARG E 1 131 ? 12.570 19.134 22.334 1.00 17.95 131 ARG E C 1
ATOM 11140 O O . ARG E 1 131 ? 11.661 19.682 22.992 1.00 18.65 131 ARG E O 1
ATOM 11148 N N . ILE E 1 132 ? 12.381 18.589 21.128 1.00 18.07 132 ILE E N 1
ATOM 11149 C CA . ILE E 1 132 ? 11.182 18.843 20.347 1.00 18.41 132 ILE E CA 1
ATOM 11150 C C . ILE E 1 132 ? 10.745 17.648 19.475 1.00 19.07 132 ILE E C 1
ATOM 11151 O O . ILE E 1 132 ? 11.577 16.909 18.940 1.00 18.65 132 ILE E O 1
ATOM 11156 N N . THR E 1 133 ? 9.428 17.461 19.384 1.00 19.12 133 THR E N 1
ATOM 11157 C CA . THR E 1 133 ? 8.797 16.549 18.447 1.00 19.78 133 THR E CA 1
ATOM 11158 C C . THR E 1 133 ? 7.791 17.339 17.614 1.00 19.46 133 THR E C 1
ATOM 11159 O O . THR E 1 133 ? 6.911 18.004 18.165 1.00 19.62 133 THR E O 1
ATOM 11163 N N . ILE E 1 134 ? 7.947 17.281 16.299 1.00 18.34 134 ILE E N 1
ATOM 11164 C CA . ILE E 1 134 ? 7.028 17.940 15.365 1.00 18.28 134 ILE E CA 1
ATOM 11165 C C . ILE E 1 134 ? 6.547 16.877 14.392 1.00 17.58 134 ILE E C 1
ATOM 11166 O O . ILE E 1 134 ? 7.347 16.308 13.654 1.00 16.06 134 ILE E O 1
ATOM 11171 N N . ARG E 1 135 ? 5.243 16.621 14.388 1.00 17.70 135 ARG E N 1
ATOM 11172 C CA . ARG E 1 135 ? 4.715 15.489 13.632 1.00 19.49 135 ARG E CA 1
ATOM 11173 C C . ARG E 1 135 ? 3.297 15.730 13.087 1.00 18.29 135 ARG E C 1
ATOM 11174 O O . ARG E 1 135 ? 2.465 16.320 13.753 1.00 17.28 135 ARG E O 1
ATOM 11182 N N . GLY E 1 136 ? 3.050 15.284 11.859 1.00 17.46 136 GLY E N 1
ATOM 11183 C CA . GLY E 1 136 ? 1.742 15.464 11.218 1.00 17.16 136 GLY E CA 1
ATOM 11184 C C . GLY E 1 136 ? 1.407 16.914 10.887 1.00 16.90 136 GLY E C 1
ATOM 11185 O O . GLY E 1 136 ? 0.241 17.253 10.767 1.00 15.87 136 GLY E O 1
ATOM 11186 N N . CYS E 1 137 ? 2.428 17.757 10.740 1.00 16.94 137 CYS E N 1
ATOM 11187 C CA . CYS E 1 137 ? 2.238 19.213 10.560 1.00 16.82 137 CYS E CA 1
ATOM 11188 C C . CYS E 1 137 ? 2.529 19.647 9.121 1.00 16.69 137 CYS E C 1
ATOM 11189 O O . CYS E 1 137 ? 3.244 18.953 8.372 1.00 15.35 137 CYS E O 1
ATOM 11192 N N . SER E 1 138 ? 1.981 20.795 8.730 1.00 17.03 138 SER E N 1
ATOM 11193 C CA . SER E 1 138 ? 2.243 21.351 7.393 1.00 17.45 138 SER E CA 1
ATOM 11194 C C . SER E 1 138 ? 2.722 22.787 7.486 1.00 17.89 138 SER E C 1
ATOM 11195 O O . SER E 1 138 ? 2.307 23.534 8.397 1.00 16.71 138 SER E O 1
ATOM 11198 N N . PHE E 1 139 ? 3.557 23.157 6.512 1.00 18.23 139 PHE E N 1
ATOM 11199 C CA . PHE E 1 139 ? 4.188 24.471 6.445 1.00 19.69 139 PHE E CA 1
ATOM 11200 C C . PHE E 1 139 ? 4.144 24.995 5.021 1.00 19.56 139 PHE E C 1
ATOM 11201 O O . PHE E 1 139 ? 4.737 24.384 4.124 1.00 20.28 139 PHE E O 1
ATOM 11209 N N . TYR E 1 140 ? 3.459 26.125 4.831 1.00 19.54 140 TYR E N 1
ATOM 11210 C CA . TYR E 1 140 ? 3.186 26.697 3.523 1.00 20.04 140 TYR E CA 1
ATOM 11211 C C . TYR E 1 140 ? 3.750 28.109 3.384 1.00 18.92 140 TYR E C 1
ATOM 11212 O O . TYR E 1 140 ? 3.470 28.964 4.206 1.00 17.95 140 TYR E O 1
ATOM 11221 N N . ASN E 1 141 ? 4.540 28.337 2.336 1.00 19.17 141 ASN E N 1
ATOM 11222 C CA . ASN E 1 141 ? 4.910 29.696 1.881 1.00 20.26 141 ASN E CA 1
ATOM 11223 C C . ASN E 1 141 ? 5.720 30.552 2.889 1.00 20.73 141 ASN E C 1
ATOM 11224 O O . ASN E 1 141 ? 5.448 31.741 3.078 1.00 20.52 141 ASN E O 1
ATOM 11229 N N . PHE E 1 142 ? 6.703 29.932 3.548 1.00 20.01 142 PHE E N 1
ATOM 11230 C CA . PHE E 1 142 ? 7.557 30.663 4.473 1.00 18.94 142 PHE E CA 1
ATOM 11231 C C . PHE E 1 142 ? 8.673 31.297 3.703 1.00 18.40 142 PHE E C 1
ATOM 11232 O O . PHE E 1 142 ? 9.282 30.657 2.852 1.00 18.73 142 PHE E O 1
ATOM 11240 N N . GLY E 1 143 ? 8.864 32.591 3.950 1.00 19.05 143 GLY E N 1
ATOM 11241 C CA . GLY E 1 143 ? 9.926 33.368 3.328 1.00 19.65 143 GLY E CA 1
ATOM 11242 C C . GLY E 1 143 ? 11.329 33.005 3.781 1.00 19.85 143 GLY E C 1
ATOM 11243 O O . GLY E 1 143 ? 12.295 33.294 3.075 1.00 20.39 143 GLY E O 1
ATOM 11244 N N . GLY E 1 144 ? 11.443 32.379 4.954 1.00 20.12 144 GLY E N 1
ATOM 11245 C CA . GLY E 1 144 ? 12.715 31.808 5.425 1.00 19.73 144 GLY E CA 1
ATOM 11246 C C . GLY E 1 144 ? 12.615 30.301 5.617 1.00 19.10 144 GLY E C 1
ATOM 11247 O O . GLY E 1 144 ? 11.954 29.598 4.824 1.00 17.37 144 GLY E O 1
ATOM 11248 N N . ALA E 1 145 ? 13.279 29.813 6.663 1.00 18.10 145 ALA E N 1
ATOM 11249 C CA . ALA E 1 145 ? 13.194 28.410 7.063 1.00 17.85 145 ALA E CA 1
ATOM 11250 C C . ALA E 1 145 ? 11.898 28.194 7.810 1.00 18.05 145 ALA E C 1
ATOM 11251 O O . ALA E 1 145 ? 11.643 28.903 8.768 1.00 20.99 145 ALA E O 1
ATOM 11253 N N . ALA E 1 146 ? 11.082 27.220 7.409 1.00 17.91 146 ALA E N 1
ATOM 11254 C CA . ALA E 1 146 ? 9.828 26.924 8.146 1.00 17.60 146 ALA E CA 1
ATOM 11255 C C . ALA E 1 146 ? 10.115 26.538 9.593 1.00 17.51 146 ALA E C 1
ATOM 11256 O O . ALA E 1 146 ? 9.411 26.967 10.517 1.00 18.11 146 ALA E O 1
ATOM 11258 N N . ILE E 1 147 ? 11.151 25.712 9.775 1.00 17.07 147 ILE E N 1
ATOM 11259 C CA . ILE E 1 147 ? 11.607 25.271 11.092 1.00 15.75 147 ILE E CA 1
ATOM 11260 C C . ILE E 1 147 ? 13.077 25.618 11.181 1.00 15.10 147 ILE E C 1
ATOM 11261 O O . ILE E 1 147 ? 13.845 25.160 10.359 1.00 14.15 147 ILE E O 1
ATOM 11266 N N . TYR E 1 148 ? 13.460 26.426 12.169 1.00 16.09 148 TYR E N 1
ATOM 11267 C CA . TYR E 1 148 ? 14.880 26.731 12.451 1.00 17.45 148 TYR E CA 1
ATOM 11268 C C . TYR E 1 148 ? 15.240 26.226 13.856 1.00 17.48 148 TYR E C 1
ATOM 11269 O O . TYR E 1 148 ? 14.552 26.527 14.824 1.00 18.30 148 TYR E O 1
ATOM 11278 N N . LEU E 1 149 ? 16.309 25.444 13.945 1.00 18.11 149 LEU E N 1
ATOM 11279 C CA . LEU E 1 149 ? 16.795 24.859 15.216 1.00 17.81 149 LEU E CA 1
ATOM 11280 C C . LEU E 1 149 ? 18.230 25.316 15.459 1.00 17.67 149 LEU E C 1
ATOM 11281 O O . LEU E 1 149 ? 19.087 25.161 14.577 1.00 17.72 149 LEU E O 1
ATOM 11286 N N . GLU E 1 150 ? 18.496 25.884 16.639 1.00 18.23 150 GLU E N 1
ATOM 11287 C CA . GLU E 1 150 ? 19.854 26.307 17.025 1.00 19.16 150 GLU E CA 1
ATOM 11288 C C . GLU E 1 150 ? 20.170 26.024 18.498 1.00 19.14 150 GLU E C 1
ATOM 11289 O O . GLU E 1 150 ? 19.287 25.690 19.284 1.00 18.05 150 GLU E O 1
ATOM 11295 N N . ARG E 1 151 ? 21.451 26.166 18.835 1.00 20.34 151 ARG E N 1
ATOM 11296 C CA . ARG E 1 151 ? 21.934 26.074 20.211 1.00 21.81 151 ARG E CA 1
ATOM 11297 C C . ARG E 1 151 ? 22.359 27.450 20.732 1.00 22.70 151 ARG E C 1
ATOM 11298 O O . ARG E 1 151 ? 22.903 28.268 19.979 1.00 23.08 151 ARG E O 1
ATOM 11306 N N . SER E 1 152 ? 22.132 27.687 22.023 1.00 23.55 152 SER E N 1
ATOM 11307 C CA . SER E 1 152 ? 22.661 28.874 22.716 1.00 24.06 152 SER E CA 1
ATOM 11308 C C . SER E 1 152 ? 24.203 28.896 22.822 1.00 25.66 152 SER E C 1
ATOM 11309 O O . SER E 1 152 ? 24.804 29.948 23.047 1.00 25.37 152 SER E O 1
ATOM 11312 N N . GLU E 1 153 ? 24.846 27.747 22.661 1.00 27.00 153 GLU E N 1
ATOM 11313 C CA . GLU E 1 153 ? 26.302 27.663 22.768 1.00 28.56 153 GLU E CA 1
ATOM 11314 C C . GLU E 1 153 ? 26.780 26.454 22.007 1.00 25.83 153 GLU E C 1
ATOM 11315 O O . GLU E 1 153 ? 26.004 25.605 21.638 1.00 25.71 153 GLU E O 1
ATOM 11321 N N . ARG E 1 154 ? 28.073 26.391 21.763 1.00 24.69 154 ARG E N 1
ATOM 11322 C CA . ARG E 1 154 ? 28.674 25.249 21.103 1.00 23.57 154 ARG E CA 1
ATOM 11323 C C . ARG E 1 154 ? 28.730 24.093 22.089 1.00 23.25 154 ARG E C 1
ATOM 11324 O O . ARG E 1 154 ? 29.091 24.296 23.245 1.00 22.37 154 ARG E O 1
ATOM 11332 N N . ASP E 1 155 ? 28.363 22.895 21.637 1.00 22.25 155 ASP E N 1
ATOM 11333 C CA . ASP E 1 155 ? 28.296 21.712 22.502 1.00 21.33 155 ASP E CA 1
ATOM 11334 C C . ASP E 1 155 ? 29.546 20.846 22.322 1.00 21.20 155 ASP E C 1
ATOM 11335 O O . ASP E 1 155 ? 29.643 20.092 21.353 1.00 21.10 155 ASP E O 1
ATOM 11340 N N . THR E 1 156 ? 30.493 20.943 23.259 1.00 20.51 156 THR E N 1
ATOM 11341 C CA . THR E 1 156 ? 31.697 20.092 23.253 1.00 21.00 156 THR E CA 1
ATOM 11342 C C . THR E 1 156 ? 31.677 19.040 24.376 1.00 20.80 156 THR E C 1
ATOM 11343 O O . THR E 1 156 ? 32.719 18.489 24.721 1.00 21.34 156 THR E O 1
ATOM 11347 N N . GLY E 1 157 ? 30.497 18.759 24.928 1.00 19.11 157 GLY E N 1
ATOM 11348 C CA . GLY E 1 157 ? 30.327 17.686 25.891 1.00 18.78 157 GLY E CA 1
ATOM 11349 C C . GLY E 1 157 ? 30.344 16.298 25.250 1.00 18.49 157 GLY E C 1
ATOM 11350 O O . GLY E 1 157 ? 30.366 16.138 24.008 1.00 18.57 157 GLY E O 1
ATOM 11351 N N . PHE E 1 158 ? 30.336 15.297 26.121 1.00 17.75 158 PHE E N 1
ATOM 11352 C CA . PHE E 1 158 ? 30.260 13.888 25.748 1.00 17.97 158 PHE E CA 1
ATOM 11353 C C . PHE E 1 158 ? 28.839 13.334 26.018 1.00 17.88 158 PHE E C 1
ATOM 11354 O O . PHE E 1 158 ? 28.639 12.119 26.034 1.00 16.17 158 PHE E O 1
ATOM 11362 N N . ARG E 1 159 ? 27.871 14.228 26.239 1.00 18.11 159 ARG E N 1
ATOM 11363 C CA . ARG E 1 159 ? 26.451 13.863 26.234 1.00 19.48 159 ARG E CA 1
ATOM 11364 C C . ARG E 1 159 ? 25.860 14.171 24.836 1.00 18.41 159 ARG E C 1
ATOM 11365 O O . ARG E 1 159 ? 25.402 15.273 24.566 1.00 18.05 159 ARG E O 1
ATOM 11373 N N . PHE E 1 160 ? 25.917 13.180 23.947 1.00 17.83 160 PHE E N 1
ATOM 11374 C CA . PHE E 1 160 ? 25.661 13.380 22.525 1.00 17.37 160 PHE E CA 1
ATOM 11375 C C . PHE E 1 160 ? 24.186 13.404 22.213 1.00 17.30 160 PHE E C 1
ATOM 11376 O O . PHE E 1 160 ? 23.382 12.749 22.887 1.00 16.30 160 PHE E O 1
ATOM 11384 N N . GLY E 1 161 ? 23.829 14.205 21.215 1.00 17.64 161 GLY E N 1
ATOM 11385 C CA . GLY E 1 161 ? 22.473 14.185 20.676 1.00 17.33 161 GLY E CA 1
ATOM 11386 C C . GLY E 1 161 ? 21.453 14.700 21.650 1.00 17.43 161 GLY E C 1
ATOM 11387 O O . GLY E 1 161 ? 20.331 14.205 21.706 1.00 17.74 161 GLY E O 1
ATOM 11388 N N . ARG E 1 162 ? 21.815 15.727 22.407 1.00 17.73 162 ARG E N 1
ATOM 11389 C CA . ARG E 1 162 ? 20.853 16.270 23.362 1.00 18.01 162 ARG E CA 1
ATOM 11390 C C . ARG E 1 162 ? 19.581 16.771 22.664 1.00 17.25 162 ARG E C 1
ATOM 11391 O O . ARG E 1 162 ? 19.638 17.355 21.602 1.00 18.21 162 ARG E O 1
ATOM 11399 N N . GLY E 1 163 ? 18.436 16.515 23.275 1.00 17.36 163 GLY E N 1
ATOM 11400 C CA . GLY E 1 163 ? 17.144 16.882 22.719 1.00 16.97 163 GLY E CA 1
ATOM 11401 C C . GLY E 1 163 ? 16.373 15.799 21.974 1.00 16.78 163 GLY E C 1
ATOM 11402 O O . GLY E 1 163 ? 15.129 15.905 21.872 1.00 16.80 163 GLY E O 1
ATOM 11403 N N . GLN E 1 164 ? 17.074 14.787 21.437 1.00 15.88 164 GLN E N 1
ATOM 11404 C CA . GLN E 1 164 ? 16.451 13.680 20.676 1.00 15.98 164 GLN E CA 1
ATOM 11405 C C . GLN E 1 164 ? 15.359 14.148 19.677 1.00 15.31 164 GLN E C 1
ATOM 11406 O O . GLN E 1 164 ? 14.233 13.637 19.639 1.00 15.42 164 GLN E O 1
ATOM 11412 N N . VAL E 1 165 ? 15.703 15.145 18.879 1.00 15.91 165 VAL E N 1
ATOM 11413 C CA . VAL E 1 165 ? 14.711 15.828 18.054 1.00 15.90 165 VAL E CA 1
ATOM 11414 C C . VAL E 1 165 ? 14.145 14.880 16.972 1.00 16.05 165 VAL E C 1
ATOM 11415 O O . VAL E 1 165 ? 14.889 14.129 16.338 1.00 14.72 165 VAL E O 1
ATOM 11419 N N . MET E 1 166 ? 12.831 14.947 16.762 1.00 16.21 166 MET E N 1
ATOM 11420 C CA . MET E 1 166 ? 12.176 14.173 15.724 1.00 16.82 166 MET E CA 1
ATOM 11421 C C . MET E 1 166 ? 11.220 15.095 14.973 1.00 16.59 166 MET E C 1
ATOM 11422 O O . MET E 1 166 ? 10.355 15.730 15.601 1.00 14.65 166 MET E O 1
ATOM 11427 N N . ILE E 1 167 ? 11.408 15.167 13.646 1.00 15.69 167 ILE E N 1
ATOM 11428 C CA . ILE E 1 167 ? 10.516 15.867 12.729 1.00 15.89 167 ILE E CA 1
ATOM 11429 C C . ILE E 1 167 ? 10.064 14.867 11.667 1.00 14.89 167 ILE E C 1
ATOM 11430 O O . ILE E 1 167 ? 10.834 14.545 10.800 1.00 14.58 167 ILE E O 1
ATOM 11435 N N . THR E 1 168 ? 8.829 14.380 11.735 1.00 14.13 168 THR E N 1
ATOM 11436 C CA . THR E 1 168 ? 8.388 13.334 10.806 1.00 14.74 168 THR E CA 1
ATOM 11437 C C . THR E 1 168 ? 6.973 13.557 10.316 1.00 15.91 168 THR E C 1
ATOM 11438 O O . THR E 1 168 ? 6.188 14.218 10.991 1.00 15.70 168 THR E O 1
ATOM 11442 N N . ASP E 1 169 ? 6.646 12.981 9.156 1.00 17.05 169 ASP E N 1
ATOM 11443 C CA . ASP E 1 169 ? 5.262 13.000 8.638 1.00 18.68 169 ASP E CA 1
ATOM 11444 C C . ASP E 1 169 ? 4.746 14.427 8.454 1.00 18.18 169 ASP E C 1
ATOM 11445 O O . ASP E 1 169 ? 3.568 14.711 8.734 1.00 16.90 169 ASP E O 1
ATOM 11450 N N . CYS E 1 170 ? 5.631 15.316 8.003 1.00 17.26 170 CYS E N 1
ATOM 11451 C CA . CYS E 1 170 ? 5.261 16.697 7.746 1.00 17.15 170 CYS E CA 1
ATOM 11452 C C . CYS E 1 170 ? 5.331 16.993 6.252 1.00 16.91 170 CYS E C 1
ATOM 11453 O O . CYS E 1 170 ? 6.080 16.348 5.504 1.00 15.35 170 CYS E O 1
ATOM 11456 N N . ARG E 1 171 ? 4.533 17.977 5.832 1.00 17.88 171 ARG E N 1
ATOM 11457 C CA . ARG E 1 171 ? 4.515 18.475 4.452 1.00 18.48 171 ARG E CA 1
ATOM 11458 C C . ARG E 1 171 ? 5.008 19.904 4.434 1.00 18.64 171 ARG E C 1
ATOM 11459 O O . ARG E 1 171 ? 4.622 20.709 5.272 1.00 20.05 171 ARG E O 1
ATOM 11467 N N . PHE E 1 172 ? 5.836 20.203 3.450 1.00 18.95 172 PHE E N 1
ATOM 11468 C CA . PHE E 1 172 ? 6.358 21.524 3.233 1.00 20.76 172 PHE E CA 1
ATOM 11469 C C . PHE E 1 172 ? 6.046 21.897 1.786 1.00 22.12 172 PHE E C 1
ATOM 11470 O O . PHE E 1 172 ? 6.300 21.098 0.862 1.00 21.07 172 PHE E O 1
ATOM 11478 N N . ARG E 1 173 ? 5.504 23.096 1.577 1.00 24.27 173 ARG E N 1
ATOM 11479 C CA . ARG E 1 173 ? 5.413 23.631 0.218 1.00 26.36 173 ARG E CA 1
ATOM 11480 C C . ARG E 1 173 ? 5.465 25.139 0.123 1.00 24.45 173 ARG E C 1
ATOM 11481 O O . ARG E 1 173 ? 5.006 25.869 1.008 1.00 22.92 173 ARG E O 1
ATOM 11489 N N . GLY E 1 174 ? 6.079 25.586 -0.968 1.00 22.86 174 GLY E N 1
ATOM 11490 C CA . GLY E 1 174 ? 6.351 27.002 -1.196 1.00 23.21 174 GLY E CA 1
ATOM 11491 C C . GLY E 1 174 ? 7.337 27.652 -0.239 1.00 21.86 174 GLY E C 1
ATOM 11492 O O . GLY E 1 174 ? 7.368 28.867 -0.143 1.00 22.68 174 GLY E O 1
ATOM 11493 N N . CYS E 1 175 ? 8.140 26.859 0.467 1.00 19.94 175 CYS E N 1
ATOM 11494 C CA . CYS E 1 175 ? 9.001 27.407 1.524 1.00 18.91 175 CYS E CA 1
ATOM 11495 C C . CYS E 1 175 ? 10.382 27.670 0.956 1.00 17.93 175 CYS E C 1
ATOM 11496 O O . CYS E 1 175 ? 10.891 26.882 0.173 1.00 17.45 175 CYS E O 1
ATOM 11499 N N . ARG E 1 176 ? 10.980 28.793 1.329 1.00 17.35 176 ARG E N 1
ATOM 11500 C CA . ARG E 1 176 ? 12.348 29.091 0.938 1.00 16.85 176 ARG E CA 1
ATOM 11501 C C . ARG E 1 176 ? 13.276 27.977 1.433 1.00 16.90 176 ARG E C 1
ATOM 11502 O O . ARG E 1 176 ? 14.016 27.381 0.654 1.00 16.91 176 ARG E O 1
ATOM 11510 N N . ILE E 1 177 ? 13.217 27.718 2.738 1.00 17.35 177 ILE E N 1
ATOM 11511 C CA . ILE E 1 177 ? 13.936 26.608 3.385 1.00 16.39 177 ILE E CA 1
ATOM 11512 C C . ILE E 1 177 ? 12.937 25.800 4.198 1.00 15.87 177 ILE E C 1
ATOM 11513 O O . ILE E 1 177 ? 12.053 26.362 4.832 1.00 15.27 177 ILE E O 1
ATOM 11518 N N . GLY E 1 178 ? 13.073 24.472 4.165 1.00 15.82 178 GLY E N 1
ATOM 11519 C CA . GLY E 1 178 ? 12.236 23.600 4.981 1.00 15.38 178 GLY E CA 1
ATOM 11520 C C . GLY E 1 178 ? 12.649 23.519 6.435 1.00 15.33 178 GLY E C 1
ATOM 11521 O O . GLY E 1 178 ? 11.957 24.042 7.332 1.00 14.92 178 GLY E O 1
ATOM 11522 N N . ILE E 1 179 ? 13.771 22.837 6.666 1.00 15.14 179 ILE E N 1
ATOM 11523 C CA . ILE E 1 179 ? 14.313 22.643 8.013 1.00 15.24 179 ILE E CA 1
ATOM 11524 C C . ILE E 1 179 ? 15.751 23.082 8.019 1.00 14.75 179 ILE E C 1
ATOM 11525 O O . ILE E 1 179 ? 16.562 22.562 7.267 1.00 15.07 179 ILE E O 1
ATOM 11530 N N . ALA E 1 180 ? 16.055 24.014 8.902 1.00 15.45 180 ALA E N 1
ATOM 11531 C CA . ALA E 1 180 ? 17.405 24.512 9.111 1.00 17.11 180 ALA E CA 1
ATOM 11532 C C . ALA E 1 180 ? 17.859 24.092 10.512 1.00 17.42 180 ALA E C 1
ATOM 11533 O O . ALA E 1 180 ? 17.202 24.429 11.507 1.00 18.58 180 ALA E O 1
ATOM 11535 N N . ASN E 1 181 ? 18.951 23.330 10.587 1.00 17.47 181 ASN E N 1
ATOM 11536 C CA . ASN E 1 181 ? 19.470 22.851 11.868 1.00 17.87 181 ASN E CA 1
ATOM 11537 C C . ASN E 1 181 ? 20.869 23.427 12.039 1.00 17.87 181 ASN E C 1
ATOM 11538 O O . ASN E 1 181 ? 21.788 23.111 11.267 1.00 19.15 181 ASN E O 1
ATOM 11543 N N . GLY E 1 182 ? 21.002 24.327 13.017 1.00 18.04 182 GLY E N 1
ATOM 11544 C CA . GLY E 1 182 ? 22.257 25.017 13.290 1.00 17.70 182 GLY E CA 1
ATOM 11545 C C . GLY E 1 182 ? 23.308 24.114 13.895 1.00 17.42 182 GLY E C 1
ATOM 11546 O O . GLY E 1 182 ? 23.045 22.952 14.176 1.00 17.68 182 GLY E O 1
ATOM 11547 N N . GLY E 1 183 ? 24.515 24.654 14.058 1.00 17.57 183 GLY E N 1
ATOM 11548 C CA . GLY E 1 183 ? 25.607 23.980 14.745 1.00 17.33 183 GLY E CA 1
ATOM 11549 C C . GLY E 1 183 ? 25.213 23.447 16.111 1.00 17.19 183 GLY E C 1
ATOM 11550 O O . GLY E 1 183 ? 24.423 24.050 16.818 1.00 16.95 183 GLY E O 1
ATOM 11551 N N . SER E 1 184 ? 25.707 22.252 16.434 1.00 17.46 184 SER E N 1
ATOM 11552 C CA . SER E 1 184 ? 25.482 21.614 17.713 1.00 16.59 184 SER E CA 1
ATOM 11553 C C . SER E 1 184 ? 24.027 21.204 18.001 1.00 16.69 184 SER E C 1
ATOM 11554 O O . SER E 1 184 ? 23.778 20.750 19.103 1.00 16.99 184 SER E O 1
ATOM 11557 N N . VAL E 1 185 ? 23.073 21.350 17.057 1.00 16.22 185 VAL E N 1
ATOM 11558 C CA . VAL E 1 185 ? 21.787 20.635 17.175 1.00 16.07 185 VAL E CA 1
ATOM 11559 C C . VAL E 1 185 ? 21.999 19.332 16.419 1.00 15.54 185 VAL E C 1
ATOM 11560 O O . VAL E 1 185 ? 22.056 19.329 15.178 1.00 15.79 185 VAL E O 1
ATOM 11564 N N . GLU E 1 186 ? 22.141 18.233 17.168 1.00 15.12 186 GLU E N 1
ATOM 11565 C CA . GLU E 1 186 ? 22.742 17.014 16.634 1.00 14.71 186 GLU E CA 1
ATOM 11566 C C . GLU E 1 186 ? 21.890 15.800 16.864 1.00 14.19 186 GLU E C 1
ATOM 11567 O O . GLU E 1 186 ? 21.101 15.756 17.794 1.00 13.21 186 GLU E O 1
ATOM 11573 N N . TYR E 1 187 ? 22.105 14.793 16.029 1.00 13.45 187 TYR E N 1
ATOM 11574 C CA . TYR E 1 187 ? 21.433 13.513 16.176 1.00 13.73 187 TYR E CA 1
ATOM 11575 C C . TYR E 1 187 ? 19.910 13.660 16.209 1.00 14.06 187 TYR E C 1
ATOM 11576 O O . TYR E 1 187 ? 19.230 12.944 16.944 1.00 14.47 187 TYR E O 1
ATOM 11585 N N . GLY E 1 188 ? 19.389 14.592 15.414 1.00 14.61 188 GLY E N 1
ATOM 11586 C CA . GLY E 1 188 ? 17.974 14.636 15.101 1.00 15.55 188 GLY E CA 1
ATOM 11587 C C . GLY E 1 188 ? 17.589 13.577 14.079 1.00 15.94 188 GLY E C 1
ATOM 11588 O O . GLY E 1 188 ? 18.419 12.899 13.484 1.00 16.14 188 GLY E O 1
ATOM 11589 N N . LEU E 1 189 ? 16.297 13.462 13.881 1.00 16.71 189 LEU E N 1
ATOM 11590 C CA . LEU E 1 189 ? 15.733 12.537 12.927 1.00 18.18 189 LEU E CA 1
ATOM 11591 C C . LEU E 1 189 ? 14.704 13.332 12.096 1.00 16.80 189 LEU E C 1
ATOM 11592 O O . LEU E 1 189 ? 13.802 13.958 12.661 1.00 17.01 189 LEU E O 1
ATOM 11597 N N . ALA E 1 190 ? 14.864 13.344 10.777 1.00 15.99 190 ALA E N 1
ATOM 11598 C CA . ALA E 1 190 ? 13.910 14.026 9.873 1.00 16.30 190 ALA E CA 1
ATOM 11599 C C . ALA E 1 190 ? 13.511 13.052 8.774 1.00 15.64 190 ALA E C 1
ATOM 11600 O O . ALA E 1 190 ? 14.236 12.863 7.799 1.00 14.64 190 ALA E O 1
ATOM 11602 N N . SER E 1 191 ? 12.366 12.410 8.950 1.00 15.07 191 SER E N 1
ATOM 11603 C CA . SER E 1 191 ? 12.048 11.251 8.137 1.00 15.92 191 SER E CA 1
ATOM 11604 C C . SER E 1 191 ? 10.582 11.229 7.756 1.00 16.28 191 SER E C 1
ATOM 11605 O O . SER E 1 191 ? 9.749 11.768 8.485 1.00 15.85 191 SER E O 1
ATOM 11608 N N . GLN E 1 192 ? 10.269 10.584 6.632 1.00 17.80 192 GLN E N 1
ATOM 11609 C CA . GLN E 1 192 ? 8.874 10.499 6.113 1.00 19.07 192 GLN E CA 1
ATOM 11610 C C . GLN E 1 192 ? 8.195 11.869 5.890 1.00 17.93 192 GLN E C 1
ATOM 11611 O O . GLN E 1 192 ? 6.980 12.003 6.067 1.00 17.96 192 GLN E O 1
ATOM 11617 N N . ASN E 1 193 ? 8.975 12.873 5.498 1.00 17.14 193 ASN E N 1
ATOM 11618 C CA . ASN E 1 193 ? 8.412 14.176 5.169 1.00 17.02 193 ASN E CA 1
ATOM 11619 C C . ASN E 1 193 ? 8.292 14.320 3.647 1.00 17.74 193 ASN E C 1
ATOM 11620 O O . ASN E 1 193 ? 8.905 13.552 2.876 1.00 16.82 193 ASN E O 1
ATOM 11625 N N . ASN E 1 194 ? 7.490 15.300 3.224 1.00 18.21 194 ASN E N 1
ATOM 11626 C CA . ASN E 1 194 ? 7.285 15.553 1.802 1.00 18.82 194 ASN E CA 1
ATOM 11627 C C . ASN E 1 194 ? 7.523 17.002 1.537 1.00 18.05 194 ASN E C 1
ATOM 11628 O O . ASN E 1 194 ? 6.832 17.833 2.094 1.00 17.83 194 ASN E O 1
ATOM 11633 N N . PHE E 1 195 ? 8.445 17.276 0.628 1.00 17.71 195 PHE E N 1
ATOM 11634 C CA . PHE E 1 195 ? 8.786 18.622 0.231 1.00 18.40 195 PHE E CA 1
ATOM 11635 C C . PHE E 1 195 ? 8.334 18.823 -1.213 1.00 18.74 195 PHE E C 1
ATOM 11636 O O . PHE E 1 195 ? 8.708 18.077 -2.096 1.00 18.17 195 PHE E O 1
ATOM 11644 N N . SER E 1 196 ? 7.544 19.868 -1.436 1.00 20.28 196 SER E N 1
ATOM 11645 C CA . SER E 1 196 ? 7.147 20.290 -2.774 1.00 20.07 196 SER E CA 1
ATOM 11646 C C . SER E 1 196 ? 7.428 21.769 -2.946 1.00 18.63 196 SER E C 1
ATOM 11647 O O . SER E 1 196 ? 6.967 22.549 -2.137 1.00 17.73 196 SER E O 1
ATOM 11650 N N . ASP E 1 197 ? 8.140 22.149 -4.012 1.00 18.22 197 ASP E N 1
ATOM 11651 C CA . ASP E 1 197 ? 8.333 23.556 -4.385 1.00 18.41 197 ASP E CA 1
ATOM 11652 C C . ASP E 1 197 ? 8.977 24.361 -3.244 1.00 18.69 197 ASP E C 1
ATOM 11653 O O . ASP E 1 197 ? 8.440 25.381 -2.777 1.00 18.17 197 ASP E O 1
ATOM 11658 N N . CYS E 1 198 ? 10.115 23.866 -2.773 1.00 17.94 198 CYS E N 1
ATOM 11659 C CA . CYS E 1 198 ? 10.909 24.580 -1.790 1.00 17.50 198 CYS E CA 1
ATOM 11660 C C . CYS E 1 198 ? 12.252 24.785 -2.427 1.00 17.84 198 CYS E C 1
ATOM 11661 O O . CYS E 1 198 ? 12.656 23.946 -3.223 1.00 18.42 198 CYS E O 1
ATOM 11664 N N . GLN E 1 199 ? 12.942 25.887 -2.141 1.00 17.28 199 GLN E N 1
ATOM 11665 C CA . GLN E 1 199 ? 14.279 26.082 -2.751 1.00 17.34 199 GLN E CA 1
ATOM 11666 C C . GLN E 1 199 ? 15.334 25.138 -2.134 1.00 16.73 199 GLN E C 1
ATOM 11667 O O . GLN E 1 199 ? 16.156 24.566 -2.846 1.00 16.91 199 GLN E O 1
ATOM 11673 N N . ILE E 1 200 ? 15.321 25.036 -0.805 1.00 17.03 200 ILE E N 1
ATOM 11674 C CA . ILE E 1 200 ? 16.288 24.226 -0.024 1.00 16.31 200 ILE E CA 1
ATOM 11675 C C . ILE E 1 200 ? 15.518 23.465 1.066 1.00 15.92 200 ILE E C 1
ATOM 11676 O O . ILE E 1 200 ? 14.986 24.068 2.006 1.00 15.64 200 ILE E O 1
ATOM 11681 N N . CYS E 1 201 ? 15.440 22.146 0.937 1.00 15.45 201 CYS E N 1
ATOM 11682 C CA . CYS E 1 201 ? 14.673 21.351 1.875 1.00 15.51 201 CYS E CA 1
ATOM 11683 C C . CYS E 1 201 ? 15.413 21.289 3.219 1.00 14.52 201 CYS E C 1
ATOM 11684 O O . CYS E 1 201 ? 14.864 21.692 4.240 1.00 13.82 201 CYS E O 1
ATOM 11687 N N . PHE E 1 202 ? 16.663 20.830 3.187 1.00 14.14 202 PHE E N 1
ATOM 11688 C CA . PHE E 1 202 ? 17.468 20.682 4.385 1.00 14.70 202 PHE E CA 1
ATOM 11689 C C . PHE E 1 202 ? 18.648 21.639 4.307 1.00 15.05 202 PHE E C 1
ATOM 11690 O O . PHE E 1 202 ? 19.575 21.439 3.507 1.00 14.99 202 PHE E O 1
ATOM 11698 N N . ASN E 1 203 ? 18.577 22.702 5.115 1.00 15.50 203 ASN E N 1
ATOM 11699 C CA . ASN E 1 203 ? 19.689 23.620 5.301 1.00 16.56 203 ASN E CA 1
ATOM 11700 C C . ASN E 1 203 ? 20.580 23.055 6.421 1.00 16.27 203 ASN E C 1
ATOM 11701 O O . ASN E 1 203 ? 20.304 23.247 7.603 1.00 16.44 203 ASN E O 1
ATOM 11706 N N . VAL E 1 204 ? 21.625 22.335 6.047 1.00 15.57 204 VAL E N 1
ATOM 11707 C CA . VAL E 1 204 ? 22.308 21.453 7.002 1.00 15.98 204 VAL E CA 1
ATOM 11708 C C . VAL E 1 204 ? 23.568 22.091 7.591 1.00 15.54 204 VAL E C 1
ATOM 11709 O O . VAL E 1 204 ? 24.539 22.340 6.867 1.00 16.04 204 VAL E O 1
ATOM 11713 N N . VAL E 1 205 ? 23.554 22.356 8.898 1.00 16.00 205 VAL E N 1
ATOM 11714 C CA . VAL E 1 205 ? 24.786 22.680 9.631 1.00 15.94 205 VAL E CA 1
ATOM 11715 C C . VAL E 1 205 ? 25.080 21.583 10.668 1.00 15.76 205 VAL E C 1
ATOM 11716 O O . VAL E 1 205 ? 26.074 20.867 10.530 1.00 16.90 205 VAL E O 1
ATOM 11720 N N . GLY E 1 206 ? 24.223 21.438 11.679 1.00 14.87 206 GLY E N 1
ATOM 11721 C CA . GLY E 1 206 ? 24.487 20.509 12.787 1.00 14.92 206 GLY E CA 1
ATOM 11722 C C . GLY E 1 206 ? 24.730 19.089 12.337 1.00 14.95 206 GLY E C 1
ATOM 11723 O O . GLY E 1 206 ? 24.059 18.625 11.409 1.00 15.15 206 GLY E O 1
ATOM 11724 N N . GLY E 1 207 ? 25.677 18.402 12.992 1.00 14.82 207 GLY E N 1
ATOM 11725 C CA . GLY E 1 207 ? 26.084 17.052 12.602 1.00 14.43 207 GLY E CA 1
ATOM 11726 C C . GLY E 1 207 ? 25.157 15.926 13.045 1.00 14.49 207 GLY E C 1
ATOM 11727 O O . GLY E 1 207 ? 24.264 16.113 13.872 1.00 13.96 207 GLY E O 1
ATOM 11728 N N . ASN E 1 208 ? 25.363 14.759 12.444 1.00 14.78 208 ASN E N 1
ATOM 11729 C CA . ASN E 1 208 ? 24.826 13.451 12.918 1.00 14.68 208 ASN E CA 1
ATOM 11730 C C . ASN E 1 208 ? 23.305 13.241 12.856 1.00 14.76 208 ASN E C 1
ATOM 11731 O O . ASN E 1 208 ? 22.796 12.315 13.498 1.00 15.79 208 ASN E O 1
ATOM 11736 N N . TRP E 1 209 ? 22.587 14.030 12.060 1.00 14.19 209 TRP E N 1
ATOM 11737 C CA . TRP E 1 209 ? 21.136 13.782 11.837 1.00 13.99 209 TRP E CA 1
ATOM 11738 C C . TRP E 1 209 ? 20.923 12.604 10.917 1.00 13.47 209 TRP E C 1
ATOM 11739 O O . TRP E 1 209 ? 21.723 12.369 10.000 1.00 12.39 209 TRP E O 1
ATOM 11750 N N . THR E 1 210 ? 19.815 11.907 11.158 1.00 12.80 210 THR E N 1
ATOM 11751 C CA . THR E 1 210 ? 19.327 10.845 10.296 1.00 13.30 210 THR E CA 1
ATOM 11752 C C . THR E 1 210 ? 18.175 11.452 9.473 1.00 13.63 210 THR E C 1
ATOM 11753 O O . THR E 1 210 ? 17.199 11.967 10.046 1.00 13.64 210 THR E O 1
ATOM 11757 N N . ARG E 1 211 ? 18.293 11.388 8.148 1.00 13.22 211 ARG E N 1
ATOM 11758 C CA . ARG E 1 211 ? 17.278 11.921 7.229 1.00 13.72 211 ARG E CA 1
ATOM 11759 C C . ARG E 1 211 ? 16.910 10.815 6.283 1.00 12.77 211 ARG E C 1
ATOM 11760 O O . ARG E 1 211 ? 17.704 10.464 5.442 1.00 13.34 211 ARG E O 1
ATOM 11768 N N . SER E 1 212 ? 15.727 10.239 6.449 1.00 12.36 212 SER E N 1
ATOM 11769 C CA . SER E 1 212 ? 15.386 9.010 5.749 1.00 12.16 212 SER E CA 1
ATOM 11770 C C . SER E 1 212 ? 13.972 8.960 5.239 1.00 12.05 212 SER E C 1
ATOM 11771 O O . SER E 1 212 ? 13.046 9.348 5.940 1.00 10.97 212 SER E O 1
ATOM 11774 N N . GLY E 1 213 ? 13.811 8.420 4.031 1.00 12.18 213 GLY E N 1
ATOM 11775 C CA . GLY E 1 213 ? 12.481 8.198 3.447 1.00 12.79 213 GLY E CA 1
ATOM 11776 C C . GLY E 1 213 ? 11.683 9.459 3.161 1.00 13.57 213 GLY E C 1
ATOM 11777 O O . GLY E 1 213 ? 10.448 9.416 3.225 1.00 15.47 213 GLY E O 1
ATOM 11778 N N . ASN E 1 214 ? 12.374 10.576 2.887 1.00 13.73 214 ASN E N 1
ATOM 11779 C CA . ASN E 1 214 ? 11.738 11.831 2.495 1.00 13.89 214 ASN E CA 1
ATOM 11780 C C . ASN E 1 214 ? 11.577 11.916 0.975 1.00 14.71 214 ASN E C 1
ATOM 11781 O O . ASN E 1 214 ? 12.427 11.424 0.219 1.00 14.65 214 ASN E O 1
ATOM 11786 N N . VAL E 1 215 ? 10.491 12.560 0.548 1.00 15.66 215 VAL E N 1
ATOM 11787 C CA . VAL E 1 215 ? 10.194 12.794 -0.864 1.00 16.81 215 VAL E CA 1
ATOM 11788 C C . VAL E 1 215 ? 10.260 14.288 -1.184 1.00 16.44 215 VAL E C 1
ATOM 11789 O O . VAL E 1 215 ? 9.538 15.060 -0.591 1.00 17.69 215 VAL E O 1
ATOM 11793 N N . ALA E 1 216 ? 11.152 14.675 -2.084 1.00 16.27 216 ALA E N 1
ATOM 11794 C CA . ALA E 1 216 ? 11.251 16.033 -2.631 1.00 16.67 216 ALA E CA 1
ATOM 11795 C C . ALA E 1 216 ? 10.955 16.027 -4.159 1.00 17.72 216 ALA E C 1
ATOM 11796 O O . ALA E 1 216 ? 11.537 15.230 -4.924 1.00 16.85 216 ALA E O 1
ATOM 11798 N N . SER E 1 217 ? 10.033 16.900 -4.590 1.00 18.51 217 SER E N 1
ATOM 11799 C CA . SER E 1 217 ? 9.779 17.136 -6.014 1.00 18.32 217 SER E CA 1
ATOM 11800 C C . SER E 1 217 ? 9.723 18.624 -6.281 1.00 18.64 217 SER E C 1
ATOM 11801 O O . SER E 1 217 ? 9.147 19.387 -5.491 1.00 17.79 217 SER E O 1
ATOM 11804 N N . ASN E 1 218 ? 10.335 19.009 -7.401 1.00 19.96 218 ASN E N 1
ATOM 11805 C CA . ASN E 1 218 ? 10.392 20.391 -7.869 1.00 20.97 218 ASN E CA 1
ATOM 11806 C C . ASN E 1 218 ? 10.995 21.334 -6.826 1.00 20.63 218 ASN E C 1
ATOM 11807 O O . ASN E 1 218 ? 10.514 22.443 -6.642 1.00 22.13 218 ASN E O 1
ATOM 11812 N N . CYS E 1 219 ? 12.035 20.861 -6.141 1.00 18.82 219 CYS E N 1
ATOM 11813 C CA . CYS E 1 219 ? 12.777 21.656 -5.166 1.00 18.09 219 CYS E CA 1
ATOM 11814 C C . CYS E 1 219 ? 14.155 21.799 -5.760 1.00 18.67 219 CYS E C 1
ATOM 11815 O O . CYS E 1 219 ? 14.726 20.791 -6.206 1.00 19.24 219 CYS E O 1
ATOM 11818 N N . ARG E 1 220 ? 14.689 23.015 -5.810 1.00 17.74 220 ARG E N 1
ATOM 11819 C CA . ARG E 1 220 ? 16.012 23.217 -6.415 1.00 17.99 220 ARG E CA 1
ATOM 11820 C C . ARG E 1 220 ? 17.087 22.434 -5.674 1.00 17.58 220 ARG E C 1
ATOM 11821 O O . ARG E 1 220 ? 18.026 21.919 -6.279 1.00 18.20 220 ARG E O 1
ATOM 11829 N N . CYS E 1 221 ? 16.960 22.388 -4.353 1.00 17.90 221 CYS E N 1
ATOM 11830 C CA . CYS E 1 221 ? 17.954 21.742 -3.494 1.00 17.23 221 CYS E CA 1
ATOM 11831 C C . CYS E 1 221 ? 17.258 20.967 -2.373 1.00 16.80 221 CYS E C 1
ATOM 11832 O O . CYS E 1 221 ? 16.464 21.540 -1.629 1.00 17.30 221 CYS E O 1
ATOM 11835 N N . MET E 1 222 ? 17.554 19.669 -2.251 1.00 16.36 222 MET E N 1
ATOM 11836 C CA . MET E 1 222 ? 17.138 18.910 -1.081 1.00 16.41 222 MET E CA 1
ATOM 11837 C C . MET E 1 222 ? 18.105 19.020 0.107 1.00 16.25 222 MET E C 1
ATOM 11838 O O . MET E 1 222 ? 17.657 19.174 1.253 1.00 15.74 222 MET E O 1
ATOM 11843 N N . TYR E 1 223 ? 19.411 18.933 -0.166 1.00 15.76 223 TYR E N 1
ATOM 11844 C CA . TYR E 1 223 ? 20.451 18.948 0.861 1.00 15.46 223 TYR E CA 1
ATOM 11845 C C . TYR E 1 223 ? 21.492 20.021 0.549 1.00 15.67 223 TYR E C 1
ATOM 11846 O O . TYR E 1 223 ? 22.155 19.928 -0.473 1.00 16.93 223 TYR E O 1
ATOM 11855 N N . LEU E 1 224 ? 21.670 20.991 1.450 1.00 16.14 224 LEU E N 1
ATOM 11856 C CA . LEU E 1 224 ? 22.752 21.990 1.361 1.00 16.63 224 LEU E CA 1
ATOM 11857 C C . LEU E 1 224 ? 23.697 21.959 2.571 1.00 15.88 224 LEU E C 1
ATOM 11858 O O . LEU E 1 224 ? 23.268 22.127 3.706 1.00 15.10 224 LEU E O 1
ATOM 11863 N N . HIS E 1 225 ? 24.985 21.793 2.320 1.00 15.64 225 HIS E N 1
ATOM 11864 C CA . HIS E 1 225 ? 25.962 22.132 3.331 1.00 16.58 225 HIS E CA 1
ATOM 11865 C C . HIS E 1 225 ? 27.229 22.787 2.783 1.00 17.09 225 HIS E C 1
ATOM 11866 O O . HIS E 1 225 ? 27.847 22.261 1.885 1.00 17.01 225 HIS E O 1
ATOM 11873 N N . THR E 1 226 ? 27.632 23.903 3.389 1.00 18.36 226 THR E N 1
ATOM 11874 C CA . THR E 1 226 ? 28.882 24.590 3.025 1.00 19.48 226 THR E CA 1
ATOM 11875 C C . THR E 1 226 ? 29.328 25.512 4.178 1.00 19.54 226 THR E C 1
ATOM 11876 O O . THR E 1 226 ? 28.677 25.571 5.220 1.00 18.54 226 THR E O 1
ATOM 11880 N N . GLN E 1 227 ? 30.426 26.229 3.985 1.00 20.51 227 GLN E N 1
ATOM 11881 C CA . GLN E 1 227 ? 30.843 27.271 4.953 1.00 22.08 227 GLN E CA 1
ATOM 11882 C C . GLN E 1 227 ? 30.094 28.561 4.703 1.00 21.61 227 GLN E C 1
ATOM 11883 O O . GLN E 1 227 ? 29.700 28.823 3.570 1.00 22.22 227 GLN E O 1
ATOM 11889 N N . GLY E 1 228 ? 29.896 29.354 5.764 1.00 21.83 228 GLY E N 1
ATOM 11890 C CA . GLY E 1 228 ? 29.270 30.686 5.665 1.00 21.15 228 GLY E CA 1
ATOM 11891 C C . GLY E 1 228 ? 27.784 30.609 5.302 1.00 20.87 228 GLY E C 1
ATOM 11892 O O . GLY E 1 228 ? 27.323 31.297 4.394 1.00 20.21 228 GLY E O 1
ATOM 11893 N N . MET E 1 229 ? 27.056 29.752 6.013 1.00 20.40 229 MET E N 1
ATOM 11894 C CA . MET E 1 229 ? 25.637 29.523 5.779 1.00 19.55 229 MET E CA 1
ATOM 11895 C C . MET E 1 229 ? 24.783 30.444 6.629 1.00 19.44 229 MET E C 1
ATOM 11896 O O . MET E 1 229 ? 25.249 31.038 7.606 1.00 19.33 229 MET E O 1
ATOM 11901 N N . TRP E 1 230 ? 23.528 30.585 6.200 1.00 18.92 230 TRP E N 1
ATOM 11902 C CA . TRP E 1 230 ? 22.469 31.113 7.035 1.00 18.22 230 TRP E CA 1
ATOM 11903 C C . TRP E 1 230 ? 22.128 30.034 8.047 1.00 17.85 230 TRP E C 1
ATOM 11904 O O . TRP E 1 230 ? 22.352 28.826 7.809 1.00 17.05 230 TRP E O 1
ATOM 11915 N N . TYR E 1 231 ? 21.560 30.476 9.158 1.00 18.04 231 TYR E N 1
ATOM 11916 C CA . TYR E 1 231 ? 20.974 29.600 10.174 1.00 18.94 231 TYR E CA 1
ATOM 11917 C C . TYR E 1 231 ? 22.006 28.683 10.862 1.00 20.11 231 TYR E C 1
ATOM 11918 O O . TYR E 1 231 ? 21.710 27.505 11.183 1.00 21.07 231 TYR E O 1
ATOM 11927 N N . GLU E 1 232 ? 23.202 29.244 11.112 1.00 19.70 232 GLU E N 1
ATOM 11928 C CA . GLU E 1 232 ? 24.257 28.552 11.855 1.00 19.66 232 GLU E CA 1
ATOM 11929 C C . GLU E 1 232 ? 24.000 28.582 13.357 1.00 19.06 232 GLU E C 1
ATOM 11930 O O . GLU E 1 232 ? 24.325 27.611 14.043 1.00 18.91 232 GLU E O 1
ATOM 11936 N N . GLY E 1 233 ? 23.379 29.663 13.852 1.00 18.99 233 GLY E N 1
ATOM 11937 C CA . GLY E 1 233 ? 23.081 29.828 15.275 1.00 18.10 233 GLY E CA 1
ATOM 11938 C C . GLY E 1 233 ? 24.335 30.116 16.100 1.00 18.50 233 GLY E C 1
ATOM 11939 O O . GLY E 1 233 ? 25.446 30.191 15.567 1.00 18.02 233 GLY E O 1
ATOM 11940 N N . ALA E 1 234 ? 24.160 30.254 17.408 1.00 18.28 234 ALA E N 1
ATOM 11941 C CA . ALA E 1 234 ? 25.254 30.697 18.280 1.00 17.90 234 ALA E CA 1
ATOM 11942 C C . ALA E 1 234 ? 26.442 29.731 18.333 1.00 18.22 234 ALA E C 1
ATOM 11943 O O . ALA E 1 234 ? 27.556 30.158 18.593 1.00 18.90 234 ALA E O 1
ATOM 11945 N N . ALA E 1 235 ? 26.228 28.447 18.033 1.00 17.82 235 ALA E N 1
ATOM 11946 C CA . ALA E 1 235 ? 27.332 27.479 17.987 1.00 16.72 235 ALA E CA 1
ATOM 11947 C C . ALA E 1 235 ? 28.195 27.573 16.742 1.00 17.00 235 ALA E C 1
ATOM 11948 O O . ALA E 1 235 ? 29.284 27.010 16.731 1.00 15.98 235 ALA E O 1
ATOM 11950 N N . GLY E 1 236 ? 27.712 28.265 15.699 1.00 16.88 236 GLY E N 1
ATOM 11951 C CA . GLY E 1 236 ? 28.455 28.421 14.444 1.00 16.95 236 GLY E CA 1
ATOM 11952 C C . GLY E 1 236 ? 28.494 27.145 13.621 1.00 16.81 236 GLY E C 1
ATOM 11953 O O . GLY E 1 236 ? 27.778 26.197 13.914 1.00 15.82 236 GLY E O 1
ATOM 11954 N N . ASN E 1 237 ? 29.365 27.129 12.615 1.00 16.86 237 ASN E N 1
ATOM 11955 C CA . ASN E 1 237 ? 29.517 26.014 11.682 1.00 18.03 237 ASN E CA 1
ATOM 11956 C C . ASN E 1 237 ? 30.470 24.971 12.285 1.00 18.50 237 ASN E C 1
ATOM 11957 O O . ASN E 1 237 ? 31.635 24.838 11.884 1.00 17.26 237 ASN E O 1
ATOM 11962 N N . PHE E 1 238 ? 29.939 24.238 13.264 1.00 19.93 238 PHE E N 1
ATOM 11963 C CA . PHE E 1 238 ? 30.722 23.352 14.126 1.00 19.90 238 PHE E CA 1
ATOM 11964 C C . PHE E 1 238 ? 30.294 21.907 13.972 1.00 19.20 238 PHE E C 1
ATOM 11965 O O . PHE E 1 238 ? 29.091 21.618 13.973 1.00 20.10 238 PHE E O 1
ATOM 11973 N N . ASN E 1 239 ? 31.289 21.018 13.853 1.00 18.06 239 ASN E N 1
ATOM 11974 C CA . ASN E 1 239 ? 31.114 19.577 13.762 1.00 16.88 239 ASN E CA 1
ATOM 11975 C C . ASN E 1 239 ? 30.007 19.165 12.782 1.00 17.60 239 ASN E C 1
ATOM 11976 O O . ASN E 1 239 ? 29.095 18.400 13.152 1.00 16.97 239 ASN E O 1
ATOM 11981 N N . PRO E 1 240 ? 30.098 19.647 11.517 1.00 17.11 240 PRO E N 1
ATOM 11982 C CA . PRO E 1 240 ? 28.913 19.671 10.648 1.00 16.51 240 PRO E CA 1
ATOM 11983 C C . PRO E 1 240 ? 28.603 18.408 9.848 1.00 15.95 240 PRO E C 1
ATOM 11984 O O . PRO E 1 240 ? 29.479 17.582 9.600 1.00 16.18 240 PRO E O 1
ATOM 11988 N N . ALA E 1 241 ? 27.340 18.278 9.451 1.00 15.43 241 ALA E N 1
ATOM 11989 C CA . ALA E 1 241 ? 26.927 17.258 8.497 1.00 15.56 241 ALA E CA 1
ATOM 11990 C C . ALA E 1 241 ? 27.293 15.808 8.957 1.00 15.44 241 ALA E C 1
ATOM 11991 O O . ALA E 1 241 ? 26.858 15.382 10.015 1.00 14.55 241 ALA E O 1
ATOM 11993 N N . HIS E 1 242 ? 28.083 15.070 8.169 1.00 15.35 242 HIS E N 1
ATOM 11994 C CA . HIS E 1 242 ? 28.488 13.678 8.453 1.00 15.45 242 HIS E CA 1
ATOM 11995 C C . HIS E 1 242 ? 27.422 12.732 9.044 1.00 15.73 242 HIS E C 1
ATOM 11996 O O . HIS E 1 242 ? 27.742 11.769 9.768 1.00 16.25 242 HIS E O 1
ATOM 12003 N N . GLY E 1 243 ? 26.164 12.971 8.656 1.00 16.12 243 GLY E N 1
ATOM 12004 C CA . GLY E 1 243 ? 24.985 12.285 9.195 1.00 15.30 243 GLY E CA 1
ATOM 12005 C C . GLY E 1 243 ? 24.642 11.073 8.369 1.00 15.68 243 GLY E C 1
ATOM 12006 O O . GLY E 1 243 ? 25.524 10.392 7.901 1.00 16.65 243 GLY E O 1
ATOM 12007 N N . SER E 1 244 ? 23.348 10.790 8.226 1.00 15.33 244 SER E N 1
ATOM 12008 C CA . SER E 1 244 ? 22.858 9.723 7.375 1.00 14.50 244 SER E CA 1
ATOM 12009 C C . SER E 1 244 ? 21.746 10.264 6.479 1.00 14.26 244 SER E C 1
ATOM 12010 O O . SER E 1 244 ? 20.802 10.926 6.962 1.00 13.31 244 SER E O 1
ATOM 12013 N N . PHE E 1 245 ? 21.862 9.957 5.184 1.00 13.79 245 PHE E N 1
ATOM 12014 C CA . PHE E 1 245 ? 20.910 10.409 4.131 1.00 13.61 245 PHE E CA 1
ATOM 12015 C C . PH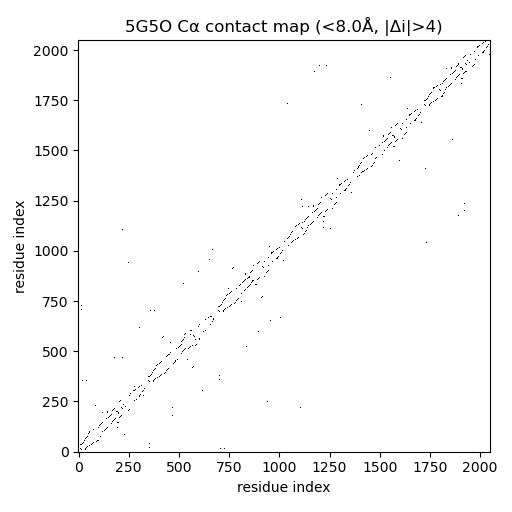E E 1 245 ? 20.491 9.178 3.284 1.00 12.65 245 PHE E C 1
ATOM 12016 O O . PHE E 1 245 ? 21.208 8.745 2.393 1.00 12.43 245 PHE E O 1
ATOM 12024 N N . THR E 1 246 ? 19.354 8.578 3.597 1.00 12.40 246 THR E N 1
ATOM 12025 C CA . THR E 1 246 ? 18.992 7.295 2.986 1.00 12.70 246 THR E CA 1
ATOM 12026 C C . THR E 1 246 ? 17.558 7.258 2.531 1.00 13.00 246 THR E C 1
ATOM 12027 O O . THR E 1 246 ? 16.697 7.919 3.114 1.00 12.49 246 THR E O 1
ATOM 12031 N N . SER E 1 247 ? 17.314 6.444 1.507 1.00 13.60 247 SER E N 1
ATOM 12032 C CA . SER E 1 247 ? 15.970 6.177 1.018 1.00 14.56 247 SER E CA 1
ATOM 12033 C C . SER E 1 247 ? 15.163 7.444 0.648 1.00 15.21 247 SER E C 1
ATOM 12034 O O . SER E 1 247 ? 13.918 7.434 0.714 1.00 15.07 247 SER E O 1
ATOM 12037 N N . ASN E 1 248 ? 15.863 8.529 0.284 1.00 15.22 248 ASN E N 1
ATOM 12038 C CA . ASN E 1 248 ? 15.202 9.768 -0.129 1.00 15.51 248 ASN E CA 1
ATOM 12039 C C . ASN E 1 248 ? 15.080 9.894 -1.651 1.00 16.04 248 ASN E C 1
ATOM 12040 O O . ASN E 1 248 ? 15.901 9.343 -2.420 1.00 16.04 248 ASN E O 1
ATOM 12045 N N . THR E 1 249 ? 14.066 10.651 -2.076 1.00 16.14 249 THR E N 1
ATOM 12046 C CA . THR E 1 249 ? 13.908 11.017 -3.497 1.00 15.83 249 THR E CA 1
ATOM 12047 C C . THR E 1 249 ? 14.071 12.555 -3.701 1.00 15.57 249 THR E C 1
ATOM 12048 O O . THR E 1 249 ? 13.436 13.348 -3.010 1.00 13.82 249 THR E O 1
ATOM 12052 N N . LEU E 1 250 ? 14.948 12.956 -4.627 1.00 15.50 250 LEU E N 1
ATOM 12053 C CA . LEU E 1 250 ? 15.111 14.371 -4.969 1.00 16.74 250 LEU E CA 1
ATOM 12054 C C . LEU E 1 250 ? 14.941 14.554 -6.468 1.00 17.38 250 LEU E C 1
ATOM 12055 O O . LEU E 1 250 ? 15.919 14.521 -7.215 1.00 17.27 250 LEU E O 1
ATOM 12060 N N . ASN E 1 251 ? 13.690 14.746 -6.896 1.00 18.28 251 ASN E N 1
ATOM 12061 C CA . ASN E 1 251 ? 13.327 14.734 -8.326 1.00 18.60 251 ASN E CA 1
ATOM 12062 C C . ASN E 1 251 ? 12.961 16.120 -8.870 1.00 20.12 251 ASN E C 1
ATOM 12063 O O . ASN E 1 251 ? 12.287 16.934 -8.200 1.00 18.80 251 ASN E O 1
ATOM 12068 N N . HIS E 1 252 ? 13.430 16.370 -10.101 1.00 21.69 252 HIS E N 1
ATOM 12069 C CA . HIS E 1 252 ? 13.151 17.597 -10.854 1.00 22.46 252 HIS E CA 1
ATOM 12070 C C . HIS E 1 252 ? 13.684 18.820 -10.148 1.00 21.65 252 HIS E C 1
ATOM 12071 O O . HIS E 1 252 ? 12.959 19.780 -9.897 1.00 21.26 252 HIS E O 1
ATOM 12078 N N . CYS E 1 253 ? 14.970 18.753 -9.828 1.00 21.07 253 CYS E N 1
ATOM 12079 C CA . CYS E 1 253 ? 15.618 19.792 -9.087 1.00 20.75 253 CYS E CA 1
ATOM 12080 C C . CYS E 1 253 ? 16.084 20.865 -10.027 1.00 21.64 253 CYS E C 1
ATOM 12081 O O . CYS E 1 253 ? 15.840 22.014 -9.744 1.00 21.74 253 CYS E O 1
ATOM 12084 N N . ASP E 1 254 ? 16.775 20.483 -11.113 1.00 22.42 254 ASP E N 1
ATOM 12085 C CA . ASP E 1 254 ? 17.356 21.431 -12.094 1.00 23.86 254 ASP E CA 1
ATOM 12086 C C . ASP E 1 254 ? 16.633 21.481 -13.454 1.00 25.86 254 ASP E C 1
ATOM 12087 O O . ASP E 1 254 ? 17.080 22.178 -14.363 1.00 27.96 254 ASP E O 1
ATOM 12092 N N . TYR E 1 255 ? 15.543 20.742 -13.598 1.00 26.84 255 TYR E N 1
ATOM 12093 C CA . TYR E 1 255 ? 14.914 20.540 -14.887 1.00 28.75 255 TYR E CA 1
ATOM 12094 C C . TYR E 1 255 ? 13.571 19.870 -14.704 1.00 28.22 255 TYR E C 1
ATOM 12095 O O . TYR E 1 255 ? 13.455 18.834 -14.006 1.00 26.58 255 TYR E O 1
ATOM 12104 N N . GLY E 1 256 ? 12.570 20.454 -15.350 1.00 26.33 256 GLY E N 1
ATOM 12105 C CA . GLY E 1 256 ? 11.311 19.787 -15.556 1.00 25.69 256 GLY E CA 1
ATOM 12106 C C . GLY E 1 256 ? 10.377 19.864 -14.376 1.00 25.94 256 GLY E C 1
ATOM 12107 O O . GLY E 1 256 ? 9.549 18.978 -14.201 1.00 28.60 256 GLY E O 1
ATOM 12108 N N . GLY E 1 257 ? 10.472 20.926 -13.582 1.00 24.76 257 GLY E N 1
ATOM 12109 C CA . GLY E 1 257 ? 9.517 21.120 -12.508 1.00 23.76 257 GLY E CA 1
ATOM 12110 C C . GLY E 1 257 ? 9.842 22.253 -11.567 1.00 23.49 257 GLY E C 1
ATOM 12111 O O . GLY E 1 257 ? 9.014 23.119 -11.341 1.00 22.11 257 GLY E O 1
ATOM 12112 N N . ASN E 1 258 ? 11.060 22.256 -11.026 1.00 23.10 258 ASN E N 1
ATOM 12113 C CA . ASN E 1 258 ? 11.460 23.314 -10.110 1.00 22.80 258 ASN E CA 1
ATOM 12114 C C . ASN E 1 258 ? 11.377 24.703 -10.748 1.00 23.10 258 ASN E C 1
ATOM 12115 O O . ASN E 1 258 ? 11.827 24.881 -11.864 1.00 22.33 258 ASN E O 1
ATOM 12120 N N . LEU E 1 259 ? 10.844 25.667 -9.988 1.00 24.37 259 LEU E N 1
ATOM 12121 C CA . LEU E 1 259 ? 10.720 27.078 -10.375 1.00 24.02 259 LEU E CA 1
ATOM 12122 C C . LEU E 1 259 ? 11.615 28.051 -9.578 1.00 23.20 259 LEU E C 1
ATOM 12123 O O . LEU E 1 259 ? 11.745 29.222 -9.973 1.00 21.19 259 LEU E O 1
ATOM 12128 N N . TRP E 1 260 ? 12.213 27.618 -8.463 1.00 20.71 260 TRP E N 1
ATOM 12129 C CA . TRP E 1 260 ? 13.125 28.519 -7.732 1.00 20.94 260 TRP E CA 1
ATOM 12130 C C . TRP E 1 260 ? 14.465 28.701 -8.476 1.00 20.08 260 TRP E C 1
ATOM 12131 O O . TRP E 1 260 ? 14.945 27.762 -9.122 1.00 19.23 260 TRP E O 1
ATOM 12142 N N . PRO E 1 261 ? 15.080 29.897 -8.369 1.00 20.20 261 PRO E N 1
ATOM 12143 C CA . PRO E 1 261 ? 16.400 30.157 -8.977 1.00 21.03 261 PRO E CA 1
ATOM 12144 C C . PRO E 1 261 ? 17.523 29.249 -8.461 1.00 21.46 261 PRO E C 1
ATOM 12145 O O . PRO E 1 261 ? 17.529 28.876 -7.281 1.00 20.27 261 PRO E O 1
ATOM 12149 N N . THR E 1 262 ? 18.445 28.909 -9.359 1.00 21.58 262 THR E N 1
ATOM 12150 C CA . THR E 1 262 ? 19.673 28.195 -9.021 1.00 21.83 262 THR E CA 1
ATOM 12151 C C . THR E 1 262 ? 20.625 29.088 -8.213 1.00 23.02 262 THR E C 1
ATOM 12152 O O . THR E 1 262 ? 21.248 28.613 -7.238 1.00 23.23 262 THR E O 1
ATOM 12156 N N A GLU E 1 263 ? 20.739 30.352 -8.626 0.50 22.33 263 GLU E N 1
ATOM 12157 N N B GLU E 1 263 ? 20.766 30.354 -8.628 0.50 22.49 263 GLU E N 1
ATOM 12158 C CA A GLU E 1 263 ? 21.586 31.334 -7.960 0.50 22.21 263 GLU E CA 1
ATOM 12159 C CA B GLU E 1 263 ? 21.628 31.309 -7.923 0.50 22.46 263 GLU E CA 1
ATOM 12160 C C A GLU E 1 263 ? 21.037 31.611 -6.551 0.50 22.07 263 GLU E C 1
ATOM 12161 C C B GLU E 1 263 ? 21.043 31.589 -6.547 0.50 22.21 263 GLU E C 1
ATOM 12162 O O A GLU E 1 263 ? 19.851 31.904 -6.418 0.50 21.26 263 GLU E O 1
ATOM 12163 O O B GLU E 1 263 ? 19.851 31.866 -6.432 0.50 21.40 263 GLU E O 1
ATOM 12174 N N . PHE E 1 264 ? 21.875 31.498 -5.511 1.00 21.62 264 PHE E N 1
ATOM 12175 C CA . PHE E 1 264 ? 21.400 31.641 -4.110 1.00 21.30 264 PHE E CA 1
ATOM 12176 C C . PHE E 1 264 ? 22.348 32.485 -3.298 1.00 20.93 264 PHE E C 1
ATOM 12177 O O . PHE E 1 264 ? 23.561 32.233 -3.284 1.00 22.57 264 PHE E O 1
ATOM 12185 N N . GLN E 1 265 ? 21.776 33.475 -2.617 1.00 21.30 265 GLN E N 1
ATOM 12186 C CA . GLN E 1 265 ? 22.533 34.462 -1.834 1.00 20.89 265 GLN E CA 1
ATOM 12187 C C . GLN E 1 265 ? 22.805 33.960 -0.404 1.00 20.04 265 GLN E C 1
ATOM 12188 O O . GLN E 1 265 ? 21.893 33.866 0.394 1.00 19.04 265 GLN E O 1
ATOM 12194 N N . LEU E 1 266 ? 24.063 33.646 -0.108 1.00 21.08 266 LEU E N 1
ATOM 12195 C CA . LEU E 1 266 ? 24.520 33.351 1.261 1.00 22.32 266 LEU E CA 1
ATOM 12196 C C . LEU E 1 266 ? 24.933 34.697 1.870 1.00 24.09 266 LEU E C 1
ATOM 12197 O O . LEU E 1 266 ? 25.093 35.664 1.129 1.00 25.75 266 LEU E O 1
ATOM 12202 N N . PRO E 1 267 ? 25.123 34.770 3.202 1.00 25.91 267 PRO E N 1
ATOM 12203 C CA . PRO E 1 267 ? 25.451 36.056 3.825 1.00 26.71 267 PRO E CA 1
ATOM 12204 C C . PRO E 1 267 ? 26.590 36.863 3.177 1.00 28.14 267 PRO E C 1
ATOM 12205 O O . PRO E 1 267 ? 26.538 38.086 3.215 1.00 29.27 267 PRO E O 1
ATOM 12209 N N . ASP E 1 268 ? 27.589 36.199 2.597 1.00 28.71 268 ASP E N 1
ATOM 12210 C CA . ASP E 1 268 ? 28.789 36.877 2.097 1.00 29.95 268 ASP E CA 1
ATOM 12211 C C . ASP E 1 268 ? 29.209 36.491 0.678 1.00 27.86 268 ASP E C 1
ATOM 12212 O O . ASP E 1 268 ? 30.239 36.940 0.218 1.00 27.70 268 ASP E O 1
ATOM 12217 N N . ARG E 1 269 ? 28.440 35.647 -0.003 1.00 25.84 269 ARG E N 1
ATOM 12218 C CA . ARG E 1 269 ? 28.754 35.253 -1.375 1.00 24.25 269 ARG E CA 1
ATOM 12219 C C . ARG E 1 269 ? 27.523 34.648 -2.020 1.00 23.38 269 ARG E C 1
ATOM 12220 O O . ARG E 1 269 ? 26.510 34.404 -1.343 1.00 23.39 269 ARG E O 1
ATOM 12228 N N . VAL E 1 270 ? 27.624 34.399 -3.318 1.00 22.06 270 VAL E N 1
ATOM 12229 C CA . VAL E 1 270 ? 26.563 33.754 -4.073 1.00 22.51 270 VAL E CA 1
ATOM 12230 C C . VAL E 1 270 ? 27.038 32.374 -4.502 1.00 21.77 270 VAL E C 1
ATOM 12231 O O . VAL E 1 270 ? 28.217 32.183 -4.856 1.00 21.33 270 VAL E O 1
ATOM 12235 N N . ILE E 1 271 ? 26.119 31.418 -4.480 1.00 20.09 271 ILE E N 1
ATOM 12236 C CA . ILE E 1 271 ? 26.395 30.072 -4.968 1.00 19.34 271 ILE E CA 1
ATOM 12237 C C . ILE E 1 271 ? 25.354 29.648 -6.004 1.00 18.70 271 ILE E C 1
ATOM 12238 O O . ILE E 1 271 ? 24.324 30.291 -6.153 1.00 18.69 271 ILE E O 1
ATOM 12243 N N . ASN E 1 272 ? 25.634 28.543 -6.686 1.00 18.98 272 ASN E N 1
ATOM 12244 C CA . ASN E 1 272 ? 24.707 27.915 -7.616 1.00 18.83 272 ASN E CA 1
ATOM 12245 C C . ASN E 1 272 ? 24.311 26.546 -7.118 1.00 18.72 272 ASN E C 1
ATOM 12246 O O . ASN E 1 272 ? 25.073 25.573 -7.231 1.00 18.97 272 ASN E O 1
ATOM 12251 N N . LEU E 1 273 ? 23.081 26.488 -6.627 1.00 17.09 273 LEU E N 1
ATOM 12252 C CA . LEU E 1 273 ? 22.572 25.357 -5.929 1.00 17.42 273 LEU E CA 1
ATOM 12253 C C . LEU E 1 273 ? 22.478 24.130 -6.810 1.00 18.06 273 LEU E C 1
ATOM 12254 O O . LEU E 1 273 ? 22.420 24.214 -8.047 1.00 18.76 273 LEU E O 1
ATOM 12259 N N . ALA E 1 274 ? 22.460 22.987 -6.136 1.00 17.41 274 ALA E N 1
ATOM 12260 C CA . ALA E 1 274 ? 22.220 21.698 -6.743 1.00 17.27 274 ALA E CA 1
ATOM 12261 C C . ALA E 1 274 ? 21.281 20.948 -5.824 1.00 17.60 274 ALA E C 1
ATOM 12262 O O . ALA E 1 274 ? 21.119 21.323 -4.652 1.00 17.89 274 ALA E O 1
ATOM 12264 N N . GLY E 1 275 ? 20.665 19.894 -6.343 1.00 17.33 275 GLY E N 1
ATOM 12265 C CA . GLY E 1 275 ? 19.790 19.032 -5.534 1.00 17.38 275 GLY E CA 1
ATOM 12266 C C . GLY E 1 275 ? 20.524 18.576 -4.284 1.00 17.31 275 GLY E C 1
ATOM 12267 O O . GLY E 1 275 ? 19.956 18.548 -3.194 1.00 16.99 275 GLY E O 1
ATOM 12268 N N . PHE E 1 276 ? 21.793 18.223 -4.463 1.00 17.01 276 PHE E N 1
ATOM 12269 C CA . PHE E 1 276 ? 22.688 17.931 -3.361 1.00 18.37 276 PHE E CA 1
ATOM 12270 C C . PHE E 1 276 ? 23.983 18.728 -3.528 1.00 18.17 276 PHE E C 1
ATOM 12271 O O . PHE E 1 276 ? 24.731 18.518 -4.472 1.00 18.68 276 PHE E O 1
ATOM 12279 N N . TYR E 1 277 ? 24.230 19.631 -2.593 1.00 17.95 277 TYR E N 1
ATOM 12280 C CA . TYR E 1 277 ? 25.336 20.552 -2.685 1.00 19.04 277 TYR E CA 1
ATOM 12281 C C . TYR E 1 277 ? 26.163 20.422 -1.416 1.00 18.54 277 TYR E C 1
ATOM 12282 O O . TYR E 1 277 ? 25.662 20.637 -0.307 1.00 18.00 277 TYR E O 1
ATOM 12291 N N . PHE E 1 278 ? 27.429 20.069 -1.591 1.00 19.09 278 PHE E N 1
ATOM 12292 C CA . PHE E 1 278 ? 28.365 20.004 -0.476 1.00 19.32 278 PHE E CA 1
ATOM 12293 C C . PHE E 1 278 ? 29.683 20.686 -0.807 1.00 18.98 278 PHE E C 1
ATOM 12294 O O . PHE E 1 278 ? 30.408 20.234 -1.668 1.00 17.32 278 PHE E O 1
ATOM 12302 N N . ASP E 1 279 ? 30.016 21.746 -0.077 1.00 19.99 279 ASP E N 1
ATOM 12303 C CA . ASP E 1 279 ? 31.306 22.410 -0.238 1.00 20.42 279 ASP E CA 1
ATOM 12304 C C . ASP E 1 279 ? 31.948 22.832 1.106 1.00 20.49 279 ASP E C 1
ATOM 12305 O O . ASP E 1 279 ? 31.843 23.988 1.529 1.00 19.55 279 ASP E O 1
ATOM 12310 N N . ASN E 1 280 ? 32.624 21.891 1.761 1.00 21.14 280 ASN E N 1
ATOM 12311 C CA . ASN E 1 280 ? 33.336 22.198 3.013 1.00 21.93 280 ASN E CA 1
ATOM 12312 C C . ASN E 1 280 ? 34.556 21.302 3.240 1.00 22.29 280 ASN E C 1
ATOM 12313 O O . ASN E 1 280 ? 34.430 20.134 3.636 1.00 23.29 280 ASN E O 1
ATOM 12318 N N . ALA E 1 281 ? 35.738 21.874 3.021 1.00 20.94 281 ALA E N 1
ATOM 12319 C CA . ALA E 1 281 ? 36.999 21.160 3.216 1.00 20.63 281 ALA E CA 1
ATOM 12320 C C . ALA E 1 281 ? 37.177 20.607 4.637 1.00 20.59 281 ALA E C 1
ATOM 12321 O O . ALA E 1 281 ? 37.903 19.657 4.806 1.00 20.26 281 ALA E O 1
ATOM 12323 N N . ALA E 1 282 ? 36.518 21.212 5.629 1.00 20.31 282 ALA E N 1
ATOM 12324 C CA . ALA E 1 282 ? 36.614 20.813 7.025 1.00 21.05 282 ALA E CA 1
ATOM 12325 C C . ALA E 1 282 ? 35.438 19.962 7.516 1.00 21.39 282 ALA E C 1
ATOM 12326 O O . ALA E 1 282 ? 35.213 19.891 8.704 1.00 23.19 282 ALA E O 1
ATOM 12328 N N . ALA E 1 283 ? 34.681 19.317 6.639 1.00 21.20 283 ALA E N 1
ATOM 12329 C CA . ALA E 1 283 ? 33.545 18.506 7.099 1.00 19.71 283 ALA E CA 1
ATOM 12330 C C . ALA E 1 283 ? 33.414 17.292 6.220 1.00 18.71 283 ALA E C 1
ATOM 12331 O O . ALA E 1 283 ? 33.927 17.265 5.100 1.00 18.07 283 ALA E O 1
ATOM 12333 N N . ARG E 1 284 ? 32.738 16.283 6.738 1.00 18.69 284 ARG E N 1
ATOM 12334 C CA . ARG E 1 284 ? 32.507 15.050 5.985 1.00 19.07 284 ARG E CA 1
ATOM 12335 C C . ARG E 1 284 ? 31.049 14.937 5.537 1.00 19.00 284 ARG E C 1
ATOM 12336 O O . ARG E 1 284 ? 30.122 15.322 6.266 1.00 20.20 284 ARG E O 1
ATOM 12344 N N . LEU E 1 285 ? 30.869 14.398 4.336 1.00 18.51 285 LEU E N 1
ATOM 12345 C CA . LEU E 1 285 ? 29.557 14.098 3.776 1.00 17.97 285 LEU E CA 1
ATOM 12346 C C . LEU E 1 285 ? 28.826 13.076 4.658 1.00 18.14 285 LEU E C 1
ATOM 12347 O O . LEU E 1 285 ? 29.479 12.281 5.339 1.00 17.53 285 LEU E O 1
ATOM 12352 N N . PRO E 1 286 ? 27.472 13.062 4.608 1.00 16.98 286 PRO E N 1
ATOM 12353 C CA . PRO E 1 286 ? 26.720 11.990 5.240 1.00 16.63 286 PRO E CA 1
ATOM 12354 C C . PRO E 1 286 ? 26.900 10.672 4.524 1.00 16.27 286 PRO E C 1
ATOM 12355 O O . PRO E 1 286 ? 27.413 10.641 3.404 1.00 17.33 286 PRO E O 1
ATOM 12359 N N . ASN E 1 287 ? 26.512 9.594 5.195 1.00 14.79 287 ASN E N 1
ATOM 12360 C CA . ASN E 1 287 ? 26.282 8.334 4.530 1.00 14.71 287 ASN E CA 1
ATOM 12361 C C . ASN E 1 287 ? 25.117 8.509 3.518 1.00 14.81 287 ASN E C 1
ATOM 12362 O O . ASN E 1 287 ? 24.102 9.141 3.837 1.00 14.60 287 ASN E O 1
ATOM 12367 N N . PHE E 1 288 ? 25.276 7.941 2.315 1.00 15.17 288 PHE E N 1
ATOM 12368 C CA . PHE E 1 288 ? 24.383 8.204 1.170 1.00 14.43 288 PHE E CA 1
ATOM 12369 C C . PHE E 1 288 ? 24.047 6.876 0.463 1.00 14.56 288 PHE E C 1
ATOM 12370 O O . PHE E 1 288 ? 24.840 6.357 -0.332 1.00 13.97 288 PHE E O 1
ATOM 12378 N N . SER E 1 289 ? 22.887 6.292 0.798 1.00 14.55 289 SER E N 1
ATOM 12379 C CA . SER E 1 289 ? 22.482 4.973 0.261 1.00 14.48 289 SER E CA 1
ATOM 12380 C C . SER E 1 289 ? 20.968 4.907 0.002 1.00 14.30 289 SER E C 1
ATOM 12381 O O . SER E 1 289 ? 20.201 5.442 0.783 1.00 13.92 289 SER E O 1
ATOM 12384 N N . GLY E 1 290 ? 20.547 4.272 -1.094 1.00 14.16 290 GLY E N 1
ATOM 12385 C CA . GLY E 1 290 ? 19.116 4.104 -1.396 1.00 14.50 290 GLY E CA 1
ATOM 12386 C C . GLY E 1 290 ? 18.361 5.341 -1.890 1.00 14.94 290 GLY E C 1
ATOM 12387 O O . GLY E 1 290 ? 17.129 5.396 -1.741 1.00 13.94 290 GLY E O 1
ATOM 12388 N N . ASN E 1 291 ? 19.079 6.316 -2.479 1.00 14.92 291 ASN E N 1
ATOM 12389 C CA . ASN E 1 291 ? 18.463 7.571 -2.909 1.00 15.67 291 ASN E CA 1
ATOM 12390 C C . ASN E 1 291 ? 18.147 7.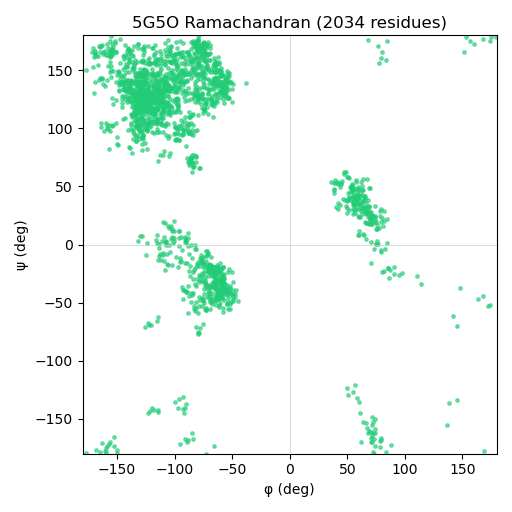619 -4.420 1.00 15.89 291 ASN E C 1
ATOM 12391 O O . ASN E 1 291 ? 18.944 7.175 -5.265 1.00 15.86 291 ASN E O 1
ATOM 12396 N N . SER E 1 292 ? 16.977 8.175 -4.734 1.00 15.58 292 SER E N 1
ATOM 12397 C CA . SER E 1 292 ? 16.539 8.357 -6.118 1.00 15.86 292 SER E CA 1
ATOM 12398 C C . SER E 1 292 ? 16.783 9.801 -6.560 1.00 15.80 292 SER E C 1
ATOM 12399 O O . SER E 1 292 ? 16.449 10.748 -5.844 1.00 15.01 292 SER E O 1
ATOM 12402 N N . GLN E 1 293 ? 17.403 9.936 -7.741 1.00 16.44 293 GLN E N 1
ATOM 12403 C CA . GLN E 1 293 ? 17.771 11.224 -8.345 1.00 16.70 293 GLN E CA 1
ATOM 12404 C C . GLN E 1 293 ? 17.350 11.228 -9.835 1.00 17.05 293 GLN E C 1
ATOM 12405 O O . GLN E 1 293 ? 18.114 10.791 -10.730 1.00 17.49 293 GLN E O 1
ATOM 12411 N N . TRP E 1 294 ? 16.118 11.666 -10.084 1.00 17.43 294 TRP E N 1
ATOM 12412 C CA . TRP E 1 294 ? 15.622 11.925 -11.442 1.00 17.92 294 TRP E CA 1
ATOM 12413 C C . TRP E 1 294 ? 15.735 13.426 -11.614 1.00 18.25 294 TRP E C 1
ATOM 12414 O O . TRP E 1 294 ? 14.928 14.175 -11.055 1.00 18.81 294 TRP E O 1
ATOM 12425 N N . TYR E 1 295 ? 16.777 13.858 -12.323 1.00 18.48 295 TYR E N 1
ATOM 12426 C CA . TYR E 1 295 ? 17.178 15.285 -12.369 1.00 20.24 295 TYR E CA 1
ATOM 12427 C C . TYR E 1 295 ? 17.483 15.833 -10.955 1.00 20.46 295 TYR E C 1
ATOM 12428 O O . TYR E 1 295 ? 17.033 16.935 -10.553 1.00 18.91 295 TYR E O 1
ATOM 12437 N N . GLY E 1 296 ? 18.259 15.024 -10.222 1.00 19.61 296 GLY E N 1
ATOM 12438 C CA . GLY E 1 296 ? 18.733 15.340 -8.889 1.00 19.34 296 GLY E CA 1
ATOM 12439 C C . GLY E 1 296 ? 20.208 15.582 -9.042 1.00 19.17 296 GLY E C 1
ATOM 12440 O O . GLY E 1 296 ? 21.030 14.683 -8.807 1.00 18.86 296 GLY E O 1
ATOM 12441 N N . ASP E 1 297 ? 20.534 16.792 -9.496 1.00 18.75 297 ASP E N 1
ATOM 12442 C CA . ASP E 1 297 ? 21.919 17.179 -9.761 1.00 18.79 297 ASP E CA 1
ATOM 12443 C C . ASP E 1 297 ? 22.680 17.233 -8.446 1.00 19.10 297 ASP E C 1
ATOM 12444 O O . ASP E 1 297 ? 22.081 17.416 -7.360 1.00 18.43 297 ASP E O 1
ATOM 12449 N N . MET E 1 298 ? 23.990 17.034 -8.539 1.00 19.67 298 MET E N 1
ATOM 12450 C CA . MET E 1 298 ? 24.820 16.874 -7.356 1.00 19.64 298 MET E CA 1
ATOM 12451 C C . MET E 1 298 ? 26.181 17.509 -7.575 1.00 19.46 298 MET E C 1
ATOM 12452 O O . MET E 1 298 ? 26.816 17.286 -8.600 1.00 20.20 298 MET E O 1
ATOM 12457 N N . LYS E 1 299 ? 26.647 18.247 -6.575 1.00 19.31 299 LYS E N 1
ATOM 12458 C CA . LYS E 1 299 ? 27.964 18.883 -6.616 1.00 19.14 299 LYS E CA 1
ATOM 12459 C C . LYS E 1 299 ? 28.747 18.612 -5.332 1.00 18.20 299 LYS E C 1
ATOM 12460 O O . LYS E 1 299 ? 28.439 19.178 -4.276 1.00 18.92 299 LYS E O 1
ATOM 12466 N N . LEU E 1 300 ? 29.764 17.760 -5.447 1.00 18.52 300 LEU E N 1
ATOM 12467 C CA . LEU E 1 300 ? 30.693 17.462 -4.373 1.00 17.96 300 LEU E CA 1
ATOM 12468 C C . LEU E 1 300 ? 31.941 18.281 -4.639 1.00 19.15 300 LEU E C 1
ATOM 12469 O O . LEU E 1 300 ? 32.861 17.837 -5.314 1.00 19.18 300 LEU E O 1
ATOM 12474 N N . ILE E 1 301 ? 31.950 19.493 -4.093 1.00 20.57 301 ILE E N 1
ATOM 12475 C CA . ILE E 1 301 ? 32.945 20.512 -4.418 1.00 21.72 301 ILE E CA 1
ATOM 12476 C C . ILE E 1 301 ? 34.177 20.373 -3.528 1.00 22.12 301 ILE E C 1
ATOM 12477 O O . ILE E 1 301 ? 35.320 20.459 -4.016 1.00 22.52 301 ILE E O 1
ATOM 12482 N N . ASN E 1 302 ? 33.941 20.158 -2.234 1.00 21.60 302 ASN E N 1
ATOM 12483 C CA . ASN E 1 302 ? 35.030 19.947 -1.284 1.00 21.47 302 ASN E CA 1
ATOM 12484 C C . ASN E 1 302 ? 34.561 19.226 -0.008 1.00 21.90 302 ASN E C 1
ATOM 12485 O O . ASN E 1 302 ? 33.457 19.463 0.476 1.00 21.56 302 ASN E O 1
ATOM 12490 N N . PHE E 1 303 ? 35.400 18.328 0.504 1.00 21.66 303 PHE E N 1
ATOM 12491 C CA . PHE E 1 303 ? 35.146 17.613 1.766 1.00 22.48 303 PHE E CA 1
ATOM 12492 C C . PHE E 1 303 ? 36.476 17.250 2.444 1.00 22.27 303 PHE E C 1
ATOM 12493 O O . PHE E 1 303 ? 37.531 17.349 1.829 1.00 21.41 303 PHE E O 1
ATOM 12501 N N . LEU E 1 304 ? 36.406 16.862 3.719 1.00 23.54 304 LEU E N 1
ATOM 12502 C CA . LEU E 1 304 ? 37.587 16.453 4.508 1.00 22.81 304 LEU E CA 1
ATOM 12503 C C . LEU E 1 304 ? 38.359 15.292 3.829 1.00 22.30 304 LEU E C 1
ATOM 12504 O O . LEU E 1 304 ? 37.737 14.305 3.409 1.00 21.19 304 LEU E O 1
ATOM 12509 N N . PRO E 1 305 ? 39.696 15.430 3.678 1.00 21.95 305 PRO E N 1
ATOM 12510 C CA . PRO E 1 305 ? 40.448 14.395 2.954 1.00 21.84 305 PRO E CA 1
ATOM 12511 C C . PRO E 1 305 ? 40.466 12.999 3.601 1.00 22.09 305 PRO E C 1
ATOM 12512 O O . PRO E 1 305 ? 40.559 11.996 2.877 1.00 22.36 305 PRO E O 1
ATOM 12516 N N . ASP E 1 306 ? 40.391 12.921 4.929 1.00 22.10 306 ASP E N 1
ATOM 12517 C CA . ASP E 1 306 ? 40.376 11.618 5.620 1.00 22.51 306 ASP E CA 1
ATOM 12518 C C . ASP E 1 306 ? 38.946 11.100 5.657 1.00 22.37 306 ASP E C 1
ATOM 12519 O O . ASP E 1 306 ? 38.297 11.048 6.712 1.00 22.86 306 ASP E O 1
ATOM 12524 N N . SER E 1 307 ? 38.481 10.699 4.477 1.00 22.82 307 SER E N 1
ATOM 12525 C CA . SER E 1 307 ? 37.115 10.220 4.258 1.00 23.11 307 SER E CA 1
ATOM 12526 C C . SER E 1 307 ? 37.035 9.618 2.859 1.00 22.00 307 SER E C 1
ATOM 12527 O O . SER E 1 307 ? 37.926 9.840 2.034 1.00 20.77 307 SER E O 1
ATOM 12530 N N . THR E 1 308 ? 36.008 8.801 2.631 1.00 20.07 308 THR E N 1
ATOM 12531 C CA . THR E 1 308 ? 35.586 8.447 1.289 1.00 18.66 308 THR E CA 1
ATOM 12532 C C . THR E 1 308 ? 34.085 8.739 1.249 1.00 18.22 308 THR E C 1
ATOM 12533 O O . THR E 1 308 ? 33.486 9.040 2.289 1.00 17.17 308 THR E O 1
ATOM 12537 N N . PHE E 1 309 ? 33.510 8.729 0.049 1.00 17.24 309 PHE E N 1
ATOM 12538 C CA . PHE E 1 309 ? 32.067 8.923 -0.159 1.00 16.74 309 PHE E CA 1
ATOM 12539 C C . PHE E 1 309 ? 31.582 7.926 -1.188 1.00 17.05 309 PHE E C 1
ATOM 12540 O O . PHE E 1 309 ? 32.265 7.678 -2.179 1.00 16.64 309 PHE E O 1
ATOM 12548 N N . VAL E 1 310 ? 30.411 7.339 -0.949 1.00 16.36 310 VAL E N 1
ATOM 12549 C CA . VAL E 1 310 ? 29.841 6.451 -1.906 1.00 16.61 310 VAL E CA 1
ATOM 12550 C C . VAL E 1 310 ? 28.409 6.897 -2.220 1.00 16.90 310 VAL E C 1
ATOM 12551 O O . VAL E 1 310 ? 27.608 7.168 -1.318 1.00 16.13 310 VAL E O 1
ATOM 12555 N N . ILE E 1 311 ? 28.098 6.954 -3.508 1.00 17.60 311 ILE E N 1
ATOM 12556 C CA . ILE E 1 311 ? 26.721 6.991 -3.947 1.00 17.84 311 ILE E CA 1
ATOM 12557 C C . ILE E 1 311 ? 26.344 5.528 -4.075 1.00 18.01 311 ILE E C 1
ATOM 12558 O O . ILE E 1 311 ? 26.657 4.899 -5.097 1.00 17.15 311 ILE E O 1
ATOM 12563 N N . ASN E 1 312 ? 25.683 4.996 -3.030 1.00 16.84 312 ASN E N 1
ATOM 12564 C CA . ASN E 1 312 ? 25.407 3.584 -2.945 1.00 16.33 312 ASN E CA 1
ATOM 12565 C C . ASN E 1 312 ? 23.949 3.279 -3.210 1.00 15.89 312 ASN E C 1
ATOM 12566 O O . ASN E 1 312 ? 23.097 3.966 -2.696 1.00 15.26 312 ASN E O 1
ATOM 12571 N N . GLY E 1 313 ? 23.660 2.236 -3.991 1.00 15.87 313 GLY E N 1
ATOM 12572 C CA . GLY E 1 313 ? 22.271 1.797 -4.220 1.00 16.29 313 GLY E CA 1
ATOM 12573 C C . GLY E 1 313 ? 21.311 2.902 -4.649 1.00 16.44 313 GLY E C 1
ATOM 12574 O O . GLY E 1 313 ? 20.223 3.028 -4.115 1.00 15.26 313 GLY E O 1
ATOM 12575 N N . GLY E 1 314 ? 21.759 3.739 -5.587 1.00 17.45 314 GLY E N 1
ATOM 12576 C CA . GLY E 1 314 ? 20.979 4.881 -6.043 1.00 17.79 314 GLY E CA 1
ATOM 12577 C C . GLY E 1 314 ? 20.354 4.630 -7.401 1.00 16.99 314 GLY E C 1
ATOM 12578 O O . GLY E 1 314 ? 20.730 3.692 -8.098 1.00 15.88 314 GLY E O 1
ATOM 12579 N N . ALA E 1 315 ? 19.373 5.469 -7.735 1.00 17.13 315 ALA E N 1
ATOM 12580 C CA . ALA E 1 315 ? 18.768 5.488 -9.053 1.00 16.88 315 ALA E CA 1
ATOM 12581 C C . ALA E 1 315 ? 19.121 6.867 -9.648 1.00 17.24 315 ALA E C 1
ATOM 12582 O O . ALA E 1 315 ? 18.722 7.890 -9.091 1.00 16.53 315 ALA E O 1
ATOM 12584 N N . LEU E 1 316 ? 19.907 6.873 -10.742 1.00 17.05 316 LEU E N 1
ATOM 12585 C CA . LEU E 1 316 ? 20.473 8.102 -11.306 1.00 17.14 316 LEU E CA 1
ATOM 12586 C C . LEU E 1 316 ? 19.998 8.311 -12.752 1.00 18.35 316 LEU E C 1
ATOM 12587 O O . LEU E 1 316 ? 20.567 7.755 -13.689 1.00 18.17 316 LEU E O 1
ATOM 12592 N N . TYR E 1 317 ? 18.960 9.125 -12.919 1.00 19.27 317 TYR E N 1
ATOM 12593 C CA . TYR E 1 317 ? 18.320 9.346 -14.204 1.00 19.43 317 TYR E CA 1
ATOM 12594 C C . TYR E 1 317 ? 18.400 10.807 -14.560 1.00 19.95 317 TYR E C 1
ATOM 12595 O O . TYR E 1 317 ? 17.980 11.660 -13.795 1.00 18.41 317 TYR E O 1
ATOM 12604 N N . GLY E 1 318 ? 18.968 11.079 -15.731 1.00 22.08 318 GLY E N 1
ATOM 12605 C CA . GLY E 1 318 ? 19.069 12.440 -16.271 1.00 24.38 318 GLY E CA 1
ATOM 12606 C C . GLY E 1 318 ? 19.114 12.431 -17.791 1.00 26.11 318 GLY E C 1
ATOM 12607 O O . GLY E 1 318 ? 18.813 11.417 -18.423 1.00 24.34 318 GLY E O 1
ATOM 12608 N N . GLY E 1 319 ? 19.501 13.570 -18.368 1.00 29.17 319 GLY E N 1
ATOM 12609 C CA . GLY E 1 319 ? 19.494 13.775 -19.829 1.00 30.11 319 GLY E CA 1
ATOM 12610 C C . GLY E 1 319 ? 18.084 14.085 -20.332 1.00 32.16 319 GLY E C 1
ATOM 12611 O O . GLY E 1 319 ? 17.109 13.780 -19.634 1.00 31.01 319 GLY E O 1
ATOM 12612 N N . PRO E 1 320 ? 17.940 14.681 -21.524 1.00 36.18 320 PRO E N 1
ATOM 12613 C CA . PRO E 1 320 ? 19.037 15.028 -22.432 1.00 36.59 320 PRO E CA 1
ATOM 12614 C C . PRO E 1 320 ? 19.795 16.276 -21.995 1.00 37.51 320 PRO E C 1
ATOM 12615 O O . PRO E 1 320 ? 19.297 17.063 -21.183 1.00 39.34 320 PRO E O 1
ATOM 12619 N N . GLY E 1 321 ? 21.002 16.430 -22.517 1.00 37.09 321 GLY E N 1
ATOM 12620 C CA . GLY E 1 321 ? 21.858 17.559 -22.187 1.00 37.98 321 GLY E CA 1
ATOM 12621 C C . GLY E 1 321 ? 22.407 17.516 -20.777 1.00 38.27 321 GLY E C 1
ATOM 12622 O O . GLY E 1 321 ? 22.420 16.461 -20.135 1.00 39.98 321 GLY E O 1
ATOM 12623 N N . ASP E 1 322 ? 22.865 18.670 -20.301 1.00 36.79 322 ASP E N 1
ATOM 12624 C CA . ASP E 1 322 ? 23.427 18.797 -18.967 1.00 37.25 322 ASP E CA 1
ATOM 12625 C C . ASP E 1 322 ? 22.307 19.000 -17.969 1.00 34.04 322 ASP E C 1
ATOM 12626 O O . ASP E 1 322 ? 22.166 20.103 -17.412 1.00 36.92 322 ASP E O 1
ATOM 12631 N N . THR E 1 323 ? 21.527 17.934 -17.745 1.00 28.04 323 THR E N 1
ATOM 12632 C CA . THR E 1 323 ? 20.407 17.954 -16.804 1.00 26.07 323 THR E CA 1
ATOM 12633 C C . THR E 1 323 ? 20.548 16.772 -15.848 1.00 25.97 323 THR E C 1
ATOM 12634 O O . THR E 1 323 ? 20.678 15.624 -16.296 1.00 24.92 323 THR E O 1
ATOM 12638 N N . GLY E 1 324 ? 20.543 17.060 -14.543 1.00 23.69 324 GLY E N 1
ATOM 12639 C CA . GLY E 1 324 ? 20.693 16.033 -13.523 1.00 24.06 324 GLY E CA 1
ATOM 12640 C C . GLY E 1 324 ? 22.137 15.608 -13.310 1.00 23.72 324 GLY E C 1
ATOM 12641 O O . GLY E 1 324 ? 22.386 14.516 -12.768 1.00 23.37 324 GLY E O 1
ATOM 12642 N N . VAL E 1 325 ? 23.080 16.487 -13.673 1.00 22.58 325 VAL E N 1
ATOM 12643 C CA . VAL E 1 325 ? 24.500 16.135 -13.717 1.00 23.39 325 VAL E CA 1
ATOM 12644 C C . VAL E 1 325 ? 25.075 15.949 -12.302 1.00 23.48 325 VAL E C 1
ATOM 12645 O O . VAL E 1 325 ? 24.834 16.775 -11.408 1.00 23.14 325 VAL E O 1
ATOM 12649 N N . ILE E 1 326 ? 25.826 14.857 -12.124 1.00 22.85 326 ILE E N 1
ATOM 12650 C CA . ILE E 1 326 ? 26.514 14.529 -10.862 1.00 22.67 326 ILE E CA 1
ATOM 12651 C C . ILE E 1 326 ? 27.982 14.835 -11.120 1.00 22.28 326 ILE E C 1
ATOM 12652 O O . ILE E 1 326 ? 28.578 14.219 -11.997 1.00 21.26 326 ILE E O 1
ATOM 12657 N N . ALA E 1 327 ? 28.564 15.762 -10.360 1.00 21.69 327 ALA E N 1
ATOM 12658 C CA . ALA E 1 327 ? 29.963 16.144 -10.566 1.00 22.79 327 ALA E CA 1
ATOM 12659 C C . ALA E 1 327 ? 30.770 16.202 -9.262 1.00 23.08 327 ALA E C 1
ATOM 12660 O O . ALA E 1 327 ? 30.273 16.694 -8.247 1.00 21.62 327 ALA E O 1
ATOM 12662 N N . VAL E 1 328 ? 32.021 15.726 -9.332 1.00 23.94 328 VAL E N 1
ATOM 12663 C CA . VAL E 1 328 ? 32.993 15.741 -8.225 1.00 24.47 328 VAL E CA 1
ATOM 12664 C C . VAL E 1 328 ? 34.278 16.505 -8.576 1.00 24.00 328 VAL E C 1
ATOM 12665 O O . VAL E 1 328 ? 34.800 16.378 -9.690 1.00 22.40 328 VAL E O 1
ATOM 12669 N N . ALA E 1 329 ? 34.809 17.253 -7.610 1.00 23.53 329 ALA E N 1
ATOM 12670 C CA . ALA E 1 329 ? 36.073 17.970 -7.800 1.00 24.27 329 ALA E CA 1
ATOM 12671 C C . ALA E 1 329 ? 37.195 17.001 -8.155 1.00 24.78 329 ALA E C 1
ATOM 12672 O O . ALA E 1 329 ? 37.383 15.982 -7.469 1.00 23.42 329 ALA E O 1
ATOM 12674 N N . THR E 1 330 ? 37.914 17.305 -9.242 1.00 25.63 330 THR E N 1
ATOM 12675 C CA . THR E 1 330 ? 39.032 16.464 -9.743 1.00 27.04 330 THR E CA 1
ATOM 12676 C C . THR E 1 330 ? 40.004 16.045 -8.635 1.00 26.56 330 THR E C 1
ATOM 12677 O O . THR E 1 330 ? 40.414 14.882 -8.581 1.00 26.43 330 THR E O 1
ATOM 12681 N N . ALA E 1 331 ? 40.339 16.992 -7.752 1.00 26.99 331 ALA E N 1
ATOM 12682 C CA . ALA E 1 331 ? 41.298 16.761 -6.660 1.00 28.39 331 ALA E CA 1
ATOM 12683 C C . ALA E 1 331 ? 40.884 15.622 -5.723 1.00 28.30 331 ALA E C 1
ATOM 12684 O O . ALA E 1 331 ? 41.743 14.919 -5.220 1.00 29.43 331 ALA E O 1
ATOM 12686 N N . LEU E 1 332 ? 39.573 15.436 -5.539 1.00 26.77 332 LEU E N 1
ATOM 12687 C CA . LEU E 1 332 ? 39.008 14.454 -4.618 1.00 25.08 332 LEU E CA 1
ATOM 12688 C C . LEU E 1 332 ? 38.323 13.266 -5.285 1.00 24.32 332 LEU E C 1
ATOM 12689 O O . LEU E 1 332 ? 37.755 12.436 -4.595 1.00 23.18 332 LEU E O 1
ATOM 12694 N N . ALA E 1 333 ? 38.404 13.145 -6.612 1.00 24.39 333 ALA E N 1
ATOM 12695 C CA . ALA E 1 333 ? 37.584 12.165 -7.320 1.00 23.26 333 ALA E CA 1
ATOM 12696 C C . ALA E 1 333 ? 37.922 10.737 -6.965 1.00 22.36 333 ALA E C 1
ATOM 12697 O O . ALA E 1 333 ? 37.050 9.884 -6.948 1.00 21.56 333 ALA E O 1
ATOM 12699 N N . ALA E 1 334 ? 39.196 10.475 -6.696 1.00 22.81 334 ALA E N 1
ATOM 12700 C CA . ALA E 1 334 ? 39.644 9.145 -6.276 1.00 23.01 334 ALA E CA 1
ATOM 12701 C C . ALA E 1 334 ? 38.987 8.649 -4.979 1.00 22.67 334 ALA E C 1
ATOM 12702 O O . ALA E 1 334 ? 38.966 7.435 -4.751 1.00 23.20 334 ALA E O 1
ATOM 12704 N N . LYS E 1 335 ? 38.466 9.564 -4.154 1.00 21.37 335 LYS E N 1
ATOM 12705 C CA . LYS E 1 335 ? 37.774 9.207 -2.922 1.00 22.38 335 LYS E CA 1
ATOM 12706 C C . LYS E 1 335 ? 36.259 9.015 -3.064 1.00 23.49 335 LYS E C 1
ATOM 12707 O O . LYS E 1 335 ? 35.570 8.801 -2.049 1.00 23.35 335 LYS E O 1
ATOM 12713 N N . VAL E 1 336 ? 35.720 9.139 -4.281 1.00 23.24 336 VAL E N 1
ATOM 12714 C CA . VAL E 1 336 ? 34.276 9.000 -4.495 1.00 22.23 336 VAL E CA 1
ATOM 12715 C C . VAL E 1 336 ? 34.013 7.749 -5.310 1.00 21.94 336 VAL E C 1
ATOM 12716 O O . VAL E 1 336 ? 34.692 7.500 -6.316 1.00 21.07 336 VAL E O 1
ATOM 12720 N N . PHE E 1 337 ? 33.020 6.977 -4.881 1.00 19.70 337 PHE E N 1
ATOM 12721 C CA . PHE E 1 337 ? 32.626 5.764 -5.576 1.00 19.95 337 PHE E CA 1
ATOM 12722 C C . PHE E 1 337 ? 31.119 5.797 -5.843 1.00 19.03 337 PHE E C 1
ATOM 12723 O O . PHE E 1 337 ? 30.361 6.537 -5.184 1.00 17.54 337 PHE E O 1
ATOM 12731 N N . VAL E 1 338 ? 30.710 5.018 -6.846 1.00 18.96 338 VAL E N 1
ATOM 12732 C CA . VAL E 1 338 ? 29.308 4.888 -7.243 1.00 18.23 338 VAL E CA 1
ATOM 12733 C C . VAL E 1 338 ? 29.035 3.400 -7.345 1.00 17.98 338 VAL E C 1
ATOM 12734 O O . VAL E 1 338 ? 29.429 2.761 -8.327 1.00 18.16 338 VAL E O 1
ATOM 12738 N N . ILE E 1 339 ? 28.371 2.854 -6.324 1.00 17.24 339 ILE E N 1
ATOM 12739 C CA . ILE E 1 339 ? 28.264 1.403 -6.119 1.00 17.28 339 ILE E CA 1
ATOM 12740 C C . ILE E 1 339 ? 26.822 0.952 -6.071 1.00 17.97 339 ILE E C 1
ATOM 12741 O O . ILE E 1 339 ? 26.023 1.498 -5.303 1.00 17.45 339 ILE E O 1
ATOM 12746 N N . GLY E 1 340 ? 26.501 -0.073 -6.862 1.00 18.48 340 GLY E N 1
ATOM 12747 C CA . GLY E 1 340 ? 25.155 -0.639 -6.891 1.00 18.53 340 GLY E CA 1
ATOM 12748 C C . GLY E 1 340 ? 24.098 0.296 -7.453 1.00 19.05 340 GLY E C 1
ATOM 12749 O O . GLY E 1 340 ? 22.927 0.192 -7.088 1.00 18.11 340 GLY E O 1
ATOM 12750 N N . CYS E 1 341 ? 24.503 1.212 -8.339 1.00 19.13 341 CYS E N 1
ATOM 12751 C CA . CYS E 1 341 ? 23.568 2.176 -8.902 1.00 19.36 341 CYS E CA 1
ATOM 12752 C C . CYS E 1 341 ? 23.001 1.728 -10.247 1.00 19.55 341 CYS E C 1
ATOM 12753 O O . CYS E 1 341 ? 23.700 1.120 -11.066 1.00 18.84 341 CYS E O 1
ATOM 12756 N N . GLN E 1 342 ? 21.715 2.046 -10.438 1.00 20.00 342 GLN E N 1
ATOM 12757 C CA . GLN E 1 342 ? 21.026 1.999 -11.736 1.00 19.52 342 GLN E CA 1
ATOM 12758 C C . GLN E 1 342 ? 20.832 3.404 -12.332 1.00 18.64 342 GLN E C 1
ATOM 12759 O O . GLN E 1 342 ? 20.795 4.411 -11.607 1.00 17.64 342 GLN E O 1
ATOM 12765 N N . GLY E 1 343 ? 20.664 3.448 -13.653 1.00 18.77 343 GLY E N 1
ATOM 12766 C CA . GLY E 1 343 ? 20.465 4.709 -14.374 1.00 19.57 343 GLY E CA 1
ATOM 12767 C C . GLY E 1 343 ? 20.314 4.564 -15.878 1.00 19.74 343 GLY E C 1
ATOM 12768 O O . GLY E 1 343 ? 20.386 3.456 -16.423 1.00 20.20 343 GLY E O 1
ATOM 12769 N N . ASN E 1 344 ? 20.100 5.699 -16.534 1.00 20.57 344 ASN E N 1
ATOM 12770 C CA . ASN E 1 344 ? 19.971 5.769 -17.997 1.00 21.30 344 ASN E CA 1
ATOM 12771 C C . ASN E 1 344 ? 21.211 6.369 -18.644 1.00 21.98 344 ASN E C 1
ATOM 12772 O O . ASN E 1 344 ? 22.093 6.904 -17.953 1.00 22.15 344 ASN E O 1
ATOM 12777 N N . ALA E 1 345 ? 21.272 6.283 -19.971 1.00 23.16 345 ALA E N 1
ATOM 12778 C CA . ALA E 1 345 ? 22.422 6.788 -20.745 1.00 23.45 345 ALA E CA 1
ATOM 12779 C C . ALA E 1 345 ? 22.664 8.289 -20.571 1.00 22.86 345 ALA E C 1
ATOM 12780 O O . ALA E 1 345 ? 23.811 8.729 -20.436 1.00 22.94 345 ALA E O 1
ATOM 12782 N N . GLY E 1 346 ? 21.588 9.063 -20.543 1.00 22.95 346 GLY E N 1
ATOM 12783 C CA . GLY E 1 346 ? 21.675 10.519 -20.380 1.00 24.24 346 GLY E CA 1
ATOM 12784 C C . GLY E 1 346 ? 22.098 11.057 -19.005 1.00 25.80 346 GLY E C 1
ATOM 12785 O O . GLY E 1 346 ? 22.281 12.291 -18.833 1.00 25.17 346 GLY E O 1
ATOM 12786 N N . GLN E 1 347 ? 22.219 10.160 -18.016 1.00 25.32 347 GLN E N 1
ATOM 12787 C CA . GLN E 1 347 ? 22.790 10.525 -16.735 1.00 24.75 347 GLN E CA 1
ATOM 12788 C C . GLN E 1 347 ? 24.303 10.664 -16.884 1.00 24.64 347 GLN E C 1
ATOM 12789 O O . GLN E 1 347 ? 24.995 9.687 -17.144 1.00 23.42 347 GLN E O 1
ATOM 12795 N N . GLN E 1 348 ? 24.806 11.881 -16.691 1.00 26.48 348 GLN E N 1
ATOM 12796 C CA . GLN E 1 348 ? 26.244 12.143 -16.675 1.00 26.28 348 GLN E CA 1
ATOM 12797 C C . GLN E 1 348 ? 26.799 12.041 -15.261 1.00 24.30 348 GLN E C 1
ATOM 12798 O O . GLN E 1 348 ? 26.167 12.490 -14.288 1.00 20.07 348 GLN E O 1
ATOM 12804 N N . ILE E 1 349 ? 27.988 11.453 -15.179 1.00 22.83 349 ILE E N 1
ATOM 12805 C CA . ILE E 1 349 ? 28.756 11.355 -13.959 1.00 23.40 349 ILE E CA 1
ATOM 12806 C C . ILE E 1 349 ? 30.147 11.894 -14.290 1.00 22.97 349 ILE E C 1
ATOM 12807 O O . ILE E 1 349 ? 30.872 11.289 -15.086 1.00 22.69 349 ILE E O 1
ATOM 12812 N N . VAL E 1 350 ? 30.512 13.013 -13.668 1.00 21.84 350 VAL E N 1
ATOM 12813 C CA . VAL E 1 350 ? 31.695 13.773 -14.054 1.00 22.77 350 VAL E CA 1
ATOM 12814 C C . VAL E 1 350 ? 32.831 13.681 -13.007 1.00 22.97 350 VAL E C 1
ATOM 12815 O O . VAL E 1 350 ? 32.621 13.923 -11.798 1.00 24.07 350 VAL E O 1
ATOM 12819 N N . ASN E 1 351 ? 34.006 13.294 -13.504 1.00 22.62 351 ASN E N 1
ATOM 12820 C CA . ASN E 1 351 ? 35.296 13.220 -12.782 1.00 23.70 351 ASN E CA 1
ATOM 12821 C C . ASN E 1 351 ? 35.531 11.982 -11.901 1.00 24.15 351 ASN E C 1
ATOM 12822 O O . ASN E 1 351 ? 36.673 11.606 -11.688 1.00 26.39 351 ASN E O 1
ATOM 12827 N N . VAL E 1 352 ? 34.478 11.316 -11.449 1.00 24.27 352 VAL E N 1
ATOM 12828 C CA . VAL E 1 352 ? 34.619 9.997 -10.821 1.00 24.47 352 VAL E CA 1
ATOM 12829 C C . VAL E 1 352 ? 35.319 9.003 -11.770 1.00 25.98 352 VAL E C 1
ATOM 12830 O O . VAL E 1 352 ? 34.802 8.729 -12.852 1.00 26.19 352 VAL E O 1
ATOM 12834 N N . PRO E 1 353 ? 36.468 8.423 -11.357 1.00 27.51 353 PRO E N 1
ATOM 12835 C CA . PRO E 1 353 ? 37.102 7.428 -12.233 1.00 28.03 353 PRO E CA 1
ATOM 12836 C C . PRO E 1 353 ? 36.208 6.225 -12.539 1.00 28.73 353 PRO E C 1
ATOM 12837 O O . PRO E 1 353 ? 35.386 5.821 -11.698 1.00 28.41 353 PRO E O 1
ATOM 12841 N N . ALA E 1 354 ? 36.384 5.665 -13.740 1.00 28.33 354 ALA E N 1
ATOM 12842 C CA . ALA E 1 354 ? 35.608 4.518 -14.233 1.00 26.70 354 ALA E CA 1
ATOM 12843 C C . ALA E 1 354 ? 35.735 3.307 -13.345 1.00 25.99 354 ALA E C 1
ATOM 12844 O O . ALA E 1 354 ? 34.780 2.575 -13.156 1.00 26.79 354 ALA E O 1
ATOM 12846 N N . ALA E 1 355 ? 36.944 3.082 -12.843 1.00 25.52 355 ALA E N 1
ATOM 12847 C CA . ALA E 1 355 ? 37.223 1.986 -11.929 1.00 24.51 355 ALA E CA 1
ATOM 12848 C C . ALA E 1 355 ? 36.426 2.121 -10.599 1.00 23.37 355 ALA E C 1
ATOM 12849 O O . ALA E 1 355 ? 36.203 1.121 -9.910 1.00 24.28 355 ALA E O 1
ATOM 12851 N N . ASN E 1 356 ? 36.020 3.339 -10.237 1.00 21.40 356 ASN E N 1
ATOM 12852 C CA . ASN E 1 356 ? 35.230 3.587 -9.004 1.00 19.86 356 ASN E CA 1
ATOM 12853 C C . ASN E 1 356 ? 33.717 3.474 -9.196 1.00 19.78 356 ASN E C 1
ATOM 12854 O O . ASN E 1 356 ? 32.965 3.758 -8.260 1.00 18.96 356 ASN E O 1
ATOM 12859 N N . ILE E 1 357 ? 33.267 3.064 -10.389 1.00 20.25 357 ILE E N 1
ATOM 12860 C CA . ILE E 1 357 ? 31.821 2.951 -10.695 1.00 20.35 357 ILE E CA 1
ATOM 12861 C C . ILE E 1 357 ? 31.510 1.481 -10.961 1.00 21.06 357 ILE E C 1
ATOM 12862 O O . ILE E 1 357 ? 31.848 0.963 -12.024 1.00 22.82 357 ILE E O 1
ATOM 12867 N N . ILE E 1 358 ? 30.873 0.814 -10.003 1.00 21.11 358 ILE E N 1
ATOM 12868 C CA . ILE E 1 358 ? 30.616 -0.634 -10.072 1.00 21.45 358 ILE E CA 1
ATOM 12869 C C . ILE E 1 358 ? 29.161 -0.907 -9.671 1.00 21.94 358 ILE E C 1
ATOM 12870 O O . ILE E 1 358 ? 28.831 -0.683 -8.510 1.00 22.26 358 ILE E O 1
ATOM 12875 N N . PRO E 1 359 ? 28.283 -1.372 -10.574 1.00 20.87 359 PRO E N 1
ATOM 12876 C CA . PRO E 1 359 ? 28.552 -1.562 -11.997 1.00 21.02 359 PRO E CA 1
ATOM 12877 C C . PRO E 1 359 ? 28.468 -0.240 -12.735 1.00 21.72 359 PRO E C 1
ATOM 12878 O O . PRO E 1 359 ? 28.096 0.789 -12.147 1.00 19.87 359 PRO E O 1
ATOM 12882 N N . GLU E 1 360 ? 28.777 -0.281 -14.029 1.00 23.26 360 GLU E N 1
ATOM 12883 C CA . GLU E 1 360 ? 28.732 0.907 -14.897 1.00 23.50 360 GLU E CA 1
ATOM 12884 C C . GLU E 1 360 ? 27.311 1.453 -14.927 1.00 22.40 360 GLU E C 1
ATOM 12885 O O . GLU E 1 360 ? 26.333 0.688 -14.914 1.00 21.98 360 GLU E O 1
ATOM 12891 N N . VAL E 1 361 ? 27.207 2.775 -14.889 1.00 21.49 361 VAL E N 1
ATOM 12892 C CA . VAL E 1 361 ? 25.925 3.462 -14.910 1.00 22.09 361 VAL E CA 1
ATOM 12893 C C . VAL E 1 361 ? 26.099 4.799 -15.613 1.00 20.57 361 VAL E C 1
ATOM 12894 O O . VAL E 1 361 ? 27.082 5.474 -15.377 1.00 20.71 361 VAL E O 1
ATOM 12898 N N . GLY E 1 362 ? 25.145 5.153 -16.473 1.00 20.26 362 GLY E N 1
ATOM 12899 C CA . GLY E 1 362 ? 25.135 6.438 -17.1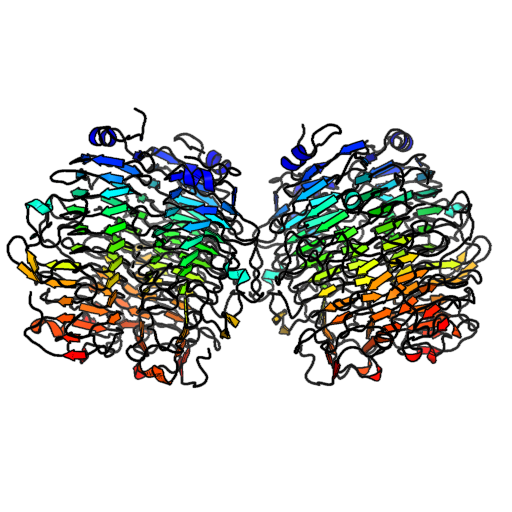52 1.00 20.51 362 GLY E CA 1
ATOM 12900 C C . GLY E 1 362 ? 26.284 6.641 -18.135 1.00 21.16 362 GLY E C 1
ATOM 12901 O O . GLY E 1 362 ? 26.835 5.677 -18.672 1.00 19.37 362 GLY E O 1
ATOM 12902 N N . THR E 1 363 ? 26.638 7.904 -18.356 1.00 22.32 363 THR E N 1
ATOM 12903 C CA . THR E 1 363 ? 27.721 8.273 -19.273 1.00 23.99 363 THR E CA 1
ATOM 12904 C C . THR E 1 363 ? 28.778 9.084 -18.531 1.00 24.66 363 THR E C 1
ATOM 12905 O O . THR E 1 363 ? 28.529 10.184 -18.063 1.00 23.88 363 THR E O 1
ATOM 12909 N N . ARG E 1 364 ? 29.974 8.520 -18.484 1.00 26.01 364 ARG E N 1
ATOM 12910 C CA . ARG E 1 364 ? 31.043 9.005 -17.667 1.00 27.71 364 ARG E CA 1
ATOM 12911 C C . ARG E 1 364 ? 31.933 9.914 -18.488 1.00 29.38 364 ARG E C 1
ATOM 12912 O O . ARG E 1 364 ? 32.217 9.644 -19.661 1.00 30.59 364 ARG E O 1
ATOM 12920 N N . LYS E 1 365 ? 32.403 10.970 -17.859 1.00 31.39 365 LYS E N 1
ATOM 12921 C CA . LYS E 1 365 ? 33.155 11.998 -18.552 1.00 34.28 365 LYS E CA 1
ATOM 12922 C C . LYS E 1 365 ? 34.065 12.712 -17.559 1.00 33.28 365 LYS E C 1
ATOM 12923 O O . LYS E 1 365 ? 33.769 12.747 -16.372 1.00 29.39 365 LYS E O 1
ATOM 12929 N N . ASP E 1 366 ? 35.165 13.276 -18.057 1.00 34.00 366 ASP E N 1
ATOM 12930 C CA . ASP E 1 366 ? 36.026 14.137 -17.257 1.00 33.52 366 ASP E CA 1
ATOM 12931 C C . ASP E 1 366 ? 35.863 15.565 -17.734 1.00 32.73 366 ASP E C 1
ATOM 12932 O O . ASP E 1 366 ? 35.760 15.809 -18.936 1.00 32.67 366 ASP E O 1
ATOM 12937 N N . ASP E 1 367 ? 35.840 16.495 -16.781 1.00 31.48 367 ASP E N 1
ATOM 12938 C CA . ASP E 1 367 ? 35.674 17.915 -17.051 1.00 31.88 367 ASP E CA 1
ATOM 12939 C C . ASP E 1 367 ? 36.151 18.705 -15.834 1.00 32.79 367 ASP E C 1
ATOM 12940 O O . ASP E 1 367 ? 35.398 18.915 -14.874 1.00 33.14 367 ASP E O 1
ATOM 12945 N N . ALA E 1 368 ? 37.392 19.183 -15.908 1.00 32.57 368 ALA E N 1
ATOM 12946 C CA . ALA E 1 368 ? 38.029 19.847 -14.783 1.00 33.20 368 ALA E CA 1
ATOM 12947 C C . ALA E 1 368 ? 37.357 21.153 -14.354 1.00 33.10 368 ALA E C 1
ATOM 12948 O O . ALA E 1 368 ? 37.577 21.585 -13.230 1.00 35.84 368 ALA E O 1
ATOM 12950 N N . THR E 1 369 ? 36.544 21.774 -15.217 1.00 32.51 369 THR E N 1
ATOM 12951 C CA . THR E 1 369 ? 35.763 22.953 -14.817 1.00 31.72 369 THR E CA 1
ATOM 12952 C C . THR E 1 369 ? 34.555 22.634 -13.912 1.00 30.73 369 THR E C 1
ATOM 12953 O O . THR E 1 369 ? 34.030 23.533 -13.282 1.00 30.19 369 THR E O 1
ATOM 12957 N N . GLN E 1 370 ? 34.106 21.379 -13.863 1.00 29.36 370 GLN E N 1
ATOM 12958 C CA . GLN E 1 370 ? 33.000 20.996 -12.980 1.00 28.21 370 GLN E CA 1
ATOM 12959 C C . GLN E 1 370 ? 33.487 20.275 -11.717 1.00 28.17 370 GLN E C 1
ATOM 12960 O O . GLN E 1 370 ? 34.439 19.513 -11.799 1.00 28.52 370 GLN E O 1
ATOM 12966 N N . PRO E 1 371 ? 32.816 20.442 -10.570 1.00 28.60 371 PRO E N 1
ATOM 12967 C CA . PRO E 1 371 ? 31.615 21.274 -10.416 1.00 28.08 371 PRO E CA 1
ATOM 12968 C C . PRO E 1 371 ? 32.054 22.650 -10.071 1.00 27.39 371 PRO E C 1
ATOM 12969 O O . PRO E 1 371 ? 33.078 22.788 -9.407 1.00 28.58 371 PRO E O 1
ATOM 12973 N N . ALA E 1 372 ? 31.294 23.656 -10.489 1.00 27.38 372 ALA E N 1
ATOM 12974 C CA . ALA E 1 372 ? 31.522 25.040 -10.036 1.00 26.15 372 ALA E CA 1
ATOM 12975 C C . ALA E 1 372 ? 30.654 25.291 -8.824 1.00 26.00 372 ALA E C 1
ATOM 12976 O O . ALA E 1 372 ? 29.687 24.568 -8.572 1.00 25.93 372 ALA E O 1
ATOM 12978 N N . ALA E 1 373 ? 30.997 26.337 -8.085 1.00 27.05 373 ALA E N 1
ATOM 12979 C CA . ALA E 1 373 ? 30.337 26.653 -6.815 1.00 27.28 373 ALA E CA 1
ATOM 12980 C C . ALA E 1 373 ? 29.000 27.349 -7.034 1.00 27.78 373 ALA E C 1
ATOM 12981 O O . ALA E 1 373 ? 28.109 27.343 -6.175 1.00 26.36 373 ALA E O 1
ATOM 12984 N N . GLY F 1 29 ? -18.068 18.203 16.529 1.00 43.16 29 GLY F N 1
ATOM 12985 C CA . GLY F 1 29 ? -17.808 17.145 15.510 1.00 41.95 29 GLY F CA 1
ATOM 12986 C C . GLY F 1 29 ? -17.628 15.764 16.117 1.00 41.88 29 GLY F C 1
ATOM 12987 O O . GLY F 1 29 ? -16.554 15.181 16.000 1.00 44.07 29 GLY F O 1
ATOM 12988 N N . THR F 1 30 ? -18.670 15.249 16.779 1.00 41.10 30 THR F N 1
ATOM 12989 C CA . THR F 1 30 ? -18.660 13.874 17.322 1.00 39.15 30 THR F CA 1
ATOM 12990 C C . THR F 1 30 ? -19.781 13.058 16.696 1.00 36.03 30 THR F C 1
ATOM 12991 O O . THR F 1 30 ? -20.950 13.372 16.868 1.00 38.46 30 THR F O 1
ATOM 12995 N N . LEU F 1 31 ? -19.386 11.994 16.002 1.00 31.79 31 LEU F N 1
ATOM 12996 C CA . LEU F 1 31 ? -20.243 11.231 15.108 1.00 27.44 31 LEU F CA 1
ATOM 12997 C C . LEU F 1 31 ? -20.543 9.897 15.796 1.00 25.26 31 LEU F C 1
ATOM 12998 O O . LEU F 1 31 ? -19.640 9.086 16.012 1.00 21.99 31 LEU F O 1
ATOM 13003 N N . LEU F 1 32 ? -21.807 9.710 16.176 1.00 23.76 32 LEU F N 1
ATOM 13004 C CA . LEU F 1 32 ? -22.241 8.544 16.924 1.00 22.61 32 LEU F CA 1
ATOM 13005 C C . LEU F 1 32 ? -22.569 7.423 15.942 1.00 23.36 32 LEU F C 1
ATOM 13006 O O . LEU F 1 32 ? -22.871 7.695 14.779 1.00 22.49 32 LEU F O 1
ATOM 13011 N N . PRO F 1 33 ? -22.500 6.154 16.395 1.00 23.97 33 PRO F N 1
ATOM 13012 C CA . PRO F 1 33 ? -23.022 5.060 15.561 1.00 24.65 33 PRO F CA 1
ATOM 13013 C C . PRO F 1 33 ? -24.499 5.279 15.236 1.00 24.72 33 PRO F C 1
ATOM 13014 O O . PRO F 1 33 ? -25.269 5.681 16.107 1.00 23.72 33 PRO F O 1
ATOM 13018 N N . GLY F 1 34 ? -24.870 5.062 13.986 1.00 25.90 34 GLY F N 1
ATOM 13019 C CA . GLY F 1 34 ? -26.233 5.302 13.562 1.00 27.92 34 GLY F CA 1
ATOM 13020 C C . GLY F 1 34 ? -26.500 6.660 12.943 1.00 28.53 34 GLY F C 1
ATOM 13021 O O . GLY F 1 34 ? -27.423 6.776 12.162 1.00 33.34 34 GLY F O 1
ATOM 13022 N N . GLN F 1 35 ? -25.731 7.693 13.259 1.00 26.77 35 GLN F N 1
ATOM 13023 C CA . GLN F 1 35 ? -25.913 8.984 12.580 1.00 26.43 35 GLN F CA 1
ATOM 13024 C C . GLN F 1 35 ? -25.356 8.887 11.149 1.00 26.11 35 GLN F C 1
ATOM 13025 O O . GLN F 1 35 ? -24.542 8.015 10.875 1.00 25.59 35 GLN F O 1
ATOM 13031 N N . SER F 1 36 ? -25.815 9.764 10.250 1.00 25.20 36 SER F N 1
ATOM 13032 C CA . SER F 1 36 ? -25.346 9.768 8.863 1.00 24.90 36 SER F CA 1
ATOM 13033 C C . SER F 1 36 ? -23.907 10.265 8.823 1.00 25.85 36 SER F C 1
ATOM 13034 O O . SER F 1 36 ? -23.676 11.452 9.073 1.00 27.61 36 SER F O 1
ATOM 13037 N N . PRO F 1 37 ? -22.941 9.389 8.482 1.00 25.54 37 PRO F N 1
ATOM 13038 C CA . PRO F 1 37 ? -21.593 9.930 8.293 1.00 26.25 37 PRO F CA 1
ATOM 13039 C C . PRO F 1 37 ? -21.515 11.025 7.202 1.00 26.66 37 PRO F C 1
ATOM 13040 O O . PRO F 1 37 ? -20.677 11.926 7.310 1.00 27.17 37 PRO F O 1
ATOM 13044 N N . ASP F 1 38 ? -22.370 10.946 6.183 1.00 25.54 38 ASP F N 1
ATOM 13045 C CA . ASP F 1 38 ? -22.335 11.918 5.081 1.00 26.91 38 ASP F CA 1
ATOM 13046 C C . ASP F 1 38 ? -22.668 13.318 5.584 1.00 26.36 38 ASP F C 1
ATOM 13047 O O . ASP F 1 38 ? -21.991 14.261 5.212 1.00 26.11 38 ASP F O 1
ATOM 13052 N N . GLU F 1 39 ? -23.704 13.439 6.420 1.00 27.43 39 GLU F N 1
ATOM 13053 C CA . GLU F 1 39 ? -24.101 14.718 7.011 1.00 29.97 39 GLU F CA 1
ATOM 13054 C C . GLU F 1 39 ? -22.963 15.285 7.850 1.00 28.08 39 GLU F C 1
ATOM 13055 O O . GLU F 1 39 ? -22.603 16.447 7.689 1.00 26.93 39 GLU F O 1
ATOM 13061 N N . ALA F 1 40 ? -22.415 14.448 8.736 1.00 26.84 40 ALA F N 1
ATOM 13062 C CA . ALA F 1 40 ? -21.347 14.844 9.645 1.00 25.93 40 ALA F CA 1
ATOM 13063 C C . ALA F 1 40 ? -20.101 15.354 8.907 1.00 24.84 40 ALA F C 1
ATOM 13064 O O . ALA F 1 40 ? -19.585 16.428 9.239 1.00 23.89 40 ALA F O 1
ATOM 13066 N N . PHE F 1 41 ? -19.658 14.645 7.872 1.00 24.35 41 PHE F N 1
ATOM 13067 C CA . PHE F 1 41 ? -18.510 15.128 7.076 1.00 25.42 41 PHE F CA 1
ATOM 13068 C C . PHE F 1 41 ? -18.785 16.450 6.306 1.00 27.46 41 PHE F C 1
ATOM 13069 O O . PHE F 1 41 ? -17.898 17.298 6.194 1.00 26.35 41 PHE F O 1
ATOM 13077 N N . ALA F 1 42 ? -20.005 16.616 5.791 1.00 29.06 42 ALA F N 1
ATOM 13078 C CA . ALA F 1 42 ? -20.440 17.880 5.169 1.00 28.86 42 ALA F CA 1
ATOM 13079 C C . ALA F 1 42 ? -20.510 19.064 6.153 1.00 29.09 42 ALA F C 1
ATOM 13080 O O . ALA F 1 42 ? -20.180 20.181 5.796 1.00 28.03 42 ALA F O 1
ATOM 13082 N N . ARG F 1 43 ? -20.956 18.823 7.381 1.00 31.90 43 ARG F N 1
ATOM 13083 C CA . ARG F 1 43 ? -21.102 19.893 8.372 1.00 33.88 43 ARG F CA 1
ATOM 13084 C C . ARG F 1 43 ? -19.824 20.282 9.131 1.00 31.63 43 ARG F C 1
ATOM 13085 O O . ARG F 1 43 ? -19.770 21.364 9.698 1.00 30.09 43 ARG F O 1
ATOM 13093 N N . ASN F 1 44 ? -18.816 19.415 9.160 1.00 29.85 44 ASN F N 1
ATOM 13094 C CA . ASN F 1 44 ? -17.632 19.631 10.003 1.00 29.26 44 ASN F CA 1
ATOM 13095 C C . ASN F 1 44 ? -16.339 19.459 9.243 1.00 25.44 44 ASN F C 1
ATOM 13096 O O . ASN F 1 44 ? -16.226 18.565 8.420 1.00 26.37 44 ASN F O 1
ATOM 13101 N N . SER F 1 45 ? -15.354 20.289 9.566 1.00 23.54 45 SER F N 1
ATOM 13102 C CA . SER F 1 45 ? -13.988 20.126 9.060 1.00 22.90 45 SER F CA 1
ATOM 13103 C C . SER F 1 45 ? -13.253 18.949 9.743 1.00 21.65 45 SER F C 1
ATOM 13104 O O . SER F 1 45 ? -12.374 18.342 9.134 1.00 19.99 45 SER F O 1
ATOM 13107 N N . VAL F 1 46 ? -13.602 18.665 11.006 1.00 21.26 46 VAL F N 1
ATOM 13108 C CA . VAL F 1 46 ? -12.976 17.587 11.801 1.00 21.07 46 VAL F CA 1
ATOM 13109 C C . VAL F 1 46 ? -14.011 16.804 12.606 1.00 21.10 46 VAL F C 1
ATOM 13110 O O . VAL F 1 46 ? -14.846 17.380 13.287 1.00 21.83 46 VAL F O 1
ATOM 13114 N N . VAL F 1 47 ? -13.935 15.481 12.538 1.00 21.31 47 VAL F N 1
ATOM 13115 C CA . VAL F 1 47 ? -14.910 14.618 13.170 1.00 21.00 47 VAL F CA 1
ATOM 13116 C C . VAL F 1 47 ? -14.169 13.604 14.034 1.00 21.00 47 VAL F C 1
ATOM 13117 O O . VAL F 1 47 ? -13.143 13.076 13.619 1.00 20.00 47 VAL F O 1
ATOM 13121 N N . PHE F 1 48 ? -14.693 13.390 15.241 1.00 20.24 48 PHE F N 1
ATOM 13122 C CA . PHE F 1 48 ? -14.178 12.445 16.228 1.00 21.13 48 PHE F CA 1
ATOM 13123 C C . PHE F 1 48 ? -15.192 11.336 16.443 1.00 21.32 48 PHE F C 1
ATOM 13124 O O . PHE F 1 48 ? -16.349 11.618 16.789 1.00 22.01 48 PHE F O 1
ATOM 13132 N N . LEU F 1 49 ? -14.779 10.085 16.277 1.00 20.64 49 LEU F N 1
ATOM 13133 C CA . LEU F 1 49 ? -15.690 8.961 16.530 1.00 20.74 49 LEU F CA 1
ATOM 13134 C C . LEU F 1 49 ? -15.725 8.645 18.015 1.00 20.67 49 LEU F C 1
ATOM 13135 O O . LEU F 1 49 ? -14.821 9.059 18.777 1.00 19.60 49 LEU F O 1
ATOM 13140 N N . VAL F 1 50 ? -16.794 7.950 18.422 1.00 20.52 50 VAL F N 1
ATOM 13141 C CA . VAL F 1 50 ? -16.947 7.461 19.797 1.00 20.22 50 VAL F CA 1
ATOM 13142 C C . VAL F 1 50 ? -15.852 6.428 20.035 1.00 19.89 50 VAL F C 1
ATOM 13143 O O . VAL F 1 50 ? -15.757 5.458 19.266 1.00 19.91 50 VAL F O 1
ATOM 13147 N N . PRO F 1 51 ? -15.010 6.630 21.072 1.00 18.88 51 PRO F N 1
ATOM 13148 C CA . PRO F 1 51 ? -13.841 5.734 21.182 1.00 18.71 51 PRO F CA 1
ATOM 13149 C C . PRO F 1 51 ? -14.200 4.277 21.332 1.00 18.86 51 PRO F C 1
ATOM 13150 O O . PRO F 1 51 ? -15.029 3.932 22.180 1.00 17.95 51 PRO F O 1
ATOM 13154 N N . GLY F 1 52 ? -13.621 3.453 20.465 1.00 18.76 52 GLY F N 1
ATOM 13155 C CA . GLY F 1 52 ? -13.831 2.016 20.506 1.00 19.54 52 GLY F CA 1
ATOM 13156 C C . GLY F 1 52 ? -15.166 1.503 19.989 1.00 20.24 52 GLY F C 1
ATOM 13157 O O . GLY F 1 52 ? -15.368 0.290 19.965 1.00 20.73 52 GLY F O 1
ATOM 13158 N N . ALA F 1 53 ? -16.060 2.383 19.530 1.00 20.47 53 ALA F N 1
ATOM 13159 C CA . ALA F 1 53 ? -17.400 1.963 19.097 1.00 20.69 53 ALA F CA 1
ATOM 13160 C C . ALA F 1 53 ? -17.375 1.242 17.735 1.00 20.61 53 ALA F C 1
ATOM 13161 O O . ALA F 1 53 ? -16.379 1.267 17.018 1.00 19.58 53 ALA F O 1
ATOM 13163 N N . GLU F 1 54 ? -18.485 0.588 17.399 1.00 21.51 54 GLU F N 1
ATOM 13164 C CA . GLU F 1 54 ? -18.628 -0.134 16.128 1.00 22.51 54 GLU F CA 1
ATOM 13165 C C . GLU F 1 54 ? -19.589 0.640 15.219 1.00 20.92 54 GLU F C 1
ATOM 13166 O O . GLU F 1 54 ? -20.678 1.037 15.648 1.00 19.06 54 GLU F O 1
ATOM 13172 N N . TYR F 1 55 ? -19.168 0.873 13.971 1.00 19.58 55 TYR F N 1
ATOM 13173 C CA . TYR F 1 55 ? -19.990 1.573 12.995 1.00 20.06 55 TYR F CA 1
ATOM 13174 C C . TYR F 1 55 ? -20.328 0.599 11.887 1.00 21.89 55 TYR F C 1
ATOM 13175 O O . TYR F 1 55 ? -19.611 -0.387 11.691 1.00 22.23 55 TYR F O 1
ATOM 13184 N N . ASN F 1 56 ? -21.424 0.872 11.178 1.00 24.08 56 ASN F N 1
ATOM 13185 C CA . ASN F 1 56 ? -21.753 0.172 9.945 1.00 25.60 56 ASN F CA 1
ATOM 13186 C C . ASN F 1 56 ? -22.051 1.191 8.851 1.00 24.29 56 ASN F C 1
ATOM 13187 O O . ASN F 1 56 ? -23.071 1.864 8.905 1.00 22.42 56 ASN F O 1
ATOM 13192 N N . TRP F 1 57 ? -21.135 1.313 7.886 1.00 22.23 57 TRP F N 1
ATOM 13193 C CA . TRP F 1 57 ? -21.187 2.343 6.838 1.00 22.49 57 TRP F CA 1
ATOM 13194 C C . TRP F 1 57 ? -21.099 1.718 5.435 1.00 23.01 57 TRP F C 1
ATOM 13195 O O . TRP F 1 57 ? -20.396 0.715 5.227 1.00 20.02 57 TRP F O 1
ATOM 13206 N N . LYS F 1 58 ? -21.780 2.359 4.488 1.00 24.62 58 LYS F N 1
ATOM 13207 C CA . LYS F 1 58 ? -21.863 1.891 3.122 1.00 27.95 58 LYS F CA 1
ATOM 13208 C C . LYS F 1 58 ? -22.037 3.064 2.169 1.00 27.88 58 LYS F C 1
ATOM 13209 O O . LYS F 1 58 ? -22.985 3.828 2.320 1.00 26.61 58 LYS F O 1
ATOM 13215 N N . ASN F 1 59 ? -21.139 3.174 1.184 1.00 27.12 59 ASN F N 1
ATOM 13216 C CA . ASN F 1 59 ? -21.193 4.209 0.145 1.00 28.55 59 ASN F CA 1
ATOM 13217 C C . ASN F 1 59 ? -21.305 5.622 0.730 1.00 27.13 59 ASN F C 1
ATOM 13218 O O . ASN F 1 59 ? -22.149 6.430 0.331 1.00 25.63 59 ASN F O 1
ATOM 13223 N N . VAL F 1 60 ? -20.438 5.914 1.685 1.00 24.89 60 VAL F N 1
ATOM 13224 C CA . VAL F 1 60 ? -20.349 7.258 2.232 1.00 25.79 60 VAL F CA 1
ATOM 13225 C C . VAL F 1 60 ? -19.651 8.109 1.172 1.00 24.88 60 VAL F C 1
ATOM 13226 O O . VAL F 1 60 ? -18.771 7.633 0.470 1.00 25.41 60 VAL F O 1
ATOM 13230 N N . VAL F 1 61 ? -20.067 9.358 1.043 1.00 26.61 61 VAL F N 1
ATOM 13231 C CA . VAL F 1 61 ? -19.460 10.290 0.093 1.00 26.75 61 VAL F CA 1
ATOM 13232 C C . VAL F 1 61 ? -18.876 11.459 0.870 1.00 25.88 61 VAL F C 1
ATOM 13233 O O . VAL F 1 61 ? -19.569 12.088 1.659 1.00 26.21 61 VAL F O 1
ATOM 13237 N N . ILE F 1 62 ? -17.586 11.697 0.667 1.00 24.72 62 ILE F N 1
ATOM 13238 C CA . ILE F 1 62 ? -16.882 12.864 1.171 1.00 25.41 62 ILE F CA 1
ATOM 13239 C C . ILE F 1 62 ? -16.593 13.755 -0.040 1.00 25.39 62 ILE F C 1
ATOM 13240 O O . ILE F 1 62 ? -15.999 13.292 -1.014 1.00 22.46 62 ILE F O 1
ATOM 13245 N N . ARG F 1 63 ? -17.046 15.006 0.018 1.00 27.40 63 ARG F N 1
ATOM 13246 C CA . ARG F 1 63 ? -16.938 15.954 -1.112 1.00 31.07 63 ARG F CA 1
ATOM 13247 C C . ARG F 1 63 ? -16.035 17.139 -0.835 1.00 31.69 63 ARG F C 1
ATOM 13248 O O . ARG F 1 63 ? -15.723 17.894 -1.756 1.00 33.30 63 ARG F O 1
ATOM 13256 N N . LYS F 1 64 ? -15.664 17.351 0.422 1.00 31.83 64 LYS F N 1
ATOM 13257 C CA . LYS F 1 64 ? -14.691 18.384 0.771 1.00 30.73 64 LYS F CA 1
ATOM 13258 C C . LYS F 1 64 ? -13.746 17.851 1.860 1.00 27.94 64 LYS F C 1
ATOM 13259 O O . LYS F 1 64 ? -14.074 16.855 2.528 1.00 26.14 64 LYS F O 1
ATOM 13265 N N . PRO F 1 65 ? -12.566 18.487 2.029 1.00 26.28 65 PRO F N 1
ATOM 13266 C CA . PRO F 1 65 ? -11.625 17.924 3.003 1.00 24.48 65 PRO F CA 1
ATOM 13267 C C . PRO F 1 65 ? -12.184 17.808 4.418 1.00 22.69 65 PRO F C 1
ATOM 13268 O O . PRO F 1 65 ? -12.867 18.705 4.918 1.00 22.34 65 PRO F O 1
ATOM 13272 N N . VAL F 1 66 ? -11.952 16.656 5.025 1.00 20.98 66 VAL F N 1
ATOM 13273 C CA . VAL F 1 66 ? -12.389 16.395 6.386 1.00 19.34 66 VAL F CA 1
ATOM 13274 C C . VAL F 1 66 ? -11.344 15.500 7.031 1.00 19.34 66 VAL F C 1
ATOM 13275 O O . VAL F 1 66 ? -10.726 14.658 6.358 1.00 19.41 66 VAL F O 1
ATOM 13279 N N . TRP F 1 67 ? -11.143 15.719 8.327 1.00 19.42 67 TRP F N 1
ATOM 13280 C CA . TRP F 1 67 ? -10.286 14.891 9.147 1.00 19.84 67 TRP F CA 1
ATOM 13281 C C . TRP F 1 67 ? -11.156 13.998 10.006 1.00 20.02 67 TRP F C 1
ATOM 13282 O O . TRP F 1 67 ? -12.115 14.474 10.593 1.00 19.99 67 TRP F O 1
ATOM 13293 N N . ILE F 1 68 ? -10.817 12.706 10.062 1.00 20.42 68 ILE F N 1
ATOM 13294 C CA . ILE F 1 68 ? -11.471 11.752 10.939 1.00 20.09 68 ILE F CA 1
ATOM 13295 C C . ILE F 1 68 ? -10.468 11.272 12.006 1.00 19.95 68 ILE F C 1
ATOM 13296 O O . ILE F 1 68 ? -9.401 10.737 11.657 1.00 19.86 68 ILE F O 1
ATOM 13301 N N . TYR F 1 69 ? -10.834 11.470 13.285 1.00 18.34 69 TYR F N 1
ATOM 13302 C CA . TYR F 1 69 ? -10.143 10.902 14.454 1.00 17.05 69 TYR F CA 1
ATOM 13303 C C . TYR F 1 69 ? -10.929 9.662 14.910 1.00 16.40 69 TYR F C 1
ATOM 13304 O O . TYR F 1 69 ? -11.921 9.763 15.624 1.00 15.30 69 TYR F O 1
ATOM 13313 N N . GLY F 1 70 ? -10.485 8.499 14.443 1.00 15.96 70 GLY F N 1
ATOM 13314 C CA . GLY F 1 70 ? -11.171 7.240 14.658 1.00 15.35 70 GLY F CA 1
ATOM 13315 C C . GLY F 1 70 ? -11.231 6.709 16.073 1.00 15.20 70 GLY F C 1
ATOM 13316 O O . GLY F 1 70 ? -12.149 5.950 16.388 1.00 14.47 70 GLY F O 1
ATOM 13317 N N . ASN F 1 71 ? -10.262 7.081 16.912 1.00 15.00 71 ASN F N 1
ATOM 13318 C CA . ASN F 1 71 ? -10.282 6.771 18.350 1.00 15.56 71 ASN F CA 1
ATOM 13319 C C . ASN F 1 71 ? -10.416 5.274 18.643 1.00 15.31 71 ASN F C 1
ATOM 13320 O O . ASN F 1 71 ? -11.043 4.872 19.628 1.00 15.22 71 ASN F O 1
ATOM 13325 N N . GLY F 1 72 ? -9.831 4.454 17.781 1.00 15.09 72 GLY F N 1
ATOM 13326 C CA . GLY F 1 72 ? -9.913 3.010 17.932 1.00 15.70 72 GLY F CA 1
ATOM 13327 C C . GLY F 1 72 ? -11.270 2.383 17.643 1.00 16.36 72 GLY F C 1
ATOM 13328 O O . GLY F 1 72 ? -11.485 1.235 18.032 1.00 17.96 72 GLY F O 1
ATOM 13329 N N . ALA F 1 73 ? -12.164 3.092 16.948 1.00 16.21 73 ALA F N 1
ATOM 13330 C CA . ALA F 1 73 ? -13.412 2.513 16.443 1.00 16.78 73 ALA F CA 1
ATOM 13331 C C . ALA F 1 73 ? -13.153 1.506 15.319 1.00 17.22 73 ALA F C 1
ATOM 13332 O O . ALA F 1 73 ? -12.031 1.379 14.771 1.00 16.41 73 ALA F O 1
ATOM 13334 N N . THR F 1 74 ? -14.221 0.796 14.995 1.00 17.90 74 THR F N 1
ATOM 13335 C CA . THR F 1 74 ? -14.264 -0.161 13.904 1.00 18.54 74 THR F CA 1
ATOM 13336 C C . THR F 1 74 ? -15.437 0.183 13.012 1.00 19.28 74 THR F C 1
ATOM 13337 O O . THR F 1 74 ? -16.538 0.450 13.496 1.00 20.75 74 THR F O 1
ATOM 13341 N N . VAL F 1 75 ? -15.192 0.175 11.710 1.00 19.96 75 VAL F N 1
ATOM 13342 C CA . VAL F 1 75 ? -16.205 0.444 10.711 1.00 20.82 75 VAL F CA 1
ATOM 13343 C C . VAL F 1 75 ? -16.414 -0.838 9.916 1.00 21.25 75 VAL F C 1
ATOM 13344 O O . VAL F 1 75 ? -15.500 -1.293 9.246 1.00 21.05 75 VAL F O 1
ATOM 13348 N N . LYS F 1 76 ? -17.616 -1.395 10.002 1.00 23.18 76 LYS F N 1
ATOM 13349 C CA . LYS F 1 76 ? -18.020 -2.553 9.192 1.00 25.63 76 LYS F CA 1
ATOM 13350 C C . LYS F 1 76 ? -18.931 -2.109 8.058 1.00 26.11 76 LYS F C 1
ATOM 13351 O O . LYS F 1 76 ? -19.406 -0.982 8.029 1.00 26.08 76 LYS F O 1
ATOM 13357 N N . THR F 1 77 ? -19.190 -3.025 7.141 1.00 28.27 77 THR F N 1
ATOM 13358 C CA . THR F 1 77 ? -20.057 -2.762 6.014 1.00 30.86 77 THR F CA 1
ATOM 13359 C C . THR F 1 77 ? -20.738 -4.039 5.524 1.00 35.26 77 THR F C 1
ATOM 13360 O O . THR F 1 77 ? -20.423 -5.132 5.980 1.00 36.25 77 THR F O 1
ATOM 13364 N N . SER F 1 78 ? -21.663 -3.887 4.588 1.00 43.42 78 SER F N 1
ATOM 13365 C CA . SER F 1 78 ? -22.118 -5.017 3.746 1.00 47.78 78 SER F CA 1
ATOM 13366 C C . SER F 1 78 ? -22.695 -4.523 2.409 1.00 46.09 78 SER F C 1
ATOM 13367 O O . SER F 1 78 ? -23.130 -3.375 2.292 1.00 46.00 78 SER F O 1
ATOM 13370 N N . GLY F 1 79 ? -22.683 -5.412 1.416 1.00 49.19 79 GLY F N 1
ATOM 13371 C CA . GLY F 1 79 ? -23.119 -5.105 0.046 1.00 49.95 79 GLY F CA 1
ATOM 13372 C C . GLY F 1 79 ? -21.962 -4.566 -0.767 1.00 48.28 79 GLY F C 1
ATOM 13373 O O . GLY F 1 79 ? -20.840 -4.576 -0.286 1.00 50.05 79 GLY F O 1
ATOM 13374 N N . LEU F 1 80 ? -22.233 -4.094 -1.985 1.00 45.87 80 LEU F N 1
ATOM 13375 C CA . LEU F 1 80 ? -21.183 -3.544 -2.848 1.00 46.58 80 LEU F CA 1
ATOM 13376 C C . LEU F 1 80 ? -20.596 -2.258 -2.261 1.00 40.73 80 LEU F C 1
ATOM 13377 O O . LEU F 1 80 ? -21.326 -1.380 -1.805 1.00 40.46 80 LEU F O 1
ATOM 13382 N N . GLY F 1 81 ? -19.268 -2.177 -2.259 1.00 39.33 81 GLY F N 1
ATOM 13383 C CA . GLY F 1 81 ? -18.523 -1.081 -1.613 1.00 34.73 81 GLY F CA 1
ATOM 13384 C C . GLY F 1 81 ? -18.399 0.010 -2.647 1.00 33.88 81 GLY F C 1
ATOM 13385 O O . GLY F 1 81 ? -19.037 -0.074 -3.688 1.00 38.27 81 GLY F O 1
ATOM 13386 N N . PRO F 1 82 ? -17.576 1.024 -2.433 1.00 31.79 82 PRO F N 1
ATOM 13387 C CA . PRO F 1 82 ? -16.691 1.162 -1.289 1.00 29.00 82 PRO F CA 1
ATOM 13388 C C . PRO F 1 82 ? -17.421 1.604 -0.024 1.00 27.34 82 PRO F C 1
ATOM 13389 O O . PRO F 1 82 ? -18.582 2.017 -0.093 1.00 25.44 82 PRO F O 1
ATOM 13393 N N . ILE F 1 83 ? -16.729 1.541 1.115 1.00 25.43 83 ILE F N 1
ATOM 13394 C CA . ILE F 1 83 ? -17.258 2.085 2.365 1.00 23.01 83 ILE F CA 1
ATOM 13395 C C . ILE F 1 83 ? -17.293 3.620 2.279 1.00 22.29 83 ILE F C 1
ATOM 13396 O O . ILE F 1 83 ? -18.308 4.224 2.603 1.00 21.62 83 ILE F O 1
ATOM 13401 N N . ILE F 1 84 ? -16.197 4.240 1.835 1.00 22.52 84 ILE F N 1
ATOM 13402 C CA . ILE F 1 84 ? -16.146 5.697 1.634 1.00 22.13 84 ILE F CA 1
ATOM 13403 C C . ILE F 1 84 ? -15.590 6.044 0.243 1.00 22.10 84 ILE F C 1
ATOM 13404 O O . ILE F 1 84 ? -14.536 5.539 -0.160 1.00 21.49 84 ILE F O 1
ATOM 13409 N N . HIS F 1 85 ? -16.326 6.905 -0.467 1.00 22.76 85 HIS F N 1
ATOM 13410 C CA . HIS F 1 85 ? -15.923 7.477 -1.747 1.00 25.28 85 HIS F CA 1
ATOM 13411 C C . HIS F 1 85 ? -15.504 8.923 -1.503 1.00 24.92 85 HIS F C 1
ATOM 13412 O O . HIS F 1 85 ? -16.320 9.746 -1.072 1.00 23.59 85 HIS F O 1
ATOM 13419 N N . ILE F 1 86 ? -14.235 9.232 -1.766 1.00 24.79 86 ILE F N 1
ATOM 13420 C CA . ILE F 1 86 ? -13.675 10.531 -1.431 1.00 24.89 86 ILE F CA 1
ATOM 13421 C C . ILE F 1 86 ? -13.371 11.287 -2.733 1.00 26.39 86 ILE F C 1
ATOM 13422 O O . ILE F 1 86 ? -12.511 10.867 -3.532 1.00 24.29 86 ILE F O 1
ATOM 13427 N N . MET F 1 87 ? -14.116 12.379 -2.937 1.00 28.01 87 MET F N 1
ATOM 13428 C CA . MET F 1 87 ? -13.978 13.245 -4.109 1.00 31.40 87 MET F CA 1
ATOM 13429 C C . MET F 1 87 ? -12.965 14.317 -3.733 1.00 31.23 87 MET F C 1
ATOM 13430 O O . MET F 1 87 ? -13.261 15.169 -2.890 1.00 32.41 87 MET F O 1
ATOM 13435 N N . GLY F 1 88 ? -11.779 14.259 -4.335 1.00 31.70 88 GLY F N 1
ATOM 13436 C CA . GLY F 1 88 ? -10.679 15.158 -3.989 1.00 35.20 88 GLY F CA 1
ATOM 13437 C C . GLY F 1 88 ? -10.763 16.543 -4.617 1.00 37.70 88 GLY F C 1
ATOM 13438 O O . GLY F 1 88 ? -11.586 16.787 -5.493 1.00 38.80 88 GLY F O 1
ATOM 13439 N N . ASP F 1 89 ? -9.910 17.440 -4.125 1.00 40.51 89 ASP F N 1
ATOM 13440 C CA . ASP F 1 89 ? -9.788 18.828 -4.594 1.00 43.32 89 ASP F CA 1
ATOM 13441 C C . ASP F 1 89 ? -8.330 19.198 -4.353 1.00 41.41 89 ASP F C 1
ATOM 13442 O O . ASP F 1 89 ? -7.973 19.618 -3.254 1.00 42.02 89 ASP F O 1
ATOM 13447 N N . LEU F 1 90 ? -7.492 19.000 -5.372 1.00 41.27 90 LEU F N 1
ATOM 13448 C CA . LEU F 1 90 ? -6.030 19.178 -5.245 1.00 41.79 90 LEU F CA 1
ATOM 13449 C C . LEU F 1 90 ? -5.566 20.635 -5.009 1.00 44.21 90 LEU F C 1
ATOM 13450 O O . LEU F 1 90 ? -4.460 20.859 -4.502 1.00 44.29 90 LEU F O 1
ATOM 13455 N N . ASP F 1 91 ? -6.405 21.603 -5.377 1.00 46.49 91 ASP F N 1
ATOM 13456 C CA . ASP F 1 91 ? -6.152 23.026 -5.094 1.00 49.67 91 ASP F CA 1
ATOM 13457 C C . ASP F 1 91 ? -6.296 23.373 -3.596 1.00 48.17 91 ASP F C 1
ATOM 13458 O O . ASP F 1 91 ? -5.551 24.209 -3.069 1.00 49.39 91 ASP F O 1
ATOM 13463 N N . ASN F 1 92 ? -7.245 22.722 -2.923 1.00 43.74 92 ASN F N 1
ATOM 13464 C CA . ASN F 1 92 ? -7.485 22.929 -1.504 1.00 39.91 92 ASN F CA 1
ATOM 13465 C C . ASN F 1 92 ? -6.298 22.381 -0.688 1.00 41.56 92 ASN F C 1
ATOM 13466 O O . ASN F 1 92 ? -5.998 21.190 -0.777 1.00 45.97 92 ASN F O 1
ATOM 13471 N N . PRO F 1 93 ? -5.626 23.241 0.115 1.00 39.90 93 PRO F N 1
ATOM 13472 C CA . PRO F 1 93 ? -4.444 22.767 0.857 1.00 38.33 93 PRO F CA 1
ATOM 13473 C C . PRO F 1 93 ? -4.736 21.747 1.967 1.00 36.23 93 PRO F C 1
ATOM 13474 O O . PRO F 1 93 ? -3.838 20.969 2.294 1.00 34.72 93 PRO F O 1
ATOM 13478 N N . MET F 1 94 ? -5.946 21.768 2.552 1.00 32.30 94 MET F N 1
ATOM 13479 C CA . MET F 1 94 ? -6.281 20.862 3.672 1.00 30.99 94 MET F CA 1
ATOM 13480 C C . MET F 1 94 ? -6.512 19.464 3.112 1.00 27.94 94 MET F C 1
ATOM 13481 O O . MET F 1 94 ? -7.290 19.283 2.164 1.00 26.83 94 MET F O 1
ATOM 13486 N N . ASP F 1 95 ? -5.793 18.497 3.678 1.00 24.88 95 ASP F N 1
ATOM 13487 C CA . ASP F 1 95 ? -5.886 17.108 3.249 1.00 23.85 95 ASP F CA 1
ATOM 13488 C C . ASP F 1 95 ? -7.122 16.480 3.873 1.00 21.89 95 ASP F C 1
ATOM 13489 O O . ASP F 1 95 ? -7.699 17.023 4.836 1.00 21.11 95 ASP F O 1
ATOM 13494 N N . VAL F 1 96 ? -7.543 15.356 3.304 1.00 19.48 96 VAL F N 1
ATOM 13495 C CA . VAL F 1 96 ? -8.407 14.430 4.022 1.00 19.61 96 VAL F CA 1
ATOM 13496 C C . VAL F 1 96 ? -7.461 13.583 4.900 1.00 19.35 96 VAL F C 1
ATOM 13497 O O . VAL F 1 96 ? -6.417 13.132 4.425 1.00 18.97 96 VAL F O 1
ATOM 13501 N N . ARG F 1 97 ? -7.812 13.392 6.170 1.00 17.82 97 ARG F N 1
ATOM 13502 C CA . ARG F 1 97 ? -6.951 12.645 7.080 1.00 18.50 97 ARG F CA 1
ATOM 13503 C C . ARG F 1 97 ? -7.769 11.649 7.850 1.00 18.06 97 ARG F C 1
ATOM 13504 O O . ARG F 1 97 ? -8.749 12.037 8.479 1.00 18.91 97 ARG F O 1
ATOM 13512 N N . ILE F 1 98 ? -7.374 10.373 7.795 1.00 17.48 98 ILE F N 1
ATOM 13513 C CA . ILE F 1 98 ? -8.030 9.324 8.590 1.00 16.87 98 ILE F CA 1
ATOM 13514 C C . ILE F 1 98 ? -6.983 8.653 9.493 1.00 17.09 98 ILE F C 1
ATOM 13515 O O . ILE F 1 98 ? -6.002 8.085 8.992 1.00 17.09 98 ILE F O 1
ATOM 13520 N N . GLN F 1 99 ? -7.195 8.737 10.810 1.00 16.75 99 GLN F N 1
ATOM 13521 C CA . GLN F 1 99 ? -6.265 8.185 11.793 1.00 17.98 99 GLN F CA 1
ATOM 13522 C C . GLN F 1 99 ? -6.973 7.224 12.718 1.00 16.97 99 GLN F C 1
ATOM 13523 O O . GLN F 1 99 ? -8.122 7.466 13.099 1.00 17.69 99 GLN F O 1
ATOM 13529 N N . ASP F 1 100 ? -6.288 6.144 13.098 1.00 15.97 100 ASP F N 1
ATOM 13530 C CA . ASP F 1 100 ? -6.695 5.314 14.260 1.00 15.89 100 ASP F CA 1
ATOM 13531 C C . ASP F 1 100 ? -8.049 4.610 14.084 1.00 15.55 100 ASP F C 1
ATOM 13532 O O . ASP F 1 100 ? -8.861 4.525 15.025 1.00 14.72 100 ASP F O 1
ATOM 13537 N N . LEU F 1 101 ? -8.264 4.085 12.878 1.00 15.61 101 LEU F N 1
ATOM 13538 C CA . LEU F 1 101 ? -9.560 3.556 12.473 1.00 15.92 101 LEU F CA 1
ATOM 13539 C C . LEU F 1 101 ? -9.435 2.179 11.822 1.00 16.10 101 LEU F C 1
ATOM 13540 O O . LEU F 1 101 ? -8.606 1.962 10.938 1.00 15.87 101 LEU F O 1
ATOM 13545 N N . THR F 1 102 ? -10.276 1.252 12.263 1.00 15.95 102 THR F N 1
ATOM 13546 C CA . THR F 1 102 ? -10.334 -0.089 11.665 1.00 16.60 102 THR F CA 1
ATOM 13547 C C . THR F 1 102 ? -11.487 -0.215 10.661 1.00 17.26 102 THR F C 1
ATOM 13548 O O . THR F 1 102 ? -12.615 0.170 10.965 1.00 17.54 102 THR F O 1
ATOM 13552 N N . PHE F 1 103 ? -11.178 -0.753 9.480 1.00 17.91 103 PHE F N 1
ATOM 13553 C CA . PHE F 1 103 ? -12.170 -1.055 8.451 1.00 18.70 103 PHE F CA 1
ATOM 13554 C C . PHE F 1 103 ? -12.214 -2.545 8.237 1.00 19.74 103 PHE F C 1
ATOM 13555 O O . PHE F 1 103 ? -11.175 -3.150 8.005 1.00 18.74 103 PHE F O 1
ATOM 13563 N N . ILE F 1 104 ? -13.414 -3.130 8.309 1.00 20.53 104 ILE F N 1
ATOM 13564 C CA . ILE F 1 104 ? -13.618 -4.580 8.078 1.00 21.55 104 ILE F CA 1
ATOM 13565 C C . ILE F 1 104 ? -14.504 -4.805 6.836 1.00 21.61 104 ILE F C 1
ATOM 13566 O O . ILE F 1 104 ? -15.658 -4.436 6.825 1.00 19.99 104 ILE F O 1
ATOM 13571 N N . GLY F 1 105 ? -13.952 -5.442 5.810 1.00 24.16 105 GLY F N 1
ATOM 13572 C CA . GLY F 1 105 ? -14.681 -5.718 4.560 1.00 26.91 105 GLY F CA 1
ATOM 13573 C C . GLY F 1 105 ? -15.570 -6.948 4.573 1.00 28.76 105 GLY F C 1
ATOM 13574 O O . GLY F 1 105 ? -16.254 -7.226 3.592 1.00 31.47 105 GLY F O 1
ATOM 13575 N N . GLY F 1 106 ? -15.556 -7.697 5.668 1.00 30.01 106 GLY F N 1
ATOM 13576 C CA . GLY F 1 106 ? -16.398 -8.882 5.815 1.00 32.47 106 GLY F CA 1
ATOM 13577 C C . GLY F 1 106 ? -15.619 -10.034 6.427 1.00 33.79 106 GLY F C 1
ATOM 13578 O O . GLY F 1 106 ? -14.630 -9.820 7.117 1.00 32.87 106 GLY F O 1
ATOM 13579 N N . ASP F 1 107 ? -16.063 -11.255 6.155 1.00 36.47 107 ASP F N 1
ATOM 13580 C CA . ASP F 1 107 ? -15.427 -12.452 6.694 1.00 39.30 107 ASP F CA 1
ATOM 13581 C C . ASP F 1 107 ? -14.204 -12.800 5.884 1.00 39.72 107 ASP F C 1
ATOM 13582 O O . ASP F 1 107 ? -13.993 -12.285 4.774 1.00 39.22 107 ASP F O 1
ATOM 13587 N N . SER F 1 108 ? -13.424 -13.706 6.460 1.00 39.58 108 SER F N 1
ATOM 13588 C CA . SER F 1 108 ? -12.248 -14.312 5.833 1.00 39.67 108 SER F CA 1
ATOM 13589 C C . SER F 1 108 ? -12.464 -14.577 4.321 1.00 39.34 108 SER F C 1
ATOM 13590 O O . SER F 1 108 ? -13.544 -15.017 3.916 1.00 44.76 108 SER F O 1
ATOM 13593 N N . PRO F 1 109 ? -11.446 -14.310 3.487 1.00 36.33 109 PRO F N 1
ATOM 13594 C CA . PRO F 1 109 ? -11.622 -14.416 2.031 1.00 35.65 109 PRO F CA 1
ATOM 13595 C C . PRO F 1 109 ? -11.691 -15.843 1.508 1.00 35.68 109 PRO F C 1
ATOM 13596 O O . PRO F 1 109 ? -10.977 -16.704 2.017 1.00 36.99 109 PRO F O 1
ATOM 13600 N N . ASP F 1 110 ? -12.519 -16.096 0.492 1.00 34.97 110 ASP F N 1
ATOM 13601 C CA . ASP F 1 110 ? -12.361 -17.316 -0.323 1.00 34.02 110 ASP F CA 1
ATOM 13602 C C . ASP F 1 110 ? -11.313 -16.939 -1.358 1.00 31.83 110 ASP F C 1
ATOM 13603 O O . ASP F 1 110 ? -11.616 -16.257 -2.332 1.00 32.77 110 ASP F O 1
ATOM 13608 N N . ARG F 1 111 ? -10.090 -17.405 -1.149 1.00 28.52 111 ARG F N 1
ATOM 13609 C CA . ARG F 1 111 ? -8.950 -16.974 -1.949 1.00 27.51 111 ARG F CA 1
ATOM 13610 C C . ARG F 1 111 ? -8.920 -17.599 -3.338 1.00 26.73 111 ARG F C 1
ATOM 13611 O O . ARG F 1 111 ? -8.138 -17.162 -4.169 1.00 24.50 111 ARG F O 1
ATOM 13619 N N . LEU F 1 112 ? -9.754 -18.627 -3.572 1.00 29.30 112 LEU F N 1
ATOM 13620 C CA . LEU F 1 112 ? -9.871 -19.308 -4.884 1.00 29.09 112 LEU F CA 1
ATOM 13621 C C . LEU F 1 112 ? -10.813 -18.647 -5.888 1.00 29.01 112 LEU F C 1
ATOM 13622 O O . LEU F 1 112 ? -10.672 -18.881 -7.091 1.00 29.68 112 LEU F O 1
ATOM 13627 N N . VAL F 1 113 ? -11.775 -17.859 -5.419 1.00 28.11 113 VAL F N 1
ATOM 13628 C CA . VAL F 1 113 ? -12.661 -17.131 -6.332 1.00 30.61 113 VAL F CA 1
ATOM 13629 C C . VAL F 1 113 ? -11.832 -16.261 -7.297 1.00 29.29 113 VAL F C 1
ATOM 13630 O O . VAL F 1 113 ? -10.971 -15.525 -6.842 1.00 28.95 113 VAL F O 1
ATOM 13634 N N . PRO F 1 114 ? -12.068 -16.376 -8.622 1.00 28.81 114 PRO F N 1
ATOM 13635 C CA . PRO F 1 114 ? -11.300 -15.516 -9.529 1.00 27.27 114 PRO F CA 1
ATOM 13636 C C . PRO F 1 114 ? -11.662 -14.039 -9.348 1.00 25.45 114 PRO F C 1
ATOM 13637 O O . PRO F 1 114 ? -12.830 -13.701 -9.104 1.00 24.49 114 PRO F O 1
ATOM 13641 N N . PHE F 1 115 ? -10.659 -13.169 -9.412 1.00 23.29 115 PHE F N 1
ATOM 13642 C CA . PHE F 1 115 ? -10.909 -11.722 -9.276 1.00 22.86 115 PHE F CA 1
ATOM 13643 C C . PHE F 1 115 ? -11.679 -11.246 -10.506 1.00 22.98 115 PHE F C 1
ATOM 13644 O O . PHE F 1 115 ? -11.520 -11.817 -11.583 1.00 23.67 115 PHE F O 1
ATOM 13652 N N . SER F 1 116 ? -12.486 -10.197 -10.337 1.00 22.83 116 SER F N 1
ATOM 13653 C CA . SER F 1 116 ? -13.448 -9.752 -11.358 1.00 22.43 116 SER F CA 1
ATOM 13654 C C . SER F 1 116 ? -13.778 -8.282 -11.189 1.00 23.80 116 SER F C 1
ATOM 13655 O O . SER F 1 116 ? -13.508 -7.703 -10.125 1.00 25.33 116 SER F O 1
ATOM 13658 N N . ALA F 1 117 ? -14.402 -7.688 -12.209 1.00 23.47 117 ALA F N 1
ATOM 13659 C CA . ALA F 1 117 ? -14.798 -6.283 -12.154 1.00 22.38 117 ALA F CA 1
ATOM 13660 C C . ALA F 1 117 ? -15.748 -6.012 -10.981 1.00 23.04 117 ALA F C 1
ATOM 13661 O O . ALA F 1 117 ? -15.559 -5.040 -10.240 1.00 22.74 117 ALA F O 1
ATOM 13663 N N . VAL F 1 118 ? -16.741 -6.868 -10.770 1.00 22.94 118 VAL F N 1
ATOM 13664 C CA . VAL F 1 118 ? -17.641 -6.647 -9.637 1.00 25.02 118 VAL F CA 1
ATOM 13665 C C . VAL F 1 118 ? -16.884 -6.652 -8.269 1.00 24.37 118 VAL F C 1
ATOM 13666 O O . VAL F 1 118 ? -17.212 -5.870 -7.380 1.00 24.14 118 VAL F O 1
ATOM 13670 N N . LEU F 1 119 ? -15.869 -7.506 -8.125 1.00 23.42 119 LEU F N 1
ATOM 13671 C CA . LEU F 1 119 ? -15.078 -7.570 -6.892 1.00 23.03 119 LEU F CA 1
ATOM 13672 C C . LEU F 1 119 ? -14.169 -6.328 -6.666 1.00 23.43 119 LEU F C 1
ATOM 13673 O O . LEU F 1 119 ? -13.850 -6.001 -5.499 1.00 22.65 119 LEU F O 1
ATOM 13678 N N . THR F 1 120 ? -13.804 -5.610 -7.747 1.00 22.38 120 THR F N 1
ATOM 13679 C CA . THR F 1 120 ? -13.053 -4.335 -7.611 1.00 21.35 120 THR F CA 1
ATOM 13680 C C . THR F 1 120 ? -13.805 -3.293 -6.783 1.00 20.86 120 THR F C 1
ATOM 13681 O O . THR F 1 120 ? -13.190 -2.441 -6.167 1.00 21.25 120 THR F O 1
ATOM 13685 N N . ASN F 1 121 ? -15.129 -3.362 -6.770 1.00 21.44 121 ASN F N 1
ATOM 13686 C CA . ASN F 1 121 ? -15.945 -2.510 -5.901 1.00 22.99 121 ASN F CA 1
ATOM 13687 C C . ASN F 1 121 ? -15.744 -2.676 -4.394 1.00 23.10 121 ASN F C 1
ATOM 13688 O O . ASN F 1 121 ? -16.166 -1.792 -3.626 1.00 21.71 121 ASN F O 1
ATOM 13693 N N . GLN F 1 122 ? -15.174 -3.806 -3.964 1.00 22.50 122 GLN F N 1
ATOM 13694 C CA . GLN F 1 122 ? -15.137 -4.152 -2.540 1.00 22.12 122 GLN F CA 1
ATOM 13695 C C . GLN F 1 122 ? -13.903 -3.487 -1.906 1.00 21.05 122 GLN F C 1
ATOM 13696 O O . GLN F 1 122 ? -12.888 -4.153 -1.630 1.00 20.19 122 GLN F O 1
ATOM 13702 N N . MET F 1 123 ? -14.018 -2.164 -1.727 1.00 19.60 123 MET F N 1
ATOM 13703 C CA . MET F 1 123 ? -12.954 -1.301 -1.200 1.00 19.51 123 MET F CA 1
ATOM 13704 C C . MET F 1 123 ? -13.374 -0.654 0.126 1.00 18.91 123 MET F C 1
ATOM 13705 O O . MET F 1 123 ? -14.569 -0.529 0.417 1.00 18.17 123 MET F O 1
ATOM 13710 N N . ALA F 1 124 ? -12.371 -0.265 0.922 1.00 17.61 124 ALA F N 1
ATOM 13711 C CA . ALA F 1 124 ? -12.592 0.573 2.097 1.00 17.64 124 ALA F CA 1
ATOM 13712 C C . ALA F 1 124 ? -12.669 2.026 1.631 1.00 17.16 124 ALA F C 1
ATOM 13713 O O . ALA F 1 124 ? -13.649 2.716 1.865 1.00 17.26 124 ALA F O 1
ATOM 13715 N N . LEU F 1 125 ? -11.616 2.473 0.965 1.00 18.14 125 LEU F N 1
ATOM 13716 C CA . LEU F 1 125 ? -11.439 3.886 0.627 1.00 19.83 125 LEU F CA 1
ATOM 13717 C C . LEU F 1 125 ? -11.144 4.017 -0.850 1.00 20.13 125 LEU F C 1
ATOM 13718 O O . LEU F 1 125 ? -10.075 3.609 -1.316 1.00 20.71 125 LEU F O 1
ATOM 13723 N N . TRP F 1 126 ? -12.102 4.589 -1.578 1.00 21.85 126 TRP F N 1
ATOM 13724 C CA . TRP F 1 126 ? -11.940 4.935 -2.999 1.00 22.71 126 TRP F CA 1
ATOM 13725 C C . TRP F 1 126 ? -11.753 6.446 -3.071 1.00 21.57 126 TRP F C 1
ATOM 13726 O O . TRP F 1 126 ? -12.674 7.195 -2.758 1.00 20.78 126 TRP F O 1
ATOM 13737 N N . CYS F 1 127 ? -10.566 6.869 -3.499 1.00 21.41 127 CYS F N 1
ATOM 13738 C CA . CYS F 1 127 ? -10.154 8.272 -3.431 1.00 22.57 127 CYS F CA 1
ATOM 13739 C C . CYS F 1 127 ? -9.808 8.769 -4.820 1.00 22.35 127 CYS F C 1
ATOM 13740 O O . CYS F 1 127 ? -8.952 8.191 -5.494 1.00 23.40 127 CYS F O 1
ATOM 13743 N N . ILE F 1 128 ? -10.480 9.835 -5.258 1.00 22.38 128 ILE F N 1
ATOM 13744 C CA . ILE F 1 128 ? -10.173 10.462 -6.544 1.00 22.30 128 ILE F CA 1
ATOM 13745 C C . ILE F 1 128 ? -9.521 11.835 -6.315 1.00 21.45 128 ILE F C 1
ATOM 13746 O O . ILE F 1 128 ? -9.916 12.585 -5.429 1.00 20.58 128 ILE F O 1
ATOM 13751 N N . ASP F 1 129 ? -8.496 12.127 -7.112 1.00 22.68 129 ASP F N 1
ATOM 13752 C CA . ASP F 1 129 ? -7.678 13.349 -6.994 1.00 23.53 129 ASP F CA 1
ATOM 13753 C C . ASP F 1 129 ? -7.188 13.564 -5.544 1.00 22.75 129 ASP F C 1
ATOM 13754 O O . ASP F 1 129 ? -7.485 14.596 -4.930 1.00 20.73 129 ASP F O 1
ATOM 13759 N N . PRO F 1 130 ? -6.449 12.575 -5.000 1.00 23.00 130 PRO F N 1
ATOM 13760 C CA . PRO F 1 130 ? -6.287 12.496 -3.561 1.00 24.38 130 PRO F CA 1
ATOM 13761 C C . PRO F 1 130 ? -5.192 13.390 -2.973 1.00 24.79 130 PRO F C 1
ATOM 13762 O O . PRO F 1 130 ? -4.058 13.410 -3.447 1.00 23.62 130 PRO F O 1
ATOM 13766 N N . ARG F 1 131 ? -5.598 14.162 -1.972 1.00 25.89 131 ARG F N 1
ATOM 13767 C CA . ARG F 1 131 ? -4.710 14.814 -1.038 1.00 27.81 131 ARG F CA 1
ATOM 13768 C C . ARG F 1 131 ? -5.116 14.171 0.298 1.00 27.20 131 ARG F C 1
ATOM 13769 O O . ARG F 1 131 ? -6.113 14.563 0.912 1.00 28.12 131 ARG F O 1
ATOM 13777 N N . ILE F 1 132 ? -4.389 13.138 0.711 1.00 24.78 132 ILE F N 1
ATOM 13778 C CA . ILE F 1 132 ? -4.866 12.295 1.796 1.00 24.56 132 ILE F CA 1
ATOM 13779 C C . ILE F 1 132 ? -3.742 11.720 2.673 1.00 22.15 132 ILE F C 1
ATOM 13780 O O . ILE F 1 132 ? -2.655 11.405 2.182 1.00 20.12 132 ILE F O 1
ATOM 13785 N N . THR F 1 133 ? -4.056 11.584 3.963 1.00 20.24 133 THR F N 1
ATOM 13786 C CA . THR F 1 133 ? -3.176 11.017 4.975 1.00 20.13 133 THR F CA 1
ATOM 13787 C C . THR F 1 133 ? -3.952 9.882 5.662 1.00 19.02 133 THR F C 1
ATOM 13788 O O . THR F 1 133 ? -5.009 10.123 6.253 1.00 18.15 133 THR F O 1
ATOM 13792 N N . ILE F 1 134 ? -3.451 8.653 5.548 1.00 17.86 134 ILE F N 1
ATOM 13793 C CA . ILE F 1 134 ? -4.049 7.504 6.259 1.00 18.63 134 ILE F CA 1
ATOM 13794 C C . ILE F 1 134 ? -2.982 6.927 7.211 1.00 19.28 134 ILE F C 1
ATOM 13795 O O . ILE F 1 134 ? -1.934 6.472 6.762 1.00 18.99 134 ILE F O 1
ATOM 13800 N N . ARG F 1 135 ? -3.259 6.985 8.516 1.00 20.45 135 ARG F N 1
ATOM 13801 C CA . ARG F 1 135 ? -2.264 6.689 9.566 1.00 22.31 135 ARG F CA 1
ATOM 13802 C C . ARG F 1 135 ? -2.852 5.830 10.686 1.00 19.49 135 ARG F C 1
ATOM 13803 O O . ARG F 1 135 ? -3.900 6.161 11.261 1.00 17.89 135 ARG F O 1
ATOM 13811 N N . GLY F 1 136 ? -2.161 4.750 11.028 1.00 18.29 136 GLY F N 1
ATOM 13812 C CA . GLY F 1 136 ? -2.537 3.961 12.210 1.00 17.63 136 GLY F CA 1
ATOM 13813 C C . GLY F 1 136 ? -3.880 3.275 12.039 1.00 17.25 136 GLY F C 1
ATOM 13814 O O . GLY F 1 136 ? -4.575 3.022 13.033 1.00 18.72 136 GLY F O 1
ATOM 13815 N N . CYS F 1 137 ? -4.252 2.980 10.788 1.00 16.48 137 CYS F N 1
ATOM 13816 C CA . CYS F 1 137 ? -5.534 2.308 10.472 1.00 15.96 137 CYS F CA 1
ATOM 13817 C C . CYS F 1 137 ? -5.305 0.845 10.182 1.00 15.35 137 CYS F C 1
ATOM 13818 O O . CYS F 1 137 ? -4.187 0.428 9.924 1.00 16.16 137 CYS F O 1
ATOM 13821 N N . SER F 1 138 ? -6.370 0.070 10.251 1.00 15.01 138 SER F N 1
ATOM 13822 C CA . SER F 1 138 ? -6.333 -1.341 9.941 1.00 15.28 138 SER F CA 1
ATOM 13823 C C . SER F 1 138 ? -7.391 -1.665 8.892 1.00 15.23 138 SER F C 1
ATOM 13824 O O . SER F 1 138 ? -8.485 -1.082 8.886 1.00 15.28 138 SER F O 1
ATOM 13827 N N . PHE F 1 139 ? -7.056 -2.601 8.008 1.00 15.76 139 PHE F N 1
ATOM 13828 C CA . PHE F 1 139 ? -7.935 -3.018 6.916 1.00 16.01 139 PHE F CA 1
ATOM 13829 C C . PHE F 1 139 ? -7.982 -4.542 6.839 1.00 16.53 139 PHE F C 1
ATOM 13830 O O . PHE F 1 139 ? -6.967 -5.175 6.599 1.00 16.60 139 PHE F O 1
ATOM 13838 N N . TYR F 1 140 ? -9.168 -5.111 7.025 1.00 17.34 140 TYR F N 1
ATOM 13839 C CA . TYR F 1 140 ? -9.344 -6.558 7.101 1.00 19.64 140 TYR F CA 1
ATOM 13840 C C . TYR F 1 140 ? -10.342 -7.071 6.066 1.00 19.86 140 TYR F C 1
ATOM 13841 O O . TYR F 1 140 ? -11.451 -6.527 5.953 1.00 20.39 140 TYR F O 1
ATOM 13850 N N . ASN F 1 141 ? -9.953 -8.115 5.320 1.00 19.38 141 ASN F N 1
ATOM 13851 C CA . ASN F 1 141 ? -10.889 -8.897 4.485 1.00 18.99 141 ASN F CA 1
ATOM 13852 C C . ASN F 1 141 ? -11.647 -8.143 3.371 1.00 18.78 141 ASN F C 1
ATOM 13853 O O . ASN F 1 141 ? -12.872 -8.277 3.207 1.00 19.48 141 ASN F O 1
ATOM 13858 N N . PHE F 1 142 ? -10.916 -7.350 2.599 1.00 18.71 142 PHE F N 1
ATOM 13859 C CA . PHE F 1 142 ? -11.519 -6.652 1.469 1.00 17.95 142 PHE F CA 1
ATOM 13860 C C . PHE F 1 142 ? -11.411 -7.530 0.222 1.00 17.78 142 PHE F C 1
ATOM 13861 O O . PHE F 1 142 ? -10.327 -8.077 -0.073 1.00 18.35 142 PHE F O 1
ATOM 13869 N N . GLY F 1 143 ? -12.547 -7.715 -0.466 1.00 16.31 143 GLY F N 1
ATOM 13870 C CA . GLY F 1 143 ? -12.579 -8.429 -1.749 1.00 15.59 143 GLY F CA 1
ATOM 13871 C C . GLY F 1 143 ? -11.835 -7.770 -2.911 1.00 14.90 143 GLY F C 1
ATOM 13872 O O . GLY F 1 143 ? -11.469 -8.448 -3.857 1.00 14.77 143 GLY F O 1
ATOM 13873 N N . GLY F 1 144 ? -11.648 -6.454 -2.858 1.00 14.65 144 GLY F N 1
ATOM 13874 C CA . GLY F 1 144 ? -10.811 -5.722 -3.802 1.00 15.19 144 GLY F CA 1
ATOM 13875 C C . GLY F 1 144 ? -9.660 -5.006 -3.085 1.00 15.75 144 GLY F C 1
ATOM 13876 O O . GLY F 1 144 ? -9.077 -5.550 -2.131 1.00 16.08 144 GLY F O 1
ATOM 13877 N N . ALA F 1 145 ? -9.339 -3.784 -3.526 1.00 15.49 145 ALA F N 1
ATOM 13878 C CA . ALA F 1 145 ? -8.326 -2.957 -2.867 1.00 15.81 145 ALA F CA 1
ATOM 13879 C C . ALA F 1 145 ? -8.882 -2.349 -1.599 1.00 16.12 145 ALA F C 1
ATOM 13880 O O . ALA F 1 145 ? -9.937 -1.710 -1.638 1.00 16.40 145 ALA F O 1
ATOM 13882 N N . ALA F 1 146 ? -8.166 -2.494 -0.482 1.00 16.20 146 ALA F N 1
ATOM 13883 C CA . ALA F 1 146 ? -8.572 -1.802 0.741 1.00 16.09 146 ALA F CA 1
ATOM 13884 C C . ALA F 1 146 ? -8.616 -0.276 0.496 1.00 15.91 146 ALA F C 1
ATOM 13885 O O . ALA F 1 146 ? -9.582 0.383 0.863 1.00 14.43 146 ALA F O 1
ATOM 13887 N N . ILE F 1 147 ? -7.563 0.236 -0.147 1.00 15.59 147 ILE F N 1
ATOM 13888 C CA . ILE F 1 147 ? -7.405 1.645 -0.471 1.00 16.23 147 ILE F CA 1
ATOM 13889 C C . ILE F 1 147 ? -7.115 1.741 -1.979 1.00 16.03 147 ILE F C 1
ATOM 13890 O O . ILE F 1 147 ? -6.209 1.096 -2.474 1.00 15.92 147 ILE F O 1
ATOM 13895 N N . TYR F 1 148 ? -7.905 2.530 -2.695 1.00 16.38 148 TYR F N 1
ATOM 13896 C CA . TYR F 1 148 ? -7.724 2.765 -4.126 1.00 16.37 148 TYR F CA 1
ATOM 13897 C C . TYR F 1 148 ? -7.665 4.265 -4.327 1.00 17.11 148 TYR F C 1
ATOM 13898 O O . TYR F 1 148 ? -8.531 5.019 -3.813 1.00 16.67 148 TYR F O 1
ATOM 13907 N N . LEU F 1 149 ? -6.631 4.673 -5.058 1.00 16.59 149 LEU F N 1
ATOM 13908 C CA . LEU F 1 149 ? -6.359 6.062 -5.349 1.00 17.79 149 LEU F CA 1
ATOM 13909 C C . LEU F 1 149 ? -6.274 6.194 -6.886 1.00 18.18 149 LEU F C 1
ATOM 13910 O O . LEU F 1 149 ? -5.526 5.441 -7.544 1.00 16.84 149 LEU F O 1
ATOM 13915 N N . GLU F 1 150 ? -7.048 7.135 -7.439 1.00 19.64 150 GLU F N 1
ATOM 13916 C CA . GLU F 1 150 ? -7.018 7.447 -8.860 1.00 21.22 150 GLU F CA 1
ATOM 13917 C C . GLU F 1 150 ? -7.086 8.934 -9.137 1.00 23.24 150 GLU F C 1
ATOM 13918 O O . GLU F 1 150 ? -7.456 9.753 -8.277 1.00 23.58 150 GLU F O 1
ATOM 13924 N N . ARG F 1 151 ? -6.746 9.263 -10.375 1.00 25.56 151 ARG F N 1
ATOM 13925 C CA . ARG F 1 151 ? -6.702 10.631 -10.845 1.00 27.34 151 ARG F CA 1
ATOM 13926 C C . ARG F 1 151 ? -7.803 10.799 -11.908 1.00 28.49 151 ARG F C 1
ATOM 13927 O O . ARG F 1 151 ? -7.946 9.951 -12.789 1.00 25.93 151 ARG F O 1
ATOM 13935 N N . SER F 1 152 ? -8.614 11.851 -11.782 1.00 30.32 152 SER F N 1
ATOM 13936 C CA . SER F 1 152 ? -9.737 12.099 -12.711 1.00 32.63 152 SER F CA 1
ATOM 13937 C C . SER F 1 152 ? -9.241 12.466 -14.105 1.00 33.66 152 SER F C 1
ATOM 13938 O O . SER F 1 152 ? -9.847 12.092 -15.095 1.00 37.70 152 SER F O 1
ATOM 13941 N N . GLU F 1 153 ? -8.143 13.196 -14.180 1.00 35.77 153 GLU F N 1
ATOM 13942 C CA . GLU F 1 153 ? -7.505 13.438 -15.457 1.00 38.97 153 GLU F CA 1
ATOM 13943 C C . GLU F 1 153 ? -5.982 13.366 -15.346 1.00 39.27 153 GLU F C 1
ATOM 13944 O O . GLU F 1 153 ? -5.405 13.580 -14.289 1.00 41.46 153 GLU F O 1
ATOM 13950 N N . ARG F 1 154 ? -5.334 13.096 -16.464 1.00 38.99 154 ARG F N 1
ATOM 13951 C CA . ARG F 1 154 ? -3.878 13.015 -16.511 1.00 39.52 154 ARG F CA 1
ATOM 13952 C C . ARG F 1 154 ? -3.225 14.379 -16.238 1.00 41.35 154 ARG F C 1
ATOM 13953 O O . ARG F 1 154 ? -3.815 15.419 -16.515 1.00 42.41 154 ARG F O 1
ATOM 13961 N N . ASP F 1 155 ? -2.020 14.370 -15.669 1.00 43.96 155 ASP F N 1
ATOM 13962 C CA . ASP F 1 155 ? -1.241 15.592 -15.469 1.00 45.17 155 ASP F CA 1
ATOM 13963 C C . ASP F 1 155 ? -0.363 15.808 -16.696 1.00 44.52 155 ASP F C 1
ATOM 13964 O O . ASP F 1 155 ? 0.290 14.882 -17.173 1.00 47.98 155 ASP F O 1
ATOM 13969 N N . GLY F 1 163 ? -0.808 16.617 -4.179 1.00 38.94 163 GLY F N 1
ATOM 13970 C CA . GLY F 1 163 ? -1.229 15.327 -3.644 1.00 34.54 163 GLY F CA 1
ATOM 13971 C C . GLY F 1 163 ? -0.492 14.996 -2.359 1.00 34.68 163 GLY F C 1
ATOM 13972 O O . GLY F 1 163 ? -1.120 14.845 -1.301 1.00 35.96 163 GLY F O 1
ATOM 13973 N N . GLN F 1 164 ? 0.841 14.885 -2.452 1.00 31.36 164 GLN F N 1
ATOM 13974 C CA . GLN F 1 164 ? 1.705 14.566 -1.309 1.00 30.99 164 GLN F CA 1
ATOM 13975 C C . GLN F 1 164 ? 1.039 13.508 -0.376 1.00 30.38 164 GLN F C 1
ATOM 13976 O O . GLN F 1 164 ? 1.010 13.719 0.844 1.00 31.58 164 GLN F O 1
ATOM 13982 N N . VAL F 1 165 ? 0.496 12.414 -0.949 1.00 26.01 165 VAL F N 1
ATOM 13983 C CA . VAL F 1 165 ? -0.229 11.355 -0.199 1.00 25.06 165 VAL F CA 1
ATOM 13984 C C . VAL F 1 165 ? 0.693 10.602 0.804 1.00 23.45 165 VAL F C 1
ATOM 13985 O O . VAL F 1 165 ? 1.880 10.367 0.510 1.00 23.20 165 VAL F O 1
ATOM 13989 N N . MET F 1 166 ? 0.151 10.222 1.965 1.00 20.26 166 MET F N 1
ATOM 13990 C CA . MET F 1 166 ? 0.926 9.472 2.979 1.00 20.48 166 MET F CA 1
ATOM 13991 C C . MET F 1 166 ? 0.096 8.360 3.588 1.00 19.00 166 MET F C 1
ATOM 13992 O O . MET F 1 166 ? -0.964 8.614 4.158 1.00 18.33 166 MET F O 1
ATOM 13997 N N . ILE F 1 167 ? 0.589 7.125 3.487 1.00 18.26 167 ILE F N 1
ATOM 13998 C CA . ILE F 1 167 ? -0.054 5.992 4.147 1.00 18.54 167 ILE F CA 1
ATOM 13999 C C . ILE F 1 167 ? 0.976 5.260 5.014 1.00 18.34 167 ILE F C 1
ATOM 14000 O O . ILE F 1 167 ? 1.867 4.588 4.500 1.00 19.69 167 ILE F O 1
ATOM 14005 N N . THR F 1 168 ? 0.868 5.410 6.330 1.00 17.88 168 THR F N 1
ATOM 14006 C CA . THR F 1 168 ? 1.884 4.881 7.250 1.00 17.75 168 THR F CA 1
ATOM 14007 C C . THR F 1 168 ? 1.253 4.152 8.446 1.00 17.75 168 THR F C 1
ATOM 14008 O O . THR F 1 168 ? 0.102 4.403 8.804 1.00 15.71 168 THR F O 1
ATOM 14012 N N . ASP F 1 169 ? 2.026 3.241 9.047 1.00 19.25 169 ASP F N 1
ATOM 14013 C CA . ASP F 1 169 ? 1.636 2.537 10.285 1.00 20.24 169 ASP F CA 1
ATOM 14014 C C . ASP F 1 169 ? 0.284 1.836 10.169 1.00 19.04 169 ASP F C 1
ATOM 14015 O O . ASP F 1 169 ? -0.446 1.795 11.160 1.00 18.27 169 ASP F O 1
ATOM 14020 N N . CYS F 1 170 ? -0.067 1.316 8.990 1.00 17.38 170 CYS F N 1
ATOM 14021 C CA . CYS F 1 170 ? -1.335 0.617 8.845 1.00 18.03 170 CYS F CA 1
ATOM 14022 C C . CYS F 1 170 ? -1.141 -0.892 8.811 1.00 17.45 170 CYS F C 1
ATOM 14023 O O . CYS F 1 170 ? -0.051 -1.410 8.481 1.00 16.58 170 CYS F O 1
ATOM 14026 N N . ARG F 1 171 ? -2.204 -1.602 9.154 1.00 17.02 171 ARG F N 1
ATOM 14027 C CA . ARG F 1 171 ? -2.202 -3.046 9.051 1.00 18.21 171 ARG F CA 1
ATOM 14028 C C . ARG F 1 171 ? -3.192 -3.502 7.971 1.00 17.74 171 ARG F C 1
ATOM 14029 O O . ARG F 1 171 ? -4.311 -2.964 7.866 1.00 16.00 171 ARG F O 1
ATOM 14037 N N . PHE F 1 172 ? -2.738 -4.468 7.157 1.00 16.61 172 PHE F N 1
ATOM 14038 C CA . PHE F 1 172 ? -3.580 -5.148 6.165 1.00 16.56 172 PHE F CA 1
ATOM 14039 C C . PHE F 1 172 ? -3.561 -6.653 6.429 1.00 17.49 172 PHE F C 1
ATOM 14040 O O . PHE F 1 172 ? -2.491 -7.218 6.570 1.00 15.61 172 PHE F O 1
ATOM 14048 N N . ARG F 1 173 ? -4.751 -7.261 6.551 1.00 19.21 173 ARG F N 1
ATOM 14049 C CA . ARG F 1 173 ? -4.920 -8.719 6.695 1.00 22.01 173 ARG F CA 1
ATOM 14050 C C . ARG F 1 173 ? -6.105 -9.223 5.868 1.00 20.63 173 ARG F C 1
ATOM 14051 O O . ARG F 1 173 ? -7.200 -8.660 5.961 1.00 18.13 173 ARG F O 1
ATOM 14059 N N . GLY F 1 174 ? -5.875 -10.295 5.099 1.00 19.17 174 GLY F N 1
ATOM 14060 C CA . GLY F 1 174 ? -6.920 -10.963 4.333 1.00 19.26 174 GLY F CA 1
ATOM 14061 C C . GLY F 1 174 ? -7.492 -10.204 3.139 1.00 19.59 174 GLY F C 1
ATOM 14062 O O . GLY F 1 174 ? -8.618 -10.489 2.732 1.00 20.20 174 GLY F O 1
ATOM 14063 N N . CYS F 1 175 ? -6.737 -9.251 2.582 1.00 19.31 175 CYS F N 1
ATOM 14064 C CA . CYS F 1 175 ? -7.241 -8.349 1.531 1.00 18.87 175 CYS F CA 1
ATOM 14065 C C . CYS F 1 175 ? -6.742 -8.817 0.188 1.00 18.92 175 CYS F C 1
ATOM 14066 O O . CYS F 1 175 ? -5.590 -9.256 0.076 1.00 19.23 175 CYS F O 1
ATOM 14069 N N . ARG F 1 176 ? -7.579 -8.687 -0.838 1.00 17.99 176 ARG F N 1
ATOM 14070 C CA . ARG F 1 176 ? -7.164 -8.997 -2.215 1.00 17.89 176 ARG F CA 1
ATOM 14071 C C . ARG F 1 176 ? -5.978 -8.146 -2.586 1.00 16.81 176 ARG F C 1
ATOM 14072 O O . ARG F 1 176 ? -4.915 -8.648 -2.953 1.00 17.18 176 ARG F O 1
ATOM 14080 N N . ILE F 1 177 ? -6.185 -6.847 -2.491 1.00 16.48 177 ILE F N 1
ATOM 14081 C CA . ILE F 1 177 ? -5.174 -5.862 -2.796 1.00 16.80 177 ILE F CA 1
ATOM 14082 C C . ILE F 1 177 ? -5.111 -4.938 -1.592 1.00 16.86 177 ILE F C 1
ATOM 14083 O O . ILE F 1 177 ? -6.138 -4.637 -0.975 1.00 16.83 177 ILE F O 1
ATOM 14088 N N . GLY F 1 178 ? -3.898 -4.530 -1.232 1.00 16.86 178 GLY F N 1
ATOM 14089 C CA . GLY F 1 178 ? -3.707 -3.613 -0.129 1.00 16.47 178 GLY F CA 1
ATOM 14090 C C . GLY F 1 178 ? -3.952 -2.180 -0.557 1.00 15.91 178 GLY F C 1
ATOM 14091 O O . GLY F 1 178 ? -4.922 -1.570 -0.138 1.00 15.61 178 GLY F O 1
ATOM 14092 N N . ILE F 1 179 ? -3.036 -1.644 -1.358 1.00 16.24 179 ILE F N 1
ATOM 14093 C CA . ILE F 1 179 ? -3.089 -0.256 -1.811 1.00 17.52 179 ILE F CA 1
ATOM 14094 C C . ILE F 1 179 ? -2.873 -0.256 -3.304 1.00 18.04 179 ILE F C 1
ATOM 14095 O O . ILE F 1 179 ? -1.852 -0.771 -3.764 1.00 18.73 179 ILE F O 1
ATOM 14100 N N . ALA F 1 180 ? -3.811 0.353 -4.042 1.00 18.21 180 ALA F N 1
ATOM 14101 C CA . ALA F 1 180 ? -3.732 0.483 -5.493 1.00 17.43 180 ALA F CA 1
ATOM 14102 C C . ALA F 1 180 ? -3.657 1.955 -5.868 1.00 16.80 180 ALA F C 1
ATOM 14103 O O . ALA F 1 180 ? -4.592 2.684 -5.664 1.00 16.95 180 ALA F O 1
ATOM 14105 N N . ASN F 1 181 ? -2.539 2.399 -6.411 1.00 17.42 181 ASN F N 1
ATOM 14106 C CA . ASN F 1 181 ? -2.449 3.760 -6.940 1.00 17.53 181 ASN F CA 1
ATOM 14107 C C . ASN F 1 181 ? -2.517 3.742 -8.476 1.00 17.12 181 ASN F C 1
ATOM 14108 O O . ASN F 1 181 ? -1.671 3.142 -9.142 1.00 16.96 181 ASN F O 1
ATOM 14113 N N . GLY F 1 182 ? -3.546 4.402 -9.020 1.00 17.85 182 GLY F N 1
ATOM 14114 C CA . GLY F 1 182 ? -3.732 4.530 -10.463 1.00 18.04 182 GLY F CA 1
ATOM 14115 C C . GLY F 1 182 ? -2.771 5.535 -11.082 1.00 18.04 182 GLY F C 1
ATOM 14116 O O . GLY F 1 182 ? -2.035 6.224 -10.352 1.00 18.39 182 GLY F O 1
ATOM 14117 N N . GLY F 1 183 ? -2.761 5.621 -12.421 1.00 17.71 183 GLY F N 1
ATOM 14118 C CA . GLY F 1 183 ? -1.914 6.592 -13.142 1.00 17.19 183 GLY F CA 1
ATOM 14119 C C . GLY F 1 183 ? -2.100 8.027 -12.671 1.00 17.76 183 GLY F C 1
ATOM 14120 O O . GLY F 1 183 ? -3.188 8.409 -12.215 1.00 16.30 183 GLY F O 1
ATOM 14121 N N . SER F 1 184 ? -1.012 8.793 -12.728 1.00 18.59 184 SER F N 1
ATOM 14122 C CA . SER F 1 184 ? -0.965 10.197 -12.265 1.00 19.93 184 SER F CA 1
ATOM 14123 C C . SER F 1 184 ? -1.282 10.470 -10.765 1.00 19.58 184 SER F C 1
ATOM 14124 O O . SER F 1 184 ? -1.427 11.641 -10.364 1.00 20.17 184 SER F O 1
ATOM 14127 N N . VAL F 1 185 ? -1.416 9.414 -9.953 1.00 18.51 185 VAL F N 1
ATOM 14128 C CA . VAL F 1 185 ? -1.319 9.535 -8.498 1.00 17.74 185 VAL F CA 1
ATOM 14129 C C . VAL F 1 185 ? 0.147 9.254 -8.144 1.00 16.95 185 VAL F C 1
ATOM 14130 O O . VAL F 1 185 ? 0.553 8.095 -8.006 1.00 15.45 185 VAL F O 1
ATOM 14134 N N . GLU F 1 186 ? 0.940 10.316 -8.022 1.00 16.40 186 GLU F N 1
ATOM 14135 C CA . GLU F 1 186 ? 2.393 10.182 -7.959 1.00 16.97 186 GLU F CA 1
ATOM 14136 C C . GLU F 1 186 ? 2.954 10.689 -6.640 1.00 16.45 186 GLU F C 1
ATOM 14137 O O . GLU F 1 186 ? 2.269 11.408 -5.890 1.00 16.76 186 GLU F O 1
ATOM 14143 N N . TYR F 1 187 ? 4.194 10.314 -6.335 1.00 15.24 187 TYR F N 1
ATOM 14144 C CA . TYR F 1 187 ? 4.945 10.957 -5.238 1.00 15.73 187 TYR F CA 1
ATOM 14145 C C . TYR F 1 187 ? 4.295 10.797 -3.853 1.00 16.43 187 TYR F C 1
ATOM 14146 O O . TYR F 1 187 ? 4.449 11.658 -2.981 1.00 16.54 187 TYR F O 1
ATOM 14155 N N . GLY F 1 188 ? 3.562 9.697 -3.681 1.00 16.95 188 GLY F N 1
ATOM 14156 C CA . GLY F 1 188 ? 3.037 9.288 -2.404 1.00 17.59 188 GLY F CA 1
ATOM 14157 C C . GLY F 1 188 ? 4.113 8.555 -1.612 1.00 18.37 188 GLY F C 1
ATOM 14158 O O . GLY F 1 188 ? 5.185 8.236 -2.125 1.00 17.13 188 GLY F O 1
ATOM 14159 N N . LEU F 1 189 ? 3.788 8.281 -0.359 1.00 18.44 189 LEU F N 1
ATOM 14160 C CA . LEU F 1 189 ? 4.660 7.574 0.550 1.00 19.73 189 LEU F CA 1
ATOM 14161 C C . LEU F 1 189 ? 3.832 6.462 1.186 1.00 18.42 189 LEU F C 1
ATOM 14162 O O . LEU F 1 189 ? 2.839 6.756 1.828 1.00 19.55 189 LEU F O 1
ATOM 14167 N N . ALA F 1 190 ? 4.195 5.200 0.990 1.00 17.71 190 ALA F N 1
ATOM 14168 C CA . ALA F 1 190 ? 3.604 4.100 1.801 1.00 18.51 190 ALA F CA 1
ATOM 14169 C C . ALA F 1 190 ? 4.726 3.427 2.590 1.00 18.06 190 ALA F C 1
ATOM 14170 O O . ALA F 1 190 ? 5.570 2.726 2.017 1.00 16.25 190 ALA F O 1
ATOM 14172 N N . SER F 1 191 ? 4.737 3.673 3.897 1.00 17.63 191 SER F N 1
ATOM 14173 C CA . SER F 1 191 ? 5.811 3.198 4.744 1.00 19.26 191 SER F CA 1
ATOM 14174 C C . SER F 1 191 ? 5.383 2.720 6.134 1.00 18.59 191 SER F C 1
ATOM 14175 O O . SER F 1 191 ? 4.356 3.119 6.649 1.00 17.23 191 SER F O 1
ATOM 14178 N N . GLN F 1 192 ? 6.196 1.835 6.711 1.00 19.41 192 GLN F N 1
ATOM 14179 C CA . GLN F 1 192 ? 5.961 1.271 8.045 1.00 19.34 192 GLN F CA 1
ATOM 14180 C C . GLN F 1 192 ? 4.587 0.629 8.161 1.00 17.69 192 GLN F C 1
ATOM 14181 O O . GLN F 1 192 ? 3.973 0.720 9.197 1.00 17.15 192 GLN F O 1
ATOM 14187 N N . ASN F 1 193 ? 4.122 -0.014 7.083 1.00 16.54 193 ASN F N 1
ATOM 14188 C CA . ASN F 1 193 ? 2.881 -0.753 7.059 1.00 15.77 193 ASN F CA 1
ATOM 14189 C C . ASN F 1 193 ? 3.223 -2.232 7.166 1.00 15.51 193 ASN F C 1
ATOM 14190 O O . ASN F 1 193 ? 4.341 -2.650 6.829 1.00 14.34 193 ASN F O 1
ATOM 14195 N N . ASN F 1 194 ? 2.248 -2.999 7.650 1.00 14.93 194 ASN F N 1
ATOM 14196 C CA . ASN F 1 194 ? 2.368 -4.448 7.779 1.00 14.87 194 ASN F CA 1
ATOM 14197 C C . ASN F 1 194 ? 1.266 -5.130 6.953 1.00 14.61 194 ASN F C 1
ATOM 14198 O O . ASN F 1 194 ? 0.084 -4.848 7.142 1.00 14.32 194 ASN F O 1
ATOM 14203 N N . PHE F 1 195 ? 1.685 -6.045 6.080 1.00 13.61 195 PHE F N 1
ATOM 14204 C CA . PHE F 1 195 ? 0.782 -6.813 5.258 1.00 13.92 195 PHE F CA 1
ATOM 14205 C C . PHE F 1 195 ? 0.909 -8.291 5.627 1.00 14.22 195 PHE F C 1
ATOM 14206 O O . PHE F 1 195 ? 2.020 -8.825 5.660 1.00 13.87 195 PHE F O 1
ATOM 14214 N N . SER F 1 196 ? -0.229 -8.925 5.910 1.00 13.76 196 SER F N 1
ATOM 14215 C CA . SER F 1 196 ? -0.310 -10.344 6.182 1.00 14.66 196 SER F CA 1
ATOM 14216 C C . SER F 1 196 ? -1.490 -10.952 5.402 1.00 14.55 196 SER F C 1
ATOM 14217 O O . SER F 1 196 ? -2.603 -10.414 5.457 1.00 14.10 196 SER F O 1
ATOM 14220 N N . ASP F 1 197 ? -1.255 -12.067 4.700 1.00 14.72 197 ASP F N 1
ATOM 14221 C CA . ASP F 1 197 ? -2.346 -12.786 4.029 1.00 14.90 197 ASP F CA 1
ATOM 14222 C C . ASP F 1 197 ? -3.110 -11.893 3.027 1.00 14.46 197 ASP F C 1
ATOM 14223 O O . ASP F 1 197 ? -4.341 -11.855 3.002 1.00 13.75 197 ASP F O 1
ATOM 14228 N N . CYS F 1 198 ? -2.359 -11.182 2.189 1.00 15.21 198 CYS F N 1
ATOM 14229 C CA . CYS F 1 198 ? -2.932 -10.373 1.128 1.00 15.32 198 CYS F CA 1
ATOM 14230 C C . CYS F 1 198 ? -2.404 -10.925 -0.180 1.00 16.03 198 CYS F C 1
ATOM 14231 O O . CYS F 1 198 ? -1.299 -11.427 -0.194 1.00 15.14 198 CYS F O 1
ATOM 14234 N N . GLN F 1 199 ? -3.183 -10.873 -1.275 1.00 16.32 199 GLN F N 1
ATOM 14235 C CA . GLN F 1 199 ? -2.697 -11.444 -2.539 1.00 15.73 199 GLN F CA 1
ATOM 14236 C C . GLN F 1 199 ? -1.662 -10.546 -3.192 1.00 15.86 199 GLN F C 1
ATOM 14237 O O . GLN F 1 199 ? -0.616 -11.054 -3.678 1.00 15.01 199 GLN F O 1
ATOM 14243 N N . ILE F 1 200 ? -1.989 -9.241 -3.246 1.00 15.66 200 ILE F N 1
ATOM 14244 C CA . ILE F 1 200 ? -1.146 -8.193 -3.827 1.00 15.64 200 ILE F CA 1
ATOM 14245 C C . ILE F 1 200 ? -1.147 -6.990 -2.860 1.00 15.90 200 ILE F C 1
ATOM 14246 O O . ILE F 1 200 ? -2.181 -6.349 -2.661 1.00 14.41 200 ILE F O 1
ATOM 14251 N N . CYS F 1 201 ? 0.016 -6.683 -2.270 1.00 15.12 201 CYS F N 1
ATOM 14252 C CA . CYS F 1 201 ? 0.128 -5.592 -1.297 1.00 15.08 201 CYS F CA 1
ATOM 14253 C C . CYS F 1 201 ? 0.035 -4.233 -2.003 1.00 14.18 201 CYS F C 1
ATOM 14254 O O . CYS F 1 201 ? -0.794 -3.386 -1.655 1.00 12.57 201 CYS F O 1
ATOM 14257 N N . PHE F 1 202 ? 0.902 -4.059 -2.997 1.00 14.32 202 PHE F N 1
ATOM 14258 C CA . PHE F 1 202 ? 0.958 -2.854 -3.801 1.00 14.82 202 PHE F CA 1
ATOM 14259 C C . PHE F 1 202 ? 0.617 -3.175 -5.245 1.00 15.26 202 PHE F C 1
ATOM 14260 O O . PHE F 1 202 ? 1.437 -3.773 -5.963 1.00 15.40 202 PHE F O 1
ATOM 14268 N N . ASN F 1 203 ? -0.592 -2.769 -5.655 1.00 15.88 203 ASN F N 1
ATOM 14269 C CA . ASN F 1 203 ? -1.022 -2.763 -7.058 1.00 16.58 203 ASN F CA 1
ATOM 14270 C C . ASN F 1 203 ? -0.551 -1.432 -7.669 1.00 16.75 203 ASN F C 1
ATOM 14271 O O . ASN F 1 203 ? -1.220 -0.411 -7.549 1.00 18.12 203 ASN F O 1
ATOM 14276 N N . VAL F 1 204 ? 0.612 -1.444 -8.314 1.00 16.96 204 VAL F N 1
ATOM 14277 C CA . VAL F 1 204 ? 1.324 -0.202 -8.655 1.00 17.82 204 VAL F CA 1
ATOM 14278 C C . VAL F 1 204 ? 1.100 0.235 -10.112 1.00 17.56 204 VAL F C 1
ATOM 14279 O O . VAL F 1 204 ? 1.379 -0.524 -11.016 1.00 17.42 204 VAL F O 1
ATOM 14283 N N . VAL F 1 205 ? 0.579 1.450 -10.306 1.00 17.92 205 VAL F N 1
ATOM 14284 C CA . VAL F 1 205 ? 0.462 2.078 -11.633 1.00 18.06 205 VAL F CA 1
ATOM 14285 C C . VAL F 1 205 ? 1.125 3.445 -11.612 1.00 17.34 205 VAL F C 1
ATOM 14286 O O . VAL F 1 205 ? 2.196 3.613 -12.176 1.00 18.70 205 VAL F O 1
ATOM 14290 N N . GLY F 1 206 ? 0.530 4.417 -10.935 1.00 17.50 206 GLY F N 1
ATOM 14291 C CA . GLY F 1 206 ? 1.098 5.782 -10.870 1.00 16.87 206 GLY F CA 1
ATOM 14292 C C . GLY F 1 206 ? 2.543 5.789 -10.385 1.00 16.66 206 GLY F C 1
ATOM 14293 O O . GLY F 1 206 ? 2.910 4.999 -9.511 1.00 17.22 206 GLY F O 1
ATOM 14294 N N . GLY F 1 207 ? 3.372 6.655 -10.965 1.00 15.98 207 GLY F N 1
ATOM 14295 C CA . GLY F 1 207 ? 4.818 6.636 -10.715 1.00 16.03 207 GLY F CA 1
ATOM 14296 C C . GLY F 1 207 ? 5.329 7.362 -9.476 1.00 15.74 207 GLY F C 1
ATOM 14297 O O . GLY F 1 207 ? 4.578 8.034 -8.768 1.00 16.13 207 GLY F O 1
ATOM 14298 N N . ASN F 1 208 ? 6.623 7.201 -9.212 1.00 15.63 208 ASN F N 1
ATOM 14299 C CA . ASN F 1 208 ? 7.364 7.982 -8.217 1.00 15.13 208 ASN F CA 1
ATOM 14300 C C . ASN F 1 208 ? 6.929 7.863 -6.740 1.00 15.27 208 ASN F C 1
ATOM 14301 O O . ASN F 1 208 ? 7.157 8.790 -5.968 1.00 15.38 208 ASN F O 1
ATOM 14306 N N . TRP F 1 209 ? 6.314 6.752 -6.329 1.00 15.12 209 TRP F N 1
ATOM 14307 C CA . TRP F 1 209 ? 6.046 6.522 -4.896 1.00 15.42 209 TRP F CA 1
ATOM 14308 C C . TRP F 1 209 ? 7.268 5.995 -4.158 1.00 15.32 209 TRP F C 1
ATOM 14309 O O . TRP F 1 209 ? 8.076 5.219 -4.706 1.00 15.44 209 TRP F O 1
ATOM 14320 N N . THR F 1 210 ? 7.379 6.433 -2.910 1.00 15.24 210 THR F N 1
ATOM 14321 C CA . THR F 1 210 ? 8.353 5.913 -1.983 1.00 15.68 210 THR F CA 1
ATOM 14322 C C . THR F 1 210 ? 7.638 4.869 -1.146 1.00 15.07 210 THR F C 1
ATOM 14323 O O . THR F 1 210 ? 6.644 5.178 -0.508 1.00 14.16 210 THR F O 1
ATOM 14327 N N . ARG F 1 211 ? 8.132 3.630 -1.212 1.00 15.93 211 ARG F N 1
ATOM 14328 C CA . ARG F 1 211 ? 7.645 2.520 -0.388 1.00 16.29 211 ARG F CA 1
ATOM 14329 C C . ARG F 1 211 ? 8.835 1.947 0.392 1.00 16.42 211 ARG F C 1
ATOM 14330 O O . ARG F 1 211 ? 9.703 1.255 -0.171 1.00 16.74 211 ARG F O 1
ATOM 14338 N N . SER F 1 212 ? 8.878 2.300 1.677 1.00 16.28 212 SER F N 1
ATOM 14339 C CA . SER F 1 212 ? 10.001 1.995 2.553 1.00 16.86 212 SER F CA 1
ATOM 14340 C C . SER F 1 212 ? 9.591 1.436 3.923 1.00 16.46 212 SER F C 1
ATOM 14341 O O . SER F 1 212 ? 8.608 1.864 4.526 1.00 15.82 212 SER F O 1
ATOM 14344 N N . GLY F 1 213 ? 10.368 0.460 4.392 1.00 16.79 213 GLY F N 1
ATOM 14345 C CA . GLY F 1 213 ? 10.209 -0.093 5.727 1.00 16.09 213 GLY F CA 1
ATOM 14346 C C . GLY F 1 213 ? 8.931 -0.881 5.968 1.00 15.74 213 GLY F C 1
ATOM 14347 O O . GLY F 1 213 ? 8.465 -0.919 7.109 1.00 15.94 213 GLY F O 1
ATOM 14348 N N . ASN F 1 214 ? 8.371 -1.486 4.914 1.00 14.40 214 ASN F N 1
ATOM 14349 C CA . ASN F 1 214 ? 7.119 -2.210 4.998 1.00 14.40 214 ASN F CA 1
ATOM 14350 C C . ASN F 1 214 ? 7.422 -3.706 5.192 1.00 14.19 214 ASN F C 1
ATOM 14351 O O . ASN F 1 214 ? 8.389 -4.210 4.649 1.00 13.84 214 ASN F O 1
ATOM 14356 N N . VAL F 1 215 ? 6.566 -4.394 5.943 1.00 14.40 215 VAL F N 1
ATOM 14357 C CA . VAL F 1 215 ? 6.683 -5.842 6.216 1.00 15.00 215 VAL F CA 1
ATOM 14358 C C . VAL F 1 215 ? 5.528 -6.610 5.537 1.00 15.35 215 VAL F C 1
ATOM 14359 O O . VAL F 1 215 ? 4.346 -6.319 5.792 1.00 15.06 215 VAL F O 1
ATOM 14363 N N . ALA F 1 216 ? 5.854 -7.571 4.659 1.00 15.59 216 ALA F N 1
ATOM 14364 C CA . ALA F 1 216 ? 4.847 -8.538 4.182 1.00 16.00 216 ALA F CA 1
ATOM 14365 C C . ALA F 1 216 ? 5.258 -9.964 4.514 1.00 16.01 216 ALA F C 1
ATOM 14366 O O . ALA F 1 216 ? 6.377 -10.360 4.258 1.00 15.70 216 ALA F O 1
ATOM 14368 N N . SER F 1 217 ? 4.341 -10.730 5.081 1.00 16.48 217 SER F N 1
ATOM 14369 C CA . SER F 1 217 ? 4.528 -12.176 5.181 1.00 16.80 217 SER F CA 1
ATOM 14370 C C . SER F 1 217 ? 3.277 -12.875 4.698 1.00 16.57 217 SER F C 1
ATOM 14371 O O . SER F 1 217 ? 2.165 -12.366 4.898 1.00 15.85 217 SER F O 1
ATOM 14374 N N . ASN F 1 218 ? 3.460 -14.031 4.050 1.00 16.98 218 ASN F N 1
ATOM 14375 C CA . ASN F 1 218 ? 2.325 -14.852 3.529 1.00 16.85 218 ASN F CA 1
ATOM 14376 C C . ASN F 1 218 ? 1.402 -14.081 2.572 1.00 16.44 218 ASN F C 1
ATOM 14377 O O . ASN F 1 218 ? 0.156 -14.208 2.595 1.00 16.77 218 ASN F O 1
ATOM 14382 N N . CYS F 1 219 ? 2.040 -13.289 1.718 1.00 16.86 219 CYS F N 1
ATOM 14383 C CA . CYS F 1 219 ? 1.366 -12.535 0.665 1.00 17.10 219 CYS F CA 1
ATOM 14384 C C . CYS F 1 219 ? 1.974 -12.980 -0.627 1.00 16.73 219 CYS F C 1
ATOM 14385 O O . CYS F 1 219 ? 3.200 -12.917 -0.753 1.00 16.78 219 CYS F O 1
ATOM 14388 N N . ARG F 1 220 ? 1.156 -13.398 -1.600 1.00 16.32 220 ARG F N 1
ATOM 14389 C CA . ARG F 1 220 ? 1.723 -13.933 -2.854 1.00 16.34 220 ARG F CA 1
ATOM 14390 C C . ARG F 1 220 ? 2.580 -12.901 -3.566 1.00 16.01 220 ARG F C 1
ATOM 14391 O O . ARG F 1 220 ? 3.651 -13.220 -4.115 1.00 16.60 220 ARG F O 1
ATOM 14399 N N . CYS F 1 221 ? 2.096 -11.663 -3.557 1.00 15.86 221 CYS F N 1
ATOM 14400 C CA . CYS F 1 221 ? 2.718 -10.568 -4.287 1.00 15.67 221 CYS F CA 1
ATOM 14401 C C . CYS F 1 221 ? 2.809 -9.327 -3.407 1.00 15.02 221 CYS F C 1
ATOM 14402 O O . CYS F 1 221 ? 1.806 -8.910 -2.892 1.00 14.51 221 CYS F O 1
ATOM 14405 N N . MET F 1 222 ? 4.007 -8.764 -3.230 1.00 14.75 222 MET F N 1
ATOM 14406 C CA . MET F 1 222 ? 4.153 -7.464 -2.555 1.00 15.69 222 MET F CA 1
ATOM 14407 C C . MET F 1 222 ? 4.081 -6.286 -3.518 1.00 15.31 222 MET F C 1
ATOM 14408 O O . MET F 1 222 ? 3.493 -5.247 -3.189 1.00 13.99 222 MET F O 1
ATOM 14413 N N . TYR F 1 223 ? 4.724 -6.450 -4.679 1.00 15.75 223 TYR F N 1
ATOM 14414 C CA . TYR F 1 223 ? 4.812 -5.432 -5.728 1.00 15.74 223 TYR F CA 1
ATOM 14415 C C . TYR F 1 223 ? 4.411 -6.047 -7.086 1.00 16.38 223 TYR F C 1
ATOM 14416 O O . TYR F 1 223 ? 5.044 -7.006 -7.543 1.00 15.85 223 TYR F O 1
ATOM 14425 N N . LEU F 1 224 ? 3.356 -5.498 -7.704 1.00 16.86 224 LEU F N 1
ATOM 14426 C CA . LEU F 1 224 ? 2.911 -5.865 -9.065 1.00 17.63 224 LEU F CA 1
ATOM 14427 C C . LEU F 1 224 ? 2.839 -4.613 -9.958 1.00 18.35 224 LEU F C 1
ATOM 14428 O O . LEU F 1 224 ? 2.096 -3.672 -9.660 1.00 18.35 224 LEU F O 1
ATOM 14433 N N . HIS F 1 225 ? 3.585 -4.629 -11.057 1.00 18.70 225 HIS F N 1
ATOM 14434 C CA . HIS F 1 225 ? 3.348 -3.689 -12.124 1.00 20.17 225 HIS F CA 1
ATOM 14435 C C . HIS F 1 225 ? 3.479 -4.280 -13.518 1.00 20.31 225 HIS F C 1
ATOM 14436 O O . HIS F 1 225 ? 4.528 -4.815 -13.893 1.00 19.36 225 HIS F O 1
ATOM 14443 N N . THR F 1 226 ? 2.416 -4.084 -14.294 1.00 20.77 226 THR F N 1
ATOM 14444 C CA . THR F 1 226 ? 2.368 -4.491 -15.693 1.00 21.44 226 THR F CA 1
ATOM 14445 C C . THR F 1 226 ? 1.322 -3.649 -16.461 1.00 21.69 226 THR F C 1
ATOM 14446 O O . THR F 1 226 ? 0.636 -2.824 -15.866 1.00 21.80 226 THR F O 1
ATOM 14450 N N . GLN F 1 227 ? 1.226 -3.819 -17.776 1.00 22.86 227 GLN F N 1
ATOM 14451 C CA . GLN F 1 227 ? 0.167 -3.143 -18.553 1.00 23.39 227 GLN F CA 1
ATOM 14452 C C . GLN F 1 227 ? -1.159 -3.884 -18.351 1.00 22.90 227 GLN F C 1
ATOM 14453 O O . GLN F 1 227 ? -1.171 -5.091 -18.080 1.00 24.18 227 GLN F O 1
ATOM 14459 N N . GLY F 1 228 ? -2.265 -3.159 -18.469 1.00 22.21 228 GLY F N 1
ATOM 14460 C CA . GLY F 1 228 ? -3.598 -3.769 -18.424 1.00 21.96 228 GLY F CA 1
ATOM 14461 C C . GLY F 1 228 ? -3.952 -4.287 -17.043 1.00 22.21 228 GLY F C 1
ATOM 14462 O O . GLY F 1 228 ? -4.391 -5.427 -16.884 1.00 22.55 228 GLY F O 1
ATOM 14463 N N . MET F 1 229 ? -3.746 -3.433 -16.046 1.00 20.46 229 MET F N 1
ATOM 14464 C CA . MET F 1 229 ? -4.007 -3.779 -14.663 1.00 20.12 229 MET F CA 1
ATOM 14465 C C . MET F 1 229 ? -5.392 -3.360 -14.293 1.00 18.23 229 MET F C 1
ATOM 14466 O O . MET F 1 229 ? -6.008 -2.566 -14.987 1.00 18.11 229 MET F O 1
ATOM 14471 N N . TRP F 1 230 ? -5.858 -3.878 -13.169 1.00 17.40 230 TRP F N 1
ATOM 14472 C CA . TRP F 1 230 ? -6.990 -3.295 -12.494 1.00 17.42 230 TRP F CA 1
ATOM 14473 C C . TRP F 1 230 ? -6.536 -1.999 -11.847 1.00 17.49 230 TRP F C 1
ATOM 14474 O O . TRP F 1 230 ? -5.358 -1.800 -11.582 1.00 16.96 230 TRP F O 1
ATOM 14485 N N . TYR F 1 231 ? -7.495 -1.127 -11.585 1.00 18.24 231 TYR F N 1
ATOM 14486 C CA . TYR F 1 231 ? -7.285 0.097 -10.787 1.00 18.77 231 TYR F CA 1
ATOM 14487 C C . TYR F 1 231 ? -6.313 1.083 -11.420 1.00 18.98 231 TYR F C 1
ATOM 14488 O O . TYR F 1 231 ? -5.543 1.754 -10.721 1.00 20.66 231 TYR F O 1
ATOM 14497 N N . GLU F 1 232 ? -6.358 1.200 -12.740 1.00 18.62 232 GLU F N 1
ATOM 14498 C CA . GLU F 1 232 ? -5.591 2.250 -13.413 1.00 19.42 232 GLU F CA 1
ATOM 14499 C C . GLU F 1 232 ? -6.234 3.629 -13.257 1.00 18.55 232 GLU F C 1
ATOM 14500 O O . GLU F 1 232 ? -5.535 4.637 -13.219 1.00 19.40 232 GLU F O 1
ATOM 14506 N N . GLY F 1 233 ? -7.557 3.673 -13.177 1.00 18.01 233 GLY F N 1
ATOM 14507 C CA . GLY F 1 233 ? -8.293 4.921 -13.033 1.00 18.57 233 GLY F CA 1
ATOM 14508 C C . GLY F 1 233 ? -8.325 5.760 -14.296 1.00 18.96 233 GLY F C 1
ATOM 14509 O O . GLY F 1 233 ? -7.711 5.409 -15.301 1.00 19.63 233 GLY F O 1
ATOM 14510 N N . ALA F 1 234 ? -8.981 6.914 -14.223 1.00 19.17 234 ALA F N 1
ATOM 14511 C CA . ALA F 1 234 ? -9.231 7.734 -15.418 1.00 19.53 234 ALA F CA 1
ATOM 14512 C C . ALA F 1 234 ? -7.966 8.178 -16.204 1.00 20.03 234 ALA F C 1
ATOM 14513 O O . ALA F 1 234 ? -8.039 8.361 -17.408 1.00 20.46 234 ALA F O 1
ATOM 14515 N N . ALA F 1 235 ? -6.808 8.304 -15.544 1.00 20.07 235 ALA F N 1
ATOM 14516 C CA . ALA F 1 235 ? -5.553 8.635 -16.240 1.00 19.25 235 ALA F CA 1
ATOM 14517 C C . ALA F 1 235 ? -4.903 7.469 -16.930 1.00 19.27 235 ALA F C 1
ATOM 14518 O O . ALA F 1 235 ? -3.993 7.669 -17.749 1.00 19.82 235 ALA F O 1
ATOM 14520 N N . GLY F 1 236 ? -5.323 6.250 -16.612 1.00 18.88 236 GLY F N 1
ATOM 14521 C CA . GLY F 1 236 ? -4.773 5.079 -17.265 1.00 19.17 236 GLY F CA 1
ATOM 14522 C C . GLY F 1 236 ? -3.340 4.781 -16.834 1.00 20.04 236 GLY F C 1
ATOM 14523 O O . GLY F 1 236 ? -2.846 5.316 -15.829 1.00 18.13 236 GLY F O 1
ATOM 14524 N N . ASN F 1 237 ? -2.678 3.934 -17.616 1.00 20.24 237 ASN F N 1
ATOM 14525 C CA . ASN F 1 237 ? -1.382 3.400 -17.263 1.00 20.66 237 ASN F CA 1
ATOM 14526 C C . ASN F 1 237 ? -0.309 4.336 -17.776 1.00 21.23 237 ASN F C 1
ATOM 14527 O O . ASN F 1 237 ? 0.404 4.013 -18.722 1.00 23.10 237 ASN F O 1
ATOM 14532 N N . PHE F 1 238 ? -0.168 5.472 -17.082 1.00 22.25 238 PHE F N 1
ATOM 14533 C CA . PHE F 1 238 ? 0.683 6.614 -17.483 1.00 22.12 238 PHE F CA 1
ATOM 14534 C C . PHE F 1 238 ? 1.864 6.929 -16.532 1.00 20.90 238 PHE F C 1
ATOM 14535 O O . PHE F 1 238 ? 1.701 6.955 -15.316 1.00 19.32 238 PHE F O 1
ATOM 14543 N N . ASN F 1 239 ? 3.038 7.210 -17.107 1.00 20.69 239 ASN F N 1
ATOM 14544 C CA . ASN F 1 239 ? 4.273 7.490 -16.344 1.00 20.19 239 ASN F CA 1
ATOM 14545 C C . ASN F 1 239 ? 4.425 6.543 -15.150 1.00 20.11 239 ASN F C 1
ATOM 14546 O O . ASN F 1 239 ? 4.595 6.983 -14.020 1.00 21.12 239 ASN F O 1
ATOM 14551 N N . PRO F 1 240 ? 4.331 5.244 -15.400 1.00 19.23 240 PRO F N 1
ATOM 14552 C CA . PRO F 1 240 ? 4.154 4.317 -14.295 1.00 19.12 240 PRO F CA 1
ATOM 14553 C C . PRO F 1 240 ? 5.409 3.968 -13.485 1.00 18.29 240 PRO F C 1
ATOM 14554 O O . PRO F 1 240 ? 6.545 4.067 -13.981 1.00 17.72 240 PRO F O 1
ATOM 14558 N N . ALA F 1 241 ? 5.197 3.561 -12.235 1.00 18.10 241 ALA F N 1
ATOM 14559 C CA . ALA F 1 241 ? 6.267 2.915 -11.441 1.00 17.42 241 ALA F CA 1
ATOM 14560 C C . ALA F 1 241 ? 7.525 3.800 -11.284 1.00 16.90 241 ALA F C 1
ATOM 14561 O O . ALA F 1 241 ? 7.402 4.978 -10.954 1.00 16.21 241 ALA F O 1
ATOM 14563 N N . HIS F 1 242 ? 8.721 3.263 -11.525 1.00 16.71 242 HIS F N 1
ATOM 14564 C CA . HIS F 1 242 ? 9.989 4.030 -11.410 1.00 17.14 242 HIS F CA 1
ATOM 14565 C C . HIS F 1 242 ? 10.251 4.872 -10.116 1.00 16.98 242 HIS F C 1
ATOM 14566 O O . HIS F 1 242 ? 11.058 5.823 -10.114 1.00 17.13 242 HIS F O 1
ATOM 14573 N N . GLY F 1 243 ? 9.648 4.442 -9.010 1.00 16.50 243 GLY F N 1
ATOM 14574 C CA . GLY F 1 243 ? 9.801 5.098 -7.715 1.00 15.87 243 GLY F CA 1
ATOM 14575 C C . GLY F 1 243 ? 10.921 4.515 -6.857 1.00 15.35 243 GLY F C 1
ATOM 14576 O O . GLY F 1 243 ? 12.063 4.349 -7.336 1.00 16.12 243 GLY F O 1
ATOM 14577 N N . SER F 1 244 ? 10.604 4.222 -5.594 1.00 13.99 244 SER F N 1
ATOM 14578 C CA . SER F 1 244 ? 11.591 3.780 -4.615 1.00 14.56 244 SER F CA 1
ATOM 14579 C C . SER F 1 244 ? 11.018 2.673 -3.712 1.00 15.00 244 SER F C 1
ATOM 14580 O O . SER F 1 244 ? 9.933 2.833 -3.130 1.00 14.85 244 SER F O 1
ATOM 14583 N N . PHE F 1 245 ? 11.732 1.540 -3.678 1.00 15.36 245 PHE F N 1
ATOM 14584 C CA . PHE F 1 245 ? 11.343 0.357 -2.920 1.00 15.23 245 PHE F CA 1
ATOM 14585 C C . PHE F 1 245 ? 12.518 -0.049 -2.048 1.00 15.27 245 PHE F C 1
ATOM 14586 O O . PHE F 1 245 ? 13.393 -0.773 -2.488 1.00 14.38 245 PHE F O 1
ATOM 14594 N N . THR F 1 246 ? 12.556 0.477 -0.822 1.00 15.44 246 THR F N 1
ATOM 14595 C CA . THR F 1 246 ? 13.724 0.288 0.063 1.00 15.43 246 THR F CA 1
ATOM 14596 C C . THR F 1 246 ? 13.321 -0.324 1.412 1.00 15.09 246 THR F C 1
ATOM 14597 O O . THR F 1 246 ? 12.211 -0.122 1.887 1.00 15.47 246 THR F O 1
ATOM 14601 N N . SER F 1 247 ? 14.224 -1.085 2.017 1.00 14.70 247 SER F N 1
ATOM 14602 C CA . SER F 1 247 ? 14.047 -1.577 3.402 1.00 14.60 247 SER F CA 1
ATOM 14603 C C . SER F 1 247 ? 12.770 -2.402 3.676 1.00 13.66 247 SER F C 1
ATOM 14604 O O . SER F 1 247 ? 12.294 -2.464 4.824 1.00 12.70 247 SER F O 1
ATOM 14607 N N . ASN F 1 248 ? 12.246 -3.060 2.631 1.00 12.85 248 ASN F N 1
ATOM 14608 C CA . ASN F 1 248 ? 11.020 -3.827 2.727 1.00 12.79 248 ASN F CA 1
ATOM 14609 C C . ASN F 1 248 ? 11.353 -5.305 2.916 1.00 12.83 248 ASN F C 1
ATOM 14610 O O . ASN F 1 248 ? 12.432 -5.752 2.546 1.00 12.02 248 ASN F O 1
ATOM 14615 N N . THR F 1 249 ? 10.441 -6.034 3.551 1.00 12.84 249 THR F N 1
ATOM 14616 C CA . THR F 1 249 ? 10.555 -7.501 3.675 1.00 13.78 249 THR F CA 1
ATOM 14617 C C . THR F 1 249 ? 9.345 -8.132 2.981 1.00 13.71 249 THR F C 1
ATOM 14618 O O . THR F 1 249 ? 8.206 -7.724 3.245 1.00 13.05 249 THR F O 1
ATOM 14622 N N . LEU F 1 250 ? 9.605 -9.097 2.079 1.00 14.88 250 LEU F N 1
ATOM 14623 C CA . LEU F 1 250 ? 8.546 -9.898 1.416 1.00 15.59 250 LEU F CA 1
ATOM 14624 C C . LEU F 1 250 ? 8.859 -11.378 1.581 1.00 16.03 250 LEU F C 1
ATOM 14625 O O . LEU F 1 250 ? 9.582 -11.972 0.787 1.00 16.36 250 LEU F O 1
ATOM 14630 N N . ASN F 1 251 ? 8.287 -11.974 2.616 1.00 16.10 251 ASN F N 1
ATOM 14631 C CA . ASN F 1 251 ? 8.673 -13.311 3.038 1.00 16.03 251 ASN F CA 1
ATOM 14632 C C . ASN F 1 251 ? 7.539 -14.304 2.846 1.00 16.64 251 ASN F C 1
ATOM 14633 O O . ASN F 1 251 ? 6.377 -13.951 3.012 1.00 16.98 251 ASN F O 1
ATOM 14638 N N . HIS F 1 252 ? 7.879 -15.547 2.496 1.00 18.03 252 HIS F N 1
ATOM 14639 C CA . HIS F 1 252 ? 6.883 -16.607 2.290 1.00 18.92 252 HIS F CA 1
ATOM 14640 C C . HIS F 1 252 ? 5.777 -16.213 1.293 1.00 18.80 252 HIS F C 1
ATOM 14641 O O . HIS F 1 252 ? 4.564 -16.384 1.560 1.00 18.29 252 HIS F O 1
ATOM 14648 N N . CYS F 1 253 ? 6.225 -15.700 0.143 1.00 18.66 253 CYS F N 1
ATOM 14649 C CA . CYS F 1 253 ? 5.345 -15.365 -0.971 1.00 19.35 253 CYS F CA 1
ATOM 14650 C C . CYS F 1 253 ? 4.879 -16.612 -1.739 1.00 20.58 253 CYS F C 1
ATOM 14651 O O . CYS F 1 253 ? 3.695 -16.815 -1.939 1.00 19.90 253 CYS F O 1
ATOM 14654 N N . ASP F 1 254 ? 5.826 -17.436 -2.163 1.00 22.79 254 ASP F N 1
ATOM 14655 C CA . ASP F 1 254 ? 5.540 -18.588 -3.010 1.00 24.52 254 ASP F CA 1
ATOM 14656 C C . ASP F 1 254 ? 5.671 -19.917 -2.267 1.00 26.73 254 ASP F C 1
ATOM 14657 O O . ASP F 1 254 ? 5.452 -20.963 -2.870 1.00 29.39 254 ASP F O 1
ATOM 14662 N N . TYR F 1 255 ? 6.020 -19.893 -0.983 1.00 26.13 255 TYR F N 1
ATOM 14663 C CA . TYR F 1 255 ? 6.297 -21.124 -0.231 1.00 26.04 255 TYR F CA 1
ATOM 14664 C C . TYR F 1 255 ? 6.209 -20.916 1.262 1.00 24.95 255 TYR F C 1
ATOM 14665 O O . TYR F 1 255 ? 6.744 -19.946 1.775 1.00 24.09 255 TYR F O 1
ATOM 14674 N N . GLY F 1 256 ? 5.582 -21.851 1.956 1.00 24.95 256 GLY F N 1
ATOM 14675 C CA . GLY F 1 256 ? 5.645 -21.901 3.406 1.00 25.18 256 GLY F CA 1
ATOM 14676 C C . GLY F 1 256 ? 4.837 -20.845 4.143 1.00 25.92 256 GLY F C 1
ATOM 14677 O O . GLY F 1 256 ? 5.241 -20.400 5.211 1.00 28.13 256 GLY F O 1
ATOM 14678 N N . GLY F 1 257 ? 3.705 -20.438 3.584 1.00 24.01 257 GLY F N 1
ATOM 14679 C CA . GLY F 1 257 ? 2.707 -19.727 4.361 1.00 23.29 257 GLY F CA 1
ATOM 14680 C C . GLY F 1 257 ? 1.595 -19.073 3.562 1.00 21.96 257 GLY F C 1
ATOM 14681 O O . GLY F 1 257 ? 0.435 -19.148 3.959 1.00 20.98 257 GLY F O 1
ATOM 14682 N N . ASN F 1 258 ? 1.959 -18.403 2.464 1.00 21.58 258 ASN F N 1
ATOM 14683 C CA . ASN F 1 258 ? 0.981 -17.726 1.595 1.00 21.30 258 ASN F CA 1
ATOM 14684 C C . ASN F 1 258 ? -0.071 -18.703 1.118 1.00 21.25 258 ASN F C 1
ATOM 14685 O O . ASN F 1 258 ? 0.266 -19.800 0.680 1.00 23.02 258 ASN F O 1
ATOM 14690 N N . LEU F 1 259 ? -1.325 -18.285 1.170 1.00 21.54 259 LEU F N 1
ATOM 14691 C CA . LEU F 1 259 ? -2.453 -19.114 0.765 1.00 20.99 259 LEU F CA 1
ATOM 14692 C C . LEU F 1 259 ? -3.142 -18.696 -0.527 1.00 20.01 259 LEU F C 1
ATOM 14693 O O . LEU F 1 259 ? -3.920 -19.481 -1.059 1.00 19.32 259 LEU F O 1
ATOM 14698 N N . TRP F 1 260 ? -2.882 -17.485 -1.033 1.00 19.19 260 TRP F N 1
ATOM 14699 C CA . TRP F 1 260 ? -3.547 -17.017 -2.258 1.00 19.00 260 TRP F CA 1
ATOM 14700 C C . TRP F 1 260 ? -2.936 -17.679 -3.495 1.00 19.18 260 TRP F C 1
ATOM 14701 O O . TRP F 1 260 ? -1.741 -17.976 -3.506 1.00 18.64 260 TRP F O 1
ATOM 14712 N N . PRO F 1 261 ? -3.745 -17.890 -4.555 1.00 19.88 261 PRO F N 1
ATOM 14713 C CA . PRO F 1 261 ? -3.237 -18.445 -5.829 1.00 19.71 261 PRO F CA 1
ATOM 14714 C C . PRO F 1 261 ? -2.152 -17.618 -6.504 1.00 19.65 261 PRO F C 1
ATOM 14715 O O . PRO F 1 261 ? -2.131 -16.397 -6.360 1.00 21.24 261 PRO F O 1
ATOM 14719 N N . THR F 1 262 ? -1.263 -18.280 -7.228 1.00 19.46 262 THR F N 1
ATOM 14720 C CA . THR F 1 262 ? -0.313 -17.606 -8.139 1.00 20.02 262 THR F CA 1
ATOM 14721 C C . THR F 1 262 ? -1.081 -16.960 -9.327 1.00 22.02 262 THR F C 1
ATOM 14722 O O . THR F 1 262 ? -0.914 -15.747 -9.609 1.00 21.62 262 THR F O 1
ATOM 14726 N N . GLU F 1 263 ? -1.958 -17.747 -9.970 1.00 22.34 263 GLU F N 1
ATOM 14727 C CA . GLU F 1 263 ? -2.709 -17.273 -11.131 1.00 24.49 263 GLU F CA 1
ATOM 14728 C C . GLU F 1 263 ? -3.702 -16.184 -10.755 1.00 21.93 263 GLU F C 1
ATOM 14729 O O . GLU F 1 263 ? -4.542 -16.372 -9.876 1.00 20.66 263 GLU F O 1
ATOM 14735 N N . PHE F 1 264 ? -3.573 -15.040 -11.428 1.00 19.53 264 PHE F N 1
ATOM 14736 C CA . PHE F 1 264 ? -4.354 -13.853 -11.121 1.00 19.21 264 PHE F CA 1
ATOM 14737 C C . PHE F 1 264 ? -4.996 -13.363 -12.427 1.00 18.69 264 PHE F C 1
ATOM 14738 O O . PHE F 1 264 ? -4.329 -13.257 -13.455 1.00 17.08 264 PHE F O 1
ATOM 14746 N N . GLN F 1 265 ? -6.298 -13.106 -12.365 1.00 18.70 265 GLN F N 1
ATOM 14747 C CA . GLN F 1 265 ? -7.073 -12.634 -13.510 1.00 19.16 265 GLN F CA 1
ATOM 14748 C C . GLN F 1 265 ? -6.980 -11.104 -13.581 1.00 19.33 265 GLN F C 1
ATOM 14749 O O . GLN F 1 265 ? -7.551 -10.420 -12.721 1.00 17.37 265 GLN F O 1
ATOM 14755 N N . LEU F 1 266 ? -6.279 -10.590 -14.604 1.00 20.13 266 LEU F N 1
ATOM 14756 C CA . LEU F 1 266 ? -6.367 -9.171 -15.021 1.00 20.93 266 LEU F CA 1
ATOM 14757 C C . LEU F 1 266 ? -7.629 -8.953 -15.882 1.00 22.64 266 LEU F C 1
ATOM 14758 O O . LEU F 1 266 ? -8.370 -9.910 -16.142 1.00 23.07 266 LEU F O 1
ATOM 14763 N N . PRO F 1 267 ? -7.907 -7.714 -16.311 1.00 24.25 267 PRO F N 1
ATOM 14764 C CA . PRO F 1 267 ? -9.122 -7.562 -17.152 1.00 26.63 267 PRO F CA 1
ATOM 14765 C C . PRO F 1 267 ? -9.168 -8.375 -18.460 1.00 28.03 267 PRO F C 1
ATOM 14766 O O . PRO F 1 267 ? -10.241 -8.825 -18.851 1.00 27.23 267 PRO F O 1
ATOM 14770 N N . ASP F 1 268 ? -8.021 -8.564 -19.116 1.00 31.14 268 ASP F N 1
ATOM 14771 C CA . ASP F 1 268 ? -7.972 -9.204 -20.443 1.00 32.98 268 ASP F CA 1
ATOM 14772 C C . ASP F 1 268 ? -6.948 -10.341 -20.587 1.00 30.95 268 ASP F C 1
ATOM 14773 O O . ASP F 1 268 ? -6.766 -10.845 -21.682 1.00 31.02 268 ASP F O 1
ATOM 14778 N N . ARG F 1 269 ? -6.307 -10.756 -19.484 1.00 29.77 269 ARG F N 1
ATOM 14779 C CA . ARG F 1 269 ? -5.445 -11.956 -19.464 1.00 27.27 269 ARG F CA 1
ATOM 14780 C C . ARG F 1 269 ? -5.219 -12.490 -18.044 1.00 24.98 269 ARG F C 1
ATOM 14781 O O . ARG F 1 269 ? -5.532 -11.823 -17.065 1.00 25.87 269 ARG F O 1
ATOM 14789 N N . VAL F 1 270 ? -4.689 -13.709 -17.961 1.00 23.91 270 VAL F N 1
ATOM 14790 C CA . VAL F 1 270 ? -4.295 -14.327 -16.697 1.00 22.65 270 VAL F CA 1
ATOM 14791 C C . VAL F 1 270 ? -2.774 -14.257 -16.587 1.00 21.93 270 VAL F C 1
ATOM 14792 O O . VAL F 1 270 ? -2.095 -14.537 -17.559 1.00 21.24 270 VAL F O 1
ATOM 14796 N N . ILE F 1 271 ? -2.258 -13.864 -15.414 1.00 20.77 271 ILE F N 1
ATOM 14797 C CA . ILE F 1 271 ? -0.811 -13.900 -15.111 1.00 20.51 271 ILE F CA 1
ATOM 14798 C C . ILE F 1 271 ? -0.508 -14.822 -13.905 1.00 20.51 271 ILE F C 1
ATOM 14799 O O . ILE F 1 271 ? -1.414 -15.264 -13.188 1.00 19.91 271 ILE F O 1
ATOM 14804 N N . ASN F 1 272 ? 0.775 -15.096 -13.688 1.00 20.12 272 ASN F N 1
ATOM 14805 C CA . ASN F 1 272 ? 1.236 -15.926 -12.580 1.00 19.94 272 ASN F CA 1
ATOM 14806 C C . ASN F 1 272 ? 2.067 -15.015 -11.693 1.00 18.34 272 ASN F C 1
ATOM 14807 O O . ASN F 1 272 ? 3.201 -14.691 -12.037 1.00 16.51 272 ASN F O 1
ATOM 14812 N N . LEU F 1 273 ? 1.491 -14.590 -10.567 1.00 17.13 273 LEU F N 1
ATOM 14813 C CA . LEU F 1 273 ? 2.132 -13.596 -9.696 1.00 16.55 273 LEU F CA 1
ATOM 14814 C C . LEU F 1 273 ? 3.472 -14.075 -9.115 1.00 17.43 273 LEU F C 1
ATOM 14815 O O . LEU F 1 273 ? 3.799 -15.280 -9.114 1.00 17.28 273 LEU F O 1
ATOM 14820 N N . ALA F 1 274 ? 4.259 -13.116 -8.650 1.00 16.79 274 ALA F N 1
ATOM 14821 C CA . ALA F 1 274 ? 5.440 -13.390 -7.856 1.00 16.46 274 ALA F CA 1
ATOM 14822 C C . ALA F 1 274 ? 5.533 -12.327 -6.787 1.00 16.27 274 ALA F C 1
ATOM 14823 O O . ALA F 1 274 ? 4.838 -11.303 -6.852 1.00 16.45 274 ALA F O 1
ATOM 14825 N N . GLY F 1 275 ? 6.394 -12.564 -5.794 1.00 16.40 275 GLY F N 1
ATOM 14826 C CA . GLY F 1 275 ? 6.588 -11.600 -4.719 1.00 15.79 275 GLY F CA 1
ATOM 14827 C C . GLY F 1 275 ? 6.852 -10.198 -5.257 1.00 15.37 275 GLY F C 1
ATOM 14828 O O . GLY F 1 275 ? 6.315 -9.203 -4.723 1.00 14.65 275 GLY F O 1
ATOM 14829 N N . PHE F 1 276 ? 7.713 -10.137 -6.274 1.00 14.53 276 PHE F N 1
ATOM 14830 C CA . PHE F 1 276 ? 7.971 -8.937 -7.046 1.00 15.20 276 PHE F CA 1
ATOM 14831 C C . PHE F 1 276 ? 7.871 -9.294 -8.544 1.00 15.74 276 PHE F C 1
ATOM 14832 O O . PHE F 1 276 ? 8.693 -10.076 -9.072 1.00 16.08 276 PHE F O 1
ATOM 14840 N N . TYR F 1 277 ? 6.880 -8.685 -9.201 1.00 16.48 277 TYR F N 1
ATOM 14841 C CA . TYR F 1 277 ? 6.479 -8.955 -10.592 1.00 17.71 277 TYR F CA 1
ATOM 14842 C C . TYR F 1 277 ? 6.487 -7.652 -11.405 1.00 17.64 277 TYR F C 1
ATOM 14843 O O . TYR F 1 277 ? 5.692 -6.755 -11.142 1.00 16.84 277 TYR F O 1
ATOM 14852 N N . PHE F 1 278 ? 7.336 -7.593 -12.421 1.00 18.17 278 PHE F N 1
ATOM 14853 C CA . PHE F 1 278 ? 7.410 -6.442 -13.312 1.00 19.23 278 PHE F CA 1
ATOM 14854 C C . PHE F 1 278 ? 7.409 -6.850 -14.794 1.00 19.52 278 PHE F C 1
ATOM 14855 O O . PHE F 1 278 ? 8.365 -7.474 -15.274 1.00 17.82 278 PHE F O 1
ATOM 14863 N N . ASP F 1 279 ? 6.340 -6.478 -15.512 1.00 20.13 279 ASP F N 1
ATOM 14864 C CA . ASP F 1 279 ? 6.236 -6.722 -16.970 1.00 21.10 279 ASP F CA 1
ATOM 14865 C C . ASP F 1 279 ? 5.690 -5.510 -17.720 1.00 19.23 279 ASP F C 1
ATOM 14866 O O . ASP F 1 279 ? 4.486 -5.380 -17.902 1.00 19.84 279 ASP F O 1
ATOM 14871 N N . ASN F 1 280 ? 6.576 -4.648 -18.178 1.00 19.08 280 ASN F N 1
ATOM 14872 C CA . ASN F 1 280 ? 6.179 -3.470 -18.962 1.00 19.85 280 ASN F CA 1
ATOM 14873 C C . ASN F 1 280 ? 7.388 -2.872 -19.687 1.00 19.29 280 ASN F C 1
ATOM 14874 O O . ASN F 1 280 ? 8.193 -2.183 -19.083 1.00 19.57 280 ASN F O 1
ATOM 14879 N N . ALA F 1 281 ? 7.461 -3.112 -20.994 1.00 19.47 281 ALA F N 1
ATOM 14880 C CA . ALA F 1 281 ? 8.559 -2.647 -21.846 1.00 20.50 281 ALA F CA 1
ATOM 14881 C C . ALA F 1 281 ? 8.627 -1.141 -21.951 1.00 20.43 281 ALA F C 1
ATOM 14882 O O . ALA F 1 281 ? 9.663 -0.607 -22.266 1.00 21.09 281 ALA F O 1
ATOM 14884 N N . ALA F 1 282 ? 7.507 -0.472 -21.693 1.00 20.92 282 ALA F N 1
ATOM 14885 C CA . ALA F 1 282 ? 7.419 0.972 -21.716 1.00 21.35 282 ALA F CA 1
ATOM 14886 C C . ALA F 1 282 ? 7.577 1.621 -20.316 1.00 21.93 282 ALA F C 1
ATOM 14887 O O . ALA F 1 282 ? 7.317 2.805 -20.159 1.00 22.44 282 ALA F O 1
ATOM 14889 N N . ALA F 1 283 ? 8.006 0.863 -19.306 1.00 21.93 283 ALA F N 1
ATOM 14890 C CA . ALA F 1 283 ? 8.240 1.427 -17.969 1.00 21.98 283 ALA F CA 1
ATOM 14891 C C . ALA F 1 283 ? 9.583 0.986 -17.383 1.00 20.83 283 ALA F C 1
ATOM 14892 O O . ALA F 1 283 ? 10.150 -0.031 -17.794 1.00 20.77 283 ALA F O 1
ATOM 14894 N N . ARG F 1 284 ? 10.079 1.797 -16.447 1.00 20.45 284 ARG F N 1
ATOM 14895 C CA . ARG F 1 284 ? 11.292 1.513 -15.685 1.00 19.55 284 ARG F CA 1
ATOM 14896 C C . ARG F 1 284 ? 10.921 1.062 -14.290 1.00 19.38 284 ARG F C 1
ATOM 14897 O O . ARG F 1 284 ? 9.934 1.555 -13.679 1.00 18.72 284 ARG F O 1
ATOM 14905 N N . LEU F 1 285 ? 11.720 0.119 -13.795 1.00 19.26 285 LEU F N 1
ATOM 14906 C CA . LEU F 1 285 ? 11.582 -0.384 -12.424 1.00 19.73 285 LEU F CA 1
ATOM 14907 C C . LEU F 1 285 ? 11.915 0.729 -11.401 1.00 19.17 285 LEU F C 1
ATOM 14908 O O . LEU F 1 285 ? 12.574 1.723 -11.753 1.00 20.06 285 LEU F O 1
ATOM 14913 N N . PRO F 1 286 ? 11.457 0.566 -10.149 1.00 16.87 286 PRO F N 1
ATOM 14914 C CA . PRO F 1 286 ? 11.860 1.452 -9.071 1.00 16.38 286 PRO F CA 1
ATOM 14915 C C . PRO F 1 286 ? 13.283 1.189 -8.636 1.00 15.31 286 PRO F C 1
ATOM 14916 O O . PRO F 1 286 ? 13.845 0.107 -8.935 1.00 14.62 286 PRO F O 1
ATOM 14920 N N . ASN F 1 287 ? 13.846 2.142 -7.906 1.00 14.57 287 ASN F N 1
ATOM 14921 C CA . ASN F 1 287 ? 15.060 1.867 -7.122 1.00 15.09 287 ASN F CA 1
ATOM 14922 C C . ASN F 1 287 ? 14.760 0.769 -6.062 1.00 15.32 287 ASN F C 1
ATOM 14923 O O . ASN F 1 287 ? 13.700 0.802 -5.405 1.00 14.96 287 ASN F O 1
ATOM 14928 N N . PHE F 1 288 ? 15.679 -0.200 -5.958 1.00 15.76 288 PHE F N 1
ATOM 14929 C CA . PHE F 1 288 ? 15.479 -1.458 -5.201 1.00 16.73 288 PHE F CA 1
ATOM 14930 C C . PHE F 1 288 ? 16.697 -1.747 -4.317 1.00 16.68 288 PHE F C 1
ATOM 14931 O O . PHE F 1 288 ? 17.675 -2.341 -4.779 1.00 16.96 288 PHE F O 1
ATOM 14939 N N . SER F 1 289 ? 16.632 -1.320 -3.047 1.00 17.13 289 SER F N 1
ATOM 14940 C CA . SER F 1 289 ? 17.779 -1.420 -2.113 1.00 16.33 289 SER F CA 1
ATOM 14941 C C . SER F 1 289 ? 17.353 -1.788 -0.682 1.00 16.66 289 SER F C 1
ATOM 14942 O O . SER F 1 289 ? 16.340 -1.332 -0.191 1.00 16.94 289 SER F O 1
ATOM 14945 N N . GLY F 1 290 ? 18.139 -2.618 -0.010 1.00 17.55 290 GLY F N 1
ATOM 14946 C CA . GLY F 1 290 ? 17.889 -2.930 1.402 1.00 16.48 290 GLY F CA 1
ATOM 14947 C C . GLY F 1 290 ? 16.748 -3.870 1.691 1.00 16.13 290 GLY F C 1
ATOM 14948 O O . GLY F 1 290 ? 16.315 -3.930 2.831 1.00 17.42 290 GLY F O 1
ATOM 14949 N N . ASN F 1 291 ? 16.267 -4.620 0.702 1.00 14.98 291 ASN F N 1
ATOM 14950 C CA . ASN F 1 291 ? 15.062 -5.453 0.877 1.00 14.13 291 ASN F CA 1
ATOM 14951 C C . ASN F 1 291 ? 15.408 -6.897 1.193 1.00 13.59 291 ASN F C 1
ATOM 14952 O O . ASN F 1 291 ? 16.444 -7.388 0.758 1.00 13.37 291 ASN F O 1
ATOM 14957 N N . SER F 1 292 ? 14.536 -7.553 1.953 1.00 13.11 292 SER F N 1
ATOM 14958 C CA . SER F 1 292 ? 14.686 -8.956 2.346 1.00 14.01 292 SER F CA 1
ATOM 14959 C C . SER F 1 292 ? 13.650 -9.850 1.632 1.00 14.49 292 SER F C 1
ATOM 14960 O O . SER F 1 292 ? 12.427 -9.534 1.589 1.00 14.93 292 SER F O 1
ATOM 14963 N N . GLN F 1 293 ? 14.149 -10.950 1.070 1.00 14.85 293 GLN F N 1
ATOM 14964 C CA . GLN F 1 293 ? 13.332 -11.879 0.275 1.00 15.68 293 GLN F CA 1
ATOM 14965 C C . GLN F 1 293 ? 13.592 -13.318 0.747 1.00 14.95 293 GLN F C 1
ATOM 14966 O O . GLN F 1 293 ? 14.555 -13.942 0.303 1.00 14.08 293 GLN F O 1
ATOM 14972 N N . TRP F 1 294 ? 12.763 -13.802 1.671 1.00 14.76 294 TRP F N 1
ATOM 14973 C CA . TRP F 1 294 ? 12.849 -15.198 2.182 1.00 15.85 294 TRP F CA 1
ATOM 14974 C C . TRP F 1 294 ? 11.655 -15.929 1.583 1.00 17.24 294 TRP F C 1
ATOM 14975 O O . TRP F 1 294 ? 10.535 -15.880 2.123 1.00 17.52 294 TRP F O 1
ATOM 14986 N N . TYR F 1 295 ? 11.901 -16.575 0.448 1.00 18.16 295 TYR F N 1
ATOM 14987 C CA . TYR F 1 295 ? 10.833 -16.976 -0.476 1.00 19.22 295 TYR F CA 1
ATOM 14988 C C . TYR F 1 295 ? 10.107 -15.746 -1.023 1.00 17.99 295 TYR F C 1
ATOM 14989 O O . TYR F 1 295 ? 8.883 -15.640 -0.993 1.00 17.02 295 TYR F O 1
ATOM 14998 N N . GLY F 1 296 ? 10.904 -14.812 -1.507 1.00 17.76 296 GLY F N 1
ATOM 14999 C CA . GLY F 1 296 ? 10.396 -13.624 -2.181 1.00 18.90 296 GLY F CA 1
ATOM 15000 C C . GLY F 1 296 ? 10.763 -13.777 -3.642 1.00 19.70 296 GLY F C 1
ATOM 15001 O O . GLY F 1 296 ? 11.769 -13.178 -4.118 1.00 19.77 296 GLY F O 1
ATOM 15002 N N . ASP F 1 297 ? 9.997 -14.620 -4.346 1.00 19.00 297 ASP F N 1
ATOM 15003 C CA . ASP F 1 297 ? 10.298 -14.883 -5.755 1.00 19.49 297 ASP F CA 1
ATOM 15004 C C . ASP F 1 297 ? 10.092 -13.598 -6.557 1.00 19.17 297 ASP F C 1
ATOM 15005 O O . ASP F 1 297 ? 9.283 -12.745 -6.183 1.00 18.89 297 ASP F O 1
ATOM 15010 N N . MET F 1 298 ? 10.889 -13.456 -7.611 1.00 19.23 298 MET F N 1
ATOM 15011 C CA . MET F 1 298 ? 10.982 -12.222 -8.384 1.00 19.60 298 MET F CA 1
ATOM 15012 C C . MET F 1 298 ? 11.024 -12.552 -9.873 1.00 19.89 298 MET F C 1
ATOM 15013 O O . MET F 1 298 ? 11.754 -13.447 -10.301 1.00 18.79 298 MET F O 1
ATOM 15018 N N . LYS F 1 299 ? 10.225 -11.820 -10.646 1.00 20.17 299 LYS F N 1
ATOM 15019 C CA . LYS F 1 299 ? 10.168 -11.994 -12.079 1.00 19.85 299 LYS F CA 1
ATOM 15020 C C . LYS F 1 299 ? 10.246 -10.641 -12.777 1.00 19.21 299 LYS F C 1
ATOM 15021 O O . LYS F 1 299 ? 9.272 -9.909 -12.782 1.00 17.66 299 LYS F O 1
ATOM 15027 N N . LEU F 1 300 ? 11.397 -10.360 -13.385 1.00 18.45 300 LEU F N 1
ATOM 15028 C CA . LEU F 1 300 ? 11.643 -9.152 -14.152 1.00 18.73 300 LEU F CA 1
ATOM 15029 C C . LEU F 1 300 ? 11.449 -9.544 -15.627 1.00 19.54 300 LEU F C 1
ATOM 15030 O O . LEU F 1 300 ? 12.378 -9.989 -16.316 1.00 18.40 300 LEU F O 1
ATOM 15035 N N . ILE F 1 301 ? 10.215 -9.407 -16.084 1.00 19.81 301 ILE F N 1
ATOM 15036 C CA . ILE F 1 301 ? 9.787 -9.967 -17.357 1.00 21.74 301 ILE F CA 1
ATOM 15037 C C . ILE F 1 301 ? 10.101 -8.994 -18.496 1.00 21.72 301 ILE F C 1
ATOM 15038 O O . ILE F 1 301 ? 10.560 -9.401 -19.551 1.00 21.67 301 ILE F O 1
ATOM 15043 N N . ASN F 1 302 ? 9.867 -7.709 -18.267 1.00 22.14 302 ASN F N 1
ATOM 15044 C CA . ASN F 1 302 ? 10.172 -6.703 -19.270 1.00 22.24 302 ASN F CA 1
ATOM 15045 C C . ASN F 1 302 ? 10.210 -5.319 -18.660 1.00 21.00 302 ASN F C 1
ATOM 15046 O O . ASN F 1 302 ? 9.385 -4.997 -17.795 1.00 20.09 302 ASN F O 1
ATOM 15051 N N . PHE F 1 303 ? 11.133 -4.496 -19.151 1.00 20.70 303 PHE F N 1
ATOM 15052 C CA . PHE F 1 303 ? 11.234 -3.085 -18.759 1.00 20.16 303 PHE F CA 1
ATOM 15053 C C . PHE F 1 303 ? 11.917 -2.281 -19.885 1.00 19.48 303 PHE F C 1
ATOM 15054 O O . PHE F 1 303 ? 12.489 -2.867 -20.817 1.00 18.65 303 PHE F O 1
ATOM 15062 N N . LEU F 1 304 ? 11.862 -0.951 -19.792 1.00 18.87 304 LEU F N 1
ATOM 15063 C CA . LEU F 1 304 ? 12.422 -0.051 -20.809 1.00 19.33 304 LEU F CA 1
ATOM 15064 C C . LEU F 1 304 ? 13.912 -0.342 -21.064 1.00 19.66 304 LEU F C 1
ATOM 15065 O O . LEU F 1 304 ? 14.675 -0.428 -20.117 1.00 19.69 304 LEU F O 1
ATOM 15070 N N . PRO F 1 305 ? 14.330 -0.513 -22.339 1.00 19.61 305 PRO F N 1
ATOM 15071 C CA . PRO F 1 305 ? 15.759 -0.768 -22.575 1.00 20.02 305 PRO F CA 1
ATOM 15072 C C . PRO F 1 305 ? 16.741 0.331 -22.117 1.00 20.36 305 PRO F C 1
ATOM 15073 O O . PRO F 1 305 ? 17.868 0.008 -21.749 1.00 20.42 305 PRO F O 1
ATOM 15077 N N . ASP F 1 306 ? 16.348 1.606 -22.161 1.00 20.90 306 ASP F N 1
ATOM 15078 C CA . ASP F 1 306 ? 17.225 2.672 -21.655 1.00 21.70 306 ASP F CA 1
ATOM 15079 C C . ASP F 1 306 ? 17.106 2.774 -20.116 1.00 20.77 306 ASP F C 1
ATOM 15080 O O . ASP F 1 306 ? 16.535 3.722 -19.562 1.00 22.10 306 ASP F O 1
ATOM 15085 N N . SER F 1 307 ? 17.659 1.769 -19.456 1.00 20.21 307 SER F N 1
ATOM 15086 C CA . SER F 1 307 ? 17.675 1.657 -17.997 1.00 20.17 307 SER F CA 1
ATOM 15087 C C . SER F 1 307 ? 18.575 0.492 -17.623 1.00 19.72 307 SER F C 1
ATOM 15088 O O . SER F 1 307 ? 18.971 -0.288 -18.487 1.00 21.62 307 SER F O 1
ATOM 15091 N N . THR F 1 308 ? 18.945 0.423 -16.351 1.00 19.06 308 THR F N 1
ATOM 15092 C CA . THR F 1 308 ? 19.505 -0.778 -15.750 1.00 17.94 308 THR F CA 1
ATOM 15093 C C . THR F 1 308 ? 18.750 -0.987 -14.438 1.00 17.44 308 THR F C 1
ATOM 15094 O O . THR F 1 308 ? 18.040 -0.113 -13.997 1.00 16.95 308 THR F O 1
ATOM 15098 N N . PHE F 1 309 ? 18.937 -2.139 -13.821 1.00 16.56 309 PHE F N 1
ATOM 15099 C CA . PHE F 1 309 ? 18.286 -2.454 -12.567 1.00 17.56 309 PHE F CA 1
ATOM 15100 C C . PHE F 1 309 ? 19.298 -3.139 -11.662 1.00 17.46 309 PHE F C 1
ATOM 15101 O O . PHE F 1 309 ? 20.133 -3.921 -12.130 1.00 17.82 309 PHE F O 1
ATOM 15109 N N . VAL F 1 310 ? 19.241 -2.807 -10.377 1.00 17.03 310 VAL F N 1
ATOM 15110 C CA . VAL F 1 310 ? 20.132 -3.406 -9.382 1.00 17.03 310 VAL F CA 1
ATOM 15111 C C . VAL F 1 310 ? 19.283 -3.926 -8.239 1.00 16.31 310 VAL F C 1
ATOM 15112 O O . VAL F 1 310 ? 18.437 -3.197 -7.723 1.00 15.17 310 VAL F O 1
ATOM 15116 N N . ILE F 1 311 ? 19.477 -5.201 -7.897 1.00 16.29 311 ILE F N 1
ATOM 15117 C CA . ILE F 1 311 ? 19.050 -5.721 -6.599 1.00 16.73 311 ILE F CA 1
ATOM 15118 C C . ILE F 1 311 ? 20.205 -5.385 -5.647 1.00 16.47 311 ILE F C 1
ATOM 15119 O O . ILE F 1 311 ? 21.237 -6.083 -5.609 1.00 15.73 311 ILE F O 1
ATOM 15124 N N . ASN F 1 312 ? 20.030 -4.292 -4.907 1.00 15.95 312 ASN F N 1
ATOM 15125 C CA . ASN F 1 312 ? 21.099 -3.734 -4.113 1.00 15.19 312 ASN F CA 1
ATOM 15126 C C . ASN F 1 312 ? 20.869 -4.038 -2.661 1.00 14.82 312 ASN F C 1
ATOM 15127 O O . ASN F 1 312 ? 19.739 -3.887 -2.150 1.00 14.00 312 ASN F O 1
ATOM 15132 N N . GLY F 1 313 ? 21.954 -4.440 -1.994 1.00 14.05 313 GLY F N 1
ATOM 15133 C CA . GLY F 1 313 ? 21.987 -4.520 -0.555 1.00 13.90 313 GLY F CA 1
ATOM 15134 C C . GLY F 1 313 ? 20.867 -5.342 0.006 1.00 14.13 313 GLY F C 1
ATOM 15135 O O . GLY F 1 313 ? 20.227 -4.935 0.971 1.00 13.97 313 GLY F O 1
ATOM 15136 N N . GLY F 1 314 ? 20.639 -6.514 -0.583 1.00 14.37 314 GLY F N 1
ATOM 15137 C CA . GLY F 1 314 ? 19.495 -7.324 -0.214 1.00 14.43 314 GLY F CA 1
ATOM 15138 C C . GLY F 1 314 ? 19.875 -8.661 0.376 1.00 14.74 314 GLY F C 1
ATOM 15139 O O . GLY F 1 314 ? 21.043 -9.042 0.366 1.00 14.07 314 GLY F O 1
ATOM 15140 N N . ALA F 1 315 ? 18.853 -9.353 0.877 1.00 14.35 315 ALA F N 1
ATOM 15141 C CA . ALA F 1 315 ? 18.980 -10.669 1.490 1.00 14.63 315 ALA F CA 1
ATOM 15142 C C . ALA F 1 315 ? 18.069 -11.614 0.729 1.00 14.75 315 ALA F C 1
ATOM 15143 O O . ALA F 1 315 ? 16.832 -11.434 0.712 1.00 15.34 315 ALA F O 1
ATOM 15145 N N . LEU F 1 316 ? 18.684 -12.616 0.121 1.00 14.10 316 LEU F N 1
ATOM 15146 C CA . LEU F 1 316 ? 18.047 -13.469 -0.857 1.00 14.41 316 LEU F CA 1
ATOM 15147 C C . LEU F 1 316 ? 18.162 -14.942 -0.388 1.00 14.54 316 LEU F C 1
ATOM 15148 O O . LEU F 1 316 ? 19.199 -15.598 -0.577 1.00 13.72 316 LEU F O 1
ATOM 15153 N N . TYR F 1 317 ? 17.092 -15.435 0.247 1.00 14.52 317 TYR F N 1
ATOM 15154 C CA . TYR F 1 317 ? 17.085 -16.779 0.808 1.00 15.66 317 TYR F CA 1
ATOM 15155 C C . TYR F 1 317 ? 15.969 -17.601 0.173 1.00 16.94 317 TYR F C 1
ATOM 15156 O O . TYR F 1 317 ? 14.821 -17.137 0.015 1.00 16.63 317 TYR F O 1
ATOM 15165 N N . GLY F 1 318 ? 16.339 -18.802 -0.255 1.00 18.37 318 GLY F N 1
ATOM 15166 C CA . GLY F 1 318 ? 15.391 -19.725 -0.874 1.00 19.48 318 GLY F CA 1
ATOM 15167 C C . GLY F 1 318 ? 15.858 -21.157 -0.929 1.00 20.16 318 GLY F C 1
ATOM 15168 O O . GLY F 1 318 ? 16.876 -21.518 -0.337 1.00 21.22 318 GLY F O 1
ATOM 15169 N N . GLY F 1 319 ? 15.105 -21.977 -1.646 1.00 21.93 319 GLY F N 1
ATOM 15170 C CA . GLY F 1 319 ? 15.292 -23.442 -1.623 1.00 24.93 319 GLY F CA 1
ATOM 15171 C C . GLY F 1 319 ? 14.622 -24.042 -0.386 1.00 27.09 319 GLY F C 1
ATOM 15172 O O . GLY F 1 319 ? 14.294 -23.304 0.545 1.00 29.38 319 GLY F O 1
ATOM 15173 N N . PRO F 1 320 ? 14.420 -25.357 -0.317 1.00 31.27 320 PRO F N 1
ATOM 15174 C CA . PRO F 1 320 ? 14.856 -26.333 -1.296 1.00 32.87 320 PRO F CA 1
ATOM 15175 C C . PRO F 1 320 ? 13.948 -26.377 -2.523 1.00 34.91 320 PRO F C 1
ATOM 15176 O O . PRO F 1 320 ? 12.766 -26.022 -2.428 1.00 36.63 320 PRO F O 1
ATOM 15180 N N . GLY F 1 321 ? 14.500 -26.799 -3.663 1.00 35.08 321 GLY F N 1
ATOM 15181 C CA . GLY F 1 321 ? 13.763 -26.796 -4.932 1.00 34.84 321 GLY F CA 1
ATOM 15182 C C . GLY F 1 321 ? 13.601 -25.385 -5.490 1.00 36.07 321 GLY F C 1
ATOM 15183 O O . GLY F 1 321 ? 14.354 -24.469 -5.110 1.00 34.98 321 GLY F O 1
ATOM 15184 N N . ASP F 1 322 ? 12.607 -25.207 -6.370 1.00 34.18 322 ASP F N 1
ATOM 15185 C CA . ASP F 1 322 ? 12.377 -23.931 -7.055 1.00 33.68 322 ASP F CA 1
ATOM 15186 C C . ASP F 1 322 ? 11.474 -23.018 -6.229 1.00 31.69 322 ASP F C 1
ATOM 15187 O O . ASP F 1 322 ? 10.336 -22.730 -6.617 1.00 32.18 322 ASP F O 1
ATOM 15192 N N . THR F 1 323 ? 12.005 -22.551 -5.095 1.00 28.59 323 THR F N 1
ATOM 15193 C CA . THR F 1 323 ? 11.258 -21.735 -4.143 1.00 24.84 323 THR F CA 1
ATOM 15194 C C . THR F 1 323 ? 12.028 -20.441 -3.871 1.00 23.02 323 THR F C 1
ATOM 15195 O O . THR F 1 323 ? 13.238 -20.461 -3.623 1.00 22.84 323 THR F O 1
ATOM 15199 N N . GLY F 1 324 ? 11.326 -19.317 -3.950 1.00 22.31 324 GLY F N 1
ATOM 15200 C CA . GLY F 1 324 ? 11.946 -17.978 -3.897 1.00 22.40 324 GLY F CA 1
ATOM 15201 C C . GLY F 1 324 ? 12.792 -17.571 -5.106 1.00 22.01 324 GLY F C 1
ATOM 15202 O O . GLY F 1 324 ? 13.621 -16.663 -4.998 1.00 22.82 324 GLY F O 1
ATOM 15203 N N . VAL F 1 325 ? 12.558 -18.195 -6.264 1.00 21.16 325 VAL F N 1
ATOM 15204 C CA . VAL F 1 325 ? 13.436 -18.030 -7.438 1.00 21.05 325 VAL F CA 1
ATOM 15205 C C . VAL F 1 325 ? 13.377 -16.597 -7.972 1.00 20.35 325 VAL F C 1
ATOM 15206 O O . VAL F 1 325 ? 12.315 -15.977 -7.998 1.00 19.92 325 VAL F O 1
ATOM 15210 N N . ILE F 1 326 ? 14.537 -16.093 -8.366 1.00 20.08 326 ILE F N 1
ATOM 15211 C CA . ILE F 1 326 ? 14.702 -14.769 -8.940 1.00 20.88 326 ILE F CA 1
ATOM 15212 C C . ILE F 1 326 ? 15.096 -15.019 -10.387 1.00 22.18 326 ILE F C 1
ATOM 15213 O O . ILE F 1 326 ? 16.111 -15.699 -10.635 1.00 22.41 326 ILE F O 1
ATOM 15218 N N . ALA F 1 327 ? 14.316 -14.467 -11.328 1.00 21.98 327 ALA F N 1
ATOM 15219 C CA . ALA F 1 327 ? 14.551 -14.666 -12.764 1.00 22.43 327 ALA F CA 1
ATOM 15220 C C . ALA F 1 327 ? 14.325 -13.391 -13.593 1.00 21.94 327 ALA F C 1
ATOM 15221 O O . ALA F 1 327 ? 13.340 -12.697 -13.400 1.00 20.76 327 ALA F O 1
ATOM 15223 N N . VAL F 1 328 ? 15.226 -13.130 -14.533 1.00 22.24 328 VAL F N 1
ATOM 15224 C CA . VAL F 1 328 ? 15.098 -12.008 -15.490 1.00 23.95 328 VAL F CA 1
ATOM 15225 C C . VAL F 1 328 ? 15.055 -12.514 -16.946 1.00 24.50 328 VAL F C 1
ATOM 15226 O O . VAL F 1 328 ? 15.670 -13.541 -17.269 1.00 23.27 328 VAL F O 1
ATOM 15230 N N . ALA F 1 329 ? 14.321 -11.792 -17.800 1.00 24.32 329 ALA F N 1
ATOM 15231 C CA . ALA F 1 329 ? 14.255 -12.062 -19.249 1.00 25.18 329 ALA F CA 1
ATOM 15232 C C . ALA F 1 329 ? 15.644 -12.104 -19.838 1.00 24.65 329 ALA F C 1
ATOM 15233 O O . ALA F 1 329 ? 16.417 -11.178 -19.634 1.00 24.67 329 ALA F O 1
ATOM 15235 N N . THR F 1 330 ? 15.970 -13.184 -20.550 1.00 25.86 330 THR F N 1
ATOM 15236 C CA . THR F 1 330 ? 17.317 -13.347 -21.140 1.00 25.93 330 THR F CA 1
ATOM 15237 C C . THR F 1 330 ? 17.727 -12.114 -21.970 1.00 24.77 330 THR F C 1
ATOM 15238 O O . THR F 1 330 ? 18.892 -11.696 -21.936 1.00 24.81 330 THR F O 1
ATOM 15242 N N . ALA F 1 331 ? 16.761 -11.524 -22.671 1.00 23.89 331 ALA F N 1
ATOM 15243 C CA . ALA F 1 331 ? 17.005 -10.377 -23.550 1.00 24.14 331 ALA F CA 1
ATOM 15244 C C . ALA F 1 331 ? 17.450 -9.103 -22.828 1.00 24.88 331 ALA F C 1
ATOM 15245 O O . ALA F 1 331 ? 18.062 -8.244 -23.448 1.00 26.08 331 ALA F O 1
ATOM 15247 N N . LEU F 1 332 ? 17.131 -8.982 -21.538 1.00 24.11 332 LEU F N 1
ATOM 15248 C CA . LEU F 1 332 ? 17.490 -7.820 -20.728 1.00 24.08 332 LEU F CA 1
ATOM 15249 C C . LEU F 1 332 ? 18.455 -8.142 -19.559 1.00 23.98 332 LEU F C 1
ATOM 15250 O O . LEU F 1 332 ? 18.783 -7.265 -18.762 1.00 23.55 332 LEU F O 1
ATOM 15255 N N . ALA F 1 333 ? 18.917 -9.381 -19.461 1.00 24.74 333 ALA F N 1
ATOM 15256 C CA . ALA F 1 333 ? 19.724 -9.816 -18.329 1.00 23.95 333 ALA F CA 1
ATOM 15257 C C . ALA F 1 333 ? 21.054 -9.086 -18.191 1.00 23.48 333 ALA F C 1
ATOM 15258 O O . ALA F 1 333 ? 21.528 -8.931 -17.084 1.00 23.87 333 ALA F O 1
ATOM 15260 N N . ALA F 1 334 ? 21.643 -8.634 -19.298 1.00 23.49 334 ALA F N 1
ATOM 15261 C CA . ALA F 1 334 ? 22.885 -7.859 -19.239 1.00 23.63 334 ALA F CA 1
ATOM 15262 C C . ALA F 1 334 ? 22.698 -6.496 -18.541 1.00 22.66 334 ALA F C 1
ATOM 15263 O O . ALA F 1 334 ? 23.671 -5.907 -18.066 1.00 20.78 334 ALA F O 1
ATOM 15265 N N . LYS F 1 335 ? 21.456 -6.014 -18.493 1.00 21.90 335 LYS F N 1
ATOM 15266 C CA . LYS F 1 335 ? 21.116 -4.767 -17.802 1.00 22.50 335 LYS F CA 1
ATOM 15267 C C . LYS F 1 335 ? 20.728 -4.936 -16.312 1.00 22.19 335 LYS F C 1
ATOM 15268 O O . LYS F 1 335 ? 20.385 -3.953 -15.667 1.00 24.60 335 LYS F O 1
ATOM 15274 N N . VAL F 1 336 ? 20.775 -6.152 -15.773 1.00 21.55 336 VAL F N 1
ATOM 15275 C CA . VAL F 1 336 ? 20.433 -6.411 -14.373 1.00 20.62 336 VAL F CA 1
ATOM 15276 C C . VAL F 1 336 ? 21.656 -6.887 -13.583 1.00 21.04 336 VAL F C 1
ATOM 15277 O O . VAL F 1 336 ? 22.458 -7.744 -14.048 1.00 22.13 336 VAL F O 1
ATOM 15281 N N . PHE F 1 337 ? 21.783 -6.311 -12.383 1.00 20.16 337 PHE F N 1
ATOM 15282 C CA . PHE F 1 337 ? 22.888 -6.556 -11.460 1.00 19.60 337 PHE F CA 1
ATOM 15283 C C . PHE F 1 337 ? 22.393 -6.894 -10.038 1.00 19.33 337 PHE F C 1
ATOM 15284 O O . PHE F 1 337 ? 21.321 -6.434 -9.584 1.00 19.66 337 PHE F O 1
ATOM 15292 N N . VAL F 1 338 ? 23.200 -7.687 -9.344 1.00 18.44 338 VAL F N 1
ATOM 15293 C CA . VAL F 1 338 ? 22.936 -8.140 -7.979 1.00 18.41 338 VAL F CA 1
ATOM 15294 C C . VAL F 1 338 ? 24.179 -7.707 -7.188 1.00 17.45 338 VAL F C 1
ATOM 15295 O O . VAL F 1 338 ? 25.225 -8.299 -7.319 1.00 16.59 338 VAL F O 1
ATOM 15299 N N . ILE F 1 339 ? 24.045 -6.649 -6.402 1.00 17.65 339 ILE F N 1
ATOM 15300 C CA . ILE F 1 339 ? 25.185 -5.953 -5.819 1.00 17.74 339 ILE F CA 1
ATOM 15301 C C . ILE F 1 339 ? 25.021 -5.852 -4.314 1.00 17.42 339 ILE F C 1
ATOM 15302 O O . ILE F 1 339 ? 24.011 -5.344 -3.823 1.00 16.78 339 ILE F O 1
ATOM 15307 N N . GLY F 1 340 ? 26.047 -6.290 -3.592 1.00 16.98 340 GLY F N 1
ATOM 15308 C CA . GLY F 1 340 ? 26.046 -6.246 -2.135 1.00 15.89 340 GLY F CA 1
ATOM 15309 C C . GLY F 1 340 ? 24.976 -7.087 -1.468 1.00 15.64 340 GLY F C 1
ATOM 15310 O O . GLY F 1 340 ? 24.480 -6.699 -0.403 1.00 13.72 340 GLY F O 1
ATOM 15311 N N . CYS F 1 341 ? 24.661 -8.248 -2.058 1.00 15.29 341 CYS F N 1
ATOM 15312 C CA . CYS F 1 341 ? 23.625 -9.120 -1.519 1.00 15.66 341 CYS F CA 1
ATOM 15313 C C . CYS F 1 341 ? 24.175 -10.325 -0.760 1.00 16.00 341 CYS F C 1
ATOM 15314 O O . CYS F 1 341 ? 25.224 -10.903 -1.107 1.00 15.82 341 CYS F O 1
ATOM 15317 N N . GLN F 1 342 ? 23.427 -10.713 0.264 1.00 15.54 342 GLN F N 1
ATOM 15318 C CA . GLN F 1 342 ? 23.730 -11.910 1.035 1.00 16.35 342 GLN F CA 1
ATOM 15319 C C . GLN F 1 342 ? 22.693 -12.969 0.714 1.00 16.39 342 GLN F C 1
ATOM 15320 O O . GLN F 1 342 ? 21.586 -12.648 0.327 1.00 16.19 342 GLN F O 1
ATOM 15326 N N . GLY F 1 343 ? 23.047 -14.231 0.884 1.00 15.94 343 GLY F N 1
ATOM 15327 C CA . GLY F 1 343 ? 22.077 -15.288 0.655 1.00 16.42 343 GLY F CA 1
ATOM 15328 C C . GLY F 1 343 ? 22.577 -16.677 0.951 1.00 15.90 343 GLY F C 1
ATOM 15329 O O . GLY F 1 343 ? 23.714 -16.872 1.368 1.00 15.27 343 GLY F O 1
ATOM 15330 N N . ASN F 1 344 ? 21.705 -17.645 0.730 1.00 16.87 344 ASN F N 1
ATOM 15331 C CA . ASN F 1 344 ? 22.063 -19.055 0.899 1.00 18.12 344 ASN F CA 1
ATOM 15332 C C . ASN F 1 344 ? 22.287 -19.749 -0.435 1.00 18.43 344 ASN F C 1
ATOM 15333 O O . ASN F 1 344 ? 21.913 -19.224 -1.476 1.00 18.38 344 ASN F O 1
ATOM 15338 N N . ALA F 1 345 ? 22.896 -20.934 -0.374 1.00 19.50 345 ALA F N 1
ATOM 15339 C CA . ALA F 1 345 ? 23.142 -21.764 -1.566 1.00 20.58 345 ALA F CA 1
ATOM 15340 C C . ALA F 1 345 ? 21.850 -22.102 -2.344 1.00 20.83 345 ALA F C 1
ATOM 15341 O O . ALA F 1 345 ? 21.867 -22.158 -3.566 1.00 21.38 345 ALA F O 1
ATOM 15343 N N . GLY F 1 346 ? 20.732 -22.257 -1.631 1.00 21.23 346 GLY F N 1
ATOM 15344 C CA . GLY F 1 346 ? 19.448 -22.629 -2.219 1.00 21.27 346 GLY F CA 1
ATOM 15345 C C . GLY F 1 346 ? 18.669 -21.553 -2.955 1.00 21.81 346 GLY F C 1
ATOM 15346 O O . GLY F 1 346 ? 17.649 -21.861 -3.597 1.00 21.61 346 GLY F O 1
ATOM 15347 N N . GLN F 1 347 ? 19.125 -20.300 -2.848 1.00 21.19 347 GLN F N 1
ATOM 15348 C CA . GLN F 1 347 ? 18.553 -19.181 -3.596 1.00 19.85 347 GLN F CA 1
ATOM 15349 C C . GLN F 1 347 ? 19.025 -19.229 -5.034 1.00 20.62 347 GLN F C 1
ATOM 15350 O O . GLN F 1 347 ? 20.225 -19.108 -5.299 1.00 20.64 347 GLN F O 1
ATOM 15356 N N . GLN F 1 348 ? 18.091 -19.387 -5.963 1.00 21.45 348 GLN F N 1
ATOM 15357 C CA . GLN F 1 348 ? 18.435 -19.435 -7.385 1.00 22.43 348 GLN F CA 1
ATOM 15358 C C . GLN F 1 348 ? 18.341 -18.052 -8.000 1.00 21.37 348 GLN F C 1
ATOM 15359 O O . GLN F 1 348 ? 17.407 -17.312 -7.736 1.00 19.70 348 GLN F O 1
ATOM 15365 N N . ILE F 1 349 ? 19.325 -17.728 -8.824 1.00 22.69 349 ILE F N 1
ATOM 15366 C CA . ILE F 1 349 ? 19.320 -16.533 -9.633 1.00 22.97 349 ILE F CA 1
ATOM 15367 C C . ILE F 1 349 ? 19.466 -16.966 -11.077 1.00 23.38 349 ILE F C 1
ATOM 15368 O O . ILE F 1 349 ? 20.494 -17.531 -11.460 1.00 22.74 349 ILE F O 1
ATOM 15373 N N . VAL F 1 350 ? 18.431 -16.668 -11.873 1.00 23.75 350 VAL F N 1
ATOM 15374 C CA . VAL F 1 350 ? 18.258 -17.207 -13.225 1.00 23.18 350 VAL F CA 1
ATOM 15375 C C . VAL F 1 350 ? 18.493 -16.110 -14.279 1.00 23.49 350 VAL F C 1
ATOM 15376 O O . VAL F 1 350 ? 17.818 -15.078 -14.283 1.00 22.82 350 VAL F O 1
ATOM 15380 N N . ASN F 1 351 ? 19.511 -16.333 -15.119 1.00 24.15 351 ASN F N 1
ATOM 15381 C CA . ASN F 1 351 ? 19.832 -15.531 -16.329 1.00 24.05 351 ASN F CA 1
ATOM 15382 C C . ASN F 1 351 ? 20.688 -14.294 -16.136 1.00 23.24 351 ASN F C 1
ATOM 15383 O O . ASN F 1 351 ? 21.304 -13.861 -17.091 1.00 22.04 351 ASN F O 1
ATOM 15388 N N . VAL F 1 352 ? 20.772 -13.753 -14.919 1.00 23.80 352 VAL F N 1
ATOM 15389 C CA . VAL F 1 352 ? 21.689 -12.639 -14.632 1.00 23.40 352 VAL F CA 1
ATOM 15390 C C . VAL F 1 352 ? 23.113 -13.153 -14.857 1.00 22.94 352 VAL F C 1
ATOM 15391 O O . VAL F 1 352 ? 23.497 -14.162 -14.259 1.00 24.13 352 VAL F O 1
ATOM 15395 N N . PRO F 1 353 ? 23.913 -12.478 -15.700 1.00 22.50 353 PRO F N 1
ATOM 15396 C CA . PRO F 1 353 ? 25.269 -13.010 -15.898 1.00 22.43 353 PRO F CA 1
ATOM 15397 C C . PRO F 1 353 ? 26.102 -13.003 -14.611 1.00 21.88 353 PRO F C 1
ATOM 15398 O O . PRO F 1 353 ? 25.906 -12.139 -13.743 1.00 20.11 353 PRO F O 1
ATOM 15402 N N . ALA F 1 354 ? 27.027 -13.954 -14.502 1.00 22.66 354 ALA F N 1
ATOM 15403 C CA . ALA F 1 354 ? 27.909 -14.063 -13.330 1.00 23.16 354 ALA F CA 1
ATOM 15404 C C . ALA F 1 354 ? 28.675 -12.781 -13.071 1.00 22.65 354 ALA F C 1
ATOM 15405 O O . ALA F 1 354 ? 28.796 -12.365 -11.928 1.00 23.74 354 ALA F O 1
ATOM 15407 N N . ALA F 1 355 ? 29.158 -12.138 -14.133 1.00 21.69 355 ALA F N 1
ATOM 15408 C CA . ALA F 1 355 ? 29.899 -10.878 -14.003 1.00 21.64 355 ALA F CA 1
ATOM 15409 C C . ALA F 1 355 ? 29.109 -9.740 -13.357 1.00 21.12 355 ALA F C 1
ATOM 15410 O O . ALA F 1 355 ? 29.690 -8.734 -12.993 1.00 21.42 355 ALA F O 1
ATOM 15412 N N . ASN F 1 356 ? 27.788 -9.868 -13.267 1.00 21.89 356 ASN F N 1
ATOM 15413 C CA . ASN F 1 356 ? 26.918 -8.805 -12.723 1.00 21.61 356 ASN F CA 1
ATOM 15414 C C . ASN F 1 356 ? 26.485 -9.117 -11.275 1.00 20.67 356 ASN F C 1
ATOM 15415 O O . ASN F 1 356 ? 25.634 -8.417 -10.724 1.00 21.18 356 ASN F O 1
ATOM 15420 N N . ILE F 1 357 ? 27.032 -10.178 -10.677 1.00 19.60 357 ILE F N 1
ATOM 15421 C CA . ILE F 1 357 ? 26.659 -10.598 -9.325 1.00 19.16 357 ILE F CA 1
ATOM 15422 C C . ILE F 1 357 ? 27.895 -10.387 -8.458 1.00 19.14 357 ILE F C 1
ATOM 15423 O O . ILE F 1 357 ? 28.797 -11.217 -8.471 1.00 20.22 357 ILE F O 1
ATOM 15428 N N . ILE F 1 358 ? 27.940 -9.246 -7.765 1.00 18.16 358 ILE F N 1
ATOM 15429 C CA . ILE F 1 358 ? 29.069 -8.843 -6.952 1.00 18.91 358 ILE F CA 1
ATOM 15430 C C . ILE F 1 358 ? 28.588 -8.433 -5.533 1.00 19.78 358 ILE F C 1
ATOM 15431 O O . ILE F 1 358 ? 27.971 -7.388 -5.372 1.00 18.98 358 ILE F O 1
ATOM 15436 N N . PRO F 1 359 ? 28.878 -9.215 -4.489 1.00 21.39 359 PRO F N 1
ATOM 15437 C CA . PRO F 1 359 ? 29.615 -10.459 -4.563 1.00 21.64 359 PRO F CA 1
ATOM 15438 C C . PRO F 1 359 ? 28.705 -11.607 -4.938 1.00 22.10 359 PRO F C 1
ATOM 15439 O O . PRO F 1 359 ? 27.479 -11.466 -4.986 1.00 22.21 359 PRO F O 1
ATOM 15443 N N . GLU F 1 360 ? 29.329 -12.753 -5.153 1.00 24.11 360 GLU F N 1
ATOM 15444 C CA . GLU F 1 360 ? 28.619 -13.996 -5.434 1.00 25.54 360 GLU F CA 1
ATOM 15445 C C . GLU F 1 360 ? 27.592 -14.274 -4.327 1.00 24.42 360 GLU F C 1
ATOM 15446 O O . GLU F 1 360 ? 27.896 -14.153 -3.134 1.00 21.15 360 GLU F O 1
ATOM 15452 N N . VAL F 1 361 ? 26.382 -14.631 -4.746 1.00 22.23 361 VAL F N 1
ATOM 15453 C CA . VAL F 1 361 ? 25.326 -15.003 -3.826 1.00 22.08 361 VAL F CA 1
ATOM 15454 C C . VAL F 1 361 ? 24.448 -16.064 -4.480 1.00 22.18 361 VAL F C 1
ATOM 15455 O O . VAL F 1 361 ? 24.117 -15.960 -5.657 1.00 22.59 361 VAL F O 1
ATOM 15459 N N . GLY F 1 362 ? 24.077 -17.074 -3.697 1.00 23.04 362 GLY F N 1
ATOM 15460 C CA . GLY F 1 362 ? 23.149 -18.107 -4.143 1.00 24.00 362 GLY F CA 1
ATOM 15461 C C . GLY F 1 362 ? 23.768 -19.050 -5.148 1.00 24.44 362 GLY F C 1
ATOM 15462 O O . GLY F 1 362 ? 24.983 -19.242 -5.149 1.00 22.74 362 GLY F O 1
ATOM 15463 N N . THR F 1 363 ? 22.916 -19.625 -5.995 1.00 24.70 363 THR F N 1
ATOM 15464 C CA . THR F 1 363 ? 23.339 -20.446 -7.129 1.00 26.63 363 THR F CA 1
ATOM 15465 C C . THR F 1 363 ? 22.745 -19.886 -8.407 1.00 27.29 363 THR F C 1
ATOM 15466 O O . THR F 1 363 ? 21.533 -19.714 -8.521 1.00 27.27 363 THR F O 1
ATOM 15470 N N . ARG F 1 364 ? 23.615 -19.616 -9.367 1.00 28.28 364 ARG F N 1
ATOM 15471 C CA . ARG F 1 364 ? 23.260 -18.944 -10.597 1.00 29.13 364 ARG F CA 1
ATOM 15472 C C . ARG F 1 364 ? 23.056 -19.965 -11.706 1.00 30.62 364 ARG F C 1
ATOM 15473 O O . ARG F 1 364 ? 23.769 -20.966 -11.749 1.00 29.89 364 ARG F O 1
ATOM 15481 N N . LYS F 1 365 ? 22.096 -19.719 -12.601 1.00 30.82 365 LYS F N 1
ATOM 15482 C CA . LYS F 1 365 ? 21.932 -20.552 -13.796 1.00 31.10 365 LYS F CA 1
ATOM 15483 C C . LYS F 1 365 ? 21.262 -19.826 -14.941 1.00 30.05 365 LYS F C 1
ATOM 15484 O O . LYS F 1 365 ? 20.727 -18.742 -14.760 1.00 30.46 365 LYS F O 1
ATOM 15490 N N . ASP F 1 366 ? 21.329 -20.435 -16.127 1.00 29.54 366 ASP F N 1
ATOM 15491 C CA . ASP F 1 366 ? 20.662 -19.922 -17.325 1.00 28.01 366 ASP F CA 1
ATOM 15492 C C . ASP F 1 366 ? 19.524 -20.851 -17.671 1.00 27.33 366 ASP F C 1
ATOM 15493 O O . ASP F 1 366 ? 19.673 -22.071 -17.640 1.00 26.78 366 ASP F O 1
ATOM 15498 N N . ASP F 1 367 ? 18.366 -20.258 -17.934 1.00 26.87 367 ASP F N 1
ATOM 15499 C CA . ASP F 1 367 ? 17.171 -20.995 -18.278 1.00 26.78 367 ASP F CA 1
ATOM 15500 C C . ASP F 1 367 ? 16.269 -20.035 -19.015 1.00 27.28 367 ASP F C 1
ATOM 15501 O O . ASP F 1 367 ? 15.555 -19.233 -18.401 1.00 26.69 367 ASP F O 1
ATOM 15506 N N . ALA F 1 368 ? 16.285 -20.144 -20.338 1.00 27.27 368 ALA F N 1
ATOM 15507 C CA . ALA F 1 368 ? 15.540 -19.229 -21.191 1.00 26.62 368 ALA F CA 1
ATOM 15508 C C . ALA F 1 368 ? 14.023 -19.452 -21.132 1.00 25.79 368 ALA F C 1
ATOM 15509 O O . ALA F 1 368 ? 13.287 -18.624 -21.638 1.00 26.13 368 ALA F O 1
ATOM 15511 N N . THR F 1 369 ? 13.543 -20.524 -20.499 1.00 26.38 369 THR F N 1
ATOM 15512 C CA . THR F 1 369 ? 12.094 -20.631 -20.224 1.00 27.56 369 THR F CA 1
ATOM 15513 C C . THR F 1 369 ? 11.602 -19.698 -19.107 1.00 27.36 369 THR F C 1
ATOM 15514 O O . THR F 1 369 ? 10.387 -19.528 -18.967 1.00 27.67 369 THR F O 1
ATOM 15518 N N . GLN F 1 370 ? 12.523 -19.118 -18.321 1.00 26.61 370 GLN F N 1
ATOM 15519 C CA . GLN F 1 370 ? 12.168 -18.272 -17.166 1.00 26.65 370 GLN F CA 1
ATOM 15520 C C . GLN F 1 370 ? 12.606 -16.824 -17.409 1.00 24.72 370 GLN F C 1
ATOM 15521 O O . GLN F 1 370 ? 13.627 -16.610 -18.066 1.00 23.92 370 GLN F O 1
ATOM 15527 N N . PRO F 1 371 ? 11.880 -15.829 -16.889 1.00 22.97 371 PRO F N 1
ATOM 15528 C CA . PRO F 1 371 ? 10.621 -15.971 -16.170 1.00 23.23 371 PRO F CA 1
ATOM 15529 C C . PRO F 1 371 ? 9.433 -16.012 -17.108 1.00 23.89 371 PRO F C 1
ATOM 15530 O O . PRO F 1 371 ? 9.419 -15.274 -18.086 1.00 22.35 371 PRO F O 1
ATOM 15534 N N . ALA F 1 372 ? 8.431 -16.817 -16.773 1.00 24.76 372 ALA F N 1
ATOM 15535 C CA . ALA F 1 372 ? 7.164 -16.846 -17.512 1.00 24.78 372 ALA F CA 1
ATOM 15536 C C . ALA F 1 372 ? 6.198 -15.802 -16.954 1.00 25.17 372 ALA F C 1
ATOM 15537 O O . ALA F 1 372 ? 6.166 -15.533 -15.736 1.00 24.27 372 ALA F O 1
ATOM 15539 N N . ALA F 1 373 ? 5.389 -15.234 -17.834 1.00 23.99 373 ALA F N 1
ATOM 15540 C CA . ALA F 1 373 ? 4.434 -14.224 -17.426 1.00 24.92 373 ALA F CA 1
ATOM 15541 C C . ALA F 1 373 ? 3.348 -14.822 -16.543 1.00 23.86 373 ALA F C 1
ATOM 15542 O O . ALA F 1 373 ? 3.135 -16.026 -16.481 1.00 22.58 373 ALA F O 1
#

Secondary structure (DSSP, 8-state):
-EE-TTS-HHHHHHH-SEEEEPTT-EEE--SEEE-S--EEE-TT-EEE--SS--SEEEE--TTSSPPEEEES-EEE--SS---SSPP-HHHHT--SEEEES--EEEES-EEE--SSEEEEEE-SS-----EEES-EEES-SEEEEE-TT--S-EEES-EEES-SEEEEE-BS--EEES-EEES-SEEEEEESS-S---TT-S-SBB-SEEES-EEESSSSSS--S-SEEE-SS-EEE--SEEEE-TTSBPPEEES-EEES--EEEEE--SS--EEEES-EEE--SSSSS-EEE-GGGGGGEEEES-EE-TT-EEESS-GGGEES--SEEE--TTPSP-/-EEPTTS-HHHHHHH-SEEEEPTT-EEE--SEEE-S--EEE-TT-EEE--SS--SEEEE--TTS-PPEEEES-EEE--SS---SSPP-TGGGG--SEEEES--EEEES-EEE--SSEEEEEE-SS---SSS-STT--EEES-EEES-SEEEEE-TT--S-EEES-EEES-SEEEEE-SS--EEES-EEES-SEEEEEESS-S---TT-S-S-B-SEEES-EEESSSSSS--S-SEEE-SS-EEE--SEEEE-TT-BPPEEES-EEES--EEEEE--SS--EEEES-EEE--SSSSS-EEE-GGGGGGEEEES-EE-TT-EEES--GGGEES--SEEE--TT-S--/--TTEE-TTS-HHHHHHH-SEEEEPTT-EEE--SEEE-S--EEE-TT-EEE--SSS-SEEEE--TTSSSPEEEES-EEE--SS---SSPP-TTGGG--SEEEES--EEEES-EEE--SSEEEEEE-SS------EEES-EEES-SEEEEE-TT--S-EEES-EEES-SEEEEE-SS--EEES-EEES-SEEEEEESS-S---TT-S-S-B--EEES-EEESSSSSS--S-SEEE-SS-EEE--SEEEE-TT-BPPEEES-EEES--EEEEE--SS--EEEES-EEE--SSS-S-EEE-GGGGGGEEEES-EE-TT-EEESS-GGGEES--SEEE--TT-S--/-EEPTTS-HHHHHHH-SEEEEPTT-EEE--SEEE-S--EEEEEEEEEE--SS--SEEEE--TT--SPEEEEEEEEE--SS---SSPP-TTGGG--SEEEES--EEEES-EEE--SSEEEEEE-SS-----EEES-EEES-SEEEEE-TT--S-EEES-EEES-SEEEEE-BS--EEES-EEES-SEEEEEESS-TT--TT-S-SBB--EEES-EEESSSSSS--S-SEEE-SS-EEE--SEEEE-TTSBPPEEES-EEES--EEEEE--SS--EEEES-EEE--SSS-S-EEE-GGGGGGEEEES-EE-TT-EEES--GGGEES--SEEE--TT-S--/--TTEE-TTS-HHHHHHH-SEEEEPTT-EEE--SEEE-S--EEEEEEEEEE--SS--SEEEE--TTS-SPEEEEEEEEE--SS--SSSPP-TGGGG--SEEEES--EEEES-EEE--SSEEEEEE-SS---SSSTTTT--EEES-EEES-SEEEEE-TT--S-EEES-EEES-SEEEEE-BS--EEES-EEES-SEEEEEESS-S---TT-S-SBB--EEES-EEESSSSSS--S-SEEEETTEEEE--SEEEE-TTSBPPEEES-EEES--EEEEE--SS--EEEES-EEE--SSSSS-EEE-GGGGGGEEEES-EE-TT-EEESS-GGGEES--SEEE--TTPSP-/-EE-TTS-HHHHHHH-SEEEEPTT-EEE--SEEE-S--EEE-TT-EEE--SS--SEEEE--TTSSSPEEEES-EEE-SSS--TTSPP-HHHHT--SEEEES--EEEES-EEE--SSEEEEEE-SS-----EEES-EEES-SEEEEEPTT--S-EEES-EEES-SEEEEE-BS--EEES-EEES-SEEEEEESS-S---TT-S-SB--SEEES-EEESSSSSS--S-SEEE-SS-EEE--SEEEE-TT-PPPEEES-EEES--EEEEE--SS--EEEES-EEE--SSS-S-EEE-GGGGGGEEEES-EE-TT-EEESS-GGGEES--SEEE--TT-S--

InterPro domains:
  IPR011050 Pectin lyase fold/virulence factor [SSF51126] (42-296)
  IPR012334 Pectin lyase fold [G3DSA:2.160.20.10] (38-324)

Organism: Snake adenovirus serotype 1 (NCBI:txid189830)